Protein 2W77 (pdb70)

Sequence (1532 aa):
QEVEFDIPPQALGSALQEFGRQADIQVLYRPEEVRNKRSSAIKGKLEPNQAITELLRGTGASVDFQGNAITISVAEAADSSVDLGATMITSNQLGTITEDSGSYTPGTIATATRLVLTPRETPQSITVVTRQNMDDFGLNNIDDVMRHTPGITVSAYDTDRNNYYARGFSINNFQYDGIPSTARNVGYSAGNTLSDMAIYDRVEVLKGATGLLTGAGSLGATINLIRKKPTHEFKGHVELGAGSWDNYRSELDVSGPLTESGNVRGRAVAAYQDKHSFMDHYERKTSVYYGILEFDLNPDTMLTVGADYQDNDPKGSGWSGSFPLFDSQGNRNDVSRSFNNGAKWSSWEQYTRTVFANLEHNFANGWVGKVQLDHKINGYHAPLGAIMGDWPAPDNSAKIVAQKYTGETKSNSLDIYLTGPFQFLGREHELVVGTSASFSHWEGKSYWNLRNYDNTTDDFINWDGDIGKPDWGTPSQYIDDKTRQLGSYMTARFNVTDDLNLFLGGRVVDYRVTGLNPTIRESGRFIPYVGAVYDLNDTYSVYASYTDIFMPQDSWYRDSSNKLLEPDEGQNYEIGIKGEYLDGRLNTSLAYFEIHEENRAEEDALYNSKPTNPAITYAYKGIKAKTKGYEAEISGELAPGWQVQAGYTHKIIRDDSGKKVSTWEPQDQLSLYTSYKFKGALDKLTVGGGARWQGKSWQMVYNNPRSRWEKFSQEDYWLVDLMARYQITDKLSASVNVNNVFDKTYYTNIGFYTSASYGDPRNLMFSTRWDFQEVEFDIPPQALGSALQEFGRQADIQVLYRPEEVRNKRSSAIKGKLEPNQAITELLRGTGASVDFQGNAITISVQLGTITEDSGSYTPGTIATATRLVLTPRETPQSITVVTRQNMDDFGLNNIDDVMRHTPGITVSAYDTDRNNYYARGFSINNFQYDGIPSTARNVGYSAGNTLSDMAIYDRVEVLKGATGLLTGAGSLGATINLIRKKPTHEFKGHVELGAGSWDNYRSELDVSGPLTESGNVRGRAVAAYQDKHSFMDHYERKTSVYYGILEFDLNPDTMLTVGADYQDNDPKGSGWSGSFPLFDSQGNRNDVSRSFNNGAKWSSWEQYTRTVFANLEHNFANGWVGKVQLDHKINGYHAPLGAIMGDWPAPDNSAKIVAQKYTGETKSNSLDIYLTGPFQFLGREHELVVGTSASFSHWEGKSYWNLRNYDNTTDDFINWDGDIGKPDWGTPSQYIDDKTRQLGSYMTARFNVTDDLNLFLGGRVVDYRVTGLNPTIRESGRFIPYVGAVYDLNDTYSVYASYTDIFMPQDSWYRDSSNKLLEPDEGQNYEIGIKGEYLDGRLNTSLAYFEIHEENRAEEDALYNSKPTNPAITYAYKGIKAKTKGYEAEISGELAPGWQVQAGYTHKIIRDDSGKKVSTWEPQDQLSLYTSYKFKGALDKLTVGGGARWQGKSWQMVYNNPRSRWEKFSQEDYWLVDLMARYQITDKLSASVNVNNVFDKTYYTNIGFYTSASYGDPRNLMFSTRWDFKGSGKS

Solvent-accessible surface area: 63102 Å² total

B-factor: mean 23.34, std 9.02, range [2.0, 81.34]

InterPro domains:
  IPR000531 TonB-dependent receptor-like, beta-barrel [PF00593] (366-784)
  IPR010105 TonB-dependent siderophore receptor [TIGR01783] (164-815)
  IPR010917 TonB-dependent receptor, conserved site [PS01156] (798-815)
  IPR011662 Secretin/TonB, short N-terminal domain [PF07660] (68-116)
  IPR011662 Secretin/TonB, short N-terminal domain [SM00965] (68-118)
  IPR012910 TonB-dependent receptor, plug domain [PF07715] (162-264)
  IPR036942 TonB-dependent receptor-like, beta-barrel domain superfamily [G3DSA:2.40.170.20] (273-815)
  IPR037066 TonB-dependent receptor, plug domain superfamily [G3DSA:2.170.130.10] (139-272)
  IPR039426 TonB-dependent receptor-like [PS52016] (161-815)
  IPR039426 TonB-dependent receptor-like [PTHR32552] (129-815)

Radius of gyration: 40.29 Å; Cα contacts (8 Å, |Δi|>4): 4493; chains: 3; bounding box: 117×92×98 Å

Organism: Pseudomonas aeruginosa (strain ATCC 15692 / DSM 22644 / CIP 104116 / JCM 14847 / LMG 12228 / 1C / PRS 101 / PAO1) (NCBI:txid208964)

Foldseek 3Di:
DKFFDWDAKDQLLLSQLLLCARAVAKEKEAPVLSPPFMFHTDGTIDDSVVVVVNRCVRSQKDWDDDQRYIYIGHDDPDDPDFQPPADIFMNDQQEGFQVRSLWQAGGWGCQAASDTGHCQNDQFDKWKGFQVNCVFFVVFWPLSVQVQTPQWAWFDFWPQDIFIAHQFDTFQWEEESLATADRQDCLRPFCPRGGTCQFFGIKMKTAAARCQRNPFGDHGIHIYTYGDDAHAAWWWWWKWKAKPQGKIKIKTKIHHAPDPVSQKIKIKMKMWIWGAALAFLKIKIKIKIKMKMKGPPDSFKIKIKMKMKMKIKMFLIARGFAFFQAALQQDGDDADQNGGFWARRWIWIKMKMKIKMKMKGQDPQSKIKMKIKMKMKIWIWGFTKGFADRDDDPQAKTFMATKIKTWMKIKIKIKIKMKDWDDDPNGIKIKIKIKMKMKMKIKIFIFRPWDPDDGMDRHHNPDNSPDDGTRSPDTPDIDIKMKMKIKIKMWMWDSPDSFKIWIWMWMFMWMWMDGPAPIDTDHGDIWTKTKMWGDDDLWKIKMWIKGKHWHQHDCLQAALVSHGFDIWMKIKTKIWMKTADDPNQKIKIKMWIKMKIWQDWAFCCVCLVDPDDPSRNTYTDGFIKMKTWMKIWMWGDPDVFKTKTKMKIAIFMATPVGDTHPQQQARIKMWMWMKGQDDDPRRQKIWIKIKIKGAKGWDWAASVSVGDIDIDIWGIDMKMKIKMKGPPDPFKIKIKIKTSPVQDWTWSDAHSSSYTHIDHGIMMMIMMMGMD/DKFFDWAAKDQPVVSQVRLCVRVVFAEFEDCVQSVGFIFHTDGGIGDSVVRVVRRCPPVCWDWDCPFSHIYIGVFQEDFQPPVLWQFGQWGCQQQSDTGRPQQDQFDKWKGFQNNCVQFVQWWPLSVQVFTPQWAKFDFWPPAIWIAHLQWTAQWEAEQLHTDPPRDCVLPFCPRGGTCQFFGMKMKTAAFRCFSRPFDIHGIYIYTYGDDAGAAWWWWWKWKAKPQGKTKIKTKTWHAPDRNSQKIKIKMKMWIWGGALAFLKIKIKIKIKMKMWHNPDPFKIKIKMKMKIKIKMFLIAGGAQFFQAAPQLDGDDADLRGGFWARGWIWIHIKMKIKMKMKGDDPAQKIKMKIKMKIKGWIWTFTKGFDDHDDDPQQKTFIATKIKTWMKIKIKIKMKMKGWDDDPNDIKMKMKIKMKMKMKIKIFMFHDFDDADGMDRHNRPCSNDGDDTDRPDTPDIWIKMKIKMKIKMWIFDDPDPFKTKIWMWMFMWIWMDTPADIFTDGGDIWIKTKMWGADDPFKIKMWIKGKHWHFDDRAAAALVRHGFDTKMKIKTKIWMKGADPSNQKIKIKMWIKIKIWFDWDWPVVCLVPPDDPVDNTHTTIWMKMKGWMKIWMFGDPDVFKTKTKMKIAIWMATVVRHTHQLQAARIKIKMWMKGADDPPQRQKMKIKMKIKGAKGWDWAASPSVGDIDIDIWHIDMKMKIKMKGNPDPFKIKIKIKTSVVQDWTWSDAHSSNYTHTDGGIMMMIMMMGMD/DPVPDD

CATH classification: 3.55.50.30 (+2 more: 2.170.130.10, 2.40.170.20)

GO terms:
  GO:0038023 signaling receptor activity (F, IDA)
  GO:0002049 pyoverdine biosynthetic process (P, IMP)
  GO:0038023 signaling receptor activity (F, IMP)
  GO:0009279 cell outer membrane (C, IDA)
  GO:0016020 membrane (C, IDA)

Secondary structure (DSSP, 8-state):
--EEEEE-S-BHHHHHHHHHHHHT-EEEE-HHHHTT-BPPPEEEEE-HHHHHHHHTTTTT-EEEEETTEEEEE---S--SS--TT---EES-TTB---TT---SS-S-B-TTTSS-B-TTT-SSEEEEEEHHHHHHHT--BHHHHHHTSTT-EEEEEETTEEEEEETTEE---EEETTEEPP-SSTTTTTTTT--BGGGEEEEEEEEE--HHHH-S--SEEEEEEEE----SS-EEEEEEEEETTTEEEEEEEEEEESSTTSSEEEEEEEEEEEE--SSTT-EEEEEEEEEEEEEEEETTEEEEEEEEEEEEEEES--SSSSEESB-TTSPBP---TT---B-TT---EEEEEEEEEEEEEE-TTS-EEEEEEEEEEEEEEEEEEEE-SS---TTS-EEEEEEEEEEEEEEEEEEEEEEEEEESSSSEEEEEEEEEEEEEEEEEEEE---BS---EES-STT--S-----B--S--EEEEEEEEEEEEEEEEEEE-SSSEEEEEEEEEEEEEEEESS--EEEEEEEEEEEEEEEE-SSSEEEEEEEEEEEEPPPTT-BBTTS-B---EEEEEEEEEEEEEEGGGTEEEEEEEEEEEEEEEEE--HHHHTS-S-TT-SS-BEEEEEEEEEEEEEEEEEEETTEEEEEEEEEEEEEETT--B-STTS-SEEEEEEEEEE--GGGTTEEEEEEEEEE--EEEEEEEGGGTEEEEEEE--EEEEEEEEEE--SSSEEEEEEEESTT----EEEESTTSEEEEPPPSEEEEEEEEE-/--EEEEE-S-BHHHHHHHHHHHHT-EEE--TTTTTT-BPPPEEEEE-HHHHHHHHTTTTT-EEE--TTEEEEE---B---SSS--SS-S-B-TTTSS-B-TTT--SEEEEEEHHHHHHHT--BHHHHHTTSTT-EEEEEETTEEEEEETTEE---EEETTEEP----GGG--STT--BGGGEEEEEEEEE--HHHH-S--SEEEEEEEEP---SS-EEEEEEEEETTTEEEEEEEEEEESSTTSSEEEEEEEEEEEE--SSTT-EEEEEEEEEEEEEEEETTEEEEEEEEEEEEEEES---SSSEESB-TTSPBP---TT---B-TT---EEEEEEEEEEEEEE-TTS-EEEEEEEEEEEEEEEEEEEE-SS---TTS-EEEEEEEEEEEEEEEEEEEEEEEEEESSSSEEEEEEEEEEEEEEEEEEEE---BS---EES-STT--S--PPPB--S-SEEEEEEEEEEEEEEEEEEE-SSSEEEEEEEEEEEEEEESSSS-EEEEEEEEEEEEEEEE-SSSEEEEEEEEEEEE---TT-B-TTSPBPP-EEEEEEEEEEEEEETTTTEEEEEEEEEEEEEEEEE--HHHHHS-S-TT-SS--EEEEEEEEEEEEEEEEEEETTEEEEEEEEEEEEEETTS-B--TTS-SEEEEEEEEEE--GGGTTEEEEEEEEEE--EEEEEEETTTTEEEEEEE--EEEEEEEEEE--SSSEEEEEEEESTT----EEEE-TTSEEEEPPPSEEEEEEEEE-/------

Nearest PDB structures (foldseek):
  5odw-assembly1_A  TM=9.945E-01  e=0.000E+00  Pseudomonas aeruginosa PAO1
  5odw-assembly2_B  TM=9.924E-01  e=0.000E+00  Pseudomonas aeruginosa PAO1
  2w78-assembly2_B  TM=9.048E-01  e=0.000E+00  Pseudomonas aeruginosa PAO1
  2iah-assembly1_A  TM=9.122E-01  e=0.000E+00  Pseudomonas aeruginosa
  1xkh-assembly3_C  TM=9.916E-01  e=0.000E+00  Pseudomonas aeruginosa

Structure (mmCIF, N/CA/C/O backbone):
data_2W77
#
_entry.id   2W77
#
_cell.length_a   194.768
_cell.length_b   130.020
_cell.length_c   141.329
_cell.angle_alpha   90.00
_cell.angle_beta   130.92
_cell.angle_gamma   90.00
#
_symmetry.space_group_name_H-M   'C 1 2 1'
#
loop_
_entity.id
_entity.type
_entity.pdbx_description
1 polymer 'FERRIPYOVERDINE RECEPTOR'
2 polymer 'PYOVERDIN 18-1'
3 non-polymer 3,6,9,12,15-PENTAOXATRICOSAN-1-OL
4 non-polymer 'PHOSPHATE ION'
5 non-polymer (1S)-1-CARBOXY-5-[(3-CARBOXYPROPANOYL)AMINO]-8,9-DIHYDROXY-1,2,3,4-TETRAHYDROPYRIMIDO[1,2-A]QUINOLIN-11-IUM
6 non-polymer 'FE (III) ION'
#
loop_
_atom_site.group_PDB
_atom_site.id
_atom_site.type_symbol
_atom_site.label_atom_id
_atom_site.label_alt_id
_atom_site.label_comp_id
_atom_site.label_asym_id
_atom_site.label_entity_id
_atom_site.label_seq_id
_atom_site.pdbx_PDB_ins_code
_atom_site.Cartn_x
_atom_site.Cartn_y
_atom_site.Cartn_z
_atom_site.occupancy
_atom_site.B_iso_or_equiv
_atom_site.auth_seq_id
_atom_site.auth_comp_id
_atom_site.auth_asym_id
_atom_site.auth_atom_id
_atom_site.pdbx_PDB_model_num
ATOM 1 N N . GLN A 1 1 ? -23.049 -30.011 42.786 1.00 51.65 44 GLN A N 1
ATOM 2 C CA . GLN A 1 1 ? -23.693 -31.139 42.020 1.00 51.38 44 GLN A CA 1
ATOM 3 C C . GLN A 1 1 ? -22.645 -32.230 41.673 1.00 49.75 44 GLN A C 1
ATOM 4 O O . GLN A 1 1 ? -21.428 -31.960 41.697 1.00 49.64 44 GLN A O 1
ATOM 10 N N . GLU A 1 2 ? -23.135 -33.434 41.349 1.00 47.78 45 GLU A N 1
ATOM 11 C CA . GLU A 1 2 ? -22.341 -34.690 41.243 1.00 45.83 45 GLU A CA 1
ATOM 12 C C . GLU A 1 2 ? -21.025 -34.709 40.430 1.00 44.14 45 GLU A C 1
ATOM 13 O O . GLU A 1 2 ? -21.015 -34.335 39.275 1.00 43.84 45 GLU A O 1
ATOM 19 N N . VAL A 1 3 ? -19.950 -35.210 41.050 1.00 42.39 46 VAL A N 1
ATOM 20 C CA . VAL A 1 3 ? -18.556 -35.161 40.551 1.00 40.64 46 VAL A CA 1
ATOM 21 C C . VAL A 1 3 ? -17.874 -36.538 40.595 1.00 39.93 46 VAL A C 1
ATOM 22 O O . VAL A 1 3 ? -18.239 -37.390 41.409 1.00 39.75 46 VAL A O 1
ATOM 26 N N . GLU A 1 4 ? -16.856 -36.728 39.748 1.00 38.65 47 GLU A N 1
ATOM 27 C CA . GLU A 1 4 ? -16.121 -37.996 39.618 1.00 37.01 47 GLU A CA 1
ATOM 28 C C . GLU A 1 4 ? -14.917 -38.041 40.566 1.00 35.52 47 GLU A C 1
ATOM 29 O O . GLU A 1 4 ? -13.992 -37.267 40.420 1.00 36.15 47 GLU A O 1
ATOM 35 N N . PHE A 1 5 ? -14.907 -38.934 41.544 1.00 33.68 48 PHE A N 1
ATOM 36 C CA . PHE A 1 5 ? -13.831 -38.940 42.549 1.00 31.55 48 PHE A CA 1
ATOM 37 C C . PHE A 1 5 ? -12.962 -40.217 42.649 1.00 31.02 48 PHE A C 1
ATOM 38 O O . PHE A 1 5 ? -13.432 -41.329 42.432 1.00 30.82 48 PHE A O 1
ATOM 46 N N . ASP A 1 6 ? -11.692 -40.036 43.002 1.00 30.50 49 ASP A N 1
ATOM 47 C CA . ASP A 1 6 ? -10.742 -41.133 43.239 1.00 30.16 49 ASP A CA 1
ATOM 48 C C . ASP A 1 6 ? -9.620 -40.676 44.185 1.00 29.80 49 ASP A C 1
ATOM 49 O O . ASP A 1 6 ? -8.525 -40.351 43.749 1.00 30.20 49 ASP A O 1
ATOM 54 N N . ILE A 1 7 ? -9.882 -40.641 45.480 1.00 29.15 50 ILE A N 1
ATOM 55 C CA . ILE A 1 7 ? -8.812 -40.341 46.425 1.00 28.68 50 ILE A CA 1
ATOM 56 C C . ILE A 1 7 ? -8.712 -41.483 47.426 1.00 28.69 50 ILE A C 1
ATOM 57 O O . ILE A 1 7 ? -9.630 -41.709 48.237 1.00 28.49 50 ILE A O 1
ATOM 62 N N . PRO A 1 8 ? -7.609 -42.241 47.323 1.00 28.45 51 PRO A N 1
ATOM 63 C CA . PRO A 1 8 ? -7.239 -43.321 48.211 1.00 27.85 51 PRO A CA 1
ATOM 64 C C . PRO A 1 8 ? -6.543 -42.771 49.433 1.00 27.16 51 PRO A C 1
ATOM 65 O O . PRO A 1 8 ? -5.920 -41.694 49.338 1.00 26.59 51 PRO A O 1
ATOM 69 N N . PRO A 1 9 ? -6.630 -43.521 50.568 1.00 26.45 52 PRO A N 1
ATOM 70 C CA . PRO A 1 9 ? -6.078 -43.194 51.901 1.00 25.32 52 PRO A CA 1
ATOM 71 C C . PRO A 1 9 ? -4.624 -42.730 51.849 1.00 24.63 52 PRO A C 1
ATOM 72 O O . PRO A 1 9 ? -3.794 -43.362 51.212 1.00 24.90 52 PRO A O 1
ATOM 76 N N . GLN A 1 10 ? -4.354 -41.605 52.502 1.00 24.08 53 GLN A N 1
ATOM 77 C CA . GLN A 1 10 ? -3.035 -40.962 52.559 1.00 23.26 53 GLN A CA 1
ATOM 78 C C . GLN A 1 10 ? -2.960 -40.000 53.767 1.00 22.97 53 GLN A C 1
ATOM 79 O O . GLN A 1 10 ? -3.870 -39.953 54.624 1.00 22.01 53 GLN A O 1
ATOM 85 N N . ALA A 1 11 ? -1.875 -39.235 53.836 1.00 22.75 54 ALA A N 1
ATOM 86 C CA . ALA A 1 11 ? -1.812 -38.122 54.779 1.00 23.07 54 ALA A CA 1
ATOM 87 C C . ALA A 1 11 ? -3.034 -37.190 54.566 1.00 23.40 54 ALA A C 1
ATOM 88 O O . ALA A 1 11 ? -3.376 -36.862 53.404 1.00 24.14 54 ALA A O 1
ATOM 90 N N . LEU A 1 12 ? -3.701 -36.785 55.657 1.00 22.59 55 LEU A N 1
ATOM 91 C CA . LEU A 1 12 ? -4.830 -35.864 55.539 1.00 21.67 55 LEU A CA 1
ATOM 92 C C . LEU A 1 12 ? -4.507 -34.702 54.602 1.00 22.26 55 LEU A C 1
ATOM 93 O O . LEU A 1 12 ? -5.335 -34.337 53.773 1.00 22.63 55 LEU A O 1
ATOM 98 N N . GLY A 1 13 ? -3.303 -34.144 54.734 1.00 22.49 56 GLY A N 1
ATOM 99 C CA . GLY A 1 13 ? -2.787 -33.111 53.822 1.00 22.83 56 GLY A CA 1
ATOM 100 C C . GLY A 1 13 ? -2.909 -33.406 52.328 1.00 23.22 56 GLY A C 1
ATOM 101 O O . GLY A 1 13 ? -3.617 -32.691 51.619 1.00 23.73 56 GLY A O 1
ATOM 102 N N . SER A 1 14 ? -2.245 -34.456 51.836 1.00 23.24 57 SER A N 1
ATOM 103 C CA . SER A 1 14 ? -2.376 -34.851 50.420 1.00 23.43 57 SER A CA 1
ATOM 104 C C . SER A 1 14 ? -3.826 -35.034 50.019 1.00 23.38 57 SER A C 1
ATOM 105 O O . SER A 1 14 ? -4.242 -34.603 48.948 1.00 23.24 57 SER A O 1
ATOM 108 N N . ALA A 1 15 ? -4.585 -35.698 50.887 1.00 23.85 58 ALA A N 1
ATOM 109 C CA . ALA A 1 15 ? -5.981 -36.018 50.608 1.00 23.68 58 ALA A CA 1
ATOM 110 C C . ALA A 1 15 ? -6.698 -34.720 50.337 1.00 23.35 58 ALA A C 1
ATOM 111 O O . ALA A 1 15 ? -7.460 -34.621 49.371 1.00 23.18 58 ALA A O 1
ATOM 113 N N . LEU A 1 16 ? -6.395 -33.712 51.159 1.00 22.76 59 LEU A N 1
ATOM 114 C CA . LEU A 1 16 ? -7.081 -32.443 51.056 1.00 22.85 59 LEU A CA 1
ATOM 115 C C . LEU A 1 16 ? -6.665 -31.683 49.803 1.00 23.48 59 LEU A C 1
ATOM 116 O O . LEU A 1 16 ? -7.493 -31.193 49.036 1.00 23.36 59 LEU A O 1
ATOM 121 N N . GLN A 1 17 ? -5.368 -31.658 49.559 1.00 24.61 60 GLN A N 1
ATOM 122 C CA . GLN A 1 17 ? -4.853 -31.084 48.356 1.00 25.00 60 GLN A CA 1
ATOM 123 C C . GLN A 1 17 ? -5.465 -31.777 47.156 1.00 25.40 60 GLN A C 1
ATOM 124 O O . GLN A 1 17 ? -5.917 -31.106 46.253 1.00 26.92 60 GLN A O 1
ATOM 130 N N . GLU A 1 18 ? -5.499 -33.110 47.157 1.00 25.38 61 GLU A N 1
ATOM 131 C CA . GLU A 1 18 ? -5.985 -33.903 46.027 1.00 25.90 61 GLU A CA 1
ATOM 132 C C . GLU A 1 18 ? -7.466 -33.627 45.867 1.00 23.56 61 GLU A C 1
ATOM 133 O O . GLU A 1 18 ? -7.973 -33.566 44.745 1.00 23.01 61 GLU A O 1
ATOM 139 N N . PHE A 1 19 ? -8.151 -33.434 46.995 1.00 21.83 62 PHE A N 1
ATOM 140 C CA . PHE A 1 19 ? -9.589 -33.148 46.970 1.00 20.09 62 PHE A CA 1
ATOM 141 C C . PHE A 1 19 ? -9.946 -31.809 46.314 1.00 19.74 62 PHE A C 1
ATOM 142 O O . PHE A 1 19 ? -10.861 -31.741 45.486 1.00 19.19 62 PHE A O 1
ATOM 150 N N . GLY A 1 20 ? -9.243 -30.752 46.696 1.00 19.68 63 GLY A N 1
ATOM 151 C CA . GLY A 1 20 ? -9.498 -29.426 46.128 1.00 20.72 63 GLY A CA 1
ATOM 152 C C . GLY A 1 20 ? -9.357 -29.461 44.622 1.00 21.53 63 GLY A C 1
ATOM 153 O O . GLY A 1 20 ? -10.168 -28.883 43.858 1.00 20.18 63 GLY A O 1
ATOM 154 N N . ARG A 1 21 ? -8.325 -30.196 44.209 1.00 22.64 64 ARG A N 1
ATOM 155 C CA . ARG A 1 21 ? -8.053 -30.387 42.807 1.00 23.81 64 ARG A CA 1
ATOM 156 C C . ARG A 1 21 ? -9.203 -31.096 42.136 1.00 23.09 64 ARG A C 1
ATOM 157 O O . ARG A 1 21 ? -9.748 -30.620 41.156 1.00 23.43 64 ARG A O 1
ATOM 165 N N . GLN A 1 22 ? -9.576 -32.234 42.672 1.00 22.88 65 GLN A N 1
ATOM 166 C CA . GLN A 1 22 ? -10.554 -33.065 41.988 1.00 22.75 65 GLN A CA 1
ATOM 167 C C . GLN A 1 22 ? -11.925 -32.437 41.932 1.00 22.34 65 GLN A C 1
ATOM 168 O O . GLN A 1 22 ? -12.730 -32.794 41.076 1.00 22.49 65 GLN A O 1
ATOM 174 N N . ALA A 1 23 ? -12.183 -31.512 42.850 1.00 21.73 66 ALA A N 1
ATOM 175 C CA . ALA A 1 23 ? -13.526 -31.009 43.047 1.00 21.24 66 ALA A CA 1
ATOM 176 C C . ALA A 1 23 ? -13.682 -29.589 42.540 1.00 20.78 66 ALA A C 1
ATOM 177 O O . ALA A 1 23 ? -14.751 -29.021 42.606 1.00 20.51 66 ALA A O 1
ATOM 179 N N . ASP A 1 24 ? -12.593 -29.016 42.064 1.00 20.90 67 ASP A N 1
ATOM 180 C CA . ASP A 1 24 ? -12.569 -27.634 41.614 1.00 21.98 67 ASP A CA 1
ATOM 181 C C . ASP A 1 24 ? -12.959 -26.642 42.737 1.00 22.33 67 ASP A C 1
ATOM 182 O O . ASP A 1 24 ? -13.616 -25.660 42.481 1.00 23.17 67 ASP A O 1
ATOM 187 N N . ILE A 1 25 ? -12.536 -26.899 43.969 1.00 22.67 68 ILE A N 1
ATOM 188 C CA . ILE A 1 25 ? -12.920 -26.111 45.138 1.00 23.35 68 ILE A CA 1
ATOM 189 C C . ILE A 1 25 ? -11.650 -25.804 45.936 1.00 23.08 68 ILE A C 1
ATOM 190 O O . ILE A 1 25 ? -10.748 -26.633 46.025 1.00 23.86 68 ILE A O 1
ATOM 195 N N . GLN A 1 26 ? -11.538 -24.612 46.493 1.00 22.79 69 GLN A N 1
ATOM 196 C CA . GLN A 1 26 ? -10.399 -24.368 47.321 1.00 23.15 69 GLN A CA 1
ATOM 197 C C . GLN A 1 26 ? -10.597 -24.889 48.731 1.00 23.15 69 GLN A C 1
ATOM 198 O O . GLN A 1 26 ? -11.648 -24.623 49.381 1.00 23.47 69 GLN A O 1
ATOM 204 N N . VAL A 1 27 ? -9.580 -25.617 49.202 1.00 22.30 70 VAL A N 1
ATOM 205 C CA . VAL A 1 27 ? -9.645 -26.221 50.504 1.00 21.72 70 VAL A CA 1
ATOM 206 C C . VAL A 1 27 ? -8.623 -25.558 51.393 1.00 22.11 70 VAL A C 1
ATOM 207 O O . VAL A 1 27 ? -7.451 -25.540 51.049 1.00 22.83 70 VAL A O 1
ATOM 211 N N . LEU A 1 28 ? -9.084 -24.984 52.511 1.00 22.45 71 LEU A N 1
ATOM 212 C CA . LEU A 1 28 ? -8.209 -24.366 53.530 1.00 22.53 71 LEU A CA 1
ATOM 213 C C . LEU A 1 28 ? -8.189 -25.246 54.783 1.00 22.23 71 LEU A C 1
ATOM 214 O O . LEU A 1 28 ? -9.214 -25.841 55.173 1.00 23.10 71 LEU A O 1
ATOM 219 N N . TYR A 1 29 ? -7.035 -25.320 55.430 1.00 20.94 72 TYR A N 1
ATOM 220 C CA . TYR A 1 29 ? -6.861 -26.278 56.509 1.00 19.91 72 TYR A CA 1
ATOM 221 C C . TYR A 1 29 ? -5.536 -25.987 57.234 1.00 19.64 72 TYR A C 1
ATOM 222 O O . TYR A 1 29 ? -4.610 -25.421 56.633 1.00 19.33 72 TYR A O 1
ATOM 231 N N . ARG A 1 30 ? -5.480 -26.341 58.524 1.00 19.31 73 ARG A N 1
ATOM 232 C CA . ARG A 1 30 ? -4.362 -25.978 59.416 1.00 19.19 73 ARG A CA 1
ATOM 233 C C . ARG A 1 30 ? -3.366 -27.116 59.472 1.00 19.83 73 ARG A C 1
ATOM 234 O O . ARG A 1 30 ? -3.693 -28.234 59.936 1.00 19.84 73 ARG A O 1
ATOM 242 N N . PRO A 1 31 ? -2.138 -26.842 59.000 1.00 20.40 74 PRO A N 1
ATOM 243 C CA . PRO A 1 31 ? -1.106 -27.880 58.946 1.00 20.62 74 PRO A CA 1
ATOM 244 C C . PRO A 1 31 ? -1.032 -28.705 60.244 1.00 21.64 74 PRO A C 1
ATOM 245 O O . PRO A 1 31 ? -1.120 -29.933 60.177 1.00 22.17 74 PRO A O 1
ATOM 249 N N . GLU A 1 32 ? -0.903 -28.055 61.409 1.00 21.97 75 GLU A N 1
ATOM 250 C CA . GLU A 1 32 ? -0.654 -28.783 62.645 1.00 22.09 75 GLU A CA 1
ATOM 251 C C . GLU A 1 32 ? -1.889 -29.568 63.052 1.00 22.41 75 GLU A C 1
ATOM 252 O O . GLU A 1 32 ? -1.808 -30.484 63.871 1.00 22.89 75 GLU A O 1
ATOM 258 N N . GLU A 1 33 ? -3.030 -29.242 62.458 1.00 22.51 76 GLU A N 1
ATOM 259 C CA . GLU A 1 33 ? -4.270 -29.904 62.840 1.00 22.43 76 GLU A CA 1
ATOM 260 C C . GLU A 1 33 ? -4.451 -31.244 62.129 1.00 23.17 76 GLU A C 1
ATOM 261 O O . GLU A 1 33 ? -4.896 -32.208 62.755 1.00 23.73 76 GLU A O 1
ATOM 267 N N . VAL A 1 34 ? -4.108 -31.291 60.835 1.00 23.41 77 VAL A N 1
ATOM 268 C CA . VAL A 1 34 ? -4.139 -32.514 60.005 1.00 23.29 77 VAL A CA 1
ATOM 269 C C . VAL A 1 34 ? -2.895 -33.421 60.057 1.00 24.36 77 VAL A C 1
ATOM 270 O O . VAL A 1 34 ? -2.919 -34.517 59.513 1.00 24.75 77 VAL A O 1
ATOM 274 N N . ARG A 1 35 ? -1.805 -32.968 60.670 1.00 25.69 78 ARG A N 1
ATOM 275 C CA . ARG A 1 35 ? -0.577 -33.782 60.806 1.00 26.94 78 ARG A CA 1
ATOM 276 C C . ARG A 1 35 ? -0.929 -35.099 61.437 1.00 26.73 78 ARG A C 1
ATOM 277 O O . ARG A 1 35 ? -1.664 -35.145 62.440 1.00 26.97 78 ARG A O 1
ATOM 285 N N . ASN A 1 36 ? -0.425 -36.166 60.842 1.00 26.27 79 ASN A N 1
ATOM 286 C CA . ASN A 1 36 ? -0.589 -37.485 61.432 1.00 26.80 79 ASN A CA 1
ATOM 287 C C . ASN A 1 36 ? -2.011 -37.943 61.483 1.00 26.48 79 ASN A C 1
ATOM 288 O O . ASN A 1 36 ? -2.381 -38.743 62.316 1.00 26.06 79 ASN A O 1
ATOM 293 N N . LYS A 1 37 ? -2.812 -37.425 60.574 1.00 27.06 80 LYS A N 1
ATOM 294 C CA . LYS A 1 37 ? -4.153 -37.926 60.422 1.00 28.13 80 LYS A CA 1
ATOM 295 C C . LYS A 1 37 ? -4.234 -38.590 59.056 1.00 29.49 80 LYS A C 1
ATOM 296 O O . LYS A 1 37 ? -3.329 -38.425 58.230 1.00 29.50 80 LYS A O 1
ATOM 302 N N . ARG A 1 38 ? -5.309 -39.347 58.846 1.00 31.09 81 ARG A N 1
ATOM 303 C CA . ARG A 1 38 ? -5.466 -40.282 57.723 1.00 33.00 81 ARG A CA 1
ATOM 304 C C . ARG A 1 38 ? -6.816 -40.062 57.077 1.00 31.57 81 ARG A C 1
ATOM 305 O O . ARG A 1 38 ? -7.769 -39.819 57.785 1.00 32.29 81 ARG A O 1
ATOM 313 N N . SER A 1 39 ? -6.915 -40.156 55.756 1.00 30.75 82 SER A N 1
ATOM 314 C CA . SER A 1 39 ? -8.208 -39.993 55.065 1.00 29.56 82 SER A CA 1
ATOM 315 C C . SER A 1 39 ? -8.821 -41.343 54.799 1.00 29.34 82 SER A C 1
ATOM 316 O O . SER A 1 39 ? -8.082 -42.321 54.671 1.00 29.67 82 SER A O 1
ATOM 319 N N . SER A 1 40 ? -10.149 -41.428 54.724 1.00 28.82 83 SER A N 1
ATOM 320 C CA . SER A 1 40 ? -10.759 -42.669 54.244 1.00 29.39 83 SER A CA 1
ATOM 321 C C . SER A 1 40 ? -10.906 -42.662 52.722 1.00 29.88 83 SER A C 1
ATOM 322 O O . SER A 1 40 ? -11.055 -41.590 52.108 1.00 29.67 83 SER A O 1
ATOM 325 N N . ALA A 1 41 ? -10.844 -43.866 52.126 1.00 30.26 84 ALA A N 1
ATOM 326 C CA . ALA A 1 41 ? -10.949 -44.029 50.679 1.00 30.03 84 ALA A CA 1
ATOM 327 C C . ALA A 1 41 ? -12.259 -43.416 50.191 1.00 30.14 84 ALA A C 1
ATOM 328 O O . ALA A 1 41 ? -13.276 -43.515 50.883 1.00 29.39 84 ALA A O 1
ATOM 330 N N . ILE A 1 42 ? -12.215 -42.729 49.045 1.00 30.64 85 ILE A N 1
ATOM 331 C CA . ILE A 1 42 ? -13.439 -42.359 48.318 1.00 31.50 85 ILE A CA 1
ATOM 332 C C . ILE A 1 42 ? -13.317 -42.734 46.855 1.00 32.19 85 ILE A C 1
ATOM 333 O O . ILE A 1 42 ? -12.262 -42.522 46.254 1.00 32.85 85 ILE A O 1
ATOM 338 N N . LYS A 1 43 ? -14.394 -43.269 46.280 1.00 32.65 86 LYS A N 1
ATOM 339 C CA . LYS A 1 43 ? -14.351 -43.790 44.924 1.00 33.26 86 LYS A CA 1
ATOM 340 C C . LYS A 1 43 ? -15.652 -43.559 44.190 1.00 34.04 86 LYS A C 1
ATOM 341 O O . LYS A 1 43 ? -16.665 -44.183 44.531 1.00 34.12 86 LYS A O 1
ATOM 347 N N . GLY A 1 44 ? -15.627 -42.666 43.192 1.00 34.85 87 GLY A N 1
ATOM 348 C CA . GLY A 1 44 ? -16.704 -42.557 42.192 1.00 36.02 87 GLY A CA 1
ATOM 349 C C . GLY A 1 44 ? -17.551 -41.287 42.104 1.00 36.81 87 GLY A C 1
ATOM 350 O O . GLY A 1 44 ? -17.262 -40.286 42.766 1.00 36.68 87 GLY A O 1
ATOM 351 N N . LYS A 1 45 ? -18.594 -41.347 41.266 1.00 37.38 88 LYS A N 1
ATOM 352 C CA . LYS A 1 45 ? -19.523 -40.245 41.048 1.00 38.23 88 LYS A CA 1
ATOM 353 C C . LYS A 1 45 ? -20.222 -39.954 42.366 1.00 38.32 88 LYS A C 1
ATOM 354 O O . LYS A 1 45 ? -20.956 -40.801 42.863 1.00 38.59 88 LYS A O 1
ATOM 360 N N . LEU A 1 46 ? -19.938 -38.784 42.953 1.00 38.52 89 LEU A N 1
ATOM 361 C CA . LEU A 1 46 ? -20.584 -38.308 44.198 1.00 38.06 89 LEU A CA 1
ATOM 362 C C . LEU A 1 46 ? -20.676 -36.792 44.237 1.00 37.88 89 LEU A C 1
ATOM 363 O O . LEU A 1 46 ? -19.874 -36.113 43.632 1.00 37.49 89 LEU A O 1
ATOM 368 N N . GLU A 1 47 ? -21.650 -36.278 44.971 1.00 38.15 90 GLU A N 1
ATOM 369 C CA . GLU A 1 47 ? -21.735 -34.861 45.250 1.00 39.07 90 GLU A CA 1
ATOM 370 C C . GLU A 1 47 ? -20.619 -34.396 46.201 1.00 39.11 90 GLU A C 1
ATOM 371 O O . GLU A 1 47 ? -20.269 -35.118 47.145 1.00 38.70 90 GLU A O 1
ATOM 377 N N . PRO A 1 48 ? -20.106 -33.154 46.009 1.00 39.34 91 PRO A N 1
ATOM 378 C CA . PRO A 1 48 ? -18.821 -32.845 46.637 1.00 38.99 91 PRO A CA 1
ATOM 379 C C . PRO A 1 48 ? -18.912 -32.785 48.162 1.00 38.53 91 PRO A C 1
ATOM 380 O O . PRO A 1 48 ? -17.880 -32.898 48.833 1.00 38.44 91 PRO A O 1
ATOM 384 N N . ASN A 1 49 ? -20.122 -32.647 48.707 1.00 37.70 92 ASN A N 1
ATOM 385 C CA . ASN A 1 49 ? -20.267 -32.633 50.155 1.00 37.17 92 ASN A CA 1
ATOM 386 C C . ASN A 1 49 ? -20.530 -33.977 50.809 1.00 36.25 92 ASN A C 1
ATOM 387 O O . ASN A 1 49 ? -20.182 -34.161 51.986 1.00 36.42 92 ASN A O 1
ATOM 392 N N . GLN A 1 50 ? -21.106 -34.932 50.079 1.00 34.87 93 GLN A N 1
ATOM 393 C CA . GLN A 1 50 ? -21.045 -36.307 50.575 1.00 34.14 93 GLN A CA 1
ATOM 394 C C . GLN A 1 50 ? -19.579 -36.738 50.528 1.00 32.44 93 GLN A C 1
ATOM 395 O O . GLN A 1 50 ? -19.036 -37.161 51.530 1.00 32.58 93 GLN A O 1
ATOM 401 N N . ALA A 1 51 ? -18.922 -36.554 49.388 1.00 30.55 94 ALA A N 1
ATOM 402 C CA . ALA A 1 51 ? -17.500 -36.897 49.229 1.00 28.92 94 ALA A CA 1
ATOM 403 C C . ALA A 1 51 ? -16.546 -36.473 50.365 1.00 28.10 94 ALA A C 1
ATOM 404 O O . ALA A 1 51 ? -15.676 -37.251 50.803 1.00 27.12 94 ALA A O 1
ATOM 406 N N . ILE A 1 52 ? -16.697 -35.231 50.825 1.00 27.38 95 ILE A N 1
ATOM 407 C CA . ILE A 1 52 ? -15.764 -34.700 51.794 1.00 26.06 95 ILE A CA 1
ATOM 408 C C . ILE A 1 52 ? -16.057 -35.265 53.160 1.00 25.79 95 ILE A C 1
ATOM 409 O O . ILE A 1 52 ? -15.114 -35.635 53.863 1.00 25.57 95 ILE A O 1
ATOM 414 N N . THR A 1 53 ? -17.331 -35.421 53.527 1.00 25.34 96 THR A N 1
ATOM 415 C CA . THR A 1 53 ? -17.577 -36.044 54.848 1.00 26.05 96 THR A CA 1
ATOM 416 C C . THR A 1 53 ? -17.147 -37.510 54.920 1.00 25.59 96 THR A C 1
ATOM 417 O O . THR A 1 53 ? -16.764 -37.974 55.979 1.00 25.86 96 THR A O 1
ATOM 421 N N . GLU A 1 54 ? -17.194 -38.220 53.796 1.00 25.48 97 GLU A N 1
ATOM 422 C CA . GLU A 1 54 ? -16.670 -39.589 53.677 1.00 25.53 97 GLU A CA 1
ATOM 423 C C . GLU A 1 54 ? -15.135 -39.609 53.879 1.00 24.67 97 GLU A C 1
ATOM 424 O O . GLU A 1 54 ? -14.592 -40.342 54.737 1.00 23.92 97 GLU A O 1
ATOM 430 N N . LEU A 1 55 ? -14.463 -38.768 53.084 1.00 24.06 98 LEU A N 1
ATOM 431 C CA . LEU A 1 55 ? -13.025 -38.507 53.172 1.00 22.60 98 LEU A CA 1
ATOM 432 C C . LEU A 1 55 ? -12.546 -38.275 54.578 1.00 22.23 98 LEU A C 1
ATOM 433 O O . LEU A 1 55 ? -11.492 -38.763 54.954 1.00 22.46 98 LEU A O 1
ATOM 438 N N . LEU A 1 56 ? -13.313 -37.537 55.367 1.00 22.17 99 LEU A N 1
ATOM 439 C CA . LEU A 1 56 ? -12.850 -37.139 56.719 1.00 21.64 99 LEU A CA 1
ATOM 440 C C . LEU A 1 56 ? -13.272 -38.005 57.881 1.00 21.42 99 LEU A C 1
ATOM 441 O O . LEU A 1 56 ? -12.932 -37.703 59.000 1.00 20.76 99 LEU A O 1
ATOM 446 N N . ARG A 1 57 ? -14.035 -39.056 57.591 1.00 22.31 100 ARG A N 1
ATOM 447 C CA . ARG A 1 57 ? -14.442 -40.061 58.563 1.00 23.18 100 ARG A CA 1
ATOM 448 C C . ARG A 1 57 ? -13.146 -40.537 59.188 1.00 21.98 100 ARG A C 1
ATOM 449 O O . ARG A 1 57 ? -12.170 -40.748 58.478 1.00 22.76 100 ARG A O 1
ATOM 457 N N . GLY A 1 58 ? -13.103 -40.638 60.510 1.00 20.50 101 GLY A N 1
ATOM 458 C CA . GLY A 1 58 ? -11.890 -41.040 61.211 1.00 18.85 101 GLY A CA 1
ATOM 459 C C . GLY A 1 58 ? -11.064 -39.886 61.767 1.00 18.61 101 GLY A C 1
ATOM 460 O O . GLY A 1 58 ? -10.421 -39.995 62.836 1.00 19.03 101 GLY A O 1
ATOM 461 N N . THR A 1 59 ? -11.080 -38.758 61.065 1.00 17.49 102 THR A N 1
ATOM 462 C CA . THR A 1 59 ? -10.089 -37.704 61.303 1.00 15.45 102 THR A CA 1
ATOM 463 C C . THR A 1 59 ? -10.465 -36.772 62.443 1.00 15.60 102 THR A C 1
ATOM 464 O O . THR A 1 59 ? -9.666 -35.933 62.851 1.00 15.83 102 THR A O 1
ATOM 468 N N . GLY A 1 60 ? -11.700 -36.871 62.912 1.00 15.63 103 GLY A N 1
ATOM 469 C CA . GLY A 1 60 ? -12.249 -35.884 63.849 1.00 15.95 103 GLY A CA 1
ATOM 470 C C . GLY A 1 60 ? -12.423 -34.455 63.320 1.00 15.71 103 GLY A C 1
ATOM 471 O O . GLY A 1 60 ? -12.390 -33.519 64.087 1.00 16.61 103 GLY A O 1
ATOM 472 N N . ALA A 1 61 ? -12.648 -34.275 62.028 1.00 15.49 104 ALA A N 1
ATOM 473 C CA . ALA A 1 61 ? -12.652 -32.939 61.479 1.00 15.21 104 ALA A CA 1
ATOM 474 C C . ALA A 1 61 ? -14.041 -32.511 61.062 1.00 16.04 104 ALA A C 1
ATOM 475 O O . ALA A 1 61 ? -14.930 -33.358 60.873 1.00 16.47 104 ALA A O 1
ATOM 477 N N . SER A 1 62 ? -14.229 -31.197 60.913 1.00 16.34 105 SER A N 1
ATOM 478 C CA . SER A 1 62 ? -15.512 -30.621 60.504 1.00 16.59 105 SER A CA 1
ATOM 479 C C . SER A 1 62 ? -15.295 -29.788 59.267 1.00 16.48 105 SER A C 1
ATOM 480 O O . SER A 1 62 ? -14.184 -29.319 59.006 1.00 17.66 105 SER A O 1
ATOM 483 N N . VAL A 1 63 ? -16.342 -29.576 58.498 1.00 16.15 106 VAL A N 1
ATOM 484 C CA . VAL A 1 63 ? -16.206 -28.843 57.235 1.00 15.76 106 VAL A CA 1
ATOM 485 C C . VAL A 1 63 ? -17.065 -27.618 57.372 1.00 15.89 106 VAL A C 1
ATOM 486 O O . VAL A 1 63 ? -18.225 -27.733 57.816 1.00 15.61 106 VAL A O 1
ATOM 490 N N . ASP A 1 64 ? -16.528 -26.463 56.969 1.00 15.53 107 ASP A N 1
ATOM 491 C CA . ASP A 1 64 ? -17.322 -25.235 56.826 1.00 14.96 107 ASP A CA 1
ATOM 492 C C . ASP A 1 64 ? -17.506 -24.938 55.327 1.00 14.51 107 ASP A C 1
ATOM 493 O O . ASP A 1 64 ? -16.560 -24.534 54.678 1.00 14.70 107 ASP A O 1
ATOM 498 N N . PHE A 1 65 ? -18.701 -25.155 54.773 1.00 14.45 108 PHE A N 1
ATOM 499 C CA . PHE A 1 65 ? -18.973 -24.798 53.355 1.00 14.72 108 PHE A CA 1
ATOM 500 C C . PHE A 1 65 ? -19.076 -23.297 53.166 1.00 14.91 108 PHE A C 1
ATOM 501 O O . PHE A 1 65 ? -19.895 -22.616 53.794 1.00 15.58 108 PHE A O 1
ATOM 509 N N . GLN A 1 66 ? -18.201 -22.779 52.323 1.00 14.75 109 GLN A N 1
ATOM 510 C CA . GLN A 1 66 ? -18.205 -21.371 52.060 1.00 14.42 109 GLN A CA 1
ATOM 511 C C . GLN A 1 66 ? -18.014 -21.081 50.562 1.00 14.15 109 GLN A C 1
ATOM 512 O O . GLN A 1 66 ? -17.014 -20.534 50.128 1.00 14.96 109 GLN A O 1
ATOM 518 N N . GLY A 1 67 ? -19.026 -21.440 49.791 1.00 13.68 110 GLY A N 1
ATOM 519 C CA . GLY A 1 67 ? -19.108 -21.041 48.394 1.00 13.71 110 GLY A CA 1
ATOM 520 C C . GLY A 1 67 ? -18.169 -21.893 47.604 1.00 13.58 110 GLY A C 1
ATOM 521 O O . GLY A 1 67 ? -18.338 -23.109 47.517 1.00 13.68 110 GLY A O 1
ATOM 522 N N . ASN A 1 68 ? -17.146 -21.262 47.044 1.00 13.48 111 ASN A N 1
ATOM 523 C CA . ASN A 1 68 ? -16.168 -22.000 46.302 1.00 12.50 111 ASN A CA 1
ATOM 524 C C . ASN A 1 68 ? -14.980 -22.481 47.156 1.00 14.09 111 ASN A C 1
ATOM 525 O O . ASN A 1 68 ? -13.964 -22.972 46.628 1.00 14.52 111 ASN A O 1
ATOM 530 N N . ALA A 1 69 ? -15.138 -22.417 48.479 1.00 14.87 112 ALA A N 1
ATOM 531 C CA . ALA A 1 69 ? -14.078 -22.797 49.398 1.00 15.53 112 ALA A CA 1
ATOM 532 C C . ALA A 1 69 ? -14.703 -23.634 50.468 1.00 16.72 112 ALA A C 1
ATOM 533 O O . ALA A 1 69 ? -15.879 -23.381 50.848 1.00 16.97 112 ALA A O 1
ATOM 535 N N . ILE A 1 70 ? -13.949 -24.624 50.952 1.00 16.92 113 ILE A N 1
ATOM 536 C CA . ILE A 1 70 ? -14.299 -25.240 52.231 1.00 17.43 113 ILE A CA 1
ATOM 537 C C . ILE A 1 70 ? -13.161 -25.020 53.247 1.00 18.20 113 ILE A C 1
ATOM 538 O O . ILE A 1 70 ? -11.975 -25.328 52.963 1.00 19.06 113 ILE A O 1
ATOM 543 N N . THR A 1 71 ? -13.446 -24.474 54.428 1.00 17.83 114 THR A N 1
ATOM 544 C CA . THR A 1 71 ? -12.368 -24.624 55.396 1.00 16.85 114 THR A CA 1
ATOM 545 C C . THR A 1 71 ? -12.567 -25.813 56.315 1.00 16.56 114 THR A C 1
ATOM 546 O O . THR A 1 71 ? -13.678 -26.097 56.728 1.00 17.31 114 THR A O 1
ATOM 550 N N . ILE A 1 72 ? -11.479 -26.512 56.615 1.00 16.34 115 ILE A N 1
ATOM 551 C CA . ILE A 1 72 ? -11.511 -27.731 57.434 1.00 16.16 115 ILE A CA 1
ATOM 552 C C . ILE A 1 72 ? -10.969 -27.381 58.818 1.00 16.17 115 ILE A C 1
ATOM 553 O O . ILE A 1 72 ? -9.915 -26.743 58.915 1.00 17.25 115 ILE A O 1
ATOM 558 N N . SER A 1 73 ? -11.655 -27.793 59.884 1.00 15.65 116 SER A N 1
ATOM 559 C CA . SER A 1 73 ? -11.111 -27.592 61.246 1.00 15.21 116 SER A CA 1
ATOM 560 C C . SER A 1 73 ? -11.252 -28.835 62.082 1.00 14.94 116 SER A C 1
ATOM 561 O O . SER A 1 73 ? -12.059 -29.697 61.740 1.00 15.80 116 SER A O 1
ATOM 564 N N . VAL A 1 74 ? -10.472 -28.913 63.162 1.00 14.62 117 VAL A N 1
ATOM 565 C CA . VAL A 1 74 ? -10.512 -30.003 64.143 1.00 14.75 117 VAL A CA 1
ATOM 566 C C . VAL A 1 74 ? -10.663 -29.408 65.558 1.00 16.66 117 VAL A C 1
ATOM 567 O O . VAL A 1 74 ? -9.684 -29.062 66.264 1.00 17.39 117 VAL A O 1
ATOM 571 N N . ALA A 1 75 ? -11.913 -29.289 65.963 1.00 17.97 118 ALA A N 1
ATOM 572 C CA . ALA A 1 75 ? -12.271 -28.903 67.302 1.00 18.82 118 ALA A CA 1
ATOM 573 C C . ALA A 1 75 ? -11.737 -29.892 68.379 1.00 20.44 118 ALA A C 1
ATOM 574 O O . ALA A 1 75 ? -11.622 -31.097 68.137 1.00 19.92 118 ALA A O 1
ATOM 576 N N . GLU A 1 76 ? -11.379 -29.318 69.536 1.00 23.39 119 GLU A N 1
ATOM 577 C CA . GLU A 1 76 ? -10.995 -29.975 70.792 1.00 26.12 119 GLU A CA 1
ATOM 578 C C . GLU A 1 76 ? -12.064 -29.654 71.849 1.00 27.76 119 GLU A C 1
ATOM 579 O O . GLU A 1 76 ? -12.810 -28.696 71.694 1.00 28.02 119 GLU A O 1
ATOM 585 N N . ALA A 1 77 ? -12.091 -30.426 72.934 1.00 30.28 120 ALA A N 1
ATOM 586 C CA . ALA A 1 77 ? -12.866 -30.108 74.125 1.00 32.84 120 ALA A CA 1
ATOM 587 C C . ALA A 1 77 ? -12.185 -28.992 74.874 1.00 35.31 120 ALA A C 1
ATOM 588 O O . ALA A 1 77 ? -12.838 -28.231 75.564 1.00 35.36 120 ALA A O 1
ATOM 590 N N . ALA A 1 78 ? -10.863 -28.909 74.748 1.00 38.90 121 ALA A N 1
ATOM 591 C CA . ALA A 1 78 ? -10.066 -27.792 75.328 1.00 42.57 121 ALA A CA 1
ATOM 592 C C . ALA A 1 78 ? -10.383 -26.354 74.775 1.00 43.35 121 ALA A C 1
ATOM 593 O O . ALA A 1 78 ? -11.314 -25.720 75.264 1.00 43.66 121 ALA A O 1
ATOM 595 N N . ASP A 1 79 ? -9.620 -25.868 73.781 1.00 44.84 122 ASP A N 1
ATOM 596 C CA . ASP A 1 79 ? -9.738 -24.494 73.184 1.00 46.18 122 ASP A CA 1
ATOM 597 C C . ASP A 1 79 ? -9.774 -23.313 74.191 1.00 47.10 122 ASP A C 1
ATOM 598 O O . ASP A 1 79 ? -10.815 -23.054 74.812 1.00 47.28 122 ASP A O 1
ATOM 603 N N . SER A 1 80 ? -8.637 -22.603 74.337 1.00 47.63 123 SER A N 1
ATOM 604 C CA . SER A 1 80 ? -8.441 -21.551 75.402 1.00 47.17 123 SER A CA 1
ATOM 605 C C . SER A 1 80 ? -8.781 -20.091 74.942 1.00 46.42 123 SER A C 1
ATOM 606 O O . SER A 1 80 ? -8.544 -19.098 75.674 1.00 46.40 123 SER A O 1
ATOM 609 N N . SER A 1 81 ? -9.402 -20.035 73.755 1.00 44.63 124 SER A N 1
ATOM 610 C CA . SER A 1 81 ? -9.684 -18.855 72.922 1.00 42.99 124 SER A CA 1
ATOM 611 C C . SER A 1 81 ? -9.241 -19.227 71.480 1.00 41.97 124 SER A C 1
ATOM 612 O O . SER A 1 81 ? -8.631 -20.287 71.250 1.00 41.75 124 SER A O 1
ATOM 615 N N . VAL A 1 82 ? -9.601 -18.387 70.514 1.00 40.05 125 VAL A N 1
ATOM 616 C CA . VAL A 1 82 ? -9.588 -18.791 69.131 1.00 37.76 125 VAL A CA 1
ATOM 617 C C . VAL A 1 82 ? -8.614 -17.965 68.312 1.00 35.77 125 VAL A C 1
ATOM 618 O O . VAL A 1 82 ? -8.533 -16.770 68.476 1.00 35.35 125 VAL A O 1
ATOM 622 N N . ASP A 1 83 ? -7.881 -18.644 67.437 1.00 33.69 126 ASP A N 1
ATOM 623 C CA . ASP A 1 83 ? -6.845 -18.066 66.622 1.00 31.47 126 ASP A CA 1
ATOM 624 C C . ASP A 1 83 ? -7.501 -17.824 65.289 1.00 30.31 126 ASP A C 1
ATOM 625 O O . ASP A 1 83 ? -7.473 -18.674 64.429 1.00 30.37 126 ASP A O 1
ATOM 630 N N . LEU A 1 84 ? -8.109 -16.664 65.099 1.00 28.94 127 LEU A N 1
ATOM 631 C CA . LEU A 1 84 ? -8.834 -16.424 63.853 1.00 27.34 127 LEU A CA 1
ATOM 632 C C . LEU A 1 84 ? -7.920 -16.338 62.663 1.00 26.71 127 LEU A C 1
ATOM 633 O O . LEU A 1 84 ? -8.285 -16.763 61.577 1.00 25.96 127 LEU A O 1
ATOM 638 N N . GLY A 1 85 ? -6.748 -15.738 62.863 1.00 25.88 128 GLY A N 1
ATOM 639 C CA . GLY A 1 85 ? -5.776 -15.691 61.807 1.00 24.43 128 GLY A CA 1
ATOM 640 C C . GLY A 1 85 ? -4.798 -16.848 61.787 1.00 23.74 128 GLY A C 1
ATOM 641 O O . GLY A 1 85 ? -3.643 -16.640 61.414 1.00 24.65 128 GLY A O 1
ATOM 642 N N . ALA A 1 86 ? -5.224 -18.055 62.166 1.00 22.01 129 ALA A N 1
ATOM 643 C CA . ALA A 1 86 ? -4.335 -19.217 62.132 1.00 20.94 129 ALA A CA 1
ATOM 644 C C . ALA A 1 86 ? -3.795 -19.481 60.737 1.00 20.95 129 ALA A C 1
ATOM 645 O O . ALA A 1 86 ? -4.537 -19.367 59.739 1.00 19.57 129 ALA A O 1
ATOM 647 N N . THR A 1 87 ? -2.490 -19.805 60.702 1.00 21.43 130 THR A N 1
ATOM 648 C CA . THR A 1 87 ? -1.753 -20.245 59.504 1.00 21.29 130 THR A CA 1
ATOM 649 C C . THR A 1 87 ? -2.521 -21.346 58.846 1.00 21.37 130 THR A C 1
ATOM 650 O O . THR A 1 87 ? -2.788 -22.381 59.476 1.00 21.14 130 THR A O 1
ATOM 654 N N . MET A 1 88 ? -2.915 -21.102 57.596 1.00 21.73 131 MET A N 1
ATOM 655 C CA . MET A 1 88 ? -3.779 -22.036 56.851 1.00 21.96 131 MET A CA 1
ATOM 656 C C . MET A 1 88 ? -3.071 -22.378 55.585 1.00 21.29 131 MET A C 1
ATOM 657 O O . MET A 1 88 ? -2.525 -21.502 54.958 1.00 22.57 131 MET A O 1
ATOM 662 N N . ILE A 1 89 ? -3.065 -23.635 55.194 1.00 20.52 132 ILE A N 1
ATOM 663 C CA . ILE A 1 89 ? -2.491 -23.999 53.907 1.00 19.44 132 ILE A CA 1
ATOM 664 C C . ILE A 1 89 ? -3.626 -24.271 52.975 1.00 18.89 132 ILE A C 1
ATOM 665 O O . ILE A 1 89 ? -4.638 -24.798 53.369 1.00 19.78 132 ILE A O 1
ATOM 670 N N . THR A 1 90 ? -3.435 -23.934 51.721 1.00 18.25 133 THR A N 1
ATOM 671 C CA . THR A 1 90 ? -4.488 -23.805 50.765 1.00 17.02 133 THR A CA 1
ATOM 672 C C . THR A 1 90 ? -4.230 -24.759 49.617 1.00 16.03 133 THR A C 1
ATOM 673 O O . THR A 1 90 ? -3.109 -25.146 49.381 1.00 16.36 133 THR A O 1
ATOM 677 N N . SER A 1 91 ? -5.246 -25.142 48.873 1.00 15.59 134 SER A N 1
ATOM 678 C CA . SER A 1 91 ? -5.018 -26.025 47.716 1.00 14.90 134 SER A CA 1
ATOM 679 C C . SER A 1 91 ? -4.934 -25.300 46.372 1.00 14.52 134 SER A C 1
ATOM 680 O O . SER A 1 91 ? -4.446 -25.889 45.405 1.00 14.25 134 SER A O 1
ATOM 683 N N . ASN A 1 92 ? -5.423 -24.052 46.313 1.00 13.58 135 ASN A N 1
ATOM 684 C CA . ASN A 1 92 ? -5.257 -23.213 45.132 1.00 12.94 135 ASN A CA 1
ATOM 685 C C . ASN A 1 92 ? -4.389 -21.923 45.348 1.00 13.95 135 ASN A C 1
ATOM 686 O O . ASN A 1 92 ? -4.828 -20.925 45.971 1.00 14.06 135 ASN A O 1
ATOM 691 N N . GLN A 1 93 ? -3.173 -21.931 44.792 1.00 14.03 136 GLN A N 1
ATOM 692 C CA . GLN A 1 93 ? -2.203 -20.876 45.046 1.00 14.01 136 GLN A CA 1
ATOM 693 C C . GLN A 1 93 ? -2.690 -19.502 44.613 1.00 15.07 136 GLN A C 1
ATOM 694 O O . GLN A 1 93 ? -2.154 -18.482 45.093 1.00 17.30 136 GLN A O 1
ATOM 700 N N . LEU A 1 94 ? -3.648 -19.409 43.700 1.00 13.71 137 LEU A N 1
ATOM 701 C CA . LEU A 1 94 ? -4.045 -18.073 43.335 1.00 13.47 137 LEU A CA 1
ATOM 702 C C . LEU A 1 94 ? -5.224 -17.544 44.171 1.00 13.66 137 LEU A C 1
ATOM 703 O O . LEU A 1 94 ? -5.680 -16.393 43.978 1.00 14.00 137 LEU A O 1
ATOM 708 N N . GLY A 1 95 ? -5.742 -18.404 45.051 1.00 13.14 138 GLY A N 1
ATOM 709 C CA . GLY A 1 95 ? -6.917 -18.091 45.862 1.00 12.51 138 GLY A CA 1
ATOM 710 C C . GLY A 1 95 ? -8.219 -18.694 45.326 1.00 11.98 138 GLY A C 1
ATOM 711 O O . GLY A 1 95 ? -8.215 -19.397 44.284 1.00 10.55 138 GLY A O 1
ATOM 712 N N . THR A 1 96 ? -9.322 -18.361 46.034 1.00 10.77 139 THR A N 1
ATOM 713 C CA . THR A 1 96 ? -10.669 -18.829 45.729 1.00 9.58 139 THR A CA 1
ATOM 714 C C . THR A 1 96 ? -11.226 -18.272 44.440 1.00 8.99 139 THR A C 1
ATOM 715 O O . THR A 1 96 ? -11.356 -17.043 44.338 1.00 10.53 139 THR A O 1
ATOM 719 N N . ILE A 1 97 ? -11.623 -19.146 43.508 1.00 7.66 140 ILE A N 1
ATOM 720 C CA . ILE A 1 97 ? -12.228 -18.719 42.242 1.00 7.37 140 ILE A CA 1
ATOM 721 C C . ILE A 1 97 ? -13.564 -17.987 42.500 1.00 9.21 140 ILE A C 1
ATOM 722 O O . ILE A 1 97 ? -14.320 -18.386 43.410 1.00 10.18 140 ILE A O 1
ATOM 727 N N . THR A 1 98 ? -13.858 -16.913 41.757 1.00 9.10 141 THR A N 1
ATOM 728 C CA . THR A 1 98 ? -15.086 -16.201 42.001 1.00 9.32 141 THR A CA 1
ATOM 729 C C . THR A 1 98 ? -16.222 -16.657 41.086 1.00 9.51 141 THR A C 1
ATOM 730 O O . THR A 1 98 ? -17.380 -16.537 41.424 1.00 9.06 141 THR A O 1
ATOM 734 N N . GLU A 1 99 ? -15.900 -17.174 39.917 1.00 10.71 142 GLU A N 1
ATOM 735 C CA . GLU A 1 99 ? -16.935 -17.675 38.973 1.00 12.60 142 GLU A CA 1
ATOM 736 C C . GLU A 1 99 ? -17.928 -18.637 39.646 1.00 13.20 142 GLU A C 1
ATOM 737 O O . GLU A 1 99 ? -17.517 -19.515 40.417 1.00 13.40 142 GLU A O 1
ATOM 743 N N . ASP A 1 100 ? -19.225 -18.469 39.377 1.00 14.24 143 ASP A N 1
ATOM 744 C CA . ASP A 1 100 ? -20.302 -19.222 40.097 1.00 16.05 143 ASP A CA 1
ATOM 745 C C . ASP A 1 100 ? -20.455 -18.952 41.593 1.00 15.95 143 ASP A C 1
ATOM 746 O O . ASP A 1 100 ? -21.320 -19.528 42.228 1.00 16.60 143 ASP A O 1
ATOM 751 N N . SER A 1 101 ? -19.648 -18.065 42.164 1.00 15.57 144 SER A N 1
ATOM 752 C CA . SER A 1 101 ? -19.793 -17.776 43.581 1.00 14.55 144 SER A CA 1
ATOM 753 C C . SER A 1 101 ? -21.085 -17.049 43.930 1.00 13.88 144 SER A C 1
ATOM 754 O O . SER A 1 101 ? -21.461 -17.059 45.079 1.00 13.44 144 SER A O 1
ATOM 757 N N . GLY A 1 102 ? -21.760 -16.407 42.972 1.00 13.48 145 GLY A N 1
ATOM 758 C CA . GLY A 1 102 ? -22.933 -15.574 43.345 1.00 12.38 145 GLY A CA 1
ATOM 759 C C . GLY A 1 102 ? -22.600 -14.236 44.027 1.00 11.88 145 GLY A C 1
ATOM 760 O O . GLY A 1 102 ? -23.496 -13.375 44.165 1.00 11.57 145 GLY A O 1
ATOM 761 N N . SER A 1 103 ? -21.320 -14.034 44.392 1.00 10.30 146 SER A N 1
ATOM 762 C CA . SER A 1 103 ? -20.896 -12.919 45.211 1.00 9.75 146 SER A CA 1
ATOM 763 C C . SER A 1 103 ? -20.139 -11.773 44.510 1.00 10.11 146 SER A C 1
ATOM 764 O O . SER A 1 103 ? -19.623 -11.950 43.399 1.00 11.25 146 SER A O 1
ATOM 767 N N . TYR A 1 104 ? -20.048 -10.595 45.160 1.00 9.30 147 TYR A N 1
ATOM 768 C CA . TYR A 1 104 ? -19.273 -9.466 44.639 1.00 8.45 147 TYR A CA 1
ATOM 769 C C . TYR A 1 104 ? -18.070 -9.183 45.526 1.00 9.27 147 TYR A C 1
ATOM 770 O O . TYR A 1 104 ? -17.423 -8.123 45.411 1.00 9.61 147 TYR A O 1
ATOM 779 N N . THR A 1 105 ? -17.789 -10.123 46.414 1.00 9.86 148 THR A N 1
ATOM 780 C CA . THR A 1 105 ? -16.663 -10.061 47.328 1.00 9.98 148 THR A CA 1
ATOM 781 C C . THR A 1 105 ? -15.771 -11.341 47.182 1.00 10.76 148 THR A C 1
ATOM 782 O O . THR A 1 105 ? -16.253 -12.437 46.912 1.00 11.06 148 THR A O 1
ATOM 786 N N . PRO A 1 106 ? -14.471 -11.207 47.355 1.00 10.72 149 PRO A N 1
ATOM 787 C CA . PRO A 1 106 ? -13.683 -12.329 46.929 1.00 11.75 149 PRO A CA 1
ATOM 788 C C . PRO A 1 106 ? -13.565 -13.331 48.063 1.00 12.95 149 PRO A C 1
ATOM 789 O O . PRO A 1 106 ? -14.248 -13.194 49.068 1.00 12.99 149 PRO A O 1
ATOM 793 N N . GLY A 1 107 ? -12.672 -14.310 47.927 1.00 13.92 150 GLY A N 1
ATOM 794 C CA . GLY A 1 107 ? -12.599 -15.380 48.899 1.00 14.66 150 GLY A CA 1
ATOM 795 C C . GLY A 1 107 ? -11.248 -15.252 49.536 1.00 15.52 150 GLY A C 1
ATOM 796 O O . GLY A 1 107 ? -11.107 -14.575 50.544 1.00 17.91 150 GLY A O 1
ATOM 797 N N . THR A 1 108 ? -10.231 -15.880 48.968 1.00 14.68 151 THR A N 1
ATOM 798 C CA . THR A 1 108 ? -8.896 -15.697 49.471 1.00 13.14 151 THR A CA 1
ATOM 799 C C . THR A 1 108 ? -8.183 -15.184 48.251 1.00 14.00 151 THR A C 1
ATOM 800 O O . THR A 1 108 ? -8.667 -15.343 47.142 1.00 14.72 151 THR A O 1
ATOM 804 N N . ILE A 1 109 ? -6.985 -14.677 48.451 1.00 13.67 152 ILE A N 1
ATOM 805 C CA . ILE A 1 109 ? -6.324 -13.826 47.552 1.00 13.53 152 ILE A CA 1
ATOM 806 C C . ILE A 1 109 ? -4.816 -13.901 47.906 1.00 13.48 152 ILE A C 1
ATOM 807 O O . ILE A 1 109 ? -4.447 -13.975 49.082 1.00 13.74 152 ILE A O 1
ATOM 812 N N . ALA A 1 110 ? -3.934 -13.935 46.913 1.00 13.24 153 ALA A N 1
ATOM 813 C CA . ALA A 1 110 ? -2.495 -13.935 47.192 1.00 12.72 153 ALA A CA 1
ATOM 814 C C . ALA A 1 110 ? -1.806 -12.745 46.570 1.00 12.65 153 ALA A C 1
ATOM 815 O O . ALA A 1 110 ? -0.595 -12.777 46.316 1.00 12.19 153 ALA A O 1
ATOM 817 N N . THR A 1 111 ? -2.561 -11.684 46.362 1.00 12.20 154 THR A N 1
ATOM 818 C CA . THR A 1 111 ? -2.039 -10.572 45.636 1.00 12.86 154 THR A CA 1
ATOM 819 C C . THR A 1 111 ? -0.930 -9.874 46.418 1.00 13.90 154 THR A C 1
ATOM 820 O O . THR A 1 111 ? 0.015 -9.385 45.833 1.00 14.77 154 THR A O 1
ATOM 824 N N . ALA A 1 112 ? -1.019 -9.810 47.738 1.00 14.33 155 ALA A N 1
ATOM 825 C CA . ALA A 1 112 ? -0.018 -9.038 48.442 1.00 14.60 155 ALA A CA 1
ATOM 826 C C . ALA A 1 112 ? 1.273 -9.816 48.608 1.00 14.87 155 ALA A C 1
ATOM 827 O O . ALA A 1 112 ? 2.304 -9.286 48.369 1.00 15.39 155 ALA A O 1
ATOM 829 N N . THR A 1 113 ? 1.259 -11.066 49.017 1.00 15.58 156 THR A N 1
ATOM 830 C CA . THR A 1 113 ? 2.555 -11.578 49.455 1.00 16.41 156 THR A CA 1
ATOM 831 C C . THR A 1 113 ? 2.880 -12.909 48.870 1.00 17.50 156 THR A C 1
ATOM 832 O O . THR A 1 113 ? 3.922 -13.475 49.223 1.00 18.94 156 THR A O 1
ATOM 836 N N . ARG A 1 114 ? 2.018 -13.394 47.976 1.00 17.57 157 ARG A N 1
ATOM 837 C CA . ARG A 1 114 ? 2.084 -14.750 47.444 1.00 17.38 157 ARG A CA 1
ATOM 838 C C . ARG A 1 114 ? 1.488 -15.762 48.438 1.00 17.13 157 ARG A C 1
ATOM 839 O O . ARG A 1 114 ? 1.068 -16.829 48.008 1.00 17.99 157 ARG A O 1
ATOM 847 N N . LEU A 1 115 ? 1.410 -15.442 49.737 1.00 16.34 158 LEU A N 1
ATOM 848 C CA . LEU A 1 115 ? 0.586 -16.266 50.686 1.00 15.45 158 LEU A CA 1
ATOM 849 C C . LEU A 1 115 ? -0.922 -16.153 50.445 1.00 14.58 158 LEU A C 1
ATOM 850 O O . LEU A 1 115 ? -1.458 -15.039 50.373 1.00 14.87 158 LEU A O 1
ATOM 855 N N . VAL A 1 116 ? -1.601 -17.301 50.356 1.00 13.28 159 VAL A N 1
ATOM 856 C CA . VAL A 1 116 ? -3.074 -17.304 50.247 1.00 11.70 159 VAL A CA 1
ATOM 857 C C . VAL A 1 116 ? -3.768 -16.814 51.556 1.00 11.67 159 VAL A C 1
ATOM 858 O O . VAL A 1 116 ? -3.717 -17.472 52.593 1.00 11.03 159 VAL A O 1
ATOM 862 N N . LEU A 1 117 ? -4.403 -15.646 51.479 1.00 11.83 160 LEU A N 1
ATOM 863 C CA . LEU A 1 117 ? -5.047 -15.006 52.652 1.00 11.88 160 LEU A CA 1
ATOM 864 C C . LEU A 1 117 ? -6.377 -14.329 52.303 1.00 11.62 160 LEU A C 1
ATOM 865 O O . LEU A 1 117 ? -6.677 -14.060 51.118 1.00 11.17 160 LEU A O 1
ATOM 870 N N . THR A 1 118 ? -7.174 -14.068 53.343 1.00 11.45 161 THR A N 1
ATOM 871 C CA . THR A 1 118 ? -8.514 -13.470 53.177 1.00 11.28 161 THR A CA 1
ATOM 872 C C . THR A 1 118 ? -8.323 -11.961 53.243 1.00 10.82 161 THR A C 1
ATOM 873 O O . THR A 1 118 ? -7.288 -11.510 53.732 1.00 10.02 161 THR A O 1
ATOM 877 N N . PRO A 1 119 ? -9.262 -11.170 52.668 1.00 11.08 162 PRO A N 1
ATOM 878 C CA . PRO A 1 119 ? -9.153 -9.702 52.790 1.00 10.62 162 PRO A CA 1
ATOM 879 C C . PRO A 1 119 ? -8.995 -9.290 54.256 1.00 11.82 162 PRO A C 1
ATOM 880 O O . PRO A 1 119 ? -8.180 -8.393 54.590 1.00 11.94 162 PRO A O 1
ATOM 884 N N . ARG A 1 120 ? -9.681 -9.972 55.166 1.00 12.66 163 ARG A N 1
ATOM 885 C CA . ARG A 1 120 ? -9.371 -9.649 56.573 1.00 13.65 163 ARG A CA 1
ATOM 886 C C . ARG A 1 120 ? -7.903 -9.883 56.971 1.00 14.31 163 ARG A C 1
ATOM 887 O O . ARG A 1 120 ? -7.299 -9.078 57.668 1.00 14.86 163 ARG A O 1
ATOM 895 N N . GLU A 1 121 ? -7.336 -11.009 56.548 1.00 14.96 164 GLU A N 1
ATOM 896 C CA . GLU A 1 121 ? -5.929 -11.307 56.848 1.00 14.99 164 GLU A CA 1
ATOM 897 C C . GLU A 1 121 ? -4.825 -10.452 56.153 1.00 14.77 164 GLU A C 1
ATOM 898 O O . GLU A 1 121 ? -3.676 -10.563 56.557 1.00 14.54 164 GLU A O 1
ATOM 904 N N . THR A 1 122 ? -5.177 -9.625 55.155 1.00 15.04 165 THR A N 1
ATOM 905 C CA . THR A 1 122 ? -4.216 -8.916 54.279 1.00 15.70 165 THR A CA 1
ATOM 906 C C . THR A 1 122 ? -4.002 -7.432 54.693 1.00 15.58 165 THR A C 1
ATOM 907 O O . THR A 1 122 ? -4.872 -6.581 54.503 1.00 15.73 165 THR A O 1
ATOM 911 N N . PRO A 1 123 ? -2.829 -7.115 55.225 1.00 14.95 166 PRO A N 1
ATOM 912 C CA . PRO A 1 123 ? -2.563 -5.805 55.783 1.00 14.64 166 PRO A CA 1
ATOM 913 C C . PRO A 1 123 ? -2.292 -4.743 54.736 1.00 14.56 166 PRO A C 1
ATOM 914 O O . PRO A 1 123 ? -1.303 -4.000 54.838 1.00 14.96 166 PRO A O 1
ATOM 918 N N . GLN A 1 124 ? -3.160 -4.675 53.736 1.00 14.13 167 GLN A N 1
ATOM 919 C CA . GLN A 1 124 ? -3.062 -3.687 52.648 1.00 13.45 167 GLN A CA 1
ATOM 920 C C . GLN A 1 124 ? -4.452 -3.487 52.038 1.00 12.25 167 GLN A C 1
ATOM 921 O O . GLN A 1 124 ? -5.339 -4.296 52.232 1.00 11.11 167 GLN A O 1
ATOM 927 N N . SER A 1 125 ? -4.632 -2.426 51.269 1.00 11.89 168 SER A N 1
ATOM 928 C CA . SER A 1 125 ? -5.940 -2.167 50.723 1.00 11.61 168 SER A CA 1
ATOM 929 C C . SER A 1 125 ? -6.082 -3.048 49.535 1.00 12.05 168 SER A C 1
ATOM 930 O O . SER A 1 125 ? -5.366 -2.869 48.581 1.00 13.06 168 SER A O 1
ATOM 933 N N . ILE A 1 126 ? -7.001 -3.998 49.554 1.00 11.93 169 ILE A N 1
ATOM 934 C CA . ILE A 1 126 ? -7.133 -4.896 48.423 1.00 11.31 169 ILE A CA 1
ATOM 935 C C . ILE A 1 126 ? -8.609 -4.869 48.001 1.00 11.65 169 ILE A C 1
ATOM 936 O O . ILE A 1 126 ? -9.453 -5.296 48.752 1.00 11.00 169 ILE A O 1
ATOM 941 N N . THR A 1 127 ? -8.895 -4.324 46.810 1.00 12.41 170 THR A N 1
ATOM 942 C CA . THR A 1 127 ? -10.231 -4.344 46.159 1.00 13.46 170 THR A CA 1
ATOM 943 C C . THR A 1 127 ? -10.305 -5.356 44.985 1.00 14.21 170 THR A C 1
ATOM 944 O O . THR A 1 127 ? -9.440 -5.363 44.099 1.00 15.47 170 THR A O 1
ATOM 948 N N . VAL A 1 128 ? -11.332 -6.195 44.955 1.00 13.75 171 VAL A N 1
ATOM 949 C CA . VAL A 1 128 ? -11.496 -7.141 43.874 1.00 13.43 171 VAL A CA 1
ATOM 950 C C . VAL A 1 128 ? -12.835 -6.918 43.120 1.00 13.47 171 VAL A C 1
ATOM 951 O O . VAL A 1 128 ? -13.900 -6.723 43.752 1.00 14.23 171 VAL A O 1
ATOM 955 N N . VAL A 1 129 ? -12.782 -6.966 41.781 1.00 12.25 172 VAL A N 1
ATOM 956 C CA . VAL A 1 129 ? -13.976 -7.033 40.969 1.00 10.85 172 VAL A CA 1
ATOM 957 C C . VAL A 1 129 ? -14.213 -8.467 40.544 1.00 10.58 172 VAL A C 1
ATOM 958 O O . VAL A 1 129 ? -13.456 -9.013 39.764 1.00 10.99 172 VAL A O 1
ATOM 962 N N . THR A 1 130 ? -15.283 -9.069 41.068 1.00 10.28 173 THR A N 1
ATOM 963 C CA . THR A 1 130 ? -15.502 -10.504 40.943 1.00 9.26 173 THR A CA 1
ATOM 964 C C . THR A 1 130 ? -16.211 -10.870 39.638 1.00 9.29 173 THR A C 1
ATOM 965 O O . THR A 1 130 ? -16.900 -10.016 39.014 1.00 8.49 173 THR A O 1
ATOM 969 N N . ARG A 1 131 ? -16.078 -12.150 39.258 1.00 9.11 174 ARG A N 1
ATOM 970 C CA . ARG A 1 131 ? -16.602 -12.616 37.985 1.00 9.79 174 ARG A CA 1
ATOM 971 C C . ARG A 1 131 ? -18.077 -12.282 37.804 1.00 11.13 174 ARG A C 1
ATOM 972 O O . ARG A 1 131 ? -18.503 -11.958 36.705 1.00 11.59 174 ARG A O 1
ATOM 980 N N . GLN A 1 132 ? -18.868 -12.371 38.876 1.00 11.63 175 GLN A N 1
ATOM 981 C CA . GLN A 1 132 ? -20.291 -12.126 38.744 1.00 11.67 175 GLN A CA 1
ATOM 982 C C . GLN A 1 132 ? -20.619 -10.662 38.485 1.00 11.89 175 GLN A C 1
ATOM 983 O O . GLN A 1 132 ? -21.534 -10.381 37.709 1.00 11.59 175 GLN A O 1
ATOM 989 N N . ASN A 1 133 ? -19.904 -9.759 39.189 1.00 11.84 176 ASN A N 1
ATOM 990 C CA . ASN A 1 133 ? -19.986 -8.287 39.016 1.00 11.41 176 ASN A CA 1
ATOM 991 C C . ASN A 1 133 ? -19.851 -7.980 37.557 1.00 10.93 176 ASN A C 1
ATOM 992 O O . ASN A 1 133 ? -20.581 -7.156 36.995 1.00 9.97 176 ASN A O 1
ATOM 997 N N . MET A 1 134 ? -18.911 -8.683 36.940 1.00 10.82 177 MET A N 1
ATOM 998 C CA . MET A 1 134 ? -18.558 -8.385 35.573 1.00 11.48 177 MET A CA 1
ATOM 999 C C . MET A 1 134 ? -19.730 -8.780 34.679 1.00 10.76 177 MET A C 1
ATOM 1000 O O . MET A 1 134 ? -20.124 -8.011 33.780 1.00 9.92 177 MET A O 1
ATOM 1005 N N . ASP A 1 135 ? -20.315 -9.945 34.976 1.00 10.89 178 ASP A N 1
ATOM 1006 C CA . ASP A 1 135 ? -21.505 -10.440 34.270 1.00 11.32 178 ASP A CA 1
ATOM 1007 C C . ASP A 1 135 ? -22.734 -9.550 34.447 1.00 11.91 178 ASP A C 1
ATOM 1008 O O . ASP A 1 135 ? -23.417 -9.302 33.497 1.00 11.13 178 ASP A O 1
ATOM 1013 N N . ASP A 1 136 ? -23.017 -9.066 35.657 1.00 13.51 179 ASP A N 1
ATOM 1014 C CA . ASP A 1 136 ? -24.279 -8.384 35.879 1.00 15.33 179 ASP A CA 1
ATOM 1015 C C . ASP A 1 136 ? -24.189 -6.999 35.245 1.00 15.89 179 ASP A C 1
ATOM 1016 O O . ASP A 1 136 ? -25.135 -6.511 34.582 1.00 16.22 179 ASP A O 1
ATOM 1021 N N . PHE A 1 137 ? -23.029 -6.373 35.386 1.00 15.96 180 PHE A N 1
ATOM 1022 C CA . PHE A 1 137 ? -22.889 -5.036 34.834 1.00 15.88 180 PHE A CA 1
ATOM 1023 C C . PHE A 1 137 ? -22.330 -4.974 33.433 1.00 16.12 180 PHE A C 1
ATOM 1024 O O . PHE A 1 137 ? -22.105 -3.904 32.921 1.00 16.89 180 PHE A O 1
ATOM 1032 N N . GLY A 1 138 ? -22.121 -6.112 32.782 1.00 16.17 181 GLY A N 1
ATOM 1033 C CA . GLY A 1 138 ? -21.622 -6.053 31.396 1.00 16.12 181 GLY A CA 1
ATOM 1034 C C . GLY A 1 138 ? -20.207 -5.512 31.182 1.00 15.64 181 GLY A C 1
ATOM 1035 O O . GLY A 1 138 ? -19.839 -5.082 30.088 1.00 14.90 181 GLY A O 1
ATOM 1036 N N . LEU A 1 139 ? -19.403 -5.578 32.234 1.00 16.00 182 LEU A N 1
ATOM 1037 C CA . LEU A 1 139 ? -18.050 -5.106 32.158 1.00 16.31 182 LEU A CA 1
ATOM 1038 C C . LEU A 1 139 ? -17.230 -6.041 31.252 1.00 17.03 182 LEU A C 1
ATOM 1039 O O . LEU A 1 139 ? -16.701 -7.061 31.709 1.00 17.32 182 LEU A O 1
ATOM 1044 N N . ASN A 1 140 ? -17.136 -5.708 29.963 1.00 17.10 183 ASN A N 1
ATOM 1045 C CA . ASN A 1 140 ? -16.458 -6.619 29.055 1.00 17.61 183 ASN A CA 1
ATOM 1046 C C . ASN A 1 140 ? -14.968 -6.383 28.800 1.00 17.20 183 ASN A C 1
ATOM 1047 O O . ASN A 1 140 ? -14.318 -7.192 28.128 1.00 17.16 183 ASN A O 1
ATOM 1052 N N . ASN A 1 141 ? -14.427 -5.271 29.274 1.00 16.57 184 ASN A N 1
ATOM 1053 C CA . ASN A 1 141 ? -12.981 -5.102 29.226 1.00 16.75 184 ASN A CA 1
ATOM 1054 C C . ASN A 1 141 ? -12.412 -4.361 30.441 1.00 16.12 184 ASN A C 1
ATOM 1055 O O . ASN A 1 141 ? -13.142 -3.851 31.311 1.00 15.93 184 ASN A O 1
ATOM 1060 N N . ILE A 1 142 ? -11.096 -4.267 30.478 1.00 15.30 185 ILE A N 1
ATOM 1061 C CA . ILE A 1 142 ? -10.439 -3.758 31.655 1.00 14.66 185 ILE A CA 1
ATOM 1062 C C . ILE A 1 142 ? -10.833 -2.270 31.860 1.00 15.13 185 ILE A C 1
ATOM 1063 O O . ILE A 1 142 ? -10.985 -1.795 33.004 1.00 14.47 185 ILE A O 1
ATOM 1068 N N . ASP A 1 143 ? -11.082 -1.564 30.753 1.00 15.09 186 ASP A N 1
ATOM 1069 C CA . ASP A 1 143 ? -11.592 -0.209 30.873 1.00 14.65 186 ASP A CA 1
ATOM 1070 C C . ASP A 1 143 ? -12.905 -0.165 31.617 1.00 14.27 186 ASP A C 1
ATOM 1071 O O . ASP A 1 143 ? -12.994 0.570 32.603 1.00 14.39 186 ASP A O 1
ATOM 1076 N N . ASP A 1 144 ? -13.897 -0.977 31.205 1.00 13.92 187 ASP A N 1
ATOM 1077 C CA . ASP A 1 144 ? -15.154 -1.136 31.998 1.00 13.50 187 ASP A CA 1
ATOM 1078 C C . ASP A 1 144 ? -14.922 -1.483 33.483 1.00 12.70 187 ASP A C 1
ATOM 1079 O O . ASP A 1 144 ? -15.458 -0.793 34.325 1.00 12.26 187 ASP A O 1
ATOM 1084 N N . VAL A 1 145 ? -14.084 -2.491 33.789 1.00 11.65 188 VAL A N 1
ATOM 1085 C CA . VAL A 1 145 ? -13.824 -2.916 35.172 1.00 10.70 188 VAL A CA 1
ATOM 1086 C C . VAL A 1 145 ? -13.214 -1.804 36.037 1.00 11.64 188 VAL A C 1
ATOM 1087 O O . VAL A 1 145 ? -13.619 -1.593 37.181 1.00 11.91 188 VAL A O 1
ATOM 1091 N N . MET A 1 146 ? -12.234 -1.085 35.504 1.00 12.31 189 MET A N 1
ATOM 1092 C CA . MET A 1 146 ? -11.625 0.037 36.256 1.00 12.10 189 MET A CA 1
ATOM 1093 C C . MET A 1 146 ? -12.650 1.110 36.569 1.00 12.63 189 MET A C 1
ATOM 1094 O O . MET A 1 146 ? -12.702 1.602 37.707 1.00 12.24 189 MET A O 1
ATOM 1099 N N . ARG A 1 147 ? -13.489 1.451 35.577 1.00 13.40 190 ARG A N 1
ATOM 1100 C CA . ARG A 1 147 ? -14.580 2.431 35.824 1.00 13.92 190 ARG A CA 1
ATOM 1101 C C . ARG A 1 147 ? -15.452 2.032 36.995 1.00 14.06 190 ARG A C 1
ATOM 1102 O O . ARG A 1 147 ? -15.894 2.919 37.709 1.00 14.52 190 ARG A O 1
ATOM 1110 N N . HIS A 1 148 ? -15.641 0.716 37.221 1.00 14.62 191 HIS A N 1
ATOM 1111 C CA . HIS A 1 148 ? -16.422 0.173 38.389 1.00 14.90 191 HIS A CA 1
ATOM 1112 C C . HIS A 1 148 ? -15.593 -0.181 39.604 1.00 14.70 191 HIS A C 1
ATOM 1113 O O . HIS A 1 148 ? -16.118 -0.799 40.527 1.00 14.59 191 HIS A O 1
ATOM 1120 N N . THR A 1 149 ? -14.308 0.153 39.603 1.00 14.96 192 THR A N 1
ATOM 1121 C CA . THR A 1 149 ? -13.449 -0.205 40.750 1.00 15.31 192 THR A CA 1
ATOM 1122 C C . THR A 1 149 ? -13.386 0.889 41.827 1.00 15.71 192 THR A C 1
ATOM 1123 O O . THR A 1 149 ? -12.967 2.049 41.588 1.00 16.10 192 THR A O 1
ATOM 1127 N N . PRO A 1 150 ? -13.809 0.524 43.024 1.00 15.40 193 PRO A N 1
ATOM 1128 C CA . PRO A 1 150 ? -13.740 1.532 44.075 1.00 15.29 193 PRO A CA 1
ATOM 1129 C C . PRO A 1 150 ? -12.327 2.127 44.220 1.00 14.76 193 PRO A C 1
ATOM 1130 O O . PRO A 1 150 ? -11.356 1.405 44.434 1.00 14.68 193 PRO A O 1
ATOM 1134 N N . GLY A 1 151 ? -12.217 3.443 44.096 1.00 14.58 194 GLY A N 1
ATOM 1135 C CA . GLY A 1 151 ? -10.945 4.119 44.422 1.00 14.18 194 GLY A CA 1
ATOM 1136 C C . GLY A 1 151 ? -10.103 4.404 43.200 1.00 13.99 194 GLY A C 1
ATOM 1137 O O . GLY A 1 151 ? -8.938 4.862 43.309 1.00 14.65 194 GLY A O 1
ATOM 1138 N N . ILE A 1 152 ? -10.704 4.133 42.040 1.00 13.28 195 ILE A N 1
ATOM 1139 C CA . ILE A 1 152 ? -10.051 4.238 40.772 1.00 12.59 195 ILE A CA 1
ATOM 1140 C C . ILE A 1 152 ? -10.750 5.296 39.987 1.00 12.86 195 ILE A C 1
ATOM 1141 O O . ILE A 1 152 ? -11.967 5.363 39.950 1.00 12.83 195 ILE A O 1
ATOM 1146 N N . THR A 1 153 ? -9.956 6.135 39.356 1.00 13.37 196 THR A N 1
ATOM 1147 C CA . THR A 1 153 ? -10.480 7.154 38.481 1.00 14.23 196 THR A CA 1
ATOM 1148 C C . THR A 1 153 ? -9.897 6.865 37.103 1.00 14.24 196 THR A C 1
ATOM 1149 O O . THR A 1 153 ? -8.649 6.708 36.997 1.00 14.56 196 THR A O 1
ATOM 1153 N N . VAL A 1 154 ? -10.773 6.773 36.083 1.00 13.25 197 VAL A N 1
ATOM 1154 C CA . VAL A 1 154 ? -10.358 6.476 34.723 1.00 12.89 197 VAL A CA 1
ATOM 1155 C C . VAL A 1 154 ? -10.479 7.732 33.878 1.00 13.43 197 VAL A C 1
ATOM 1156 O O . VAL A 1 154 ? -11.568 8.271 33.741 1.00 13.79 197 VAL A O 1
ATOM 1160 N N . SER A 1 155 ? -9.376 8.191 33.282 1.00 14.19 198 SER A N 1
ATOM 1161 C CA . SER A 1 155 ? -9.391 9.386 32.404 1.00 15.12 198 SER A CA 1
ATOM 1162 C C . SER A 1 155 ? -8.826 9.041 31.038 1.00 15.49 198 SER A C 1
ATOM 1163 O O . SER A 1 155 ? -8.083 8.055 30.910 1.00 15.54 198 SER A O 1
ATOM 1166 N N . ALA A 1 156 ? -9.164 9.845 30.013 1.00 16.17 199 ALA A N 1
ATOM 1167 C CA . ALA A 1 156 ? -8.823 9.500 28.614 1.00 16.00 199 ALA A CA 1
ATOM 1168 C C . ALA A 1 156 ? -7.509 10.159 28.246 1.00 16.65 199 ALA A C 1
ATOM 1169 O O . ALA A 1 156 ? -7.289 11.311 28.652 1.00 17.16 199 ALA A O 1
ATOM 1171 N N . TYR A 1 157 ? -6.601 9.411 27.592 1.00 17.01 200 TYR A N 1
ATOM 1172 C CA . TYR A 1 157 ? -5.557 10.020 26.707 1.00 17.03 200 TYR A CA 1
ATOM 1173 C C . TYR A 1 157 ? -6.132 10.223 25.305 1.00 16.98 200 TYR A C 1
ATOM 1174 O O . TYR A 1 157 ? -6.162 11.348 24.833 1.00 17.83 200 TYR A O 1
ATOM 1183 N N . ASP A 1 158 ? -6.565 9.144 24.649 1.00 15.67 201 ASP A N 1
ATOM 1184 C CA . ASP A 1 158 ? -7.183 9.200 23.328 1.00 15.09 201 ASP A CA 1
ATOM 1185 C C . ASP A 1 158 ? -8.141 8.007 23.145 1.00 14.25 201 ASP A C 1
ATOM 1186 O O . ASP A 1 158 ? -8.234 7.141 24.033 1.00 13.72 201 ASP A O 1
ATOM 1191 N N . THR A 1 159 ? -8.828 7.927 22.010 1.00 12.99 202 THR A N 1
ATOM 1192 C CA . THR A 1 159 ? -9.802 6.859 21.842 1.00 13.31 202 THR A CA 1
ATOM 1193 C C . THR A 1 159 ? -9.312 5.438 22.188 1.00 13.29 202 THR A C 1
ATOM 1194 O O . THR A 1 159 ? -10.139 4.558 22.406 1.00 12.87 202 THR A O 1
ATOM 1198 N N . ASP A 1 160 ? -7.994 5.192 22.207 1.00 12.83 203 ASP A N 1
ATOM 1199 C CA . ASP A 1 160 ? -7.496 3.836 22.360 1.00 12.40 203 ASP A CA 1
ATOM 1200 C C . ASP A 1 160 ? -6.521 3.690 23.515 1.00 13.32 203 ASP A C 1
ATOM 1201 O O . ASP A 1 160 ? -5.797 2.683 23.629 1.00 13.39 203 ASP A O 1
ATOM 1206 N N . ARG A 1 161 ? -6.531 4.665 24.421 1.00 13.98 204 ARG A N 1
ATOM 1207 C CA . ARG A 1 161 ? -5.743 4.516 25.636 1.00 14.70 204 ARG A CA 1
ATOM 1208 C C . ARG A 1 161 ? -6.300 5.352 26.760 1.00 14.84 204 ARG A C 1
ATOM 1209 O O . ARG A 1 161 ? -6.426 6.572 26.618 1.00 14.97 204 ARG A O 1
ATOM 1217 N N . ASN A 1 162 ? -6.609 4.707 27.884 1.00 15.07 205 ASN A N 1
ATOM 1218 C CA . ASN A 1 162 ? -6.986 5.439 29.083 1.00 15.15 205 ASN A CA 1
ATOM 1219 C C . ASN A 1 162 ? -5.889 5.410 30.135 1.00 15.61 205 ASN A C 1
ATOM 1220 O O . ASN A 1 162 ? -4.822 4.820 29.911 1.00 16.12 205 ASN A O 1
ATOM 1225 N N . ASN A 1 163 ? -6.126 6.125 31.239 1.00 16.42 206 ASN A N 1
ATOM 1226 C CA . ASN A 1 163 ? -5.195 6.280 32.357 1.00 16.33 206 ASN A CA 1
ATOM 1227 C C . ASN A 1 163 ? -5.956 5.911 33.601 1.00 16.09 206 ASN A C 1
ATOM 1228 O O . ASN A 1 163 ? -7.152 6.205 33.700 1.00 15.38 206 ASN A O 1
ATOM 1233 N N . TYR A 1 164 ? -5.288 5.233 34.531 1.00 16.78 207 TYR A N 1
ATOM 1234 C CA . TYR A 1 164 ? -5.967 4.763 35.739 1.00 17.64 207 TYR A CA 1
ATOM 1235 C C . TYR A 1 164 ? -5.291 5.342 37.004 1.00 19.23 207 TYR A C 1
ATOM 1236 O O . TYR A 1 164 ? -4.093 5.133 37.221 1.00 20.01 207 TYR A O 1
ATOM 1245 N N . TYR A 1 165 ? -6.034 6.061 37.846 1.00 20.29 208 TYR A N 1
ATOM 1246 C CA . TYR A 1 165 ? -5.408 6.667 39.020 1.00 21.82 208 TYR A CA 1
ATOM 1247 C C . TYR A 1 165 ? -5.814 5.971 40.318 1.00 21.97 208 TYR A C 1
ATOM 1248 O O . TYR A 1 165 ? -7.007 5.696 40.549 1.00 22.57 208 TYR A O 1
ATOM 1257 N N . ALA A 1 166 ? -4.861 5.755 41.214 1.00 21.34 209 ALA A N 1
ATOM 1258 C CA . ALA A 1 166 ? -5.224 5.492 42.607 1.00 21.00 209 ALA A CA 1
ATOM 1259 C C . ALA A 1 166 ? -4.295 6.371 43.447 1.00 21.40 209 ALA A C 1
ATOM 1260 O O . ALA A 1 166 ? -3.126 6.532 43.082 1.00 22.75 209 ALA A O 1
ATOM 1262 N N . ARG A 1 167 ? -4.813 6.987 44.509 1.00 20.11 210 ARG A N 1
ATOM 1263 C CA . ARG A 1 167 ? -3.994 7.603 45.546 1.00 19.37 210 ARG A CA 1
ATOM 1264 C C . ARG A 1 167 ? -2.945 8.604 45.076 1.00 20.12 210 ARG A C 1
ATOM 1265 O O . ARG A 1 167 ? -1.888 8.769 45.711 1.00 20.32 210 ARG A O 1
ATOM 1273 N N . GLY A 1 168 ? -3.251 9.303 43.980 1.00 20.49 211 GLY A N 1
ATOM 1274 C CA . GLY A 1 168 ? -2.367 10.365 43.464 1.00 19.86 211 GLY A CA 1
ATOM 1275 C C . GLY A 1 168 ? -1.605 10.026 42.190 1.00 19.36 211 GLY A C 1
ATOM 1276 O O . GLY A 1 168 ? -1.053 10.939 41.518 1.00 18.76 211 GLY A O 1
ATOM 1277 N N . PHE A 1 169 ? -1.614 8.729 41.847 1.00 18.65 212 PHE A N 1
ATOM 1278 C CA . PHE A 1 169 ? -0.677 8.181 40.876 1.00 18.35 212 PHE A CA 1
ATOM 1279 C C . PHE A 1 169 ? -1.304 7.495 39.694 1.00 18.54 212 PHE A C 1
ATOM 1280 O O . PHE A 1 169 ? -2.384 6.897 39.842 1.00 19.65 212 PHE A O 1
ATOM 1288 N N . SER A 1 170 ? -0.655 7.582 38.522 1.00 17.84 213 SER A N 1
ATOM 1289 C CA . SER A 1 170 ? -1.026 6.719 37.392 1.00 16.69 213 SER A CA 1
ATOM 1290 C C . SER A 1 170 ? -0.551 5.327 37.622 1.00 15.68 213 SER A C 1
ATOM 1291 O O . SER A 1 170 ? 0.632 5.123 37.798 1.00 15.46 213 SER A O 1
ATOM 1294 N N . ILE A 1 171 ? -1.470 4.375 37.598 1.00 14.94 214 ILE A N 1
ATOM 1295 C CA . ILE A 1 171 ? -1.133 2.978 37.667 1.00 15.02 214 ILE A CA 1
ATOM 1296 C C . ILE A 1 171 ? -0.461 2.530 36.377 1.00 15.80 214 ILE A C 1
ATOM 1297 O O . ILE A 1 171 ? -0.891 2.849 35.292 1.00 15.83 214 ILE A O 1
ATOM 1302 N N . ASN A 1 172 ? 0.604 1.765 36.546 1.00 16.81 215 ASN A N 1
ATOM 1303 C CA . ASN A 1 172 ? 1.462 1.265 35.504 1.00 17.23 215 ASN A CA 1
ATOM 1304 C C . ASN A 1 172 ? 2.001 -0.126 35.817 1.00 16.05 215 ASN A C 1
ATOM 1305 O O . ASN A 1 172 ? 2.931 -0.586 35.193 1.00 16.40 215 ASN A O 1
ATOM 1310 N N . ASN A 1 173 ? 1.428 -0.785 36.805 1.00 14.60 216 ASN A N 1
ATOM 1311 C CA . ASN A 1 173 ? 1.741 -2.149 37.108 1.00 13.89 216 ASN A CA 1
ATOM 1312 C C . ASN A 1 173 ? 0.580 -3.014 36.661 1.00 13.80 216 ASN A C 1
ATOM 1313 O O . ASN A 1 173 ? -0.542 -2.760 37.042 1.00 14.69 216 ASN A O 1
ATOM 1318 N N . PHE A 1 174 ? 0.831 -3.988 35.789 1.00 13.17 217 PHE A N 1
ATOM 1319 C CA . PHE A 1 174 ? -0.166 -4.985 35.451 1.00 12.05 217 PHE A CA 1
ATOM 1320 C C . PHE A 1 174 ? 0.433 -6.357 35.645 1.00 12.55 217 PHE A C 1
ATOM 1321 O O . PHE A 1 174 ? 1.584 -6.547 35.287 1.00 13.03 217 PHE A O 1
ATOM 1329 N N . GLN A 1 175 ? -0.311 -7.300 36.250 1.00 13.48 218 GLN A N 1
ATOM 1330 C CA . GLN A 1 175 ? 0.085 -8.758 36.262 1.00 13.77 218 GLN A CA 1
ATOM 1331 C C . GLN A 1 175 ? -0.998 -9.635 35.673 1.00 13.21 218 GLN A C 1
ATOM 1332 O O . GLN A 1 175 ? -2.184 -9.197 35.499 1.00 12.40 218 GLN A O 1
ATOM 1338 N N . TYR A 1 176 ? -0.575 -10.862 35.359 1.00 12.29 219 TYR A N 1
ATOM 1339 C CA . TYR A 1 176 ? -1.460 -11.868 34.827 1.00 12.16 219 TYR A CA 1
ATOM 1340 C C . TYR A 1 176 ? -1.129 -13.132 35.604 1.00 14.03 219 TYR A C 1
ATOM 1341 O O . TYR A 1 176 ? 0.056 -13.519 35.722 1.00 14.88 219 TYR A O 1
ATOM 1350 N N . ASP A 1 177 ? -2.147 -13.732 36.231 1.00 15.19 220 ASP A N 1
ATOM 1351 C CA . ASP A 1 177 ? -1.931 -14.872 37.136 1.00 16.42 220 ASP A CA 1
ATOM 1352 C C . ASP A 1 177 ? -0.752 -14.592 38.094 1.00 16.56 220 ASP A C 1
ATOM 1353 O O . ASP A 1 177 ? -0.069 -15.515 38.558 1.00 17.05 220 ASP A O 1
ATOM 1358 N N . GLY A 1 178 ? -0.534 -13.316 38.401 1.00 16.26 221 GLY A N 1
ATOM 1359 C CA . GLY A 1 178 ? 0.467 -12.947 39.371 1.00 15.92 221 GLY A CA 1
ATOM 1360 C C . GLY A 1 178 ? 1.851 -12.800 38.796 1.00 16.16 221 GLY A C 1
ATOM 1361 O O . GLY A 1 178 ? 2.817 -12.793 39.535 1.00 16.73 221 GLY A O 1
ATOM 1362 N N . ILE A 1 179 ? 1.975 -12.690 37.483 1.00 15.81 222 ILE A N 1
ATOM 1363 C CA . ILE A 1 179 ? 3.288 -12.465 36.886 1.00 15.53 222 ILE A CA 1
ATOM 1364 C C . ILE A 1 179 ? 3.340 -11.019 36.357 1.00 15.86 222 ILE A C 1
ATOM 1365 O O . ILE A 1 179 ? 2.552 -10.671 35.461 1.00 15.93 222 ILE A O 1
ATOM 1370 N N . PRO A 1 180 ? 4.258 -10.165 36.902 1.00 16.04 223 PRO A N 1
ATOM 1371 C CA . PRO A 1 180 ? 4.309 -8.732 36.480 1.00 16.27 223 PRO A CA 1
ATOM 1372 C C . PRO A 1 180 ? 4.675 -8.634 35.021 1.00 17.60 223 PRO A C 1
ATOM 1373 O O . PRO A 1 180 ? 5.502 -9.384 34.570 1.00 18.21 223 PRO A O 1
ATOM 1377 N N . SER A 1 181 ? 4.044 -7.763 34.265 1.00 19.16 224 SER A N 1
ATOM 1378 C CA . SER A 1 181 ? 4.487 -7.559 32.926 1.00 21.33 224 SER A CA 1
ATOM 1379 C C . SER A 1 181 ? 5.476 -6.360 32.906 1.00 22.92 224 SER A C 1
ATOM 1380 O O . SER A 1 181 ? 5.660 -5.697 33.920 1.00 22.92 224 SER A O 1
ATOM 1383 N N . THR A 1 182 ? 6.164 -6.092 31.801 1.00 24.51 225 THR A N 1
ATOM 1384 C CA . THR A 1 182 ? 7.010 -4.896 31.813 1.00 26.17 225 THR A CA 1
ATOM 1385 C C . THR A 1 182 ? 6.195 -3.704 31.296 1.00 27.34 225 THR A C 1
ATOM 1386 O O . THR A 1 182 ? 5.712 -3.744 30.153 1.00 27.93 225 THR A O 1
ATOM 1390 N N . ALA A 1 183 ? 6.043 -2.634 32.089 1.00 28.20 226 ALA A N 1
ATOM 1391 C CA . ALA A 1 183 ? 5.262 -1.482 31.576 1.00 28.95 226 ALA A CA 1
ATOM 1392 C C . ALA A 1 183 ? 5.927 -0.081 31.569 1.00 29.76 226 ALA A C 1
ATOM 1393 O O . ALA A 1 183 ? 5.231 0.929 31.499 1.00 30.70 226 ALA A O 1
ATOM 1395 N N . ARG A 1 184 ? 7.258 -0.017 31.617 1.00 29.94 227 ARG A N 1
ATOM 1396 C CA . ARG A 1 184 ? 8.035 1.230 31.495 1.00 29.83 227 ARG A CA 1
ATOM 1397 C C . ARG A 1 184 ? 7.394 2.404 30.755 1.00 29.64 227 ARG A C 1
ATOM 1398 O O . ARG A 1 184 ? 7.464 3.526 31.221 1.00 30.13 227 ARG A O 1
ATOM 1406 N N . ASN A 1 185 ? 6.847 2.140 29.574 1.00 29.39 228 ASN A N 1
ATOM 1407 C CA . ASN A 1 185 ? 6.196 3.132 28.726 1.00 29.47 228 ASN A CA 1
ATOM 1408 C C . ASN A 1 185 ? 5.263 2.424 27.754 1.00 29.42 228 ASN A C 1
ATOM 1409 O O . ASN A 1 185 ? 5.163 1.180 27.771 1.00 29.11 228 ASN A O 1
ATOM 1414 N N . VAL A 1 186 ? 4.618 3.196 26.880 1.00 29.61 229 VAL A N 1
ATOM 1415 C CA . VAL A 1 186 ? 3.593 2.606 26.018 1.00 30.16 229 VAL A CA 1
ATOM 1416 C C . VAL A 1 186 ? 4.088 1.712 24.853 1.00 29.77 229 VAL A C 1
ATOM 1417 O O . VAL A 1 186 ? 3.271 1.073 24.183 1.00 29.75 229 VAL A O 1
ATOM 1421 N N . GLY A 1 187 ? 5.399 1.676 24.619 1.00 29.27 230 GLY A N 1
ATOM 1422 C CA . GLY A 1 187 ? 5.961 0.744 23.644 1.00 29.25 230 GLY A CA 1
ATOM 1423 C C . GLY A 1 187 ? 5.810 -0.683 24.162 1.00 29.03 230 GLY A C 1
ATOM 1424 O O . GLY A 1 187 ? 5.139 -1.543 23.541 1.00 29.07 230 GLY A O 1
ATOM 1425 N N . TYR A 1 188 ? 6.420 -0.907 25.324 1.00 28.22 231 TYR A N 1
ATOM 1426 C CA . TYR A 1 188 ? 6.300 -2.134 26.102 1.00 27.28 231 TYR A CA 1
ATOM 1427 C C . TYR A 1 188 ? 4.853 -2.602 26.417 1.00 26.39 231 TYR A C 1
ATOM 1428 O O . TYR A 1 188 ? 4.603 -3.822 26.576 1.00 26.31 231 TYR A O 1
ATOM 1437 N N . SER A 1 189 ? 3.906 -1.657 26.537 1.00 24.83 232 SER A N 1
ATOM 1438 C CA . SER A 1 189 ? 2.595 -2.015 27.122 1.00 22.99 232 SER A CA 1
ATOM 1439 C C . SER A 1 189 ? 1.333 -1.903 26.226 1.00 21.73 232 SER A C 1
ATOM 1440 O O . SER A 1 189 ? 0.217 -1.811 26.732 1.00 21.16 232 SER A O 1
ATOM 1443 N N . ALA A 1 190 ? 1.526 -1.974 24.908 1.00 20.74 233 ALA A N 1
ATOM 1444 C CA . ALA A 1 190 ? 0.433 -2.042 23.923 1.00 19.77 233 ALA A CA 1
ATOM 1445 C C . ALA A 1 190 ? -0.654 -2.996 24.363 1.00 19.12 233 ALA A C 1
ATOM 1446 O O . ALA A 1 190 ? -0.345 -4.146 24.743 1.00 18.92 233 ALA A O 1
ATOM 1448 N N . GLY A 1 191 ? -1.910 -2.520 24.303 1.00 17.90 234 GLY A N 1
ATOM 1449 C CA . GLY A 1 191 ? -3.101 -3.287 24.712 1.00 16.54 234 GLY A CA 1
ATOM 1450 C C . GLY A 1 191 ? -3.390 -3.588 26.190 1.00 15.90 234 GLY A C 1
ATOM 1451 O O . GLY A 1 191 ? -4.394 -4.231 26.487 1.00 15.41 234 GLY A O 1
ATOM 1452 N N . ASN A 1 192 ? -2.532 -3.158 27.110 1.00 15.64 235 ASN A N 1
ATOM 1453 C CA . ASN A 1 192 ? -2.837 -3.248 28.535 1.00 16.73 235 ASN A CA 1
ATOM 1454 C C . ASN A 1 192 ? -4.106 -2.509 29.042 1.00 15.99 235 ASN A C 1
ATOM 1455 O O . ASN A 1 192 ? -4.815 -2.975 29.905 1.00 16.06 235 ASN A O 1
ATOM 1460 N N . THR A 1 193 ? -4.386 -1.355 28.478 1.00 15.55 236 THR A N 1
ATOM 1461 C CA . THR A 1 193 ? -5.601 -0.599 28.715 1.00 14.36 236 THR A CA 1
ATOM 1462 C C . THR A 1 193 ? -6.824 -1.283 28.045 1.00 12.63 236 THR A C 1
ATOM 1463 O O . THR A 1 193 ? -7.948 -0.800 28.204 1.00 12.28 236 THR A O 1
ATOM 1467 N N . LEU A 1 194 ? -6.631 -2.358 27.272 1.00 10.95 237 LEU A N 1
ATOM 1468 C CA . LEU A 1 194 ? -7.769 -2.910 26.448 1.00 9.80 237 LEU A CA 1
ATOM 1469 C C . LEU A 1 194 ? -8.162 -4.368 26.625 1.00 9.56 237 LEU A C 1
ATOM 1470 O O . LEU A 1 194 ? -9.044 -4.818 25.895 1.00 8.89 237 LEU A O 1
ATOM 1475 N N . SER A 1 195 ? -7.548 -5.093 27.582 1.00 9.76 238 SER A N 1
ATOM 1476 C CA . SER A 1 195 ? -7.769 -6.560 27.730 1.00 9.73 238 SER A CA 1
ATOM 1477 C C . SER A 1 195 ? -9.236 -6.938 27.872 1.00 9.82 238 SER A C 1
ATOM 1478 O O . SER A 1 195 ? -9.927 -6.429 28.742 1.00 10.00 238 SER A O 1
ATOM 1481 N N . ASP A 1 196 ? -9.732 -7.787 26.982 1.00 10.01 239 ASP A N 1
ATOM 1482 C CA . ASP A 1 196 ? -11.093 -8.345 27.112 1.00 10.29 239 ASP A CA 1
ATOM 1483 C C . ASP A 1 196 ? -11.316 -9.289 28.336 1.00 10.39 239 ASP A C 1
ATOM 1484 O O . ASP A 1 196 ? -10.437 -10.113 28.675 1.00 11.17 239 ASP A O 1
ATOM 1489 N N . MET A 1 197 ? -12.492 -9.216 28.957 1.00 9.36 240 MET A N 1
ATOM 1490 C CA . MET A 1 197 ? -12.715 -9.886 30.210 1.00 8.72 240 MET A CA 1
ATOM 1491 C C . MET A 1 197 ? -13.081 -11.344 30.010 1.00 8.85 240 MET A C 1
ATOM 1492 O O . MET A 1 197 ? -13.082 -12.135 30.982 1.00 9.11 240 MET A O 1
ATOM 1497 N N . ALA A 1 198 ? -13.316 -11.744 28.759 1.00 8.15 241 ALA A N 1
ATOM 1498 C CA . ALA A 1 198 ? -13.822 -13.087 28.514 1.00 8.09 241 ALA A CA 1
ATOM 1499 C C . ALA A 1 198 ? -12.973 -14.200 29.127 1.00 8.92 241 ALA A C 1
ATOM 1500 O O . ALA A 1 198 ? -13.493 -15.320 29.403 1.00 9.21 241 ALA A O 1
ATOM 1502 N N . ILE A 1 199 ? -11.676 -13.936 29.335 1.00 9.07 242 ILE A N 1
ATOM 1503 C CA . ILE A 1 199 ? -10.764 -15.048 29.614 1.00 8.73 242 ILE A CA 1
ATOM 1504 C C . ILE A 1 199 ? -10.427 -15.041 31.076 1.00 9.56 242 ILE A C 1
ATOM 1505 O O . ILE A 1 199 ? -9.557 -15.860 31.517 1.00 9.62 242 ILE A O 1
ATOM 1510 N N . TYR A 1 200 ? -11.058 -14.116 31.832 1.00 9.52 243 TYR A N 1
ATOM 1511 C CA . TYR A 1 200 ? -10.674 -13.944 33.244 1.00 9.96 243 TYR A CA 1
ATOM 1512 C C . TYR A 1 200 ? -11.749 -14.294 34.263 1.00 10.99 243 TYR A C 1
ATOM 1513 O O . TYR A 1 200 ? -12.940 -14.066 34.034 1.00 12.09 243 TYR A O 1
ATOM 1522 N N . ASP A 1 201 ? -11.323 -14.851 35.392 1.00 10.70 244 ASP A N 1
ATOM 1523 C CA . ASP A 1 201 ? -12.187 -15.021 36.511 1.00 11.04 244 ASP A CA 1
ATOM 1524 C C . ASP A 1 201 ? -12.412 -13.744 37.325 1.00 12.25 244 ASP A C 1
ATOM 1525 O O . ASP A 1 201 ? -13.442 -13.605 37.983 1.00 13.33 244 ASP A O 1
ATOM 1530 N N . ARG A 1 202 ? -11.459 -12.825 37.369 1.00 12.57 245 ARG A N 1
ATOM 1531 C CA . ARG A 1 202 ? -11.621 -11.700 38.290 1.00 12.87 245 ARG A CA 1
ATOM 1532 C C . ARG A 1 202 ? -10.490 -10.686 38.114 1.00 12.79 245 ARG A C 1
ATOM 1533 O O . ARG A 1 202 ? -9.457 -11.023 37.557 1.00 12.81 245 ARG A O 1
ATOM 1541 N N . VAL A 1 203 ? -10.664 -9.450 38.556 1.00 12.55 246 VAL A N 1
ATOM 1542 C CA . VAL A 1 203 ? -9.522 -8.556 38.546 1.00 13.06 246 VAL A CA 1
ATOM 1543 C C . VAL A 1 203 ? -9.248 -8.057 39.945 1.00 13.27 246 VAL A C 1
ATOM 1544 O O . VAL A 1 203 ? -10.167 -7.705 40.703 1.00 13.91 246 VAL A O 1
ATOM 1548 N N . GLU A 1 204 ? -7.994 -8.124 40.355 1.00 12.83 247 GLU A N 1
ATOM 1549 C CA . GLU A 1 204 ? -7.742 -7.850 41.761 1.00 12.61 247 GLU A CA 1
ATOM 1550 C C . GLU A 1 204 ? -6.708 -6.743 41.874 1.00 12.25 247 GLU A C 1
ATOM 1551 O O . GLU A 1 204 ? -5.642 -6.812 41.233 1.00 12.46 247 GLU A O 1
ATOM 1557 N N . VAL A 1 205 ? -7.054 -5.692 42.633 1.00 11.34 248 VAL A N 1
ATOM 1558 C CA . VAL A 1 205 ? -6.245 -4.482 42.635 1.00 10.12 248 VAL A CA 1
ATOM 1559 C C . VAL A 1 205 ? -5.701 -4.110 44.004 1.00 10.68 248 VAL A C 1
ATOM 1560 O O . VAL A 1 205 ? -6.457 -3.898 44.938 1.00 11.03 248 VAL A O 1
ATOM 1564 N N . LEU A 1 206 ? -4.378 -4.107 44.126 1.00 11.15 249 LEU A N 1
ATOM 1565 C CA . LEU A 1 206 ? -3.725 -3.850 45.387 1.00 12.08 249 LEU A CA 1
ATOM 1566 C C . LEU A 1 206 ? -3.342 -2.364 45.391 1.00 13.73 249 LEU A C 1
ATOM 1567 O O . LEU A 1 206 ? -2.650 -1.892 44.494 1.00 14.82 249 LEU A O 1
ATOM 1572 N N . LYS A 1 207 ? -3.798 -1.621 46.382 1.00 14.61 250 LYS A N 1
ATOM 1573 C CA . LYS A 1 207 ? -3.598 -0.181 46.409 1.00 15.57 250 LYS A CA 1
ATOM 1574 C C . LYS A 1 207 ? -2.569 0.157 47.452 1.00 16.20 250 LYS A C 1
ATOM 1575 O O . LYS A 1 207 ? -2.586 -0.401 48.547 1.00 17.07 250 LYS A O 1
ATOM 1581 N N . GLY A 1 208 ? -1.665 1.067 47.110 1.00 16.41 251 GLY A N 1
ATOM 1582 C CA . GLY A 1 208 ? -0.587 1.458 48.007 1.00 16.15 251 GLY A CA 1
ATOM 1583 C C . GLY A 1 208 ? 0.723 1.471 47.257 1.00 16.15 251 GLY A C 1
ATOM 1584 O O . GLY A 1 208 ? 0.851 2.149 46.202 1.00 16.29 251 GLY A O 1
ATOM 1585 N N . ALA A 1 209 ? 1.694 0.727 47.796 1.00 15.65 252 ALA A N 1
ATOM 1586 C CA . ALA A 1 209 ? 3.012 0.604 47.176 1.00 15.62 252 ALA A CA 1
ATOM 1587 C C . ALA A 1 209 ? 3.364 -0.857 47.095 1.00 15.98 252 ALA A C 1
ATOM 1588 O O . ALA A 1 209 ? 3.568 -1.515 48.122 1.00 16.42 252 ALA A O 1
ATOM 1590 N N . THR A 1 210 ? 3.459 -1.378 45.881 1.00 15.39 253 THR A N 1
ATOM 1591 C CA . THR A 1 210 ? 3.410 -2.809 45.774 1.00 14.99 253 THR A CA 1
ATOM 1592 C C . THR A 1 210 ? 4.688 -3.436 45.285 1.00 15.24 253 THR A C 1
ATOM 1593 O O . THR A 1 210 ? 4.666 -4.349 44.466 1.00 15.56 253 THR A O 1
ATOM 1597 N N . GLY A 1 211 ? 5.804 -2.971 45.801 1.00 15.40 254 GLY A N 1
ATOM 1598 C CA . GLY A 1 211 ? 7.082 -3.469 45.329 1.00 16.20 254 GLY A CA 1
ATOM 1599 C C . GLY A 1 211 ? 7.344 -4.926 45.673 1.00 16.51 254 GLY A C 1
ATOM 1600 O O . GLY A 1 211 ? 8.084 -5.615 44.946 1.00 17.49 254 GLY A O 1
ATOM 1601 N N . LEU A 1 212 ? 6.752 -5.412 46.760 1.00 15.42 255 LEU A N 1
ATOM 1602 C CA . LEU A 1 212 ? 7.050 -6.759 47.172 1.00 14.96 255 LEU A CA 1
ATOM 1603 C C . LEU A 1 212 ? 6.934 -7.842 46.070 1.00 15.02 255 LEU A C 1
ATOM 1604 O O . LEU A 1 212 ? 7.811 -8.728 45.979 1.00 14.96 255 LEU A O 1
ATOM 1609 N N . LEU A 1 213 ? 5.896 -7.790 45.236 1.00 14.47 256 LEU A N 1
ATOM 1610 C CA . LEU A 1 213 ? 5.842 -8.752 44.133 1.00 14.20 256 LEU A CA 1
ATOM 1611 C C . LEU A 1 213 ? 5.736 -8.145 42.759 1.00 14.43 256 LEU A C 1
ATOM 1612 O O . LEU A 1 213 ? 5.833 -8.869 41.773 1.00 14.83 256 LEU A O 1
ATOM 1617 N N . THR A 1 214 ? 5.516 -6.843 42.658 1.00 13.99 257 THR A N 1
ATOM 1618 C CA . THR A 1 214 ? 5.636 -6.207 41.346 1.00 13.65 257 THR A CA 1
ATOM 1619 C C . THR A 1 214 ? 7.120 -6.057 41.019 1.00 13.31 257 THR A C 1
ATOM 1620 O O . THR A 1 214 ? 7.523 -6.125 39.855 1.00 12.80 257 THR A O 1
ATOM 1624 N N . GLY A 1 215 ? 7.941 -5.858 42.046 1.00 13.24 258 GLY A N 1
ATOM 1625 C CA . GLY A 1 215 ? 9.314 -5.380 41.802 1.00 13.44 258 GLY A CA 1
ATOM 1626 C C . GLY A 1 215 ? 9.232 -3.925 41.397 1.00 13.46 258 GLY A C 1
ATOM 1627 O O . GLY A 1 215 ? 8.392 -3.192 41.911 1.00 14.15 258 GLY A O 1
ATOM 1628 N N . ALA A 1 216 ? 10.088 -3.495 40.486 1.00 13.78 259 ALA A N 1
ATOM 1629 C CA . ALA A 1 216 ? 10.109 -2.085 40.006 1.00 14.26 259 ALA A CA 1
ATOM 1630 C C . ALA A 1 216 ? 8.794 -1.762 39.339 1.00 14.62 259 ALA A C 1
ATOM 1631 O O . ALA A 1 216 ? 8.305 -2.593 38.561 1.00 15.06 259 ALA A O 1
ATOM 1633 N N . GLY A 1 217 ? 8.224 -0.593 39.634 1.00 14.25 260 GLY A N 1
ATOM 1634 C CA . GLY A 1 217 ? 6.901 -0.222 39.120 1.00 14.78 260 GLY A CA 1
ATOM 1635 C C . GLY A 1 217 ? 6.464 1.120 39.690 1.00 15.52 260 GLY A C 1
ATOM 1636 O O . GLY A 1 217 ? 7.283 1.812 40.340 1.00 16.11 260 GLY A O 1
ATOM 1637 N N . SER A 1 218 ? 5.199 1.511 39.478 1.00 15.18 261 SER A N 1
ATOM 1638 C CA . SER A 1 218 ? 4.716 2.817 39.971 1.00 15.57 261 SER A CA 1
ATOM 1639 C C . SER A 1 218 ? 4.095 2.778 41.367 1.00 15.50 261 SER A C 1
ATOM 1640 O O . SER A 1 218 ? 3.716 1.701 41.854 1.00 15.96 261 SER A O 1
ATOM 1643 N N . LEU A 1 219 ? 3.969 3.940 42.007 1.00 14.90 262 LEU A N 1
ATOM 1644 C CA . LEU A 1 219 ? 3.078 4.052 43.176 1.00 14.82 262 LEU A CA 1
ATOM 1645 C C . LEU A 1 219 ? 1.605 3.874 42.767 1.00 15.28 262 LEU A C 1
ATOM 1646 O O . LEU A 1 219 ? 1.295 3.758 41.576 1.00 15.47 262 LEU A O 1
ATOM 1651 N N . GLY A 1 220 ? 0.707 3.810 43.741 1.00 15.51 263 GLY A N 1
ATOM 1652 C CA . GLY A 1 220 ? -0.711 3.761 43.431 1.00 16.31 263 GLY A CA 1
ATOM 1653 C C . GLY A 1 220 ? -1.277 2.370 43.642 1.00 16.98 263 GLY A C 1
ATOM 1654 O O . GLY A 1 220 ? -1.943 2.082 44.636 1.00 17.37 263 GLY A O 1
ATOM 1655 N N . ALA A 1 221 ? -0.985 1.476 42.718 1.00 17.35 264 ALA A N 1
ATOM 1656 C CA . ALA A 1 221 ? -1.666 0.209 42.713 1.00 17.32 264 ALA A CA 1
ATOM 1657 C C . ALA A 1 221 ? -0.996 -0.834 41.794 1.00 17.32 264 ALA A C 1
ATOM 1658 O O . ALA A 1 221 ? -0.173 -0.487 40.941 1.00 17.32 264 ALA A O 1
ATOM 1660 N N . THR A 1 222 ? -1.368 -2.104 41.964 1.00 17.56 265 THR A N 1
ATOM 1661 C CA . THR A 1 222 ? -1.108 -3.155 40.947 1.00 17.60 265 THR A CA 1
ATOM 1662 C C . THR A 1 222 ? -2.436 -3.677 40.454 1.00 17.08 265 THR A C 1
ATOM 1663 O O . THR A 1 222 ? -3.379 -3.747 41.237 1.00 17.56 265 THR A O 1
ATOM 1667 N N . ILE A 1 223 ? -2.519 -4.034 39.186 1.00 15.75 266 ILE A N 1
ATOM 1668 C CA . ILE A 1 223 ? -3.734 -4.632 38.675 1.00 15.45 266 ILE A CA 1
ATOM 1669 C C . ILE A 1 223 ? -3.438 -6.089 38.273 1.00 15.04 266 ILE A C 1
ATOM 1670 O O . ILE A 1 223 ? -2.594 -6.364 37.421 1.00 15.28 266 ILE A O 1
ATOM 1675 N N . ASN A 1 224 ? -4.071 -7.036 38.946 1.00 14.28 267 ASN A N 1
ATOM 1676 C CA . ASN A 1 224 ? -3.688 -8.431 38.798 1.00 13.53 267 ASN A CA 1
ATOM 1677 C C . ASN A 1 224 ? -4.882 -9.152 38.249 1.00 12.58 267 ASN A C 1
ATOM 1678 O O . ASN A 1 224 ? -5.948 -9.133 38.820 1.00 13.02 267 ASN A O 1
ATOM 1683 N N . LEU A 1 225 ? -4.709 -9.727 37.085 1.00 11.89 268 LEU A N 1
ATOM 1684 C CA . LEU A 1 225 ? -5.782 -10.338 36.341 1.00 11.36 268 LEU A CA 1
ATOM 1685 C C . LEU A 1 225 ? -5.585 -11.869 36.406 1.00 11.50 268 LEU A C 1
ATOM 1686 O O . LEU A 1 225 ? -4.488 -12.384 36.095 1.00 12.00 268 LEU A O 1
ATOM 1691 N N . ILE A 1 226 ? -6.618 -12.597 36.795 1.00 10.12 269 ILE A N 1
ATOM 1692 C CA . ILE A 1 226 ? -6.481 -14.022 37.030 1.00 9.73 269 ILE A CA 1
ATOM 1693 C C . ILE A 1 226 ? -7.133 -14.657 35.856 1.00 10.67 269 ILE A C 1
ATOM 1694 O O . ILE A 1 226 ? -8.248 -14.248 35.511 1.00 11.20 269 ILE A O 1
ATOM 1699 N N . ARG A 1 227 ? -6.457 -15.598 35.191 1.00 11.20 270 ARG A N 1
ATOM 1700 C CA . ARG A 1 227 ? -7.042 -16.272 34.019 1.00 11.49 270 ARG A CA 1
ATOM 1701 C C . ARG A 1 227 ? -8.113 -17.320 34.420 1.00 11.33 270 ARG A C 1
ATOM 1702 O O . ARG A 1 227 ? -8.005 -17.939 35.490 1.00 11.35 270 ARG A O 1
ATOM 1710 N N . LYS A 1 228 ? -9.159 -17.485 33.614 1.00 10.78 271 LYS A N 1
ATOM 1711 C CA . LYS A 1 228 ? -10.077 -18.604 33.827 1.00 11.31 271 LYS A CA 1
ATOM 1712 C C . LYS A 1 228 ? -9.341 -19.950 33.637 1.00 13.04 271 LYS A C 1
ATOM 1713 O O . LYS A 1 228 ? -8.581 -20.115 32.635 1.00 13.05 271 LYS A O 1
ATOM 1719 N N . LYS A 1 229 ? -9.598 -20.897 34.563 1.00 13.82 272 LYS A N 1
ATOM 1720 C CA . LYS A 1 229 ? -8.997 -22.243 34.573 1.00 14.80 272 LYS A CA 1
ATOM 1721 C C . LYS A 1 229 ? -9.941 -23.352 34.133 1.00 15.24 272 LYS A C 1
ATOM 1722 O O . LYS A 1 229 ? -11.159 -23.233 34.314 1.00 16.48 272 LYS A O 1
ATOM 1728 N N . PRO A 1 230 ? -9.393 -24.491 33.671 1.00 14.72 273 PRO A N 1
ATOM 1729 C CA . PRO A 1 230 ? -10.285 -25.536 33.209 1.00 14.48 273 PRO A CA 1
ATOM 1730 C C . PRO A 1 230 ? -10.841 -26.269 34.428 1.00 14.35 273 PRO A C 1
ATOM 1731 O O . PRO A 1 230 ? -10.415 -25.973 35.535 1.00 14.11 273 PRO A O 1
ATOM 1735 N N . THR A 1 231 ? -11.758 -27.218 34.205 1.00 14.26 274 THR A N 1
ATOM 1736 C CA . THR A 1 231 ? -12.575 -27.829 35.232 1.00 14.31 274 THR A CA 1
ATOM 1737 C C . THR A 1 231 ? -12.774 -29.323 34.956 1.00 15.35 274 THR A C 1
ATOM 1738 O O . THR A 1 231 ? -12.671 -29.766 33.824 1.00 14.55 274 THR A O 1
ATOM 1742 N N . HIS A 1 232 ? -13.131 -30.060 36.015 1.00 16.64 275 HIS A N 1
ATOM 1743 C CA . HIS A 1 232 ? -13.337 -31.501 36.012 1.00 17.68 275 HIS A CA 1
ATOM 1744 C C . HIS A 1 232 ? -14.661 -32.022 35.498 1.00 18.55 275 HIS A C 1
ATOM 1745 O O . HIS A 1 232 ? -14.805 -33.216 35.236 1.00 17.95 275 HIS A O 1
ATOM 1752 N N . GLU A 1 233 ? -15.623 -31.126 35.364 1.00 20.65 276 GLU A N 1
ATOM 1753 C CA . GLU A 1 233 ? -16.939 -31.463 34.833 1.00 22.68 276 GLU A CA 1
ATOM 1754 C C . GLU A 1 233 ? -17.028 -30.632 33.585 1.00 22.34 276 GLU A C 1
ATOM 1755 O O . GLU A 1 233 ? -16.465 -29.533 33.528 1.00 22.50 276 GLU A O 1
ATOM 1761 N N . PHE A 1 234 ? -17.690 -31.166 32.570 1.00 22.49 277 PHE A N 1
ATOM 1762 C CA . PHE A 1 234 ? -17.940 -30.413 31.350 1.00 22.37 277 PHE A CA 1
ATOM 1763 C C . PHE A 1 234 ? -18.866 -29.238 31.618 1.00 21.72 277 PHE A C 1
ATOM 1764 O O . PHE A 1 234 ? -19.849 -29.392 32.305 1.00 21.46 277 PHE A O 1
ATOM 1772 N N . LYS A 1 235 ? -18.574 -28.079 31.045 1.00 21.77 278 LYS A N 1
ATOM 1773 C CA . LYS A 1 235 ? -19.524 -26.964 31.063 1.00 21.75 278 LYS A CA 1
ATOM 1774 C C . LYS A 1 235 ? -19.114 -25.820 30.145 1.00 21.97 278 LYS A C 1
ATOM 1775 O O . LYS A 1 235 ? -17.920 -25.604 29.899 1.00 22.23 278 LYS A O 1
ATOM 1781 N N . GLY A 1 236 ? -20.096 -25.072 29.649 1.00 22.03 279 GLY A N 1
ATOM 1782 C CA . GLY A 1 236 ? -19.785 -23.790 29.013 1.00 22.03 279 GLY A CA 1
ATOM 1783 C C . GLY A 1 236 ? -20.966 -22.990 28.504 1.00 21.61 279 GLY A C 1
ATOM 1784 O O . GLY A 1 236 ? -22.130 -23.378 28.704 1.00 21.83 279 GLY A O 1
ATOM 1785 N N . HIS A 1 237 ? -20.689 -21.869 27.833 1.00 20.61 280 HIS A N 1
ATOM 1786 C CA . HIS A 1 237 ? -21.799 -21.016 27.395 1.00 19.11 280 HIS A CA 1
ATOM 1787 C C . HIS A 1 237 ? -21.516 -20.202 26.136 1.00 18.63 280 HIS A C 1
ATOM 1788 O O . HIS A 1 237 ? -20.375 -20.122 25.672 1.00 18.05 280 HIS A O 1
ATOM 1795 N N . VAL A 1 238 ? -22.582 -19.632 25.594 1.00 18.01 281 VAL A N 1
ATOM 1796 C CA . VAL A 1 238 ? -22.517 -18.844 24.400 1.00 18.59 281 VAL A CA 1
ATOM 1797 C C . VAL A 1 238 ? -23.308 -17.632 24.772 1.00 19.08 281 VAL A C 1
ATOM 1798 O O . VAL A 1 238 ? -24.360 -17.754 25.401 1.00 19.23 281 VAL A O 1
ATOM 1802 N N . GLU A 1 239 ? -22.806 -16.462 24.375 1.00 19.47 282 GLU A N 1
ATOM 1803 C CA . GLU A 1 239 ? -23.395 -15.206 24.780 1.00 19.80 282 GLU A CA 1
ATOM 1804 C C . GLU A 1 239 ? -23.446 -14.352 23.556 1.00 19.17 282 GLU A C 1
ATOM 1805 O O . GLU A 1 239 ? -22.513 -14.376 22.817 1.00 20.52 282 GLU A O 1
ATOM 1811 N N . LEU A 1 240 ? -24.530 -13.650 23.276 1.00 17.89 283 LEU A N 1
ATOM 1812 C CA . LEU A 1 240 ? -24.592 -12.759 22.106 1.00 16.81 283 LEU A CA 1
ATOM 1813 C C . LEU A 1 240 ? -25.143 -11.478 22.671 1.00 16.76 283 LEU A C 1
ATOM 1814 O O . LEU A 1 240 ? -25.960 -11.503 23.585 1.00 17.29 283 LEU A O 1
ATOM 1819 N N . GLY A 1 241 ? -24.685 -10.346 22.168 1.00 15.75 284 GLY A N 1
ATOM 1820 C CA . GLY A 1 241 ? -25.051 -9.072 22.763 1.00 13.91 284 GLY A CA 1
ATOM 1821 C C . GLY A 1 241 ? -25.137 -8.027 21.689 1.00 12.64 284 GLY A C 1
ATOM 1822 O O . GLY A 1 241 ? -24.463 -8.162 20.706 1.00 12.31 284 GLY A O 1
ATOM 1823 N N . ALA A 1 242 ? -25.953 -6.997 21.900 1.00 12.26 285 ALA A N 1
ATOM 1824 C CA . ALA A 1 242 ? -26.206 -5.915 20.934 1.00 12.38 285 ALA A CA 1
ATOM 1825 C C . ALA A 1 242 ? -26.515 -4.570 21.644 1.00 13.04 285 ALA A C 1
ATOM 1826 O O . ALA A 1 242 ? -27.477 -4.491 22.453 1.00 13.79 285 ALA A O 1
ATOM 1828 N N . GLY A 1 243 ? -25.720 -3.528 21.353 1.00 12.53 286 GLY A N 1
ATOM 1829 C CA . GLY A 1 243 ? -25.854 -2.243 22.038 1.00 12.57 286 GLY A CA 1
ATOM 1830 C C . GLY A 1 243 ? -25.775 -0.986 21.177 1.00 13.23 286 GLY A C 1
ATOM 1831 O O . GLY A 1 243 ? -25.443 -1.022 19.986 1.00 12.62 286 GLY A O 1
ATOM 1832 N N . SER A 1 244 ? -26.046 0.151 21.803 1.00 13.97 287 SER A N 1
ATOM 1833 C CA . SER A 1 244 ? -25.999 1.435 21.136 1.00 15.15 287 SER A CA 1
ATOM 1834 C C . SER A 1 244 ? -24.868 1.496 20.154 1.00 16.00 287 SER A C 1
ATOM 1835 O O . SER A 1 244 ? -23.792 0.919 20.381 1.00 16.40 287 SER A O 1
ATOM 1838 N N . TRP A 1 245 ? -25.107 2.211 19.059 1.00 16.82 288 TRP A N 1
ATOM 1839 C CA . TRP A 1 245 ? -24.039 2.501 18.084 1.00 16.83 288 TRP A CA 1
ATOM 1840 C C . TRP A 1 245 ? -23.415 1.213 17.543 1.00 17.02 288 TRP A C 1
ATOM 1841 O O . TRP A 1 245 ? -22.179 1.035 17.553 1.00 17.44 288 TRP A O 1
ATOM 1852 N N . ASP A 1 246 ? -24.278 0.300 17.104 1.00 16.41 289 ASP A N 1
ATOM 1853 C CA . ASP A 1 246 ? -23.828 -0.865 16.359 1.00 15.88 289 ASP A CA 1
ATOM 1854 C C . ASP A 1 246 ? -22.682 -1.641 17.015 1.00 15.35 289 ASP A C 1
ATOM 1855 O O . ASP A 1 246 ? -21.680 -1.980 16.371 1.00 15.82 289 ASP A O 1
ATOM 1860 N N . ASN A 1 247 ? -22.875 -1.905 18.299 1.00 14.22 290 ASN A N 1
ATOM 1861 C CA . ASN A 1 247 ? -21.970 -2.625 19.155 1.00 13.23 290 ASN A CA 1
ATOM 1862 C C . ASN A 1 247 ? -22.500 -4.037 19.274 1.00 13.11 290 ASN A C 1
ATOM 1863 O O . ASN A 1 247 ? -23.539 -4.270 19.895 1.00 12.82 290 ASN A O 1
ATOM 1868 N N . TYR A 1 248 ? -21.820 -4.993 18.649 1.00 13.41 291 TYR A N 1
ATOM 1869 C CA . TYR A 1 248 ? -22.250 -6.423 18.703 1.00 12.17 291 TYR A CA 1
ATOM 1870 C C . TYR A 1 248 ? -21.112 -7.217 19.261 1.00 11.79 291 TYR A C 1
ATOM 1871 O O . TYR A 1 248 ? -19.958 -7.025 18.859 1.00 11.27 291 TYR A O 1
ATOM 1880 N N . ARG A 1 249 ? -21.416 -8.098 20.198 1.00 11.61 292 ARG A N 1
ATOM 1881 C CA . ARG A 1 249 ? -20.362 -8.878 20.864 1.00 11.92 292 ARG A CA 1
ATOM 1882 C C . ARG A 1 249 ? -20.824 -10.335 20.801 1.00 12.02 292 ARG A C 1
ATOM 1883 O O . ARG A 1 249 ? -22.003 -10.577 20.811 1.00 11.83 292 ARG A O 1
ATOM 1891 N N . SER A 1 250 ? -19.928 -11.299 20.669 1.00 12.82 293 SER A N 1
ATOM 1892 C CA . SER A 1 250 ? -20.314 -12.698 20.939 1.00 13.95 293 SER A CA 1
ATOM 1893 C C . SER A 1 250 ? -19.183 -13.331 21.677 1.00 14.50 293 SER A C 1
ATOM 1894 O O . SER A 1 250 ? -18.063 -12.769 21.648 1.00 14.92 293 SER A O 1
ATOM 1897 N N . GLU A 1 251 ? -19.442 -14.507 22.268 1.00 14.40 294 GLU A N 1
ATOM 1898 C CA . GLU A 1 251 ? -18.495 -15.172 23.181 1.00 14.92 294 GLU A CA 1
ATOM 1899 C C . GLU A 1 251 ? -18.831 -16.654 23.416 1.00 15.64 294 GLU A C 1
ATOM 1900 O O . GLU A 1 251 ? -20.015 -16.974 23.661 1.00 16.46 294 GLU A O 1
ATOM 1906 N N . LEU A 1 252 ? -17.812 -17.533 23.313 1.00 14.94 295 LEU A N 1
ATOM 1907 C CA . LEU A 1 252 ? -17.899 -18.975 23.542 1.00 14.21 295 LEU A CA 1
ATOM 1908 C C . LEU A 1 252 ? -16.846 -19.324 24.575 1.00 14.45 295 LEU A C 1
ATOM 1909 O O . LEU A 1 252 ? -15.693 -18.874 24.453 1.00 15.18 295 LEU A O 1
ATOM 1914 N N . ASP A 1 253 ? -17.220 -20.122 25.584 1.00 13.79 296 ASP A N 1
ATOM 1915 C CA . ASP A 1 253 ? -16.343 -20.530 26.709 1.00 12.94 296 ASP A CA 1
ATOM 1916 C C . ASP A 1 253 ? -16.649 -22.031 26.991 1.00 13.01 296 ASP A C 1
ATOM 1917 O O . ASP A 1 253 ? -17.781 -22.354 27.309 1.00 13.18 296 ASP A O 1
ATOM 1922 N N . VAL A 1 254 ? -15.677 -22.934 26.793 1.00 12.92 297 VAL A N 1
ATOM 1923 C CA . VAL A 1 254 ? -15.860 -24.398 26.942 1.00 13.22 297 VAL A CA 1
ATOM 1924 C C . VAL A 1 254 ? -14.768 -24.993 27.815 1.00 13.45 297 VAL A C 1
ATOM 1925 O O . VAL A 1 254 ? -13.570 -24.736 27.621 1.00 12.60 297 VAL A O 1
ATOM 1929 N N . SER A 1 255 ? -15.202 -25.851 28.731 1.00 14.46 298 SER A N 1
ATOM 1930 C CA . SER A 1 255 ? -14.351 -26.341 29.789 1.00 15.87 298 SER A CA 1
ATOM 1931 C C . SER A 1 255 ? -14.646 -27.778 30.181 1.00 16.56 298 SER A C 1
ATOM 1932 O O . SER A 1 255 ? -15.814 -28.188 30.211 1.00 16.93 298 SER A O 1
ATOM 1935 N N . GLY A 1 256 ? -13.611 -28.546 30.510 1.00 16.67 299 GLY A N 1
ATOM 1936 C CA . GLY A 1 256 ? -13.872 -29.898 30.960 1.00 17.40 299 GLY A CA 1
ATOM 1937 C C . GLY A 1 256 ? -12.768 -30.910 30.749 1.00 17.94 299 GLY A C 1
ATOM 1938 O O . GLY A 1 256 ? -11.674 -30.546 30.262 1.00 17.44 299 GLY A O 1
ATOM 1939 N N . PRO A 1 257 ? -13.032 -32.181 31.153 1.00 18.28 300 PRO A N 1
ATOM 1940 C CA . PRO A 1 257 ? -12.070 -33.270 31.007 1.00 18.55 300 PRO A CA 1
ATOM 1941 C C . PRO A 1 257 ? -12.032 -33.722 29.565 1.00 18.49 300 PRO A C 1
ATOM 1942 O O . PRO A 1 257 ? -13.068 -33.748 28.916 1.00 18.35 300 PRO A O 1
ATOM 1946 N N . LEU A 1 258 ? -10.822 -34.023 29.093 1.00 18.86 301 LEU A N 1
ATOM 1947 C CA . LEU A 1 258 ? -10.541 -34.448 27.724 1.00 19.19 301 LEU A CA 1
ATOM 1948 C C . LEU A 1 258 ? -10.141 -35.937 27.660 1.00 19.81 301 LEU A C 1
ATOM 1949 O O . LEU A 1 258 ? -9.890 -36.481 26.597 1.00 19.22 301 LEU A O 1
ATOM 1954 N N . THR A 1 259 ? -10.052 -36.569 28.822 1.00 21.13 302 THR A N 1
ATOM 1955 C CA . THR A 1 259 ? -9.789 -37.993 28.937 1.00 22.28 302 THR A CA 1
ATOM 1956 C C . THR A 1 259 ? -10.717 -38.582 29.966 1.00 24.08 302 THR A C 1
ATOM 1957 O O . THR A 1 259 ? -10.899 -38.032 31.058 1.00 24.41 302 THR A O 1
ATOM 1961 N N . GLU A 1 260 ? -11.290 -39.720 29.604 1.00 26.51 303 GLU A N 1
ATOM 1962 C CA . GLU A 1 260 ? -12.046 -40.581 30.533 1.00 28.73 303 GLU A CA 1
ATOM 1963 C C . GLU A 1 260 ? -11.624 -40.509 32.047 1.00 27.96 303 GLU A C 1
ATOM 1964 O O . GLU A 1 260 ? -12.481 -40.392 32.914 1.00 27.86 303 GLU A O 1
ATOM 1970 N N . SER A 1 261 ? -10.324 -40.539 32.356 1.00 27.78 304 SER A N 1
ATOM 1971 C CA . SER A 1 261 ? -9.874 -40.471 33.760 1.00 27.37 304 SER A CA 1
ATOM 1972 C C . SER A 1 261 ? -10.015 -39.099 34.359 1.00 27.41 304 SER A C 1
ATOM 1973 O O . SER A 1 261 ? -10.070 -38.972 35.569 1.00 27.68 304 SER A O 1
ATOM 1976 N N . GLY A 1 262 ? -10.026 -38.063 33.519 1.00 26.95 305 GLY A N 1
ATOM 1977 C CA . GLY A 1 262 ? -9.954 -36.691 34.007 1.00 25.89 305 GLY A CA 1
ATOM 1978 C C . GLY A 1 262 ? -8.557 -36.076 34.098 1.00 25.31 305 GLY A C 1
ATOM 1979 O O . GLY A 1 262 ? -8.437 -34.865 34.338 1.00 25.40 305 GLY A O 1
ATOM 1980 N N . ASN A 1 263 ? -7.502 -36.873 33.898 1.00 24.03 306 ASN A N 1
ATOM 1981 C CA . ASN A 1 263 ? -6.119 -36.407 34.121 1.00 23.08 306 ASN A CA 1
ATOM 1982 C C . ASN A 1 263 ? -5.588 -35.380 33.097 1.00 22.48 306 ASN A C 1
ATOM 1983 O O . ASN A 1 263 ? -4.527 -34.770 33.263 1.00 22.66 306 ASN A O 1
ATOM 1988 N N . VAL A 1 264 ? -6.320 -35.194 32.022 1.00 21.48 307 VAL A N 1
ATOM 1989 C CA . VAL A 1 264 ? -6.081 -34.027 31.204 1.00 20.18 307 VAL A CA 1
ATOM 1990 C C . VAL A 1 264 ? -7.433 -33.333 30.967 1.00 19.95 307 VAL A C 1
ATOM 1991 O O . VAL A 1 264 ? -8.457 -34.006 30.662 1.00 19.73 307 VAL A O 1
ATOM 1995 N N . ARG A 1 265 ? -7.396 -32.003 31.149 1.00 18.45 308 ARG A N 1
ATOM 1996 C CA . ARG A 1 265 ? -8.538 -31.123 31.202 1.00 17.60 308 ARG A CA 1
ATOM 1997 C C . ARG A 1 265 ? -8.197 -29.868 30.419 1.00 16.67 308 ARG A C 1
ATOM 1998 O O . ARG A 1 265 ? -7.042 -29.446 30.405 1.00 16.13 308 ARG A O 1
ATOM 2006 N N . GLY A 1 266 ? -9.213 -29.204 29.875 1.00 15.62 309 GLY A N 1
ATOM 2007 C CA . GLY A 1 266 ? -9.003 -28.040 29.010 1.00 14.85 309 GLY A CA 1
ATOM 2008 C C . GLY A 1 266 ? -10.019 -26.911 29.163 1.00 14.43 309 GLY A C 1
ATOM 2009 O O . GLY A 1 266 ? -11.092 -27.075 29.748 1.00 14.53 309 GLY A O 1
ATOM 2010 N N . ARG A 1 267 ? -9.675 -25.739 28.668 1.00 13.22 310 ARG A N 1
ATOM 2011 C CA . ARG A 1 267 ? -10.652 -24.721 28.594 1.00 12.49 310 ARG A CA 1
ATOM 2012 C C . ARG A 1 267 ? -10.339 -23.836 27.414 1.00 12.23 310 ARG A C 1
ATOM 2013 O O . ARG A 1 267 ? -9.172 -23.551 27.154 1.00 12.46 310 ARG A O 1
ATOM 2021 N N . ALA A 1 268 ? -11.381 -23.430 26.688 1.00 11.51 311 ALA A N 1
ATOM 2022 C CA . ALA A 1 268 ? -11.207 -22.688 25.460 1.00 11.28 311 ALA A CA 1
ATOM 2023 C C . ALA A 1 268 ? -12.231 -21.568 25.375 1.00 11.37 311 ALA A C 1
ATOM 2024 O O . ALA A 1 268 ? -13.425 -21.790 25.571 1.00 10.23 311 ALA A O 1
ATOM 2026 N N . VAL A 1 269 ? -11.750 -20.363 25.077 1.00 12.25 312 VAL A N 1
ATOM 2027 C CA . VAL A 1 269 ? -12.637 -19.248 24.864 1.00 13.86 312 VAL A CA 1
ATOM 2028 C C . VAL A 1 269 ? -12.226 -18.378 23.697 1.00 14.06 312 VAL A C 1
ATOM 2029 O O . VAL A 1 269 ? -11.045 -18.164 23.435 1.00 14.31 312 VAL A O 1
ATOM 2033 N N . ALA A 1 270 ? -13.245 -17.880 23.006 1.00 14.33 313 ALA A N 1
ATOM 2034 C CA . ALA A 1 270 ? -13.094 -17.051 21.824 1.00 14.23 313 ALA A CA 1
ATOM 2035 C C . ALA A 1 270 ? -14.158 -16.003 22.039 1.00 14.43 313 ALA A C 1
ATOM 2036 O O . ALA A 1 270 ? -15.202 -16.326 22.624 1.00 14.64 313 ALA A O 1
ATOM 2038 N N . ALA A 1 271 ? -13.914 -14.776 21.577 1.00 14.05 314 ALA A N 1
ATOM 2039 C CA . ALA A 1 271 ? -14.842 -13.674 21.762 1.00 14.04 314 ALA A CA 1
ATOM 2040 C C . ALA A 1 271 ? -14.497 -12.672 20.694 1.00 14.93 314 ALA A C 1
ATOM 2041 O O . ALA A 1 271 ? -13.300 -12.437 20.398 1.00 14.50 314 ALA A O 1
ATOM 2043 N N . TYR A 1 272 ? -15.539 -12.122 20.081 1.00 16.17 315 TYR A N 1
ATOM 2044 C CA . TYR A 1 272 ? -15.407 -11.227 18.928 1.00 17.59 315 TYR A CA 1
ATOM 2045 C C . TYR A 1 272 ? -16.366 -10.064 19.186 1.00 17.63 315 TYR A C 1
ATOM 2046 O O . TYR A 1 272 ? -17.528 -10.272 19.612 1.00 18.29 315 TYR A O 1
ATOM 2055 N N . GLN A 1 273 ? -15.892 -8.842 18.967 1.00 16.74 316 GLN A N 1
ATOM 2056 C CA . GLN A 1 273 ? -16.705 -7.654 19.214 1.00 15.77 316 GLN A CA 1
ATOM 2057 C C . GLN A 1 273 ? -16.412 -6.622 18.153 1.00 16.42 316 GLN A C 1
ATOM 2058 O O . GLN A 1 273 ? -15.256 -6.294 17.920 1.00 17.03 316 GLN A O 1
ATOM 2064 N N . ASP A 1 274 ? -17.443 -6.127 17.497 1.00 16.63 317 ASP A N 1
ATOM 2065 C CA . ASP A 1 274 ? -17.294 -5.130 16.455 1.00 17.50 317 ASP A CA 1
ATOM 2066 C C . ASP A 1 274 ? -18.248 -4.030 16.861 1.00 17.46 317 ASP A C 1
ATOM 2067 O O . ASP A 1 274 ? -19.469 -4.302 17.009 1.00 17.79 317 ASP A O 1
ATOM 2072 N N . LYS A 1 275 ? -17.736 -2.810 17.032 1.00 16.42 318 LYS A N 1
ATOM 2073 C CA . LYS A 1 275 ? -18.577 -1.728 17.502 1.00 16.76 318 LYS A CA 1
ATOM 2074 C C . LYS A 1 275 ? -18.319 -0.416 16.811 1.00 18.03 318 LYS A C 1
ATOM 2075 O O . LYS A 1 275 ? -17.192 -0.093 16.527 1.00 19.10 318 LYS A O 1
ATOM 2081 N N . HIS A 1 276 ? -19.349 0.390 16.584 1.00 18.72 319 HIS A N 1
ATOM 2082 C CA . HIS A 1 276 ? -19.107 1.780 16.227 1.00 18.83 319 HIS A CA 1
ATOM 2083 C C . HIS A 1 276 ? -19.128 2.509 17.543 1.00 18.79 319 HIS A C 1
ATOM 2084 O O . HIS A 1 276 ? -18.634 1.947 18.529 1.00 19.16 319 HIS A O 1
ATOM 2091 N N . SER A 1 277 ? -19.688 3.718 17.615 1.00 18.38 320 SER A N 1
ATOM 2092 C CA . SER A 1 277 ? -19.504 4.552 18.820 1.00 18.09 320 SER A CA 1
ATOM 2093 C C . SER A 1 277 ? -20.214 5.866 18.670 1.00 18.46 320 SER A C 1
ATOM 2094 O O . SER A 1 277 ? -20.428 6.321 17.544 1.00 19.15 320 SER A O 1
ATOM 2097 N N . PHE A 1 278 ? -20.532 6.524 19.780 1.00 18.06 321 PHE A N 1
ATOM 2098 C CA . PHE A 1 278 ? -21.234 7.791 19.674 1.00 17.89 321 PHE A CA 1
ATOM 2099 C C . PHE A 1 278 ? -20.357 8.749 18.956 1.00 18.88 321 PHE A C 1
ATOM 2100 O O . PHE A 1 278 ? -20.864 9.660 18.313 1.00 19.87 321 PHE A O 1
ATOM 2108 N N . MET A 1 279 ? -19.039 8.557 19.082 1.00 19.04 322 MET A N 1
ATOM 2109 C CA . MET A 1 279 ? -18.061 9.423 18.431 1.00 19.40 322 MET A CA 1
ATOM 2110 C C . MET A 1 279 ? -18.078 9.154 16.983 1.00 19.47 322 MET A C 1
ATOM 2111 O O . MET A 1 279 ? -18.143 7.998 16.559 1.00 20.02 322 MET A O 1
ATOM 2116 N N . ASP A 1 280 ? -18.005 10.222 16.213 1.00 19.50 323 ASP A N 1
ATOM 2117 C CA . ASP A 1 280 ? -18.029 10.097 14.778 1.00 19.70 323 ASP A CA 1
ATOM 2118 C C . ASP A 1 280 ? -16.900 9.291 14.158 1.00 19.00 323 ASP A C 1
ATOM 2119 O O . ASP A 1 280 ? -15.726 9.449 14.526 1.00 18.98 323 ASP A O 1
ATOM 2124 N N . HIS A 1 281 ? -17.275 8.472 13.181 1.00 18.39 324 HIS A N 1
ATOM 2125 C CA . HIS A 1 281 ? -16.343 7.682 12.357 1.00 18.20 324 HIS A CA 1
ATOM 2126 C C . HIS A 1 281 ? -15.264 6.964 13.143 1.00 18.31 324 HIS A C 1
ATOM 2127 O O . HIS A 1 281 ? -14.133 6.854 12.672 1.00 19.27 324 HIS A O 1
ATOM 2134 N N . TYR A 1 282 ? -15.595 6.488 14.336 1.00 17.98 325 TYR A N 1
ATOM 2135 C CA . TYR A 1 282 ? -14.694 5.607 15.090 1.00 17.73 325 TYR A CA 1
ATOM 2136 C C . TYR A 1 282 ? -15.304 4.211 15.134 1.00 18.76 325 TYR A C 1
ATOM 2137 O O . TYR A 1 282 ? -16.412 4.063 15.655 1.00 19.61 325 TYR A O 1
ATOM 2146 N N . GLU A 1 283 ? -14.625 3.195 14.614 1.00 18.64 326 GLU A N 1
ATOM 2147 C CA . GLU A 1 283 ? -15.055 1.847 14.914 1.00 19.47 326 GLU A CA 1
ATOM 2148 C C . GLU A 1 283 ? -13.907 1.038 15.511 1.00 18.23 326 GLU A C 1
ATOM 2149 O O . GLU A 1 283 ? -12.755 1.492 15.427 1.00 17.95 326 GLU A O 1
ATOM 2155 N N . ARG A 1 284 ? -14.218 -0.101 16.159 1.00 16.82 327 ARG A N 1
ATOM 2156 C CA . ARG A 1 284 ? -13.187 -0.992 16.707 1.00 16.71 327 ARG A CA 1
ATOM 2157 C C . ARG A 1 284 ? -13.553 -2.470 16.743 1.00 17.31 327 ARG A C 1
ATOM 2158 O O . ARG A 1 284 ? -14.466 -2.826 17.495 1.00 17.77 327 ARG A O 1
ATOM 2166 N N . LYS A 1 285 ? -12.821 -3.329 16.001 1.00 17.53 328 LYS A N 1
ATOM 2167 C CA . LYS A 1 285 ? -13.016 -4.805 16.048 1.00 18.30 328 LYS A CA 1
ATOM 2168 C C . LYS A 1 285 ? -12.073 -5.427 17.064 1.00 17.75 328 LYS A C 1
ATOM 2169 O O . LYS A 1 285 ? -10.872 -5.289 16.928 1.00 17.84 328 LYS A O 1
ATOM 2175 N N . THR A 1 286 ? -12.558 -6.096 18.098 1.00 17.23 329 THR A N 1
ATOM 2176 C CA . THR A 1 286 ? -11.570 -6.817 18.888 1.00 17.04 329 THR A CA 1
ATOM 2177 C C . THR A 1 286 ? -11.757 -8.352 18.790 1.00 16.59 329 THR A C 1
ATOM 2178 O O . THR A 1 286 ? -12.886 -8.802 18.649 1.00 17.21 329 THR A O 1
ATOM 2182 N N . SER A 1 287 ? -10.673 -9.141 18.824 1.00 15.59 330 SER A N 1
ATOM 2183 C CA . SER A 1 287 ? -10.766 -10.630 18.832 1.00 14.82 330 SER A CA 1
ATOM 2184 C C . SER A 1 287 ? -9.927 -11.225 19.901 1.00 14.22 330 SER A C 1
ATOM 2185 O O . SER A 1 287 ? -8.783 -10.800 20.083 1.00 14.83 330 SER A O 1
ATOM 2188 N N . VAL A 1 288 ? -10.430 -12.249 20.574 1.00 13.04 331 VAL A N 1
ATOM 2189 C CA . VAL A 1 288 ? -9.607 -12.910 21.557 1.00 12.63 331 VAL A CA 1
ATOM 2190 C C . VAL A 1 288 ? -9.749 -14.413 21.459 1.00 13.11 331 VAL A C 1
ATOM 2191 O O . VAL A 1 288 ? -10.840 -14.899 21.155 1.00 13.44 331 VAL A O 1
ATOM 2195 N N . TYR A 1 289 ? -8.659 -15.150 21.678 1.00 13.11 332 TYR A N 1
ATOM 2196 C CA . TYR A 1 289 ? -8.701 -16.615 21.823 1.00 13.69 332 TYR A CA 1
ATOM 2197 C C . TYR A 1 289 ? -7.833 -16.942 22.961 1.00 13.17 332 TYR A C 1
ATOM 2198 O O . TYR A 1 289 ? -6.808 -16.259 23.173 1.00 12.99 332 TYR A O 1
ATOM 2207 N N . TYR A 1 290 ? -8.221 -18.025 23.646 1.00 12.71 333 TYR A N 1
ATOM 2208 C CA . TYR A 1 290 ? -7.554 -18.531 24.839 1.00 12.22 333 TYR A CA 1
ATOM 2209 C C . TYR A 1 290 ? -7.665 -20.046 24.951 1.00 12.36 333 TYR A C 1
ATOM 2210 O O . TYR A 1 290 ? -8.763 -20.622 24.845 1.00 12.46 333 TYR A O 1
ATOM 2219 N N . GLY A 1 291 ? -6.541 -20.695 25.208 1.00 12.04 334 GLY A N 1
ATOM 2220 C CA . GLY A 1 291 ? -6.570 -22.137 25.382 1.00 12.09 334 GLY A CA 1
ATOM 2221 C C . GLY A 1 291 ? -5.588 -22.438 26.477 1.00 12.41 334 GLY A C 1
ATOM 2222 O O . GLY A 1 291 ? -4.490 -21.855 26.495 1.00 12.22 334 GLY A O 1
ATOM 2223 N N . ILE A 1 292 ? -6.006 -23.308 27.403 1.00 12.55 335 ILE A N 1
ATOM 2224 C CA . ILE A 1 292 ? -5.188 -23.796 28.518 1.00 12.69 335 ILE A CA 1
ATOM 2225 C C . ILE A 1 292 ? -5.526 -25.272 28.628 1.00 12.76 335 ILE A C 1
ATOM 2226 O O . ILE A 1 292 ? -6.638 -25.652 28.325 1.00 12.70 335 ILE A O 1
ATOM 2231 N N . LEU A 1 293 ? -4.547 -26.094 28.980 1.00 13.25 336 LEU A N 1
ATOM 2232 C CA . LEU A 1 293 ? -4.693 -27.546 29.104 1.00 13.51 336 LEU A CA 1
ATOM 2233 C C . LEU A 1 293 ? -3.913 -27.864 30.360 1.00 14.56 336 LEU A C 1
ATOM 2234 O O . LEU A 1 293 ? -2.829 -27.297 30.578 1.00 15.05 336 LEU A O 1
ATOM 2239 N N . GLU A 1 294 ? -4.467 -28.727 31.209 1.00 15.39 337 GLU A N 1
ATOM 2240 C CA . GLU A 1 294 ? -3.818 -29.147 32.444 1.00 15.96 337 GLU A CA 1
ATOM 2241 C C . GLU A 1 294 ? -3.532 -30.640 32.378 1.00 16.77 337 GLU A C 1
ATOM 2242 O O . GLU A 1 294 ? -4.412 -31.424 31.967 1.00 17.07 337 GLU A O 1
ATOM 2248 N N . PHE A 1 295 ? -2.308 -31.026 32.757 1.00 17.32 338 PHE A N 1
ATOM 2249 C CA . PHE A 1 295 ? -1.873 -32.446 32.774 1.00 17.93 338 PHE A CA 1
ATOM 2250 C C . PHE A 1 295 ? -1.456 -32.780 34.212 1.00 18.89 338 PHE A C 1
ATOM 2251 O O . PHE A 1 295 ? -0.659 -32.052 34.818 1.00 19.07 338 PHE A O 1
ATOM 2259 N N . ASP A 1 296 ? -2.027 -33.848 34.770 1.00 19.95 339 ASP A N 1
ATOM 2260 C CA . ASP A 1 296 ? -1.592 -34.384 36.054 1.00 21.29 339 ASP A CA 1
ATOM 2261 C C . ASP A 1 296 ? -0.514 -35.420 35.826 1.00 21.65 339 ASP A C 1
ATOM 2262 O O . ASP A 1 296 ? -0.808 -36.540 35.461 1.00 21.50 339 ASP A O 1
ATOM 2267 N N . LEU A 1 297 ? 0.739 -35.062 36.032 1.00 22.60 340 LEU A N 1
ATOM 2268 C CA . LEU A 1 297 ? 1.782 -36.053 35.851 1.00 23.45 340 LEU A CA 1
ATOM 2269 C C . LEU A 1 297 ? 1.601 -37.204 36.839 1.00 23.84 340 LEU A C 1
ATOM 2270 O O . LEU A 1 297 ? 1.843 -38.347 36.498 1.00 23.69 340 LEU A O 1
ATOM 2275 N N . ASN A 1 298 ? 1.156 -36.869 38.046 1.00 24.99 341 ASN A N 1
ATOM 2276 C CA . ASN A 1 298 ? 0.720 -37.801 39.102 1.00 26.46 341 ASN A CA 1
ATOM 2277 C C . ASN A 1 298 ? -0.066 -36.972 40.129 1.00 27.67 341 ASN A C 1
ATOM 2278 O O . ASN A 1 298 ? -0.002 -35.739 40.089 1.00 27.96 341 ASN A O 1
ATOM 2283 N N . PRO A 1 299 ? -0.778 -37.625 41.076 1.00 28.58 342 PRO A N 1
ATOM 2284 C CA . PRO A 1 299 ? -1.677 -36.855 41.964 1.00 28.62 342 PRO A CA 1
ATOM 2285 C C . PRO A 1 299 ? -1.079 -35.574 42.577 1.00 28.88 342 PRO A C 1
ATOM 2286 O O . PRO A 1 299 ? -1.814 -34.624 42.828 1.00 29.34 342 PRO A O 1
ATOM 2290 N N . ASP A 1 300 ? 0.225 -35.494 42.790 1.00 29.25 343 ASP A N 1
ATOM 2291 C CA . ASP A 1 300 ? 0.750 -34.248 43.374 1.00 29.71 343 ASP A CA 1
ATOM 2292 C C . ASP A 1 300 ? 1.724 -33.406 42.521 1.00 28.88 343 ASP A C 1
ATOM 2293 O O . ASP A 1 300 ? 2.518 -32.631 43.047 1.00 29.35 343 ASP A O 1
ATOM 2298 N N . THR A 1 301 ? 1.609 -33.502 41.206 1.00 27.42 344 THR A N 1
ATOM 2299 C CA . THR A 1 301 ? 2.459 -32.734 40.323 1.00 26.17 344 THR A CA 1
ATOM 2300 C C . THR A 1 301 ? 1.658 -32.390 39.081 1.00 25.36 344 THR A C 1
ATOM 2301 O O . THR A 1 301 ? 1.286 -33.284 38.314 1.00 25.40 344 THR A O 1
ATOM 2305 N N . MET A 1 302 ? 1.379 -31.101 38.878 1.00 24.01 345 MET A N 1
ATOM 2306 C CA . MET A 1 302 ? 0.572 -30.681 37.723 1.00 23.02 345 MET A CA 1
ATOM 2307 C C . MET A 1 302 ? 1.326 -29.826 36.701 1.00 21.53 345 MET A C 1
ATOM 2308 O O . MET A 1 302 ? 2.010 -28.866 37.076 1.00 21.47 345 MET A O 1
ATOM 2313 N N . LEU A 1 303 ? 1.188 -30.177 35.418 1.00 19.61 346 LEU A N 1
ATOM 2314 C CA . LEU A 1 303 ? 1.731 -29.375 34.304 1.00 18.34 346 LEU A CA 1
ATOM 2315 C C . LEU A 1 303 ? 0.623 -28.683 33.545 1.00 17.64 346 LEU A C 1
ATOM 2316 O O . LEU A 1 303 ? -0.367 -29.325 33.163 1.00 17.31 346 LEU A O 1
ATOM 2321 N N . THR A 1 304 ? 0.817 -27.392 33.289 1.00 16.57 347 THR A N 1
ATOM 2322 C CA . THR A 1 304 ? -0.200 -26.530 32.686 1.00 16.20 347 THR A CA 1
ATOM 2323 C C . THR A 1 304 ? 0.453 -25.807 31.519 1.00 15.34 347 THR A C 1
ATOM 2324 O O . THR A 1 304 ? 1.566 -25.274 31.657 1.00 15.51 347 THR A O 1
ATOM 2328 N N . VAL A 1 305 ? -0.182 -25.802 30.356 1.00 13.66 348 VAL A N 1
ATOM 2329 C CA . VAL A 1 305 ? 0.383 -25.021 29.269 1.00 12.29 348 VAL A CA 1
ATOM 2330 C C . VAL A 1 305 ? -0.753 -24.225 28.664 1.00 11.43 348 VAL A C 1
ATOM 2331 O O . VAL A 1 305 ? -1.875 -24.704 28.602 1.00 11.22 348 VAL A O 1
ATOM 2335 N N . GLY A 1 306 ? -0.515 -22.997 28.262 1.00 10.41 349 GLY A N 1
ATOM 2336 C CA . GLY A 1 306 ? -1.625 -22.215 27.756 1.00 9.89 349 GLY A CA 1
ATOM 2337 C C . GLY A 1 306 ? -1.180 -21.124 26.818 1.00 9.81 349 GLY A C 1
ATOM 2338 O O . GLY A 1 306 ? 0.000 -20.741 26.814 1.00 9.98 349 GLY A O 1
ATOM 2339 N N . ALA A 1 307 ? -2.121 -20.630 26.015 1.00 9.23 350 ALA A N 1
ATOM 2340 C CA . ALA A 1 307 ? -1.874 -19.498 25.112 1.00 8.75 350 ALA A CA 1
ATOM 2341 C C . ALA A 1 307 ? -3.106 -18.573 25.026 1.00 9.06 350 ALA A C 1
ATOM 2342 O O . ALA A 1 307 ? -4.286 -19.048 25.167 1.00 8.46 350 ALA A O 1
ATOM 2344 N N . ASP A 1 308 ? -2.846 -17.274 24.850 1.00 8.39 351 ASP A N 1
ATOM 2345 C CA . ASP A 1 308 ? -3.933 -16.349 24.717 1.00 9.22 351 ASP A CA 1
ATOM 2346 C C . ASP A 1 308 ? -3.550 -15.304 23.695 1.00 9.82 351 ASP A C 1
ATOM 2347 O O . ASP A 1 308 ? -2.389 -15.200 23.345 1.00 9.41 351 ASP A O 1
ATOM 2352 N N . TYR A 1 309 ? -4.509 -14.504 23.245 1.00 10.84 352 TYR A N 1
ATOM 2353 C CA . TYR A 1 309 ? -4.307 -13.665 22.069 1.00 11.80 352 TYR A CA 1
ATOM 2354 C C . TYR A 1 309 ? -5.400 -12.573 21.969 1.00 12.53 352 TYR A C 1
ATOM 2355 O O . TYR A 1 309 ? -6.589 -12.856 22.120 1.00 12.99 352 TYR A O 1
ATOM 2364 N N . GLN A 1 310 ? -5.042 -11.323 21.729 1.00 13.03 353 GLN A N 1
ATOM 2365 C CA . GLN A 1 310 ? -6.090 -10.315 21.585 1.00 13.50 353 GLN A CA 1
ATOM 2366 C C . GLN A 1 310 ? -5.700 -9.260 20.580 1.00 13.62 353 GLN A C 1
ATOM 2367 O O . GLN A 1 310 ? -4.604 -8.692 20.647 1.00 13.07 353 GLN A O 1
ATOM 2373 N N . ASP A 1 311 ? -6.592 -8.995 19.645 1.00 14.76 354 ASP A N 1
ATOM 2374 C CA . ASP A 1 311 ? -6.291 -7.980 18.636 1.00 15.25 354 ASP A CA 1
ATOM 2375 C C . ASP A 1 311 ? -7.311 -6.840 18.708 1.00 14.90 354 ASP A C 1
ATOM 2376 O O . ASP A 1 311 ? -8.538 -7.064 18.547 1.00 14.57 354 ASP A O 1
ATOM 2381 N N . ASN A 1 312 ? -6.791 -5.643 18.969 1.00 13.91 355 ASN A N 1
ATOM 2382 C CA . ASN A 1 312 ? -7.606 -4.474 19.110 1.00 13.81 355 ASN A CA 1
ATOM 2383 C C . ASN A 1 312 ? -7.271 -3.671 17.880 1.00 14.38 355 ASN A C 1
ATOM 2384 O O . ASN A 1 312 ? -6.094 -3.341 17.693 1.00 14.68 355 ASN A O 1
ATOM 2389 N N . ASP A 1 313 ? -8.284 -3.330 17.073 1.00 14.40 356 ASP A N 1
ATOM 2390 C CA . ASP A 1 313 ? -8.107 -2.855 15.690 1.00 15.32 356 ASP A CA 1
ATOM 2391 C C . ASP A 1 313 ? -9.110 -1.715 15.302 1.00 15.20 356 ASP A C 1
ATOM 2392 O O . ASP A 1 313 ? -10.188 -1.947 14.766 1.00 15.37 356 ASP A O 1
ATOM 2397 N N . PRO A 1 314 ? -8.748 -0.462 15.584 1.00 15.40 357 PRO A N 1
ATOM 2398 C CA . PRO A 1 314 ? -9.718 0.612 15.345 1.00 15.19 357 PRO A CA 1
ATOM 2399 C C . PRO A 1 314 ? -9.489 1.339 14.020 1.00 15.54 357 PRO A C 1
ATOM 2400 O O . PRO A 1 314 ? -8.489 1.094 13.331 1.00 15.32 357 PRO A O 1
ATOM 2404 N N . LYS A 1 315 ? -10.423 2.236 13.702 1.00 15.89 358 LYS A N 1
ATOM 2405 C CA . LYS A 1 315 ? -10.402 3.098 12.553 1.00 16.36 358 LYS A CA 1
ATOM 2406 C C . LYS A 1 315 ? -10.931 4.446 13.059 1.00 15.95 358 LYS A C 1
ATOM 2407 O O . LYS A 1 315 ? -11.898 4.484 13.804 1.00 16.16 358 LYS A O 1
ATOM 2413 N N . GLY A 1 316 ? -10.307 5.560 12.728 1.00 15.29 359 GLY A N 1
ATOM 2414 C CA . GLY A 1 316 ? -10.753 6.825 13.329 1.00 14.86 359 GLY A CA 1
ATOM 2415 C C . GLY A 1 316 ? -10.142 7.129 14.702 1.00 14.84 359 GLY A C 1
ATOM 2416 O O . GLY A 1 316 ? -10.664 7.966 15.464 1.00 14.93 359 GLY A O 1
ATOM 2417 N N . SER A 1 317 ? -9.042 6.451 15.029 1.00 14.80 360 SER A N 1
ATOM 2418 C CA . SER A 1 317 ? -8.284 6.729 16.231 1.00 15.17 360 SER A CA 1
ATOM 2419 C C . SER A 1 317 ? -7.819 8.174 16.258 1.00 16.44 360 SER A C 1
ATOM 2420 O O . SER A 1 317 ? -7.620 8.784 15.210 1.00 16.39 360 SER A O 1
ATOM 2423 N N . GLY A 1 318 ? -7.641 8.723 17.452 1.00 17.52 361 GLY A N 1
ATOM 2424 C CA . GLY A 1 318 ? -6.968 9.995 17.577 1.00 19.62 361 GLY A CA 1
ATOM 2425 C C . GLY A 1 318 ? -5.669 9.892 18.355 1.00 21.47 361 GLY A C 1
ATOM 2426 O O . GLY A 1 318 ? -5.391 8.907 18.994 1.00 21.68 361 GLY A O 1
ATOM 2427 N N . TRP A 1 319 ? -4.882 10.946 18.312 1.00 23.92 362 TRP A N 1
ATOM 2428 C CA . TRP A 1 319 ? -3.556 10.992 18.919 1.00 26.01 362 TRP A CA 1
ATOM 2429 C C . TRP A 1 319 ? -3.813 11.350 20.390 1.00 24.67 362 TRP A C 1
ATOM 2430 O O . TRP A 1 319 ? -3.500 10.599 21.295 1.00 24.27 362 TRP A O 1
ATOM 2441 N N . SER A 1 320 ? -4.466 12.495 20.595 1.00 23.21 363 SER A N 1
ATOM 2442 C CA . SER A 1 320 ? -4.571 13.126 21.904 1.00 21.30 363 SER A CA 1
ATOM 2443 C C . SER A 1 320 ? -5.943 13.770 22.086 1.00 20.52 363 SER A C 1
ATOM 2444 O O . SER A 1 320 ? -6.134 14.890 21.629 1.00 20.77 363 SER A O 1
ATOM 2447 N N . GLY A 1 321 ? -6.892 13.099 22.728 1.00 19.00 364 GLY A N 1
ATOM 2448 C CA . GLY A 1 321 ? -8.195 13.697 22.968 1.00 18.40 364 GLY A CA 1
ATOM 2449 C C . GLY A 1 321 ? -9.041 13.861 21.726 1.00 18.08 364 GLY A C 1
ATOM 2450 O O . GLY A 1 321 ? -8.550 13.711 20.615 1.00 18.55 364 GLY A O 1
ATOM 2451 N N . SER A 1 322 ? -10.315 14.197 21.899 1.00 17.75 365 SER A N 1
ATOM 2452 C CA . SER A 1 322 ? -11.251 14.236 20.765 1.00 17.40 365 SER A CA 1
ATOM 2453 C C . SER A 1 322 ? -11.329 15.559 19.969 1.00 17.35 365 SER A C 1
ATOM 2454 O O . SER A 1 322 ? -11.850 15.603 18.822 1.00 16.89 365 SER A O 1
ATOM 2457 N N . PHE A 1 323 ? -10.828 16.637 20.563 1.00 17.26 366 PHE A N 1
ATOM 2458 C CA . PHE A 1 323 ? -10.855 17.928 19.884 1.00 17.39 366 PHE A CA 1
ATOM 2459 C C . PHE A 1 323 ? -10.024 18.912 20.650 1.00 17.60 366 PHE A C 1
ATOM 2460 O O . PHE A 1 323 ? -9.688 18.622 21.810 1.00 17.92 366 PHE A O 1
ATOM 2468 N N . PRO A 1 324 ? -9.607 20.024 19.988 1.00 17.18 367 PRO A N 1
ATOM 2469 C CA . PRO A 1 324 ? -8.730 20.998 20.646 1.00 17.07 367 PRO A CA 1
ATOM 2470 C C . PRO A 1 324 ? -9.505 21.983 21.492 1.00 17.39 367 PRO A C 1
ATOM 2471 O O . PRO A 1 324 ? -10.591 22.408 21.095 1.00 16.99 367 PRO A O 1
ATOM 2475 N N . LEU A 1 325 ? -8.946 22.336 22.647 1.00 18.01 368 LEU A N 1
ATOM 2476 C CA . LEU A 1 325 ? -9.617 23.234 23.568 1.00 18.74 368 LEU A CA 1
ATOM 2477 C C . LEU A 1 325 ? -9.839 24.613 22.987 1.00 19.57 368 LEU A C 1
ATOM 2478 O O . LEU A 1 325 ? -10.971 25.094 22.992 1.00 20.20 368 LEU A O 1
ATOM 2483 N N . PHE A 1 326 ? -8.792 25.264 22.488 1.00 19.98 369 PHE A N 1
ATOM 2484 C CA . PHE A 1 326 ? -8.989 26.614 21.934 1.00 20.12 369 PHE A CA 1
ATOM 2485 C C . PHE A 1 326 ? -8.944 26.614 20.413 1.00 20.21 369 PHE A C 1
ATOM 2486 O O . PHE A 1 326 ? -8.326 25.744 19.817 1.00 19.70 369 PHE A O 1
ATOM 2494 N N . ASP A 1 327 ? -9.621 27.582 19.806 1.00 20.63 370 ASP A N 1
ATOM 2495 C CA . ASP A 1 327 ? -9.466 27.851 18.384 1.00 21.88 370 ASP A CA 1
ATOM 2496 C C . ASP A 1 327 ? -8.179 28.688 18.081 1.00 22.70 370 ASP A C 1
ATOM 2497 O O . ASP A 1 327 ? -7.356 28.917 18.974 1.00 22.73 370 ASP A O 1
ATOM 2502 N N . SER A 1 328 ? -8.025 29.157 16.842 1.00 23.58 371 SER A N 1
ATOM 2503 C CA . SER A 1 328 ? -6.853 29.951 16.453 1.00 24.79 371 SER A CA 1
ATOM 2504 C C . SER A 1 328 ? -6.720 31.228 17.265 1.00 25.52 371 SER A C 1
ATOM 2505 O O . SER A 1 328 ? -5.617 31.650 17.573 1.00 25.59 371 SER A O 1
ATOM 2508 N N . GLN A 1 329 ? -7.843 31.827 17.637 1.00 26.98 372 GLN A N 1
ATOM 2509 C CA . GLN A 1 329 ? -7.803 33.102 18.384 1.00 28.19 372 GLN A CA 1
ATOM 2510 C C . GLN A 1 329 ? -7.918 33.010 19.907 1.00 27.81 372 GLN A C 1
ATOM 2511 O O . GLN A 1 329 ? -7.915 34.040 20.596 1.00 28.16 372 GLN A O 1
ATOM 2517 N N . GLY A 1 330 ? -7.993 31.793 20.434 1.00 27.12 373 GLY A N 1
ATOM 2518 C CA . GLY A 1 330 ? -7.828 31.615 21.873 1.00 26.26 373 GLY A CA 1
ATOM 2519 C C . GLY A 1 330 ? -9.109 31.471 22.664 1.00 25.84 373 GLY A C 1
ATOM 2520 O O . GLY A 1 330 ? -9.028 31.281 23.864 1.00 25.51 373 GLY A O 1
ATOM 2521 N N . ASN A 1 331 ? -10.270 31.556 21.992 1.00 25.61 374 ASN A N 1
ATOM 2522 C CA . ASN A 1 331 ? -11.603 31.268 22.563 1.00 25.67 374 ASN A CA 1
ATOM 2523 C C . ASN A 1 331 ? -11.791 29.803 22.820 1.00 26.43 374 ASN A C 1
ATOM 2524 O O . ASN A 1 331 ? -11.456 29.003 21.971 1.00 26.97 374 ASN A O 1
ATOM 2529 N N . ARG A 1 332 ? -12.380 29.435 23.952 1.00 27.34 375 ARG A N 1
ATOM 2530 C CA . ARG A 1 332 ? -12.734 28.034 24.186 1.00 27.85 375 ARG A CA 1
ATOM 2531 C C . ARG A 1 332 ? -13.598 27.547 23.045 1.00 28.03 375 ARG A C 1
ATOM 2532 O O . ARG A 1 332 ? -14.497 28.251 22.610 1.00 28.06 375 ARG A O 1
ATOM 2540 N N . ASN A 1 333 ? -13.297 26.339 22.575 1.00 28.54 376 ASN A N 1
ATOM 2541 C CA . ASN A 1 333 ? -14.020 25.625 21.521 1.00 28.62 376 ASN A CA 1
ATOM 2542 C C . ASN A 1 333 ? -15.252 24.861 22.013 1.00 29.12 376 ASN A C 1
ATOM 2543 O O . ASN A 1 333 ? -15.171 24.132 23.010 1.00 29.68 376 ASN A O 1
ATOM 2548 N N . ASP A 1 334 ? -16.350 24.932 21.277 1.00 28.62 377 ASP A N 1
ATOM 2549 C CA . ASP A 1 334 ? -17.538 24.237 21.706 1.00 28.27 377 ASP A CA 1
ATOM 2550 C C . ASP A 1 334 ? -18.128 23.296 20.640 1.00 27.15 377 ASP A C 1
ATOM 2551 O O . ASP A 1 334 ? -18.672 23.746 19.628 1.00 26.88 377 ASP A O 1
ATOM 2556 N N . VAL A 1 335 ? -18.032 21.989 20.868 1.00 25.88 378 VAL A N 1
ATOM 2557 C CA . VAL A 1 335 ? -18.477 21.022 19.857 1.00 24.76 378 VAL A CA 1
ATOM 2558 C C . VAL A 1 335 ? -19.387 19.970 20.405 1.00 24.04 378 VAL A C 1
ATOM 2559 O O . VAL A 1 335 ? -19.318 19.635 21.576 1.00 23.90 378 VAL A O 1
ATOM 2563 N N . SER A 1 336 ? -20.204 19.414 19.526 1.00 23.18 379 SER A N 1
ATOM 2564 C CA . SER A 1 336 ? -20.921 18.164 19.760 1.00 22.48 379 SER A CA 1
ATOM 2565 C C . SER A 1 336 ? -20.077 17.058 20.422 1.00 21.87 379 SER A C 1
ATOM 2566 O O . SER A 1 336 ? -18.852 17.024 20.290 1.00 22.07 379 SER A O 1
ATOM 2569 N N . ARG A 1 337 ? -20.736 16.134 21.117 1.00 21.13 380 ARG A N 1
ATOM 2570 C CA . ARG A 1 337 ? -20.058 14.971 21.713 1.00 19.88 380 ARG A CA 1
ATOM 2571 C C . ARG A 1 337 ? -19.647 13.949 20.653 1.00 19.66 380 ARG A C 1
ATOM 2572 O O . ARG A 1 337 ? -18.829 13.082 20.902 1.00 19.66 380 ARG A O 1
ATOM 2580 N N . SER A 1 338 ? -20.204 14.057 19.459 1.00 19.20 381 SER A N 1
ATOM 2581 C CA . SER A 1 338 ? -19.825 13.148 18.399 1.00 19.03 381 SER A CA 1
ATOM 2582 C C . SER A 1 338 ? -18.535 13.584 17.751 1.00 18.37 381 SER A C 1
ATOM 2583 O O . SER A 1 338 ? -17.877 12.805 17.066 1.00 18.49 381 SER A O 1
ATOM 2586 N N . PHE A 1 339 ? -18.151 14.822 17.962 1.00 17.65 382 PHE A N 1
ATOM 2587 C CA . PHE A 1 339 ? -16.939 15.286 17.329 1.00 17.40 382 PHE A CA 1
ATOM 2588 C C . PHE A 1 339 ? -15.705 14.360 17.534 1.00 17.17 382 PHE A C 1
ATOM 2589 O O . PHE A 1 339 ? -15.399 13.954 18.650 1.00 17.25 382 PHE A O 1
ATOM 2597 N N . ASN A 1 340 ? -14.996 14.043 16.451 1.00 16.38 383 ASN A N 1
ATOM 2598 C CA . ASN A 1 340 ? -13.807 13.198 16.549 1.00 15.44 383 ASN A CA 1
ATOM 2599 C C . ASN A 1 340 ? -12.687 13.696 15.645 1.00 15.18 383 ASN A C 1
ATOM 2600 O O . ASN A 1 340 ? -12.765 13.623 14.416 1.00 14.56 383 ASN A O 1
ATOM 2605 N N . ASN A 1 341 ? -11.628 14.182 16.272 1.00 15.50 384 ASN A N 1
ATOM 2606 C CA . ASN A 1 341 ? -10.553 14.800 15.518 1.00 15.72 384 ASN A CA 1
ATOM 2607 C C . ASN A 1 341 ? -9.720 13.813 14.704 1.00 15.52 384 ASN A C 1
ATOM 2608 O O . ASN A 1 341 ? -9.069 14.236 13.764 1.00 15.82 384 ASN A O 1
ATOM 2613 N N . GLY A 1 342 ? -9.747 12.516 15.037 1.00 15.02 385 GLY A N 1
ATOM 2614 C CA . GLY A 1 342 ? -9.047 11.516 14.205 1.00 14.16 385 GLY A CA 1
ATOM 2615 C C . GLY A 1 342 ? -9.535 11.466 12.748 1.00 13.62 385 GLY A C 1
ATOM 2616 O O . GLY A 1 342 ? -10.741 11.749 12.462 1.00 13.17 385 GLY A O 1
ATOM 2617 N N . ALA A 1 343 ? -8.614 11.116 11.837 1.00 12.59 386 ALA A N 1
ATOM 2618 C CA . ALA A 1 343 ? -8.940 10.857 10.429 1.00 12.48 386 ALA A CA 1
ATOM 2619 C C . ALA A 1 343 ? -9.613 9.485 10.228 1.00 13.14 386 ALA A C 1
ATOM 2620 O O . ALA A 1 343 ? -9.403 8.543 11.012 1.00 13.58 386 ALA A O 1
ATOM 2622 N N . LYS A 1 344 ? -10.398 9.351 9.161 1.00 13.02 387 LYS A N 1
ATOM 2623 C CA . LYS A 1 344 ? -11.009 8.065 8.809 1.00 13.31 387 LYS A CA 1
ATOM 2624 C C . LYS A 1 344 ? -10.030 6.904 8.840 1.00 12.48 387 LYS A C 1
ATOM 2625 O O . LYS A 1 344 ? -10.308 5.942 9.495 1.00 13.27 387 LYS A O 1
ATOM 2631 N N . TRP A 1 345 ? -8.891 7.004 8.154 1.00 11.74 388 TRP A N 1
ATOM 2632 C CA . TRP A 1 345 ? -7.865 5.947 8.079 1.00 10.94 388 TRP A CA 1
ATOM 2633 C C . TRP A 1 345 ? -7.030 5.802 9.340 1.00 11.27 388 TRP A C 1
ATOM 2634 O O . TRP A 1 345 ? -6.180 4.909 9.426 1.00 11.86 388 TRP A O 1
ATOM 2645 N N . SER A 1 346 ? -7.237 6.667 10.319 1.00 10.99 389 SER A N 1
ATOM 2646 C CA . SER A 1 346 ? -6.331 6.706 11.431 1.00 11.37 389 SER A CA 1
ATOM 2647 C C . SER A 1 346 ? -6.567 5.549 12.381 1.00 11.84 389 SER A C 1
ATOM 2648 O O . SER A 1 346 ? -7.746 5.227 12.720 1.00 11.91 389 SER A O 1
ATOM 2651 N N . SER A 1 347 ? -5.476 4.919 12.836 1.00 11.45 390 SER A N 1
ATOM 2652 C CA . SER A 1 347 ? -5.647 3.720 13.632 1.00 11.35 390 SER A CA 1
ATOM 2653 C C . SER A 1 347 ? -4.563 3.508 14.657 1.00 11.79 390 SER A C 1
ATOM 2654 O O . SER A 1 347 ? -3.417 3.622 14.345 1.00 12.43 390 SER A O 1
ATOM 2657 N N . TRP A 1 348 ? -4.907 3.205 15.895 1.00 12.73 391 TRP A N 1
ATOM 2658 C CA . TRP A 1 348 ? -3.884 2.788 16.839 1.00 13.33 391 TRP A CA 1
ATOM 2659 C C . TRP A 1 348 ? -4.112 1.314 17.177 1.00 14.01 391 TRP A C 1
ATOM 2660 O O . TRP A 1 348 ? -4.442 0.978 18.319 1.00 14.04 391 TRP A O 1
ATOM 2671 N N . GLU A 1 349 ? -3.913 0.427 16.207 1.00 14.42 392 GLU A N 1
ATOM 2672 C CA . GLU A 1 349 ? -4.155 -0.982 16.501 1.00 15.50 392 GLU A CA 1
ATOM 2673 C C . GLU A 1 349 ? -3.107 -1.594 17.456 1.00 15.51 392 GLU A C 1
ATOM 2674 O O . GLU A 1 349 ? -1.922 -1.268 17.361 1.00 15.91 392 GLU A O 1
ATOM 2680 N N . GLN A 1 350 ? -3.560 -2.423 18.406 1.00 15.18 393 GLN A N 1
ATOM 2681 C CA . GLN A 1 350 ? -2.708 -2.886 19.500 1.00 15.26 393 GLN A CA 1
ATOM 2682 C C . GLN A 1 350 ? -2.987 -4.334 19.662 1.00 16.00 393 GLN A C 1
ATOM 2683 O O . GLN A 1 350 ? -4.173 -4.711 19.770 1.00 15.88 393 GLN A O 1
ATOM 2689 N N . TYR A 1 351 ? -1.933 -5.154 19.708 1.00 16.77 394 TYR A N 1
ATOM 2690 C CA . TYR A 1 351 ? -2.141 -6.599 19.868 1.00 18.28 394 TYR A CA 1
ATOM 2691 C C . TYR A 1 351 ? -1.366 -7.201 21.055 1.00 18.23 394 TYR A C 1
ATOM 2692 O O . TYR A 1 351 ? -0.455 -6.579 21.558 1.00 18.52 394 TYR A O 1
ATOM 2701 N N . THR A 1 352 ? -1.737 -8.396 21.514 1.00 18.37 395 THR A N 1
ATOM 2702 C CA . THR A 1 352 ? -1.077 -9.034 22.686 1.00 18.33 395 THR A CA 1
ATOM 2703 C C . THR A 1 352 ? -1.232 -10.534 22.522 1.00 18.29 395 THR A C 1
ATOM 2704 O O . THR A 1 352 ? -2.269 -10.994 22.046 1.00 17.53 395 THR A O 1
ATOM 2708 N N . ARG A 1 353 ? -0.200 -11.291 22.872 1.00 18.85 396 ARG A N 1
ATOM 2709 C CA . ARG A 1 353 ? -0.309 -12.755 22.982 1.00 20.79 396 ARG A CA 1
ATOM 2710 C C . ARG A 1 353 ? 0.649 -13.332 23.983 1.00 19.61 396 ARG A C 1
ATOM 2711 O O . ARG A 1 353 ? 1.708 -12.778 24.198 1.00 20.70 396 ARG A O 1
ATOM 2719 N N . THR A 1 354 ? 0.261 -14.424 24.625 1.00 18.61 397 THR A N 1
ATOM 2720 C CA . THR A 1 354 ? 1.090 -15.040 25.641 1.00 17.35 397 THR A CA 1
ATOM 2721 C C . THR A 1 354 ? 1.194 -16.527 25.360 1.00 16.39 397 THR A C 1
ATOM 2722 O O . THR A 1 354 ? 0.217 -17.154 24.905 1.00 16.17 397 THR A O 1
ATOM 2726 N N . VAL A 1 355 ? 2.360 -17.096 25.620 1.00 14.67 398 VAL A N 1
ATOM 2727 C CA . VAL A 1 355 ? 2.422 -18.512 25.691 1.00 14.12 398 VAL A CA 1
ATOM 2728 C C . VAL A 1 355 ? 3.030 -18.802 27.025 1.00 13.71 398 VAL A C 1
ATOM 2729 O O . VAL A 1 355 ? 4.011 -18.174 27.393 1.00 13.22 398 VAL A O 1
ATOM 2733 N N . PHE A 1 356 ? 2.442 -19.728 27.778 1.00 13.65 399 PHE A N 1
ATOM 2734 C CA . PHE A 1 356 ? 2.969 -19.960 29.111 1.00 13.74 399 PHE A CA 1
ATOM 2735 C C . PHE A 1 356 ? 2.909 -21.384 29.525 1.00 13.86 399 PHE A C 1
ATOM 2736 O O . PHE A 1 356 ? 2.032 -22.112 29.081 1.00 14.22 399 PHE A O 1
ATOM 2744 N N . ALA A 1 357 ? 3.858 -21.781 30.360 1.00 13.84 400 ALA A N 1
ATOM 2745 C CA . ALA A 1 357 ? 3.824 -23.093 30.984 1.00 14.47 400 ALA A CA 1
ATOM 2746 C C . ALA A 1 357 ? 4.109 -22.962 32.470 1.00 15.02 400 ALA A C 1
ATOM 2747 O O . ALA A 1 357 ? 4.927 -22.143 32.875 1.00 15.25 400 ALA A O 1
ATOM 2749 N N . ASN A 1 358 ? 3.423 -23.736 33.297 1.00 15.71 401 ASN A N 1
ATOM 2750 C CA . ASN A 1 358 ? 3.790 -23.778 34.715 1.00 17.31 401 ASN A CA 1
ATOM 2751 C C . ASN A 1 358 ? 3.857 -25.202 35.156 1.00 17.51 401 ASN A C 1
ATOM 2752 O O . ASN A 1 358 ? 3.234 -26.060 34.537 1.00 18.36 401 ASN A O 1
ATOM 2757 N N . LEU A 1 359 ? 4.619 -25.463 36.215 1.00 17.49 402 LEU A N 1
ATOM 2758 C CA . LEU A 1 359 ? 4.725 -26.810 36.804 1.00 17.22 402 LEU A CA 1
ATOM 2759 C C . LEU A 1 359 ? 4.551 -26.593 38.277 1.00 17.78 402 LEU A C 1
ATOM 2760 O O . LEU A 1 359 ? 5.132 -25.671 38.836 1.00 18.22 402 LEU A O 1
ATOM 2765 N N . GLU A 1 360 ? 3.735 -27.414 38.915 1.00 18.41 403 GLU A N 1
ATOM 2766 C CA . GLU A 1 360 ? 3.466 -27.233 40.329 1.00 19.22 403 GLU A CA 1
ATOM 2767 C C . GLU A 1 360 ? 3.440 -28.545 41.054 1.00 19.31 403 GLU A C 1
ATOM 2768 O O . GLU A 1 360 ? 2.787 -29.487 40.625 1.00 19.09 403 GLU A O 1
ATOM 2774 N N . HIS A 1 361 ? 4.152 -28.577 42.171 1.00 20.28 404 HIS A N 1
ATOM 2775 C CA . HIS A 1 361 ? 4.407 -29.780 42.930 1.00 21.42 404 HIS A CA 1
ATOM 2776 C C . HIS A 1 361 ? 4.065 -29.591 44.408 1.00 22.77 404 HIS A C 1
ATOM 2777 O O . HIS A 1 361 ? 4.379 -28.544 45.008 1.00 22.65 404 HIS A O 1
ATOM 2784 N N . ASN A 1 362 ? 3.412 -30.602 44.992 1.00 24.51 405 ASN A N 1
ATOM 2785 C CA . ASN A 1 362 ? 3.166 -30.651 46.446 1.00 26.09 405 ASN A CA 1
ATOM 2786 C C . ASN A 1 362 ? 4.200 -31.511 47.093 1.00 27.11 405 ASN A C 1
ATOM 2787 O O . ASN A 1 362 ? 4.259 -32.707 46.817 1.00 27.57 405 ASN A O 1
ATOM 2792 N N . PHE A 1 363 ? 5.026 -30.913 47.938 1.00 28.30 406 PHE A N 1
ATOM 2793 C CA . PHE A 1 363 ? 5.987 -31.694 48.675 1.00 29.71 406 PHE A CA 1
ATOM 2794 C C . PHE A 1 363 ? 5.238 -32.330 49.794 1.00 31.24 406 PHE A C 1
ATOM 2795 O O . PHE A 1 363 ? 4.371 -31.702 50.405 1.00 31.92 406 PHE A O 1
ATOM 2803 N N . ALA A 1 364 ? 5.544 -33.610 50.011 1.00 33.03 407 ALA A N 1
ATOM 2804 C CA . ALA A 1 364 ? 5.063 -34.374 51.159 1.00 33.82 407 ALA A CA 1
ATOM 2805 C C . ALA A 1 364 ? 5.307 -33.590 52.473 1.00 33.82 407 ALA A C 1
ATOM 2806 O O . ALA A 1 364 ? 4.999 -34.044 53.556 1.00 34.31 407 ALA A O 1
ATOM 2808 N N . ASN A 1 365 ? 5.862 -32.398 52.344 1.00 33.59 408 ASN A N 1
ATOM 2809 C CA . ASN A 1 365 ? 6.001 -31.465 53.439 1.00 33.29 408 ASN A CA 1
ATOM 2810 C C . ASN A 1 365 ? 4.666 -30.909 53.925 1.00 32.23 408 ASN A C 1
ATOM 2811 O O . ASN A 1 365 ? 4.487 -30.656 55.114 1.00 32.44 408 ASN A O 1
ATOM 2816 N N . GLY A 1 366 ? 3.746 -30.693 52.989 1.00 30.47 409 GLY A N 1
ATOM 2817 C CA . GLY A 1 366 ? 2.766 -29.601 53.122 1.00 28.14 409 GLY A CA 1
ATOM 2818 C C . GLY A 1 366 ? 3.230 -28.344 52.377 1.00 26.41 409 GLY A C 1
ATOM 2819 O O . GLY A 1 366 ? 2.450 -27.414 52.103 1.00 26.66 409 GLY A O 1
ATOM 2820 N N . TRP A 1 367 ? 4.522 -28.308 52.068 1.00 24.02 410 TRP A N 1
ATOM 2821 C CA . TRP A 1 367 ? 5.102 -27.298 51.218 1.00 21.39 410 TRP A CA 1
ATOM 2822 C C . TRP A 1 367 ? 4.657 -27.525 49.784 1.00 20.61 410 TRP A C 1
ATOM 2823 O O . TRP A 1 367 ? 4.246 -28.637 49.440 1.00 20.20 410 TRP A O 1
ATOM 2834 N N . VAL A 1 368 ? 4.688 -26.471 48.968 1.00 19.58 411 VAL A N 1
ATOM 2835 C CA . VAL A 1 368 ? 4.336 -26.583 47.551 1.00 19.08 411 VAL A CA 1
ATOM 2836 C C . VAL A 1 368 ? 5.276 -25.735 46.759 1.00 18.61 411 VAL A C 1
ATOM 2837 O O . VAL A 1 368 ? 5.586 -24.634 47.192 1.00 18.47 411 VAL A O 1
ATOM 2841 N N . GLY A 1 369 ? 5.716 -26.245 45.603 1.00 17.89 412 GLY A N 1
ATOM 2842 C CA . GLY A 1 369 ? 6.581 -25.497 44.681 1.00 17.34 412 GLY A CA 1
ATOM 2843 C C . GLY A 1 369 ? 5.992 -25.176 43.312 1.00 17.22 412 GLY A C 1
ATOM 2844 O O . GLY A 1 369 ? 5.161 -25.912 42.787 1.00 17.18 412 GLY A O 1
ATOM 2845 N N . LYS A 1 370 ? 6.444 -24.088 42.704 1.00 17.30 413 LYS A N 1
ATOM 2846 C CA . LYS A 1 370 ? 5.864 -23.675 41.433 1.00 17.52 413 LYS A CA 1
ATOM 2847 C C . LYS A 1 370 ? 6.809 -22.897 40.515 1.00 17.39 413 LYS A C 1
ATOM 2848 O O . LYS A 1 370 ? 7.383 -21.886 40.918 1.00 17.49 413 LYS A O 1
ATOM 2854 N N . VAL A 1 371 ? 6.930 -23.367 39.276 1.00 17.39 414 VAL A N 1
ATOM 2855 C CA . VAL A 1 371 ? 7.768 -22.747 38.242 1.00 17.44 414 VAL A CA 1
ATOM 2856 C C . VAL A 1 371 ? 6.844 -22.204 37.167 1.00 18.22 414 VAL A C 1
ATOM 2857 O O . VAL A 1 371 ? 5.986 -22.944 36.666 1.00 17.92 414 VAL A O 1
ATOM 2861 N N . GLN A 1 372 ? 7.027 -20.920 36.826 1.00 19.19 415 GLN A N 1
ATOM 2862 C CA . GLN A 1 372 ? 6.204 -20.193 35.831 1.00 20.49 415 GLN A CA 1
ATOM 2863 C C . GLN A 1 372 ? 7.041 -19.604 34.713 1.00 20.50 415 GLN A C 1
ATOM 2864 O O . GLN A 1 372 ? 7.937 -18.783 34.956 1.00 20.52 415 GLN A O 1
ATOM 2870 N N . LEU A 1 373 ? 6.707 -20.028 33.493 1.00 20.78 416 LEU A N 1
ATOM 2871 C CA . LEU A 1 373 ? 7.432 -19.702 32.265 1.00 20.99 416 LEU A CA 1
ATOM 2872 C C . LEU A 1 373 ? 6.574 -18.946 31.276 1.00 20.62 416 LEU A C 1
ATOM 2873 O O . LEU A 1 373 ? 5.551 -19.461 30.851 1.00 20.13 416 LEU A O 1
ATOM 2878 N N . ASP A 1 374 ? 7.028 -17.763 30.865 1.00 20.79 417 ASP A N 1
ATOM 2879 C CA . ASP A 1 374 ? 6.235 -16.895 29.993 1.00 21.70 417 ASP A CA 1
ATOM 2880 C C . ASP A 1 374 ? 6.875 -16.323 28.760 1.00 21.41 417 ASP A C 1
ATOM 2881 O O . ASP A 1 374 ? 7.977 -15.777 28.810 1.00 22.10 417 ASP A O 1
ATOM 2886 N N . HIS A 1 375 ? 6.141 -16.337 27.671 1.00 20.28 418 HIS A N 1
ATOM 2887 C CA . HIS A 1 375 ? 6.590 -15.664 26.489 1.00 20.08 418 HIS A CA 1
ATOM 2888 C C . HIS A 1 375 ? 5.484 -14.716 26.171 1.00 19.13 418 HIS A C 1
ATOM 2889 O O . HIS A 1 375 ? 4.394 -15.122 25.832 1.00 18.70 418 HIS A O 1
ATOM 2896 N N . LYS A 1 376 ? 5.732 -13.433 26.329 1.00 19.38 419 LYS A N 1
ATOM 2897 C CA . LYS A 1 376 ? 4.685 -12.460 25.978 1.00 20.01 419 LYS A CA 1
ATOM 2898 C C . LYS A 1 376 ? 5.050 -11.592 24.789 1.00 18.98 419 LYS A C 1
ATOM 2899 O O . LYS A 1 376 ? 6.188 -11.116 24.695 1.00 18.65 419 LYS A O 1
ATOM 2905 N N . ILE A 1 377 ? 4.071 -11.344 23.920 1.00 18.45 420 ILE A N 1
ATOM 2906 C CA . ILE A 1 377 ? 4.208 -10.285 22.939 1.00 18.56 420 ILE A CA 1
ATOM 2907 C C . ILE A 1 377 ? 3.196 -9.156 23.100 1.00 19.21 420 ILE A C 1
ATOM 2908 O O . ILE A 1 377 ? 1.996 -9.412 23.136 1.00 19.99 420 ILE A O 1
ATOM 2913 N N . ASN A 1 378 ? 3.691 -7.913 23.172 1.00 18.93 421 ASN A N 1
ATOM 2914 C CA . ASN A 1 378 ? 2.866 -6.707 23.132 1.00 18.53 421 ASN A CA 1
ATOM 2915 C C . ASN A 1 378 ? 3.198 -5.960 21.855 1.00 17.96 421 ASN A C 1
ATOM 2916 O O . ASN A 1 378 ? 4.310 -5.446 21.741 1.00 18.25 421 ASN A O 1
ATOM 2921 N N . GLY A 1 379 ? 2.284 -5.868 20.904 1.00 16.77 422 GLY A N 1
ATOM 2922 C CA . GLY A 1 379 ? 2.626 -5.234 19.641 1.00 16.62 422 GLY A CA 1
ATOM 2923 C C . GLY A 1 379 ? 1.644 -4.145 19.287 1.00 16.91 422 GLY A C 1
ATOM 2924 O O . GLY A 1 379 ? 0.511 -4.158 19.779 1.00 17.51 422 GLY A O 1
ATOM 2925 N N . TYR A 1 380 ? 2.065 -3.214 18.422 1.00 16.17 423 TYR A N 1
ATOM 2926 C CA . TYR A 1 380 ? 1.219 -2.137 17.925 1.00 15.45 423 TYR A CA 1
ATOM 2927 C C . TYR A 1 380 ? 1.573 -1.753 16.503 1.00 15.62 423 TYR A C 1
ATOM 2928 O O . TYR A 1 380 ? 2.728 -1.926 16.089 1.00 15.95 423 TYR A O 1
ATOM 2937 N N . HIS A 1 381 ? 0.593 -1.174 15.792 1.00 15.42 424 HIS A N 1
ATOM 2938 C CA . HIS A 1 381 ? 0.675 -0.700 14.394 1.00 14.65 424 HIS A CA 1
ATOM 2939 C C . HIS A 1 381 ? -0.138 0.604 14.329 1.00 14.86 424 HIS A C 1
ATOM 2940 O O . HIS A 1 381 ? -1.388 0.594 14.325 1.00 15.51 424 HIS A O 1
ATOM 2947 N N . ALA A 1 382 ? 0.543 1.742 14.313 1.00 14.32 425 ALA A N 1
ATOM 2948 C CA . ALA A 1 382 ? -0.147 3.004 14.609 1.00 13.99 425 ALA A CA 1
ATOM 2949 C C . ALA A 1 382 ? 0.029 4.143 13.582 1.00 13.53 425 ALA A C 1
ATOM 2950 O O . ALA A 1 382 ? 0.791 5.078 13.814 1.00 14.09 425 ALA A O 1
ATOM 2952 N N . PRO A 1 383 ? -0.655 4.053 12.432 1.00 12.66 426 PRO A N 1
ATOM 2953 C CA . PRO A 1 383 ? -0.749 5.192 11.556 1.00 12.80 426 PRO A CA 1
ATOM 2954 C C . PRO A 1 383 ? -1.740 6.235 12.083 1.00 13.69 426 PRO A C 1
ATOM 2955 O O . PRO A 1 383 ? -2.918 6.240 11.733 1.00 14.72 426 PRO A O 1
ATOM 2959 N N . LEU A 1 384 ? -1.288 7.135 12.911 1.00 14.18 427 LEU A N 1
ATOM 2960 C CA . LEU A 1 384 ? -2.230 8.046 13.488 1.00 15.21 427 LEU A CA 1
ATOM 2961 C C . LEU A 1 384 ? -2.316 9.288 12.632 1.00 16.47 427 LEU A C 1
ATOM 2962 O O . LEU A 1 384 ? -1.291 9.750 12.115 1.00 16.90 427 LEU A O 1
ATOM 2967 N N . GLY A 1 385 ? -3.524 9.840 12.486 1.00 17.17 428 GLY A N 1
ATOM 2968 C CA . GLY A 1 385 ? -3.674 11.179 11.919 1.00 18.36 428 GLY A CA 1
ATOM 2969 C C . GLY A 1 385 ? -4.867 11.892 12.504 1.00 19.14 428 GLY A C 1
ATOM 2970 O O . GLY A 1 385 ? -5.968 11.355 12.491 1.00 20.24 428 GLY A O 1
ATOM 2971 N N . ALA A 1 386 ? -4.686 13.104 12.996 1.00 18.79 429 ALA A N 1
ATOM 2972 C CA . ALA A 1 386 ? -5.761 13.757 13.691 1.00 18.97 429 ALA A CA 1
ATOM 2973 C C . ALA A 1 386 ? -5.511 15.249 13.731 1.00 19.59 429 ALA A C 1
ATOM 2974 O O . ALA A 1 386 ? -4.341 15.643 13.892 1.00 20.12 429 ALA A O 1
ATOM 2976 N N . ILE A 1 387 ? -6.582 16.054 13.599 1.00 19.39 430 ILE A N 1
ATOM 2977 C CA . ILE A 1 387 ? -6.563 17.512 13.826 1.00 19.70 430 ILE A CA 1
ATOM 2978 C C . ILE A 1 387 ? -5.930 17.843 15.167 1.00 20.72 430 ILE A C 1
ATOM 2979 O O . ILE A 1 387 ? -6.295 17.240 16.157 1.00 20.49 430 ILE A O 1
ATOM 2984 N N . MET A 1 388 ? -4.976 18.775 15.173 1.00 22.50 431 MET A N 1
ATOM 2985 C CA . MET A 1 388 ? -4.149 19.070 16.343 1.00 24.66 431 MET A CA 1
ATOM 2986 C C . MET A 1 388 ? -3.692 20.520 16.258 1.00 23.72 431 MET A C 1
ATOM 2987 O O . MET A 1 388 ? -3.408 21.013 15.185 1.00 24.08 431 MET A O 1
ATOM 2992 N N . GLY A 1 389 ? -3.605 21.199 17.387 1.00 22.76 432 GLY A N 1
ATOM 2993 C CA . GLY A 1 389 ? -3.258 22.591 17.339 1.00 21.76 432 GLY A CA 1
ATOM 2994 C C . GLY A 1 389 ? -4.419 23.499 17.666 1.00 21.36 432 GLY A C 1
ATOM 2995 O O . GLY A 1 389 ? -5.501 23.051 18.039 1.00 21.28 432 GLY A O 1
ATOM 2996 N N . ASP A 1 390 ? -4.172 24.802 17.538 1.00 21.30 433 ASP A N 1
ATOM 2997 C CA . ASP A 1 390 ? -5.174 25.832 17.845 1.00 20.35 433 ASP A CA 1
ATOM 2998 C C . ASP A 1 390 ? -6.003 26.059 16.575 1.00 20.43 433 ASP A C 1
ATOM 2999 O O . ASP A 1 390 ? -5.698 26.936 15.751 1.00 20.52 433 ASP A O 1
ATOM 3004 N N . TRP A 1 391 ? -7.000 25.195 16.388 1.00 20.28 434 TRP A N 1
ATOM 3005 C CA . TRP A 1 391 ? -7.918 25.290 15.249 1.00 20.96 434 TRP A CA 1
ATOM 3006 C C . TRP A 1 391 ? -9.312 25.253 15.805 1.00 21.49 434 TRP A C 1
ATOM 3007 O O . TRP A 1 391 ? -9.468 24.941 16.988 1.00 21.63 434 TRP A O 1
ATOM 3018 N N . PRO A 1 392 ? -10.336 25.600 14.989 1.00 22.02 435 PRO A N 1
ATOM 3019 C CA . PRO A 1 392 ? -10.363 26.177 13.641 1.00 22.46 435 PRO A CA 1
ATOM 3020 C C . PRO A 1 392 ? -9.754 27.561 13.573 1.00 23.36 435 PRO A C 1
ATOM 3021 O O . PRO A 1 392 ? -9.448 28.167 14.598 1.00 24.25 435 PRO A O 1
ATOM 3025 N N . ALA A 1 393 ? -9.595 28.064 12.365 1.00 24.05 436 ALA A N 1
ATOM 3026 C CA . ALA A 1 393 ? -9.139 29.427 12.169 1.00 24.75 436 ALA A CA 1
ATOM 3027 C C . ALA A 1 393 ? -10.349 30.210 11.654 1.00 25.34 436 ALA A C 1
ATOM 3028 O O . ALA A 1 393 ? -11.370 29.604 11.289 1.00 25.42 436 ALA A O 1
ATOM 3030 N N . PRO A 1 394 ? -10.262 31.551 11.647 1.00 25.58 437 PRO A N 1
ATOM 3031 C CA . PRO A 1 394 ? -11.438 32.342 11.324 1.00 25.70 437 PRO A CA 1
ATOM 3032 C C . PRO A 1 394 ? -12.198 31.819 10.109 1.00 25.99 437 PRO A C 1
ATOM 3033 O O . PRO A 1 394 ? -13.429 31.926 10.050 1.00 25.86 437 PRO A O 1
ATOM 3037 N N . ASP A 1 395 ? -11.493 31.241 9.146 1.00 26.04 438 ASP A N 1
ATOM 3038 C CA . ASP A 1 395 ? -12.197 30.763 7.961 1.00 26.52 438 ASP A CA 1
ATOM 3039 C C . ASP A 1 395 ? -12.651 29.290 8.024 1.00 26.16 438 ASP A C 1
ATOM 3040 O O . ASP A 1 395 ? -13.051 28.720 7.008 1.00 26.29 438 ASP A O 1
ATOM 3045 N N . ASN A 1 396 ? -12.582 28.679 9.201 1.00 25.64 439 ASN A N 1
ATOM 3046 C CA . ASN A 1 396 ? -13.041 27.302 9.385 1.00 25.76 439 ASN A CA 1
ATOM 3047 C C . ASN A 1 396 ? -12.088 26.185 8.850 1.00 26.05 439 ASN A C 1
ATOM 3048 O O . ASN A 1 396 ? -12.481 25.025 8.653 1.00 26.01 439 ASN A O 1
ATOM 3053 N N . SER A 1 397 ? -10.832 26.534 8.599 1.00 26.22 440 SER A N 1
ATOM 3054 C CA . SER A 1 397 ? -9.865 25.526 8.182 1.00 25.86 440 SER A CA 1
ATOM 3055 C C . SER A 1 397 ? -9.093 25.026 9.398 1.00 25.04 440 SER A C 1
ATOM 3056 O O . SER A 1 397 ? -9.096 25.658 10.452 1.00 24.69 440 SER A O 1
ATOM 3059 N N . ALA A 1 398 ? -8.442 23.882 9.246 1.00 24.30 441 ALA A N 1
ATOM 3060 C CA . ALA A 1 398 ? -7.718 23.273 10.351 1.00 23.58 441 ALA A CA 1
ATOM 3061 C C . ALA A 1 398 ? -6.494 22.504 9.814 1.00 23.27 441 ALA A C 1
ATOM 3062 O O . ALA A 1 398 ? -6.404 22.199 8.623 1.00 22.15 441 ALA A O 1
ATOM 3064 N N . LYS A 1 399 ? -5.560 22.182 10.698 1.00 23.24 442 LYS A N 1
ATOM 3065 C CA . LYS A 1 399 ? -4.420 21.389 10.274 1.00 23.12 442 LYS A CA 1
ATOM 3066 C C . LYS A 1 399 ? -4.266 20.049 11.002 1.00 22.64 442 LYS A C 1
ATOM 3067 O O . LYS A 1 399 ? -4.371 19.962 12.243 1.00 22.66 442 LYS A O 1
ATOM 3073 N N . ILE A 1 400 ? -3.981 19.015 10.208 1.00 22.14 443 ILE A N 1
ATOM 3074 C CA . ILE A 1 400 ? -3.693 17.649 10.712 1.00 21.27 443 ILE A CA 1
ATOM 3075 C C . ILE A 1 400 ? -2.203 17.435 11.045 1.00 20.07 443 ILE A C 1
ATOM 3076 O O . ILE A 1 400 ? -1.292 17.831 10.281 1.00 19.30 443 ILE A O 1
ATOM 3081 N N . VAL A 1 401 ? -1.985 16.778 12.178 1.00 18.93 444 VAL A N 1
ATOM 3082 C CA . VAL A 1 401 ? -0.724 16.114 12.432 1.00 17.90 444 VAL A CA 1
ATOM 3083 C C . VAL A 1 401 ? -0.929 14.629 12.265 1.00 17.71 444 VAL A C 1
ATOM 3084 O O . VAL A 1 401 ? -1.867 14.053 12.811 1.00 18.01 444 VAL A O 1
ATOM 3088 N N . ALA A 1 402 ? -0.031 14.045 11.479 1.00 17.19 445 ALA A N 1
ATOM 3089 C CA . ALA A 1 402 ? -0.036 12.652 11.068 1.00 16.49 445 ALA A CA 1
ATOM 3090 C C . ALA A 1 402 ? 1.381 12.033 11.217 1.00 16.80 445 ALA A C 1
ATOM 3091 O O . ALA A 1 402 ? 2.317 12.448 10.526 1.00 17.43 445 ALA A O 1
ATOM 3093 N N . GLN A 1 403 ? 1.540 11.061 12.130 1.00 16.74 446 GLN A N 1
ATOM 3094 C CA . GLN A 1 403 ? 2.817 10.277 12.324 1.00 15.71 446 GLN A CA 1
ATOM 3095 C C . GLN A 1 403 ? 2.483 8.798 12.395 1.00 14.24 446 GLN A C 1
ATOM 3096 O O . GLN A 1 403 ? 1.335 8.464 12.607 1.00 13.64 446 GLN A O 1
ATOM 3102 N N . LYS A 1 404 ? 3.471 7.924 12.225 1.00 13.52 447 LYS A N 1
ATOM 3103 C CA . LYS A 1 404 ? 3.218 6.478 12.159 1.00 13.12 447 LYS A CA 1
ATOM 3104 C C . LYS A 1 404 ? 4.189 5.739 13.029 1.00 13.16 447 LYS A C 1
ATOM 3105 O O . LYS A 1 404 ? 5.384 5.904 12.852 1.00 13.40 447 LYS A O 1
ATOM 3111 N N . TYR A 1 405 ? 3.705 4.939 13.970 1.00 13.10 448 TYR A N 1
ATOM 3112 C CA . TYR A 1 405 ? 4.633 4.135 14.802 1.00 13.16 448 TYR A CA 1
ATOM 3113 C C . TYR A 1 405 ? 4.239 2.711 14.602 1.00 12.92 448 TYR A C 1
ATOM 3114 O O . TYR A 1 405 ? 3.044 2.433 14.707 1.00 13.31 448 TYR A O 1
ATOM 3123 N N . THR A 1 406 ? 5.181 1.839 14.224 1.00 12.37 449 THR A N 1
ATOM 3124 C CA . THR A 1 406 ? 4.893 0.396 14.278 1.00 11.99 449 THR A CA 1
ATOM 3125 C C . THR A 1 406 ? 5.921 -0.241 15.212 1.00 13.11 449 THR A C 1
ATOM 3126 O O . THR A 1 406 ? 7.028 0.281 15.328 1.00 13.99 449 THR A O 1
ATOM 3130 N N . GLY A 1 407 ? 5.588 -1.330 15.895 1.00 12.98 450 GLY A N 1
ATOM 3131 C CA . GLY A 1 407 ? 6.608 -1.962 16.692 1.00 13.99 450 GLY A CA 1
ATOM 3132 C C . GLY A 1 407 ? 6.142 -3.148 17.472 1.00 14.97 450 GLY A C 1
ATOM 3133 O O . GLY A 1 407 ? 4.942 -3.434 17.523 1.00 15.52 450 GLY A O 1
ATOM 3134 N N . GLU A 1 408 ? 7.088 -3.837 18.097 1.00 15.21 451 GLU A N 1
ATOM 3135 C CA . GLU A 1 408 ? 6.779 -5.037 18.852 1.00 16.06 451 GLU A CA 1
ATOM 3136 C C . GLU A 1 408 ? 7.647 -5.173 20.110 1.00 15.98 451 GLU A C 1
ATOM 3137 O O . GLU A 1 408 ? 8.801 -4.748 20.137 1.00 15.90 451 GLU A O 1
ATOM 3143 N N . THR A 1 409 ? 7.096 -5.748 21.161 1.00 16.26 452 THR A N 1
ATOM 3144 C CA . THR A 1 409 ? 7.909 -6.086 22.324 1.00 17.10 452 THR A CA 1
ATOM 3145 C C . THR A 1 409 ? 7.729 -7.573 22.616 1.00 17.62 452 THR A C 1
ATOM 3146 O O . THR A 1 409 ? 6.583 -8.074 22.656 1.00 18.01 452 THR A O 1
ATOM 3150 N N . LYS A 1 410 ? 8.852 -8.270 22.792 1.00 17.50 453 LYS A N 1
ATOM 3151 C CA . LYS A 1 410 ? 8.885 -9.686 23.172 1.00 17.65 453 LYS A CA 1
ATOM 3152 C C . LYS A 1 410 ? 9.487 -9.806 24.553 1.00 17.24 453 LYS A C 1
ATOM 3153 O O . LYS A 1 410 ? 10.553 -9.217 24.809 1.00 17.21 453 LYS A O 1
ATOM 3159 N N . SER A 1 411 ? 8.820 -10.550 25.435 1.00 16.77 454 SER A N 1
ATOM 3160 C CA . SER A 1 411 ? 9.240 -10.668 26.835 1.00 16.97 454 SER A CA 1
ATOM 3161 C C . SER A 1 411 ? 9.355 -12.118 27.185 1.00 17.59 454 SER A C 1
ATOM 3162 O O . SER A 1 411 ? 8.523 -12.913 26.764 1.00 17.98 454 SER A O 1
ATOM 3165 N N . ASN A 1 412 ? 10.354 -12.467 27.989 1.00 18.37 455 ASN A N 1
ATOM 3166 C CA . ASN A 1 412 ? 10.415 -13.806 28.596 1.00 19.06 455 ASN A CA 1
ATOM 3167 C C . ASN A 1 412 ? 10.542 -13.781 30.122 1.00 19.50 455 ASN A C 1
ATOM 3168 O O . ASN A 1 412 ? 11.373 -13.047 30.670 1.00 19.82 455 ASN A O 1
ATOM 3173 N N . SER A 1 413 ? 9.733 -14.565 30.819 1.00 19.70 456 SER A N 1
ATOM 3174 C CA . SER A 1 413 ? 9.864 -14.642 32.277 1.00 20.59 456 SER A CA 1
ATOM 3175 C C . SER A 1 413 ? 10.083 -16.027 32.803 1.00 21.26 456 SER A C 1
ATOM 3176 O O . SER A 1 413 ? 9.505 -16.999 32.275 1.00 21.49 456 SER A O 1
ATOM 3179 N N . LEU A 1 414 ? 10.898 -16.103 33.856 1.00 21.67 457 LEU A N 1
ATOM 3180 C CA . LEU A 1 414 ? 10.973 -17.256 34.731 1.00 22.30 457 LEU A CA 1
ATOM 3181 C C . LEU A 1 414 ? 10.539 -16.740 36.104 1.00 23.65 457 LEU A C 1
ATOM 3182 O O . LEU A 1 414 ? 10.959 -15.645 36.574 1.00 23.98 457 LEU A O 1
ATOM 3187 N N . ASP A 1 415 ? 9.664 -17.493 36.754 1.00 24.78 458 ASP A N 1
ATOM 3188 C CA . ASP A 1 415 ? 9.357 -17.200 38.158 1.00 25.59 458 ASP A CA 1
ATOM 3189 C C . ASP A 1 415 ? 9.365 -18.468 38.957 1.00 24.96 458 ASP A C 1
ATOM 3190 O O . ASP A 1 415 ? 8.670 -19.401 38.603 1.00 25.23 458 ASP A O 1
ATOM 3195 N N . ILE A 1 416 ? 10.157 -18.548 40.014 1.00 24.48 459 ILE A N 1
ATOM 3196 C CA . ILE A 1 416 ? 10.073 -19.755 40.840 1.00 24.46 459 ILE A CA 1
ATOM 3197 C C . ILE A 1 416 ? 9.975 -19.483 42.374 1.00 24.19 459 ILE A C 1
ATOM 3198 O O . ILE A 1 416 ? 10.714 -18.644 42.910 1.00 24.12 459 ILE A O 1
ATOM 3203 N N . TYR A 1 417 ? 9.022 -20.145 43.049 1.00 23.80 460 TYR A N 1
ATOM 3204 C CA . TYR A 1 417 ? 8.796 -19.955 44.499 1.00 23.29 460 TYR A CA 1
ATOM 3205 C C . TYR A 1 417 ? 8.422 -21.209 45.278 1.00 22.94 460 TYR A C 1
ATOM 3206 O O . TYR A 1 417 ? 7.834 -22.142 44.743 1.00 22.93 460 TYR A O 1
ATOM 3215 N N . LEU A 1 418 ? 8.792 -21.210 46.547 1.00 22.44 461 LEU A N 1
ATOM 3216 C CA . LEU A 1 418 ? 8.491 -22.270 47.461 1.00 22.25 461 LEU A CA 1
ATOM 3217 C C . LEU A 1 418 ? 7.620 -21.710 48.555 1.00 21.72 461 LEU A C 1
ATOM 3218 O O . LEU A 1 418 ? 7.925 -20.671 49.158 1.00 22.00 461 LEU A O 1
ATOM 3223 N N . THR A 1 419 ? 6.536 -22.404 48.846 1.00 20.96 462 THR A N 1
ATOM 3224 C CA . THR A 1 419 ? 5.670 -22.000 49.964 1.00 19.63 462 THR A CA 1
ATOM 3225 C C . THR A 1 419 ? 5.293 -23.146 50.931 1.00 19.11 462 THR A C 1
ATOM 3226 O O . THR A 1 419 ? 4.963 -24.285 50.514 1.00 18.39 462 THR A O 1
ATOM 3230 N N . GLY A 1 420 ? 5.388 -22.832 52.225 1.00 18.80 463 GLY A N 1
ATOM 3231 C CA . GLY A 1 420 ? 5.128 -23.790 53.293 1.00 18.38 463 GLY A CA 1
ATOM 3232 C C . GLY A 1 420 ? 5.016 -23.209 54.681 1.00 18.45 463 GLY A C 1
ATOM 3233 O O . GLY A 1 420 ? 5.382 -22.061 54.916 1.00 18.10 463 GLY A O 1
ATOM 3234 N N . PRO A 1 421 ? 4.440 -23.986 55.599 1.00 18.84 464 PRO A N 1
ATOM 3235 C CA . PRO A 1 421 ? 4.325 -23.733 57.018 1.00 19.48 464 PRO A CA 1
ATOM 3236 C C . PRO A 1 421 ? 5.519 -24.263 57.800 1.00 20.94 464 PRO A C 1
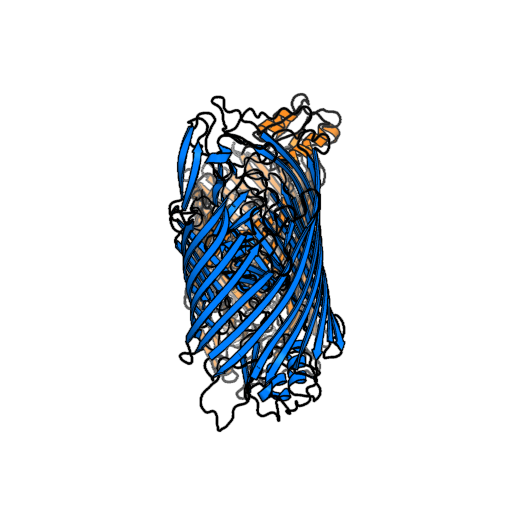ATOM 3237 O O . PRO A 1 421 ? 6.237 -25.168 57.306 1.00 21.47 464 PRO A O 1
ATOM 3241 N N . PHE A 1 422 ? 5.718 -23.729 59.006 1.00 21.65 465 PHE A N 1
ATOM 3242 C CA . PHE A 1 422 ? 6.799 -24.158 59.860 1.00 23.03 465 PHE A CA 1
ATOM 3243 C C . PHE A 1 422 ? 6.578 -23.739 61.322 1.00 24.99 465 PHE A C 1
ATOM 3244 O O . PHE A 1 422 ? 6.062 -22.647 61.610 1.00 25.43 465 PHE A O 1
ATOM 3252 N N . GLN A 1 423 ? 6.985 -24.624 62.232 1.00 26.84 466 GLN A N 1
ATOM 3253 C CA . GLN A 1 423 ? 6.938 -24.407 63.658 1.00 28.48 466 GLN A CA 1
ATOM 3254 C C . GLN A 1 423 ? 8.108 -23.584 64.151 1.00 28.96 466 GLN A C 1
ATOM 3255 O O . GLN A 1 423 ? 9.238 -23.901 63.838 1.00 29.08 466 GLN A O 1
ATOM 3261 N N . PHE A 1 424 ? 7.870 -22.555 64.961 1.00 29.97 467 PHE A N 1
ATOM 3262 C CA . PHE A 1 424 ? 8.996 -21.905 65.632 1.00 30.33 467 PHE A CA 1
ATOM 3263 C C . PHE A 1 424 ? 8.905 -22.039 67.156 1.00 30.71 467 PHE A C 1
ATOM 3264 O O . PHE A 1 424 ? 9.470 -23.001 67.733 1.00 31.33 467 PHE A O 1
ATOM 3272 N N . LEU A 1 425 ? 8.214 -21.126 67.837 1.00 29.95 468 LEU A N 1
ATOM 3273 C CA . LEU A 1 425 ? 8.252 -21.202 69.314 1.00 29.01 468 LEU A CA 1
ATOM 3274 C C . LEU A 1 425 ? 6.969 -21.854 69.818 1.00 28.60 468 LEU A C 1
ATOM 3275 O O . LEU A 1 425 ? 6.167 -21.216 70.497 1.00 28.27 468 LEU A O 1
ATOM 3280 N N . GLY A 1 426 ? 6.771 -23.127 69.452 1.00 27.96 469 GLY A N 1
ATOM 3281 C CA . GLY A 1 426 ? 5.494 -23.803 69.674 1.00 27.22 469 GLY A CA 1
ATOM 3282 C C . GLY A 1 426 ? 4.317 -23.378 68.780 1.00 27.14 469 GLY A C 1
ATOM 3283 O O . GLY A 1 426 ? 3.229 -23.912 68.930 1.00 27.47 469 GLY A O 1
ATOM 3284 N N . ARG A 1 427 ? 4.489 -22.449 67.840 1.00 26.22 470 ARG A N 1
ATOM 3285 C CA . ARG A 1 427 ? 3.352 -22.054 67.027 1.00 25.66 470 ARG A CA 1
ATOM 3286 C C . ARG A 1 427 ? 3.613 -22.203 65.530 1.00 26.10 470 ARG A C 1
ATOM 3287 O O . ARG A 1 427 ? 4.769 -22.341 65.117 1.00 26.62 470 ARG A O 1
ATOM 3295 N N . GLU A 1 428 ? 2.545 -22.142 64.722 1.00 25.66 471 GLU A N 1
ATOM 3296 C CA . GLU A 1 428 ? 2.639 -22.345 63.281 1.00 25.65 471 GLU A CA 1
ATOM 3297 C C . GLU A 1 428 ? 2.694 -21.057 62.467 1.00 25.28 471 GLU A C 1
ATOM 3298 O O . GLU A 1 428 ? 1.798 -20.194 62.529 1.00 25.09 471 GLU A O 1
ATOM 3304 N N . HIS A 1 429 ? 3.745 -20.959 61.665 1.00 24.52 472 HIS A N 1
ATOM 3305 C CA . HIS A 1 429 ? 3.922 -19.834 60.770 1.00 23.64 472 HIS A CA 1
ATOM 3306 C C . HIS A 1 429 ? 4.056 -20.352 59.327 1.00 23.34 472 HIS A C 1
ATOM 3307 O O . HIS A 1 429 ? 4.091 -21.570 59.105 1.00 23.09 472 HIS A O 1
ATOM 3314 N N . GLU A 1 430 ? 4.101 -19.432 58.359 1.00 22.94 473 GLU A N 1
ATOM 3315 C CA . GLU A 1 430 ? 4.353 -19.784 56.956 1.00 22.85 473 GLU A CA 1
ATOM 3316 C C . GLU A 1 430 ? 5.378 -18.818 56.302 1.00 22.16 473 GLU A C 1
ATOM 3317 O O . GLU A 1 430 ? 5.653 -17.752 56.867 1.00 22.04 473 GLU A O 1
ATOM 3323 N N . LEU A 1 431 ? 5.917 -19.197 55.126 1.00 21.22 474 LEU A N 1
ATOM 3324 C CA . LEU A 1 431 ? 7.018 -18.514 54.452 1.00 20.14 474 LEU A CA 1
ATOM 3325 C C . LEU A 1 431 ? 6.839 -18.698 52.965 1.00 19.90 474 LEU A C 1
ATOM 3326 O O . LEU A 1 431 ? 6.403 -19.758 52.523 1.00 20.21 474 LEU A O 1
ATOM 3331 N N . VAL A 1 432 ? 7.171 -17.670 52.184 1.00 19.33 475 VAL A N 1
ATOM 3332 C CA . VAL A 1 432 ? 7.317 -17.786 50.736 1.00 18.36 475 VAL A CA 1
ATOM 3333 C C . VAL A 1 432 ? 8.729 -17.342 50.413 1.00 18.55 475 VAL A C 1
ATOM 3334 O O . VAL A 1 432 ? 9.189 -16.292 50.864 1.00 19.13 475 VAL A O 1
ATOM 3338 N N . VAL A 1 433 ? 9.431 -18.118 49.615 1.00 18.09 476 VAL A N 1
ATOM 3339 C CA . VAL A 1 433 ? 10.718 -17.672 49.122 1.00 17.35 476 VAL A CA 1
ATOM 3340 C C . VAL A 1 433 ? 10.670 -17.911 47.635 1.00 17.62 476 VAL A C 1
ATOM 3341 O O . VAL A 1 433 ? 10.195 -18.954 47.167 1.00 17.69 476 VAL A O 1
ATOM 3345 N N . GLY A 1 434 ? 11.113 -16.924 46.877 1.00 17.66 477 GLY A N 1
ATOM 3346 C CA . GLY A 1 434 ? 11.005 -17.032 45.441 1.00 17.86 477 GLY A CA 1
ATOM 3347 C C . GLY A 1 434 ? 11.989 -16.130 44.781 1.00 17.94 477 GLY A C 1
ATOM 3348 O O . GLY A 1 434 ? 12.447 -15.164 45.377 1.00 18.24 477 GLY A O 1
ATOM 3349 N N . THR A 1 435 ? 12.300 -16.444 43.534 1.00 17.99 478 THR A N 1
ATOM 3350 C CA . THR A 1 435 ? 13.244 -15.668 42.765 1.00 17.75 478 THR A CA 1
ATOM 3351 C C . THR A 1 435 ? 12.618 -15.466 41.422 1.00 17.16 478 THR A C 1
ATOM 3352 O O . THR A 1 435 ? 11.747 -16.232 41.043 1.00 17.25 478 THR A O 1
ATOM 3356 N N . SER A 1 436 ? 12.983 -14.400 40.729 1.00 17.14 479 SER A N 1
ATOM 3357 C CA . SER A 1 436 ? 12.382 -14.123 39.406 1.00 17.26 479 SER A CA 1
ATOM 3358 C C . SER A 1 436 ? 13.349 -13.443 38.431 1.00 16.69 479 SER A C 1
ATOM 3359 O O . SER A 1 436 ? 14.284 -12.767 38.843 1.00 15.81 479 SER A O 1
ATOM 3362 N N . ALA A 1 437 ? 13.087 -13.643 37.137 1.00 16.94 480 ALA A N 1
ATOM 3363 C CA . ALA A 1 437 ? 13.936 -13.138 36.052 1.00 16.97 480 ALA A CA 1
ATOM 3364 C C . ALA A 1 437 ? 13.078 -12.749 34.856 1.00 17.41 480 ALA A C 1
ATOM 3365 O O . ALA A 1 437 ? 12.267 -13.555 34.401 1.00 17.27 480 ALA A O 1
ATOM 3367 N N . SER A 1 438 ? 13.225 -11.522 34.362 1.00 18.07 481 SER A N 1
ATOM 3368 C CA . SER A 1 438 ? 12.532 -11.116 33.142 1.00 19.79 481 SER A CA 1
ATOM 3369 C C . SER A 1 438 ? 13.424 -10.325 32.166 1.00 21.08 481 SER A C 1
ATOM 3370 O O . SER A 1 438 ? 14.296 -9.519 32.579 1.00 21.67 481 SER A O 1
ATOM 3373 N N . PHE A 1 439 ? 13.189 -10.552 30.876 1.00 21.80 482 PHE A N 1
ATOM 3374 C CA . PHE A 1 439 ? 14.012 -10.019 29.816 1.00 22.93 482 PHE A CA 1
ATOM 3375 C C . PHE A 1 439 ? 12.991 -9.643 28.810 1.00 23.33 482 PHE A C 1
ATOM 3376 O O . PHE A 1 439 ? 12.234 -10.511 28.366 1.00 23.40 482 PHE A O 1
ATOM 3384 N N . SER A 1 440 ? 12.940 -8.370 28.441 1.00 23.76 483 SER A N 1
ATOM 3385 C CA . SER A 1 440 ? 12.008 -7.927 27.394 1.00 24.53 483 SER A CA 1
ATOM 3386 C C . SER A 1 440 ? 12.688 -6.923 26.507 1.00 24.63 483 SER A C 1
ATOM 3387 O O . SER A 1 440 ? 13.550 -6.164 26.969 1.00 25.06 483 SER A O 1
ATOM 3390 N N . HIS A 1 441 ? 12.276 -6.919 25.239 1.00 24.14 484 HIS A N 1
ATOM 3391 C CA . HIS A 1 441 ? 13.039 -6.313 24.169 1.00 23.26 484 HIS A CA 1
ATOM 3392 C C . HIS A 1 441 ? 12.065 -5.603 23.258 1.00 22.44 484 HIS A C 1
ATOM 3393 O O . HIS A 1 441 ? 11.340 -6.246 22.519 1.00 22.76 484 HIS A O 1
ATOM 3400 N N . TRP A 1 442 ? 12.016 -4.275 23.342 1.00 21.00 485 TRP A N 1
ATOM 3401 C CA . TRP A 1 442 ? 11.153 -3.465 22.484 1.00 19.74 485 TRP A CA 1
ATOM 3402 C C . TRP A 1 442 ? 11.895 -3.131 21.217 1.00 19.97 485 TRP A C 1
ATOM 3403 O O . TRP A 1 442 ? 13.029 -2.666 21.280 1.00 20.08 485 TRP A O 1
ATOM 3414 N N . GLU A 1 443 ? 11.269 -3.374 20.071 1.00 20.36 486 GLU A N 1
ATOM 3415 C CA . GLU A 1 443 ? 11.824 -2.973 18.757 1.00 20.72 486 GLU A CA 1
ATOM 3416 C C . GLU A 1 443 ? 10.777 -2.252 17.941 1.00 20.76 486 GLU A C 1
ATOM 3417 O O . GLU A 1 443 ? 9.606 -2.657 17.954 1.00 20.97 486 GLU A O 1
ATOM 3423 N N . GLY A 1 444 ? 11.157 -1.180 17.251 1.00 20.16 487 GLY A N 1
ATOM 3424 C CA . GLY A 1 444 ? 10.165 -0.486 16.451 1.00 19.69 487 GLY A CA 1
ATOM 3425 C C . GLY A 1 444 ? 10.715 0.465 15.437 1.00 19.75 487 GLY A C 1
ATOM 3426 O O . GLY A 1 444 ? 11.906 0.637 15.334 1.00 19.88 487 GLY A O 1
ATOM 3427 N N . LYS A 1 445 ? 9.815 1.085 14.690 1.00 19.98 488 LYS A N 1
ATOM 3428 C CA . LYS A 1 445 ? 10.128 1.981 13.596 1.00 20.61 488 LYS A CA 1
ATOM 3429 C C . LYS A 1 445 ? 9.215 3.168 13.744 1.00 20.32 488 LYS A C 1
ATOM 3430 O O . LYS A 1 445 ? 7.996 2.995 13.974 1.00 20.72 488 LYS A O 1
ATOM 3436 N N . SER A 1 446 ? 9.755 4.364 13.572 1.00 19.62 489 SER A N 1
ATOM 3437 C CA . SER A 1 446 ? 8.906 5.547 13.562 1.00 19.56 489 SER A CA 1
ATOM 3438 C C . SER A 1 446 ? 8.953 6.270 12.187 1.00 19.32 489 SER A C 1
ATOM 3439 O O . SER A 1 446 ? 9.975 6.306 11.515 1.00 19.51 489 SER A O 1
ATOM 3442 N N . TYR A 1 447 ? 7.842 6.852 11.761 1.00 18.62 490 TYR A N 1
ATOM 3443 C CA . TYR A 1 447 ? 7.802 7.565 10.506 1.00 17.93 490 TYR A CA 1
ATOM 3444 C C . TYR A 1 447 ? 7.264 8.916 10.814 1.00 18.17 490 TYR A C 1
ATOM 3445 O O . TYR A 1 447 ? 6.109 9.013 11.195 1.00 18.43 490 TYR A O 1
ATOM 3454 N N . TRP A 1 448 ? 8.075 9.963 10.656 1.00 18.26 491 TRP A N 1
ATOM 3455 C CA . TRP A 1 448 ? 7.560 11.323 10.736 1.00 17.86 491 TRP A CA 1
ATOM 3456 C C . TRP A 1 448 ? 7.946 12.205 9.588 1.00 18.09 491 TRP A C 1
ATOM 3457 O O . TRP A 1 448 ? 7.454 13.312 9.526 1.00 17.99 491 TRP A O 1
ATOM 3468 N N . ASN A 1 449 ? 8.795 11.730 8.669 1.00 18.93 492 ASN A N 1
ATOM 3469 C CA . ASN A 1 449 ? 9.152 12.550 7.475 1.00 19.31 492 ASN A CA 1
ATOM 3470 C C . ASN A 1 449 ? 8.201 12.372 6.284 1.00 19.64 492 ASN A C 1
ATOM 3471 O O . ASN A 1 449 ? 8.537 11.733 5.266 1.00 19.66 492 ASN A O 1
ATOM 3476 N N . LEU A 1 450 ? 7.013 12.942 6.416 1.00 19.65 493 LEU A N 1
ATOM 3477 C CA . LEU A 1 450 ? 6.009 12.826 5.392 1.00 19.71 493 LEU A CA 1
ATOM 3478 C C . LEU A 1 450 ? 6.507 13.521 4.128 1.00 19.70 493 LEU A C 1
ATOM 3479 O O . LEU A 1 450 ? 7.148 14.556 4.203 1.00 19.66 493 LEU A O 1
ATOM 3484 N N . ARG A 1 451 ? 6.222 12.910 2.983 1.00 19.76 494 ARG A N 1
ATOM 3485 C CA . ARG A 1 451 ? 6.677 13.392 1.706 1.00 19.82 494 ARG A CA 1
ATOM 3486 C C . ARG A 1 451 ? 5.454 13.881 0.968 1.00 19.18 494 ARG A C 1
ATOM 3487 O O . ARG A 1 451 ? 4.548 13.104 0.679 1.00 18.58 494 ARG A O 1
ATOM 3495 N N . ASN A 1 452 ? 5.452 15.183 0.686 1.00 19.10 495 ASN A N 1
ATOM 3496 C CA . ASN A 1 452 ? 4.486 15.868 -0.190 1.00 18.61 495 ASN A CA 1
ATOM 3497 C C . ASN A 1 452 ? 3.016 15.816 0.212 1.00 18.47 495 ASN A C 1
ATOM 3498 O O . ASN A 1 452 ? 2.113 15.761 -0.619 1.00 18.11 495 ASN A O 1
ATOM 3503 N N . TYR A 1 453 ? 2.802 15.882 1.517 1.00 18.74 496 TYR A N 1
ATOM 3504 C CA . TYR A 1 453 ? 1.461 15.916 2.087 1.00 19.29 496 TYR A CA 1
ATOM 3505 C C . TYR A 1 453 ? 0.908 17.354 2.279 1.00 19.85 496 TYR A C 1
ATOM 3506 O O . TYR A 1 453 ? 1.619 18.284 2.714 1.00 19.18 496 TYR A O 1
ATOM 3515 N N . ASP A 1 454 ? -0.372 17.513 1.958 1.00 20.59 497 ASP A N 1
ATOM 3516 C CA . ASP A 1 454 ? -1.072 18.752 2.237 1.00 21.04 497 ASP A CA 1
ATOM 3517 C C . ASP A 1 454 ? -2.026 18.550 3.391 1.00 21.07 497 ASP A C 1
ATOM 3518 O O . ASP A 1 454 ? -3.173 18.140 3.189 1.00 20.86 497 ASP A O 1
ATOM 3523 N N . ASN A 1 455 ? -1.544 18.875 4.586 1.00 21.24 498 ASN A N 1
ATOM 3524 C CA . ASN A 1 455 ? -2.242 18.585 5.838 1.00 21.86 498 ASN A CA 1
ATOM 3525 C C . ASN A 1 455 ? -3.366 19.560 6.289 1.00 21.98 498 ASN A C 1
ATOM 3526 O O . ASN A 1 455 ? -3.873 19.436 7.415 1.00 21.80 498 ASN A O 1
ATOM 3531 N N . THR A 1 456 ? -3.747 20.518 5.444 1.00 22.09 499 THR A N 1
ATOM 3532 C CA . THR A 1 456 ? -4.895 21.340 5.783 1.00 22.60 499 THR A CA 1
ATOM 3533 C C . THR A 1 456 ? -6.230 20.686 5.407 1.00 22.89 499 THR A C 1
ATOM 3534 O O . THR A 1 456 ? -6.303 19.924 4.487 1.00 22.64 499 THR A O 1
ATOM 3538 N N . THR A 1 457 ? -7.273 20.984 6.170 1.00 24.16 500 THR A N 1
ATOM 3539 C CA . THR A 1 457 ? -8.635 20.606 5.849 1.00 25.43 500 THR A CA 1
ATOM 3540 C C . THR A 1 457 ? -9.477 21.867 5.899 1.00 26.41 500 THR A C 1
ATOM 3541 O O . THR A 1 457 ? -9.343 22.667 6.829 1.00 26.29 500 THR A O 1
ATOM 3545 N N . ASP A 1 458 ? -10.331 22.031 4.892 1.00 27.76 501 ASP A N 1
ATOM 3546 C CA . ASP A 1 458 ? -11.065 23.285 4.601 1.00 29.24 501 ASP A CA 1
ATOM 3547 C C . ASP A 1 458 ? -12.280 23.555 5.527 1.00 28.87 501 ASP A C 1
ATOM 3548 O O . ASP A 1 458 ? -12.810 24.681 5.543 1.00 29.80 501 ASP A O 1
ATOM 3553 N N . ASP A 1 459 ? -12.728 22.532 6.265 1.00 27.47 502 ASP A N 1
ATOM 3554 C CA . ASP A 1 459 ? -13.962 22.580 7.069 1.00 26.17 502 ASP A CA 1
ATOM 3555 C C . ASP A 1 459 ? -13.904 21.873 8.448 1.00 24.92 502 ASP A C 1
ATOM 3556 O O . ASP A 1 459 ? -14.102 20.682 8.528 1.00 24.54 502 ASP A O 1
ATOM 3561 N N . PHE A 1 460 ? -13.700 22.631 9.519 1.00 23.97 503 PHE A N 1
ATOM 3562 C CA . PHE A 1 460 ? -13.652 22.115 10.886 1.00 23.41 503 PHE A CA 1
ATOM 3563 C C . PHE A 1 460 ? -15.010 21.745 11.535 1.00 23.81 503 PHE A C 1
ATOM 3564 O O . PHE A 1 460 ? -15.208 20.623 12.015 1.00 23.23 503 PHE A O 1
ATOM 3572 N N . ILE A 1 461 ? -15.915 22.724 11.596 1.00 24.43 504 ILE A N 1
ATOM 3573 C CA . ILE A 1 461 ? -17.242 22.547 12.199 1.00 24.76 504 ILE A CA 1
ATOM 3574 C C . ILE A 1 461 ? -17.849 21.235 11.688 1.00 24.54 504 ILE A C 1
ATOM 3575 O O . ILE A 1 461 ? -18.494 20.548 12.433 1.00 24.51 504 ILE A O 1
ATOM 3580 N N . ASN A 1 462 ? -17.608 20.875 10.430 1.00 24.50 505 ASN A N 1
ATOM 3581 C CA . ASN A 1 462 ? -18.188 19.658 9.879 1.00 24.54 505 ASN A CA 1
ATOM 3582 C C . ASN A 1 462 ? -17.208 18.541 9.618 1.00 24.47 505 ASN A C 1
ATOM 3583 O 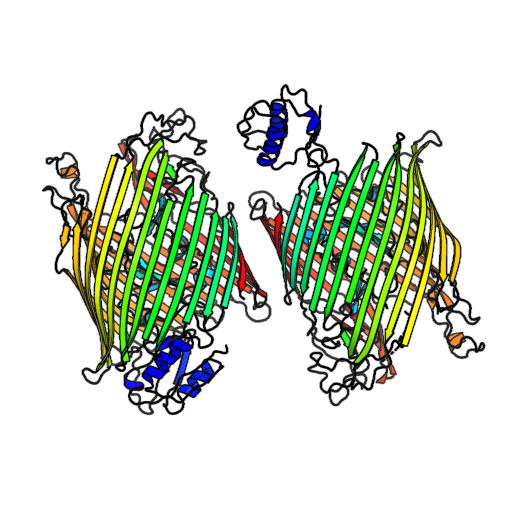O . ASN A 1 462 ? -17.501 17.626 8.856 1.00 25.06 505 ASN A O 1
ATOM 3588 N N . TRP A 1 463 ? -16.039 18.608 10.239 1.00 23.76 506 TRP A N 1
ATOM 3589 C CA . TRP A 1 463 ? -15.071 17.543 10.136 1.00 23.06 506 TRP A CA 1
ATOM 3590 C C . TRP A 1 463 ? -15.738 16.195 10.238 1.00 23.05 506 TRP A C 1
ATOM 3591 O O . TRP A 1 463 ? -16.607 15.963 11.024 1.00 23.10 506 TRP A O 1
ATOM 3602 N N . ASP A 1 464 ? -15.242 15.293 9.433 1.00 23.80 507 ASP A N 1
ATOM 3603 C CA . ASP A 1 464 ? -15.866 14.046 9.117 1.00 23.48 507 ASP A CA 1
ATOM 3604 C C . ASP A 1 464 ? -14.783 12.944 9.207 1.00 22.67 507 ASP A C 1
ATOM 3605 O O . ASP A 1 464 ? -15.092 11.765 9.102 1.00 22.10 507 ASP A O 1
ATOM 3610 N N . GLY A 1 465 ? -13.511 13.367 9.388 1.00 21.94 508 GLY A N 1
ATOM 3611 C CA . GLY A 1 465 ? -12.306 12.532 9.244 1.00 20.85 508 GLY A CA 1
ATOM 3612 C C . GLY A 1 465 ? -11.864 12.324 7.789 1.00 20.54 508 GLY A C 1
ATOM 3613 O O . GLY A 1 465 ? -10.984 11.510 7.493 1.00 20.53 508 GLY A O 1
ATOM 3614 N N . ASP A 1 466 ? -12.482 13.053 6.867 1.00 19.78 509 ASP A N 1
ATOM 3615 C CA . ASP A 1 466 ? -12.360 12.728 5.471 1.00 18.57 509 ASP A CA 1
ATOM 3616 C C . ASP A 1 466 ? -11.266 13.542 4.857 1.00 17.32 509 ASP A C 1
ATOM 3617 O O . ASP A 1 466 ? -11.530 14.511 4.118 1.00 17.17 509 ASP A O 1
ATOM 3622 N N . ILE A 1 467 ? -10.043 13.126 5.160 1.00 15.60 510 ILE A N 1
ATOM 3623 C CA . ILE A 1 467 ? -8.828 13.723 4.636 1.00 14.03 510 ILE A CA 1
ATOM 3624 C C . ILE A 1 467 ? -7.996 12.608 3.982 1.00 14.18 510 ILE A C 1
ATOM 3625 O O . ILE A 1 467 ? -8.133 11.419 4.353 1.00 13.67 510 ILE A O 1
ATOM 3630 N N . GLY A 1 468 ? -7.133 12.967 3.033 1.00 13.83 511 GLY A N 1
ATOM 3631 C CA . GLY A 1 468 ? -6.234 11.964 2.432 1.00 14.43 511 GLY A CA 1
ATOM 3632 C C . GLY A 1 468 ? -5.202 11.361 3.400 1.00 14.70 511 GLY A C 1
ATOM 3633 O O . GLY A 1 468 ? -5.053 11.839 4.530 1.00 14.16 511 GLY A O 1
ATOM 3634 N N . LYS A 1 469 ? -4.486 10.324 2.944 1.00 14.50 512 LYS A N 1
ATOM 3635 C CA . LYS A 1 469 ? -3.485 9.593 3.745 1.00 15.18 512 LYS A CA 1
ATOM 3636 C C . LYS A 1 469 ? -2.041 9.873 3.265 1.00 14.73 512 LYS A C 1
ATOM 3637 O O . LYS A 1 469 ? -1.744 9.746 2.077 1.00 15.27 512 LYS A O 1
ATOM 3643 N N . PRO A 1 470 ? -1.114 10.196 4.173 1.00 14.45 513 PRO A N 1
ATOM 3644 C CA . PRO A 1 470 ? 0.094 10.737 3.587 1.00 14.44 513 PRO A CA 1
ATOM 3645 C C . PRO A 1 470 ? 1.086 9.653 3.068 1.00 14.87 513 PRO A C 1
ATOM 3646 O O . PRO A 1 470 ? 0.894 8.445 3.273 1.00 15.52 513 PRO A O 1
ATOM 3650 N N . ASP A 1 471 ? 2.143 10.079 2.389 1.00 14.81 514 ASP A N 1
ATOM 3651 C CA . ASP A 1 471 ? 3.257 9.189 2.139 1.00 14.75 514 ASP A CA 1
ATOM 3652 C C . ASP A 1 471 ? 4.179 9.287 3.381 1.00 14.75 514 ASP A C 1
ATOM 3653 O O . ASP A 1 471 ? 4.699 10.376 3.711 1.00 14.48 514 ASP A O 1
ATOM 3658 N N . TRP A 1 472 ? 4.354 8.155 4.077 1.00 14.50 515 TRP A N 1
ATOM 3659 C CA . TRP A 1 472 ? 5.095 8.138 5.338 1.00 14.11 515 TRP A CA 1
ATOM 3660 C C . TRP A 1 472 ? 6.566 8.336 5.100 1.00 14.20 515 TRP A C 1
ATOM 3661 O O . TRP A 1 472 ? 7.312 8.736 6.026 1.00 14.70 515 TRP A O 1
ATOM 3672 N N . GLY A 1 473 ? 6.979 8.108 3.852 1.00 13.95 516 GLY A N 1
ATOM 3673 C CA . GLY A 1 473 ? 8.377 8.239 3.460 1.00 13.85 516 GLY A CA 1
ATOM 3674 C C . GLY A 1 473 ? 9.123 7.138 4.164 1.00 14.05 516 GLY A C 1
ATOM 3675 O O . GLY A 1 473 ? 8.529 6.108 4.434 1.00 14.23 516 GLY A O 1
ATOM 3676 N N . THR A 1 474 ? 10.385 7.348 4.524 1.00 14.44 517 THR A N 1
ATOM 3677 C CA . THR A 1 474 ? 11.181 6.239 5.080 1.00 15.30 517 THR A CA 1
ATOM 3678 C C . THR A 1 474 ? 11.356 6.264 6.598 1.00 15.57 517 THR A C 1
ATOM 3679 O O . THR A 1 474 ? 11.117 7.267 7.250 1.00 16.07 517 THR A O 1
ATOM 3683 N N . PRO A 1 475 ? 11.722 5.145 7.192 1.00 16.01 518 PRO A N 1
ATOM 3684 C CA . PRO A 1 475 ? 11.699 5.254 8.656 1.00 16.78 518 PRO A CA 1
ATOM 3685 C C . PRO A 1 475 ? 12.551 6.396 9.193 1.00 17.89 518 PRO A C 1
ATOM 3686 O O . PRO A 1 475 ? 13.725 6.512 8.856 1.00 18.17 518 PRO A O 1
ATOM 3690 N N . SER A 1 476 ? 11.953 7.235 10.022 1.00 19.49 519 SER A N 1
ATOM 3691 C CA . SER A 1 476 ? 12.683 8.278 10.744 1.00 21.01 519 SER A CA 1
ATOM 3692 C C . SER A 1 476 ? 13.570 7.849 11.924 1.00 22.29 519 SER A C 1
ATOM 3693 O O . SER A 1 476 ? 14.488 8.582 12.309 1.00 22.12 519 SER A O 1
ATOM 3696 N N . GLN A 1 477 ? 13.295 6.679 12.498 1.00 24.11 520 GLN A N 1
ATOM 3697 C CA . GLN A 1 477 ? 13.955 6.250 13.726 1.00 26.57 520 GLN A CA 1
ATOM 3698 C C . GLN A 1 477 ? 13.868 4.752 13.893 1.00 26.70 520 GLN A C 1
ATOM 3699 O O . GLN A 1 477 ? 12.871 4.159 13.480 1.00 27.18 520 GLN A O 1
ATOM 3705 N N . TYR A 1 478 ? 14.871 4.150 14.529 1.00 26.84 521 TYR A N 1
ATOM 3706 C CA . TYR A 1 478 ? 14.799 2.734 14.891 1.00 27.31 521 TYR A CA 1
ATOM 3707 C C . TYR A 1 478 ? 14.939 2.605 16.382 1.00 27.69 521 TYR A C 1
ATOM 3708 O O . TYR A 1 478 ? 15.970 3.000 16.925 1.00 28.45 521 TYR A O 1
ATOM 3717 N N . ILE A 1 479 ? 13.908 2.068 17.034 1.00 27.65 522 ILE A N 1
ATOM 3718 C CA . ILE A 1 479 ? 13.874 1.824 18.479 1.00 27.60 522 ILE A CA 1
ATOM 3719 C C . ILE A 1 479 ? 14.558 0.492 18.740 1.00 27.82 522 ILE A C 1
ATOM 3720 O O . ILE A 1 479 ? 14.481 -0.426 17.914 1.00 27.75 522 ILE A O 1
ATOM 3725 N N . ASP A 1 480 ? 15.258 0.416 19.867 1.00 28.44 523 ASP A N 1
ATOM 3726 C CA . ASP A 1 480 ? 15.809 -0.847 20.394 1.00 29.04 523 ASP A CA 1
ATOM 3727 C C . ASP A 1 480 ? 16.099 -0.654 21.888 1.00 29.63 523 ASP A C 1
ATOM 3728 O O . ASP A 1 480 ? 16.996 0.110 22.277 1.00 29.70 523 ASP A O 1
ATOM 3733 N N . ASP A 1 481 ? 15.296 -1.316 22.715 1.00 29.58 524 ASP A N 1
ATOM 3734 C CA . ASP A 1 481 ? 15.335 -1.103 24.138 1.00 29.65 524 ASP A CA 1
ATOM 3735 C C . ASP A 1 481 ? 15.227 -2.481 24.755 1.00 29.07 524 ASP A C 1
ATOM 3736 O O . ASP A 1 481 ? 14.342 -3.246 24.391 1.00 28.86 524 ASP A O 1
ATOM 3741 N N . LYS A 1 482 ? 16.143 -2.797 25.662 1.00 28.37 525 LYS A N 1
ATOM 3742 C CA . LYS A 1 482 ? 16.101 -4.051 26.384 1.00 28.46 525 LYS A CA 1
ATOM 3743 C C . LYS A 1 482 ? 16.026 -3.751 27.885 1.00 27.00 525 LYS A C 1
ATOM 3744 O O . LYS A 1 482 ? 16.841 -3.009 28.407 1.00 27.31 525 LYS A O 1
ATOM 3750 N N . THR A 1 483 ? 15.051 -4.320 28.579 1.00 25.31 526 THR A N 1
ATOM 3751 C CA . THR A 1 483 ? 14.983 -4.251 30.041 1.00 23.76 526 THR A CA 1
ATOM 3752 C C . THR A 1 483 ? 15.293 -5.633 30.674 1.00 23.00 526 THR A C 1
ATOM 3753 O O . THR A 1 483 ? 14.912 -6.663 30.150 1.00 22.87 526 THR A O 1
ATOM 3757 N N . ARG A 1 484 ? 15.977 -5.679 31.796 1.00 22.15 527 ARG A N 1
ATOM 3758 C CA . ARG A 1 484 ? 16.242 -6.967 32.413 1.00 22.23 527 ARG A CA 1
ATOM 3759 C C . ARG A 1 484 ? 15.970 -6.850 33.914 1.00 21.99 527 ARG A C 1
ATOM 3760 O O . ARG A 1 484 ? 16.672 -6.108 34.620 1.00 22.43 527 ARG A O 1
ATOM 3768 N N . GLN A 1 485 ? 14.974 -7.561 34.426 1.00 20.86 528 GLN A N 1
ATOM 3769 C CA . GLN A 1 485 ? 14.703 -7.506 35.866 1.00 20.28 528 GLN A CA 1
ATOM 3770 C C . GLN A 1 485 ? 15.081 -8.821 36.500 1.00 20.29 528 GLN A C 1
ATOM 3771 O O . GLN A 1 485 ? 14.697 -9.876 36.004 1.00 20.35 528 GLN A O 1
ATOM 3777 N N . LEU A 1 486 ? 15.817 -8.766 37.601 1.00 19.96 529 LEU A N 1
ATOM 3778 C CA . LEU A 1 486 ? 16.093 -9.956 38.395 1.00 20.19 529 LEU A CA 1
ATOM 3779 C C . LEU A 1 486 ? 15.623 -9.635 39.781 1.00 20.54 529 LEU A C 1
ATOM 3780 O O . LEU A 1 486 ? 15.955 -8.586 40.289 1.00 21.39 529 LEU A O 1
ATOM 3785 N N . GLY A 1 487 ? 14.819 -10.517 40.378 1.00 20.65 530 GLY A N 1
ATOM 3786 C CA . GLY A 1 487 ? 14.249 -10.288 41.693 1.00 20.33 530 GLY A CA 1
ATOM 3787 C C . GLY A 1 487 ? 14.396 -11.484 42.585 1.00 20.68 530 GLY A C 1
ATOM 3788 O O . GLY A 1 487 ? 14.487 -12.595 42.104 1.00 20.79 530 GLY A O 1
ATOM 3789 N N . SER A 1 488 ? 14.430 -11.231 43.894 1.00 21.31 531 SER A N 1
ATOM 3790 C CA . SER A 1 488 ? 14.458 -12.258 44.958 1.00 21.90 531 SER A CA 1
ATOM 3791 C C . SER A 1 488 ? 13.673 -11.760 46.171 1.00 22.38 531 SER A C 1
ATOM 3792 O O . SER A 1 488 ? 13.916 -10.672 46.659 1.00 22.61 531 SER A O 1
ATOM 3795 N N . TYR A 1 489 ? 12.747 -12.565 46.673 1.00 23.04 532 TYR A N 1
ATOM 3796 C CA . TYR A 1 489 ? 11.821 -12.098 47.686 1.00 23.48 532 TYR A CA 1
ATOM 3797 C C . TYR A 1 489 ? 11.538 -13.173 48.691 1.00 24.56 532 TYR A C 1
ATOM 3798 O O . TYR A 1 489 ? 11.645 -14.360 48.374 1.00 24.75 532 TYR A O 1
ATOM 3807 N N . MET A 1 490 ? 11.163 -12.740 49.894 1.00 25.38 533 MET A N 1
ATOM 3808 C CA . MET A 1 490 ? 10.925 -13.614 51.034 1.00 27.17 533 MET A CA 1
ATOM 3809 C C . MET A 1 490 ? 9.965 -12.880 51.974 1.00 25.85 533 MET A C 1
ATOM 3810 O O . MET A 1 490 ? 10.278 -11.804 52.476 1.00 25.75 533 MET A O 1
ATOM 3815 N N . THR A 1 491 ? 8.778 -13.432 52.161 1.00 24.83 534 THR A N 1
ATOM 3816 C CA . THR A 1 491 ? 7.869 -12.887 53.131 1.00 24.31 534 THR A CA 1
ATOM 3817 C C . THR A 1 491 ? 7.597 -13.986 54.121 1.00 23.84 534 THR A C 1
ATOM 3818 O O . THR A 1 491 ? 7.425 -15.143 53.700 1.00 24.10 534 THR A O 1
ATOM 3822 N N . ALA A 1 492 ? 7.565 -13.645 55.420 1.00 22.39 535 ALA A N 1
ATOM 3823 C CA . ALA A 1 492 ? 7.259 -14.606 56.486 1.00 21.16 535 ALA A CA 1
ATOM 3824 C C . ALA A 1 492 ? 6.061 -14.118 57.297 1.00 21.03 535 ALA A C 1
ATOM 3825 O O . ALA A 1 492 ? 5.951 -12.932 57.617 1.00 20.88 535 ALA A O 1
ATOM 3827 N N . ARG A 1 493 ? 5.133 -15.017 57.596 1.00 20.53 536 ARG A N 1
ATOM 3828 C CA . ARG A 1 493 ? 3.973 -14.627 58.363 1.00 20.52 536 ARG A CA 1
ATOM 3829 C C . ARG A 1 493 ? 3.964 -15.352 59.714 1.00 20.75 536 ARG A C 1
ATOM 3830 O O . ARG A 1 493 ? 3.815 -16.577 59.749 1.00 20.86 536 ARG A O 1
ATOM 3838 N N . PHE A 1 494 ? 4.151 -14.606 60.810 1.00 20.44 537 PHE A N 1
ATOM 3839 C CA . PHE A 1 494 ? 4.320 -15.215 62.124 1.00 20.54 537 PHE A CA 1
ATOM 3840 C C . PHE A 1 494 ? 3.027 -15.092 62.889 1.00 21.15 537 PHE A C 1
ATOM 3841 O O . PHE A 1 494 ? 2.447 -13.989 63.004 1.00 21.26 537 PHE A O 1
ATOM 3849 N N . ASN A 1 495 ? 2.580 -16.215 63.429 1.00 21.27 538 ASN A N 1
ATOM 3850 C CA . ASN A 1 495 ? 1.439 -16.197 64.280 1.00 22.28 538 ASN A CA 1
ATOM 3851 C C . ASN A 1 495 ? 1.913 -15.963 65.751 1.00 22.96 538 ASN A C 1
ATOM 3852 O O . ASN A 1 495 ? 2.172 -16.899 66.502 1.00 23.10 538 ASN A O 1
ATOM 3857 N N . VAL A 1 496 ? 2.033 -14.707 66.162 1.00 23.18 539 VAL A N 1
ATOM 3858 C CA . VAL A 1 496 ? 2.705 -14.421 67.408 1.00 24.10 539 VAL A CA 1
ATOM 3859 C C . VAL A 1 496 ? 1.845 -14.755 68.638 1.00 24.70 539 VAL A C 1
ATOM 3860 O O . VAL A 1 496 ? 2.321 -15.402 69.580 1.00 25.47 539 VAL A O 1
ATOM 3864 N N . THR A 1 497 ? 0.589 -14.324 68.642 1.00 24.56 540 THR A N 1
ATOM 3865 C CA . THR A 1 497 ? -0.382 -14.767 69.638 1.00 24.12 540 THR A CA 1
ATOM 3866 C C . THR A 1 497 ? -1.608 -15.236 68.872 1.00 24.02 540 THR A C 1
ATOM 3867 O O . THR A 1 497 ? -1.596 -15.294 67.658 1.00 24.32 540 THR A O 1
ATOM 3871 N N . ASP A 1 498 ? -2.689 -15.521 69.580 1.00 24.04 541 ASP A N 1
ATOM 3872 C CA . ASP A 1 498 ? -3.950 -15.905 68.966 1.00 23.73 541 ASP A CA 1
ATOM 3873 C C . ASP A 1 498 ? -4.640 -14.696 68.357 1.00 23.26 541 ASP A C 1
ATOM 3874 O O . ASP A 1 498 ? -5.615 -14.856 67.638 1.00 22.88 541 ASP A O 1
ATOM 3879 N N . ASP A 1 499 ? -4.168 -13.483 68.622 1.00 23.36 542 ASP A N 1
ATOM 3880 C CA . ASP A 1 499 ? -4.766 -12.336 67.913 1.00 24.09 542 ASP A CA 1
ATOM 3881 C C . ASP A 1 499 ? -3.797 -11.525 67.076 1.00 23.65 542 ASP A C 1
ATOM 3882 O O . ASP A 1 499 ? -4.193 -10.503 66.517 1.00 23.58 542 ASP A O 1
ATOM 3887 N N . LEU A 1 500 ? -2.531 -11.915 67.015 1.00 23.26 543 LEU A N 1
ATOM 3888 C CA . LEU A 1 500 ? -1.569 -11.013 66.383 1.00 22.95 543 LEU A CA 1
ATOM 3889 C C . LEU A 1 500 ? -0.697 -11.713 65.363 1.00 22.35 543 LEU A C 1
ATOM 3890 O O . LEU A 1 500 ? 0.055 -12.608 65.749 1.00 22.84 543 LEU A O 1
ATOM 3895 N N . ASN A 1 501 ? -0.797 -11.305 64.083 1.00 21.11 544 ASN A N 1
ATOM 3896 C CA . ASN A 1 501 ? 0.068 -11.837 63.020 1.00 19.77 544 ASN A CA 1
ATOM 3897 C C . ASN A 1 501 ? 0.987 -10.805 62.452 1.00 19.49 544 ASN A C 1
ATOM 3898 O O . ASN A 1 501 ? 0.534 -9.754 62.000 1.00 19.16 544 ASN A O 1
ATOM 3903 N N . LEU A 1 502 ? 2.281 -11.119 62.492 1.00 18.77 545 LEU A N 1
ATOM 3904 C CA . LEU A 1 502 ? 3.329 -10.206 62.071 1.00 18.34 545 LEU A CA 1
ATOM 3905 C C . LEU A 1 502 ? 3.856 -10.634 60.711 1.00 18.45 545 LEU A C 1
ATOM 3906 O O . LEU A 1 502 ? 4.107 -11.830 60.492 1.00 18.58 545 LEU A O 1
ATOM 3911 N N . PHE A 1 503 ? 4.002 -9.663 59.802 1.00 18.29 546 PHE A N 1
ATOM 3912 C CA . PHE A 1 503 ? 4.539 -9.876 58.445 1.00 17.58 546 PHE A CA 1
ATOM 3913 C C . PHE A 1 503 ? 5.917 -9.271 58.338 1.00 17.77 546 PHE A C 1
ATOM 3914 O O . PHE A 1 503 ? 6.097 -8.109 58.645 1.00 18.07 546 PHE A O 1
ATOM 3922 N N . LEU A 1 504 ? 6.893 -10.058 57.931 1.00 17.95 547 LEU A N 1
ATOM 3923 C CA . LEU A 1 504 ? 8.246 -9.548 57.712 1.00 18.47 547 LEU A CA 1
ATOM 3924 C C . LEU A 1 504 ? 8.781 -10.150 56.448 1.00 18.90 547 LEU A C 1
ATOM 3925 O O . LEU A 1 504 ? 8.889 -11.375 56.345 1.00 18.85 547 LEU A O 1
ATOM 3930 N N . GLY A 1 505 ? 9.111 -9.287 55.488 1.00 19.56 548 GLY A N 1
ATOM 3931 C CA . GLY A 1 505 ? 9.917 -9.703 54.351 1.00 20.29 548 GLY A CA 1
ATOM 3932 C C . GLY A 1 505 ? 10.438 -8.592 53.472 1.00 20.43 548 GLY A C 1
ATOM 3933 O O . GLY A 1 505 ? 10.467 -7.446 53.872 1.00 20.22 548 GLY A O 1
ATOM 3934 N N . GLY A 1 506 ? 10.856 -8.961 52.263 1.00 20.74 549 GLY A N 1
ATOM 3935 C CA . GLY A 1 506 ? 11.207 -7.999 51.227 1.00 20.81 549 GLY A CA 1
ATOM 3936 C C . GLY A 1 506 ? 11.731 -8.643 49.949 1.00 21.04 549 GLY A C 1
ATOM 3937 O O . GLY A 1 506 ? 11.866 -9.878 49.863 1.00 21.24 549 GLY A O 1
ATOM 3938 N N . ARG A 1 507 ? 12.022 -7.790 48.963 1.00 20.67 550 ARG A N 1
ATOM 3939 C CA . ARG A 1 507 ? 12.505 -8.170 47.655 1.00 20.53 550 ARG A CA 1
ATOM 3940 C C . ARG A 1 507 ? 13.888 -7.538 47.498 1.00 21.24 550 ARG A C 1
ATOM 3941 O O . ARG A 1 507 ? 14.084 -6.406 47.926 1.00 21.77 550 ARG A O 1
ATOM 3949 N N . VAL A 1 508 ? 14.860 -8.268 46.948 1.00 21.57 551 VAL A N 1
ATOM 3950 C CA . VAL A 1 508 ? 16.116 -7.652 46.467 1.00 22.31 551 VAL A CA 1
ATOM 3951 C C . VAL A 1 508 ? 16.086 -7.676 44.918 1.00 23.05 551 VAL A C 1
ATOM 3952 O O . VAL A 1 508 ? 15.626 -8.658 44.331 1.00 23.10 551 VAL A O 1
ATOM 3956 N N . VAL A 1 509 ? 16.513 -6.579 44.278 1.00 23.81 552 VAL A N 1
ATOM 3957 C CA . VAL A 1 509 ? 16.131 -6.260 42.881 1.00 24.53 552 VAL A CA 1
ATOM 3958 C C . VAL A 1 509 ? 17.289 -5.679 42.073 1.00 25.30 552 VAL A C 1
ATOM 3959 O O . VAL A 1 509 ? 18.030 -4.805 42.557 1.00 25.08 552 VAL A O 1
ATOM 3963 N N . ASP A 1 510 ? 17.440 -6.171 40.847 1.00 26.26 553 ASP A N 1
ATOM 3964 C CA . ASP A 1 510 ? 18.498 -5.730 39.954 1.00 27.83 553 ASP A CA 1
ATOM 3965 C C . ASP A 1 510 ? 17.834 -5.400 38.605 1.00 27.94 553 ASP A C 1
ATOM 3966 O O . ASP A 1 510 ? 17.112 -6.222 38.033 1.00 28.97 553 ASP A O 1
ATOM 3971 N N . TYR A 1 511 ? 18.054 -4.181 38.117 1.00 27.29 554 TYR A N 1
ATOM 3972 C CA . TYR A 1 511 ? 17.292 -3.655 36.990 1.00 26.87 554 TYR A CA 1
ATOM 3973 C C . TYR A 1 511 ? 18.237 -2.941 36.039 1.00 26.95 554 TYR A C 1
ATOM 3974 O O . TYR A 1 511 ? 18.905 -1.970 36.433 1.00 27.09 554 TYR A O 1
ATOM 3983 N N . ARG A 1 512 ? 18.324 -3.452 34.810 1.00 26.77 555 ARG A N 1
ATOM 3984 C CA . ARG A 1 512 ? 19.270 -2.946 33.808 1.00 26.53 555 ARG A CA 1
ATOM 3985 C C . ARG A 1 512 ? 18.445 -2.595 32.574 1.00 24.80 555 ARG A C 1
ATOM 3986 O O . ARG A 1 512 ? 17.653 -3.410 32.097 1.00 24.37 555 ARG A O 1
ATOM 3994 N N . VAL A 1 513 ? 18.579 -1.353 32.107 1.00 23.82 556 VAL A N 1
ATOM 3995 C CA . VAL A 1 513 ? 17.926 -0.943 30.855 1.00 23.20 556 VAL A CA 1
ATOM 3996 C C . VAL A 1 513 ? 18.921 -0.400 29.859 1.00 22.92 556 VAL A C 1
ATOM 3997 O O . VAL A 1 513 ? 19.581 0.636 30.073 1.00 22.59 556 VAL A O 1
ATOM 4001 N N . THR A 1 514 ? 18.916 -1.110 28.736 1.00 22.91 557 THR A N 1
ATOM 4002 C CA . THR A 1 514 ? 19.986 -1.231 27.768 1.00 22.84 557 THR A CA 1
ATOM 4003 C C . THR A 1 514 ? 19.436 -1.047 26.365 1.00 22.99 557 THR A C 1
ATOM 4004 O O . THR A 1 514 ? 18.284 -1.400 26.093 1.00 23.14 557 THR A O 1
ATOM 4008 N N . GLY A 1 515 ? 20.234 -0.476 25.477 1.00 23.01 558 GLY A N 1
ATOM 4009 C CA . GLY A 1 515 ? 19.751 -0.169 24.135 1.00 23.73 558 GLY A CA 1
ATOM 4010 C C . GLY A 1 515 ? 20.313 1.113 23.585 1.00 24.34 558 GLY A C 1
ATOM 4011 O O . GLY A 1 515 ? 21.480 1.361 23.730 1.00 24.56 558 GLY A O 1
ATOM 4012 N N . LEU A 1 516 ? 19.494 1.949 22.969 1.00 25.56 559 LEU A N 1
ATOM 4013 C CA . LEU A 1 516 ? 20.024 3.149 22.312 1.00 26.92 559 LEU A CA 1
ATOM 4014 C C . LEU A 1 516 ? 20.224 4.339 23.267 1.00 28.02 559 LEU A C 1
ATOM 4015 O O . LEU A 1 516 ? 20.804 5.387 22.879 1.00 28.91 559 LEU A O 1
ATOM 4020 N N . ASN A 1 517 ? 19.772 4.202 24.511 1.00 27.61 560 ASN A N 1
ATOM 4021 C CA . ASN A 1 517 ? 20.134 5.213 25.480 1.00 27.21 560 ASN A CA 1
ATOM 4022 C C . ASN A 1 517 ? 21.329 4.760 26.305 1.00 27.10 560 ASN A C 1
ATOM 4023 O O . ASN A 1 517 ? 21.816 3.626 26.105 1.00 27.00 560 ASN A O 1
ATOM 4028 N N . PRO A 1 518 ? 21.873 5.653 27.169 1.00 26.86 561 PRO A N 1
ATOM 4029 C CA . PRO A 1 518 ? 22.957 5.156 28.016 1.00 26.78 561 PRO A CA 1
ATOM 4030 C C . PRO A 1 518 ? 22.359 4.249 29.082 1.00 26.99 561 PRO A C 1
ATOM 4031 O O . PRO A 1 518 ? 21.343 4.593 29.686 1.00 27.43 561 PRO A O 1
ATOM 4035 N N . THR A 1 519 ? 22.947 3.062 29.210 1.00 27.09 562 THR A N 1
ATOM 4036 C CA . THR A 1 519 ? 22.648 2.060 30.221 1.00 26.87 562 THR A CA 1
ATOM 4037 C C . THR A 1 519 ? 22.090 2.658 31.516 1.00 26.45 562 THR A C 1
ATOM 4038 O O . THR A 1 519 ? 22.630 3.621 32.054 1.00 26.65 562 THR A O 1
ATOM 4042 N N . ILE A 1 520 ? 21.005 2.081 32.010 1.00 25.67 563 ILE A N 1
ATOM 4043 C CA . ILE A 1 520 ? 20.468 2.442 33.303 1.00 25.03 563 ILE A CA 1
ATOM 4044 C C . ILE A 1 520 ? 20.549 1.217 34.212 1.00 25.32 563 ILE A C 1
ATOM 4045 O O . ILE A 1 520 ? 19.855 0.258 33.962 1.00 25.04 563 ILE A O 1
ATOM 4050 N N . ARG A 1 521 ? 21.410 1.237 35.230 1.00 26.11 564 ARG A N 1
ATOM 4051 C CA . ARG A 1 521 ? 21.585 0.095 36.159 1.00 27.48 564 ARG A CA 1
ATOM 4052 C C . ARG A 1 521 ? 21.122 0.513 37.543 1.00 27.47 564 ARG A C 1
ATOM 4053 O O . ARG A 1 521 ? 21.164 1.692 37.889 1.00 27.08 564 ARG A O 1
ATOM 4061 N N . GLU A 1 522 ? 20.668 -0.476 38.311 1.00 27.82 565 GLU A N 1
ATOM 4062 C CA . GLU A 1 522 ? 20.464 -0.381 39.754 1.00 27.97 565 GLU A CA 1
ATOM 4063 C C . GLU A 1 522 ? 20.717 -1.783 40.336 1.00 28.33 565 GLU A C 1
ATOM 4064 O O . GLU A 1 522 ? 19.881 -2.646 40.177 1.00 28.60 565 GLU A O 1
ATOM 4070 N N . SER A 1 523 ? 21.865 -2.028 40.965 1.00 28.84 566 SER A N 1
ATOM 4071 C CA . SER A 1 523 ? 22.159 -3.333 41.569 1.00 29.47 566 SER A CA 1
ATOM 4072 C C . SER A 1 523 ? 21.620 -3.371 42.973 1.00 29.30 566 SER A C 1
ATOM 4073 O O . SER A 1 523 ? 21.528 -2.321 43.617 1.00 29.69 566 SER A O 1
ATOM 4076 N N . GLY A 1 524 ? 21.284 -4.574 43.454 1.00 28.92 567 GLY A N 1
ATOM 4077 C CA . GLY A 1 524 ? 20.999 -4.822 44.887 1.00 27.91 567 GLY A CA 1
ATOM 4078 C C . GLY A 1 524 ? 20.079 -3.897 45.692 1.00 27.26 567 GLY A C 1
ATOM 4079 O O . GLY A 1 524 ? 20.277 -3.719 46.871 1.00 26.52 567 GLY A O 1
ATOM 4080 N N . ARG A 1 525 ? 19.055 -3.326 45.070 1.00 27.61 568 ARG A N 1
ATOM 4081 C CA . ARG A 1 525 ? 18.040 -2.536 45.801 1.00 27.85 568 ARG A CA 1
ATOM 4082 C C . ARG A 1 525 ? 17.069 -3.374 46.657 1.00 27.11 568 ARG A C 1
ATOM 4083 O O . ARG A 1 525 ? 16.382 -4.295 46.147 1.00 26.95 568 ARG A O 1
ATOM 4091 N N . PHE A 1 526 ? 16.992 -3.030 47.947 1.00 25.86 569 PHE A N 1
ATOM 4092 C CA . PHE A 1 526 ? 16.125 -3.740 48.867 1.00 24.14 569 PHE A CA 1
ATOM 4093 C C . PHE A 1 526 ? 14.784 -3.050 49.017 1.00 22.63 569 PHE A C 1
ATOM 4094 O O . PHE A 1 526 ? 14.726 -1.872 49.281 1.00 21.53 569 PHE A O 1
ATOM 4102 N N . ILE A 1 527 ? 13.709 -3.801 48.833 1.00 21.44 570 ILE A N 1
ATOM 4103 C CA . ILE A 1 527 ? 12.383 -3.297 49.096 1.00 20.77 570 ILE A CA 1
ATOM 4104 C C . ILE A 1 527 ? 11.778 -3.963 50.345 1.00 20.14 570 ILE A C 1
ATOM 4105 O O . ILE A 1 527 ? 11.447 -5.137 50.319 1.00 19.99 570 ILE A O 1
ATOM 4110 N N . PRO A 1 528 ? 11.627 -3.203 51.447 1.00 19.87 571 PRO A N 1
ATOM 4111 C CA . PRO A 1 528 ? 11.120 -3.814 52.697 1.00 19.25 571 PRO A CA 1
ATOM 4112 C C . PRO A 1 528 ? 9.611 -4.054 52.729 1.00 18.56 571 PRO A C 1
ATOM 4113 O O . PRO A 1 528 ? 8.847 -3.519 51.911 1.00 18.28 571 PRO A O 1
ATOM 4117 N N . TYR A 1 529 ? 9.192 -4.903 53.656 1.00 18.20 572 TYR A N 1
ATOM 4118 C CA . TYR A 1 529 ? 7.773 -5.203 53.841 1.00 17.93 572 TYR A CA 1
ATOM 4119 C C . TYR A 1 529 ? 7.517 -5.470 55.306 1.00 18.27 572 TYR A C 1
ATOM 4120 O O . TYR A 1 529 ? 8.032 -6.442 55.874 1.00 18.17 572 TYR A O 1
ATOM 4129 N N . VAL A 1 530 ? 6.763 -4.560 55.921 1.00 18.77 573 VAL A N 1
ATOM 4130 C CA . VAL A 1 530 ? 6.393 -4.686 57.327 1.00 19.25 573 VAL A CA 1
ATOM 4131 C C . VAL A 1 530 ? 4.865 -4.545 57.496 1.00 19.66 573 VAL A C 1
ATOM 4132 O O . VAL A 1 530 ? 4.218 -3.590 57.025 1.00 19.68 573 VAL A O 1
ATOM 4136 N N . GLY A 1 531 ? 4.281 -5.533 58.148 1.00 19.95 574 GLY A N 1
ATOM 4137 C CA . GLY A 1 531 ? 2.838 -5.526 58.315 1.00 20.47 574 GLY A CA 1
ATOM 4138 C C . GLY A 1 531 ? 2.510 -6.240 59.595 1.00 20.64 574 GLY A C 1
ATOM 4139 O O . GLY A 1 531 ? 3.311 -7.081 60.055 1.00 20.79 574 GLY A O 1
ATOM 4140 N N . ALA A 1 532 ? 1.362 -5.871 60.177 1.00 20.30 575 ALA A N 1
ATOM 4141 C CA . ALA A 1 532 ? 0.775 -6.569 61.309 1.00 20.11 575 ALA A CA 1
ATOM 4142 C C . ALA A 1 532 ? -0.753 -6.474 61.284 1.00 20.36 575 ALA A C 1
ATOM 4143 O O . ALA A 1 532 ? -1.325 -5.484 60.811 1.00 20.46 575 ALA A O 1
ATOM 4145 N N . VAL A 1 533 ? -1.407 -7.527 61.770 1.00 20.88 576 VAL A N 1
ATOM 4146 C CA . VAL A 1 533 ? -2.877 -7.610 61.874 1.00 21.10 576 VAL A CA 1
ATOM 4147 C C . VAL A 1 533 ? -3.264 -8.059 63.288 1.00 21.64 576 VAL A C 1
ATOM 4148 O O . VAL A 1 533 ? -2.949 -9.171 63.732 1.00 21.92 576 VAL A O 1
ATOM 4152 N N . TYR A 1 534 ? -3.972 -7.181 63.981 1.00 22.66 577 TYR A N 1
ATOM 4153 C CA . TYR A 1 534 ? -4.458 -7.431 65.344 1.00 23.25 577 TYR A CA 1
ATOM 4154 C C . TYR A 1 534 ? -5.992 -7.661 65.415 1.00 22.57 577 TYR A C 1
ATOM 4155 O O . TYR A 1 534 ? -6.767 -6.794 65.046 1.00 22.70 577 TYR A O 1
ATOM 4164 N N . ASP A 1 535 ? -6.425 -8.829 65.878 1.00 22.32 578 ASP A N 1
ATOM 4165 C CA . ASP A 1 535 ? -7.878 -9.151 65.988 1.00 21.85 578 ASP A CA 1
ATOM 4166 C C . ASP A 1 535 ? -8.539 -8.550 67.249 1.00 21.84 578 ASP A C 1
ATOM 4167 O O . ASP A 1 535 ? -8.001 -8.645 68.340 1.00 21.80 578 ASP A O 1
ATOM 4172 N N . LEU A 1 536 ? -9.710 -7.946 67.089 1.00 21.53 579 LEU A N 1
ATOM 4173 C CA . LEU A 1 536 ? -10.368 -7.275 68.181 1.00 21.09 579 LEU A CA 1
ATOM 4174 C C . LEU A 1 536 ? -11.495 -8.119 68.705 1.00 21.33 579 LEU A C 1
ATOM 4175 O O . LEU A 1 536 ? -11.493 -8.454 69.843 1.00 21.11 579 LEU A O 1
ATOM 4180 N N . ASN A 1 537 ? -12.471 -8.469 67.893 1.00 21.99 580 ASN A N 1
ATOM 4181 C CA . ASN A 1 537 ? -13.430 -9.485 68.305 1.00 23.11 580 ASN A CA 1
ATOM 4182 C C . ASN A 1 537 ? -13.530 -10.469 67.183 1.00 23.41 580 ASN A C 1
ATOM 4183 O O . ASN A 1 537 ? -12.688 -10.447 66.298 1.00 23.43 580 ASN A O 1
ATOM 4188 N N . ASP A 1 538 ? -14.546 -11.332 67.232 1.00 23.32 581 ASP A N 1
ATOM 4189 C CA . ASP A 1 538 ? -14.830 -12.231 66.140 1.00 23.32 581 ASP A CA 1
ATOM 4190 C C . ASP A 1 538 ? -15.122 -11.422 64.895 1.00 22.20 581 ASP A C 1
ATOM 4191 O O . ASP A 1 538 ? -15.078 -11.986 63.820 1.00 21.60 581 ASP A O 1
ATOM 4196 N N . THR A 1 539 ? -15.455 -10.133 65.011 1.00 20.94 582 THR A N 1
ATOM 4197 C CA . THR A 1 539 ? -15.770 -9.351 63.780 1.00 20.83 582 THR A CA 1
ATOM 4198 C C . THR A 1 539 ? -14.651 -8.488 63.168 1.00 20.63 582 THR A C 1
ATOM 4199 O O . THR A 1 539 ? -14.469 -8.489 61.957 1.00 20.75 582 THR A O 1
ATOM 4203 N N . TYR A 1 540 ? -13.949 -7.723 63.999 1.00 20.12 583 TYR A N 1
ATOM 4204 C CA . TYR A 1 540 ? -13.062 -6.677 63.522 1.00 19.25 583 TYR A CA 1
ATOM 4205 C C . TYR A 1 540 ? -11.613 -7.008 63.812 1.00 19.19 583 TYR A C 1
ATOM 4206 O O . TYR A 1 540 ? -11.313 -7.651 64.822 1.00 19.52 583 TYR A O 1
ATOM 4215 N N . SER A 1 541 ? -10.721 -6.568 62.921 1.00 18.54 584 SER A N 1
ATOM 4216 C CA . SER A 1 541 ? -9.287 -6.549 63.194 1.00 17.60 584 SER A CA 1
ATOM 4217 C C . SER A 1 541 ? -8.757 -5.178 62.803 1.00 17.14 584 SER A C 1
ATOM 4218 O O . SER A 1 541 ? -9.310 -4.531 61.906 1.00 16.76 584 SER A O 1
ATOM 4221 N N . VAL A 1 542 ? -7.716 -4.720 63.494 1.00 16.92 585 VAL A N 1
ATOM 4222 C CA . VAL A 1 542 ? -6.923 -3.616 62.968 1.00 17.32 585 VAL A CA 1
ATOM 4223 C C . VAL A 1 542 ? -5.597 -4.132 62.455 1.00 17.15 585 VAL A C 1
ATOM 4224 O O . VAL A 1 542 ? -5.184 -5.251 62.817 1.00 17.10 585 VAL A O 1
ATOM 4228 N N . TYR A 1 543 ? -4.964 -3.293 61.610 1.00 16.67 586 TYR A N 1
ATOM 4229 C CA . TYR A 1 543 ? -3.766 -3.616 60.847 1.00 15.98 586 TYR A CA 1
ATOM 4230 C C . TYR A 1 543 ? -2.990 -2.358 60.452 1.00 16.06 586 TYR A C 1
ATOM 4231 O O . TYR A 1 543 ? -3.533 -1.236 60.327 1.00 15.69 586 TYR A O 1
ATOM 4240 N N . ALA A 1 544 ? -1.715 -2.589 60.175 1.00 16.27 587 ALA A N 1
ATOM 4241 C CA . ALA A 1 544 ? -0.766 -1.543 59.863 1.00 16.04 587 ALA A CA 1
ATOM 4242 C C . ALA A 1 544 ? 0.240 -2.171 58.951 1.00 15.82 587 ALA A C 1
ATOM 4243 O O . ALA A 1 544 ? 0.603 -3.344 59.134 1.00 15.27 587 ALA A O 1
ATOM 4245 N N . SER A 1 545 ? 0.684 -1.403 57.959 1.00 16.07 588 SER A N 1
ATOM 4246 C CA . SER A 1 545 ? 1.772 -1.869 57.110 1.00 16.52 588 SER A CA 1
ATOM 4247 C C . SER A 1 545 ? 2.599 -0.698 56.628 1.00 17.04 588 SER A C 1
ATOM 4248 O O . SER A 1 545 ? 2.093 0.423 56.522 1.00 17.19 588 SER A O 1
ATOM 4251 N N . TYR A 1 546 ? 3.878 -0.985 56.370 1.00 17.73 589 TYR A N 1
ATOM 4252 C CA . TYR A 1 546 ? 4.856 -0.082 55.748 1.00 17.97 589 TYR A CA 1
ATOM 4253 C C . TYR A 1 546 ? 5.369 -0.843 54.511 1.00 18.19 589 TYR A C 1
ATOM 4254 O O . TYR A 1 546 ? 5.925 -1.955 54.620 1.00 17.81 589 TYR A O 1
ATOM 4263 N N . THR A 1 547 ? 5.147 -0.233 53.346 1.00 18.70 590 THR A N 1
ATOM 4264 C CA . THR A 1 547 ? 5.391 -0.851 52.032 1.00 19.40 590 THR A CA 1
ATOM 4265 C C . THR A 1 547 ? 6.152 0.077 51.104 1.00 18.92 590 THR A C 1
ATOM 4266 O O . THR A 1 547 ? 6.053 1.291 51.229 1.00 19.10 590 THR A O 1
ATOM 4270 N N . ASP A 1 548 ? 6.887 -0.506 50.155 1.00 18.82 591 ASP A N 1
ATOM 4271 C CA . ASP A 1 548 ? 7.775 0.257 49.265 1.00 17.97 591 ASP A CA 1
ATOM 4272 C C . ASP A 1 548 ? 7.705 -0.090 47.765 1.00 17.65 591 ASP A C 1
ATOM 4273 O O . ASP A 1 548 ? 7.157 -1.126 47.339 1.00 17.30 591 ASP A O 1
ATOM 4278 N N . ILE A 1 549 ? 8.251 0.819 46.958 1.00 17.02 592 ILE A N 1
ATOM 4279 C CA . ILE A 1 549 ? 8.433 0.587 45.535 1.00 15.75 592 ILE A CA 1
ATOM 4280 C C . ILE A 1 549 ? 9.269 1.713 44.932 1.00 15.78 592 ILE A C 1
ATOM 4281 O O . ILE A 1 549 ? 9.342 2.813 45.487 1.00 15.77 592 ILE A O 1
ATOM 4286 N N . PHE A 1 550 ? 9.906 1.404 43.806 1.00 15.98 593 PHE A N 1
ATOM 4287 C CA . PHE A 1 550 ? 10.656 2.354 42.997 1.00 16.19 593 PHE A CA 1
ATOM 4288 C C . PHE A 1 550 ? 10.630 1.986 41.506 1.00 16.87 593 PHE A C 1
ATOM 4289 O O . PHE A 1 550 ? 10.291 0.860 41.109 1.00 16.90 593 PHE A O 1
ATOM 4297 N N . MET A 1 551 ? 10.981 2.960 40.688 1.00 17.49 594 MET A N 1
ATOM 4298 C CA . MET A 1 551 ? 10.997 2.793 39.273 1.00 19.12 594 MET A CA 1
ATOM 4299 C C . MET A 1 551 ? 12.173 3.651 38.836 1.00 20.12 594 MET A C 1
ATOM 4300 O O . MET A 1 551 ? 12.182 4.842 39.133 1.00 20.54 594 MET A O 1
ATOM 4305 N N . PRO A 1 552 ? 13.209 3.037 38.218 1.00 20.74 595 PRO A N 1
ATOM 4306 C CA . PRO A 1 552 ? 14.273 3.776 37.635 1.00 21.24 595 PRO A CA 1
ATOM 4307 C C . PRO A 1 552 ? 13.680 4.540 36.513 1.00 22.10 595 PRO A C 1
ATOM 4308 O O . PRO A 1 552 ? 12.799 4.039 35.824 1.00 21.43 595 PRO A O 1
ATOM 4312 N N . GLN A 1 553 ? 14.177 5.761 36.349 1.00 24.30 596 GLN A N 1
ATOM 4313 C CA . GLN A 1 553 ? 13.534 6.762 35.531 1.00 26.24 596 GLN A CA 1
ATOM 4314 C C . GLN A 1 553 ? 13.687 6.567 34.005 1.00 27.41 596 GLN A C 1
ATOM 4315 O O . GLN A 1 553 ? 14.546 5.831 33.572 1.00 27.27 596 GLN A O 1
ATOM 4321 N N . ASP A 1 554 ? 12.828 7.184 33.203 1.00 29.31 597 ASP A N 1
ATOM 4322 C CA . ASP A 1 554 ? 13.037 7.194 31.765 1.00 32.15 597 ASP A CA 1
ATOM 4323 C C . ASP A 1 554 ? 14.295 7.954 31.408 1.00 33.12 597 ASP A C 1
ATOM 4324 O O . ASP A 1 554 ? 14.645 8.916 32.063 1.00 33.26 597 ASP A O 1
ATOM 4329 N N . SER A 1 555 ? 14.943 7.534 30.331 1.00 34.56 598 SER A N 1
ATOM 4330 C CA . SER A 1 555 ? 16.262 7.977 30.059 1.00 36.27 598 SER A CA 1
ATOM 4331 C C . SER A 1 555 ? 16.330 9.490 29.835 1.00 36.76 598 SER A C 1
ATOM 4332 O O . SER A 1 555 ? 17.417 10.068 29.748 1.00 36.86 598 SER A O 1
ATOM 4335 N N . TRP A 1 556 ? 15.194 10.157 29.761 1.00 37.42 599 TRP A N 1
ATOM 4336 C CA . TRP A 1 556 ? 15.284 11.554 29.393 1.00 38.39 599 TRP A CA 1
ATOM 4337 C C . TRP A 1 556 ? 14.961 12.445 30.560 1.00 36.71 599 TRP A C 1
ATOM 4338 O O . TRP A 1 556 ? 14.957 13.664 30.452 1.00 36.42 599 TRP A O 1
ATOM 4349 N N . TYR A 1 557 ? 14.733 11.808 31.692 1.00 34.74 600 TYR A N 1
ATOM 4350 C CA . TYR A 1 557 ? 14.634 12.491 32.957 1.00 32.68 600 TYR A CA 1
ATOM 4351 C C . TYR A 1 557 ? 16.019 12.754 33.541 1.00 31.42 600 TYR A C 1
ATOM 4352 O O . TYR A 1 557 ? 16.398 12.164 34.561 1.00 30.99 600 TYR A O 1
ATOM 4361 N N . ARG A 1 558 ? 16.775 13.633 32.874 1.00 29.92 601 ARG A N 1
ATOM 4362 C CA . ARG A 1 558 ? 18.115 14.030 33.339 1.00 28.71 601 ARG A CA 1
ATOM 4363 C C . ARG A 1 558 ? 18.148 15.440 33.995 1.00 27.29 601 ARG A C 1
ATOM 4364 O O . ARG A 1 558 ? 17.160 16.172 33.972 1.00 26.48 601 ARG A O 1
ATOM 4372 N N . ASP A 1 559 ? 19.273 15.802 34.606 1.00 25.85 602 ASP A N 1
ATOM 4373 C CA . ASP A 1 559 ? 19.346 17.061 35.313 1.00 25.05 602 ASP A CA 1
ATOM 4374 C C . ASP A 1 559 ? 20.278 18.068 34.657 1.00 25.05 602 ASP A C 1
ATOM 4375 O O . ASP A 1 559 ? 20.889 17.766 33.649 1.00 24.84 602 ASP A O 1
ATOM 4380 N N . SER A 1 560 ? 20.307 19.280 35.232 1.00 25.02 603 SER A N 1
ATOM 4381 C CA . SER A 1 560 ? 21.324 20.296 35.050 1.00 24.76 603 SER A CA 1
ATOM 4382 C C . SER A 1 560 ? 22.603 19.739 34.460 1.00 24.92 603 SER A C 1
ATOM 4383 O O . SER A 1 560 ? 23.165 20.309 33.518 1.00 25.42 603 SER A O 1
ATOM 4386 N N . SER A 1 561 ? 23.095 18.651 35.061 1.00 23.97 604 SER A N 1
ATOM 4387 C CA . SER A 1 561 ? 24.420 18.129 34.750 1.00 22.68 604 SER A CA 1
ATOM 4388 C C . SER A 1 561 ? 24.373 17.054 33.688 1.00 22.14 604 SER A C 1
ATOM 4389 O O . SER A 1 561 ? 25.404 16.489 33.375 1.00 21.89 604 SER A O 1
ATOM 4392 N N . ASN A 1 562 ? 23.189 16.757 33.157 1.00 21.11 605 ASN A N 1
ATOM 4393 C CA . ASN A 1 562 ? 23.018 15.632 32.252 1.00 20.67 605 ASN A CA 1
ATOM 4394 C C . ASN A 1 562 ? 23.138 14.324 33.026 1.00 20.67 605 ASN A C 1
ATOM 4395 O O . ASN A 1 562 ? 23.730 13.387 32.563 1.00 20.63 605 ASN A O 1
ATOM 4400 N N . LYS A 1 563 ? 22.585 14.258 34.227 1.00 20.94 606 LYS A N 1
ATOM 4401 C CA . LYS A 1 563 ? 22.577 13.003 34.968 1.00 21.55 606 LYS A CA 1
ATOM 4402 C C . LYS A 1 563 ? 21.168 12.491 35.188 1.00 21.43 606 LYS A C 1
ATOM 4403 O O . LYS A 1 563 ? 20.276 13.271 35.517 1.00 21.83 606 LYS A O 1
ATOM 4409 N N . LEU A 1 564 ? 20.959 11.192 34.968 1.00 20.96 607 LEU A N 1
ATOM 4410 C CA . LEU A 1 564 ? 19.644 10.596 35.120 1.00 20.18 607 LEU A CA 1
ATOM 4411 C C . LEU A 1 564 ? 19.259 10.780 36.566 1.00 20.67 607 LEU A C 1
ATOM 4412 O O . LEU A 1 564 ? 20.126 10.687 37.450 1.00 20.70 607 LEU A O 1
ATOM 4417 N N . LEU A 1 565 ? 17.985 11.078 36.815 1.00 20.61 608 LEU A N 1
ATOM 4418 C CA . LEU A 1 565 ? 17.566 11.267 38.179 1.00 20.77 608 LEU A CA 1
ATOM 4419 C C . LEU A 1 565 ? 17.597 9.943 38.870 1.00 21.58 608 LEU A C 1
ATOM 4420 O O . LEU A 1 565 ? 17.312 8.915 38.279 1.00 21.81 608 LEU A O 1
ATOM 4425 N N . GLU A 1 566 ? 17.981 9.961 40.127 1.00 22.53 609 GLU A N 1
ATOM 4426 C CA . GLU A 1 566 ? 17.738 8.840 41.016 1.00 23.81 609 GLU A CA 1
ATOM 4427 C C . GLU A 1 566 ? 16.286 8.260 40.851 1.00 23.26 609 GLU A C 1
ATOM 4428 O O . GLU A 1 566 ? 15.339 9.004 40.519 1.00 23.17 609 GLU A O 1
ATOM 4434 N N . PRO A 1 567 ? 16.093 6.945 41.107 1.00 22.88 610 PRO A N 1
ATOM 4435 C CA . PRO A 1 567 ? 14.781 6.349 40.755 1.00 22.38 610 PRO A CA 1
ATOM 4436 C C . PRO A 1 567 ? 13.595 6.899 41.559 1.00 22.10 610 PRO A C 1
ATOM 4437 O O . PRO A 1 567 ? 13.713 7.165 42.769 1.00 22.41 610 PRO A O 1
ATOM 4441 N N . ASP A 1 568 ? 12.470 7.070 40.876 1.00 21.27 611 ASP A N 1
ATOM 4442 C CA . ASP A 1 568 ? 11.225 7.502 41.489 1.00 20.60 611 ASP A CA 1
ATOM 4443 C C . ASP A 1 568 ? 10.715 6.475 42.509 1.00 21.31 611 ASP A C 1
ATOM 4444 O O . ASP A 1 568 ? 10.193 5.458 42.105 1.00 21.52 611 ASP A O 1
ATOM 4449 N N . GLU A 1 569 ? 10.854 6.754 43.809 1.00 22.00 612 GLU A N 1
ATOM 4450 C CA . GLU A 1 569 ? 10.470 5.847 44.904 1.00 22.93 612 GLU A CA 1
ATOM 4451 C C . GLU A 1 569 ? 9.213 6.332 45.618 1.00 23.75 612 GLU A C 1
ATOM 4452 O O . GLU A 1 569 ? 8.910 7.533 45.591 1.00 24.59 612 GLU A O 1
ATOM 4458 N N . GLY A 1 570 ? 8.562 5.442 46.371 1.00 23.41 613 GLY A N 1
ATOM 4459 C CA . GLY A 1 570 ? 7.571 5.875 47.351 1.00 23.14 613 GLY A CA 1
ATOM 4460 C C . GLY A 1 570 ? 7.328 4.859 48.460 1.00 23.12 613 GLY A C 1
ATOM 4461 O O . GLY A 1 570 ? 7.574 3.658 48.278 1.00 23.94 613 GLY A O 1
ATOM 4462 N N . GLN A 1 571 ? 6.838 5.322 49.608 1.00 21.82 614 GLN A N 1
ATOM 4463 C CA . GLN A 1 571 ? 6.474 4.417 50.678 1.00 20.61 614 GLN A CA 1
ATOM 4464 C C . GLN A 1 571 ? 5.034 4.682 51.081 1.00 20.59 614 GLN A C 1
ATOM 4465 O O . GLN A 1 571 ? 4.645 5.853 51.279 1.00 21.21 614 GLN A O 1
ATOM 4471 N N . ASN A 1 572 ? 4.257 3.606 51.243 1.00 19.29 615 ASN A N 1
ATOM 4472 C CA . ASN A 1 572 ? 2.883 3.696 51.730 1.00 18.06 615 ASN A CA 1
ATOM 4473 C C . ASN A 1 572 ? 2.849 3.399 53.241 1.00 17.80 615 ASN A C 1
ATOM 4474 O O . ASN A 1 572 ? 3.414 2.398 53.687 1.00 18.03 615 ASN A O 1
ATOM 4479 N N . TYR A 1 573 ? 2.229 4.292 54.018 1.00 16.92 616 TYR A N 1
ATOM 4480 C CA . TYR A 1 573 ? 2.007 4.081 55.463 1.00 16.72 616 TYR A CA 1
ATOM 4481 C C . TYR A 1 573 ? 0.521 3.901 55.612 1.00 17.05 616 TYR A C 1
ATOM 4482 O O . TYR A 1 573 ? -0.268 4.729 55.116 1.00 17.79 616 TYR A O 1
ATOM 4491 N N . GLU A 1 574 ? 0.106 2.837 56.273 1.00 16.44 617 GLU A N 1
ATOM 4492 C CA . GLU A 1 574 ? -1.312 2.544 56.276 1.00 16.24 617 GLU A CA 1
ATOM 4493 C C . GLU A 1 574 ? -1.664 2.008 57.642 1.00 15.86 617 GLU A C 1
ATOM 4494 O O . GLU A 1 574 ? -0.953 1.121 58.182 1.00 16.08 617 GLU A O 1
ATOM 4500 N N . ILE A 1 575 ? -2.716 2.589 58.219 1.00 14.86 618 ILE A N 1
ATOM 4501 C CA . ILE A 1 575 ? -3.343 2.026 59.421 1.00 14.23 618 ILE A CA 1
ATOM 4502 C C . ILE A 1 575 ? -4.838 1.841 59.118 1.00 13.40 618 ILE A C 1
ATOM 4503 O O . ILE A 1 575 ? -5.465 2.655 58.387 1.00 13.37 618 ILE A O 1
ATOM 4508 N N . GLY A 1 576 ? -5.409 0.747 59.608 1.00 12.53 619 GLY A N 1
ATOM 4509 C CA . GLY A 1 576 ? -6.804 0.455 59.227 1.00 11.40 619 GLY A CA 1
ATOM 4510 C C . GLY A 1 576 ? -7.576 -0.527 60.068 1.00 10.77 619 GLY A C 1
ATOM 4511 O O . GLY A 1 576 ? -7.007 -1.225 60.920 1.00 10.42 619 GLY A O 1
ATOM 4512 N N . ILE A 1 577 ? -8.881 -0.589 59.817 1.00 10.55 620 ILE A N 1
ATOM 4513 C CA . ILE A 1 577 ? -9.750 -1.585 60.441 1.00 11.06 620 ILE A CA 1
ATOM 4514 C C . ILE A 1 577 ? -10.561 -2.291 59.354 1.00 10.49 620 ILE A C 1
ATOM 4515 O O . ILE A 1 577 ? -11.026 -1.667 58.384 1.00 9.62 620 ILE A O 1
ATOM 4520 N N . LYS A 1 578 ? -10.701 -3.602 59.524 1.00 11.00 621 LYS A N 1
ATOM 4521 C CA . LYS A 1 578 ? -11.366 -4.471 58.549 1.00 11.37 621 LYS A CA 1
ATOM 4522 C C . LYS A 1 578 ? -12.252 -5.370 59.321 1.00 12.20 621 LYS A C 1
ATOM 4523 O O . LYS A 1 578 ? -11.838 -5.892 60.375 1.00 12.93 621 LYS A O 1
ATOM 4529 N N . GLY A 1 579 ? -13.467 -5.569 58.806 1.00 12.42 622 GLY A N 1
ATOM 4530 C CA . GLY A 1 579 ? -14.476 -6.372 59.501 1.00 12.17 622 GLY A CA 1
ATOM 4531 C C . GLY A 1 579 ? -15.075 -7.388 58.563 1.00 12.77 622 GLY A C 1
ATOM 4532 O O . GLY A 1 579 ? -15.276 -7.141 57.356 1.00 12.55 622 GLY A O 1
ATOM 4533 N N . GLU A 1 580 ? -15.388 -8.537 59.138 1.00 13.50 623 GLU A N 1
ATOM 4534 C CA . GLU A 1 580 ? -15.818 -9.689 58.375 1.00 14.19 623 GLU A CA 1
ATOM 4535 C C . GLU A 1 580 ? -17.152 -10.199 58.907 1.00 14.00 623 GLU A C 1
ATOM 4536 O O . GLU A 1 580 ? -17.271 -10.405 60.090 1.00 14.72 623 GLU A O 1
ATOM 4542 N N . TYR A 1 581 ? -18.144 -10.402 58.057 1.00 13.79 624 TYR A N 1
ATOM 4543 C CA . TYR A 1 581 ? -19.456 -10.846 58.530 1.00 14.45 624 TYR A CA 1
ATOM 4544 C C . TYR A 1 581 ? -19.956 -12.061 57.768 1.00 14.70 624 TYR A C 1
ATOM 4545 O O . TYR A 1 581 ? -19.453 -12.367 56.677 1.00 14.59 624 TYR A O 1
ATOM 4554 N N . LEU A 1 582 ? -20.961 -12.731 58.345 1.00 15.04 625 LEU A N 1
ATOM 4555 C CA . LEU A 1 582 ? -21.600 -13.928 57.775 1.00 15.11 625 LEU A CA 1
ATOM 4556 C C . LEU A 1 582 ? -20.638 -15.002 57.226 1.00 15.43 625 LEU A C 1
ATOM 4557 O O . LEU A 1 582 ? -20.824 -15.492 56.088 1.00 14.90 625 LEU A O 1
ATOM 4562 N N . ASP A 1 583 ? -19.628 -15.383 58.022 1.00 15.64 626 ASP A N 1
ATOM 4563 C CA . ASP A 1 583 ? -18.650 -16.389 57.575 1.00 16.14 626 ASP A CA 1
ATOM 4564 C C . ASP A 1 583 ? -17.900 -15.951 56.308 1.00 16.06 626 ASP A C 1
ATOM 4565 O O . ASP A 1 583 ? -17.692 -16.759 55.412 1.00 16.39 626 ASP A O 1
ATOM 4570 N N . GLY A 1 584 ? -17.529 -14.673 56.201 1.00 16.17 627 GLY A N 1
ATOM 4571 C CA . GLY A 1 584 ? -16.807 -14.167 55.032 1.00 15.86 627 GLY A CA 1
ATOM 4572 C C . GLY A 1 584 ? -17.653 -13.839 53.805 1.00 16.52 627 GLY A C 1
ATOM 4573 O O . GLY A 1 584 ? -17.114 -13.438 52.767 1.00 17.51 627 GLY A O 1
ATOM 4574 N N . ARG A 1 585 ? -18.971 -13.974 53.896 1.00 15.90 628 ARG A N 1
ATOM 4575 C CA . ARG A 1 585 ? -19.861 -13.537 52.835 1.00 14.93 628 ARG A CA 1
ATOM 4576 C C . ARG A 1 585 ? -19.996 -11.994 52.749 1.00 15.34 628 ARG A C 1
ATOM 4577 O O . ARG A 1 585 ? -20.525 -11.480 51.751 1.00 16.00 628 ARG A O 1
ATOM 4585 N N . LEU A 1 586 ? -19.532 -11.250 53.763 1.00 14.97 629 LEU A N 1
ATOM 4586 C CA . LEU A 1 586 ? -19.495 -9.763 53.693 1.00 14.84 629 LEU A CA 1
ATOM 4587 C C . LEU A 1 586 ? -18.258 -9.170 54.376 1.00 14.61 629 LEU A C 1
ATOM 4588 O O . LEU A 1 586 ? -17.936 -9.515 55.490 1.00 14.13 629 LEU A O 1
ATOM 4593 N N . ASN A 1 587 ? -17.558 -8.286 53.665 1.00 15.62 630 ASN A N 1
ATOM 4594 C CA . ASN A 1 587 ? -16.279 -7.673 54.126 1.00 16.14 630 ASN A CA 1
ATOM 4595 C C . ASN A 1 587 ? -16.422 -6.136 54.203 1.00 15.56 630 ASN A C 1
ATOM 4596 O O . ASN A 1 587 ? -17.078 -5.529 53.344 1.00 15.78 630 ASN A O 1
ATOM 4601 N N . THR A 1 588 ? -15.874 -5.516 55.247 1.00 14.89 631 THR A N 1
ATOM 4602 C CA . THR A 1 588 ? -15.846 -4.053 55.328 1.00 14.78 631 THR A CA 1
ATOM 4603 C C . THR A 1 588 ? -14.478 -3.596 55.757 1.00 15.60 631 THR A C 1
ATOM 4604 O O . THR A 1 588 ? -13.799 -4.260 56.578 1.00 15.31 631 THR A O 1
ATOM 4608 N N . SER A 1 589 ? -14.086 -2.437 55.229 1.00 16.67 632 SER A N 1
ATOM 4609 C CA . SER A 1 589 ? -12.837 -1.806 55.634 1.00 17.65 632 SER A CA 1
ATOM 4610 C C . SER A 1 589 ? -12.891 -0.277 55.654 1.00 17.49 632 SER A C 1
ATOM 4611 O O . SER A 1 589 ? -13.542 0.351 54.831 1.00 17.44 632 SER A O 1
ATOM 4614 N N . LEU A 1 590 ? -12.171 0.308 56.596 1.00 18.47 633 LEU A N 1
ATOM 4615 C CA . LEU A 1 590 ? -11.899 1.742 56.604 1.00 18.46 633 LEU A CA 1
ATOM 4616 C C . LEU A 1 590 ? -10.392 1.862 56.810 1.00 18.12 633 LEU A C 1
ATOM 4617 O O . LEU A 1 590 ? -9.828 1.291 57.755 1.00 18.06 633 LEU A O 1
ATOM 4622 N N . ALA A 1 591 ? -9.733 2.577 55.912 1.00 18.28 634 ALA A N 1
ATOM 4623 C CA . ALA A 1 591 ? -8.264 2.788 55.999 1.00 18.13 634 ALA A CA 1
ATOM 4624 C C . ALA A 1 591 ? -7.883 4.266 55.951 1.00 18.22 634 ALA A C 1
ATOM 4625 O O . ALA A 1 591 ? -8.588 5.126 55.383 1.00 17.64 634 ALA A O 1
ATOM 4627 N N . TYR A 1 592 ? -6.752 4.548 56.577 1.00 18.55 635 TYR A N 1
ATOM 4628 C CA . TYR A 1 592 ? -6.100 5.844 56.436 1.00 18.28 635 TYR A CA 1
ATOM 4629 C C . TYR A 1 592 ? -4.688 5.555 55.898 1.00 17.86 635 TYR A C 1
ATOM 4630 O O . TYR A 1 592 ? -3.947 4.670 56.423 1.00 17.56 635 TYR A O 1
ATOM 4639 N N . PHE A 1 593 ? -4.310 6.286 54.858 1.00 17.02 636 PHE A N 1
ATOM 4640 C CA . PHE A 1 593 ? -3.009 6.054 54.263 1.00 16.90 636 PHE A CA 1
ATOM 4641 C C . PHE A 1 593 ? -2.320 7.341 53.930 1.00 17.98 636 PHE A C 1
ATOM 4642 O O . PHE A 1 593 ? -2.955 8.385 53.720 1.00 18.13 636 PHE A O 1
ATOM 4650 N N . GLU A 1 594 ? -1.008 7.227 53.792 1.00 19.22 637 GLU A N 1
ATOM 4651 C CA . GLU A 1 594 ? -0.118 8.336 53.467 1.00 20.01 637 GLU A CA 1
ATOM 4652 C C . GLU A 1 594 ? 0.912 7.779 52.484 1.00 19.79 637 GLU A C 1
ATOM 4653 O O . GLU A 1 594 ? 1.489 6.709 52.733 1.00 19.53 637 GLU A O 1
ATOM 4659 N N . ILE A 1 595 ? 1.125 8.456 51.355 1.00 19.97 638 ILE A N 1
ATOM 4660 C CA . ILE A 1 595 ? 2.215 8.038 50.448 1.00 20.15 638 ILE A CA 1
ATOM 4661 C C . ILE A 1 595 ? 3.350 9.071 50.450 1.00 21.09 638 ILE A C 1
ATOM 4662 O O . ILE A 1 595 ? 3.123 10.255 50.240 1.00 21.52 638 ILE A O 1
ATOM 4667 N N . HIS A 1 596 ? 4.572 8.638 50.734 1.00 21.74 639 HIS A N 1
ATOM 4668 C CA . HIS A 1 596 ? 5.711 9.553 50.626 1.00 22.19 639 HIS A CA 1
ATOM 4669 C C . HIS A 1 596 ? 6.515 9.223 49.392 1.00 22.20 639 HIS A C 1
ATOM 4670 O O . HIS A 1 596 ? 7.100 8.138 49.331 1.00 22.41 639 HIS A O 1
ATOM 4677 N N . GLU A 1 597 ? 6.532 10.138 48.421 1.00 21.88 640 GLU A N 1
ATOM 4678 C CA . GLU A 1 597 ? 7.307 9.945 47.200 1.00 21.99 640 GLU A CA 1
ATOM 4679 C C . GLU A 1 597 ? 8.625 10.705 47.230 1.00 22.61 640 GLU A C 1
ATOM 4680 O O . GLU A 1 597 ? 8.668 11.891 47.546 1.00 22.42 640 GLU A O 1
ATOM 4686 N N . GLU A 1 598 ? 9.705 10.037 46.873 1.00 23.13 641 GLU A N 1
ATOM 4687 C CA . GLU A 1 598 ? 10.896 10.804 46.628 1.00 24.00 641 GLU A CA 1
ATOM 4688 C C . GLU A 1 598 ? 11.499 10.640 45.191 1.00 24.36 641 GLU A C 1
ATOM 4689 O O . GLU A 1 598 ? 11.211 9.638 44.483 1.00 24.52 641 GLU A O 1
ATOM 4695 N N . ASN A 1 599 ? 12.270 11.663 44.769 1.00 24.37 642 ASN A N 1
ATOM 4696 C CA . ASN A 1 599 ? 12.743 11.860 43.388 1.00 24.38 642 ASN A CA 1
ATOM 4697 C C . ASN A 1 599 ? 11.634 11.871 42.340 1.00 24.43 642 ASN A C 1
ATOM 4698 O O . ASN A 1 599 ? 11.733 11.203 41.333 1.00 24.05 642 ASN A O 1
ATOM 4703 N N . ARG A 1 600 ? 10.558 12.598 42.556 1.00 25.36 643 ARG A N 1
ATOM 4704 C CA . ARG A 1 600 ? 9.523 12.619 41.517 1.00 25.89 643 ARG A CA 1
ATOM 4705 C C . ARG A 1 600 ? 10.047 13.654 40.558 1.00 26.88 643 ARG A C 1
ATOM 4706 O O . ARG A 1 600 ? 10.288 14.800 40.985 1.00 26.93 643 ARG A O 1
ATOM 4714 N N . ALA A 1 601 ? 10.252 13.245 39.297 1.00 27.34 644 ALA A N 1
ATOM 4715 C CA . ALA A 1 601 ? 10.750 14.127 38.236 1.00 28.00 644 ALA A CA 1
ATOM 4716 C C . ALA A 1 601 ? 9.985 15.417 38.273 1.00 29.22 644 ALA A C 1
ATOM 4717 O O . ALA A 1 601 ? 8.781 15.381 38.123 1.00 29.89 644 ALA A O 1
ATOM 4719 N N . GLU A 1 602 ? 10.643 16.556 38.492 1.00 30.27 645 GLU A N 1
ATOM 4720 C CA . GLU A 1 602 ? 9.987 17.831 38.169 1.00 31.81 645 GLU A CA 1
ATOM 4721 C C . GLU A 1 602 ? 10.790 18.673 37.182 1.00 30.74 645 GLU A C 1
ATOM 4722 O O . GLU A 1 602 ? 11.968 18.965 37.405 1.00 31.16 645 GLU A O 1
ATOM 4728 N N . GLU A 1 603 ? 10.122 19.015 36.085 1.00 29.66 646 GLU A N 1
ATOM 4729 C CA . GLU A 1 603 ? 10.529 20.031 35.146 1.00 28.64 646 GLU A CA 1
ATOM 4730 C C . GLU A 1 603 ? 11.882 20.738 35.369 1.00 29.25 646 GLU A C 1
ATOM 4731 O O . GLU A 1 603 ? 12.804 20.408 34.651 1.00 30.72 646 GLU A O 1
ATOM 4737 N N . ASP A 1 604 ? 12.042 21.688 36.303 1.00 27.27 647 ASP A N 1
ATOM 4738 C CA . ASP A 1 604 ? 13.266 22.595 36.342 1.00 26.41 647 ASP A CA 1
ATOM 4739 C C . ASP A 1 604 ? 13.132 23.841 35.459 1.00 25.00 647 ASP A C 1
ATOM 4740 O O . ASP A 1 604 ? 13.753 23.941 34.407 1.00 24.77 647 ASP A O 1
ATOM 4745 N N . ALA A 1 605 ? 12.346 24.801 35.926 1.00 23.20 648 ALA A N 1
ATOM 4746 C CA . ALA A 1 605 ? 11.924 25.898 35.096 1.00 21.36 648 ALA A CA 1
ATOM 4747 C C . ALA A 1 605 ? 13.096 26.845 34.897 1.00 20.23 648 ALA A C 1
ATOM 4748 O O . ALA A 1 605 ? 13.341 27.308 33.788 1.00 20.68 648 ALA A O 1
ATOM 4750 N N . LEU A 1 606 ? 13.809 27.128 35.982 1.00 18.10 649 LEU A N 1
ATOM 4751 C CA . LEU A 1 606 ? 14.838 28.126 35.979 1.00 15.80 649 LEU A CA 1
ATOM 4752 C C . LEU A 1 606 ? 15.902 27.791 34.964 1.00 15.39 649 LEU A C 1
ATOM 4753 O O . LEU A 1 606 ? 16.242 28.656 34.184 1.00 14.37 649 LEU A O 1
ATOM 4758 N N . TYR A 1 607 ? 16.395 26.544 34.966 1.00 15.89 650 TYR A N 1
ATOM 4759 C CA . TYR A 1 607 ? 17.295 26.045 33.906 1.00 16.31 650 TYR A CA 1
ATOM 4760 C C . TYR A 1 607 ? 16.655 26.093 32.546 1.00 16.65 650 TYR A C 1
ATOM 4761 O O . TYR A 1 607 ? 17.168 26.767 31.635 1.00 16.00 650 TYR A O 1
ATOM 4770 N N . ASN A 1 608 ? 15.553 25.365 32.401 1.00 17.77 651 ASN A N 1
ATOM 4771 C CA . ASN A 1 608 ? 14.883 25.263 31.101 1.00 19.53 651 ASN A CA 1
ATOM 4772 C C . ASN A 1 608 ? 14.484 26.594 30.463 1.00 20.69 651 ASN A C 1
ATOM 4773 O O . ASN A 1 608 ? 14.322 26.669 29.234 1.00 21.44 651 ASN A O 1
ATOM 4778 N N . SER A 1 609 ? 14.367 27.651 31.253 1.00 21.48 652 SER A N 1
ATOM 4779 C CA . SER A 1 609 ? 14.015 28.909 30.640 1.00 22.94 652 SER A CA 1
ATOM 4780 C C . SER A 1 609 ? 15.154 29.446 29.768 1.00 23.76 652 SER A C 1
ATOM 4781 O O . SER A 1 609 ? 14.979 30.467 29.102 1.00 24.32 652 SER A O 1
ATOM 4784 N N . LYS A 1 610 ? 16.306 28.776 29.780 1.00 24.22 653 LYS A N 1
ATOM 4785 C CA . LYS A 1 610 ? 17.471 29.173 28.971 1.00 24.75 653 LYS A CA 1
ATOM 4786 C C . LYS A 1 610 ? 18.655 28.221 29.263 1.00 25.44 653 LYS A C 1
ATOM 4787 O O . LYS A 1 610 ? 19.558 28.547 30.055 1.00 24.90 653 LYS A O 1
ATOM 4793 N N . PRO A 1 611 ? 18.610 27.005 28.645 1.00 26.15 654 PRO A N 1
ATOM 4794 C CA . PRO A 1 611 ? 19.576 25.919 28.792 1.00 26.62 654 PRO A CA 1
ATOM 4795 C C . PRO A 1 611 ? 21.001 26.312 28.463 1.00 27.46 654 PRO A C 1
ATOM 4796 O O . PRO A 1 611 ? 21.225 27.274 27.742 1.00 27.21 654 PRO A O 1
ATOM 4800 N N . THR A 1 612 ? 21.932 25.533 29.008 1.00 28.83 655 THR A N 1
ATOM 4801 C CA . THR A 1 612 ? 23.351 25.844 29.112 1.00 30.31 655 THR A CA 1
ATOM 4802 C C . THR A 1 612 ? 24.145 24.512 28.861 1.00 32.06 655 THR A C 1
ATOM 4803 O O . THR A 1 612 ? 25.337 24.362 29.165 1.00 32.53 655 THR A O 1
ATOM 4807 N N . ASN A 1 613 ? 23.445 23.542 28.292 1.00 33.47 656 ASN A N 1
ATOM 4808 C CA . ASN A 1 613 ? 24.025 22.276 27.943 1.00 35.10 656 ASN A CA 1
ATOM 4809 C C . ASN A 1 613 ? 23.136 21.592 26.905 1.00 36.01 656 ASN A C 1
ATOM 4810 O O . ASN A 1 613 ? 22.074 21.062 27.246 1.00 35.71 656 ASN A O 1
ATOM 4815 N N . PRO A 1 614 ? 23.561 21.638 25.619 1.00 37.04 657 PRO A N 1
ATOM 4816 C CA . PRO A 1 614 ? 22.840 21.006 24.499 1.00 37.48 657 PRO A CA 1
ATOM 4817 C C . PRO A 1 614 ? 22.623 19.493 24.658 1.00 37.88 657 PRO A C 1
ATOM 4818 O O . PRO A 1 614 ? 21.794 18.887 23.938 1.00 38.08 657 PRO A O 1
ATOM 4822 N N . ALA A 1 615 ? 23.335 18.885 25.603 1.00 37.71 658 ALA A N 1
ATOM 4823 C CA . ALA A 1 615 ? 23.062 17.489 25.889 1.00 37.40 658 ALA A CA 1
ATOM 4824 C C . ALA A 1 615 ? 21.730 17.334 26.644 1.00 36.80 658 ALA A C 1
ATOM 4825 O O . ALA A 1 615 ? 20.985 16.412 26.334 1.00 36.79 658 ALA A O 1
ATOM 4827 N N . ILE A 1 616 ? 21.426 18.231 27.599 1.00 35.92 659 ILE A N 1
ATOM 4828 C CA . ILE A 1 616 ? 20.058 18.328 28.178 1.00 35.10 659 ILE A CA 1
ATOM 4829 C C . ILE A 1 616 ? 19.424 19.696 27.986 1.00 35.15 659 ILE A C 1
ATOM 4830 O O . ILE A 1 616 ? 19.797 20.697 28.624 1.00 35.33 659 ILE A O 1
ATOM 4835 N N . THR A 1 617 ? 18.412 19.690 27.134 1.00 34.52 660 THR A N 1
ATOM 4836 C CA . THR A 1 617 ? 17.825 20.885 26.617 1.00 33.61 660 THR A CA 1
ATOM 4837 C C . THR A 1 617 ? 16.593 21.095 27.483 1.00 32.47 660 THR A C 1
ATOM 4838 O O . THR A 1 617 ? 15.993 22.155 27.511 1.00 32.26 660 THR A O 1
ATOM 4842 N N . TYR A 1 618 ? 16.248 20.060 28.226 1.00 31.35 661 TYR A N 1
ATOM 4843 C CA . TYR A 1 618 ? 15.094 20.108 29.082 1.00 30.54 661 TYR A CA 1
ATOM 4844 C C . TYR A 1 618 ? 15.388 19.243 30.295 1.00 30.31 661 TYR A C 1
ATOM 4845 O O . TYR A 1 618 ? 15.038 18.055 30.320 1.00 30.50 661 TYR A O 1
ATOM 4854 N N . ALA A 1 619 ? 16.039 19.840 31.295 1.00 29.39 662 ALA A N 1
ATOM 4855 C CA . ALA A 1 619 ? 16.574 19.083 32.423 1.00 28.68 662 ALA A CA 1
ATOM 4856 C C . ALA A 1 619 ? 15.459 18.955 33.385 1.00 28.27 662 ALA A C 1
ATOM 4857 O O . ALA A 1 619 ? 14.523 19.710 33.262 1.00 27.86 662 ALA A O 1
ATOM 4859 N N . TYR A 1 620 ? 15.544 17.998 34.309 1.00 28.26 663 TYR A N 1
ATOM 4860 C CA . TYR A 1 620 ? 14.595 17.907 35.413 1.00 28.56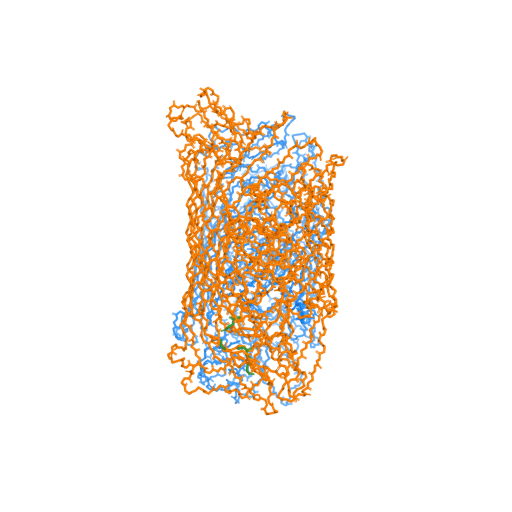 663 TYR A CA 1
ATOM 4861 C C . TYR A 1 620 ? 15.273 18.047 36.760 1.00 28.96 663 TYR A C 1
ATOM 4862 O O . TYR A 1 620 ? 16.487 18.308 36.866 1.00 29.31 663 TYR A O 1
ATOM 4871 N N . LYS A 1 621 ? 14.440 17.893 37.784 1.00 29.05 664 LYS A N 1
ATOM 4872 C CA . LYS A 1 621 ? 14.781 18.064 39.190 1.00 28.68 664 LYS A CA 1
ATOM 4873 C C . LYS A 1 621 ? 13.997 16.934 39.876 1.00 27.67 664 LYS A C 1
ATOM 4874 O O . LYS A 1 621 ? 12.807 16.722 39.573 1.00 26.44 664 LYS A O 1
ATOM 4880 N N . GLY A 1 622 ? 14.674 16.188 40.749 1.00 27.13 665 GLY A N 1
ATOM 4881 C CA . GLY A 1 622 ? 14.035 15.106 41.476 1.00 26.53 665 GLY A CA 1
ATOM 4882 C C . GLY A 1 622 ? 13.482 15.617 42.783 1.00 26.51 665 GLY A C 1
ATOM 4883 O O . GLY A 1 622 ? 14.249 15.946 43.678 1.00 26.61 665 GLY A O 1
ATOM 4884 N N . ILE A 1 623 ? 12.148 15.688 42.907 1.00 26.71 666 ILE A N 1
ATOM 4885 C CA . ILE A 1 623 ? 11.522 16.216 44.162 1.00 25.72 666 ILE A CA 1
ATOM 4886 C C . ILE A 1 623 ? 10.797 15.221 45.086 1.00 24.99 666 ILE A C 1
ATOM 4887 O O . ILE A 1 623 ? 11.059 14.025 45.047 1.00 24.84 666 ILE A O 1
ATOM 4892 N N . LYS A 1 624 ? 9.930 15.751 45.937 1.00 23.79 667 LYS A N 1
ATOM 4893 C CA . LYS A 1 624 ? 9.221 14.963 46.918 1.00 23.21 667 LYS A CA 1
ATOM 4894 C C . LYS A 1 624 ? 7.772 15.342 46.841 1.00 23.45 667 LYS A C 1
ATOM 4895 O O . LYS A 1 624 ? 7.455 16.478 46.480 1.00 23.72 667 LYS A O 1
ATOM 4901 N N . ALA A 1 625 ? 6.896 14.398 47.193 1.00 23.24 668 ALA A N 1
ATOM 4902 C CA . ALA A 1 625 ? 5.453 14.606 47.144 1.00 22.95 668 ALA A CA 1
ATOM 4903 C C . ALA A 1 625 ? 4.791 13.737 48.196 1.00 23.09 668 ALA A C 1
ATOM 4904 O O . ALA A 1 625 ? 5.341 12.712 48.611 1.00 23.27 668 ALA A O 1
ATOM 4906 N N . LYS A 1 626 ? 3.602 14.132 48.616 1.00 22.84 669 LYS A N 1
ATOM 4907 C CA . LYS A 1 626 ? 2.904 13.441 49.690 1.00 23.90 669 LYS A CA 1
ATOM 4908 C C . LYS A 1 626 ? 1.442 13.202 49.298 1.00 23.46 669 LYS A C 1
ATOM 4909 O O . LYS A 1 626 ? 0.728 14.123 48.857 1.00 24.48 669 LYS A O 1
ATOM 4915 N N . THR A 1 627 ? 0.987 11.969 49.446 1.00 22.05 670 THR A N 1
ATOM 4916 C CA . THR A 1 627 ? -0.430 11.731 49.418 1.00 20.11 670 THR A CA 1
ATOM 4917 C C . THR A 1 627 ? -0.902 11.562 50.858 1.00 19.27 670 THR A C 1
ATOM 4918 O O . THR A 1 627 ? -0.308 10.781 51.628 1.00 19.15 670 THR A O 1
ATOM 4922 N N . LYS A 1 628 ? -1.939 12.325 51.226 1.00 17.83 671 LYS A N 1
ATOM 4923 C CA . LYS A 1 628 ? -2.721 12.050 52.446 1.00 16.89 671 LYS A CA 1
ATOM 4924 C C . LYS A 1 628 ? -4.180 11.739 52.026 1.00 16.19 671 LYS A C 1
ATOM 4925 O O . LYS A 1 628 ? -4.730 12.384 51.129 1.00 15.87 671 LYS A O 1
ATOM 4931 N N . GLY A 1 629 ? -4.765 10.707 52.639 1.00 15.78 672 GLY A N 1
ATOM 4932 C CA . GLY A 1 629 ? -6.115 10.266 52.341 1.00 15.02 672 GLY A CA 1
ATOM 4933 C C . GLY A 1 629 ? -6.632 9.085 53.149 1.00 15.15 672 GLY A C 1
ATOM 4934 O O . GLY A 1 629 ? -5.898 8.428 53.904 1.00 14.91 672 GLY A O 1
ATOM 4935 N N . TYR A 1 630 ? -7.917 8.818 52.970 1.00 15.26 673 TYR A N 1
ATOM 4936 C CA . TYR A 1 630 ? -8.586 7.705 53.614 1.00 15.93 673 TYR A CA 1
ATOM 4937 C C . TYR A 1 630 ? -9.621 7.042 52.686 1.00 15.56 673 TYR A C 1
ATOM 4938 O O . TYR A 1 630 ? -10.128 7.669 51.753 1.00 14.99 673 TYR A O 1
ATOM 4947 N N . GLU A 1 631 ? -9.895 5.759 52.936 1.00 15.62 674 GLU A N 1
ATOM 4948 C CA . GLU A 1 631 ? -10.760 4.975 52.070 1.00 16.08 674 GLU A CA 1
ATOM 4949 C C . GLU A 1 631 ? -11.677 4.009 52.840 1.00 15.02 674 GLU A C 1
ATOM 4950 O O . GLU A 1 631 ? -11.235 3.351 53.787 1.00 14.94 674 GLU A O 1
ATOM 4956 N N . ALA A 1 632 ? -12.953 3.949 52.436 1.00 14.82 675 ALA A N 1
ATOM 4957 C CA . ALA A 1 632 ? -13.950 3.006 53.034 1.00 14.54 675 ALA A CA 1
ATOM 4958 C C . ALA A 1 632 ? -14.597 2.210 51.967 1.00 14.34 675 ALA A C 1
ATOM 4959 O O . ALA A 1 632 ? -14.979 2.755 50.912 1.00 14.18 675 ALA A O 1
ATOM 4961 N N . GLU A 1 633 ? -14.696 0.911 52.209 1.00 14.57 676 GLU A N 1
ATOM 4962 C CA . GLU A 1 633 ? -15.368 0.046 51.239 1.00 15.54 676 GLU A CA 1
ATOM 4963 C C . GLU A 1 633 ? -16.076 -1.126 51.863 1.00 13.55 676 GLU A C 1
ATOM 4964 O O . GLU A 1 633 ? -15.767 -1.517 52.961 1.00 13.49 676 GLU A O 1
ATOM 4970 N N . ILE A 1 634 ? -17.036 -1.673 51.144 1.00 12.61 677 ILE A N 1
ATOM 4971 C CA . ILE A 1 634 ? -17.831 -2.793 51.595 1.00 12.20 677 ILE A CA 1
ATOM 4972 C C . ILE A 1 634 ? -18.194 -3.619 50.339 1.00 12.17 677 ILE A C 1
ATOM 4973 O O . ILE A 1 634 ? -18.373 -3.049 49.233 1.00 12.04 677 ILE A O 1
ATOM 4978 N N . SER A 1 635 ? -18.289 -4.946 50.488 1.00 12.04 678 SER A N 1
ATOM 4979 C CA . SER A 1 635 ? -18.680 -5.848 49.367 1.00 11.34 678 SER A CA 1
ATOM 4980 C C . SER A 1 635 ? -19.158 -7.193 49.892 1.00 11.33 678 SER A C 1
ATOM 4981 O O . SER A 1 635 ? -18.644 -7.706 50.929 1.00 10.80 678 SER A O 1
ATOM 4984 N N . GLY A 1 636 ? -20.147 -7.742 49.179 1.00 10.81 679 GLY A N 1
ATOM 4985 C CA . GLY A 1 636 ? -20.767 -8.969 49.587 1.00 11.47 679 GLY A CA 1
ATOM 4986 C C . GLY A 1 636 ? -22.265 -8.915 49.791 1.00 12.17 679 GLY A C 1
ATOM 4987 O O . GLY A 1 636 ? -22.940 -8.088 49.217 1.00 12.16 679 GLY A O 1
ATOM 4988 N N . GLU A 1 637 ? -22.766 -9.827 50.622 1.00 13.05 680 GLU A N 1
ATOM 4989 C CA . GLU A 1 637 ? -24.172 -9.969 50.958 1.00 14.00 680 GLU A CA 1
ATOM 4990 C C . GLU A 1 637 ? -24.604 -8.980 52.041 1.00 14.19 680 GLU A C 1
ATOM 4991 O O . GLU A 1 637 ? -24.057 -8.980 53.139 1.00 13.75 680 GLU A O 1
ATOM 4997 N N . LEU A 1 638 ? -25.561 -8.123 51.705 1.00 15.16 681 LEU A N 1
ATOM 4998 C CA . LEU A 1 638 ? -26.250 -7.301 52.692 1.00 16.31 681 LEU A CA 1
ATOM 4999 C C . LEU A 1 638 ? -27.454 -8.081 53.288 1.00 17.62 681 LEU A C 1
ATOM 5000 O O . LEU A 1 638 ? -27.810 -7.910 54.469 1.00 17.35 681 LEU A O 1
ATOM 5005 N N . ALA A 1 639 ? -28.088 -8.908 52.447 1.00 18.54 682 ALA A N 1
ATOM 5006 C CA . ALA A 1 639 ? -29.181 -9.800 52.863 1.00 19.29 682 ALA A CA 1
ATOM 5007 C C . ALA A 1 639 ? -29.259 -10.947 51.843 1.00 19.80 682 ALA A C 1
ATOM 5008 O O . ALA A 1 639 ? -28.566 -10.883 50.801 1.00 19.74 682 ALA A O 1
ATOM 5010 N N . PRO A 1 640 ? -30.015 -12.035 52.166 1.00 20.02 683 PRO A N 1
ATOM 5011 C CA . PRO A 1 640 ? -29.931 -13.203 51.248 1.00 19.83 683 PRO A CA 1
ATOM 5012 C C . PRO A 1 640 ? -29.972 -12.937 49.733 1.00 19.82 683 PRO A C 1
ATOM 5013 O O . PRO A 1 640 ? -29.003 -13.274 49.053 1.00 20.58 683 PRO A O 1
ATOM 5017 N N . GLY A 1 641 ? -30.956 -12.319 49.142 1.00 18.89 684 GLY A N 1
ATOM 5018 C CA . GLY A 1 641 ? -30.642 -12.156 47.705 1.00 18.94 684 GLY A CA 1
ATOM 5019 C C . GLY A 1 641 ? -29.817 -10.943 47.232 1.00 18.28 684 GLY A C 1
ATOM 5020 O O . GLY A 1 641 ? -29.807 -10.630 46.053 1.00 18.51 684 GLY A O 1
ATOM 5021 N N . TRP A 1 642 ? -29.163 -10.231 48.138 1.00 17.54 685 TRP A N 1
ATOM 5022 C CA . TRP A 1 642 ? -28.823 -8.829 47.904 1.00 16.66 685 TRP A CA 1
ATOM 5023 C C . TRP A 1 642 ? -27.338 -8.688 48.033 1.00 16.43 685 TRP A C 1
ATOM 5024 O O . TRP A 1 642 ? -26.799 -8.959 49.121 1.00 17.16 685 TRP A O 1
ATOM 5035 N N . GLN A 1 643 ? -26.684 -8.254 46.947 1.00 14.78 686 GLN A N 1
ATOM 5036 C CA . GLN A 1 643 ? -25.244 -8.084 46.910 1.00 13.19 686 GLN A CA 1
ATOM 5037 C C . GLN A 1 643 ? -24.896 -6.641 46.593 1.00 12.52 686 GLN A C 1
ATOM 5038 O O . GLN A 1 643 ? -25.546 -6.003 45.744 1.00 12.37 686 GLN A O 1
ATOM 5044 N N . VAL A 1 644 ? -23.863 -6.128 47.251 1.00 11.91 687 VAL A N 1
ATOM 5045 C CA . VAL A 1 644 ? -23.251 -4.858 46.865 1.00 11.48 687 VAL A CA 1
ATOM 5046 C C . VAL A 1 644 ? -21.759 -4.927 46.803 1.00 10.82 687 VAL A C 1
ATOM 5047 O O . VAL A 1 644 ? -21.169 -5.815 47.447 1.00 10.35 687 VAL A O 1
ATOM 5051 N N . GLN A 1 645 ? -21.192 -3.903 46.120 1.00 10.14 688 GLN A N 1
ATOM 5052 C CA . GLN A 1 645 ? -19.802 -3.434 46.267 1.00 9.53 688 GLN A CA 1
ATOM 5053 C C . GLN A 1 645 ? -19.766 -1.917 46.171 1.00 8.91 688 GLN A C 1
ATOM 5054 O O . GLN A 1 645 ? -20.284 -1.336 45.200 1.00 8.96 688 GLN A O 1
ATOM 5060 N N . ALA A 1 646 ? -19.124 -1.272 47.142 1.00 7.75 689 ALA A N 1
ATOM 5061 C CA . ALA A 1 646 ? -19.195 0.193 47.259 1.00 7.12 689 ALA A CA 1
ATOM 5062 C C . ALA A 1 646 ? -17.951 0.672 47.970 1.00 7.55 689 ALA A C 1
ATOM 5063 O O . ALA A 1 646 ? -17.402 -0.052 48.806 1.00 7.53 689 ALA A O 1
ATOM 5065 N N . GLY A 1 647 ? -17.487 1.880 47.653 1.00 7.49 690 GLY A N 1
ATOM 5066 C CA . GLY A 1 647 ? -16.359 2.418 48.394 1.00 8.32 690 GLY A CA 1
ATOM 5067 C C . GLY A 1 647 ? -16.430 3.924 48.429 1.00 9.08 690 GLY A C 1
ATOM 5068 O O . GLY A 1 647 ? -17.263 4.554 47.728 1.00 9.66 690 GLY A O 1
ATOM 5069 N N . TYR A 1 648 ? -15.574 4.516 49.246 1.00 8.67 691 TYR A N 1
ATOM 5070 C CA . TYR A 1 648 ? -15.485 5.949 49.251 1.00 8.89 691 TYR A CA 1
ATOM 5071 C C . TYR A 1 648 ? -14.022 6.322 49.493 1.00 8.36 691 TYR A C 1
ATOM 5072 O O . TYR A 1 648 ? -13.418 5.911 50.505 1.00 7.04 691 TYR A O 1
ATOM 5081 N N . THR A 1 649 ? -13.450 7.093 48.580 1.00 8.57 692 THR A N 1
ATOM 5082 C CA . THR A 1 649 ? -12.066 7.497 48.789 1.00 10.08 692 THR A CA 1
ATOM 5083 C C . THR A 1 649 ? -11.804 9.007 48.801 1.00 11.05 692 THR A C 1
ATOM 5084 O O . THR A 1 649 ? -12.262 9.738 47.899 1.00 11.61 692 THR A O 1
ATOM 5088 N N . HIS A 1 650 ? -11.066 9.472 49.806 1.00 11.31 693 HIS A N 1
ATOM 5089 C CA . HIS A 1 650 ? -10.652 10.863 49.833 1.00 12.41 693 HIS A CA 1
ATOM 5090 C C . HIS A 1 650 ? -9.110 11.014 49.722 1.00 13.25 693 HIS A C 1
ATOM 5091 O O . HIS A 1 650 ? -8.367 10.282 50.417 1.00 13.10 693 HIS A O 1
ATOM 5098 N N . LYS A 1 651 ? -8.638 11.949 48.873 1.00 13.69 694 LYS A N 1
ATOM 5099 C CA . LYS A 1 651 ? -7.200 12.193 48.691 1.00 14.76 694 LYS A CA 1
ATOM 5100 C C . LYS A 1 651 ? -6.833 13.649 48.403 1.00 15.96 694 LYS A C 1
ATOM 5101 O O . LYS A 1 651 ? -7.587 14.394 47.729 1.00 16.44 694 LYS A O 1
ATOM 5107 N N . ILE A 1 652 ? -5.672 14.065 48.899 1.00 16.20 695 ILE A N 1
ATOM 5108 C CA . ILE A 1 652 ? -4.993 15.195 48.303 1.00 16.82 695 ILE A CA 1
ATOM 5109 C C . ILE A 1 652 ? -3.532 14.793 48.183 1.00 17.82 695 ILE A C 1
ATOM 5110 O O . ILE A 1 652 ? -2.951 14.211 49.140 1.00 17.98 695 ILE A O 1
ATOM 5115 N N . ILE A 1 653 ? -2.956 15.064 47.001 1.00 18.48 696 ILE A N 1
ATOM 5116 C CA . ILE A 1 653 ? -1.516 14.911 46.806 1.00 18.75 696 ILE A CA 1
ATOM 5117 C C . ILE A 1 653 ? -0.832 16.255 46.455 1.00 20.76 696 ILE A C 1
ATOM 5118 O O . ILE A 1 653 ? -1.235 16.963 45.492 1.00 20.17 696 ILE A O 1
ATOM 5123 N N . ARG A 1 654 ? 0.170 16.614 47.272 1.00 23.30 697 ARG A N 1
ATOM 5124 C CA . ARG A 1 654 ? 0.994 17.823 47.033 1.00 26.05 697 ARG A CA 1
ATOM 5125 C C . ARG A 1 654 ? 2.462 17.466 46.846 1.00 28.47 697 ARG A C 1
ATOM 5126 O O . ARG A 1 654 ? 2.884 16.356 47.197 1.00 28.96 697 ARG A O 1
ATOM 5134 N N . ASP A 1 655 ? 3.233 18.391 46.266 1.00 31.23 698 ASP A N 1
ATOM 5135 C CA . ASP A 1 655 ? 4.702 18.318 46.320 1.00 33.76 698 ASP A CA 1
ATOM 5136 C C . ASP A 1 655 ? 5.225 19.290 47.399 1.00 35.59 698 ASP A C 1
ATOM 5137 O O . ASP A 1 655 ? 4.600 20.339 47.651 1.00 36.19 698 ASP A O 1
ATOM 5142 N N . ASP A 1 656 ? 6.338 18.910 48.043 1.00 37.24 699 ASP A N 1
ATOM 5143 C CA . ASP A 1 656 ? 6.958 19.584 49.229 1.00 38.33 699 ASP A CA 1
ATOM 5144 C C . ASP A 1 656 ? 6.926 21.185 49.323 1.00 38.71 699 ASP A C 1
ATOM 5145 O O . ASP A 1 656 ? 6.998 21.765 50.464 1.00 38.11 699 ASP A O 1
ATOM 5150 N N . SER A 1 657 ? 6.848 21.854 48.136 1.00 38.58 700 SER A N 1
ATOM 5151 C CA . SER A 1 657 ? 6.515 23.308 48.000 1.00 38.04 700 SER A CA 1
ATOM 5152 C C . SER A 1 657 ? 5.159 23.603 48.632 1.00 37.56 700 SER A C 1
ATOM 5153 O O . SER A 1 657 ? 5.061 24.250 49.691 1.00 37.64 700 SER A O 1
ATOM 5156 N N . GLY A 1 658 ? 4.120 23.101 47.955 1.00 36.75 701 GLY A N 1
ATOM 5157 C CA . GLY A 1 658 ? 2.788 22.959 48.529 1.00 34.72 701 GLY A CA 1
ATOM 5158 C C . GLY A 1 658 ? 1.717 22.733 47.492 1.00 33.01 701 GLY A C 1
ATOM 5159 O O . GLY A 1 658 ? 0.575 22.471 47.850 1.00 32.37 701 GLY A O 1
ATOM 5160 N N . LYS A 1 659 ? 2.066 22.844 46.216 1.00 31.93 702 LYS A N 1
ATOM 5161 C CA . LYS A 1 659 ? 1.030 22.819 45.180 1.00 31.69 702 LYS A CA 1
ATOM 5162 C C . LYS A 1 659 ? 0.308 21.467 44.985 1.00 30.21 702 LYS A C 1
ATOM 5163 O O . LYS A 1 659 ? 0.919 20.379 44.995 1.00 30.14 702 LYS A O 1
ATOM 5169 N N . LYS A 1 660 ? -1.009 21.557 44.836 1.00 27.66 703 LYS A N 1
ATOM 5170 C CA . LYS A 1 660 ? -1.813 20.392 44.563 1.00 25.24 703 LYS A CA 1
ATOM 5171 C C . LYS A 1 660 ? -1.436 19.807 43.231 1.00 24.62 703 LYS A C 1
ATOM 5172 O O . LYS A 1 660 ? -1.383 20.517 42.223 1.00 24.93 703 LYS A O 1
ATOM 5178 N N . VAL A 1 661 ? -1.189 18.501 43.228 1.00 22.89 704 VAL A N 1
ATOM 5179 C CA . VAL A 1 661 ? -0.769 17.820 42.026 1.00 20.67 704 VAL A CA 1
ATOM 5180 C C . VAL A 1 661 ? -1.848 16.767 41.675 1.00 20.39 704 VAL A C 1
ATOM 5181 O O . VAL A 1 661 ? -2.743 16.558 42.472 1.00 20.71 704 VAL A O 1
ATOM 5185 N N . SER A 1 662 ? -1.805 16.142 40.498 1.00 19.65 705 SER A N 1
ATOM 5186 C CA . SER A 1 662 ? -2.890 15.247 39.991 1.00 18.71 705 SER A CA 1
ATOM 5187 C C . SER A 1 662 ? -4.277 15.828 40.271 1.00 18.24 705 SER A C 1
ATOM 5188 O O . SER A 1 662 ? -5.175 15.195 40.833 1.00 18.30 705 SER A O 1
ATOM 5191 N N . THR A 1 663 ? -4.445 17.066 39.889 1.00 17.78 706 THR A N 1
ATOM 5192 C CA . THR A 1 663 ? -5.631 17.806 40.226 1.00 16.89 706 THR A CA 1
ATOM 5193 C C . THR A 1 663 ? -6.829 17.378 39.379 1.00 16.98 706 THR A C 1
ATOM 5194 O O . THR A 1 663 ? -7.930 17.956 39.495 1.00 17.09 706 THR A O 1
ATOM 5198 N N . TRP A 1 664 ? -6.617 16.360 38.542 1.00 16.83 707 TRP A N 1
ATOM 5199 C CA . TRP A 1 664 ? -7.655 15.894 37.618 1.00 16.80 707 TRP A CA 1
ATOM 5200 C C . TRP A 1 664 ? -8.350 14.704 38.183 1.00 17.01 707 TRP A C 1
ATOM 5201 O O . TRP A 1 664 ? -9.546 14.534 37.945 1.00 17.73 707 TRP A O 1
ATOM 5212 N N . GLU A 1 665 ? -7.588 13.866 38.890 1.00 16.87 708 GLU A N 1
ATOM 5213 C CA . GLU A 1 665 ? -8.123 12.888 39.825 1.00 17.21 708 GLU A CA 1
ATOM 5214 C C . GLU A 1 665 ? -8.879 13.738 40.841 1.00 17.41 708 GLU A C 1
ATOM 5215 O O . GLU A 1 665 ? -8.319 14.701 41.344 1.00 17.90 708 GLU A O 1
ATOM 5221 N N . PRO A 1 666 ? -10.155 13.413 41.118 1.00 17.49 709 PRO A N 1
ATOM 5222 C CA . PRO A 1 666 ? -10.942 14.198 42.072 1.00 17.54 709 PRO A CA 1
ATOM 5223 C C . PRO A 1 666 ? -10.535 13.933 43.513 1.00 17.53 709 PRO A C 1
ATOM 5224 O O . PRO A 1 666 ? -9.917 12.920 43.781 1.00 17.49 709 PRO A O 1
ATOM 5228 N N . GLN A 1 667 ? -10.854 14.854 44.430 1.00 18.19 710 GLN A N 1
ATOM 5229 C CA . GLN A 1 667 ? -10.357 14.742 45.813 1.00 17.91 710 GLN A CA 1
ATOM 5230 C C . GLN A 1 667 ? -11.231 13.788 46.581 1.00 17.91 710 GLN A C 1
ATOM 5231 O O . GLN A 1 667 ? -10.798 13.159 47.562 1.00 18.31 710 GLN A O 1
ATOM 5237 N N . ASP A 1 668 ? -12.452 13.633 46.078 1.00 17.30 711 ASP A N 1
ATOM 5238 C CA . ASP A 1 668 ? -13.444 12.786 46.700 1.00 16.37 711 ASP A CA 1
ATOM 5239 C C . ASP A 1 668 ? -14.165 11.982 45.641 1.00 15.71 711 ASP A C 1
ATOM 5240 O O . ASP A 1 668 ? -14.652 12.537 44.628 1.00 14.86 711 ASP A O 1
ATOM 5245 N N . GLN A 1 669 ? -14.267 10.681 45.900 1.00 15.73 712 GLN A N 1
ATOM 5246 C CA . GLN A 1 669 ? -15.056 9.792 45.038 1.00 16.57 712 GLN A CA 1
ATOM 5247 C C . GLN A 1 669 ? -15.826 8.740 45.825 1.00 17.56 712 GLN A C 1
ATOM 5248 O O . GLN A 1 669 ? -15.449 8.376 46.968 1.00 17.52 712 GLN A O 1
ATOM 5254 N N . LEU A 1 670 ? -16.881 8.242 45.172 1.00 18.45 713 LEU A N 1
ATOM 5255 C CA . LEU A 1 670 ? -17.799 7.288 45.732 1.00 19.74 713 LEU A CA 1
ATOM 5256 C C . LEU A 1 670 ? -18.307 6.407 44.639 1.00 19.62 713 LEU A C 1
ATOM 5257 O O . LEU A 1 670 ? -18.734 6.921 43.621 1.00 20.34 713 LEU A O 1
ATOM 5262 N N . SER A 1 671 ? -18.276 5.089 44.871 1.00 19.54 714 SER A N 1
ATOM 5263 C CA . SER A 1 671 ? -18.959 4.063 44.044 1.00 18.94 714 SER A CA 1
ATOM 5264 C C . SER A 1 671 ? -19.879 3.179 44.864 1.00 17.74 714 SER A C 1
ATOM 5265 O O . SER A 1 671 ? -19.517 2.764 45.978 1.00 17.27 714 SER A O 1
ATOM 5268 N N . LEU A 1 672 ? -21.042 2.877 44.298 1.00 16.92 715 LEU A N 1
ATOM 5269 C CA . LEU A 1 672 ? -21.955 1.860 44.843 1.00 16.74 715 LEU A CA 1
ATOM 5270 C C . LEU A 1 672 ? -22.645 1.051 43.749 1.00 16.19 715 LEU A C 1
ATOM 5271 O O . LEU A 1 672 ? -23.385 1.579 42.914 1.00 15.87 715 LEU A O 1
ATOM 5276 N N . TYR A 1 673 ? -22.406 -0.241 43.749 1.00 16.22 716 TYR A N 1
ATOM 5277 C CA . TYR A 1 673 ? -23.074 -1.083 42.778 1.00 16.33 716 TYR A CA 1
ATOM 5278 C C . TYR A 1 673 ? -23.820 -2.193 43.454 1.00 15.81 716 TYR A C 1
ATOM 5279 O O . TYR A 1 673 ? -23.330 -2.799 44.420 1.00 16.11 716 TYR A O 1
ATOM 5288 N N . THR A 1 674 ? -25.010 -2.469 42.978 1.00 14.73 717 THR A N 1
ATOM 5289 C CA . THR A 1 674 ? -25.778 -3.455 43.690 1.00 14.52 717 THR A CA 1
ATOM 5290 C C . THR A 1 674 ? -26.721 -4.225 42.770 1.00 14.82 717 THR A C 1
ATOM 5291 O O . THR A 1 674 ? -27.180 -3.712 41.722 1.00 15.08 717 THR A O 1
ATOM 5295 N N . SER A 1 675 ? -26.997 -5.469 43.146 1.00 15.07 718 SER A N 1
ATOM 5296 C CA . SER A 1 675 ? -28.148 -6.186 42.571 1.00 15.39 718 SER A CA 1
ATOM 5297 C C . SER A 1 675 ? -28.815 -7.040 43.617 1.00 15.95 718 SER A C 1
ATOM 5298 O O . SER A 1 675 ? -28.211 -7.395 44.644 1.00 15.56 718 SER A O 1
ATOM 5301 N N . TYR A 1 676 ? -30.049 -7.393 43.275 1.00 17.29 719 TYR A N 1
ATOM 5302 C CA . TYR A 1 676 ? -31.009 -8.100 44.099 1.00 18.62 719 TYR A CA 1
ATOM 5303 C C . TYR A 1 676 ? -31.674 -9.218 43.311 1.00 19.40 719 TYR A C 1
ATOM 5304 O O . TYR A 1 676 ? -32.210 -8.966 42.227 1.00 19.46 719 TYR A O 1
ATOM 5313 N N . LYS A 1 677 ? -31.652 -10.440 43.847 1.00 20.74 720 LYS A N 1
ATOM 5314 C CA . LYS A 1 677 ? -32.338 -11.576 43.225 1.00 22.72 720 LYS A CA 1
ATOM 5315 C C . LYS A 1 677 ? -33.623 -11.796 43.998 1.00 23.54 720 LYS A C 1
ATOM 5316 O O . LYS A 1 677 ? -33.556 -12.041 45.213 1.00 24.20 720 LYS A O 1
ATOM 5322 N N . PHE A 1 678 ? -34.786 -11.680 43.342 1.00 24.44 721 PHE A N 1
ATOM 5323 C CA . PHE A 1 678 ? -36.078 -11.889 44.018 1.00 25.52 721 PHE A CA 1
ATOM 5324 C C . PHE A 1 678 ? -36.237 -13.333 44.499 1.00 26.34 721 PHE A C 1
ATOM 5325 O O . PHE A 1 678 ? -35.634 -14.255 43.959 1.00 26.22 721 PHE A O 1
ATOM 5333 N N . LYS A 1 679 ? -37.027 -13.534 45.544 1.00 27.90 722 LYS A N 1
ATOM 5334 C CA . LYS A 1 679 ? -37.345 -14.905 45.934 1.00 29.12 722 LYS A CA 1
ATOM 5335 C C . LYS A 1 679 ? -38.832 -15.231 45.637 1.00 28.79 722 LYS A C 1
ATOM 5336 O O . LYS A 1 679 ? -39.581 -14.364 45.227 1.00 28.12 722 LYS A O 1
ATOM 5342 N N . GLY A 1 680 ? -39.230 -16.492 45.762 1.00 29.40 723 GLY A N 1
ATOM 5343 C CA . GLY A 1 680 ? -40.593 -16.905 45.384 1.00 30.17 723 GLY A CA 1
ATOM 5344 C C . GLY A 1 680 ? -41.030 -16.792 43.912 1.00 30.29 723 GLY A C 1
ATOM 5345 O O . GLY A 1 680 ? -40.393 -17.332 42.986 1.00 30.06 723 GLY A O 1
ATOM 5346 N N . ALA A 1 681 ? -42.146 -16.099 43.704 1.00 30.52 724 ALA A N 1
ATOM 5347 C CA . ALA A 1 681 ? -42.767 -16.028 42.383 1.00 30.33 724 ALA A CA 1
ATOM 5348 C C . ALA A 1 681 ? -41.837 -15.378 41.347 1.00 30.04 724 ALA A C 1
ATOM 5349 O O . ALA A 1 681 ? -41.888 -15.742 40.171 1.00 30.50 724 ALA A O 1
ATOM 5351 N N . LEU A 1 682 ? -40.994 -14.437 41.783 1.00 28.91 725 LEU A N 1
ATOM 5352 C CA . LEU A 1 682 ? -40.129 -13.689 40.885 1.00 27.84 725 LEU A CA 1
ATOM 5353 C C . LEU A 1 682 ? -38.676 -14.179 40.948 1.00 27.77 725 LEU A C 1
ATOM 5354 O O . LEU A 1 682 ? -37.747 -13.411 40.718 1.00 27.60 725 LEU A O 1
ATOM 5359 N N . ASP A 1 683 ? -38.454 -15.455 41.257 1.00 27.64 726 ASP A N 1
ATOM 5360 C CA . ASP A 1 683 ? -37.087 -15.864 41.607 1.00 27.55 726 ASP A CA 1
ATOM 5361 C C . ASP A 1 683 ? -36.164 -16.035 40.429 1.00 27.37 726 ASP A C 1
ATOM 5362 O O . ASP A 1 683 ? -34.999 -16.396 40.604 1.00 27.70 726 ASP A O 1
ATOM 5367 N N . LYS A 1 684 ? -36.687 -15.774 39.234 1.00 26.85 727 LYS A N 1
ATOM 5368 C CA . LYS A 1 684 ? -35.910 -15.848 38.007 1.00 26.32 727 LYS A CA 1
ATOM 5369 C C . LYS A 1 684 ? -35.491 -14.415 37.539 1.00 24.71 727 LYS A C 1
ATOM 5370 O O . LYS A 1 684 ? -34.734 -14.255 36.582 1.00 24.71 727 LYS A O 1
ATOM 5376 N N . LEU A 1 685 ? -35.950 -13.391 38.258 1.00 22.75 728 LEU A N 1
ATOM 5377 C CA . LEU A 1 685 ? -35.634 -12.002 37.959 1.00 21.28 728 LEU A CA 1
ATOM 5378 C C . LEU A 1 685 ? -34.518 -11.438 38.871 1.00 21.24 728 LEU A C 1
ATOM 5379 O O . LEU A 1 685 ? -34.596 -11.532 40.093 1.00 21.28 728 LEU A O 1
ATOM 5384 N N . THR A 1 686 ? -33.477 -10.859 38.278 1.00 20.33 729 THR A N 1
ATOM 5385 C CA . THR A 1 686 ? -32.443 -10.202 39.050 1.00 19.62 729 THR A CA 1
ATOM 5386 C C . THR A 1 686 ? -32.375 -8.749 38.572 1.00 18.79 729 THR A C 1
ATOM 5387 O O . THR A 1 686 ? -32.301 -8.473 37.375 1.00 17.98 729 THR A O 1
ATOM 5391 N N . VAL A 1 687 ? -32.373 -7.837 39.532 1.00 18.39 730 VAL A N 1
ATOM 5392 C CA . VAL A 1 687 ? -32.504 -6.424 39.264 1.00 18.24 730 VAL A CA 1
ATOM 5393 C C . VAL A 1 687 ? -31.301 -5.709 39.890 1.00 18.07 730 VAL A C 1
ATOM 5394 O O . VAL A 1 687 ? -30.720 -6.179 40.867 1.00 18.17 730 VAL A O 1
ATOM 5398 N N . GLY A 1 688 ? -30.879 -4.603 39.294 1.00 17.47 731 GLY A N 1
ATOM 5399 C CA . GLY A 1 688 ? -29.569 -4.073 39.642 1.00 16.75 731 GLY A CA 1
ATOM 5400 C C . GLY A 1 688 ? -29.387 -2.646 39.230 1.00 16.18 731 GLY A C 1
ATOM 5401 O O . GLY A 1 688 ? -29.940 -2.189 38.238 1.00 15.62 731 GLY A O 1
ATOM 5402 N N . GLY A 1 689 ? -28.602 -1.927 40.000 1.00 15.85 732 GLY A N 1
ATOM 5403 C CA . GLY A 1 689 ? -28.371 -0.562 39.640 1.00 15.92 732 GLY A CA 1
ATOM 5404 C C . GLY A 1 689 ? -27.089 -0.152 40.274 1.00 15.76 732 GLY A C 1
ATOM 5405 O O . GLY A 1 689 ? -26.515 -0.903 41.069 1.00 15.70 732 GLY A O 1
ATOM 5406 N N . GLY A 1 690 ? -26.638 1.042 39.933 1.00 15.84 733 GLY A N 1
ATOM 5407 C CA . GLY A 1 690 ? -25.460 1.585 40.576 1.00 16.00 733 GLY A CA 1
ATOM 5408 C C . GLY A 1 690 ? -25.259 3.033 40.265 1.00 16.18 733 GLY A C 1
ATOM 5409 O O . GLY A 1 690 ? -25.894 3.603 39.342 1.00 15.94 733 GLY A O 1
ATOM 5410 N N . ALA A 1 691 ? -24.352 3.628 41.030 1.00 16.67 734 ALA A N 1
ATOM 5411 C CA . ALA A 1 691 ? -24.045 5.068 40.922 1.00 17.35 734 ALA A CA 1
ATOM 5412 C C . ALA A 1 691 ? -22.569 5.305 41.160 1.00 18.01 734 ALA A C 1
ATOM 5413 O O . ALA A 1 691 ? -21.931 4.578 41.920 1.00 18.28 734 ALA A O 1
ATOM 5415 N N . ARG A 1 692 ? -22.007 6.299 40.495 1.00 19.17 735 ARG A N 1
ATOM 5416 C CA . ARG A 1 692 ? -20.641 6.690 40.797 1.00 20.67 735 ARG A CA 1
ATOM 5417 C C . ARG A 1 692 ? -20.719 8.181 40.886 1.00 20.17 735 ARG A C 1
ATOM 5418 O O . ARG A 1 692 ? -21.344 8.810 40.057 1.00 20.74 735 ARG A O 1
ATOM 5426 N N . TRP A 1 693 ? -20.198 8.736 41.967 1.00 20.19 736 TRP A N 1
ATOM 5427 C CA . TRP A 1 693 ? -20.062 10.194 42.105 1.00 19.93 736 TRP A CA 1
ATOM 5428 C C . TRP A 1 693 ? -18.626 10.597 42.290 1.00 19.96 736 TRP A C 1
ATOM 5429 O O . TRP A 1 693 ? -17.851 9.874 42.904 1.00 19.83 736 TRP A O 1
ATOM 5440 N N . GLN A 1 694 ? -18.276 11.756 41.758 1.00 20.64 737 GLN A N 1
ATOM 5441 C CA . GLN A 1 694 ? -16.981 12.337 42.074 1.00 21.58 737 GLN A CA 1
ATOM 5442 C C . GLN A 1 694 ? -17.048 13.850 42.199 1.00 22.01 737 GLN A C 1
ATOM 5443 O O . GLN A 1 694 ? -17.944 14.466 41.635 1.00 21.94 737 GLN A O 1
ATOM 5449 N N . GLY A 1 695 ? -16.110 14.418 42.960 1.00 22.66 738 GLY A N 1
ATOM 5450 C CA . GLY A 1 695 ? -16.039 15.863 43.204 1.00 24.18 738 GLY A CA 1
ATOM 5451 C C . GLY A 1 695 ? -15.363 16.670 42.123 1.00 25.06 738 GLY A C 1
ATOM 5452 O O . GLY A 1 695 ? -15.054 16.141 41.082 1.00 26.00 738 GLY A O 1
ATOM 5453 N N . LYS A 1 696 ? -15.152 17.959 42.371 1.00 26.23 739 LYS A N 1
ATOM 5454 C CA . LYS A 1 696 ? -14.467 18.879 41.449 1.00 27.14 739 LYS A CA 1
ATOM 5455 C C . LYS A 1 696 ? -13.206 18.244 40.949 1.00 26.32 739 LYS A C 1
ATOM 5456 O O . LYS A 1 696 ? -12.523 17.550 41.712 1.00 25.89 739 LYS A O 1
ATOM 5462 N N . SER A 1 697 ? -12.897 18.492 39.681 1.00 25.83 740 SER A N 1
ATOM 5463 C CA . SER A 1 697 ? -11.542 18.262 39.137 1.00 25.81 740 SER A CA 1
ATOM 5464 C C . SER A 1 697 ? -11.127 19.357 38.122 1.00 25.25 740 SER A C 1
ATOM 5465 O O . SER A 1 697 ? -11.957 19.883 37.347 1.00 24.92 740 SER A O 1
ATOM 5468 N N . TRP A 1 698 ? -9.836 19.687 38.131 1.00 24.35 741 TRP A N 1
ATOM 5469 C CA . TRP A 1 698 ? -9.325 20.685 37.223 1.00 23.34 741 TRP A CA 1
ATOM 5470 C C . TRP A 1 698 ? -7.920 20.409 36.667 1.00 22.97 741 TRP A C 1
ATOM 5471 O O . TRP A 1 698 ? -7.149 19.601 37.215 1.00 21.92 741 TRP A O 1
ATOM 5482 N N . GLN A 1 699 ? -7.635 21.118 35.570 1.00 23.37 742 GLN A N 1
ATOM 5483 C CA . GLN A 1 699 ? -6.326 21.208 34.934 1.00 24.22 742 GLN A CA 1
ATOM 5484 C C . GLN A 1 699 ? -5.946 22.646 34.748 1.00 24.63 742 GLN A C 1
ATOM 5485 O O . GLN A 1 699 ? -6.805 23.466 34.396 1.00 24.97 742 GLN A O 1
ATOM 5491 N N . MET A 1 700 ? -4.656 22.943 34.887 1.00 24.94 743 MET A N 1
ATOM 5492 C CA . MET A 1 700 ? -4.099 24.195 34.350 1.00 25.24 743 MET A CA 1
ATOM 5493 C C . MET A 1 700 ? -3.584 23.966 32.916 1.00 25.37 743 MET A C 1
ATOM 5494 O O . MET A 1 700 ? -2.734 23.115 32.674 1.00 25.10 743 MET A O 1
ATOM 5499 N N . VAL A 1 701 ? -4.095 24.729 31.965 1.00 25.65 744 VAL A N 1
ATOM 5500 C CA . VAL A 1 701 ? -3.636 24.610 30.595 1.00 26.18 744 VAL A CA 1
ATOM 5501 C C . VAL A 1 701 ? -3.341 25.972 29.959 1.00 26.44 744 VAL A C 1
ATOM 5502 O O . VAL A 1 701 ? -4.026 26.945 30.241 1.00 26.48 744 VAL A O 1
ATOM 5506 N N . TYR A 1 702 ? -2.315 26.029 29.108 1.00 26.78 745 TYR A N 1
ATOM 5507 C CA . TYR A 1 702 ? -1.841 27.283 28.527 1.00 26.76 745 TYR A CA 1
ATOM 5508 C C . TYR A 1 702 ? -2.599 27.615 27.270 1.00 26.72 745 TYR A C 1
ATOM 5509 O O . TYR A 1 702 ? -2.685 26.815 26.370 1.00 27.13 745 TYR A O 1
ATOM 5518 N N . ASN A 1 703 ? -3.172 28.804 27.225 1.00 27.34 746 ASN A N 1
ATOM 5519 C CA . ASN A 1 703 ? -3.860 29.309 26.049 1.00 27.50 746 ASN A CA 1
ATOM 5520 C C . ASN A 1 703 ? -2.811 30.067 25.282 1.00 28.11 746 ASN A C 1
ATOM 5521 O O . ASN A 1 703 ? -2.549 31.243 25.546 1.00 28.62 746 ASN A O 1
ATOM 5526 N N . ASN A 1 704 ? -2.189 29.373 24.348 1.00 28.55 747 ASN A N 1
ATOM 5527 C CA . ASN A 1 704 ? -1.088 29.949 23.594 1.00 28.95 747 ASN A CA 1
ATOM 5528 C C . ASN A 1 704 ? -1.433 31.233 22.757 1.00 27.72 747 ASN A C 1
ATOM 5529 O O . ASN A 1 704 ? -0.684 32.200 22.817 1.00 27.19 747 ASN A O 1
ATOM 5534 N N . PRO A 1 705 ? -2.568 31.260 22.022 1.00 27.00 748 PRO A N 1
ATOM 5535 C CA . PRO A 1 705 ? -2.941 32.483 21.292 1.00 26.97 748 PRO A CA 1
ATOM 5536 C C . PRO A 1 705 ? -3.244 33.711 22.162 1.00 27.54 748 PRO A C 1
ATOM 5537 O O . PRO A 1 705 ? -3.441 34.818 21.635 1.00 27.39 748 PRO A O 1
ATOM 5541 N N . ARG A 1 706 ? -3.296 33.522 23.476 1.00 28.10 749 ARG A N 1
ATOM 5542 C CA . ARG A 1 706 ? -3.610 34.617 24.362 1.00 29.02 749 ARG A CA 1
ATOM 5543 C C . ARG A 1 706 ? -2.607 34.721 25.480 1.00 29.47 749 ARG A C 1
ATOM 5544 O O . ARG A 1 706 ? -2.717 35.588 26.343 1.00 29.73 749 ARG A O 1
ATOM 5552 N N . SER A 1 707 ? -1.636 33.821 25.457 1.00 30.17 750 SER A N 1
ATOM 5553 C CA . SER A 1 707 ? -0.413 33.928 26.267 1.00 31.28 750 SER A CA 1
ATOM 5554 C C . SER A 1 707 ? -0.641 33.952 27.772 1.00 31.64 750 SER A C 1
ATOM 5555 O O . SER A 1 707 ? 0.096 34.633 28.510 1.00 32.05 750 SER A O 1
ATOM 5558 N N . ARG A 1 708 ? -1.654 33.193 28.204 1.00 31.42 751 ARG A N 1
ATOM 5559 C CA . ARG A 1 708 ? -2.101 33.137 29.594 1.00 30.66 751 ARG A CA 1
ATOM 5560 C C . ARG A 1 708 ? -2.516 31.702 29.944 1.00 29.89 751 ARG A C 1
ATOM 5561 O O . ARG A 1 708 ? -3.084 30.993 29.108 1.00 29.16 751 ARG A O 1
ATOM 5569 N N . TRP A 1 709 ? -2.229 31.300 31.182 1.00 29.08 752 TRP A N 1
ATOM 5570 C CA . TRP A 1 709 ? -2.747 30.065 31.735 1.00 28.39 752 TRP A CA 1
ATOM 5571 C C . TRP A 1 709 ? -4.246 30.202 32.086 1.00 27.90 752 TRP A C 1
ATOM 5572 O O . TRP A 1 709 ? -4.729 31.284 32.358 1.00 27.89 752 TRP A O 1
ATOM 5583 N N . GLU A 1 710 ? -4.976 29.095 32.059 1.00 27.35 753 GLU A N 1
ATOM 5584 C CA . GLU A 1 710 ? -6.407 29.077 32.330 1.00 26.76 753 GLU A CA 1
ATOM 5585 C C . GLU A 1 710 ? -6.689 27.875 33.211 1.00 26.64 753 GLU A C 1
ATOM 5586 O O . GLU A 1 710 ? -5.941 26.928 33.183 1.00 26.99 753 GLU A O 1
ATOM 5592 N N . LYS A 1 711 ? -7.730 27.917 34.024 1.00 26.28 754 LYS A N 1
ATOM 5593 C CA . LYS A 1 711 ? -8.093 26.763 34.818 1.00 26.36 754 LYS A CA 1
ATOM 5594 C C . LYS A 1 711 ? -9.297 26.110 34.144 1.00 25.99 754 LYS A C 1
ATOM 5595 O O . LYS A 1 711 ? -10.261 26.787 33.836 1.00 25.85 754 LYS A O 1
ATOM 5601 N N . PHE A 1 712 ? -9.252 24.809 33.880 1.00 25.88 755 PHE A N 1
ATOM 5602 C CA . PHE A 1 712 ? -10.446 24.138 33.365 1.00 25.82 755 PHE A CA 1
ATOM 5603 C C . PHE A 1 712 ? -11.055 23.273 34.460 1.00 26.30 755 PHE A C 1
ATOM 5604 O O . PHE A 1 712 ? -10.331 22.513 35.109 1.00 26.12 755 PHE A O 1
ATOM 5612 N N . SER A 1 713 ? -12.375 23.395 34.659 1.00 26.80 756 SER A N 1
ATOM 5613 C CA . SER A 1 713 ? -13.089 22.706 35.765 1.00 27.43 756 SER A CA 1
ATOM 5614 C C . SER A 1 713 ? -14.138 21.737 35.248 1.00 27.55 756 SER A C 1
ATOM 5615 O O . SER A 1 713 ? -14.910 22.082 34.339 1.00 28.02 756 SER A O 1
ATOM 5618 N N . GLN A 1 714 ? -14.143 20.525 35.823 1.00 27.05 757 GLN A N 1
ATOM 5619 C CA . GLN A 1 714 ? -15.263 19.611 35.724 1.00 26.52 757 GLN A CA 1
ATOM 5620 C C . GLN A 1 714 ? -15.956 19.614 37.075 1.00 27.38 757 GLN A C 1
ATOM 5621 O O . GLN A 1 714 ? -15.378 19.183 38.100 1.00 27.60 757 GLN A O 1
ATOM 5627 N N . GLU A 1 715 ? -17.185 20.131 37.077 1.00 27.79 758 GLU A N 1
ATOM 5628 C CA . GLU A 1 715 ? -17.990 20.187 38.272 1.00 28.63 758 GLU A CA 1
ATOM 5629 C C . GLU A 1 715 ? -18.368 18.764 38.656 1.00 27.46 758 GLU A C 1
ATOM 5630 O O . GLU A 1 715 ? -18.595 17.947 37.774 1.00 27.64 758 GLU A O 1
ATOM 5636 N N . ASP A 1 716 ? -18.372 18.450 39.957 1.00 26.01 759 ASP A N 1
ATOM 5637 C CA . ASP A 1 716 ? -18.744 17.112 40.450 1.00 24.09 759 ASP A CA 1
ATOM 5638 C C . ASP A 1 716 ? -20.000 16.620 39.741 1.00 22.40 759 ASP A C 1
ATOM 5639 O O . ASP A 1 716 ? -20.860 17.438 39.346 1.00 21.92 759 ASP A O 1
ATOM 5644 N N . TYR A 1 717 ? -20.108 15.301 39.566 1.00 20.10 760 TYR A N 1
ATOM 5645 C CA . TYR A 1 717 ? -21.218 14.752 38.798 1.00 18.08 760 TYR A CA 1
ATOM 5646 C C . TYR A 1 717 ? -21.538 13.332 39.216 1.00 16.68 760 TYR A C 1
ATOM 5647 O O . TYR A 1 717 ? -20.686 12.648 39.759 1.00 16.42 760 TYR A O 1
ATOM 5656 N N . TRP A 1 718 ? -22.775 12.915 38.953 1.00 14.97 761 TRP A N 1
ATOM 5657 C CA . TRP A 1 718 ? -23.231 11.548 39.169 1.00 13.63 761 TRP A CA 1
ATOM 5658 C C . TRP A 1 718 ? -23.263 10.764 37.826 1.00 13.43 761 TRP A C 1
ATOM 5659 O O . TRP A 1 718 ? -23.658 11.308 36.800 1.00 13.04 761 TRP A O 1
ATOM 5670 N N . LEU A 1 719 ? -22.887 9.494 37.833 1.00 12.66 762 LEU A N 1
ATOM 5671 C CA . LEU A 1 719 ? -23.335 8.605 36.778 1.00 13.11 762 LEU A CA 1
ATOM 5672 C C . LEU A 1 719 ? -24.155 7.463 37.370 1.00 14.01 762 LEU A C 1
ATOM 5673 O O . LEU A 1 719 ? -23.682 6.795 38.321 1.00 14.62 762 LEU A O 1
ATOM 5678 N N . VAL A 1 720 ? -25.345 7.206 36.813 1.00 13.53 763 VAL A N 1
ATOM 5679 C CA . VAL A 1 720 ? -26.228 6.160 37.331 1.00 13.72 763 VAL A CA 1
ATOM 5680 C C . VAL A 1 720 ? -26.320 4.997 36.324 1.00 14.38 763 VAL A C 1
ATOM 5681 O O . VAL A 1 720 ? -26.523 5.202 35.123 1.00 14.13 763 VAL A O 1
ATOM 5685 N N . ASP A 1 721 ? -26.166 3.774 36.812 1.00 15.19 764 ASP A N 1
ATOM 5686 C CA . ASP A 1 721 ? -26.365 2.570 35.983 1.00 15.99 764 ASP A CA 1
ATOM 5687 C C . ASP A 1 721 ? -27.605 1.777 36.435 1.00 16.34 764 ASP A C 1
ATOM 5688 O O . ASP A 1 721 ? -27.972 1.811 37.630 1.00 16.38 764 ASP A O 1
ATOM 5693 N N . LEU A 1 722 ? -28.221 1.042 35.498 1.00 15.66 765 LEU A N 1
ATOM 5694 C CA . LEU A 1 722 ? -29.374 0.171 35.793 1.00 14.86 765 LEU A CA 1
ATOM 5695 C C . LEU A 1 722 ? -29.236 -1.095 34.999 1.00 15.05 765 LEU A C 1
ATOM 5696 O O . LEU A 1 722 ? -28.563 -1.120 33.979 1.00 15.79 765 LEU A O 1
ATOM 5701 N N . MET A 1 723 ? -29.938 -2.135 35.433 1.00 15.36 766 MET A N 1
ATOM 5702 C CA . MET A 1 723 ? -29.640 -3.510 35.043 1.00 15.08 766 MET A CA 1
ATOM 5703 C C . MET A 1 723 ? -30.783 -4.469 35.435 1.00 15.67 766 MET A C 1
ATOM 5704 O O . MET A 1 723 ? -31.335 -4.372 36.535 1.00 16.36 766 MET A O 1
ATOM 5709 N N . ALA A 1 724 ? -31.117 -5.400 34.546 1.00 15.58 767 ALA A N 1
ATOM 5710 C CA . ALA A 1 724 ? -32.071 -6.453 34.835 1.00 15.32 767 ALA A CA 1
ATOM 5711 C C . ALA A 1 724 ? -31.731 -7.732 34.024 1.00 16.11 767 ALA A C 1
ATOM 5712 O O . ALA A 1 724 ? -31.334 -7.667 32.828 1.00 16.00 767 ALA A O 1
ATOM 5714 N N . ARG A 1 725 ? -31.861 -8.889 34.672 1.00 16.35 768 ARG A N 1
ATOM 5715 C CA . ARG A 1 725 ? -31.671 -10.184 33.993 1.00 16.64 768 ARG A CA 1
ATOM 5716 C C . ARG A 1 725 ? -32.858 -11.064 34.361 1.00 17.25 768 ARG A C 1
ATOM 5717 O O . ARG A 1 725 ? -33.390 -10.929 35.469 1.00 17.84 768 ARG A O 1
ATOM 5725 N N . TYR A 1 726 ? -33.271 -11.952 33.449 1.00 17.11 769 TYR A N 1
ATOM 5726 C CA . TYR A 1 726 ? -34.379 -12.881 33.702 1.00 16.88 769 TYR A CA 1
ATOM 5727 C C . TYR A 1 726 ? -33.990 -14.261 33.188 1.00 16.88 769 TYR A C 1
ATOM 5728 O O . TYR A 1 726 ? -33.681 -14.424 32.004 1.00 16.83 769 TYR A O 1
ATOM 5737 N N . GLN A 1 727 ? -33.974 -15.243 34.087 1.00 16.54 770 GLN A N 1
ATOM 5738 C CA . GLN A 1 727 ? -33.577 -16.594 33.743 1.00 16.59 770 GLN A CA 1
ATOM 5739 C C . GLN A 1 727 ? -34.816 -17.303 33.203 1.00 17.41 770 GLN A C 1
ATOM 5740 O O . GLN A 1 727 ? -35.580 -17.915 33.981 1.00 18.11 770 GLN A O 1
ATOM 5746 N N . ILE A 1 728 ? -35.039 -17.190 31.888 1.00 17.26 771 ILE A N 1
ATOM 5747 C CA . ILE A 1 728 ? -36.255 -17.701 31.239 1.00 17.61 771 ILE A CA 1
ATOM 5748 C C . ILE A 1 728 ? -36.321 -19.207 31.316 1.00 17.83 771 ILE A C 1
ATOM 5749 O O . ILE A 1 728 ? -37.390 -19.801 31.281 1.00 18.05 771 ILE A O 1
ATOM 5754 N N . THR A 1 729 ? -35.152 -19.813 31.443 1.00 18.20 772 THR A N 1
ATOM 5755 C CA . THR A 1 729 ? -34.975 -21.233 31.293 1.00 18.22 772 THR A CA 1
ATOM 5756 C C . THR A 1 729 ? -33.730 -21.670 32.044 1.00 19.65 772 THR A C 1
ATOM 5757 O O . THR A 1 729 ? -32.783 -20.888 32.216 1.00 19.55 772 THR A O 1
ATOM 5761 N N . ASP A 1 730 ? -33.737 -22.916 32.513 1.00 21.40 773 ASP A N 1
ATOM 5762 C CA . ASP A 1 730 ? -32.526 -23.530 33.067 1.00 22.99 773 ASP A CA 1
ATOM 5763 C C . ASP A 1 730 ? -31.250 -23.113 32.305 1.00 22.57 773 ASP A C 1
ATOM 5764 O O . ASP A 1 730 ? -30.229 -22.887 32.913 1.00 22.68 773 ASP A O 1
ATOM 5769 N N . LYS A 1 731 ? -31.336 -23.008 30.978 1.00 22.27 774 LYS A N 1
ATOM 5770 C CA . LYS A 1 731 ? -30.179 -22.950 30.113 1.00 21.76 774 LYS A CA 1
ATOM 5771 C C . LYS A 1 731 ? -30.066 -21.615 29.357 1.00 20.43 774 LYS A C 1
ATOM 5772 O O . LYS A 1 731 ? -28.994 -21.268 28.862 1.00 20.01 774 LYS A O 1
ATOM 5778 N N . LEU A 1 732 ? -31.160 -20.867 29.269 1.00 19.16 775 LEU A N 1
ATOM 5779 C CA . LEU A 1 732 ? -31.118 -19.594 28.568 1.00 18.30 775 LEU A CA 1
ATOM 5780 C C . LEU A 1 732 ? -31.578 -18.379 29.404 1.00 17.78 775 LEU A C 1
ATOM 5781 O O . LEU A 1 732 ? -32.586 -18.449 30.059 1.00 17.37 775 LEU A O 1
ATOM 5786 N N . SER A 1 733 ? -30.831 -17.274 29.378 1.00 17.77 776 SER A N 1
ATOM 5787 C CA . SER A 1 733 ? -31.256 -16.037 30.035 1.00 18.19 776 SER A CA 1
ATOM 5788 C C . SER A 1 733 ? -31.137 -14.774 29.140 1.00 18.40 776 SER A C 1
ATOM 5789 O O . SER A 1 733 ? -30.311 -14.726 28.220 1.00 18.53 776 SER A O 1
ATOM 5792 N N . ALA A 1 734 ? -31.961 -13.758 29.416 1.00 18.09 777 ALA A N 1
ATOM 5793 C CA . ALA A 1 734 ? -31.844 -12.456 28.752 1.00 17.83 777 ALA A CA 1
ATOM 5794 C C . ALA A 1 734 ? -31.645 -11.296 29.745 1.00 18.41 777 ALA A C 1
ATOM 5795 O O . ALA A 1 734 ? -32.293 -11.231 30.813 1.00 18.60 777 ALA A O 1
ATOM 5797 N N . SER A 1 735 ? -30.758 -10.376 29.352 1.00 18.04 778 SER A N 1
ATOM 5798 C CA . SER A 1 735 ? -30.356 -9.239 30.157 1.00 17.79 778 SER A CA 1
ATOM 5799 C C . SER A 1 735 ? -30.478 -7.924 29.381 1.00 17.41 778 SER A C 1
ATOM 5800 O O . SER A 1 735 ? -30.544 -7.935 28.155 1.00 16.73 778 SER A O 1
ATOM 5803 N N . VAL A 1 736 ? -30.553 -6.819 30.130 1.00 16.78 779 VAL A N 1
ATOM 5804 C CA . VAL A 1 736 ? -30.406 -5.486 29.605 1.00 16.91 779 VAL A CA 1
ATOM 5805 C C . VAL A 1 736 ? -29.581 -4.643 30.584 1.00 17.41 779 VAL A C 1
ATOM 5806 O O . VAL A 1 736 ? -29.771 -4.722 31.820 1.00 17.93 779 VAL A O 1
ATOM 5810 N N . ASN A 1 737 ? -28.636 -3.869 30.037 1.00 17.15 780 ASN A N 1
ATOM 5811 C CA . ASN A 1 737 ? -27.929 -2.865 30.814 1.00 16.79 780 ASN A CA 1
ATOM 5812 C C . ASN A 1 737 ? -28.178 -1.459 30.209 1.00 17.10 780 ASN A C 1
ATOM 5813 O O . ASN A 1 737 ? -28.056 -1.221 28.982 1.00 17.46 780 ASN A O 1
ATOM 5818 N N . VAL A 1 738 ? -28.559 -0.531 31.069 1.00 16.46 781 VAL A N 1
ATOM 5819 C CA . VAL A 1 738 ? -28.643 0.847 30.660 1.00 16.29 781 VAL A CA 1
ATOM 5820 C C . VAL A 1 738 ? -27.572 1.627 31.433 1.00 16.07 781 VAL A C 1
ATOM 5821 O O . VAL A 1 738 ? -27.541 1.586 32.670 1.00 16.36 781 VAL A O 1
ATOM 5825 N N . ASN A 1 739 ? -26.666 2.294 30.718 1.00 15.72 782 ASN A N 1
ATOM 5826 C CA . ASN A 1 739 ? -25.558 2.992 31.377 1.00 15.62 782 ASN A CA 1
ATOM 5827 C C . ASN A 1 739 ? -25.683 4.475 31.224 1.00 16.37 782 ASN A C 1
ATOM 5828 O O . ASN A 1 739 ? -26.163 4.937 30.189 1.00 16.46 782 ASN A O 1
ATOM 5833 N N . ASN A 1 740 ? -25.240 5.217 32.241 1.00 16.68 783 ASN A N 1
ATOM 5834 C CA . ASN A 1 740 ? -25.394 6.676 32.260 1.00 17.60 783 ASN A CA 1
ATOM 5835 C C . ASN A 1 740 ? -26.866 7.022 31.959 1.00 17.99 783 ASN A C 1
ATOM 5836 O O . ASN A 1 740 ? -27.213 7.614 30.929 1.00 18.35 783 ASN A O 1
ATOM 5841 N N . VAL A 1 741 ? -27.719 6.619 32.898 1.00 18.00 784 VAL A N 1
ATOM 5842 C CA . VAL A 1 741 ? -29.177 6.683 32.747 1.00 17.24 784 VAL A CA 1
ATOM 5843 C C . VAL A 1 741 ? -29.674 8.102 32.481 1.00 16.70 784 VAL A C 1
ATOM 5844 O O . VAL A 1 741 ? -30.469 8.297 31.589 1.00 16.24 784 VAL A O 1
ATOM 5848 N N . PHE A 1 742 ? -29.162 9.086 33.216 1.00 16.70 785 PHE A N 1
ATOM 5849 C CA . PHE A 1 742 ? -29.642 10.481 33.061 1.00 16.56 785 PHE A CA 1
ATOM 5850 C C . PHE A 1 742 ? -28.867 11.271 32.006 1.00 16.28 785 PHE A C 1
ATOM 5851 O O . PHE A 1 742 ? -28.944 12.503 31.954 1.00 15.91 785 PHE A O 1
ATOM 5859 N N . ASP A 1 743 ? -28.116 10.531 31.185 1.00 16.19 786 ASP A N 1
ATOM 5860 C CA . ASP A 1 743 ? -27.400 11.077 30.021 1.00 15.83 786 ASP A CA 1
ATOM 5861 C C . ASP A 1 743 ? -26.496 12.257 30.374 1.00 15.05 786 ASP A C 1
ATOM 5862 O O . ASP A 1 743 ? -26.375 13.200 29.635 1.00 14.49 786 ASP A O 1
ATOM 5867 N N . LYS A 1 744 ? -25.839 12.176 31.517 1.00 15.03 787 LYS A N 1
ATOM 5868 C CA . LYS A 1 744 ? -25.029 13.285 31.98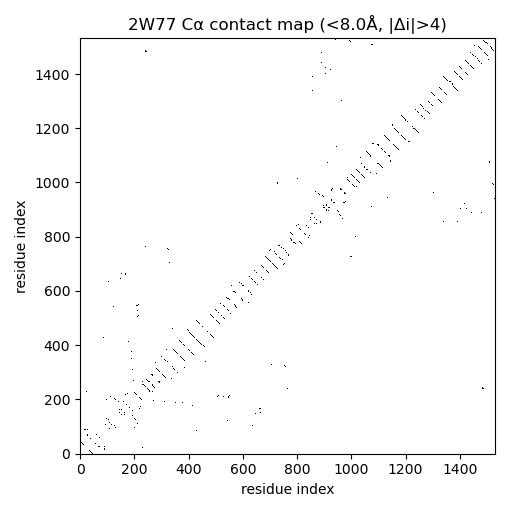0 1.00 15.24 787 LYS A CA 1
ATOM 5869 C C . LYS A 1 744 ? -23.892 13.518 30.983 1.00 15.09 787 LYS A C 1
ATOM 5870 O O . LYS A 1 744 ? -23.157 12.600 30.669 1.00 15.62 787 LYS A O 1
ATOM 5876 N N . THR A 1 745 ? -23.733 14.727 30.476 1.00 14.49 788 THR A N 1
ATOM 5877 C CA . THR A 1 745 ? -22.618 14.934 29.588 1.00 13.97 788 THR A CA 1
ATOM 5878 C C . THR A 1 745 ? -21.476 15.503 30.434 1.00 14.33 788 THR A C 1
ATOM 5879 O O . THR A 1 745 ? -21.656 16.487 31.098 1.00 14.75 788 THR A O 1
ATOM 5883 N N . TYR A 1 746 ? -20.326 14.833 30.462 1.00 14.80 789 TYR A N 1
ATOM 5884 C CA . TYR A 1 746 ? -19.197 15.239 31.309 1.00 15.08 789 TYR A CA 1
ATOM 5885 C C . TYR A 1 746 ? -17.920 15.017 30.507 1.00 15.69 789 TYR A C 1
ATOM 5886 O O . TYR A 1 746 ? -18.006 14.555 29.362 1.00 15.43 789 TYR A O 1
ATOM 5895 N N . TYR A 1 747 ? -16.758 15.342 31.100 1.00 16.78 790 TYR A N 1
ATOM 5896 C CA . TYR A 1 747 ? -15.401 15.152 30.470 1.00 17.43 790 TYR A CA 1
ATOM 5897 C C . TYR A 1 747 ? -14.513 14.109 31.145 1.00 17.47 790 TYR A C 1
ATOM 5898 O O . TYR A 1 747 ? -14.444 14.012 32.379 1.00 17.97 790 TYR A O 1
ATOM 5907 N N . THR A 1 748 ? -13.765 13.381 30.324 1.00 17.54 791 THR A N 1
ATOM 5908 C CA . THR A 1 748 ? -12.803 12.392 30.817 1.00 16.93 791 THR A CA 1
ATOM 5909 C C . THR A 1 748 ? -11.373 12.829 30.622 1.00 17.26 791 THR A C 1
ATOM 5910 O O . THR A 1 748 ? -10.486 12.225 31.188 1.00 17.53 791 THR A O 1
ATOM 5914 N N . ASN A 1 749 ? -11.153 13.860 29.802 1.00 17.66 792 ASN A N 1
ATOM 5915 C CA . ASN A 1 749 ? -9.835 14.503 29.647 1.00 18.36 792 ASN A CA 1
ATOM 5916 C C . ASN A 1 749 ? -10.045 15.958 29.413 1.00 18.42 792 ASN A C 1
ATOM 5917 O O . ASN A 1 749 ? -10.904 16.337 28.610 1.00 17.89 792 ASN A O 1
ATOM 5922 N N . ILE A 1 750 ? -9.297 16.772 30.160 1.00 18.96 793 ILE A N 1
ATOM 5923 C CA . ILE A 1 750 ? -9.055 18.156 29.753 1.00 19.70 793 ILE A CA 1
ATOM 5924 C C . ILE A 1 750 ? -7.602 18.505 29.910 1.00 19.56 793 ILE A C 1
ATOM 5925 O O . ILE A 1 750 ? -7.066 18.391 30.999 1.00 20.14 793 ILE A O 1
ATOM 5930 N N . GLY A 1 751 ? -6.946 18.942 28.848 1.00 19.06 794 GLY A N 1
ATOM 5931 C CA . GLY A 1 751 ? -5.599 19.467 29.048 1.00 18.59 794 GLY A CA 1
ATOM 5932 C C . GLY A 1 751 ? -4.475 18.609 28.532 1.00 18.34 794 GLY A C 1
ATOM 5933 O O . GLY A 1 751 ? -3.358 19.129 28.291 1.00 18.76 794 GLY A O 1
ATOM 5934 N N . PHE A 1 752 ? -4.752 17.310 28.339 1.00 17.82 795 PHE A N 1
ATOM 5935 C CA . PHE A 1 752 ? -3.774 16.417 27.680 1.00 16.83 795 PHE A CA 1
ATOM 5936 C C . PHE A 1 752 ? -3.470 16.912 26.232 1.00 16.66 795 PHE A C 1
ATOM 5937 O O . PHE A 1 752 ? -4.295 16.782 25.312 1.00 15.83 795 PHE A O 1
ATOM 5945 N N . TYR A 1 753 ? -2.282 17.507 26.085 1.00 17.00 796 TYR A N 1
ATOM 5946 C CA . TYR A 1 753 ? -1.919 18.271 24.906 1.00 17.58 796 TYR A CA 1
ATOM 5947 C C . TYR A 1 753 ? -3.038 19.224 24.504 1.00 17.82 796 TYR A C 1
ATOM 5948 O O . TYR A 1 753 ? -3.440 19.261 23.341 1.00 17.48 796 TYR A O 1
ATOM 5957 N N . THR A 1 754 ? -3.555 19.973 25.475 1.00 18.22 797 THR A N 1
ATOM 5958 C CA . THR A 1 754 ? -4.458 21.073 25.168 1.00 18.78 797 THR A CA 1
ATOM 5959 C C . THR A 1 754 ? -5.691 20.576 24.410 1.00 19.07 797 THR A C 1
ATOM 5960 O O . THR A 1 754 ? -6.080 21.158 23.356 1.00 19.63 797 THR A O 1
ATOM 5964 N N . SER A 1 755 ? -6.293 19.498 24.928 1.00 18.69 798 SER A N 1
ATOM 5965 C CA . SER A 1 755 ? -7.429 18.837 24.246 1.00 18.25 798 SER A CA 1
ATOM 5966 C C . SER A 1 755 ? -8.454 18.350 25.270 1.00 18.25 798 SER A C 1
ATOM 5967 O O . SER A 1 755 ? -8.233 18.501 26.483 1.00 18.74 798 SER A O 1
ATOM 5970 N N . ALA A 1 756 ? -9.543 17.751 24.771 1.00 17.59 799 ALA A N 1
ATOM 5971 C CA . ALA A 1 756 ? -10.660 17.284 25.586 1.00 17.26 799 ALA A CA 1
ATOM 5972 C C . ALA A 1 756 ? -11.408 16.090 25.000 1.00 17.49 799 ALA A C 1
ATOM 5973 O O . ALA A 1 756 ? -11.686 16.007 23.806 1.00 17.42 799 ALA A O 1
ATOM 5975 N N . SER A 1 757 ? -11.744 15.180 25.898 1.00 18.01 800 SER A N 1
ATOM 5976 C CA . SER A 1 757 ? -12.570 14.023 25.636 1.00 18.05 800 SER A CA 1
ATOM 5977 C C . SER A 1 757 ? -13.832 14.008 26.534 1.00 17.63 800 SER A C 1
ATOM 5978 O O . SER A 1 757 ? -13.751 14.190 27.753 1.00 17.67 800 SER A O 1
ATOM 5981 N N . TYR A 1 758 ? -14.983 13.793 25.904 1.00 17.21 801 TYR A N 1
ATOM 5982 C CA . TYR A 1 758 ? -16.256 13.467 26.569 1.00 16.63 801 TYR A CA 1
ATOM 5983 C C . TYR A 1 758 ? -16.367 12.025 26.978 1.00 15.71 801 TYR A C 1
ATOM 5984 O O . TYR A 1 758 ? -16.119 11.162 26.177 1.00 16.23 801 TYR A O 1
ATOM 5993 N N . GLY A 1 759 ? -16.821 11.753 28.185 1.00 14.93 802 GLY A N 1
ATOM 5994 C CA . GLY A 1 759 ? -17.277 10.406 28.543 1.00 14.32 802 GLY A CA 1
ATOM 5995 C C . GLY A 1 759 ? -18.530 9.920 27.828 1.00 14.35 802 GLY A C 1
ATOM 5996 O O . GLY A 1 759 ? -19.297 10.727 27.310 1.00 13.78 802 GLY A O 1
ATOM 5997 N N . ASP A 1 760 ? -18.745 8.591 27.816 1.00 15.29 803 ASP A N 1
ATOM 5998 C CA . ASP A 1 760 ? -19.888 7.966 27.101 1.00 15.96 803 ASP A CA 1
ATOM 5999 C C . ASP A 1 760 ? -21.233 8.586 27.473 1.00 15.55 803 ASP A C 1
ATOM 6000 O O . ASP A 1 760 ? -21.572 8.659 28.666 1.00 15.95 803 ASP A O 1
ATOM 6005 N N . PRO A 1 761 ? -21.983 9.063 26.465 1.00 14.94 804 PRO A N 1
ATOM 6006 C CA . PRO A 1 761 ? -23.434 9.242 26.564 1.00 14.67 804 PRO A CA 1
ATOM 6007 C C . PRO A 1 761 ? -24.173 7.958 26.960 1.00 14.60 804 PRO A C 1
ATOM 6008 O O . PRO A 1 761 ? -23.558 6.870 27.048 1.00 14.82 804 PRO A O 1
ATOM 6012 N N . ARG A 1 762 ? -25.486 8.099 27.191 1.00 14.06 805 ARG A N 1
ATOM 6013 C CA . ARG A 1 762 ? -26.354 7.016 27.678 1.00 13.32 805 ARG A CA 1
ATOM 6014 C C . ARG A 1 762 ? -26.198 5.903 26.704 1.00 13.52 805 ARG A C 1
ATOM 6015 O O . ARG A 1 762 ? -26.148 6.165 25.513 1.00 13.98 805 ARG A O 1
ATOM 6023 N N . ASN A 1 763 ? -26.110 4.672 27.164 1.00 13.18 806 ASN A N 1
ATOM 6024 C CA . ASN A 1 763 ? -26.036 3.597 26.220 1.00 13.36 806 ASN A CA 1
ATOM 6025 C C . ASN A 1 763 ? -26.686 2.314 26.741 1.00 14.00 806 ASN A C 1
ATOM 6026 O O . ASN A 1 763 ? -26.696 2.058 27.954 1.00 14.43 806 ASN A O 1
ATOM 6031 N N . LEU A 1 764 ? -27.222 1.495 25.847 1.00 14.13 807 LEU A N 1
ATOM 6032 C CA . LEU A 1 764 ? -27.856 0.273 26.299 1.00 15.09 807 LEU A CA 1
ATOM 6033 C C . LEU A 1 764 ? -27.139 -0.950 25.752 1.00 16.35 807 LEU A C 1
ATOM 6034 O O . LEU A 1 764 ? -26.498 -0.885 24.700 1.00 16.93 807 LEU A O 1
ATOM 6039 N N . MET A 1 765 ? -27.257 -2.075 26.440 1.00 17.15 808 MET A N 1
ATOM 6040 C CA . MET A 1 765 ? -26.738 -3.326 25.907 1.00 18.37 808 MET A CA 1
ATOM 6041 C C . MET A 1 765 ? -27.740 -4.483 26.147 1.00 18.37 808 MET A C 1
ATOM 6042 O O . MET A 1 765 ? -28.134 -4.767 27.289 1.00 18.23 808 MET A O 1
ATOM 6047 N N . PHE A 1 766 ? -28.156 -5.144 25.074 1.00 18.14 809 PHE A N 1
ATOM 6048 C CA . PHE A 1 766 ? -28.995 -6.320 25.206 1.00 18.15 809 PHE A CA 1
ATOM 6049 C C . PHE A 1 766 ? -28.167 -7.570 25.015 1.00 18.27 809 PHE A C 1
ATOM 6050 O O . PHE A 1 766 ? -27.201 -7.538 24.280 1.00 18.72 809 PHE A O 1
ATOM 6058 N N . SER A 1 767 ? -28.499 -8.662 25.699 1.00 18.02 810 SER A N 1
ATOM 6059 C CA . SER A 1 767 ? -27.738 -9.899 25.518 1.00 18.06 810 SER A CA 1
ATOM 6060 C C . SER A 1 767 ? -28.486 -11.134 25.966 1.00 17.82 810 SER A C 1
ATOM 6061 O O . SER A 1 767 ? -29.375 -11.026 26.747 1.00 18.00 810 SER A O 1
ATOM 6064 N N . THR A 1 768 ? -28.123 -12.289 25.437 1.00 17.70 811 THR A N 1
ATOM 6065 C CA . THR A 1 768 ? -28.628 -13.550 25.909 1.00 18.42 811 THR A CA 1
ATOM 6066 C C . THR A 1 768 ? -27.445 -14.410 26.189 1.00 18.42 811 THR A C 1
ATOM 6067 O O . THR A 1 768 ? -26.525 -14.450 25.406 1.00 18.82 811 THR A O 1
ATOM 6071 N N . ARG A 1 769 ? -27.496 -15.143 27.280 1.00 18.13 812 ARG A N 1
ATOM 6072 C CA . ARG A 1 769 ? -26.506 -16.119 27.553 1.00 18.35 812 ARG A CA 1
ATOM 6073 C C . ARG A 1 769 ? -27.136 -17.535 27.538 1.00 18.75 812 ARG A C 1
ATOM 6074 O O . ARG A 1 769 ? -28.214 -17.765 28.102 1.00 18.27 812 ARG A O 1
ATOM 6082 N N . TRP A 1 770 ? -26.452 -18.473 26.892 1.00 19.57 813 TRP A N 1
ATOM 6083 C CA . TRP A 1 770 ? -26.882 -19.852 26.829 1.00 20.63 813 TRP A CA 1
ATOM 6084 C C . TRP A 1 770 ? -25.846 -20.751 27.459 1.00 20.62 813 TRP A C 1
ATOM 6085 O O . TRP A 1 770 ? -24.777 -20.870 26.891 1.00 20.22 813 TRP A O 1
ATOM 6096 N N . ASP A 1 771 ? -26.172 -21.371 28.621 1.00 21.44 814 ASP A N 1
ATOM 6097 C CA . ASP A 1 771 ? -25.334 -22.410 29.315 1.00 21.86 814 ASP A CA 1
ATOM 6098 C C . ASP A 1 771 ? -25.724 -23.835 28.903 1.00 23.03 814 ASP A C 1
ATOM 6099 O O . ASP A 1 771 ? -26.895 -24.244 29.002 1.00 22.33 814 ASP A O 1
ATOM 6104 N N . PHE A 1 772 ? -24.740 -24.573 28.380 1.00 25.06 815 PHE A N 1
ATOM 6105 C CA . PHE A 1 772 ? -24.926 -25.993 28.076 1.00 26.53 815 PHE A CA 1
ATOM 6106 C C . PHE A 1 772 ? -24.824 -26.654 29.453 1.00 27.27 815 PHE A C 1
ATOM 6107 O O . PHE A 1 772 ? -25.679 -27.503 29.770 1.00 27.94 815 PHE A O 1
ATOM 6115 N N . GLN B 1 1 ? -34.926 9.875 4.507 1.00 53.37 44 GLN B N 1
ATOM 6116 C CA . GLN B 1 1 ? -33.887 10.943 4.684 1.00 53.37 44 GLN B CA 1
ATOM 6117 C C . GLN B 1 1 ? -32.611 10.765 3.822 1.00 53.13 44 GLN B C 1
ATOM 6118 O O . GLN B 1 1 ? -32.471 9.773 3.082 1.00 53.00 44 GLN B O 1
ATOM 6124 N N . GLU B 1 2 ? -31.697 11.738 3.955 1.00 52.37 45 GLU B N 1
ATOM 6125 C CA . GLU B 1 2 ? -30.520 11.915 3.091 1.00 51.29 45 GLU B CA 1
ATOM 6126 C C . GLU B 1 2 ? -29.517 10.761 3.199 1.00 50.39 45 GLU B C 1
ATOM 6127 O O . GLU B 1 2 ? -29.174 10.351 4.295 1.00 50.48 45 GLU B O 1
ATOM 6133 N N . VAL B 1 3 ? -29.041 10.248 2.063 1.00 48.97 46 VAL B N 1
ATOM 6134 C CA . VAL B 1 3 ? -28.053 9.159 2.047 1.00 47.26 46 VAL B CA 1
ATOM 6135 C C . VAL B 1 3 ? -26.713 9.607 1.456 1.00 46.30 46 VAL B C 1
ATOM 6136 O O . VAL B 1 3 ? -26.640 10.575 0.698 1.00 46.21 46 VAL B O 1
ATOM 6140 N N . GLU B 1 4 ? -25.659 8.896 1.836 1.00 44.82 47 GLU B N 1
ATOM 6141 C CA . GLU B 1 4 ? -24.299 9.193 1.422 1.00 43.51 47 GLU B CA 1
ATOM 6142 C C . GLU B 1 4 ? -23.968 8.283 0.249 1.00 42.23 47 GLU B C 1
ATOM 6143 O O . GLU B 1 4 ? -24.002 7.068 0.408 1.00 42.29 47 GLU B O 1
ATOM 6149 N N . PHE B 1 5 ? -23.667 8.864 -0.921 1.00 40.65 48 PHE B N 1
ATOM 6150 C CA . PHE B 1 5 ? -23.339 8.093 -2.158 1.00 38.93 48 PHE B CA 1
ATOM 6151 C C . PHE B 1 5 ? -21.910 8.257 -2.712 1.00 37.61 48 PHE B C 1
ATOM 6152 O O . PHE B 1 5 ? -21.290 9.304 -2.561 1.00 37.50 48 PHE B O 1
ATOM 6160 N N . ASP B 1 6 ? -21.418 7.217 -3.379 1.00 35.87 49 ASP B N 1
ATOM 6161 C CA . ASP B 1 6 ? -20.185 7.291 -4.142 1.00 34.15 49 ASP B CA 1
ATOM 6162 C C . ASP B 1 6 ? -20.246 6.312 -5.304 1.00 32.56 49 ASP B C 1
ATOM 6163 O O . ASP B 1 6 ? -19.854 5.173 -5.160 1.00 32.39 49 ASP B O 1
ATOM 6168 N N . ILE B 1 7 ? -20.742 6.762 -6.456 1.00 30.83 50 ILE B N 1
ATOM 6169 C CA . ILE B 1 7 ? -20.871 5.898 -7.644 1.00 28.98 50 ILE B CA 1
ATOM 6170 C C . ILE B 1 7 ? -20.334 6.565 -8.936 1.00 27.69 50 ILE B C 1
ATOM 6171 O O . ILE B 1 7 ? -21.031 7.374 -9.586 1.00 27.82 50 ILE B O 1
ATOM 6176 N N . PRO B 1 8 ? -19.092 6.215 -9.320 1.00 25.93 51 PRO B N 1
ATOM 6177 C CA . PRO B 1 8 ? -18.442 6.883 -10.454 1.00 24.58 51 PRO B CA 1
ATOM 6178 C C . PRO B 1 8 ? -18.985 6.361 -11.794 1.00 23.10 51 PRO B C 1
ATOM 6179 O O . PRO B 1 8 ? -19.611 5.295 -11.802 1.00 22.94 51 PRO B O 1
ATOM 6183 N N . PRO B 1 9 ? -18.804 7.127 -12.911 1.00 21.79 52 PRO B N 1
ATOM 6184 C CA . PRO B 1 9 ? -19.155 6.680 -14.269 1.00 20.75 52 PRO B CA 1
ATOM 6185 C C . PRO B 1 9 ? -18.730 5.236 -14.530 1.00 20.32 52 PRO B C 1
ATOM 6186 O O . PRO B 1 9 ? -17.559 4.884 -14.394 1.00 20.32 52 PRO B O 1
ATOM 6190 N N . GLN B 1 10 ? -19.694 4.394 -14.855 1.00 20.12 53 GLN B N 1
ATOM 6191 C CA . GLN B 1 10 ? -19.439 2.969 -15.044 1.00 19.88 53 GLN B CA 1
ATOM 6192 C C . GLN B 1 10 ? -20.600 2.367 -15.810 1.00 19.76 53 GLN B C 1
ATOM 6193 O O . GLN B 1 10 ? -21.551 3.072 -16.185 1.00 19.40 53 GLN B O 1
ATOM 6199 N N . ALA B 1 11 ? -20.533 1.066 -16.044 1.00 19.53 54 ALA B N 1
ATOM 6200 C CA . ALA B 1 11 ? -21.589 0.439 -16.781 1.00 19.71 54 ALA B CA 1
ATOM 6201 C C . ALA B 1 11 ? -22.912 0.619 -16.001 1.00 19.69 54 ALA B C 1
ATOM 6202 O O . ALA B 1 11 ? -22.971 0.320 -14.805 1.00 19.57 54 ALA B O 1
ATOM 6204 N N . LEU B 1 12 ? -23.949 1.144 -16.656 1.00 19.49 55 LEU B N 1
ATOM 6205 C CA . LEU B 1 12 ? -25.239 1.347 -16.003 1.00 19.84 55 LEU B CA 1
ATOM 6206 C C . LEU B 1 12 ? -25.654 0.159 -15.097 1.00 20.54 55 LEU B C 1
ATOM 6207 O O . LEU B 1 12 ? -26.045 0.336 -13.935 1.00 21.17 55 LEU B O 1
ATOM 6212 N N . GLY B 1 13 ? -25.587 -1.047 -15.639 1.00 21.00 56 GLY B N 1
ATOM 6213 C CA . GLY B 1 13 ? -25.986 -2.238 -14.926 1.00 21.60 56 GLY B CA 1
ATOM 6214 C C . GLY B 1 13 ? -25.382 -2.315 -13.546 1.00 22.45 56 GLY B C 1
ATOM 6215 O O . GLY B 1 13 ? -26.092 -2.520 -12.554 1.00 22.95 56 GLY B O 1
ATOM 6216 N N . SER B 1 14 ? -24.066 -2.170 -13.440 1.00 23.02 57 SER B N 1
ATOM 6217 C CA . SER B 1 14 ? -23.477 -2.386 -12.119 1.00 23.16 57 SER B CA 1
ATOM 6218 C C . SER B 1 14 ? -23.597 -1.165 -11.246 1.00 23.46 57 SER B C 1
ATOM 6219 O O . SER B 1 14 ? -23.531 -1.274 -10.029 1.00 24.00 57 SER B O 1
ATOM 6222 N N . ALA B 1 15 ? -23.791 -0.011 -11.877 1.00 23.54 58 ALA B N 1
ATOM 6223 C CA . ALA B 1 15 ? -24.067 1.230 -11.181 1.00 23.54 58 ALA B CA 1
ATOM 6224 C C . ALA B 1 15 ? -25.372 1.052 -10.390 1.00 23.95 58 ALA B C 1
ATOM 6225 O O . ALA B 1 15 ? -25.430 1.350 -9.166 1.00 23.90 58 ALA B O 1
ATOM 6227 N N . LEU B 1 16 ? -26.400 0.548 -11.086 1.00 23.74 59 LEU B N 1
ATOM 6228 C CA . LEU B 1 16 ? -27.713 0.338 -10.486 1.00 23.74 59 LEU B CA 1
ATOM 6229 C C . LEU B 1 16 ? -27.650 -0.587 -9.268 1.00 24.68 59 LEU B C 1
ATOM 6230 O O . LEU B 1 16 ? -28.250 -0.299 -8.239 1.00 24.33 59 LEU B O 1
ATOM 6235 N N . GLN B 1 17 ? -26.886 -1.670 -9.395 1.00 26.19 60 GLN B N 1
ATOM 6236 C CA . GLN B 1 17 ? -26.671 -2.605 -8.318 1.00 27.88 60 GLN B CA 1
ATOM 6237 C C . GLN B 1 17 ? -25.911 -1.958 -7.194 1.00 29.08 60 GLN B C 1
ATOM 6238 O O . GLN B 1 17 ? -26.185 -2.261 -6.029 1.00 30.08 60 GLN B O 1
ATOM 6244 N N . GLU B 1 18 ? -24.987 -1.040 -7.507 1.00 30.04 61 GLU B N 1
ATOM 6245 C CA . GLU B 1 18 ? -24.312 -0.281 -6.432 1.00 30.53 61 GLU B CA 1
ATOM 6246 C C . GLU B 1 18 ? -25.280 0.688 -5.757 1.00 30.14 61 GLU B C 1
ATOM 6247 O O . GLU B 1 18 ? -25.274 0.828 -4.541 1.00 29.84 61 GLU B O 1
ATOM 6253 N N . PHE B 1 19 ? -26.126 1.336 -6.549 1.00 30.16 62 PHE B N 1
ATOM 6254 C CA . PHE B 1 19 ? -27.138 2.213 -5.976 1.00 30.33 62 PHE B CA 1
ATOM 6255 C C . PHE B 1 19 ? -27.970 1.497 -4.940 1.00 30.35 62 PHE B C 1
ATOM 6256 O O . PHE B 1 19 ? -28.314 2.078 -3.930 1.00 30.46 62 PHE B O 1
ATOM 6264 N N . GLY B 1 20 ? -28.295 0.237 -5.223 1.00 30.51 63 GLY B N 1
ATOM 6265 C CA . GLY B 1 20 ? -29.117 -0.594 -4.363 1.00 30.17 63 GLY B CA 1
ATOM 6266 C C . GLY B 1 20 ? -28.435 -0.761 -3.040 1.00 30.19 63 GLY B C 1
ATOM 6267 O O . GLY B 1 20 ? -29.046 -0.541 -1.993 1.00 29.86 63 GLY B O 1
ATOM 6268 N N . ARG B 1 21 ? -27.153 -1.131 -3.115 1.00 30.39 64 ARG B N 1
ATOM 6269 C CA . ARG B 1 21 ? -26.322 -1.431 -1.956 1.00 30.57 64 ARG B CA 1
ATOM 6270 C C . ARG B 1 21 ? -26.187 -0.225 -1.027 1.00 30.09 64 ARG B C 1
ATOM 6271 O O . ARG B 1 21 ? -26.366 -0.355 0.177 1.00 30.47 64 ARG B O 1
ATOM 6279 N N . GLN B 1 22 ? -25.930 0.949 -1.595 1.00 29.61 65 GLN B N 1
ATOM 6280 C CA . GLN B 1 22 ? -25.679 2.161 -0.818 1.00 29.11 65 GLN B CA 1
ATOM 6281 C C . GLN B 1 22 ? -26.926 2.816 -0.188 1.00 29.23 65 GLN B C 1
ATOM 6282 O O . GLN B 1 22 ? -26.806 3.568 0.797 1.00 29.56 65 GLN B O 1
ATOM 6288 N N . ALA B 1 23 ? -28.103 2.551 -0.755 1.00 28.64 66 ALA B N 1
ATOM 6289 C CA . ALA B 1 23 ? -29.344 3.209 -0.331 1.00 28.53 66 ALA B CA 1
ATOM 6290 C C . ALA B 1 23 ? -30.217 2.255 0.434 1.00 28.64 66 ALA B C 1
ATOM 6291 O O . ALA B 1 23 ? -31.194 2.668 1.070 1.00 28.56 66 ALA B O 1
ATOM 6293 N N . ASP B 1 24 ? -29.852 0.974 0.353 1.00 28.79 67 ASP B N 1
ATOM 6294 C CA . ASP B 1 24 ? -30.621 -0.121 0.934 1.00 28.50 67 ASP B CA 1
ATOM 6295 C C . ASP B 1 24 ? -32.062 -0.152 0.395 1.00 28.36 67 ASP B C 1
ATOM 6296 O O . ASP B 1 24 ? -33.000 -0.476 1.123 1.00 28.45 67 ASP B O 1
ATOM 6301 N N . ILE B 1 25 ? -32.224 0.198 -0.881 1.00 27.88 68 ILE B N 1
ATOM 6302 C CA . ILE B 1 25 ? -33.525 0.160 -1.559 1.00 27.69 68 ILE B CA 1
ATOM 6303 C C . ILE B 1 25 ? -33.286 -0.722 -2.809 1.00 26.56 68 ILE B C 1
ATOM 6304 O O . ILE B 1 25 ? -32.225 -0.631 -3.405 1.00 26.45 68 ILE B O 1
ATOM 6309 N N . GLN B 1 26 ? -34.212 -1.626 -3.140 1.00 25.29 69 GLN B N 1
ATOM 6310 C CA . GLN B 1 26 ? -34.040 -2.579 -4.238 1.00 24.12 69 GLN B CA 1
ATOM 6311 C C . GLN B 1 26 ? -34.335 -1.939 -5.581 1.00 25.01 69 GLN B C 1
ATOM 6312 O O . GLN B 1 26 ? -35.376 -1.293 -5.737 1.00 25.11 69 GLN B O 1
ATOM 6318 N N . VAL B 1 27 ? -33.430 -2.123 -6.559 1.00 25.63 70 VAL B N 1
ATOM 6319 C CA . VAL B 1 27 ? -33.598 -1.575 -7.914 1.00 25.43 70 VAL B CA 1
ATOM 6320 C C . VAL B 1 27 ? -33.894 -2.676 -8.912 1.00 25.88 70 VAL B C 1
ATOM 6321 O O . VAL B 1 27 ? -33.264 -3.722 -8.889 1.00 25.93 70 VAL B O 1
ATOM 6325 N N . LEU B 1 28 ? -34.846 -2.405 -9.795 1.00 26.50 71 LEU B N 1
ATOM 6326 C CA . LEU B 1 28 ? -35.307 -3.350 -10.791 1.00 27.03 71 LEU B CA 1
ATOM 6327 C C . LEU B 1 28 ? -35.100 -2.794 -12.187 1.00 28.48 71 LEU B C 1
ATOM 6328 O O . LEU B 1 28 ? -35.380 -1.609 -12.467 1.00 28.78 71 LEU B O 1
ATOM 6333 N N . TYR B 1 29 ? -34.624 -3.672 -13.069 1.00 29.92 72 TYR B N 1
ATOM 6334 C CA . TYR B 1 29 ? -34.358 -3.345 -14.467 1.00 30.79 72 TYR B CA 1
ATOM 6335 C C . TYR B 1 29 ? -34.256 -4.611 -15.300 1.00 31.56 72 TYR B C 1
ATOM 6336 O O . TYR B 1 29 ? -33.983 -5.687 -14.776 1.00 31.80 72 TYR B O 1
ATOM 6345 N N . ARG B 1 30 ? -34.466 -4.470 -16.603 1.00 32.41 73 ARG B N 1
ATOM 6346 C CA . ARG B 1 30 ? -34.257 -5.551 -17.540 1.00 33.05 73 ARG B CA 1
ATOM 6347 C C . ARG B 1 30 ? -32.801 -5.417 -17.939 1.00 32.77 73 ARG B C 1
ATOM 6348 O O . ARG B 1 30 ? -32.419 -4.350 -18.395 1.00 32.59 73 ARG B O 1
ATOM 6356 N N . PRO B 1 31 ? -31.974 -6.488 -17.768 1.00 32.96 74 PRO B N 1
ATOM 6357 C CA . PRO B 1 31 ? -30.530 -6.278 -17.995 1.00 32.68 74 PRO B CA 1
ATOM 6358 C C . PRO B 1 31 ? -30.238 -5.918 -19.443 1.00 32.63 74 PRO B C 1
ATOM 6359 O O . PRO B 1 31 ? -29.316 -5.152 -19.702 1.00 32.52 74 PRO B O 1
ATOM 6363 N N . GLU B 1 32 ? -31.054 -6.438 -20.356 1.00 32.76 75 GLU B N 1
ATOM 6364 C CA . GLU B 1 32 ? -30.902 -6.199 -21.784 1.00 33.19 75 GLU B CA 1
ATOM 6365 C C . GLU B 1 32 ? -31.142 -4.732 -22.168 1.00 32.85 75 GLU B C 1
ATOM 6366 O O . GLU B 1 32 ? -30.457 -4.200 -23.026 1.00 32.62 75 GLU B O 1
ATOM 6372 N N . GLU B 1 33 ? -32.083 -4.065 -21.502 1.00 32.88 76 GLU B N 1
ATOM 6373 C CA . GLU B 1 33 ? -32.377 -2.653 -21.796 1.00 32.42 76 GLU B CA 1
ATOM 6374 C C . GLU B 1 33 ? -31.321 -1.678 -21.297 1.00 32.03 76 GLU B C 1
ATOM 6375 O O . GLU B 1 33 ? -31.214 -0.588 -21.801 1.00 31.71 76 GLU B O 1
ATOM 6381 N N . VAL B 1 34 ? -30.531 -2.076 -20.318 1.00 32.48 77 VAL B N 1
ATOM 6382 C CA . VAL B 1 34 ? -29.456 -1.233 -19.770 1.00 33.22 77 VAL B CA 1
ATOM 6383 C C . VAL B 1 34 ? -28.049 -1.671 -20.212 1.00 33.91 77 VAL B C 1
ATOM 6384 O O . VAL B 1 34 ? -27.033 -1.201 -19.672 1.00 34.40 77 VAL B O 1
ATOM 6388 N N . ARG B 1 35 ? -27.998 -2.566 -21.193 1.00 33.93 78 ARG B N 1
ATOM 6389 C CA . ARG B 1 35 ? -26.808 -3.334 -21.430 1.00 34.02 78 ARG B CA 1
ATOM 6390 C C . ARG B 1 35 ? -25.655 -2.551 -22.044 1.00 33.40 78 ARG B C 1
ATOM 6391 O O . ARG B 1 35 ? -24.526 -3.041 -22.023 1.00 34.17 78 ARG B O 1
ATOM 6399 N N . ASN B 1 36 ? -25.872 -1.349 -22.560 1.00 31.82 79 ASN B N 1
ATOM 6400 C CA . ASN B 1 36 ? -24.712 -0.625 -23.098 1.00 30.85 79 ASN B CA 1
ATOM 6401 C C . ASN B 1 36 ? -24.796 0.840 -22.825 1.00 31.13 79 ASN B C 1
ATOM 6402 O O . ASN B 1 36 ? -24.676 1.661 -23.728 1.00 31.49 79 ASN B O 1
ATOM 6407 N N . LYS B 1 37 ? -25.001 1.167 -21.559 1.00 30.86 80 LYS B N 1
ATOM 6408 C CA . LYS B 1 37 ? -25.258 2.517 -21.146 1.00 30.54 80 LYS B CA 1
ATOM 6409 C C . LYS B 1 37 ? -24.286 2.833 -20.050 1.00 30.14 80 LYS B C 1
ATOM 6410 O O . LYS B 1 37 ? -23.744 1.938 -19.403 1.00 30.14 80 LYS B O 1
ATOM 6416 N N . ARG B 1 38 ? -24.076 4.121 -19.846 1.00 29.49 81 ARG B N 1
ATOM 6417 C CA . ARG B 1 38 ? -23.089 4.612 -18.943 1.00 29.54 81 ARG B CA 1
ATOM 6418 C C . ARG B 1 38 ? -23.846 5.429 -17.909 1.00 28.65 81 ARG B C 1
ATOM 6419 O O . ARG B 1 38 ? -24.689 6.255 -18.262 1.00 28.48 81 ARG B O 1
ATOM 6427 N N . SER B 1 39 ? -23.578 5.180 -16.633 1.00 27.69 82 SER B N 1
ATOM 6428 C CA . SER B 1 39 ? -24.106 6.024 -15.595 1.00 27.17 82 SER B CA 1
ATOM 6429 C C . SER B 1 39 ? -23.334 7.361 -15.492 1.00 27.32 82 SER B C 1
ATOM 6430 O O . SER B 1 39 ? -22.158 7.431 -15.859 1.00 27.00 82 SER B O 1
ATOM 6433 N N . SER B 1 40 ? -23.984 8.430 -15.017 1.00 27.56 83 SER B N 1
ATOM 6434 C CA . SER B 1 40 ? -23.236 9.655 -14.683 1.00 27.78 83 SER B CA 1
ATOM 6435 C C . SER B 1 40 ? -22.941 9.710 -13.205 1.00 28.61 83 SER B C 1
ATOM 6436 O O . SER B 1 40 ? -23.635 9.085 -12.419 1.00 28.62 83 SER B O 1
ATOM 6439 N N . ALA B 1 41 ? -21.878 10.425 -12.850 1.00 30.14 84 ALA B N 1
ATOM 6440 C CA . ALA B 1 41 ? -21.334 10.432 -11.481 1.00 31.64 84 ALA B CA 1
ATOM 6441 C C . ALA B 1 41 ? -22.324 10.969 -10.467 1.00 32.49 84 ALA B C 1
ATOM 6442 O O . ALA B 1 41 ? -22.945 12.004 -10.707 1.00 32.47 84 ALA B O 1
ATOM 6444 N N . ILE B 1 42 ? -22.469 10.258 -9.355 1.00 33.34 85 ILE B N 1
ATOM 6445 C CA . ILE B 1 42 ? -23.125 10.817 -8.201 1.00 34.78 85 ILE B CA 1
ATOM 6446 C C . ILE B 1 42 ? -22.191 10.660 -7.006 1.00 36.04 85 ILE B C 1
ATOM 6447 O O . ILE B 1 42 ? -21.549 9.611 -6.855 1.00 36.03 85 ILE B O 1
ATOM 6452 N N . LYS B 1 43 ? -22.094 11.716 -6.191 1.00 37.47 86 LYS B N 1
ATOM 6453 C CA . LYS B 1 43 ? -21.221 11.724 -5.002 1.00 39.17 86 LYS B CA 1
ATOM 6454 C C . LYS B 1 43 ? -21.592 12.813 -3.995 1.00 40.24 86 LYS B C 1
ATOM 6455 O O . LYS B 1 43 ? -21.950 13.932 -4.363 1.00 40.43 86 LYS B O 1
ATOM 6461 N N . GLY B 1 44 ? -21.473 12.465 -2.718 1.00 41.32 87 GLY B N 1
ATOM 6462 C CA . GLY B 1 44 ? -21.866 13.339 -1.627 1.00 42.86 87 GLY B CA 1
ATOM 6463 C C . GLY B 1 44 ? -23.098 12.785 -0.937 1.00 43.73 87 GLY B C 1
ATOM 6464 O O . GLY B 1 44 ? -23.408 11.585 -1.053 1.00 44.10 87 GLY B O 1
ATOM 6465 N N . LYS B 1 45 ? -23.814 13.674 -0.247 1.00 43.88 88 LYS B N 1
ATOM 6466 C CA . LYS B 1 45 ? -24.937 13.314 0.604 1.00 43.73 88 LYS B CA 1
ATOM 6467 C C . LYS B 1 45 ? -26.195 13.796 -0.091 1.00 43.50 88 LYS B C 1
ATOM 6468 O O . LYS B 1 45 ? -26.394 14.998 -0.224 1.00 43.56 88 LYS B O 1
ATOM 6474 N N . LEU B 1 46 ? -27.042 12.871 -0.542 1.00 43.37 89 LEU B N 1
ATOM 6475 C CA . LEU B 1 46 ? -28.214 13.226 -1.387 1.00 43.13 89 LEU B CA 1
ATOM 6476 C C . LEU B 1 46 ? -29.518 12.509 -1.042 1.00 42.69 89 LEU B C 1
ATOM 6477 O O . LEU B 1 46 ? -29.499 11.385 -0.546 1.00 42.41 89 LEU B O 1
ATOM 6482 N N . GLU B 1 47 ? -30.644 13.148 -1.353 1.00 42.24 90 GLU B N 1
ATOM 6483 C CA . GLU B 1 47 ? -31.936 12.467 -1.383 1.00 42.37 90 GLU B CA 1
ATOM 6484 C C . GLU B 1 47 ? -31.857 11.234 -2.296 1.00 41.76 90 GLU B C 1
ATOM 6485 O O . GLU B 1 47 ? -31.282 11.315 -3.378 1.00 41.92 90 GLU B O 1
ATOM 6491 N N . PRO B 1 48 ? -32.476 10.105 -1.901 1.00 41.23 91 PRO B N 1
ATOM 6492 C CA . PRO B 1 48 ? -32.425 8.915 -2.769 1.00 40.65 91 PRO B CA 1
ATOM 6493 C C . PRO B 1 48 ? -33.033 9.166 -4.159 1.00 39.81 91 PRO B C 1
ATOM 6494 O O . PRO B 1 48 ? -32.345 9.027 -5.163 1.00 40.12 91 PRO B O 1
ATOM 6498 N N . ASN B 1 49 ? -34.300 9.556 -4.213 1.00 38.88 92 ASN B N 1
ATOM 6499 C CA . ASN B 1 49 ? -34.944 10.002 -5.458 1.00 37.77 92 ASN B CA 1
ATOM 6500 C C . ASN B 1 49 ? -34.144 10.997 -6.346 1.00 37.37 92 ASN B C 1
ATOM 6501 O O . ASN B 1 49 ? -34.287 11.007 -7.559 1.00 37.14 92 ASN B O 1
ATOM 6506 N N . GLN B 1 50 ? -33.315 11.841 -5.738 1.00 36.63 93 GLN B N 1
ATOM 6507 C CA . GLN B 1 50 ? -32.492 12.785 -6.496 1.00 35.90 93 GLN B CA 1
ATOM 6508 C C . GLN B 1 50 ? -31.296 12.042 -7.130 1.00 35.09 93 GLN B C 1
ATOM 6509 O O . GLN B 1 50 ? -30.951 12.240 -8.302 1.00 35.09 93 GLN B O 1
ATOM 6515 N N . ALA B 1 51 ? -30.682 11.179 -6.328 1.00 33.60 94 ALA B N 1
ATOM 6516 C CA . ALA B 1 51 ? -29.466 10.473 -6.692 1.00 32.26 94 ALA B CA 1
ATOM 6517 C C . ALA B 1 51 ? -29.683 9.551 -7.901 1.00 31.70 94 ALA B C 1
ATOM 6518 O O . ALA B 1 51 ? -28.903 9.572 -8.872 1.00 31.23 94 ALA B O 1
ATOM 6520 N N . ILE B 1 52 ? -30.749 8.737 -7.831 1.00 31.01 95 ILE B N 1
ATOM 6521 C CA . ILE B 1 52 ? -31.055 7.795 -8.916 1.00 29.82 95 ILE B CA 1
ATOM 6522 C C . ILE B 1 52 ? -31.314 8.575 -10.197 1.00 29.12 95 ILE B C 1
ATOM 6523 O O . ILE B 1 52 ? -30.949 8.171 -11.295 1.00 29.68 95 ILE B O 1
ATOM 6528 N N . THR B 1 53 ? -31.893 9.737 -10.018 1.00 27.68 96 THR B N 1
ATOM 6529 C CA . THR B 1 53 ? -32.332 10.505 -11.110 1.00 26.35 96 THR B CA 1
ATOM 6530 C C . THR B 1 53 ? -31.154 11.134 -11.830 1.00 25.82 96 THR B C 1
ATOM 6531 O O . THR B 1 53 ? -31.217 11.338 -13.038 1.00 25.01 96 THR B O 1
ATOM 6535 N N . GLU B 1 54 ? -30.086 11.408 -11.083 1.00 25.70 97 GLU B N 1
ATOM 6536 C CA . GLU B 1 54 ? -28.873 12.009 -11.636 1.00 26.54 97 GLU B CA 1
ATOM 6537 C C . GLU B 1 54 ? -27.888 10.982 -12.211 1.00 26.38 97 GLU B C 1
ATOM 6538 O O . GLU B 1 54 ? -27.176 11.245 -13.186 1.00 26.28 97 GLU B O 1
ATOM 6544 N N . LEU B 1 55 ? -27.860 9.809 -11.601 1.00 26.20 98 LEU B N 1
ATOM 6545 C CA . LEU B 1 55 ? -26.983 8.765 -12.025 1.00 26.09 98 LEU B CA 1
ATOM 6546 C C . LEU B 1 55 ? -27.460 8.274 -13.370 1.00 26.65 98 LEU B C 1
ATOM 6547 O O . LEU B 1 55 ? -26.677 7.705 -14.148 1.00 26.57 98 LEU B O 1
ATOM 6552 N N . LEU B 1 56 ? -28.750 8.497 -13.637 1.00 27.00 99 LEU B N 1
ATOM 6553 C CA . LEU B 1 56 ? -29.352 8.066 -14.892 1.00 27.66 99 LEU B CA 1
ATOM 6554 C C . LEU B 1 56 ? -29.221 9.118 -15.988 1.00 28.28 99 LEU B C 1
ATOM 6555 O O . LEU B 1 56 ? -29.626 8.884 -17.139 1.00 28.30 99 LEU B O 1
ATOM 6560 N N . ARG B 1 57 ? -28.653 10.269 -15.650 1.00 28.58 100 ARG B N 1
ATOM 6561 C CA . ARG B 1 57 ? -28.682 11.381 -16.589 1.00 29.55 100 ARG B CA 1
ATOM 6562 C C . ARG B 1 57 ? -27.996 10.982 -17.919 1.00 28.97 100 ARG B C 1
ATOM 6563 O O . ARG B 1 57 ? -26.863 10.482 -17.918 1.00 29.53 100 ARG B O 1
ATOM 6571 N N . GLY B 1 58 ? -28.690 11.164 -19.044 1.00 27.81 101 GLY B N 1
ATOM 6572 C CA . GLY B 1 58 ? -28.094 10.827 -20.324 1.00 25.99 101 GLY B CA 1
ATOM 6573 C C . GLY B 1 58 ? -28.177 9.364 -20.718 1.00 25.27 101 GLY B C 1
ATOM 6574 O O . GLY B 1 58 ? -27.699 8.999 -21.775 1.00 25.19 101 GLY B O 1
ATOM 6575 N N . THR B 1 59 ? -28.784 8.512 -19.897 1.00 24.43 102 THR B N 1
ATOM 6576 C CA . THR B 1 59 ? -29.087 7.159 -20.350 1.00 23.70 102 THR B CA 1
ATOM 6577 C C . THR B 1 59 ? -30.384 7.105 -21.168 1.00 24.39 102 THR B C 1
ATOM 6578 O O . THR B 1 59 ? -30.681 6.082 -21.825 1.00 24.43 102 THR B O 1
ATOM 6582 N N . GLY B 1 60 ? -31.174 8.182 -21.088 1.00 24.73 103 GLY B N 1
ATOM 6583 C CA . GLY B 1 60 ? -32.540 8.200 -21.601 1.00 25.46 103 GLY B CA 1
ATOM 6584 C C . GLY B 1 60 ? -33.482 7.302 -20.810 1.00 26.36 103 GLY B C 1
ATOM 6585 O O . GLY B 1 60 ? -34.477 6.835 -21.328 1.00 26.13 103 GLY B O 1
ATOM 6586 N N . ALA B 1 61 ? -33.189 7.074 -19.535 1.00 27.69 104 ALA B N 1
ATOM 6587 C CA . ALA B 1 61 ? -33.987 6.136 -18.743 1.00 28.79 104 ALA B CA 1
ATOM 6588 C C . ALA B 1 61 ? -34.813 6.812 -17.651 1.00 29.52 104 ALA B C 1
ATOM 6589 O O . ALA B 1 61 ? -34.356 7.771 -17.026 1.00 29.51 104 ALA B O 1
ATOM 6591 N N . SER B 1 62 ? -36.024 6.291 -17.436 1.00 30.81 105 SER B N 1
ATOM 6592 C CA . SER B 1 62 ? -36.940 6.783 -16.402 1.00 32.18 105 SER B CA 1
ATOM 6593 C C . SER B 1 62 ? -37.147 5.841 -15.198 1.00 33.30 105 SER B C 1
ATOM 6594 O O . SER B 1 62 ? -36.763 4.681 -15.216 1.00 32.77 105 SER B O 1
ATOM 6597 N N . VAL B 1 63 ? -37.735 6.374 -14.132 1.00 35.50 106 VAL B N 1
ATOM 6598 C CA . VAL B 1 63 ? -37.755 5.669 -12.864 1.00 37.58 106 VAL B CA 1
ATOM 6599 C C . VAL B 1 63 ? -39.102 5.778 -12.243 1.00 39.12 106 VAL B C 1
ATOM 6600 O O . VAL B 1 63 ? -39.584 6.882 -12.052 1.00 39.59 106 VAL B O 1
ATOM 6604 N N . ASP B 1 64 ? -39.686 4.628 -11.916 1.00 41.08 107 ASP B N 1
ATOM 6605 C CA . ASP B 1 64 ? -40.891 4.532 -11.110 1.00 42.93 107 ASP B CA 1
ATOM 6606 C C . ASP B 1 64 ? -40.550 4.159 -9.687 1.00 44.26 107 ASP B C 1
ATOM 6607 O O . ASP B 1 64 ? -39.691 3.316 -9.462 1.00 44.32 107 ASP B O 1
ATOM 6612 N N . PHE B 1 65 ? -41.241 4.774 -8.728 1.00 46.21 108 PHE B N 1
ATOM 6613 C CA . PHE B 1 65 ? -41.081 4.440 -7.309 1.00 47.74 108 PHE B CA 1
ATOM 6614 C C . PHE B 1 65 ? -42.222 3.571 -6.766 1.00 48.90 108 PHE B C 1
ATOM 6615 O O . PHE B 1 65 ? -42.415 3.524 -5.554 1.00 49.80 108 PHE B O 1
ATOM 6623 N N . GLN B 1 66 ? -42.982 2.876 -7.616 1.00 49.44 109 GLN B N 1
ATOM 6624 C CA . GLN B 1 66 ? -44.096 2.055 -7.083 1.00 50.14 109 GLN B CA 1
ATOM 6625 C C . GLN B 1 66 ? -43.627 0.683 -6.493 1.00 50.02 109 GLN B C 1
ATOM 6626 O O . GLN B 1 66 ? -42.565 0.144 -6.895 1.00 50.12 109 GLN B O 1
ATOM 6632 N N . GLY B 1 67 ? -44.417 0.136 -5.550 1.00 49.52 110 GLY B N 1
ATOM 6633 C CA . GLY B 1 67 ? -43.966 -0.944 -4.648 1.00 48.44 110 GLY B CA 1
ATOM 6634 C C . GLY B 1 67 ? -42.962 -0.292 -3.699 1.00 47.84 110 GLY B C 1
ATOM 6635 O O . GLY B 1 67 ? -42.905 0.948 -3.617 1.00 47.97 110 GLY B O 1
ATOM 6636 N N . ASN B 1 68 ? -42.161 -1.097 -2.994 1.00 46.61 111 ASN B N 1
ATOM 6637 C CA . ASN B 1 68 ? -41.040 -0.566 -2.178 1.00 45.21 111 ASN B CA 1
ATOM 6638 C C . ASN B 1 68 ? -39.698 -0.703 -2.933 1.00 44.20 111 ASN B C 1
ATOM 6639 O O . ASN B 1 68 ? -38.609 -0.674 -2.328 1.00 44.26 111 ASN B O 1
ATOM 6644 N N . ALA B 1 69 ? -39.807 -0.870 -4.256 1.00 42.60 112 ALA B N 1
ATOM 6645 C CA . ALA B 1 69 ? -38.671 -1.026 -5.176 1.00 41.08 112 ALA B CA 1
ATOM 6646 C C . ALA B 1 69 ? -38.740 0.028 -6.258 1.00 40.18 112 ALA B C 1
ATOM 6647 O O . ALA B 1 69 ? -39.839 0.434 -6.671 1.00 40.46 112 ALA B O 1
ATOM 6649 N N . ILE B 1 70 ? -37.583 0.476 -6.729 1.00 38.30 113 ILE B N 1
ATOM 6650 C CA . ILE B 1 70 ? -37.584 1.384 -7.860 1.00 36.83 113 ILE B CA 1
ATOM 6651 C C . ILE B 1 70 ? -37.361 0.606 -9.160 1.00 35.65 113 ILE B C 1
ATOM 6652 O O . ILE B 1 70 ? -36.406 -0.158 -9.285 1.00 35.69 113 ILE B O 1
ATOM 6657 N N . THR B 1 71 ? -38.256 0.778 -10.123 1.00 33.98 114 THR B N 1
ATOM 6658 C CA . THR B 1 71 ? -38.067 0.140 -11.412 1.00 32.33 114 THR B CA 1
ATOM 6659 C C . THR B 1 71 ? -37.513 1.133 -12.418 1.00 31.18 114 THR B C 1
ATOM 6660 O O . THR B 1 71 ? -37.979 2.266 -12.527 1.00 30.61 114 THR B O 1
ATOM 6664 N N . ILE B 1 72 ? -36.501 0.672 -13.145 1.00 30.30 115 ILE B N 1
ATOM 6665 C CA . ILE B 1 72 ? -35.810 1.450 -14.161 1.00 29.29 115 ILE B CA 1
ATOM 6666 C C . ILE B 1 72 ? -36.183 0.920 -15.543 1.00 29.50 115 ILE B C 1
ATOM 6667 O O . ILE B 1 72 ? -36.040 -0.264 -15.796 1.00 29.94 115 ILE B O 1
ATOM 6672 N N . SER B 1 73 ? -36.635 1.785 -16.441 1.00 29.18 116 SER B N 1
ATOM 6673 C CA . SER B 1 73 ? -36.986 1.348 -17.788 1.00 29.32 116 SER B CA 1
ATOM 6674 C C . SER B 1 73 ? -36.589 2.364 -18.858 1.00 29.07 116 SER B C 1
ATOM 6675 O O . SER B 1 73 ? -36.072 3.436 -18.552 1.00 28.51 116 SER B O 1
ATOM 6678 N N . VAL B 1 74 ? -36.842 2.016 -20.116 1.00 29.27 117 VAL B N 1
ATOM 6679 C CA . VAL B 1 74 ? -36.228 2.715 -21.231 1.00 29.42 117 VAL B CA 1
ATOM 6680 C C . VAL B 1 74 ? -37.213 3.057 -22.336 1.00 29.55 117 VAL B C 1
ATOM 6681 O O . VAL B 1 74 ? -37.828 2.167 -22.903 1.00 29.78 117 VAL B O 1
ATOM 6685 N N . GLN B 1 93 ? -56.099 -8.420 -4.493 1.00 59.60 136 GLN B N 1
ATOM 6686 C CA . GLN B 1 93 ? -57.237 -9.275 -4.882 1.00 59.73 136 GLN B CA 1
ATOM 6687 C C . GLN B 1 93 ? -57.876 -10.057 -3.725 1.00 59.44 136 GLN B C 1
ATOM 6688 O O . GLN B 1 93 ? -59.077 -10.361 -3.759 1.00 59.34 136 GLN B O 1
ATOM 6694 N N . LEU B 1 94 ? -57.058 -10.418 -2.729 1.00 59.32 137 LEU B N 1
ATOM 6695 C CA . LEU B 1 94 ? -57.547 -10.935 -1.426 1.00 58.75 137 LEU B CA 1
ATOM 6696 C C . LEU B 1 94 ? -57.562 -9.742 -0.454 1.00 58.17 137 LEU B C 1
ATOM 6697 O O . LEU B 1 94 ? -57.844 -9.894 0.760 1.00 57.93 137 LEU B O 1
ATOM 6702 N N . GLY B 1 95 ? -57.273 -8.561 -1.043 1.00 57.41 138 GLY B N 1
ATOM 6703 C CA . GLY B 1 95 ? -57.233 -7.253 -0.370 1.00 56.28 138 GLY B CA 1
ATOM 6704 C C . GLY B 1 95 ? -55.822 -6.680 -0.257 1.00 55.27 138 GLY B C 1
ATOM 6705 O O . GLY B 1 95 ? -54.920 -7.105 -0.982 1.00 55.52 138 GLY B O 1
ATOM 6706 N N . THR B 1 96 ? -55.632 -5.713 0.650 1.00 54.10 139 THR B N 1
ATOM 6707 C CA . THR B 1 96 ? -54.307 -5.097 0.862 1.00 52.29 139 THR B CA 1
ATOM 6708 C C . THR B 1 96 ? -53.543 -5.764 2.010 1.00 51.34 139 THR B C 1
ATOM 6709 O O . THR B 1 96 ? -54.043 -5.877 3.136 1.00 51.35 139 THR B O 1
ATOM 6713 N N . ILE B 1 97 ? -52.337 -6.216 1.678 1.00 49.53 140 ILE B N 1
ATOM 6714 C CA . ILE B 1 97 ? -51.354 -6.729 2.623 1.00 47.80 140 ILE B CA 1
ATOM 6715 C C . ILE B 1 97 ? -51.200 -5.781 3.831 1.00 46.92 140 ILE B C 1
ATOM 6716 O O . ILE B 1 97 ? -51.185 -4.563 3.668 1.00 46.82 140 ILE B O 1
ATOM 6721 N N . THR B 1 98 ? -51.090 -6.342 5.036 1.00 45.80 141 THR B N 1
ATOM 6722 C CA . THR B 1 98 ? -50.963 -5.536 6.266 1.00 44.53 141 THR B CA 1
ATOM 6723 C C . THR B 1 98 ? -49.558 -5.545 6.871 1.00 43.40 141 THR B C 1
ATOM 6724 O O . THR B 1 98 ? -49.294 -4.924 7.912 1.00 43.19 141 THR B O 1
ATOM 6728 N N . GLU B 1 99 ? -48.691 -6.287 6.200 1.00 42.12 142 GLU B N 1
ATOM 6729 C CA . GLU B 1 99 ? -47.263 -6.345 6.448 1.00 40.93 142 GLU B CA 1
ATOM 6730 C C . GLU B 1 99 ? -46.671 -4.994 6.106 1.00 40.88 142 GLU B C 1
ATOM 6731 O O . GLU B 1 99 ? -47.045 -4.366 5.098 1.00 40.74 142 GLU B O 1
ATOM 6737 N N . ASP B 1 100 ? -45.730 -4.548 6.930 1.00 40.87 143 ASP B N 1
ATOM 6738 C CA . ASP B 1 100 ? -44.987 -3.286 6.662 1.00 40.66 143 ASP B CA 1
ATOM 6739 C C . ASP B 1 100 ? -45.845 -1.983 6.807 1.00 39.22 143 ASP B C 1
ATOM 6740 O O . ASP B 1 100 ? -45.290 -0.898 7.015 1.00 39.15 143 ASP B O 1
ATOM 6745 N N . SER B 1 101 ? -47.177 -2.110 6.723 1.00 37.15 144 SER B N 1
ATOM 6746 C CA . SER B 1 101 ? -48.089 -0.992 6.940 1.00 35.04 144 SER B CA 1
ATOM 6747 C C . SER B 1 101 ? -47.957 -0.464 8.348 1.00 33.87 144 SER B C 1
ATOM 6748 O O . SER B 1 101 ? -48.262 0.699 8.583 1.00 33.70 144 SER B O 1
ATOM 6751 N N . GLY B 1 102 ? -47.522 -1.329 9.276 1.00 32.48 145 GLY B N 1
ATOM 6752 C CA . GLY B 1 102 ? -47.446 -1.000 10.704 1.00 30.57 145 GLY B CA 1
ATOM 6753 C C . GLY B 1 102 ? -48.778 -0.807 11.445 1.00 29.39 145 GLY B C 1
ATOM 6754 O O . GLY B 1 102 ? -48.772 -0.442 12.624 1.00 29.32 145 GLY B O 1
ATOM 6755 N N . SER B 1 103 ? -49.911 -1.076 10.777 1.00 27.98 146 SER B N 1
ATOM 6756 C CA . SER B 1 103 ? -51.249 -0.851 11.335 1.00 26.58 146 SER B CA 1
ATOM 6757 C C . SER B 1 103 ? -52.014 -2.078 11.856 1.00 25.55 146 SER B C 1
ATOM 6758 O O . SER B 1 103 ? -51.823 -3.201 11.401 1.00 25.46 146 SER B O 1
ATOM 6761 N N . TYR B 1 104 ? -52.910 -1.816 12.798 1.00 24.15 147 TYR B N 1
ATOM 6762 C CA . TYR B 1 104 ? -53.819 -2.800 13.356 1.00 23.21 147 TYR B CA 1
ATOM 6763 C C . TYR B 1 104 ? -55.169 -2.820 12.623 1.00 23.44 147 TYR B C 1
ATOM 6764 O O . TYR B 1 104 ? -56.138 -3.381 13.120 1.00 23.41 147 TYR B O 1
ATOM 6773 N N . THR B 1 105 ? -55.242 -2.186 11.457 1.00 23.87 148 THR B N 1
ATOM 6774 C CA . THR B 1 105 ? -56.514 -2.096 10.735 1.00 24.19 148 THR B CA 1
ATOM 6775 C C . THR B 1 105 ? -56.346 -2.563 9.311 1.00 23.98 148 THR B C 1
ATOM 6776 O O . THR B 1 105 ? -55.311 -2.356 8.706 1.00 23.92 148 THR B O 1
ATOM 6780 N N . PRO B 1 106 ? -57.361 -3.195 8.766 1.00 23.88 149 PRO B N 1
ATOM 6781 C CA . PRO B 1 106 ? -57.252 -3.604 7.391 1.00 24.59 149 PRO B CA 1
ATOM 6782 C C . PRO B 1 106 ? -57.401 -2.464 6.389 1.00 25.19 149 PRO B C 1
ATOM 6783 O O . PRO B 1 106 ? -57.808 -1.368 6.718 1.00 25.22 149 PRO B O 1
ATOM 6787 N N . GLY B 1 107 ? -57.036 -2.742 5.158 1.00 26.02 150 GLY B N 1
ATOM 6788 C CA . GLY B 1 107 ? -57.015 -1.730 4.141 1.00 27.03 150 GLY B CA 1
ATOM 6789 C C . GLY B 1 107 ? -58.286 -2.103 3.479 1.00 27.88 150 GLY B C 1
ATOM 6790 O O . GLY B 1 107 ? -59.295 -1.492 3.744 1.00 28.82 150 GLY B O 1
ATOM 6791 N N . THR B 1 108 ? -58.258 -3.166 2.687 1.00 28.20 151 THR B N 1
ATOM 6792 C CA . THR B 1 108 ? -59.455 -3.647 1.994 1.00 28.19 151 THR B CA 1
ATOM 6793 C C . THR B 1 108 ? -59.592 -5.136 2.213 1.00 28.49 151 THR B C 1
ATOM 6794 O O . THR B 1 108 ? -58.625 -5.792 2.532 1.00 29.11 151 THR B O 1
ATOM 6798 N N . ILE B 1 109 ? -60.787 -5.679 2.040 1.00 28.64 152 ILE B N 1
ATOM 6799 C CA . ILE B 1 109 ? -60.985 -7.128 2.134 1.00 28.63 152 ILE B CA 1
ATOM 6800 C C . ILE B 1 109 ? -61.941 -7.665 1.061 1.00 28.84 152 ILE B C 1
ATOM 6801 O O . ILE B 1 109 ? -62.904 -7.009 0.700 1.00 28.56 152 ILE B O 1
ATOM 6806 N N . ALA B 1 110 ? -61.617 -8.833 0.516 1.00 29.79 153 ALA B N 1
ATOM 6807 C CA . ALA B 1 110 ? -62.429 -9.519 -0.498 1.00 30.63 153 ALA B CA 1
ATOM 6808 C C . ALA B 1 110 ? -63.135 -10.749 0.087 1.00 31.67 153 ALA B C 1
ATOM 6809 O O . ALA B 1 110 ? -63.831 -11.446 -0.613 1.00 32.27 153 ALA B O 1
ATOM 6811 N N . THR B 1 111 ? -62.914 -11.003 1.373 1.00 32.93 154 THR B N 1
ATOM 6812 C CA . THR B 1 111 ? -63.525 -12.073 2.173 1.00 33.94 154 THR B CA 1
ATOM 6813 C C . THR B 1 111 ? -64.987 -12.364 1.881 1.00 33.29 154 THR B C 1
ATOM 6814 O O . THR B 1 111 ? -65.370 -13.508 1.668 1.00 33.22 154 THR B O 1
ATOM 6818 N N . ALA B 1 112 ? -65.784 -11.294 1.932 1.00 33.13 155 ALA B N 1
ATOM 6819 C CA . ALA B 1 112 ? -67.246 -11.324 2.028 1.00 32.42 155 ALA B CA 1
ATOM 6820 C C . ALA B 1 112 ? -67.925 -11.715 0.730 1.00 32.27 155 ALA B C 1
ATOM 6821 O O . ALA B 1 112 ? -68.766 -12.602 0.723 1.00 32.46 155 ALA B O 1
ATOM 6823 N N . THR B 1 113 ? -67.551 -11.063 -0.366 1.00 32.06 156 THR B N 1
ATOM 6824 C CA . THR B 1 113 ? -68.243 -11.251 -1.642 1.00 31.59 156 THR B CA 1
ATOM 6825 C C . THR B 1 113 ? -67.322 -11.665 -2.763 1.00 31.60 156 THR B C 1
ATOM 6826 O O . THR B 1 113 ? -67.777 -12.029 -3.841 1.00 31.66 156 THR B O 1
ATOM 6830 N N . ARG B 1 114 ? -66.025 -11.579 -2.513 1.00 31.95 157 ARG B N 1
ATOM 6831 C CA . ARG B 1 114 ? -65.029 -11.709 -3.556 1.00 32.48 157 ARG B CA 1
ATOM 6832 C C . ARG B 1 114 ? -64.879 -10.361 -4.277 1.00 32.25 157 ARG B C 1
ATOM 6833 O O . ARG B 1 114 ? -64.176 -10.267 -5.278 1.00 32.51 157 ARG B O 1
ATOM 6841 N N . LEU B 1 115 ? -65.559 -9.323 -3.788 1.00 31.79 158 LEU B N 1
ATOM 6842 C CA . LEU B 1 115 ? -65.362 -7.961 -4.296 1.00 30.98 158 LEU B CA 1
ATOM 6843 C C . LEU B 1 115 ? -64.410 -7.232 -3.365 1.00 30.27 158 LEU B C 1
ATOM 6844 O O . LEU B 1 115 ? -64.646 -7.194 -2.174 1.00 30.36 158 LEU B O 1
ATOM 6849 N N . VAL B 1 116 ? -63.329 -6.683 -3.908 1.00 29.43 159 VAL B N 1
ATOM 6850 C CA . VAL B 1 116 ? -62.306 -5.956 -3.130 1.00 28.60 159 VAL B CA 1
ATOM 6851 C C . VAL B 1 116 ? -62.885 -4.638 -2.554 1.00 28.90 159 VAL B C 1
ATOM 6852 O O . VAL B 1 116 ? -62.777 -3.553 -3.182 1.00 28.93 159 VAL B O 1
ATOM 6856 N N . LEU B 1 117 ? -63.504 -4.740 -1.373 1.00 28.49 160 LEU B N 1
ATOM 6857 C CA . LEU B 1 117 ? -64.117 -3.582 -0.713 1.00 28.12 160 LEU B CA 1
ATOM 6858 C C . LEU B 1 117 ? -63.411 -3.268 0.589 1.00 28.07 160 LEU B C 1
ATOM 6859 O O . LEU B 1 117 ? -62.694 -4.110 1.130 1.00 27.92 160 LEU B O 1
ATOM 6864 N N . THR B 1 118 ? -63.649 -2.058 1.103 1.00 28.12 161 THR B N 1
ATOM 6865 C CA . THR B 1 118 ? -63.160 -1.638 2.428 1.00 27.74 161 THR B CA 1
ATOM 6866 C C . THR B 1 118 ? -64.129 -2.142 3.518 1.00 27.61 161 THR B C 1
ATOM 6867 O O . THR B 1 118 ? -65.252 -2.573 3.199 1.00 27.63 161 THR B O 1
ATOM 6871 N N . PRO B 1 119 ? -63.708 -2.114 4.799 1.00 27.24 162 PRO B N 1
ATOM 6872 C CA . PRO B 1 119 ? -64.661 -2.539 5.832 1.00 27.13 162 PRO B CA 1
ATOM 6873 C C . PRO B 1 119 ? -65.979 -1.732 5.788 1.00 27.28 162 PRO B C 1
ATOM 6874 O O . PRO B 1 119 ? -67.064 -2.294 5.784 1.00 27.75 162 PRO B O 1
ATOM 6878 N N . ARG B 1 120 ? -65.896 -0.423 5.737 1.00 26.93 163 ARG B N 1
ATOM 6879 C CA . ARG B 1 120 ? -67.088 0.375 5.730 1.00 26.84 163 ARG B CA 1
ATOM 6880 C C . ARG B 1 120 ? -68.000 0.033 4.531 1.00 26.90 163 ARG B C 1
ATOM 6881 O O . ARG B 1 120 ? -69.220 -0.051 4.682 1.00 27.27 163 ARG B O 1
ATOM 6889 N N . GLU B 1 121 ? -67.416 -0.185 3.356 1.00 26.63 164 GLU B N 1
ATOM 6890 C CA . GLU B 1 121 ? -68.181 -0.564 2.167 1.00 26.75 164 GLU B CA 1
ATOM 6891 C C . GLU B 1 121 ? -68.732 -2.000 2.188 1.00 26.76 164 GLU B C 1
ATOM 6892 O O . GLU B 1 121 ? -69.550 -2.329 1.309 1.00 26.78 164 GLU B O 1
ATOM 6898 N N . THR B 1 122 ? -68.270 -2.825 3.154 1.00 26.42 165 THR B N 1
ATOM 6899 C CA . THR B 1 122 ? -68.746 -4.209 3.439 1.00 26.60 165 THR B CA 1
ATOM 6900 C C . THR B 1 122 ? -69.906 -4.280 4.469 1.00 26.20 165 THR B C 1
ATOM 6901 O O . THR B 1 122 ? -69.717 -3.953 5.651 1.00 26.01 165 THR B O 1
ATOM 6905 N N . PRO B 1 123 ? -71.106 -4.750 4.034 1.00 26.05 166 PRO B N 1
ATOM 6906 C CA . PRO B 1 123 ? -72.310 -4.709 4.880 1.00 25.59 166 PRO B CA 1
ATOM 6907 C C . PRO B 1 123 ? -72.342 -5.854 5.876 1.00 25.50 166 PRO B C 1
ATOM 6908 O O . PRO B 1 123 ? -73.419 -6.258 6.299 1.00 25.78 166 PRO B O 1
ATOM 6912 N N . GLN B 1 124 ? -71.176 -6.385 6.225 1.00 24.84 167 GLN B N 1
ATOM 6913 C CA . GLN B 1 124 ? -71.097 -7.549 7.079 1.00 24.71 167 GLN B CA 1
ATOM 6914 C C . GLN B 1 124 ? -70.171 -7.294 8.263 1.00 24.64 167 GLN B C 1
ATOM 6915 O O . GLN B 1 124 ? -69.270 -6.461 8.193 1.00 24.64 167 GLN B O 1
ATOM 6921 N N . SER B 1 125 ? -70.386 -8.001 9.362 1.00 24.62 168 SER B N 1
ATOM 6922 C CA . SER B 1 125 ? -69.404 -7.976 10.451 1.00 24.48 168 SER B CA 1
ATOM 6923 C C . SER B 1 125 ? -68.046 -8.584 10.066 1.00 24.06 168 SER B C 1
ATOM 6924 O O . SER B 1 125 ? -67.949 -9.730 9.643 1.00 24.33 168 SER B O 1
ATOM 6927 N N . ILE B 1 126 ? -66.973 -7.839 10.231 1.00 23.60 169 ILE B N 1
ATOM 6928 C CA . ILE B 1 126 ? -65.689 -8.417 9.855 1.00 22.86 169 ILE B CA 1
ATOM 6929 C C . ILE B 1 126 ? -64.570 -8.030 10.796 1.00 21.65 169 ILE B C 1
ATOM 6930 O O . ILE B 1 126 ? -64.410 -6.877 11.117 1.00 22.33 169 ILE B O 1
ATOM 6935 N N . THR B 1 127 ? -63.786 -8.988 11.247 1.00 20.31 170 THR B N 1
ATOM 6936 C CA . THR B 1 127 ? -62.705 -8.655 12.169 1.00 18.78 170 THR B CA 1
ATOM 6937 C C . THR B 1 127 ? -61.367 -9.186 11.665 1.00 17.74 170 THR B C 1
ATOM 6938 O O . THR B 1 127 ? -61.279 -10.310 11.216 1.00 17.28 170 THR B O 1
ATOM 6942 N N . VAL B 1 128 ? -60.330 -8.380 11.741 1.00 16.72 171 VAL B N 1
ATOM 6943 C CA . VAL B 1 128 ? -59.037 -8.848 11.273 1.00 16.47 171 VAL B CA 1
ATOM 6944 C C . VAL B 1 128 ? -57.899 -8.747 12.290 1.00 15.97 171 VAL B C 1
ATOM 6945 O O . VAL B 1 128 ? -57.726 -7.725 12.964 1.00 16.84 171 VAL B O 1
ATOM 6949 N N . VAL B 1 129 ? -57.076 -9.769 12.372 1.00 14.59 172 VAL B N 1
ATOM 6950 C CA . VAL B 1 129 ? -55.841 -9.578 13.104 1.00 13.73 172 VAL B CA 1
ATOM 6951 C C . VAL B 1 129 ? -54.695 -9.353 12.130 1.00 13.88 172 VAL B C 1
ATOM 6952 O O . VAL B 1 129 ? -54.238 -10.274 11.473 1.00 14.64 172 VAL B O 1
ATOM 6956 N N . THR B 1 130 ? -54.224 -8.118 12.044 1.00 14.08 173 THR B N 1
ATOM 6957 C CA . THR B 1 130 ? -53.158 -7.749 11.103 1.00 13.74 173 THR B CA 1
ATOM 6958 C C . THR B 1 130 ? -51.793 -8.299 11.502 1.00 13.69 173 THR B C 1
ATOM 6959 O O . THR B 1 130 ? -51.535 -8.634 12.657 1.00 13.49 173 THR B O 1
ATOM 6963 N N . ARG B 1 131 ? -50.909 -8.365 10.518 1.00 14.48 174 ARG B N 1
ATOM 6964 C CA . ARG B 1 131 ? -49.506 -8.810 10.683 1.00 14.84 174 ARG B CA 1
ATOM 6965 C C . ARG B 1 131 ? -48.748 -8.130 11.825 1.00 14.63 174 ARG B C 1
ATOM 6966 O O . ARG B 1 131 ? -47.991 -8.761 12.563 1.00 13.87 174 ARG B O 1
ATOM 6974 N N . GLN B 1 132 ? -48.971 -6.832 11.944 1.00 15.55 175 GLN B N 1
ATOM 6975 C CA . GLN B 1 132 ? -48.281 -6.009 12.927 1.00 16.69 175 GLN B CA 1
ATOM 6976 C C . GLN B 1 132 ? -48.742 -6.344 14.311 1.00 17.19 175 GLN B C 1
ATOM 6977 O O . GLN B 1 132 ? -47.961 -6.303 15.275 1.00 17.34 175 GLN B O 1
ATOM 6983 N N . ASN B 1 133 ? -50.034 -6.624 14.415 1.00 17.60 176 ASN B N 1
ATOM 6984 C CA . ASN B 1 133 ? -50.569 -7.104 15.661 1.00 18.25 176 ASN B CA 1
ATOM 6985 C C . ASN B 1 133 ? -49.875 -8.424 16.087 1.00 18.30 176 ASN B C 1
ATOM 6986 O O . ASN B 1 133 ? -49.352 -8.506 17.208 1.00 17.74 176 ASN B O 1
ATOM 6991 N N . MET B 1 134 ? -49.883 -9.431 15.188 1.00 18.31 177 MET B N 1
ATOM 6992 C CA . MET B 1 134 ? -49.282 -10.751 15.444 1.00 18.24 177 MET B CA 1
ATOM 6993 C C . MET B 1 134 ? -47.842 -10.604 15.950 1.00 17.31 177 MET B C 1
ATOM 6994 O O . MET B 1 134 ? -47.442 -11.264 16.932 1.00 16.28 177 MET B O 1
ATOM 6999 N N . ASP B 1 135 ? -47.091 -9.701 15.313 1.00 17.26 178 ASP B N 1
ATOM 7000 C CA . ASP B 1 135 ? -45.699 -9.440 15.711 1.00 17.64 178 ASP B CA 1
ATOM 7001 C C . ASP B 1 135 ? -45.595 -8.816 17.092 1.00 17.80 178 ASP B C 1
ATOM 7002 O O . ASP B 1 135 ? -44.973 -9.396 17.995 1.00 17.68 178 ASP B O 1
ATOM 7007 N N . ASP B 1 136 ? -46.229 -7.659 17.286 1.00 18.44 179 ASP B N 1
ATOM 7008 C CA . ASP B 1 136 ? -46.161 -6.988 18.587 1.00 18.86 179 ASP B CA 1
ATOM 7009 C C . ASP B 1 136 ? -46.521 -7.964 19.709 1.00 18.46 179 ASP B C 1
ATOM 7010 O O . ASP B 1 136 ? -45.859 -8.011 20.733 1.00 19.41 179 ASP B O 1
ATOM 7015 N N . PHE B 1 137 ? -47.512 -8.808 19.501 1.00 17.42 180 PHE B N 1
ATOM 7016 C CA . PHE B 1 137 ? -47.960 -9.638 20.589 1.00 16.73 180 PHE B CA 1
ATOM 7017 C C . PHE B 1 137 ? -47.448 -11.052 20.613 1.00 17.38 180 PHE B C 1
ATOM 7018 O O . PHE B 1 137 ? -47.786 -11.809 21.524 1.00 17.44 180 PHE B O 1
ATOM 7026 N N . GLY B 1 138 ? -46.650 -11.437 19.620 1.00 17.51 181 GLY B N 1
ATOM 7027 C CA . GLY B 1 138 ? -46.105 -12.802 19.602 1.00 17.61 181 GLY B CA 1
ATOM 7028 C C . GLY B 1 138 ? -47.205 -13.843 19.445 1.00 17.48 181 GLY B C 1
ATOM 7029 O O . GLY B 1 138 ? -47.115 -14.975 19.957 1.00 17.51 181 GLY B O 1
ATOM 7030 N N . LEU B 1 139 ? -48.258 -13.449 18.739 1.00 17.09 182 LEU B N 1
ATOM 7031 C CA . LEU B 1 139 ? -49.281 -14.392 18.314 1.00 16.24 182 LEU B CA 1
ATOM 7032 C C . LEU B 1 139 ? -48.649 -15.333 17.295 1.00 15.68 182 LEU B C 1
ATOM 7033 O O . LEU B 1 139 ? -48.408 -14.953 16.173 1.00 14.76 182 LEU B O 1
ATOM 7038 N N . ASN B 1 140 ? -48.363 -16.560 17.724 1.00 16.18 183 ASN B N 1
ATOM 7039 C CA . ASN B 1 140 ? -47.607 -17.478 16.876 1.00 17.04 183 ASN B CA 1
ATOM 7040 C C . ASN B 1 140 ? -48.340 -18.580 16.117 1.00 16.51 183 ASN B C 1
ATOM 7041 O O . ASN B 1 140 ? -47.787 -19.110 15.131 1.00 16.06 183 ASN B O 1
ATOM 7046 N N . ASN B 1 141 ? -49.538 -18.936 16.595 1.00 16.24 184 ASN B N 1
ATOM 7047 C CA . ASN B 1 141 ? -50.427 -19.886 15.912 1.00 16.34 184 ASN B CA 1
ATOM 7048 C C . ASN B 1 141 ? -51.900 -19.462 15.930 1.00 16.71 184 ASN B C 1
ATOM 7049 O O . ASN B 1 141 ? -52.289 -18.504 16.631 1.00 16.46 184 ASN B O 1
ATOM 7054 N N . ILE B 1 142 ? -52.737 -20.174 15.173 1.00 17.07 185 ILE B N 1
ATOM 7055 C CA . ILE B 1 142 ? -54.136 -19.748 15.092 1.00 17.41 185 ILE B CA 1
ATOM 7056 C C . ILE B 1 142 ? -54.803 -19.603 16.478 1.00 17.55 185 ILE B C 1
ATOM 7057 O O . ILE B 1 142 ? -55.499 -18.636 16.702 1.00 17.76 185 ILE B O 1
ATOM 7062 N N . ASP B 1 143 ? -54.542 -20.534 17.401 1.00 18.07 186 ASP B N 1
ATOM 7063 C CA . ASP B 1 143 ? -54.968 -20.411 18.823 1.00 18.15 186 ASP B CA 1
ATOM 7064 C C . ASP B 1 143 ? -54.629 -19.054 19.476 1.00 18.07 186 ASP B C 1
ATOM 7065 O O . ASP B 1 143 ? -55.512 -18.379 20.012 1.00 17.76 186 ASP B O 1
ATOM 7070 N N . ASP B 1 144 ? -53.359 -18.651 19.399 1.00 18.21 187 ASP B N 1
ATOM 7071 C CA . ASP B 1 144 ? -52.953 -17.322 19.852 1.00 18.51 187 ASP B CA 1
ATOM 7072 C C . ASP B 1 144 ? -53.773 -16.193 19.212 1.00 18.76 187 ASP B C 1
ATOM 7073 O O . ASP B 1 144 ? -54.323 -15.329 19.914 1.00 19.69 187 ASP B O 1
ATOM 7078 N N . VAL B 1 145 ? -53.844 -16.189 17.881 1.00 17.95 188 VAL B N 1
ATOM 7079 C CA . VAL B 1 145 ? -54.558 -15.149 17.165 1.00 16.50 188 VAL B CA 1
ATOM 7080 C C . VAL B 1 145 ? -55.969 -15.089 17.713 1.00 16.75 188 VAL B C 1
ATOM 7081 O O . VAL B 1 145 ? -56.394 -14.026 18.121 1.00 17.02 188 VAL B O 1
ATOM 7085 N N . MET B 1 146 ? -56.650 -16.240 17.786 1.00 16.82 189 MET B N 1
ATOM 7086 C CA . MET B 1 146 ? -58.046 -16.344 18.208 1.00 16.97 189 MET B CA 1
ATOM 7087 C C . MET B 1 146 ? -58.247 -15.808 19.618 1.00 17.89 189 MET B C 1
ATOM 7088 O O . MET B 1 146 ? -59.152 -14.986 19.850 1.00 18.14 189 MET B O 1
ATOM 7093 N N . ARG B 1 147 ? -57.385 -16.205 20.558 1.00 18.51 190 ARG B N 1
ATOM 7094 C CA . ARG B 1 147 ? -57.448 -15.600 21.907 1.00 19.48 190 ARG B CA 1
ATOM 7095 C C . ARG B 1 147 ? -57.472 -14.048 21.970 1.00 20.88 190 ARG B C 1
ATOM 7096 O O . ARG B 1 147 ? -57.777 -13.462 23.009 1.00 22.14 190 ARG B O 1
ATOM 7104 N N . HIS B 1 148 ? -57.168 -13.384 20.861 1.00 21.57 191 HIS B N 1
ATOM 7105 C CA . HIS B 1 148 ? -56.938 -11.938 20.835 1.00 21.48 191 HIS B CA 1
ATOM 7106 C C . HIS B 1 148 ? -57.888 -11.367 19.796 1.00 20.91 191 HIS B C 1
ATOM 7107 O O . HIS B 1 148 ? -57.677 -10.252 19.306 1.00 20.37 191 HIS B O 1
ATOM 7114 N N . THR B 1 149 ? -58.896 -12.134 19.404 1.00 20.02 192 THR B N 1
ATOM 7115 C CA . THR B 1 149 ? -59.770 -11.638 18.364 1.00 20.27 192 THR B CA 1
ATOM 7116 C C . THR B 1 149 ? -61.048 -11.138 18.983 1.00 19.94 192 THR B C 1
ATOM 7117 O O . THR B 1 149 ? -61.805 -11.905 19.532 1.00 19.66 192 THR B O 1
ATOM 7121 N N . PRO B 1 150 ? -61.302 -9.839 18.900 1.00 20.01 193 PRO B N 1
ATOM 7122 C CA . PRO B 1 150 ? -62.541 -9.400 19.510 1.00 19.93 193 PRO B CA 1
ATOM 7123 C C . PRO B 1 150 ? -63.743 -10.160 18.966 1.00 19.54 193 PRO B C 1
ATOM 7124 O O . PRO B 1 150 ? -63.892 -10.317 17.748 1.00 19.06 193 PRO B O 1
ATOM 7128 N N . GLY B 1 151 ? -64.577 -10.624 19.901 1.00 19.44 194 GLY B N 1
ATOM 7129 C CA . GLY B 1 151 ? -65.814 -11.345 19.607 1.00 18.74 194 GLY B CA 1
ATOM 7130 C C . GLY B 1 151 ? -65.681 -12.846 19.745 1.00 18.89 194 GLY B C 1
ATOM 7131 O O . GLY B 1 151 ? -66.641 -13.561 19.540 1.00 19.73 194 GLY B O 1
ATOM 7132 N N . ILE B 1 152 ? -64.490 -13.335 20.083 1.00 18.60 195 ILE B N 1
ATOM 7133 C CA . ILE B 1 152 ? -64.187 -14.763 20.014 1.00 18.24 195 ILE B CA 1
ATOM 7134 C C . ILE B 1 152 ? -63.716 -15.299 21.342 1.00 17.33 195 ILE B C 1
ATOM 7135 O O . ILE B 1 152 ? -62.981 -14.642 22.053 1.00 16.96 195 ILE B O 1
ATOM 7140 N N . THR B 1 153 ? -64.234 -16.469 21.688 1.00 17.05 196 THR B N 1
ATOM 7141 C CA . THR B 1 153 ? -64.029 -17.040 22.988 1.00 17.55 196 THR B CA 1
ATOM 7142 C C . THR B 1 153 ? -63.461 -18.346 22.651 1.00 16.94 196 THR B C 1
ATOM 7143 O O . THR B 1 153 ? -64.076 -19.102 21.882 1.00 18.22 196 THR B O 1
ATOM 7147 N N . VAL B 1 154 ? -62.293 -18.616 23.206 1.00 15.48 197 VAL B N 1
ATOM 7148 C CA . VAL B 1 154 ? -61.628 -19.867 22.990 1.00 13.94 197 VAL B CA 1
ATOM 7149 C C . VAL B 1 154 ? -61.809 -20.736 24.254 1.00 14.07 197 VAL B C 1
ATOM 7150 O O . VAL B 1 154 ? -61.499 -20.277 25.358 1.00 14.07 197 VAL B O 1
ATOM 7154 N N . SER B 1 155 ? -62.312 -21.968 24.073 1.00 13.86 198 SER B N 1
ATOM 7155 C CA . SER B 1 155 ? -62.393 -23.016 25.119 1.00 14.00 198 SER B CA 1
ATOM 7156 C C . SER B 1 155 ? -61.593 -24.243 24.773 1.00 14.07 198 SER B C 1
ATOM 7157 O O . SER B 1 155 ? -61.209 -24.447 23.626 1.00 14.22 198 SER B O 1
ATOM 7160 N N . ALA B 1 156 ? -61.358 -25.085 25.767 1.00 14.39 199 ALA B N 1
ATOM 7161 C CA . ALA B 1 156 ? -60.510 -26.268 25.557 1.00 14.24 199 ALA B CA 1
ATOM 7162 C C . ALA B 1 156 ? -61.328 -27.510 25.423 1.00 14.62 199 ALA B C 1
ATOM 7163 O O . ALA B 1 156 ? -62.481 -27.529 25.829 1.00 14.77 199 ALA B O 1
ATOM 7165 N N . TYR B 1 157 ? -60.704 -28.502 24.776 1.00 15.35 200 TYR B N 1
ATOM 7166 C CA . TYR B 1 157 ? -61.069 -29.911 24.780 1.00 14.89 200 TYR B CA 1
ATOM 7167 C C . TYR B 1 157 ? -59.882 -30.646 25.422 1.00 14.51 200 TYR B C 1
ATOM 7168 O O . TYR B 1 157 ? -60.052 -31.400 26.398 1.00 15.39 200 TYR B O 1
ATOM 7177 N N . ASP B 1 158 ? -58.685 -30.468 24.885 1.00 11.99 201 ASP B N 1
ATOM 7178 C CA . ASP B 1 158 ? -57.541 -31.062 25.526 1.00 11.23 201 ASP B CA 1
ATOM 7179 C C . ASP B 1 158 ? -56.236 -30.476 25.003 1.00 10.79 201 ASP B C 1
ATOM 7180 O O . ASP B 1 158 ? -56.246 -29.636 24.079 1.00 10.46 201 ASP B O 1
ATOM 7185 N N . THR B 1 159 ? -55.119 -30.857 25.624 1.00 10.62 202 THR B N 1
ATOM 7186 C CA . THR B 1 159 ? -53.828 -30.205 25.326 1.00 10.68 202 THR B CA 1
ATOM 7187 C C . THR B 1 159 ? -53.674 -29.866 23.864 1.00 11.41 202 THR B C 1
ATOM 7188 O O . THR B 1 159 ? -53.085 -28.891 23.546 1.00 12.10 202 THR B O 1
ATOM 7192 N N . ASP B 1 160 ? -54.205 -30.672 22.959 1.00 12.79 203 ASP B N 1
ATOM 7193 C CA . ASP B 1 160 ? -53.937 -30.465 21.544 1.00 13.44 203 ASP B CA 1
ATOM 7194 C C . ASP B 1 160 ? -55.188 -30.147 20.668 1.00 12.79 203 ASP B C 1
ATOM 7195 O O . ASP B 1 160 ? -55.137 -30.269 19.443 1.00 11.51 203 ASP B O 1
ATOM 7200 N N . ARG B 1 161 ? -56.310 -29.793 21.272 1.00 12.51 204 ARG B N 1
ATOM 7201 C CA . ARG B 1 161 ? -57.418 -29.332 20.466 1.00 13.91 204 ARG B CA 1
ATOM 7202 C C . ARG B 1 161 ? -58.134 -28.224 21.206 1.00 13.90 204 ARG B C 1
ATOM 7203 O O . ARG B 1 161 ? -58.263 -28.272 22.413 1.00 14.08 204 ARG B O 1
ATOM 7211 N N . ASN B 1 162 ? -58.619 -27.238 20.467 1.00 13.95 205 ASN B N 1
ATOM 7212 C CA . ASN B 1 162 ? -59.358 -26.133 21.029 1.00 14.10 205 ASN B CA 1
ATOM 7213 C C . ASN B 1 162 ? -60.657 -25.831 20.272 1.00 13.60 205 ASN B C 1
ATOM 7214 O O . ASN B 1 162 ? -60.899 -26.353 19.177 1.00 12.31 205 ASN B O 1
ATOM 7219 N N . ASN B 1 163 ? -61.522 -25.045 20.919 1.00 13.82 206 ASN B N 1
ATOM 7220 C CA . ASN B 1 163 ? -62.804 -24.732 20.378 1.00 14.15 206 ASN B CA 1
ATOM 7221 C C . ASN B 1 163 ? -62.980 -23.236 20.220 1.00 14.85 206 ASN B C 1
ATOM 7222 O O . ASN B 1 163 ? -62.617 -22.457 21.105 1.00 14.83 206 ASN B O 1
ATOM 7227 N N . TYR B 1 164 ? -63.549 -22.802 19.108 1.00 15.66 207 TYR B N 1
ATOM 7228 C CA . TYR B 1 164 ? -63.692 -21.370 18.988 1.00 16.65 207 TYR B CA 1
ATOM 7229 C C . TYR B 1 164 ? -65.159 -21.071 18.862 1.00 16.93 207 TYR B C 1
ATOM 7230 O O . TYR B 1 164 ? -65.843 -21.693 18.039 1.00 16.39 207 TYR B O 1
ATOM 7239 N N . TYR B 1 165 ? -65.636 -20.109 19.661 1.00 17.64 208 TYR B N 1
ATOM 7240 C CA . TYR B 1 165 ? -67.041 -19.652 19.597 1.00 18.29 208 TYR B CA 1
ATOM 7241 C C . TYR B 1 165 ? -67.230 -18.246 18.991 1.00 18.72 208 TYR B C 1
ATOM 7242 O O . TYR B 1 165 ? -66.479 -17.286 19.313 1.00 18.86 208 TYR B O 1
ATOM 7251 N N . ALA B 1 166 ? -68.295 -18.111 18.203 1.00 18.84 209 ALA B N 1
ATOM 7252 C CA . ALA B 1 166 ? -68.851 -16.799 17.824 1.00 19.01 209 ALA B CA 1
ATOM 7253 C C . ALA B 1 166 ? -70.385 -16.809 17.871 1.00 19.45 209 ALA B C 1
ATOM 7254 O O . ALA B 1 166 ? -71.042 -17.637 17.192 1.00 19.62 209 ALA B O 1
ATOM 7256 N N . ARG B 1 167 ? -70.952 -15.891 18.660 1.00 19.21 210 ARG B N 1
ATOM 7257 C CA . ARG B 1 167 ? -72.371 -15.625 18.600 1.00 19.18 210 ARG B CA 1
ATOM 7258 C C . ARG B 1 167 ? -73.145 -16.882 18.941 1.00 20.00 210 ARG B C 1
ATOM 7259 O O . ARG B 1 167 ? -74.147 -17.192 18.295 1.00 20.71 210 ARG B O 1
ATOM 7267 N N . GLY B 1 168 ? -72.676 -17.620 19.951 1.00 20.08 211 GLY B N 1
ATOM 7268 C CA . GLY B 1 168 ? -73.368 -18.843 20.400 1.00 19.88 211 GLY B CA 1
ATOM 7269 C C . GLY B 1 168 ? -73.163 -20.064 19.508 1.00 19.72 211 GLY B C 1
ATOM 7270 O O . GLY B 1 168 ? -73.860 -21.086 19.662 1.00 19.88 211 GLY B O 1
ATOM 7271 N N . PHE B 1 169 ? -72.218 -19.963 18.575 1.00 19.25 212 PHE B N 1
ATOM 7272 C CA . PHE B 1 169 ? -71.855 -21.102 17.743 1.00 19.15 212 PHE B CA 1
ATOM 7273 C C . PHE B 1 169 ? -70.397 -21.552 17.828 1.00 18.49 212 PHE B C 1
ATOM 7274 O O . PHE B 1 169 ? -69.513 -20.773 18.158 1.00 18.90 212 PHE B O 1
ATOM 7282 N N . SER B 1 170 ? -70.150 -22.834 17.587 1.00 17.89 213 SER B N 1
ATOM 7283 C CA . SER B 1 170 ? -68.772 -23.280 17.423 1.00 17.20 213 SER B CA 1
ATOM 7284 C C . SER B 1 170 ? -68.372 -22.959 16.022 1.00 16.59 213 SER B C 1
ATOM 7285 O O . SER B 1 170 ? -69.052 -23.331 15.086 1.00 16.44 213 SER B O 1
ATOM 7288 N N . ILE B 1 171 ? -67.285 -22.222 15.885 1.00 16.59 214 ILE B N 1
ATOM 7289 C CA . ILE B 1 171 ? -66.730 -21.961 14.585 1.00 16.74 214 ILE B CA 1
ATOM 7290 C C . ILE B 1 171 ? -66.199 -23.284 14.078 1.00 16.48 214 ILE B C 1
ATOM 7291 O O . ILE B 1 171 ? -65.448 -23.969 14.760 1.00 15.71 214 ILE B O 1
ATOM 7296 N N . ASN B 1 172 ? -66.635 -23.639 12.879 1.00 17.07 215 ASN B N 1
ATOM 7297 C CA . ASN B 1 172 ? -66.208 -24.872 12.240 1.00 17.31 215 ASN B CA 1
ATOM 7298 C C . ASN B 1 172 ? -66.031 -24.704 10.715 1.00 17.19 215 ASN B C 1
ATOM 7299 O O . ASN B 1 172 ? -66.047 -25.679 10.008 1.00 17.45 215 ASN B O 1
ATOM 7304 N N . ASN B 1 173 ? -65.830 -23.475 10.229 1.00 17.22 216 ASN B N 1
ATOM 7305 C CA . ASN B 1 173 ? -65.373 -23.201 8.841 1.00 17.74 216 ASN B CA 1
ATOM 7306 C C . ASN B 1 173 ? -64.001 -22.526 8.772 1.00 18.12 216 ASN B C 1
ATOM 7307 O O . ASN B 1 173 ? -63.869 -21.357 9.174 1.00 18.90 216 ASN B O 1
ATOM 7312 N N . PHE B 1 174 ? -62.984 -23.221 8.246 1.00 18.06 217 PHE B N 1
ATOM 7313 C CA . PHE B 1 174 ? -61.674 -22.582 7.981 1.00 17.54 217 PHE B CA 1
ATOM 7314 C C . PHE B 1 174 ? -61.415 -22.385 6.494 1.00 17.72 217 PHE B C 1
ATOM 7315 O O . PHE B 1 174 ? -61.618 -23.273 5.713 1.00 17.51 217 PHE B O 1
ATOM 7323 N N . GLN B 1 175 ? -60.988 -21.208 6.083 1.00 19.09 218 GLN B N 1
ATOM 7324 C CA . GLN B 1 175 ? -60.503 -21.058 4.708 1.00 20.18 218 GLN B CA 1
ATOM 7325 C C . GLN B 1 175 ? -58.999 -20.753 4.660 1.00 20.48 218 GLN B C 1
ATOM 7326 O O . GLN B 1 175 ? -58.439 -20.041 5.522 1.00 20.07 218 GLN B O 1
ATOM 7332 N N . TYR B 1 176 ? -58.364 -21.263 3.610 1.00 21.02 219 TYR B N 1
ATOM 7333 C CA . TYR B 1 176 ? -56.974 -20.961 3.339 1.00 21.80 219 TYR B CA 1
ATOM 7334 C C . TYR B 1 176 ? -56.902 -20.232 2.012 1.00 22.49 219 TYR B C 1
ATOM 7335 O O . TYR B 1 176 ? -57.130 -20.829 0.949 1.00 22.99 219 TYR B O 1
ATOM 7344 N N . ASP B 1 177 ? -56.636 -18.927 2.077 1.00 23.13 220 ASP B N 1
ATOM 7345 C CA . ASP B 1 177 ? -56.586 -18.080 0.855 1.00 23.92 220 ASP B CA 1
ATOM 7346 C C . ASP B 1 177 ? -57.868 -18.308 0.088 1.00 24.43 220 ASP B C 1
ATOM 7347 O O . ASP B 1 177 ? -57.839 -18.649 -1.105 1.00 24.77 220 ASP B O 1
ATOM 7352 N N . GLY B 1 178 ? -58.990 -18.180 0.790 1.00 24.97 221 GLY B N 1
ATOM 7353 C CA . GLY B 1 178 ? -60.302 -18.303 0.167 1.00 24.69 221 GLY B CA 1
ATOM 7354 C C . GLY B 1 178 ? -60.806 -19.719 0.059 1.00 24.33 221 GLY B C 1
ATOM 7355 O O . GLY B 1 178 ? -61.994 -19.938 0.194 1.00 24.79 221 GLY B O 1
ATOM 7356 N N . ILE B 1 179 ? -59.929 -20.682 -0.182 1.00 23.70 222 ILE B N 1
ATOM 7357 C CA . ILE B 1 179 ? -60.359 -22.096 -0.297 1.00 23.47 222 ILE B CA 1
ATOM 7358 C C . ILE B 1 179 ? -60.836 -22.694 1.061 1.00 23.24 222 ILE B C 1
ATOM 7359 O O . ILE B 1 179 ? -60.079 -22.720 2.014 1.00 22.90 222 ILE B O 1
ATOM 7364 N N . PRO B 1 180 ? -62.096 -23.154 1.148 1.00 23.38 223 PRO B N 1
ATOM 7365 C CA . PRO B 1 180 ? -62.632 -23.816 2.376 1.00 23.72 223 PRO B CA 1
ATOM 7366 C C . PRO B 1 180 ? -62.004 -25.185 2.781 1.00 24.21 223 PRO B C 1
ATOM 7367 O O . PRO B 1 180 ? -61.937 -26.089 1.959 1.00 24.79 223 PRO B O 1
ATOM 7371 N N . SER B 1 181 ? -61.562 -25.334 4.029 1.00 24.67 224 SER B N 1
ATOM 7372 C CA . SER B 1 181 ? -61.093 -26.613 4.547 1.00 25.68 224 SER B CA 1
ATOM 7373 C C . SER B 1 181 ? -62.242 -27.615 4.647 1.00 26.96 224 SER B C 1
ATOM 7374 O O . SER B 1 181 ? -63.308 -27.326 5.188 1.00 26.71 224 SER B O 1
ATOM 7377 N N . THR B 1 182 ? -62.020 -28.815 4.127 1.00 29.01 225 THR B N 1
ATOM 7378 C CA . THR B 1 182 ? -63.032 -29.845 4.287 1.00 30.78 225 THR B CA 1
ATOM 7379 C C . THR B 1 182 ? -62.630 -30.895 5.299 1.00 31.87 225 THR B C 1
ATOM 7380 O O . THR B 1 182 ? -63.183 -31.966 5.265 1.00 32.03 225 THR B O 1
ATOM 7384 N N . ALA B 1 183 ? -61.670 -30.606 6.183 1.00 33.82 226 ALA B N 1
ATOM 7385 C CA . ALA B 1 183 ? -61.462 -31.437 7.414 1.00 35.39 226 ALA B CA 1
ATOM 7386 C C . ALA B 1 183 ? -62.196 -30.776 8.614 1.00 36.45 226 ALA B C 1
ATOM 7387 O O . ALA B 1 183 ? -61.581 -30.117 9.488 1.00 37.20 226 ALA B O 1
ATOM 7389 N N . ARG B 1 184 ? -63.526 -30.967 8.604 1.00 36.72 227 ARG B N 1
ATOM 7390 C CA . ARG B 1 184 ? -64.496 -30.313 9.489 1.00 36.74 227 ARG B CA 1
ATOM 7391 C C . ARG B 1 184 ? -64.886 -31.113 10.739 1.00 36.23 227 ARG B C 1
ATOM 7392 O O . ARG B 1 184 ? -65.895 -30.776 11.360 1.00 36.40 227 ARG B O 1
ATOM 7400 N N . ASN B 1 185 ? -64.119 -32.151 11.093 1.00 35.08 228 ASN B N 1
ATOM 7401 C CA . ASN B 1 185 ? -64.450 -33.008 12.222 1.00 34.20 228 ASN B CA 1
ATOM 7402 C C . ASN B 1 185 ? -63.313 -33.132 13.294 1.00 34.21 228 ASN B C 1
ATOM 7403 O O . ASN B 1 185 ? -62.354 -33.890 13.112 1.00 33.94 228 ASN B O 1
ATOM 7408 N N . VAL B 1 186 ? -63.455 -32.379 14.407 1.00 34.37 229 VAL B N 1
ATOM 7409 C CA . VAL B 1 186 ? -62.433 -32.244 15.488 1.00 34.17 229 VAL B CA 1
ATOM 7410 C C . VAL B 1 186 ? -62.260 -33.483 16.347 1.00 34.45 229 VAL B C 1
ATOM 7411 O O . VAL B 1 186 ? -61.360 -33.525 17.215 1.00 34.34 229 VAL B O 1
ATOM 7415 N N . GLY B 1 187 ? -63.137 -34.467 16.146 1.00 34.56 230 GLY B N 1
ATOM 7416 C CA . GLY B 1 187 ? -62.967 -35.777 16.785 1.00 35.07 230 GLY B CA 1
ATOM 7417 C C . GLY B 1 187 ? -61.688 -36.369 16.227 1.00 35.23 230 GLY B C 1
ATOM 7418 O O . GLY B 1 187 ? -60.920 -37.044 16.912 1.00 35.77 230 GLY B O 1
ATOM 7419 N N . TYR B 1 188 ? -61.463 -36.060 14.959 1.00 34.90 231 TYR B N 1
ATOM 7420 C CA . TYR B 1 188 ? -60.269 -36.445 14.260 1.00 34.10 231 TYR B CA 1
ATOM 7421 C C . TYR B 1 188 ? -59.558 -35.156 13.858 1.00 34.08 231 TYR B C 1
ATOM 7422 O O . TYR B 1 188 ? -59.428 -34.836 12.651 1.00 34.49 231 TYR B O 1
ATOM 7431 N N . SER B 1 189 ? -59.123 -34.421 14.895 1.00 33.55 232 SER B N 1
ATOM 7432 C CA . SER B 1 189 ? -58.410 -33.131 14.752 1.00 32.86 232 SER B CA 1
ATOM 7433 C C . SER B 1 189 ? -57.184 -33.254 13.852 1.00 31.29 232 SER B C 1
ATOM 7434 O O . SER B 1 189 ? -56.310 -34.127 14.095 1.00 31.21 232 SER B O 1
ATOM 7437 N N . ALA B 1 190 ? -57.143 -32.415 12.810 1.00 28.58 233 ALA B N 1
ATOM 7438 C CA . ALA B 1 190 ? -56.072 -32.511 11.879 1.00 26.23 233 ALA B CA 1
ATOM 7439 C C . ALA B 1 190 ? -55.443 -31.152 11.635 1.00 24.67 233 ALA B C 1
ATOM 7440 O O . ALA B 1 190 ? -55.100 -30.783 10.520 1.00 24.75 233 ALA B O 1
ATOM 7442 N N . GLY B 1 191 ? -55.271 -30.395 12.693 1.00 22.88 234 GLY B N 1
ATOM 7443 C CA . GLY B 1 191 ? -54.401 -29.270 12.579 1.00 21.19 234 GLY B CA 1
ATOM 7444 C C . GLY B 1 191 ? -54.958 -27.908 12.313 1.00 20.43 234 GLY B C 1
ATOM 7445 O O . GLY B 1 191 ? -54.222 -26.944 12.492 1.00 20.30 234 GLY B O 1
ATOM 7446 N N . ASN B 1 192 ? -56.226 -27.802 11.895 1.00 20.17 235 ASN B N 1
ATOM 7447 C CA . ASN B 1 192 ? -56.897 -26.488 11.660 1.00 19.98 235 ASN B CA 1
ATOM 7448 C C . ASN B 1 192 ? -56.856 -25.553 12.846 1.00 19.70 235 ASN B C 1
ATOM 7449 O O . ASN B 1 192 ? -57.013 -24.348 12.747 1.00 20.31 235 ASN B O 1
ATOM 7454 N N . THR B 1 193 ? -56.593 -26.154 13.969 1.00 19.02 236 THR B N 1
ATOM 7455 C CA . THR B 1 193 ? -56.668 -25.555 15.245 1.00 18.10 236 THR B CA 1
ATOM 7456 C C . THR B 1 193 ? -55.258 -25.118 15.642 1.00 16.56 236 THR B C 1
ATOM 7457 O O . THR B 1 193 ? -55.112 -24.393 16.609 1.00 16.51 236 THR B O 1
ATOM 7461 N N . LEU B 1 194 ? -54.229 -25.565 14.914 1.00 14.95 237 LEU B N 1
ATOM 7462 C CA . LEU B 1 194 ? -52.809 -25.362 15.323 1.00 14.06 237 LEU B CA 1
ATOM 7463 C C . LEU B 1 194 ? -51.912 -24.628 14.310 1.00 14.40 237 LEU B C 1
ATOM 7464 O O . LEU B 1 194 ? -50.662 -24.636 14.477 1.00 14.07 237 LEU B O 1
ATOM 7469 N N . SER B 1 195 ? -52.525 -24.039 13.256 1.00 14.38 238 SER B N 1
ATOM 7470 C CA . SER B 1 195 ? -51.786 -23.389 12.169 1.00 13.77 238 SER B CA 1
ATOM 7471 C C . SER B 1 195 ? -50.896 -22.360 12.794 1.00 14.35 238 SER B C 1
ATOM 7472 O O . SER B 1 195 ? -51.350 -21.547 13.624 1.00 14.85 238 SER B O 1
ATOM 7475 N N . ASP B 1 196 ? -49.631 -22.441 12.416 1.00 13.93 239 ASP B N 1
ATOM 7476 C CA . ASP B 1 196 ? -48.596 -21.546 12.826 1.00 14.67 239 ASP B CA 1
ATOM 7477 C C . ASP B 1 196 ? -48.586 -20.313 11.955 1.00 15.01 239 ASP B C 1
ATOM 7478 O O . ASP B 1 196 ? -48.605 -20.413 10.713 1.00 15.90 239 ASP B O 1
ATOM 7483 N N . MET B 1 197 ? -48.457 -19.157 12.590 1.00 15.31 240 MET B N 1
ATOM 7484 C CA . MET B 1 197 ? -48.630 -17.852 11.922 1.00 15.18 240 MET B CA 1
ATOM 7485 C C . MET B 1 197 ? -47.466 -17.463 11.028 1.00 15.80 240 MET B C 1
ATOM 7486 O O . MET B 1 197 ? -47.581 -16.491 10.279 1.00 16.73 240 MET B O 1
ATOM 7491 N N . ALA B 1 198 ? -46.364 -18.209 11.064 1.00 15.14 241 ALA B N 1
ATOM 7492 C CA . ALA B 1 198 ? -45.186 -17.758 10.339 1.00 15.07 241 ALA B CA 1
ATOM 7493 C C . ALA B 1 198 ? -45.404 -17.521 8.855 1.00 14.55 241 ALA B C 1
ATOM 7494 O O . ALA B 1 198 ? -44.632 -16.755 8.251 1.00 14.41 241 ALA B O 1
ATOM 7496 N N . ILE B 1 199 ? -46.415 -18.177 8.268 1.00 13.61 242 ILE B N 1
ATOM 7497 C CA . ILE B 1 199 ? -46.601 -18.138 6.813 1.00 13.26 242 ILE B CA 1
ATOM 7498 C C . ILE B 1 199 ? -47.741 -17.216 6.354 1.00 15.05 242 ILE B C 1
ATOM 7499 O O . ILE B 1 199 ? -48.008 -17.095 5.118 1.00 15.41 242 ILE B O 1
ATOM 7504 N N . TYR B 1 200 ? -48.417 -16.580 7.328 1.00 15.54 243 TYR B N 1
ATOM 7505 C CA . TYR B 1 200 ? -49.579 -15.755 7.027 1.00 16.13 243 TYR B CA 1
ATOM 7506 C C . TYR B 1 200 ? -49.375 -14.273 7.235 1.00 16.57 243 TYR B C 1
ATOM 7507 O O . TYR B 1 200 ? -48.555 -13.839 8.066 1.00 16.48 243 TYR B O 1
ATOM 7516 N N . ASP B 1 201 ? -50.182 -13.509 6.508 1.00 17.04 244 ASP B N 1
ATOM 7517 C CA . ASP B 1 201 ? -50.146 -12.065 6.554 1.00 17.99 244 ASP B CA 1
ATOM 7518 C C . ASP B 1 201 ? -51.184 -11.494 7.497 1.00 18.39 244 ASP B C 1
ATOM 7519 O O . ASP B 1 201 ? -50.965 -10.472 8.134 1.00 18.76 244 ASP B O 1
ATOM 7524 N N . ARG B 1 202 ? -52.337 -12.127 7.555 1.00 18.91 245 ARG B N 1
ATOM 7525 C CA . ARG B 1 202 ? -53.388 -11.708 8.469 1.00 19.31 245 ARG B CA 1
ATOM 7526 C C . ARG B 1 202 ? -54.398 -12.841 8.537 1.00 19.81 245 ARG B C 1
ATOM 7527 O O . ARG B 1 202 ? -54.428 -13.709 7.639 1.00 20.51 245 ARG B O 1
ATOM 7535 N N . VAL B 1 203 ? -55.221 -12.825 9.576 1.00 19.36 246 VAL B N 1
ATOM 7536 C CA . VAL B 1 203 ? -56.311 -13.752 9.701 1.00 19.68 246 VAL B CA 1
ATOM 7537 C C . VAL B 1 203 ? -57.609 -12.934 9.593 1.00 19.98 246 VAL B C 1
ATOM 7538 O O . VAL B 1 203 ? -57.836 -12.018 10.379 1.00 19.93 246 VAL B O 1
ATOM 7542 N N . GLU B 1 204 ? -58.450 -13.214 8.614 1.00 19.94 247 GLU B N 1
ATOM 7543 C CA . GLU B 1 204 ? -59.720 -12.491 8.556 1.00 20.77 247 GLU B CA 1
ATOM 7544 C C . GLU B 1 204 ? -60.804 -13.332 9.216 1.00 21.28 247 GLU B C 1
ATOM 7545 O O . GLU B 1 204 ? -61.028 -14.492 8.822 1.00 21.81 247 GLU B O 1
ATOM 7551 N N . VAL B 1 205 ? -61.508 -12.761 10.189 1.00 21.32 248 VAL B N 1
ATOM 7552 C CA . VAL B 1 205 ? -62.658 -13.442 10.786 1.00 21.14 248 VAL B CA 1
ATOM 7553 C C . VAL B 1 205 ? -63.984 -12.779 10.428 1.00 21.46 248 VAL B C 1
ATOM 7554 O O . VAL B 1 205 ? -64.287 -11.670 10.860 1.00 21.26 248 VAL B O 1
ATOM 7558 N N . LEU B 1 206 ? -64.778 -13.476 9.635 1.00 22.03 249 LEU B N 1
ATOM 7559 C CA . LEU B 1 206 ? -66.043 -12.945 9.179 1.00 22.74 249 LEU B CA 1
ATOM 7560 C C . LEU B 1 206 ? -67.200 -13.527 10.025 1.00 22.65 249 LEU B C 1
ATOM 7561 O O . LEU B 1 206 ? -67.415 -14.755 10.081 1.00 22.51 249 LEU B O 1
ATOM 7566 N N . LYS B 1 207 ? -67.926 -12.646 10.707 1.00 22.56 250 LYS B N 1
ATOM 7567 C CA . LYS B 1 207 ? -68.926 -13.085 11.680 1.00 22.75 250 LYS B CA 1
ATOM 7568 C C . LYS B 1 207 ? -70.363 -12.979 11.160 1.00 23.25 250 LYS B C 1
ATOM 7569 O O . LYS B 1 207 ? -70.758 -11.937 10.595 1.00 23.75 250 LYS B O 1
ATOM 7575 N N . GLY B 1 208 ? -71.134 -14.056 11.357 1.00 22.87 251 GLY B N 1
ATOM 7576 C CA . GLY B 1 208 ? -72.528 -14.106 10.989 1.00 22.57 251 GLY B CA 1
ATOM 7577 C C . GLY B 1 208 ? -72.823 -15.424 10.324 1.00 23.01 251 GLY B C 1
ATOM 7578 O O . GLY B 1 208 ? -72.544 -16.497 10.893 1.00 23.12 251 GLY B O 1
ATOM 7579 N N . ALA B 1 209 ? -73.448 -15.334 9.142 1.00 23.31 252 ALA B N 1
ATOM 7580 C CA . ALA B 1 209 ? -73.690 -16.477 8.223 1.00 22.90 252 ALA B CA 1
ATOM 7581 C C . ALA B 1 209 ? -72.852 -16.261 6.942 1.00 22.93 252 ALA B C 1
ATOM 7582 O O . ALA B 1 209 ? -73.022 -15.255 6.215 1.00 23.04 252 ALA B O 1
ATOM 7584 N N . THR B 1 210 ? -71.947 -17.195 6.671 1.00 22.28 253 THR B N 1
ATOM 7585 C CA . THR B 1 210 ? -70.997 -16.997 5.600 1.00 22.19 253 THR B CA 1
ATOM 7586 C C . THR B 1 210 ? -71.095 -17.980 4.416 1.00 22.20 253 THR B C 1
ATOM 7587 O O . THR B 1 210 ? -70.090 -18.288 3.780 1.00 22.28 253 THR B O 1
ATOM 7591 N N . GLY B 1 211 ? -72.309 -18.446 4.116 1.00 22.08 254 GLY B N 1
ATOM 7592 C CA . GLY B 1 211 ? -72.552 -19.378 3.024 1.00 21.82 254 GLY B CA 1
ATOM 7593 C C . GLY B 1 211 ? -72.170 -18.888 1.630 1.00 21.96 254 GLY B C 1
ATOM 7594 O O . GLY B 1 211 ? -71.801 -19.708 0.761 1.00 22.11 254 GLY B O 1
ATOM 7595 N N . LEU B 1 212 ? -72.241 -17.575 1.386 1.00 21.45 255 LEU B N 1
ATOM 7596 C CA . LEU B 1 212 ? -72.025 -17.085 0.027 1.00 21.60 255 LEU B CA 1
ATOM 7597 C C . LEU B 1 212 ? -70.723 -17.646 -0.561 1.00 22.15 255 LEU B C 1
ATOM 7598 O O . LEU B 1 212 ? -70.694 -18.247 -1.655 1.00 22.51 255 LEU B O 1
ATOM 7603 N N . LEU B 1 213 ? -69.642 -17.460 0.179 1.00 22.52 256 LEU B N 1
ATOM 7604 C CA . LEU B 1 213 ? -68.349 -17.952 -0.265 1.00 22.28 256 LEU B CA 1
ATOM 7605 C C . LEU B 1 213 ? -67.953 -19.238 0.427 1.00 21.91 256 LEU B C 1
ATOM 7606 O O . LEU B 1 213 ? -67.108 -19.974 -0.073 1.00 21.91 256 LEU B O 1
ATOM 7611 N N . THR B 1 214 ? -68.566 -19.529 1.556 1.00 21.32 257 THR B N 1
ATOM 7612 C CA . THR B 1 214 ? -68.203 -20.734 2.239 1.00 21.57 257 THR B CA 1
ATOM 7613 C C . THR B 1 214 ? -68.841 -21.965 1.618 1.00 21.67 257 THR B C 1
ATOM 7614 O O . THR B 1 214 ? -68.335 -23.073 1.816 1.00 22.71 257 THR B O 1
ATOM 7618 N N . GLY B 1 215 ? -69.924 -21.815 0.860 1.00 20.66 258 GLY B N 1
ATOM 7619 C CA . GLY B 1 215 ? -70.759 -22.988 0.612 1.00 19.51 258 GLY B CA 1
ATOM 7620 C C . GLY B 1 215 ? -71.279 -23.566 1.942 1.00 18.90 258 GLY B C 1
ATOM 7621 O O . GLY B 1 215 ? -71.624 -22.826 2.859 1.00 18.68 258 GLY B O 1
ATOM 7622 N N . ALA B 1 216 ? -71.309 -24.884 2.061 1.00 18.79 259 ALA B N 1
ATOM 7623 C CA . ALA B 1 216 ? -71.912 -25.546 3.217 1.00 19.36 259 ALA B CA 1
ATOM 7624 C C . ALA B 1 216 ? -71.116 -25.299 4.496 1.00 19.58 259 ALA B C 1
ATOM 7625 O O . ALA B 1 216 ? -69.900 -25.213 4.428 1.00 20.56 259 ALA B O 1
ATOM 7627 N N . GLY B 1 217 ? -71.743 -25.206 5.658 1.00 19.15 260 GLY B N 1
ATOM 7628 C CA . GLY B 1 217 ? -70.925 -25.032 6.848 1.00 19.59 260 GLY B CA 1
ATOM 7629 C C . GLY B 1 217 ? -71.678 -24.588 8.088 1.00 20.30 260 GLY B C 1
ATOM 7630 O O . GLY B 1 217 ? -72.932 -24.556 8.079 1.00 20.50 260 GLY B O 1
ATOM 7631 N N . SER B 1 218 ? -70.932 -24.231 9.144 1.00 19.64 261 SER B N 1
ATOM 7632 C CA . SER B 1 218 ? -71.525 -23.951 10.447 1.00 19.87 261 SER B CA 1
ATOM 7633 C C . SER B 1 218 ? -71.990 -22.505 10.613 1.00 19.65 261 SER B C 1
ATOM 7634 O O . SER B 1 218 ? -71.687 -21.649 9.814 1.00 19.63 261 SER B O 1
ATOM 7637 N N . LEU B 1 219 ? -72.716 -22.206 11.670 1.00 19.81 262 LEU B N 1
ATOM 7638 C CA . LEU B 1 219 ? -73.046 -20.815 11.888 1.00 20.17 262 LEU B CA 1
ATOM 7639 C C . LEU B 1 219 ? -71.900 -20.124 12.615 1.00 20.33 262 LEU B C 1
ATOM 7640 O O . LEU B 1 219 ? -70.882 -20.740 12.859 1.00 20.74 262 LEU B O 1
ATOM 7645 N N . GLY B 1 220 ? -72.033 -18.833 12.898 1.00 20.18 263 GLY B N 1
ATOM 7646 C CA . GLY B 1 220 ? -71.109 -18.168 13.778 1.00 20.20 263 GLY B CA 1
ATOM 7647 C C . GLY B 1 220 ? -70.112 -17.295 13.068 1.00 20.80 263 GLY B C 1
ATOM 7648 O O . GLY B 1 220 ? -70.124 -16.072 13.259 1.00 21.37 263 GLY B O 1
ATOM 7649 N N . ALA B 1 221 ? -69.226 -17.932 12.286 1.00 20.86 264 ALA B N 1
ATOM 7650 C CA . ALA B 1 221 ? -68.062 -17.283 11.654 1.00 20.82 264 ALA B CA 1
ATOM 7651 C C . ALA B 1 221 ? -67.352 -18.152 10.582 1.00 21.30 264 ALA B C 1
ATOM 7652 O O . ALA B 1 221 ? -67.504 -19.392 10.542 1.00 21.68 264 ALA B O 1
ATOM 7654 N N . THR B 1 222 ? -66.567 -17.516 9.719 1.00 20.97 265 THR B N 1
ATOM 7655 C CA . THR B 1 222 ? -65.555 -18.266 9.005 1.00 20.68 265 THR B CA 1
ATOM 7656 C C . THR B 1 222 ? -64.230 -17.652 9.356 1.00 20.48 265 THR B C 1
ATOM 7657 O O . THR B 1 222 ? -64.150 -16.443 9.555 1.00 20.74 265 THR B O 1
ATOM 7661 N N . ILE B 1 223 ? -63.199 -18.479 9.466 1.00 20.17 266 ILE B N 1
ATOM 7662 C CA . ILE B 1 223 ? -61.850 -17.977 9.680 1.00 20.06 266 ILE B CA 1
ATOM 7663 C C . ILE B 1 223 ? -61.047 -18.161 8.373 1.00 20.20 266 ILE B C 1
ATOM 7664 O O . ILE B 1 223 ? -60.938 -19.283 7.848 1.00 20.04 266 ILE B O 1
ATOM 7669 N N . ASN B 1 224 ? -60.521 -17.052 7.846 1.00 19.93 267 ASN B N 1
ATOM 7670 C CA . ASN B 1 224 ? -59.812 -17.035 6.567 1.00 19.68 267 ASN B CA 1
ATOM 7671 C C . ASN B 1 224 ? -58.388 -16.560 6.771 1.00 19.01 267 ASN B C 1
ATOM 7672 O O . ASN B 1 224 ? -58.137 -15.439 7.233 1.00 19.79 267 ASN B O 1
ATOM 7677 N N . LEU B 1 225 ? -57.446 -17.431 6.471 1.00 17.98 268 LEU B N 1
ATOM 7678 C CA . LEU B 1 225 ? -56.052 -17.098 6.658 1.00 17.02 268 LEU B CA 1
ATOM 7679 C C . LEU B 1 225 ? -55.541 -16.716 5.296 1.00 17.39 268 LEU B C 1
ATOM 7680 O O . LEU B 1 225 ? -55.686 -17.515 4.351 1.00 17.69 268 LEU B O 1
ATOM 7685 N N . ILE B 1 226 ? -54.980 -15.513 5.178 1.00 16.93 269 ILE B N 1
ATOM 7686 C CA . ILE B 1 226 ? -54.280 -15.095 3.966 1.00 17.20 269 ILE B CA 1
ATOM 7687 C C . ILE B 1 226 ? -52.766 -15.424 4.122 1.00 17.64 269 ILE B C 1
ATOM 7688 O O . ILE B 1 226 ? -52.144 -15.038 5.125 1.00 18.13 269 ILE B O 1
ATOM 7693 N N . ARG B 1 227 ? -52.188 -16.128 3.145 1.00 17.51 270 ARG B N 1
ATOM 7694 C CA . ARG B 1 227 ? -50.779 -16.507 3.152 1.00 18.12 270 ARG B CA 1
ATOM 7695 C C . ARG B 1 227 ? -49.872 -15.334 2.793 1.00 17.94 270 ARG B C 1
ATOM 7696 O O . ARG B 1 227 ? -50.273 -14.457 2.065 1.00 18.04 270 ARG B O 1
ATOM 7704 N N . LYS B 1 228 ? -48.642 -15.322 3.286 1.00 18.51 271 LYS B N 1
ATOM 7705 C CA . LYS B 1 228 ? -47.624 -14.348 2.819 1.00 18.65 271 LYS B CA 1
ATOM 7706 C C . LYS B 1 228 ? -47.327 -14.522 1.319 1.00 20.11 271 LYS B C 1
ATOM 7707 O O . LYS B 1 228 ? -47.260 -15.667 0.815 1.00 20.54 271 LYS B O 1
ATOM 7713 N N . LYS B 1 229 ? -47.136 -13.398 0.615 1.00 20.63 272 LYS B N 1
ATOM 7714 C CA . LYS B 1 229 ? -46.884 -13.425 -0.826 1.00 20.80 272 LYS B CA 1
ATOM 7715 C C . LYS B 1 229 ? -45.440 -13.002 -1.155 1.00 20.58 272 LYS B C 1
ATOM 7716 O O . LYS B 1 229 ? -44.744 -12.518 -0.269 1.00 20.85 272 LYS B O 1
ATOM 7722 N N . PRO B 1 230 ? -44.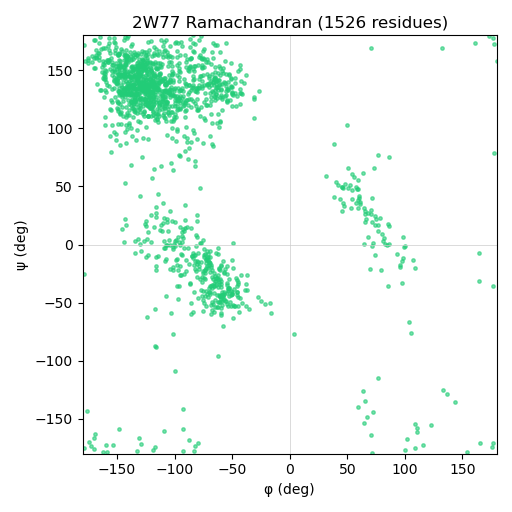935 -13.273 -2.381 1.00 20.21 273 PRO B N 1
ATOM 7723 C CA . PRO B 1 230 ? -43.592 -12.770 -2.593 1.00 20.36 273 PRO B CA 1
ATOM 7724 C C . PRO B 1 230 ? -43.621 -11.261 -2.854 1.00 20.82 273 PRO B C 1
ATOM 7725 O O . PRO B 1 230 ? -44.697 -10.642 -2.854 1.00 20.69 273 PRO B O 1
ATOM 7729 N N . THR B 1 231 ? -42.454 -10.673 -3.059 1.00 20.98 274 THR B N 1
ATOM 7730 C CA . THR B 1 231 ? -42.366 -9.250 -3.104 1.00 21.81 274 THR B CA 1
ATOM 7731 C C . THR B 1 231 ? -41.302 -8.778 -4.073 1.00 22.50 274 THR B C 1
ATOM 7732 O O . THR B 1 231 ? -40.246 -9.396 -4.238 1.00 22.65 274 THR B O 1
ATOM 7736 N N . HIS B 1 232 ? -41.600 -7.652 -4.702 1.00 23.19 275 HIS B N 1
ATOM 7737 C CA . HIS B 1 232 ? -40.684 -6.994 -5.611 1.00 23.68 275 HIS B CA 1
ATOM 7738 C C . HIS B 1 232 ? -39.335 -6.580 -4.984 1.00 23.99 275 HIS B C 1
ATOM 7739 O O . HIS B 1 232 ? -38.344 -6.559 -5.689 1.00 23.58 275 HIS B O 1
ATOM 7746 N N . GLU B 1 233 ? -39.296 -6.249 -3.693 1.00 24.60 276 GLU B N 1
ATOM 7747 C CA . GLU B 1 233 ? -38.017 -5.938 -3.010 1.00 25.93 276 GLU B CA 1
ATOM 7748 C C . GLU B 1 233 ? -37.497 -7.090 -2.124 1.00 25.99 276 GLU B C 1
ATOM 7749 O O . GLU B 1 233 ? -38.290 -7.883 -1.567 1.00 26.25 276 GLU B O 1
ATOM 7755 N N . PHE B 1 234 ? -36.176 -7.198 -2.003 1.00 25.46 277 PHE B N 1
ATOM 7756 C CA . PHE B 1 234 ? -35.612 -8.195 -1.107 1.00 25.11 277 PHE B CA 1
ATOM 7757 C C . PHE B 1 234 ? -35.869 -7.746 0.328 1.00 25.43 277 PHE B C 1
ATOM 7758 O O . PHE B 1 234 ? -35.445 -6.661 0.731 1.00 25.76 277 PHE B O 1
ATOM 7766 N N . LYS B 1 235 ? -36.582 -8.568 1.093 1.00 25.08 278 LYS B N 1
ATOM 7767 C CA . LYS B 1 235 ? -36.684 -8.369 2.527 1.00 24.64 278 LYS B CA 1
ATOM 7768 C C . LYS B 1 235 ? -36.638 -9.713 3.202 1.00 24.13 278 LYS B C 1
ATOM 7769 O O . LYS B 1 235 ? -36.923 -10.730 2.581 1.00 24.08 278 LYS B O 1
ATOM 7775 N N . GLY B 1 236 ? -36.256 -9.718 4.470 1.00 23.90 279 GLY B N 1
ATOM 7776 C CA . GLY B 1 236 ? -36.637 -10.811 5.350 1.00 23.35 279 GLY B CA 1
ATOM 7777 C C . GLY B 1 236 ? -36.064 -10.750 6.742 1.00 22.88 279 GLY B C 1
ATOM 7778 O O . GLY B 1 236 ? -35.380 -9.803 7.093 1.00 23.05 279 GLY B O 1
ATOM 7779 N N . HIS B 1 237 ? -36.290 -11.793 7.525 1.00 22.42 280 HIS B N 1
ATOM 7780 C CA . HIS B 1 237 ? -35.779 -11.788 8.867 1.00 22.26 280 HIS B CA 1
ATOM 7781 C C . HIS B 1 237 ? -35.495 -13.151 9.434 1.00 21.71 280 HIS B C 1
ATOM 7782 O O . HIS B 1 237 ? -35.940 -14.175 8.905 1.00 21.80 280 HIS B O 1
ATOM 7789 N N . VAL B 1 238 ? -34.747 -13.136 10.521 1.00 20.78 281 VAL B N 1
ATOM 7790 C CA . VAL B 1 238 ? -34.536 -14.283 11.341 1.00 21.08 281 VAL B CA 1
ATOM 7791 C C . VAL B 1 238 ? -35.012 -13.862 12.696 1.00 20.69 281 VAL B C 1
ATOM 7792 O O . VAL B 1 238 ? -34.777 -12.739 13.104 1.00 20.64 281 VAL B O 1
ATOM 7796 N N . GLU B 1 239 ? -35.671 -14.767 13.410 1.00 20.86 282 GLU B N 1
ATOM 7797 C CA . GLU B 1 239 ? -36.137 -14.479 14.758 1.00 21.04 282 GLU B CA 1
ATOM 7798 C C . GLU B 1 239 ? -35.893 -15.648 15.674 1.00 20.46 282 GLU B C 1
ATOM 7799 O O . GLU B 1 239 ? -36.281 -16.761 15.349 1.00 20.73 282 GLU B O 1
ATOM 7805 N N . LEU B 1 240 ? -35.278 -15.394 16.824 1.00 19.75 283 LEU B N 1
ATOM 7806 C CA . LEU B 1 240 ? -35.061 -16.429 17.850 1.00 19.19 283 LEU B CA 1
ATOM 7807 C C . LEU B 1 240 ? -35.822 -16.084 19.138 1.00 18.89 283 LEU B C 1
ATOM 7808 O O . LEU B 1 240 ? -35.611 -15.030 19.679 1.00 19.58 283 LEU B O 1
ATOM 7813 N N . GLY B 1 241 ? -36.707 -16.940 19.624 1.00 17.89 284 GLY B N 1
ATOM 7814 C CA . GLY B 1 241 ? -37.462 -16.634 20.845 1.00 17.42 284 GLY B CA 1
ATOM 7815 C C . GLY B 1 241 ? -37.313 -17.671 21.971 1.00 17.49 284 GLY B C 1
ATOM 7816 O O . GLY B 1 241 ? -37.064 -18.868 21.704 1.00 17.51 284 GLY B O 1
ATOM 7817 N N . ALA B 1 242 ? -37.442 -17.226 23.230 1.00 17.37 285 ALA B N 1
ATOM 7818 C CA . ALA B 1 242 ? -37.345 -18.114 24.414 1.00 17.24 285 ALA B CA 1
ATOM 7819 C C . ALA B 1 242 ? -38.401 -17.684 25.379 1.00 17.08 285 ALA B C 1
ATOM 7820 O O . ALA B 1 242 ? -38.542 -16.483 25.583 1.00 17.42 285 ALA B O 1
ATOM 7822 N N . GLY B 1 243 ? -39.135 -18.638 25.970 1.00 16.43 286 GLY B N 1
ATOM 7823 C CA . GLY B 1 243 ? -40.208 -18.317 26.938 1.00 15.51 286 GLY B CA 1
ATOM 7824 C C . GLY B 1 243 ? -40.476 -19.403 27.991 1.00 14.75 286 GLY B C 1
ATOM 7825 O O . GLY B 1 243 ? -39.940 -20.501 27.906 1.00 14.03 286 GLY B O 1
ATOM 7826 N N . SER B 1 244 ? -41.342 -19.094 28.955 1.00 14.11 287 SER B N 1
ATOM 7827 C CA . SER B 1 244 ? -41.742 -20.005 30.016 1.00 14.69 287 SER B CA 1
ATOM 7828 C C . SER B 1 244 ? -41.963 -21.468 29.627 1.00 15.41 287 SER B C 1
ATOM 7829 O O . SER B 1 244 ? -42.572 -21.772 28.594 1.00 15.76 287 SER B O 1
ATOM 7832 N N . TRP B 1 245 ? -41.504 -22.364 30.506 1.00 15.95 288 TRP B N 1
ATOM 7833 C CA . TRP B 1 245 ? -41.676 -23.814 30.354 1.00 16.29 288 TRP B CA 1
ATOM 7834 C C . TRP B 1 245 ? -40.934 -24.244 29.095 1.00 16.34 288 TRP B C 1
ATOM 7835 O O . TRP B 1 245 ? -41.519 -24.742 28.119 1.00 16.70 288 TRP B O 1
ATOM 7846 N N . ASP B 1 246 ? -39.615 -24.011 29.150 1.00 16.10 289 ASP B N 1
ATOM 7847 C CA . ASP B 1 246 ? -38.697 -24.232 28.041 1.00 15.52 289 ASP B CA 1
ATOM 7848 C C . ASP B 1 246 ? -39.352 -24.006 26.654 1.00 15.56 289 ASP B C 1
ATOM 7849 O O . ASP B 1 246 ? -39.419 -24.906 25.834 1.00 16.89 289 ASP B O 1
ATOM 7854 N N . ASN B 1 247 ? -39.864 -22.817 26.386 1.00 14.53 290 ASN B N 1
ATOM 7855 C CA . ASN B 1 247 ? -40.507 -22.576 25.103 1.00 13.70 290 ASN B CA 1
ATOM 7856 C C . ASN B 1 247 ? -39.561 -21.880 24.104 1.00 13.37 290 ASN B C 1
ATOM 7857 O O . ASN B 1 247 ? -39.381 -20.650 24.167 1.00 13.51 290 ASN B O 1
ATOM 7862 N N . TYR B 1 248 ? -38.973 -22.674 23.199 1.00 12.59 291 TYR B N 1
ATOM 7863 C CA . TYR B 1 248 ? -37.957 -22.220 22.197 1.00 11.98 291 TYR B CA 1
ATOM 7864 C C . TYR B 1 248 ? -38.448 -22.135 20.756 1.00 11.49 291 TYR B C 1
ATOM 7865 O O . TYR B 1 248 ? -38.983 -23.102 20.250 1.00 11.30 291 TYR B O 1
ATOM 7874 N N . ARG B 1 249 ? -38.200 -21.032 20.061 1.00 11.48 292 ARG B N 1
ATOM 7875 C CA . ARG B 1 249 ? -38.705 -20.901 18.673 1.00 12.35 292 ARG B CA 1
ATOM 7876 C C . ARG B 1 249 ? -37.721 -20.202 17.741 1.00 12.71 292 ARG B C 1
ATOM 7877 O O . ARG B 1 249 ? -37.087 -19.213 18.131 1.00 12.67 292 ARG B O 1
ATOM 7885 N N . SER B 1 250 ? -37.595 -20.715 16.514 1.00 13.16 293 SER B N 1
ATOM 7886 C CA . SER B 1 250 ? -36.773 -20.080 15.477 1.00 14.45 293 SER B CA 1
ATOM 7887 C C . SER B 1 250 ? -37.551 -19.994 14.174 1.00 15.47 293 SER B C 1
ATOM 7888 O O . SER B 1 250 ? -38.416 -20.824 13.920 1.00 15.88 293 SER B O 1
ATOM 7891 N N . GLU B 1 251 ? -37.243 -18.986 13.355 1.00 16.77 294 GLU B N 1
ATOM 7892 C CA . GLU B 1 251 ? -38.084 -18.611 12.220 1.00 18.50 294 GLU B CA 1
ATOM 7893 C C . GLU B 1 251 ? -37.272 -17.787 11.224 1.00 18.28 294 GLU B C 1
ATOM 7894 O O . GLU B 1 251 ? -36.574 -16.863 11.629 1.00 18.70 294 GLU B O 1
ATOM 7900 N N . LEU B 1 252 ? -37.388 -18.143 9.939 1.00 18.42 295 LEU B N 1
ATOM 7901 C CA . LEU B 1 252 ? -36.626 -17.595 8.839 1.00 18.39 295 LEU B CA 1
ATOM 7902 C C . LEU B 1 252 ? -37.582 -17.325 7.698 1.00 18.60 295 LEU B C 1
ATOM 7903 O O . LEU B 1 252 ? -38.293 -18.250 7.259 1.00 19.12 295 LEU B O 1
ATOM 7908 N N . ASP B 1 253 ? -37.601 -16.079 7.213 1.00 18.26 296 ASP B N 1
ATOM 7909 C CA . ASP B 1 253 ? -38.563 -15.610 6.172 1.00 17.78 296 ASP B CA 1
ATOM 7910 C C . ASP B 1 253 ? -37.724 -14.881 5.117 1.00 17.08 296 ASP B C 1
ATOM 7911 O O . ASP B 1 253 ? -37.042 -13.942 5.437 1.00 17.32 296 ASP B O 1
ATOM 7916 N N . VAL B 1 254 ? -37.699 -15.337 3.880 1.00 16.69 297 VAL B N 1
ATOM 7917 C CA . VAL B 1 254 ? -36.916 -14.612 2.857 1.00 16.71 297 VAL B CA 1
ATOM 7918 C C . VAL B 1 254 ? -37.769 -14.309 1.617 1.00 17.27 297 VAL B C 1
ATOM 7919 O O . VAL B 1 254 ? -38.476 -15.201 1.106 1.00 17.08 297 VAL B O 1
ATOM 7923 N N . SER B 1 255 ? -37.718 -13.084 1.119 1.00 17.33 298 SER B N 1
ATOM 7924 C CA . SER B 1 255 ? -38.516 -12.780 -0.051 1.00 18.62 298 SER B CA 1
ATOM 7925 C C . SER B 1 255 ? -37.774 -11.883 -0.999 1.00 18.93 298 SER B C 1
ATOM 7926 O O . SER B 1 255 ? -37.022 -11.034 -0.552 1.00 19.41 298 SER B O 1
ATOM 7929 N N . GLY B 1 256 ? -37.985 -12.032 -2.306 1.00 18.94 299 GLY B N 1
ATOM 7930 C CA . GLY B 1 256 ? -37.405 -11.057 -3.250 1.00 18.87 299 GLY B CA 1
ATOM 7931 C C . GLY B 1 256 ? -37.578 -11.444 -4.688 1.00 18.91 299 GLY B C 1
ATOM 7932 O O . GLY B 1 256 ? -38.197 -12.450 -4.967 1.00 19.16 299 GLY B O 1
ATOM 7933 N N . PRO B 1 257 ? -37.088 -10.616 -5.617 1.00 19.23 300 PRO B N 1
ATOM 7934 C CA . PRO B 1 257 ? -36.984 -10.988 -7.031 1.00 19.57 300 PRO B CA 1
ATOM 7935 C C . PRO B 1 257 ? -35.979 -12.104 -7.316 1.00 20.17 300 PRO B C 1
ATOM 7936 O O . PRO B 1 257 ? -34.902 -12.151 -6.733 1.00 19.70 300 PRO B O 1
ATOM 7940 N N . LEU B 1 258 ? -36.355 -13.005 -8.212 1.00 21.58 301 LEU B N 1
ATOM 7941 C CA . LEU B 1 258 ? -35.437 -14.049 -8.665 1.00 22.67 301 LEU B CA 1
ATOM 7942 C C . LEU B 1 258 ? -34.777 -13.664 -9.965 1.00 23.04 301 LEU B C 1
ATOM 7943 O O . LEU B 1 258 ? -33.732 -14.185 -10.284 1.00 23.51 301 LEU B O 1
ATOM 7948 N N . THR B 1 259 ? -35.376 -12.753 -10.717 1.00 23.23 302 THR B N 1
ATOM 7949 C CA . THR B 1 259 ? -34.686 -12.200 -11.872 1.00 23.47 302 THR B CA 1
ATOM 7950 C C . THR B 1 259 ? -34.404 -10.738 -11.585 1.00 23.89 302 THR B C 1
ATOM 7951 O O . THR B 1 259 ? -35.077 -10.112 -10.791 1.00 23.96 302 THR B O 1
ATOM 7955 N N . GLU B 1 260 ? -33.405 -10.174 -12.229 1.00 24.54 303 GLU B N 1
ATOM 7956 C CA . GLU B 1 260 ? -33.122 -8.768 -11.966 1.00 24.86 303 GLU B CA 1
ATOM 7957 C C . GLU B 1 260 ? -34.219 -7.793 -12.526 1.00 23.83 303 GLU B C 1
ATOM 7958 O O . GLU B 1 260 ? -34.345 -6.662 -12.047 1.00 23.90 303 GLU B O 1
ATOM 7964 N N . SER B 1 261 ? -35.065 -8.245 -13.449 1.00 22.53 304 SER B N 1
ATOM 7965 C CA . SER B 1 261 ? -36.201 -7.402 -13.827 1.00 21.52 304 SER B CA 1
ATOM 7966 C C . SER B 1 261 ? -37.364 -7.462 -12.837 1.00 21.48 304 SER B C 1
ATOM 7967 O O . SER B 1 261 ? -38.255 -6.615 -12.865 1.00 20.94 304 SER B O 1
ATOM 7970 N N . GLY B 1 262 ? -37.354 -8.461 -11.955 1.00 21.72 305 GLY B N 1
ATOM 7971 C CA . GLY B 1 262 ? -38.451 -8.663 -10.988 1.00 21.47 305 GLY B CA 1
ATOM 7972 C C . GLY B 1 262 ? -39.654 -9.458 -11.495 1.00 21.82 305 GLY B C 1
ATOM 7973 O O . GLY B 1 262 ? -40.604 -9.698 -10.737 1.00 21.65 305 GLY B O 1
ATOM 7974 N N . ASN B 1 263 ? -39.618 -9.887 -12.760 1.00 21.88 306 ASN B N 1
ATOM 7975 C CA . ASN B 1 263 ? -40.728 -10.623 -13.358 1.00 22.11 306 ASN B CA 1
ATOM 7976 C C . ASN B 1 263 ? -40.924 -12.048 -12.777 1.00 21.93 306 ASN B C 1
ATOM 7977 O O . ASN B 1 263 ? -41.983 -12.674 -12.942 1.00 21.93 306 ASN B O 1
ATOM 7982 N N . VAL B 1 264 ? -39.913 -12.551 -12.086 1.00 21.25 307 VAL B N 1
ATOM 7983 C CA . VAL B 1 264 ? -40.072 -13.755 -11.307 1.00 20.77 307 VAL B CA 1
ATOM 7984 C C . VAL B 1 264 ? -39.701 -13.406 -9.868 1.00 21.27 307 VAL B C 1
ATOM 7985 O O . VAL B 1 264 ? -38.639 -12.848 -9.587 1.00 21.64 307 VAL B O 1
ATOM 7989 N N . ARG B 1 265 ? -40.601 -13.740 -8.960 1.00 21.50 308 ARG B N 1
ATOM 7990 C CA . ARG B 1 265 ? -40.443 -13.481 -7.532 1.00 21.46 308 ARG B CA 1
ATOM 7991 C C . ARG B 1 265 ? -40.698 -14.769 -6.708 1.00 20.59 308 ARG B C 1
ATOM 7992 O O . ARG B 1 265 ? -41.485 -15.663 -7.133 1.00 20.14 308 ARG B O 1
ATOM 8000 N N . GLY B 1 266 ? -40.083 -14.821 -5.521 1.00 19.33 309 GLY B N 1
ATOM 8001 C CA . GLY B 1 266 ? -40.261 -15.931 -4.588 1.00 18.41 309 GLY B CA 1
ATOM 8002 C C . GLY B 1 266 ? -40.170 -15.606 -3.097 1.00 17.73 309 GLY B C 1
ATOM 8003 O O . GLY B 1 266 ? -39.489 -14.636 -2.691 1.00 17.64 309 GLY B O 1
ATOM 8004 N N . ARG B 1 267 ? -40.850 -16.427 -2.281 1.00 16.77 310 ARG B N 1
ATOM 8005 C CA . ARG B 1 267 ? -40.715 -16.361 -0.821 1.00 16.13 310 ARG B CA 1
ATOM 8006 C C . ARG B 1 267 ? -40.513 -17.735 -0.209 1.00 16.44 310 ARG B C 1
ATOM 8007 O O . ARG B 1 267 ? -41.097 -18.709 -0.670 1.00 16.58 310 ARG B O 1
ATOM 8015 N N . ALA B 1 268 ? -39.710 -17.836 0.841 1.00 16.64 311 ALA B N 1
ATOM 8016 C CA . ALA B 1 268 ? -39.628 -19.116 1.576 1.00 17.21 311 ALA B CA 1
ATOM 8017 C C . ALA B 1 268 ? -39.682 -18.811 3.041 1.00 17.48 311 ALA B C 1
ATOM 8018 O O . ALA B 1 268 ? -39.051 -17.835 3.480 1.00 17.57 311 ALA B O 1
ATOM 8020 N N . VAL B 1 269 ? -40.441 -19.611 3.797 1.00 17.99 312 VAL B N 1
ATOM 8021 C CA . VAL B 1 269 ? -40.375 -19.523 5.258 1.00 18.95 312 VAL B CA 1
ATOM 8022 C C . VAL B 1 269 ? -40.187 -20.876 5.879 1.00 19.20 312 VAL B C 1
ATOM 8023 O O . VAL B 1 269 ? -40.829 -21.863 5.465 1.00 19.65 312 VAL B O 1
ATOM 8027 N N . ALA B 1 270 ? -39.344 -20.912 6.905 1.00 19.03 313 ALA B N 1
ATOM 8028 C CA . ALA B 1 270 ? -39.306 -22.064 7.792 1.00 18.63 313 ALA B CA 1
ATOM 8029 C C . ALA B 1 270 ? -39.389 -21.615 9.257 1.00 18.67 313 ALA B C 1
ATOM 8030 O O . ALA B 1 270 ? -38.859 -20.545 9.678 1.00 18.22 313 ALA B O 1
ATOM 8032 N N . ALA B 1 271 ? -40.047 -22.443 10.049 1.00 17.84 314 ALA B N 1
ATOM 8033 C CA . ALA B 1 271 ? -40.094 -22.146 11.449 1.00 17.07 314 ALA B CA 1
ATOM 8034 C C . ALA B 1 271 ? -40.040 -23.448 12.212 1.00 16.96 314 ALA B C 1
ATOM 8035 O O . ALA B 1 271 ? -40.447 -24.511 11.688 1.00 16.16 314 ALA B O 1
ATOM 8037 N N . TYR B 1 272 ? -39.524 -23.363 13.433 1.00 17.14 315 TYR B N 1
ATOM 8038 C CA . TYR B 1 272 ? -39.359 -24.518 14.258 1.00 18.67 315 TYR B CA 1
ATOM 8039 C C . TYR B 1 272 ? -39.664 -24.163 15.690 1.00 17.92 315 TYR B C 1
ATOM 8040 O O . TYR B 1 272 ? -39.182 -23.191 16.199 1.00 18.52 315 TYR B O 1
ATOM 8049 N N . GLN B 1 273 ? -40.492 -24.928 16.363 1.00 17.93 316 GLN B N 1
ATOM 8050 C CA . GLN B 1 273 ? -40.760 -24.623 17.780 1.00 17.58 316 GLN B CA 1
ATOM 8051 C C . GLN B 1 273 ? -40.720 -25.891 18.624 1.00 18.32 316 GLN B C 1
ATOM 8052 O O . GLN B 1 273 ? -41.116 -26.960 18.144 1.00 17.98 316 GLN B O 1
ATOM 8058 N N . ASP B 1 274 ? -40.239 -25.757 19.865 1.00 19.22 317 ASP B N 1
ATOM 8059 C CA . ASP B 1 274 ? -40.087 -26.869 20.807 1.00 20.61 317 ASP B CA 1
ATOM 8060 C C . ASP B 1 274 ? -40.462 -26.305 22.149 1.00 20.83 317 ASP B C 1
ATOM 8061 O O . ASP B 1 274 ? -39.752 -25.451 22.684 1.00 21.07 317 ASP B O 1
ATOM 8066 N N . LYS B 1 275 ? -41.583 -26.749 22.701 1.00 21.26 318 LYS B N 1
ATOM 8067 C CA . LYS B 1 275 ? -41.990 -26.212 23.994 1.00 21.44 318 LYS B CA 1
ATOM 8068 C C . LYS B 1 275 ? -42.359 -27.301 24.990 1.00 22.08 318 LYS B C 1
ATOM 8069 O O . LYS B 1 275 ? -42.859 -28.379 24.589 1.00 21.91 318 LYS B O 1
ATOM 8075 N N . HIS B 1 276 ? -42.082 -27.041 26.273 1.00 22.04 319 HIS B N 1
ATOM 8076 C CA . HIS B 1 276 ? -42.669 -27.852 27.331 1.00 22.39 319 HIS B CA 1
ATOM 8077 C C . HIS B 1 276 ? -43.937 -27.130 27.739 1.00 21.82 319 HIS B C 1
ATOM 8078 O O . HIS B 1 276 ? -44.458 -26.357 26.931 1.00 21.50 319 HIS B O 1
ATOM 8085 N N . SER B 1 277 ? -44.469 -27.377 28.942 1.00 21.45 320 SER B N 1
ATOM 8086 C CA . SER B 1 277 ? -45.522 -26.458 29.457 1.00 21.33 320 SER B CA 1
ATOM 8087 C C . SER B 1 277 ? -45.729 -26.410 30.974 1.00 20.75 320 SER B C 1
ATOM 8088 O O . SER B 1 277 ? -45.058 -27.119 31.720 1.00 21.15 320 SER B O 1
ATOM 8091 N N . PHE B 1 278 ? -46.639 -25.544 31.413 1.00 19.65 321 PHE B N 1
ATOM 8092 C CA . PHE B 1 278 ? -46.982 -25.460 32.810 1.00 19.00 321 PHE B CA 1
ATOM 8093 C C . PHE B 1 278 ? -47.552 -26.778 33.254 1.00 19.07 321 PHE B C 1
ATOM 8094 O O . PHE B 1 278 ? -47.570 -27.081 34.441 1.00 19.79 321 PHE B O 1
ATOM 8102 N N . MET B 1 279 ? -48.012 -27.551 32.284 1.00 18.77 322 MET B N 1
ATOM 8103 C CA . MET B 1 279 ? -48.537 -28.865 32.508 1.00 18.54 322 MET B CA 1
ATOM 8104 C C . MET B 1 279 ? -47.432 -29.841 32.402 1.00 18.91 322 MET B C 1
ATOM 8105 O O . MET B 1 279 ? -46.579 -29.794 31.542 1.00 18.87 322 MET B O 1
ATOM 8110 N N . ASP B 1 280 ? -47.495 -30.759 33.330 1.00 20.51 323 ASP B N 1
ATOM 8111 C CA . ASP B 1 280 ? -46.508 -31.798 33.553 1.00 21.51 323 ASP B CA 1
ATOM 8112 C C . ASP B 1 280 ? -46.329 -32.751 32.396 1.00 20.56 323 ASP B C 1
ATOM 8113 O O . ASP B 1 280 ? -47.281 -33.044 31.680 1.00 20.65 323 ASP B O 1
ATOM 8118 N N . HIS B 1 281 ? -45.106 -33.241 32.230 1.00 19.86 324 HIS B N 1
ATOM 8119 C CA . HIS B 1 281 ? -44.740 -34.176 31.147 1.00 18.99 324 HIS B CA 1
ATOM 8120 C C . HIS B 1 281 ? -45.372 -33.954 29.751 1.00 19.27 324 HIS B C 1
ATOM 8121 O O . HIS B 1 281 ? -45.761 -34.923 29.084 1.00 19.98 324 HIS B O 1
ATOM 8128 N N . TYR B 1 282 ? -45.484 -32.707 29.305 1.00 19.26 325 TYR B N 1
ATOM 8129 C CA . TYR B 1 282 ? -46.006 -32.415 27.962 1.00 19.60 325 TYR B CA 1
ATOM 8130 C C . TYR B 1 282 ? -45.011 -31.601 27.153 1.00 20.09 325 TYR B C 1
ATOM 8131 O O . TYR B 1 282 ? -44.658 -30.484 27.551 1.00 20.38 325 TYR B O 1
ATOM 8140 N N . GLU B 1 283 ? -44.562 -32.136 26.022 1.00 20.18 326 GLU B N 1
ATOM 8141 C CA . GLU B 1 283 ? -43.849 -31.297 25.088 1.00 21.20 326 GLU B CA 1
ATOM 8142 C C . GLU B 1 283 ? -44.422 -31.353 23.667 1.00 20.09 326 GLU B C 1
ATOM 8143 O O . GLU B 1 283 ? -45.017 -32.352 23.288 1.00 20.25 326 GLU B O 1
ATOM 8149 N N . ARG B 1 284 ? -44.279 -30.275 22.901 1.00 19.12 327 ARG B N 1
ATOM 8150 C CA . ARG B 1 284 ? -44.714 -30.269 21.503 1.00 18.36 327 ARG B CA 1
ATOM 8151 C C . ARG B 1 284 ? -43.661 -29.674 20.594 1.00 18.63 327 ARG B C 1
ATOM 8152 O O . ARG B 1 284 ? -43.244 -28.502 20.770 1.00 18.83 327 ARG B O 1
ATOM 8160 N N . LYS B 1 285 ? -43.218 -30.478 19.630 1.00 18.22 328 LYS B N 1
ATOM 8161 C CA . LYS B 1 285 ? -42.290 -30.010 18.604 1.00 18.41 328 LYS B CA 1
ATOM 8162 C C . LYS B 1 285 ? -43.092 -29.635 17.359 1.00 18.03 328 LYS B C 1
ATOM 8163 O O . LYS B 1 285 ? -43.747 -30.482 16.759 1.00 18.58 328 LYS B O 1
ATOM 8169 N N . THR B 1 286 ? -43.067 -28.367 16.969 1.00 17.14 329 THR B N 1
ATOM 8170 C CA . THR B 1 286 ? -43.731 -28.000 15.726 1.00 16.65 329 THR B CA 1
ATOM 8171 C C . THR B 1 286 ? -42.797 -27.469 14.606 1.00 15.89 329 THR B C 1
ATOM 8172 O O . THR B 1 286 ? -41.932 -26.641 14.835 1.00 15.24 329 THR B O 1
ATOM 8176 N N . SER B 1 287 ? -43.009 -27.983 13.395 1.00 16.05 330 SER B N 1
ATOM 8177 C CA . SER B 1 287 ? -42.181 -27.715 12.205 1.00 15.81 330 SER B CA 1
ATOM 8178 C C . SER B 1 287 ? -42.958 -27.141 11.055 1.00 15.63 330 SER B C 1
ATOM 8179 O O . SER B 1 287 ? -43.966 -27.747 10.602 1.00 15.37 330 SER B O 1
ATOM 8182 N N . VAL B 1 288 ? -42.487 -26.011 10.530 1.00 15.18 331 VAL B N 1
ATOM 8183 C CA . VAL B 1 288 ? -43.147 -25.455 9.330 1.00 14.87 331 VAL B CA 1
ATOM 8184 C C . VAL B 1 288 ? -42.223 -25.090 8.171 1.00 14.86 331 VAL B C 1
ATOM 8185 O O . VAL B 1 288 ? -41.154 -24.498 8.392 1.00 15.14 331 VAL B O 1
ATOM 8189 N N . TYR B 1 289 ? -42.641 -25.428 6.949 1.00 14.59 332 TYR B N 1
ATOM 8190 C CA . TYR B 1 289 ? -42.001 -24.886 5.725 1.00 14.85 332 TYR B CA 1
ATOM 8191 C C . TYR B 1 289 ? -42.988 -24.337 4.706 1.00 14.50 332 TYR B C 1
ATOM 8192 O O . TYR B 1 289 ? -44.113 -24.787 4.614 1.00 14.12 332 TYR B O 1
ATOM 8201 N N . TYR B 1 290 ? -42.539 -23.378 3.904 1.00 14.78 333 TYR B N 1
ATOM 8202 C CA . TYR B 1 290 ? -43.409 -22.751 2.900 1.00 14.39 333 TYR B CA 1
ATOM 8203 C C . TYR B 1 290 ? -42.568 -22.156 1.812 1.00 14.76 333 TYR B C 1
ATOM 8204 O O . TYR B 1 290 ? -41.551 -21.505 2.077 1.00 14.67 333 TYR B O 1
ATOM 8213 N N . GLY B 1 291 ? -43.006 -22.376 0.582 1.00 15.46 334 GLY B N 1
ATOM 8214 C CA . GLY B 1 291 ? -42.263 -21.906 -0.591 1.00 16.18 334 GLY B CA 1
ATOM 8215 C C . GLY B 1 291 ? -43.278 -21.449 -1.603 1.00 16.72 334 GLY B C 1
ATOM 8216 O O . GLY B 1 291 ? -44.297 -22.133 -1.833 1.00 16.36 334 GLY B O 1
ATOM 8217 N N . ILE B 1 292 ? -43.026 -20.276 -2.180 1.00 17.35 335 ILE B N 1
ATOM 8218 C CA . ILE B 1 292 ? -43.930 -19.691 -3.189 1.00 18.24 335 ILE B CA 1
ATOM 8219 C C . ILE B 1 292 ? -43.197 -18.910 -4.302 1.00 18.77 335 ILE B C 1
ATOM 8220 O O . ILE B 1 292 ? -42.208 -18.196 -4.050 1.00 18.76 335 ILE B O 1
ATOM 8225 N N . LEU B 1 293 ? -43.697 -19.077 -5.529 1.00 19.46 336 LEU B N 1
ATOM 8226 C CA . LEU B 1 293 ? -43.145 -18.422 -6.732 1.00 19.80 336 LEU B CA 1
ATOM 8227 C C . LEU B 1 293 ? -44.258 -17.664 -7.455 1.00 19.86 336 LEU B C 1
ATOM 8228 O O . LEU B 1 293 ? -45.389 -18.155 -7.593 1.00 19.27 336 LEU B O 1
ATOM 8233 N N . GLU B 1 294 ? -43.935 -16.452 -7.898 1.00 20.45 337 GLU B N 1
ATOM 8234 C CA . GLU B 1 294 ? -44.822 -15.691 -8.788 1.00 20.72 337 GLU B CA 1
ATOM 8235 C C . GLU B 1 294 ? -44.064 -15.414 -10.072 1.00 20.63 337 GLU B C 1
ATOM 8236 O O . GLU B 1 294 ? -43.017 -14.798 -10.034 1.00 20.57 337 GLU B O 1
ATOM 8242 N N . PHE B 1 295 ? -44.577 -15.934 -11.185 1.00 20.93 338 PHE B N 1
ATOM 8243 C CA . PHE B 1 295 ? -44.058 -15.686 -12.521 1.00 21.32 338 PHE B CA 1
ATOM 8244 C C . PHE B 1 295 ? -44.995 -14.715 -13.184 1.00 21.72 338 PHE B C 1
ATOM 8245 O O . PHE B 1 295 ? -46.217 -14.813 -13.023 1.00 21.27 338 PHE B O 1
ATOM 8253 N N . ASP B 1 296 ? -44.429 -13.771 -13.929 1.00 22.81 339 ASP B N 1
ATOM 8254 C CA . ASP B 1 296 ? -45.240 -12.883 -14.788 1.00 23.74 339 ASP B CA 1
ATOM 8255 C C . ASP B 1 296 ? -45.264 -13.351 -16.232 1.00 25.22 339 ASP B C 1
ATOM 8256 O O . ASP B 1 296 ? -44.349 -13.073 -16.994 1.00 25.18 339 ASP B O 1
ATOM 8261 N N . LEU B 1 297 ? -46.319 -14.064 -16.599 1.00 27.10 340 LEU B N 1
ATOM 8262 C CA . LEU B 1 297 ? -46.439 -14.573 -17.950 1.00 29.05 340 LEU B CA 1
ATOM 8263 C C . LEU B 1 297 ? -46.419 -13.428 -18.978 1.00 30.47 340 LEU B C 1
ATOM 8264 O O . LEU B 1 297 ? -45.732 -13.514 -20.002 1.00 30.69 340 LEU B O 1
ATOM 8269 N N . ASN B 1 298 ? -47.144 -12.346 -18.688 1.00 31.96 341 ASN B N 1
ATOM 8270 C CA . ASN B 1 298 ? -46.976 -11.076 -19.409 1.00 33.00 341 ASN B CA 1
ATOM 8271 C C . ASN B 1 298 ? -47.393 -9.898 -18.519 1.00 33.58 341 ASN B C 1
ATOM 8272 O O . ASN B 1 298 ? -47.668 -10.087 -17.348 1.00 33.11 341 ASN B O 1
ATOM 8277 N N . PRO B 1 299 ? -47.448 -8.674 -19.070 1.00 34.74 342 PRO B N 1
ATOM 8278 C CA . PRO B 1 299 ? -47.913 -7.573 -18.204 1.00 35.30 342 PRO B CA 1
ATOM 8279 C C . PRO B 1 299 ? -49.374 -7.726 -17.692 1.00 35.69 342 PRO B C 1
ATOM 8280 O O . PRO B 1 299 ? -49.834 -6.896 -16.904 1.00 35.79 342 PRO B O 1
ATOM 8284 N N . ASP B 1 300 ? -50.075 -8.780 -18.119 1.00 35.71 343 ASP B N 1
ATOM 8285 C CA . ASP B 1 300 ? -51.501 -8.962 -17.814 1.00 35.67 343 ASP B CA 1
ATOM 8286 C C . ASP B 1 300 ? -51.828 -10.318 -17.179 1.00 35.18 343 ASP B C 1
ATOM 8287 O O . ASP B 1 300 ? -52.996 -10.640 -16.920 1.00 34.96 343 ASP B O 1
ATOM 8292 N N . THR B 1 301 ? -50.798 -11.119 -16.936 1.00 34.57 344 THR B N 1
ATOM 8293 C CA . THR B 1 301 ? -51.014 -12.503 -16.570 1.00 33.77 344 THR B CA 1
ATOM 8294 C C . THR B 1 301 ? -49.963 -12.995 -15.600 1.00 32.97 344 THR B C 1
ATOM 8295 O O . THR B 1 301 ? -48.754 -12.835 -15.844 1.00 32.80 344 THR B O 1
ATOM 8299 N N . MET B 1 302 ? -50.438 -13.622 -14.520 1.00 31.98 345 MET B N 1
ATOM 8300 C CA . MET B 1 302 ? -49.577 -14.065 -13.427 1.00 30.94 345 MET B CA 1
ATOM 8301 C C . MET B 1 302 ? -49.892 -15.450 -12.948 1.00 30.11 345 MET B C 1
ATOM 8302 O O . MET B 1 302 ? -50.993 -15.693 -12.515 1.00 30.24 345 MET B O 1
ATOM 8307 N N . LEU B 1 303 ? -48.908 -16.342 -13.025 1.00 29.32 346 LEU B N 1
ATOM 8308 C CA . LEU B 1 303 ? -49.016 -17.712 -12.548 1.00 28.32 346 LEU B CA 1
ATOM 8309 C C . LEU B 1 303 ? -48.344 -17.793 -11.183 1.00 28.42 346 LEU B C 1
ATOM 8310 O O . LEU B 1 303 ? -47.229 -17.353 -11.038 1.00 28.80 346 LEU B O 1
ATOM 8315 N N . THR B 1 304 ? -49.023 -18.324 -10.175 1.00 28.20 347 THR B N 1
ATOM 8316 C CA . THR B 1 304 ? -48.392 -18.603 -8.882 1.00 28.00 347 THR B CA 1
ATOM 8317 C C . THR B 1 304 ? -48.345 -20.114 -8.641 1.00 27.20 347 THR B C 1
ATOM 8318 O O . THR B 1 304 ? -49.291 -20.827 -8.976 1.00 27.01 347 THR B O 1
ATOM 8322 N N . VAL B 1 305 ? -47.236 -20.606 -8.098 1.00 26.27 348 VAL B N 1
ATOM 8323 C CA . VAL B 1 305 ? -47.224 -21.949 -7.519 1.00 25.47 348 VAL B CA 1
ATOM 8324 C C . VAL B 1 305 ? -46.676 -21.857 -6.115 1.00 25.03 348 VAL B C 1
ATOM 8325 O O . VAL B 1 305 ? -45.901 -20.935 -5.799 1.00 25.08 348 VAL B O 1
ATOM 8329 N N . GLY B 1 306 ? -47.087 -22.801 -5.277 1.00 24.02 349 GLY B N 1
ATOM 8330 C CA . GLY B 1 306 ? -46.634 -22.817 -3.901 1.00 23.42 349 GLY B CA 1
ATOM 8331 C C . GLY B 1 306 ? -46.954 -24.097 -3.158 1.00 22.90 349 GLY B C 1
ATOM 8332 O O . GLY B 1 306 ? -47.832 -24.873 -3.559 1.00 23.28 349 GLY B O 1
ATOM 8333 N N . ALA B 1 307 ? -46.225 -24.304 -2.069 1.00 21.82 350 ALA B N 1
ATOM 8334 C CA . ALA B 1 307 ? -46.365 -25.472 -1.220 1.00 20.69 350 ALA B CA 1
ATOM 8335 C C . ALA B 1 307 ? -46.155 -25.055 0.223 1.00 20.15 350 ALA B C 1
ATOM 8336 O O . ALA B 1 307 ? -45.397 -24.094 0.498 1.00 20.55 350 ALA B O 1
ATOM 8338 N N . ASP B 1 308 ? -46.822 -25.757 1.140 1.00 18.71 351 ASP B N 1
ATOM 8339 C CA . ASP B 1 308 ? -46.558 -25.592 2.565 1.00 17.79 351 ASP B CA 1
ATOM 8340 C C . ASP B 1 308 ? -46.768 -26.887 3.292 1.00 16.54 351 ASP B C 1
ATOM 8341 O O . ASP B 1 308 ? -47.456 -27.765 2.837 1.00 15.01 351 ASP B O 1
ATOM 8346 N N . TYR B 1 309 ? -46.147 -26.969 4.446 1.00 16.74 352 TYR B N 1
ATOM 8347 C CA . TYR B 1 309 ? -46.057 -28.164 5.192 1.00 17.58 352 TYR B CA 1
ATOM 8348 C C . TYR B 1 309 ? -46.091 -27.715 6.658 1.00 17.04 352 TYR B C 1
ATOM 8349 O O . TYR B 1 309 ? -45.439 -26.751 7.021 1.00 16.84 352 TYR B O 1
ATOM 8358 N N . GLN B 1 310 ? -46.874 -28.397 7.491 1.00 16.86 353 GLN B N 1
ATOM 8359 C CA . GLN B 1 310 ? -46.806 -28.218 8.957 1.00 16.84 353 GLN B CA 1
ATOM 8360 C C . GLN B 1 310 ? -47.059 -29.498 9.716 1.00 16.54 353 GLN B C 1
ATOM 8361 O O . GLN B 1 310 ? -48.037 -30.220 9.478 1.00 15.73 353 GLN B O 1
ATOM 8367 N N . ASP B 1 311 ? -46.184 -29.708 10.690 1.00 17.22 354 ASP B N 1
ATOM 8368 C CA . ASP B 1 311 ? -46.184 -30.875 11.547 1.00 17.49 354 ASP B CA 1
ATOM 8369 C C . ASP B 1 311 ? -46.241 -30.460 13.005 1.00 16.47 354 ASP B C 1
ATOM 8370 O O . ASP B 1 311 ? -45.356 -29.732 13.476 1.00 16.25 354 ASP B O 1
ATOM 8375 N N . ASN B 1 312 ? -47.276 -30.919 13.702 1.00 15.59 355 ASN B N 1
ATOM 8376 C CA . ASN B 1 312 ? -47.384 -30.756 15.153 1.00 14.84 355 ASN B CA 1
ATOM 8377 C C . ASN B 1 312 ? -47.239 -32.103 15.801 1.00 14.95 355 ASN B C 1
ATOM 8378 O O . ASN B 1 312 ? -48.037 -33.035 15.528 1.00 14.98 355 ASN B O 1
ATOM 8383 N N . ASP B 1 313 ? -46.239 -32.213 16.662 1.00 14.52 356 ASP B N 1
ATOM 8384 C CA . ASP B 1 313 ? -45.833 -33.506 17.166 1.00 14.56 356 ASP B CA 1
ATOM 8385 C C . ASP B 1 313 ? -45.642 -33.492 18.674 1.00 14.56 356 ASP B C 1
ATOM 8386 O O . ASP B 1 313 ? -44.546 -33.250 19.124 1.00 15.16 356 ASP B O 1
ATOM 8391 N N . PRO B 1 314 ? -46.687 -33.790 19.463 1.00 14.44 357 PRO B N 1
ATOM 8392 C CA . PRO B 1 314 ? -46.521 -33.666 20.900 1.00 14.73 357 PRO B CA 1
ATOM 8393 C C . PRO B 1 314 ? -46.249 -35.021 21.623 1.00 15.62 357 PRO B C 1
ATOM 8394 O O . PRO B 1 314 ? -46.301 -36.084 21.005 1.00 15.83 357 PRO B O 1
ATOM 8398 N N . LYS B 1 315 ? -45.945 -34.965 22.918 1.00 16.44 358 LYS B N 1
ATOM 8399 C CA . LYS B 1 315 ? -45.870 -36.137 23.778 1.00 17.52 358 LYS B CA 1
ATOM 8400 C C . LYS B 1 315 ? -46.563 -35.787 25.071 1.00 17.34 358 LYS B C 1
ATOM 8401 O O . LYS B 1 315 ? -46.590 -34.615 25.446 1.00 17.96 358 LYS B O 1
ATOM 8407 N N . GLY B 1 316 ? -47.140 -36.777 25.753 1.00 16.99 359 GLY B N 1
ATOM 8408 C CA . GLY B 1 316 ? -47.946 -36.522 26.979 1.00 16.50 359 GLY B CA 1
ATOM 8409 C C . GLY B 1 316 ? -49.294 -35.864 26.694 1.00 16.06 359 GLY B C 1
ATOM 8410 O O . GLY B 1 316 ? -49.905 -35.245 27.572 1.00 15.83 359 GLY B O 1
ATOM 8411 N N . SER B 1 317 ? -49.748 -35.978 25.445 1.00 15.82 360 SER B N 1
ATOM 8412 C CA . SER B 1 317 ? -51.003 -35.399 25.034 1.00 15.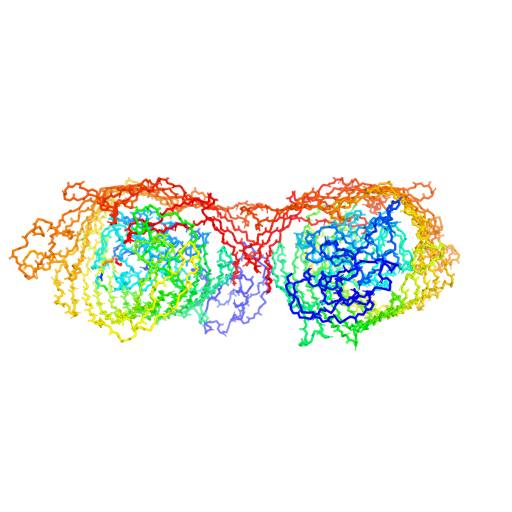96 360 SER B CA 1
ATOM 8413 C C . SER B 1 317 ? -52.056 -35.839 25.996 1.00 16.91 360 SER B C 1
ATOM 8414 O O . SER B 1 317 ? -52.080 -37.003 26.407 1.00 17.80 360 SER B O 1
ATOM 8417 N N . GLY B 1 318 ? -52.910 -34.922 26.420 1.00 17.04 361 GLY B N 1
ATOM 8418 C CA . GLY B 1 318 ? -54.014 -35.342 27.276 1.00 16.87 361 GLY B CA 1
ATOM 8419 C C . GLY B 1 318 ? -55.212 -35.603 26.413 1.00 17.03 361 GLY B C 1
ATOM 8420 O O . GLY B 1 318 ? -55.200 -35.315 25.241 1.00 17.31 361 GLY B O 1
ATOM 8421 N N . TRP B 1 319 ? -56.280 -36.110 26.992 1.00 17.32 362 TRP B N 1
ATOM 8422 C CA . TRP B 1 319 ? -57.470 -36.375 26.216 1.00 17.66 362 TRP B CA 1
ATOM 8423 C C . TRP B 1 319 ? -58.655 -36.239 27.164 1.00 18.09 362 TRP B C 1
ATOM 8424 O O . TRP B 1 319 ? -58.568 -36.651 28.339 1.00 17.91 362 TRP B O 1
ATOM 8435 N N . SER B 1 320 ? -59.746 -35.665 26.623 1.00 18.10 363 SER B N 1
ATOM 8436 C CA . SER B 1 320 ? -60.874 -35.119 27.381 1.00 17.46 363 SER B CA 1
ATOM 8437 C C . SER B 1 320 ? -60.470 -34.404 28.672 1.00 17.12 363 SER B C 1
ATOM 8438 O O . SER B 1 320 ? -60.421 -34.991 29.742 1.00 16.74 363 SER B O 1
ATOM 8441 N N . GLY B 1 321 ? -60.155 -33.119 28.527 1.00 17.04 364 GLY B N 1
ATOM 8442 C CA . GLY B 1 321 ? -59.850 -32.260 29.655 1.00 16.63 364 GLY B CA 1
ATOM 8443 C C . GLY B 1 321 ? -58.521 -32.628 30.247 1.00 16.70 364 GLY B C 1
ATOM 8444 O O . GLY B 1 321 ? -57.848 -33.555 29.781 1.00 17.20 364 GLY B O 1
ATOM 8445 N N . SER B 1 322 ? -58.142 -31.918 31.302 1.00 16.35 365 SER B N 1
ATOM 8446 C CA . SER B 1 322 ? -56.838 -32.115 31.912 1.00 15.11 365 SER B CA 1
ATOM 8447 C C . SER B 1 322 ? -56.895 -33.072 33.080 1.00 14.71 365 SER B C 1
ATOM 8448 O O . SER B 1 322 ? -55.913 -33.685 33.418 1.00 14.79 365 SER B O 1
ATOM 8451 N N . PHE B 1 323 ? -58.053 -33.172 33.719 1.00 15.21 366 PHE B N 1
ATOM 8452 C CA . PHE B 1 323 ? -58.282 -34.074 34.895 1.00 15.06 366 PHE B CA 1
ATOM 8453 C C . PHE B 1 323 ? -59.764 -34.292 35.068 1.00 14.89 366 PHE B C 1
ATOM 8454 O O . PHE B 1 323 ? -60.561 -33.410 34.733 1.00 14.73 366 PHE B O 1
ATOM 8462 N N . PRO B 1 324 ? -60.142 -35.474 35.550 1.00 15.05 367 PRO B N 1
ATOM 8463 C CA . PRO B 1 324 ? -61.562 -35.688 35.803 1.00 15.51 367 PRO B CA 1
ATOM 8464 C C . PRO B 1 324 ? -62.042 -34.767 36.907 1.00 15.98 367 PRO B C 1
ATOM 8465 O O . PRO B 1 324 ? -61.279 -34.472 37.863 1.00 15.75 367 PRO B O 1
ATOM 8469 N N . LEU B 1 325 ? -63.280 -34.291 36.740 1.00 16.02 368 LEU B N 1
ATOM 8470 C CA . LEU B 1 325 ? -63.939 -33.458 37.758 1.00 15.89 368 LEU B CA 1
ATOM 8471 C C . LEU B 1 325 ? -64.240 -34.150 39.111 1.00 15.85 368 LEU B C 1
ATOM 8472 O O . LEU B 1 325 ? -64.335 -33.475 40.115 1.00 15.80 368 LEU B O 1
ATOM 8477 N N . PHE B 1 326 ? -64.418 -35.473 39.109 1.00 16.23 369 PHE B N 1
ATOM 8478 C CA . PHE B 1 326 ? -64.976 -36.223 40.251 1.00 16.59 369 PHE B CA 1
ATOM 8479 C C . PHE B 1 326 ? -64.174 -37.495 40.583 1.00 17.96 369 PHE B C 1
ATOM 8480 O O . PHE B 1 326 ? -63.715 -38.208 39.652 1.00 18.43 369 PHE B O 1
ATOM 8488 N N . ASP B 1 327 ? -64.016 -37.798 41.875 1.00 18.35 370 ASP B N 1
ATOM 8489 C CA . ASP B 1 327 ? -63.357 -39.041 42.242 1.00 19.67 370 ASP B CA 1
ATOM 8490 C C . ASP B 1 327 ? -64.389 -40.180 42.206 1.00 20.11 370 ASP B C 1
ATOM 8491 O O . ASP B 1 327 ? -65.536 -39.945 41.839 1.00 20.02 370 ASP B O 1
ATOM 8496 N N . SER B 1 328 ? -63.979 -41.399 42.561 1.00 20.86 371 SER B N 1
ATOM 8497 C CA . SER B 1 328 ? -64.838 -42.602 42.480 1.00 21.20 371 SER B CA 1
ATOM 8498 C C . SER B 1 328 ? -66.097 -42.419 43.285 1.00 21.40 371 SER B C 1
ATOM 8499 O O . SER B 1 328 ? -67.109 -43.056 42.993 1.00 21.26 371 SER B O 1
ATOM 8502 N N . GLN B 1 329 ? -66.006 -41.537 44.287 1.00 21.52 372 GLN B N 1
ATOM 8503 C CA . GLN B 1 329 ? -67.070 -41.297 45.246 1.00 21.85 372 GLN B CA 1
ATOM 8504 C C . GLN B 1 329 ? -67.900 -40.067 44.931 1.00 21.37 372 GLN B C 1
ATOM 8505 O O . GLN B 1 329 ? -68.765 -39.731 45.711 1.00 21.64 372 GLN B O 1
ATOM 8511 N N . GLY B 1 330 ? -67.643 -39.390 43.812 1.00 21.17 373 GLY B N 1
ATOM 8512 C CA . GLY B 1 330 ? -68.357 -38.159 43.445 1.00 20.60 373 GLY B CA 1
ATOM 8513 C C . GLY B 1 330 ? -68.002 -36.870 44.199 1.00 20.59 373 GLY B C 1
ATOM 8514 O O . GLY B 1 330 ? -68.802 -35.948 44.242 1.00 20.30 373 GLY B O 1
ATOM 8515 N N . ASN B 1 331 ? -66.824 -36.787 44.809 1.00 20.74 374 ASN B N 1
ATOM 8516 C CA . ASN B 1 331 ? -66.363 -35.517 45.393 1.00 21.25 374 ASN B CA 1
ATOM 8517 C C . ASN B 1 331 ? -65.650 -34.658 44.354 1.00 21.83 374 ASN B C 1
ATOM 8518 O O . ASN B 1 331 ? -65.088 -35.188 43.367 1.00 22.63 374 ASN B O 1
ATOM 8523 N N . ARG B 1 332 ? -65.648 -33.338 44.529 1.00 21.55 375 ARG B N 1
ATOM 8524 C CA . ARG B 1 332 ? -64.839 -32.518 43.597 1.00 21.10 375 ARG B CA 1
ATOM 8525 C C . ARG B 1 332 ? -63.317 -32.798 43.736 1.00 20.70 375 ARG B C 1
ATOM 8526 O O . ARG B 1 332 ? -62.767 -32.791 44.845 1.00 20.44 375 ARG B O 1
ATOM 8534 N N . ASN B 1 333 ? -62.659 -33.102 42.620 1.00 20.70 376 ASN B N 1
ATOM 8535 C CA . ASN B 1 333 ? -61.216 -33.294 42.626 1.00 21.06 376 ASN B CA 1
ATOM 8536 C C . ASN B 1 333 ? -60.531 -31.951 42.736 1.00 22.05 376 ASN B C 1
ATOM 8537 O O . ASN B 1 333 ? -60.948 -31.003 42.071 1.00 21.54 376 ASN B O 1
ATOM 8542 N N . ASP B 1 334 ? -59.494 -31.886 43.577 1.00 23.58 377 ASP B N 1
ATOM 8543 C CA . ASP B 1 334 ? -58.664 -30.682 43.752 1.00 25.21 377 ASP B CA 1
ATOM 8544 C C . ASP B 1 334 ? -57.219 -30.934 43.230 1.00 24.90 377 ASP B C 1
ATOM 8545 O O . ASP B 1 334 ? -56.467 -31.717 43.827 1.00 25.33 377 ASP B O 1
ATOM 8550 N N . VAL B 1 335 ? -56.820 -30.301 42.126 1.00 24.29 378 VAL B N 1
ATOM 8551 C CA . VAL B 1 335 ? -55.473 -30.589 41.555 1.00 23.83 378 VAL B CA 1
ATOM 8552 C C . VAL B 1 335 ? -54.698 -29.356 41.121 1.00 23.28 378 VAL B C 1
ATOM 8553 O O . VAL B 1 335 ? -55.293 -28.339 40.687 1.00 23.29 378 VAL B O 1
ATOM 8557 N N . SER B 1 336 ? -53.368 -29.456 41.206 1.00 22.24 379 SER B N 1
ATOM 8558 C CA . SER B 1 336 ? -52.496 -28.422 40.657 1.00 21.02 379 SER B CA 1
ATOM 8559 C C . SER B 1 336 ? -52.859 -28.122 39.238 1.00 20.07 379 SER B C 1
ATOM 8560 O O . SER B 1 336 ? -53.191 -29.025 38.457 1.00 19.74 379 SER B O 1
ATOM 8563 N N . ARG B 1 337 ? -52.743 -26.845 38.905 1.00 18.88 380 ARG B N 1
ATOM 8564 C CA . ARG B 1 337 ? -52.747 -26.385 37.533 1.00 17.46 380 ARG B CA 1
ATOM 8565 C C . ARG B 1 337 ? -51.850 -27.251 36.635 1.00 17.33 380 ARG B C 1
ATOM 8566 O O . ARG B 1 337 ? -52.203 -27.552 35.481 1.00 17.71 380 ARG B O 1
ATOM 8574 N N . SER B 1 338 ? -50.754 -27.741 37.197 1.00 16.27 381 SER B N 1
ATOM 8575 C CA . SER B 1 338 ? -49.815 -28.516 36.420 1.00 16.18 381 SER B CA 1
ATOM 8576 C C . SER B 1 338 ? -50.174 -29.988 36.197 1.00 16.37 381 SER B C 1
ATOM 8577 O O . SER B 1 338 ? -49.341 -30.719 35.654 1.00 16.74 381 SER B O 1
ATOM 8580 N N . PHE B 1 339 ? -51.366 -30.440 36.607 1.00 15.57 382 PHE B N 1
ATOM 8581 C CA . PHE B 1 339 ? -51.709 -31.862 36.508 1.00 14.92 382 PHE B CA 1
ATOM 8582 C C . PHE B 1 339 ? -52.089 -32.151 35.072 1.00 15.69 382 PHE B C 1
ATOM 8583 O O . PHE B 1 339 ? -52.731 -31.317 34.426 1.00 16.36 382 PHE B O 1
ATOM 8591 N N . ASN B 1 340 ? -51.702 -33.330 34.577 1.00 15.97 383 ASN B N 1
ATOM 8592 C CA . ASN B 1 340 ? -51.862 -33.716 33.160 1.00 15.45 383 ASN B CA 1
ATOM 8593 C C . ASN B 1 340 ? -52.295 -35.193 33.059 1.00 15.71 383 ASN B C 1
ATOM 8594 O O . ASN B 1 340 ? -51.476 -36.102 33.233 1.00 16.24 383 ASN B O 1
ATOM 8599 N N . ASN B 1 341 ? -53.566 -35.441 32.792 1.00 15.54 384 ASN B N 1
ATOM 8600 C CA . ASN B 1 341 ? -54.128 -36.808 32.816 1.00 16.30 384 ASN B CA 1
ATOM 8601 C C . ASN B 1 341 ? -53.511 -37.806 31.822 1.00 16.73 384 ASN B C 1
ATOM 8602 O O . ASN B 1 341 ? -53.627 -39.019 32.038 1.00 17.38 384 ASN B O 1
ATOM 8607 N N . GLY B 1 342 ? -52.861 -37.316 30.756 1.00 16.47 385 GLY B N 1
ATOM 8608 C CA . GLY B 1 342 ? -52.309 -38.180 29.698 1.00 15.76 385 GLY B CA 1
ATOM 8609 C C . GLY B 1 342 ? -51.077 -38.984 30.081 1.00 15.58 385 GLY B C 1
ATOM 8610 O O . GLY B 1 342 ? -50.259 -38.529 30.861 1.00 15.00 385 GLY B O 1
ATOM 8611 N N . ALA B 1 343 ? -50.960 -40.183 29.519 1.00 15.55 386 ALA B N 1
ATOM 8612 C CA . ALA B 1 343 ? -49.740 -40.974 29.568 1.00 15.97 386 ALA B CA 1
ATOM 8613 C C . ALA B 1 343 ? -48.530 -40.295 28.921 1.00 16.75 386 ALA B C 1
ATOM 8614 O O . ALA B 1 343 ? -48.668 -39.529 27.955 1.00 16.99 386 ALA B O 1
ATOM 8616 N N . LYS B 1 344 ? -47.338 -40.636 29.417 1.00 17.09 387 LYS B N 1
ATOM 8617 C CA . LYS B 1 344 ? -46.076 -40.126 28.892 1.00 17.75 387 LYS B CA 1
ATOM 8618 C C . LYS B 1 344 ? -46.022 -40.171 27.371 1.00 16.92 387 LYS B C 1
ATOM 8619 O O . LYS B 1 344 ? -45.544 -39.219 26.714 1.00 17.04 387 LYS B O 1
ATOM 8625 N N . TRP B 1 345 ? -46.537 -41.281 26.843 1.00 16.00 388 TRP B N 1
ATOM 8626 C CA . TRP B 1 345 ? -46.404 -41.653 25.458 1.00 15.10 388 TRP B CA 1
ATOM 8627 C C . TRP B 1 345 ? -47.636 -41.300 24.684 1.00 15.93 388 TRP B C 1
ATOM 8628 O O . TRP B 1 345 ? -47.723 -41.604 23.487 1.00 16.70 388 TRP B O 1
ATOM 8639 N N . SER B 1 346 ? -48.603 -40.668 25.343 1.00 16.10 389 SER B N 1
ATOM 8640 C CA . SER B 1 346 ? -49.778 -40.195 24.633 1.00 16.05 389 SER B CA 1
ATOM 8641 C C . SER B 1 346 ? -49.466 -39.040 23.645 1.00 16.69 389 SER B C 1
ATOM 8642 O O . SER B 1 346 ? -48.794 -38.065 23.983 1.00 17.03 389 SER B O 1
ATOM 8645 N N . SER B 1 347 ? -49.964 -39.148 22.426 1.00 17.35 390 SER B N 1
ATOM 8646 C CA . SER B 1 347 ? -49.633 -38.176 21.417 1.00 17.93 390 SER B CA 1
ATOM 8647 C C . SER B 1 347 ? -50.739 -37.979 20.381 1.00 18.79 390 SER B C 1
ATOM 8648 O O . SER B 1 347 ? -51.144 -38.947 19.722 1.00 19.29 390 SER B O 1
ATOM 8651 N N . TRP B 1 348 ? -51.208 -36.736 20.222 1.00 19.16 391 TRP B N 1
ATOM 8652 C CA . TRP B 1 348 ? -52.108 -36.397 19.142 1.00 19.84 391 TRP B CA 1
ATOM 8653 C C . TRP B 1 348 ? -51.357 -35.665 18.043 1.00 19.83 391 TRP B C 1
ATOM 8654 O O . TRP B 1 348 ? -51.572 -34.468 17.808 1.00 19.26 391 TRP B O 1
ATOM 8665 N N . GLU B 1 349 ? -50.500 -36.392 17.341 1.00 20.30 392 GLU B N 1
ATOM 8666 C CA . GLU B 1 349 ? -49.759 -35.824 16.233 1.00 21.13 392 GLU B CA 1
ATOM 8667 C C . GLU B 1 349 ? -50.720 -35.305 15.173 1.00 20.26 392 GLU B C 1
ATOM 8668 O O . GLU B 1 349 ? -51.675 -35.989 14.852 1.00 20.53 392 GLU B O 1
ATOM 8674 N N . GLN B 1 350 ? -50.504 -34.092 14.663 1.00 19.22 393 GLN B N 1
ATOM 8675 C CA . GLN B 1 350 ? -51.397 -33.540 13.623 1.00 18.51 393 GLN B CA 1
ATOM 8676 C C . GLN B 1 350 ? -50.597 -32.835 12.534 1.00 17.73 393 GLN B C 1
ATOM 8677 O O . GLN B 1 350 ? -49.847 -31.876 12.827 1.00 17.10 393 GLN B O 1
ATOM 8683 N N . TYR B 1 351 ? -50.773 -33.290 11.291 1.00 16.86 394 TYR B N 1
ATOM 8684 C CA . TYR B 1 351 ? -50.001 -32.742 10.178 1.00 16.68 394 TYR B CA 1
ATOM 8685 C C . TYR B 1 351 ? -50.831 -32.205 8.994 1.00 16.92 394 TYR B C 1
ATOM 8686 O O . TYR B 1 351 ? -51.873 -32.787 8.639 1.00 16.79 394 TYR B O 1
ATOM 8695 N N . THR B 1 352 ? -50.376 -31.098 8.394 1.00 17.15 395 THR B N 1
ATOM 8696 C CA . THR B 1 352 ? -51.077 -30.483 7.250 1.00 17.63 395 THR B CA 1
ATOM 8697 C C . THR B 1 352 ? -50.099 -30.193 6.135 1.00 18.55 395 THR B C 1
ATOM 8698 O O . THR B 1 352 ? -48.920 -29.923 6.397 1.00 18.80 395 THR B O 1
ATOM 8702 N N . ARG B 1 353 ? -50.552 -30.252 4.885 1.00 19.64 396 ARG B N 1
ATOM 8703 C CA . ARG B 1 353 ? -49.703 -29.757 3.797 1.00 21.06 396 ARG B CA 1
ATOM 8704 C C . ARG B 1 353 ? -50.440 -29.419 2.502 1.00 20.61 396 ARG B C 1
ATOM 8705 O O . ARG B 1 353 ? -51.448 -30.023 2.218 1.00 21.26 396 ARG B O 1
ATOM 8713 N N . THR B 1 354 ? -49.955 -28.456 1.724 1.00 20.11 397 THR B N 1
ATOM 8714 C CA . THR B 1 354 ? -50.719 -27.968 0.558 1.00 19.11 397 THR B CA 1
ATOM 8715 C C . THR B 1 354 ? -49.827 -27.781 -0.638 1.00 18.45 397 THR B C 1
ATOM 8716 O O . THR B 1 354 ? -48.725 -27.327 -0.492 1.00 17.95 397 THR B O 1
ATOM 8720 N N . VAL B 1 355 ? -50.322 -28.151 -1.813 1.00 18.48 398 VAL B N 1
ATOM 8721 C CA . VAL B 1 355 ? -49.705 -27.789 -3.075 1.00 18.81 398 VAL B CA 1
ATOM 8722 C C . VAL B 1 355 ? -50.774 -27.046 -3.861 1.00 19.51 398 VAL B C 1
ATOM 8723 O O . VAL B 1 355 ? -51.895 -27.540 -3.970 1.00 19.53 398 VAL B O 1
ATOM 8727 N N . PHE B 1 356 ? -50.450 -25.871 -4.400 1.00 20.48 399 PHE B N 1
ATOM 8728 C CA . PHE B 1 356 ? -51.460 -25.067 -5.099 1.00 21.73 399 PHE B CA 1
ATOM 8729 C C . PHE B 1 356 ? -51.004 -24.204 -6.268 1.00 22.96 399 PHE B C 1
ATOM 8730 O O . PHE B 1 356 ? -49.815 -23.914 -6.436 1.00 22.96 399 PHE B O 1
ATOM 8738 N N . ALA B 1 357 ? -51.981 -23.752 -7.043 1.00 24.63 400 ALA B N 1
ATOM 8739 C CA . ALA B 1 357 ? -51.722 -22.967 -8.257 1.00 26.71 400 ALA B CA 1
ATOM 8740 C C . ALA B 1 357 ? -52.838 -21.940 -8.570 1.00 28.06 400 ALA B C 1
ATOM 8741 O O . ALA B 1 357 ? -54.022 -22.178 -8.340 1.00 28.42 400 ALA B O 1
ATOM 8743 N N . ASN B 1 358 ? -52.410 -20.793 -9.074 1.00 29.92 401 ASN B N 1
ATOM 8744 C CA . ASN B 1 358 ? -53.228 -19.609 -9.277 1.00 31.57 401 ASN B CA 1
ATOM 8745 C C . ASN B 1 358 ? -52.824 -19.010 -10.598 1.00 32.35 401 ASN B C 1
ATOM 8746 O O . ASN B 1 358 ? -51.648 -18.777 -10.851 1.00 32.89 401 ASN B O 1
ATOM 8751 N N . LEU B 1 359 ? -53.781 -18.746 -11.456 1.00 33.03 402 LEU B N 1
ATOM 8752 C CA . LEU B 1 359 ? -53.478 -17.972 -12.633 1.00 33.57 402 LEU B CA 1
ATOM 8753 C C . LEU B 1 359 ? -54.466 -16.827 -12.592 1.00 34.33 402 LEU B C 1
ATOM 8754 O O . LEU B 1 359 ? -55.667 -17.061 -12.533 1.00 34.25 402 LEU B O 1
ATOM 8759 N N . GLU B 1 360 ? -54.004 -15.592 -12.551 1.00 35.03 403 GLU B N 1
ATOM 8760 C CA . GLU B 1 360 ? -54.970 -14.541 -12.795 1.00 36.61 403 GLU B CA 1
ATOM 8761 C C . GLU B 1 360 ? -54.643 -13.716 -14.041 1.00 37.29 403 GLU B C 1
ATOM 8762 O O . GLU B 1 360 ? -53.481 -13.569 -14.414 1.00 37.33 403 GLU B O 1
ATOM 8768 N N . HIS B 1 361 ? -55.698 -13.240 -14.703 1.00 38.47 404 HIS B N 1
ATOM 8769 C CA . HIS B 1 361 ? -55.619 -12.479 -15.951 1.00 39.30 404 HIS B CA 1
ATOM 8770 C C . HIS B 1 361 ? -56.446 -11.195 -15.829 1.00 39.99 404 HIS B C 1
ATOM 8771 O O . HIS B 1 361 ? -57.616 -11.227 -15.446 1.00 39.79 404 HIS B O 1
ATOM 8778 N N . ASN B 1 362 ? -55.805 -10.066 -16.122 1.00 41.21 405 ASN B N 1
ATOM 8779 C CA . ASN B 1 362 ? -56.489 -8.795 -16.370 1.00 42.57 405 ASN B CA 1
ATOM 8780 C C . ASN B 1 362 ? -57.030 -8.790 -17.812 1.00 43.04 405 ASN B C 1
ATOM 8781 O O . ASN B 1 362 ? -56.249 -8.869 -18.760 1.00 43.09 405 ASN B O 1
ATOM 8786 N N . PHE B 1 363 ? -58.349 -8.730 -17.985 1.00 43.64 406 PHE B N 1
ATOM 8787 C CA . PHE B 1 363 ? -58.931 -8.575 -19.322 1.00 44.46 406 PHE B CA 1
ATOM 8788 C C . PHE B 1 363 ? -58.886 -7.091 -19.742 1.00 45.40 406 PHE B C 1
ATOM 8789 O O . PHE B 1 363 ? -59.197 -6.217 -18.921 1.00 45.73 406 PHE B O 1
ATOM 8797 N N . ALA B 1 364 ? -58.464 -6.795 -20.982 1.00 46.04 407 ALA B N 1
ATOM 8798 C CA . ALA B 1 364 ? -58.382 -5.379 -21.445 1.00 46.22 407 ALA B CA 1
ATOM 8799 C C . ALA B 1 364 ? -59.804 -4.798 -21.534 1.00 45.92 407 ALA B C 1
ATOM 8800 O O . ALA B 1 364 ? -60.422 -4.780 -22.602 1.00 46.03 407 ALA B O 1
ATOM 8802 N N . ASN B 1 365 ? -60.302 -4.314 -20.393 1.00 45.13 408 ASN B N 1
ATOM 8803 C CA . ASN B 1 365 ? -61.721 -4.270 -20.157 1.00 44.24 408 ASN B CA 1
ATOM 8804 C C . ASN B 1 365 ? -62.083 -3.665 -18.816 1.00 43.66 408 ASN B C 1
ATOM 8805 O O . ASN B 1 365 ? -63.170 -3.150 -18.647 1.00 43.52 408 ASN B O 1
ATOM 8810 N N . GLY B 1 366 ? -61.166 -3.741 -17.859 1.00 43.18 409 GLY B N 1
ATOM 8811 C CA . GLY B 1 366 ? -61.467 -3.462 -16.452 1.00 42.44 409 GLY B CA 1
ATOM 8812 C C . GLY B 1 366 ? -61.779 -4.741 -15.671 1.00 42.07 409 GLY B C 1
ATOM 8813 O O . GLY B 1 366 ? -61.702 -4.752 -14.436 1.00 41.95 409 GLY B O 1
ATOM 8814 N N . TRP B 1 367 ? -62.122 -5.815 -16.400 1.00 41.59 410 TRP B N 1
ATOM 8815 C CA . TRP B 1 367 ? -62.539 -7.123 -15.850 1.00 41.09 410 TRP B CA 1
ATOM 8816 C C . TRP B 1 367 ? -61.380 -8.068 -15.503 1.00 40.74 410 TRP B C 1
ATOM 8817 O O . TRP B 1 367 ? -60.464 -8.222 -16.313 1.00 41.01 410 TRP B O 1
ATOM 8828 N N . VAL B 1 368 ? -61.417 -8.719 -14.333 1.00 39.95 411 VAL B N 1
ATOM 8829 C CA . VAL B 1 368 ? -60.374 -9.731 -13.991 1.00 39.21 411 VAL B CA 1
ATOM 8830 C C . VAL B 1 368 ? -60.896 -11.150 -13.686 1.00 38.57 411 VAL B C 1
ATOM 8831 O O . VAL B 1 368 ? -61.951 -11.311 -13.092 1.00 38.60 411 VAL B O 1
ATOM 8835 N N . GLY B 1 369 ? -60.154 -12.165 -14.126 1.00 37.73 412 GLY B N 1
ATOM 8836 C CA . GLY B 1 369 ? -60.459 -13.572 -13.827 1.00 36.61 412 GLY B CA 1
ATOM 8837 C C . GLY B 1 369 ? -59.336 -14.278 -13.081 1.00 36.01 412 GLY B C 1
ATOM 8838 O O . GLY B 1 369 ? -58.162 -13.939 -13.236 1.00 36.04 412 GLY B O 1
ATOM 8839 N N . LYS B 1 370 ? -59.687 -15.249 -12.244 1.00 35.03 413 LYS B N 1
ATOM 8840 C CA . LYS B 1 370 ? -58.685 -15.993 -11.490 1.00 34.46 413 LYS B CA 1
ATOM 8841 C C . LYS B 1 370 ? -59.082 -17.452 -11.379 1.00 33.26 413 LYS B C 1
ATOM 8842 O O . LYS B 1 370 ? -60.249 -17.749 -11.187 1.00 33.23 413 LYS B O 1
ATOM 8848 N N . VAL B 1 371 ? -58.104 -18.348 -11.500 1.00 32.19 414 VAL B N 1
ATOM 8849 C CA . VAL B 1 371 ? -58.292 -19.794 -11.339 1.00 31.07 414 VAL B CA 1
ATOM 8850 C C . VAL B 1 371 ? -57.385 -20.292 -10.217 1.00 30.47 414 VAL B C 1
ATOM 8851 O O . VAL B 1 371 ? -56.173 -20.102 -10.288 1.00 30.34 414 VAL B O 1
ATOM 8855 N N . GLN B 1 372 ? -57.969 -20.920 -9.195 1.00 29.68 415 GLN B N 1
ATOM 8856 C CA . GLN B 1 372 ? -57.211 -21.562 -8.109 1.00 29.34 415 GLN B CA 1
ATOM 8857 C C . GLN B 1 372 ? -57.238 -23.079 -8.213 1.00 28.30 415 GLN B C 1
ATOM 8858 O O . GLN B 1 372 ? -58.270 -23.642 -8.533 1.00 28.20 415 GLN B O 1
ATOM 8864 N N . LEU B 1 373 ? -56.109 -23.737 -7.943 1.00 27.86 416 LEU B N 1
ATOM 8865 C CA . LEU B 1 373 ? -56.070 -25.215 -7.774 1.00 27.48 416 LEU B CA 1
ATOM 8866 C C . LEU B 1 373 ? -55.432 -25.634 -6.454 1.00 26.54 416 LEU B C 1
ATOM 8867 O O . LEU B 1 373 ? -54.340 -25.174 -6.137 1.00 26.77 416 LEU B O 1
ATOM 8872 N N . ASP B 1 374 ? -56.079 -26.504 -5.692 1.00 24.67 417 ASP B N 1
ATOM 8873 C CA . ASP B 1 374 ? -55.549 -26.853 -4.389 1.00 23.42 417 ASP B CA 1
ATOM 8874 C C . ASP B 1 374 ? -55.512 -28.314 -4.133 1.00 21.67 417 ASP B C 1
ATOM 8875 O O . ASP B 1 374 ? -56.520 -28.982 -4.248 1.00 20.93 417 ASP B O 1
ATOM 8880 N N . HIS B 1 375 ? -54.369 -28.800 -3.703 1.00 20.13 418 HIS B N 1
ATOM 8881 C CA . HIS B 1 375 ? -54.303 -30.150 -3.232 1.00 19.45 418 HIS B CA 1
ATOM 8882 C C . HIS B 1 375 ? -53.983 -30.174 -1.702 1.00 19.60 418 HIS B C 1
ATOM 8883 O O . HIS B 1 375 ? -52.852 -29.871 -1.301 1.00 19.71 418 HIS B O 1
ATOM 8890 N N . LYS B 1 376 ? -54.966 -30.474 -0.840 1.00 19.06 419 LYS B N 1
ATOM 8891 C CA . LYS B 1 376 ? -54.746 -30.268 0.617 1.00 19.19 419 LYS B CA 1
ATOM 8892 C C . LYS B 1 376 ? -54.684 -31.548 1.417 1.00 19.27 419 LYS B C 1
ATOM 8893 O O . LYS B 1 376 ? -55.438 -32.461 1.151 1.00 19.78 419 LYS B O 1
ATOM 8899 N N . ILE B 1 377 ? -53.791 -31.628 2.395 1.00 18.65 420 ILE B N 1
ATOM 8900 C CA . ILE B 1 377 ? -53.705 -32.816 3.221 1.00 18.34 420 ILE B CA 1
ATOM 8901 C C . ILE B 1 377 ? -53.829 -32.410 4.660 1.00 17.67 420 ILE B C 1
ATOM 8902 O O . ILE B 1 377 ? -53.071 -31.568 5.123 1.00 17.55 420 ILE B O 1
ATOM 8907 N N . ASN B 1 378 ? -54.783 -33.027 5.354 1.00 17.07 421 ASN B N 1
ATOM 8908 C CA . ASN B 1 378 ? -54.911 -32.920 6.791 1.00 17.00 421 ASN B CA 1
ATOM 8909 C C . ASN B 1 378 ? -54.807 -34.330 7.334 1.00 16.38 421 ASN B C 1
ATOM 8910 O O . ASN B 1 378 ? -55.661 -35.159 7.025 1.00 16.42 421 ASN B O 1
ATOM 8915 N N . GLY B 1 379 ? -53.785 -34.599 8.146 1.00 15.76 422 GLY B N 1
ATOM 8916 C CA . GLY B 1 379 ? -53.566 -35.931 8.706 1.00 15.01 422 GLY B CA 1
ATOM 8917 C C . GLY B 1 379 ? -53.433 -35.900 10.214 1.00 14.79 422 GLY B C 1
ATOM 8918 O O . GLY B 1 379 ? -53.120 -34.851 10.797 1.00 14.48 422 GLY B O 1
ATOM 8919 N N . TYR B 1 380 ? -53.700 -37.051 10.850 1.00 14.43 423 TYR B N 1
ATOM 8920 C CA . TYR B 1 380 ? -53.486 -37.229 12.279 1.00 13.99 423 TYR B CA 1
ATOM 8921 C C . TYR B 1 380 ? -52.824 -38.534 12.502 1.00 14.73 423 TYR B C 1
ATOM 8922 O O . TYR B 1 380 ? -53.026 -39.444 11.724 1.00 15.45 423 TYR B O 1
ATOM 8931 N N . HIS B 1 381 ? -52.045 -38.626 13.575 1.00 15.38 424 HIS B N 1
ATOM 8932 C CA . HIS B 1 381 ? -51.515 -39.888 14.099 1.00 15.95 424 HIS B CA 1
ATOM 8933 C C . HIS B 1 381 ? -51.652 -39.888 15.648 1.00 16.68 424 HIS B C 1
ATOM 8934 O O . HIS B 1 381 ? -50.788 -39.362 16.375 1.00 17.20 424 HIS B O 1
ATOM 8941 N N . ALA B 1 382 ? -52.737 -40.443 16.170 1.00 16.61 425 ALA B N 1
ATOM 8942 C CA . ALA B 1 382 ? -53.003 -40.253 17.590 1.00 16.66 425 ALA B CA 1
ATOM 8943 C C . ALA B 1 382 ? -53.149 -41.539 18.381 1.00 16.92 425 ALA B C 1
ATOM 8944 O O . ALA B 1 382 ? -54.227 -42.114 18.457 1.00 17.59 425 ALA B O 1
ATOM 8946 N N . PRO B 1 383 ? -52.041 -42.050 18.927 1.00 16.74 426 PRO B N 1
ATOM 8947 C CA . PRO B 1 383 ? -52.202 -43.023 20.006 1.00 16.48 426 PRO B CA 1
ATOM 8948 C C . PRO B 1 383 ? -52.399 -42.275 21.319 1.00 16.65 426 PRO B C 1
ATOM 8949 O O . PRO B 1 383 ? -51.427 -41.819 21.921 1.00 17.51 426 PRO B O 1
ATOM 8953 N N . LEU B 1 384 ? -53.638 -42.130 21.756 1.00 15.92 427 LEU B N 1
ATOM 8954 C CA . LEU B 1 384 ? -53.950 -41.450 22.999 1.00 14.61 427 LEU B CA 1
ATOM 8955 C C . LEU B 1 384 ? -54.116 -42.438 24.110 1.00 14.72 427 LEU B C 1
ATOM 8956 O O . LEU B 1 384 ? -54.581 -43.550 23.892 1.00 14.19 427 LEU B O 1
ATOM 8961 N N . GLY B 1 385 ? -53.769 -41.998 25.310 1.00 15.05 428 GLY B N 1
ATOM 8962 C CA . GLY B 1 385 ? -53.995 -42.723 26.567 1.00 16.03 428 GLY B CA 1
ATOM 8963 C C . GLY B 1 385 ? -54.030 -41.677 27.682 1.00 17.18 428 GLY B C 1
ATOM 8964 O O . GLY B 1 385 ? -53.044 -40.972 27.931 1.00 17.65 428 GLY B O 1
ATOM 8965 N N . ALA B 1 386 ? -55.154 -41.530 28.360 1.00 17.37 429 ALA B N 1
ATOM 8966 C CA . ALA B 1 386 ? -55.215 -40.559 29.449 1.00 18.25 429 ALA B CA 1
ATOM 8967 C C . ALA B 1 386 ? -56.046 -41.108 30.612 1.00 19.38 429 ALA B C 1
ATOM 8968 O O . ALA B 1 386 ? -56.806 -42.086 30.413 1.00 20.27 429 ALA B O 1
ATOM 8970 N N . ILE B 1 387 ? -55.893 -40.539 31.817 1.00 19.22 430 ILE B N 1
ATOM 8971 C CA . ILE B 1 387 ? -56.718 -40.967 32.924 1.00 19.81 430 ILE B CA 1
ATOM 8972 C C . ILE B 1 387 ? -58.083 -40.335 32.713 1.00 20.75 430 ILE B C 1
ATOM 8973 O O . ILE B 1 387 ? -58.208 -39.112 32.688 1.00 20.89 430 ILE B O 1
ATOM 8978 N N . MET B 1 388 ? -59.105 -41.165 32.548 1.00 21.68 431 MET B N 1
ATOM 8979 C CA . MET B 1 388 ? -60.461 -40.658 32.565 1.00 22.88 431 MET B CA 1
ATOM 8980 C C . MET B 1 388 ? -61.502 -41.540 33.257 1.00 23.15 431 MET B C 1
ATOM 8981 O O . MET B 1 388 ? -61.302 -42.770 33.494 1.00 23.67 431 MET B O 1
ATOM 8986 N N . GLY B 1 389 ? -62.619 -40.882 33.576 1.00 22.80 432 GLY B N 1
ATOM 8987 C CA . GLY B 1 389 ? -63.663 -41.467 34.398 1.00 21.97 432 GLY B CA 1
ATOM 8988 C C . GLY B 1 389 ? -63.540 -40.909 35.790 1.00 21.64 432 GLY B C 1
ATOM 8989 O O . GLY B 1 389 ? -62.795 -39.951 36.003 1.00 22.06 432 GLY B O 1
ATOM 8990 N N . ASP B 1 390 ? -64.246 -41.524 36.734 1.00 20.91 433 ASP B N 1
ATOM 8991 C CA . ASP B 1 390 ? -64.358 -41.007 38.076 1.00 20.12 433 ASP B CA 1
ATOM 8992 C C . ASP B 1 390 ? -63.242 -41.544 38.933 1.00 19.83 433 ASP B C 1
ATOM 8993 O O . ASP B 1 390 ? -63.399 -42.597 39.522 1.00 20.14 433 ASP B O 1
ATOM 8998 N N . TRP B 1 391 ? -62.127 -40.825 39.000 1.00 19.11 434 TRP B N 1
ATOM 8999 C CA . TRP B 1 391 ? -60.939 -41.254 39.744 1.00 19.07 434 TRP B CA 1
ATOM 9000 C C . TRP B 1 391 ? -60.399 -40.058 40.539 1.00 19.01 434 TRP B C 1
ATOM 9001 O O . TRP B 1 391 ? -60.731 -38.909 40.216 1.00 19.31 434 TRP B O 1
ATOM 9012 N N . PRO B 1 392 ? -59.589 -40.300 41.596 1.00 18.69 435 PRO B N 1
ATOM 9013 C CA . PRO B 1 392 ? -59.095 -41.587 42.115 1.00 18.28 435 PRO B CA 1
ATOM 9014 C C . PRO B 1 392 ? -60.143 -42.381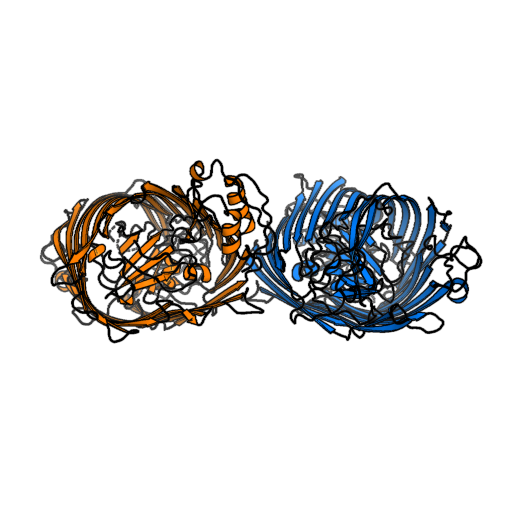 42.850 1.00 17.90 435 PRO B C 1
ATOM 9015 O O . PRO B 1 392 ? -61.205 -41.863 43.124 1.00 17.61 435 PRO B O 1
ATOM 9019 N N . ALA B 1 393 ? -59.825 -43.641 43.131 1.00 18.28 436 ALA B N 1
ATOM 9020 C CA . ALA B 1 393 ? -60.544 -44.498 44.074 1.00 18.61 436 ALA B CA 1
ATOM 9021 C C . ALA B 1 393 ? -60.018 -44.215 45.508 1.00 19.72 436 ALA B C 1
ATOM 9022 O O . ALA B 1 393 ? -59.040 -43.450 45.687 1.00 20.04 436 ALA B O 1
ATOM 9024 N N . PRO B 1 394 ? -60.648 -44.806 46.550 1.00 20.31 437 PRO B N 1
ATOM 9025 C CA . PRO B 1 394 ? -60.146 -44.349 47.860 1.00 20.53 437 PRO B CA 1
ATOM 9026 C C . PRO B 1 394 ? -58.681 -44.707 48.141 1.00 20.62 437 PRO B C 1
ATOM 9027 O O . PRO B 1 394 ? -58.022 -43.962 48.867 1.00 21.11 437 PRO B O 1
ATOM 9031 N N . ASP B 1 395 ? -58.176 -45.811 47.571 1.00 20.30 438 ASP B N 1
ATOM 9032 C CA . ASP B 1 395 ? -56.742 -46.211 47.681 1.00 20.25 438 ASP B CA 1
ATOM 9033 C C . ASP B 1 395 ? -55.780 -45.478 46.709 1.00 20.37 438 ASP B C 1
ATOM 9034 O O . ASP B 1 395 ? -54.694 -45.982 46.427 1.00 20.52 438 ASP B O 1
ATOM 9039 N N . ASN B 1 396 ? -56.196 -44.319 46.182 1.00 20.08 439 ASN B N 1
ATOM 9040 C CA . ASN B 1 396 ? -55.387 -43.473 45.302 1.00 19.35 439 ASN B CA 1
ATOM 9041 C C . ASN B 1 396 ? -55.035 -44.075 43.935 1.00 19.48 439 ASN B C 1
ATOM 9042 O O . ASN B 1 396 ? -54.091 -43.626 43.268 1.00 19.15 439 ASN B O 1
ATOM 9047 N N . SER B 1 397 ? -55.793 -45.080 43.517 1.00 19.43 440 SER B N 1
ATOM 9048 C CA . SER B 1 397 ? -55.578 -45.707 42.221 1.00 20.01 440 SER B CA 1
ATOM 9049 C C . SER B 1 397 ? -56.528 -45.181 41.135 1.00 20.36 440 SER B C 1
ATOM 9050 O O . SER B 1 397 ? -57.502 -44.482 41.421 1.00 20.53 440 SER B O 1
ATOM 9053 N N . ALA B 1 398 ? -56.223 -45.487 39.876 1.00 20.70 441 ALA B N 1
ATOM 9054 C CA . ALA B 1 398 ? -57.011 -44.940 38.766 1.00 20.75 441 ALA B CA 1
ATOM 9055 C C . ALA B 1 398 ? -56.846 -45.724 37.482 1.00 20.31 441 ALA B C 1
ATOM 9056 O O . ALA B 1 398 ? -55.980 -46.571 37.373 1.00 20.04 441 ALA B O 1
ATOM 9058 N N . LYS B 1 399 ? -57.686 -45.422 36.507 1.00 20.57 442 LYS B N 1
ATOM 9059 C CA . LYS B 1 399 ? -57.649 -46.153 35.264 1.00 21.07 442 LYS B CA 1
ATOM 9060 C C . LYS B 1 399 ? -57.510 -45.239 34.070 1.00 20.81 442 LYS B C 1
ATOM 9061 O O . LYS B 1 399 ? -57.973 -44.083 34.088 1.00 20.29 442 LYS B O 1
ATOM 9067 N N . ILE B 1 400 ? -56.866 -45.793 33.038 1.00 20.91 443 ILE B N 1
ATOM 9068 C CA . ILE B 1 400 ? -56.524 -45.111 31.778 1.00 20.63 443 ILE B CA 1
ATOM 9069 C C . ILE B 1 400 ? -57.490 -45.647 30.769 1.00 20.47 443 ILE B C 1
ATOM 9070 O O . ILE B 1 400 ? -57.809 -46.828 30.813 1.00 20.66 443 ILE B O 1
ATOM 9075 N N . VAL B 1 401 ? -57.985 -44.767 29.906 1.00 20.05 444 VAL B N 1
ATOM 9076 C CA . VAL B 1 401 ? -58.686 -45.144 28.679 1.00 19.82 444 VAL B CA 1
ATOM 9077 C C . VAL B 1 401 ? -57.682 -44.873 27.551 1.00 19.96 444 VAL B C 1
ATOM 9078 O O . VAL B 1 401 ? -57.058 -43.792 27.519 1.00 20.39 444 VAL B O 1
ATOM 9082 N N . ALA B 1 402 ? -57.499 -45.855 26.660 1.00 19.17 445 ALA B N 1
ATOM 9083 C CA . ALA B 1 402 ? -56.490 -45.786 25.595 1.00 18.63 445 ALA B CA 1
ATOM 9084 C C . ALA B 1 402 ? -57.017 -46.247 24.221 1.00 18.61 445 ALA B C 1
ATOM 9085 O O . ALA B 1 402 ? -57.693 -47.273 24.120 1.00 18.01 445 ALA B O 1
ATOM 9087 N N . GLN B 1 403 ? -56.710 -45.467 23.175 1.00 18.88 446 GLN B N 1
ATOM 9088 C CA . GLN B 1 403 ? -57.194 -45.699 21.806 1.00 19.24 446 GLN B CA 1
ATOM 9089 C C . GLN B 1 403 ? -56.320 -44.966 20.821 1.00 19.51 446 GLN B C 1
ATOM 9090 O O . GLN B 1 403 ? -55.835 -43.872 21.127 1.00 20.63 446 GLN B O 1
ATOM 9096 N N . LYS B 1 404 ? -56.092 -45.551 19.650 1.00 18.49 447 LYS B N 1
ATOM 9097 C CA . LYS B 1 404 ? -55.205 -44.955 18.681 1.00 17.70 447 LYS B CA 1
ATOM 9098 C C . LYS B 1 404 ? -56.044 -44.648 17.452 1.00 16.92 447 LYS B C 1
ATOM 9099 O O . LYS B 1 404 ? -56.885 -45.451 17.080 1.00 16.10 447 LYS B O 1
ATOM 9105 N N . TYR B 1 405 ? -55.822 -43.485 16.831 1.00 16.89 448 TYR B N 1
ATOM 9106 C CA . TYR B 1 405 ? -56.588 -43.025 15.651 1.00 16.96 448 TYR B CA 1
ATOM 9107 C C . TYR B 1 405 ? -55.608 -42.465 14.676 1.00 16.68 448 TYR B C 1
ATOM 9108 O O . TYR B 1 405 ? -54.916 -41.480 14.975 1.00 17.38 448 TYR B O 1
ATOM 9117 N N . THR B 1 406 ? -55.527 -43.074 13.504 1.00 15.59 449 THR B N 1
ATOM 9118 C CA . THR B 1 406 ? -54.642 -42.566 12.468 1.00 14.14 449 THR B CA 1
ATOM 9119 C C . THR B 1 406 ? -55.437 -42.384 11.189 1.00 14.22 449 THR B C 1
ATOM 9120 O O . THR B 1 406 ? -56.290 -43.198 10.858 1.00 13.78 449 THR B O 1
ATOM 9124 N N . GLY B 1 407 ? -55.195 -41.305 10.482 1.00 14.29 450 GLY B N 1
ATOM 9125 C CA . GLY B 1 407 ? -55.868 -41.129 9.227 1.00 15.78 450 GLY B CA 1
ATOM 9126 C C . GLY B 1 407 ? -55.295 -39.995 8.427 1.00 17.18 450 GLY B C 1
ATOM 9127 O O . GLY B 1 407 ? -54.420 -39.260 8.901 1.00 17.15 450 GLY B O 1
ATOM 9128 N N . GLU B 1 408 ? -55.822 -39.835 7.220 1.00 18.32 451 GLU B N 1
ATOM 9129 C CA . GLU B 1 408 ? -55.445 -38.714 6.370 1.00 20.55 451 GLU B CA 1
ATOM 9130 C C . GLU B 1 408 ? -56.650 -38.295 5.530 1.00 20.30 451 GLU B C 1
ATOM 9131 O O . GLU B 1 408 ? -57.521 -39.117 5.260 1.00 20.46 451 GLU B O 1
ATOM 9137 N N . THR B 1 409 ? -56.688 -37.025 5.126 1.00 20.84 452 THR B N 1
ATOM 9138 C CA . THR B 1 409 ? -57.735 -36.492 4.248 1.00 21.31 452 THR B CA 1
ATOM 9139 C C . THR B 1 409 ? -57.093 -35.644 3.168 1.00 21.85 452 THR B C 1
ATOM 9140 O O . THR B 1 409 ? -56.515 -34.613 3.477 1.00 22.26 452 THR B O 1
ATOM 9144 N N . LYS B 1 410 ? -57.224 -36.085 1.917 1.00 22.03 453 LYS B N 1
ATOM 9145 C CA . LYS B 1 410 ? -56.786 -35.358 0.747 1.00 22.72 453 LYS B CA 1
ATOM 9146 C C . LYS B 1 410 ? -57.997 -34.658 0.115 1.00 22.52 453 LYS B C 1
ATOM 9147 O O . LYS B 1 410 ? -59.027 -35.290 0.011 1.00 21.91 453 LYS B O 1
ATOM 9153 N N . SER B 1 411 ? -57.872 -33.371 -0.272 1.00 23.04 454 SER B N 1
ATOM 9154 C CA . SER B 1 411 ? -58.895 -32.611 -1.036 1.00 24.35 454 SER B CA 1
ATOM 9155 C C . SER B 1 411 ? -58.351 -31.890 -2.225 1.00 24.72 454 SER B C 1
ATOM 9156 O O . SER B 1 411 ? -57.330 -31.195 -2.126 1.00 25.06 454 SER B O 1
ATOM 9159 N N . ASN B 1 412 ? -59.100 -31.952 -3.313 1.00 24.89 455 ASN B N 1
ATOM 9160 C CA . ASN B 1 412 ? -58.751 -31.221 -4.496 1.00 25.60 455 ASN B CA 1
ATOM 9161 C C . ASN B 1 412 ? -59.759 -30.156 -4.859 1.00 26.59 455 ASN B C 1
ATOM 9162 O O . ASN B 1 412 ? -60.850 -30.474 -5.318 1.00 26.85 455 ASN B O 1
ATOM 9167 N N . SER B 1 413 ? -59.399 -28.890 -4.668 1.00 27.68 456 SER B N 1
ATOM 9168 C CA . SER B 1 413 ? -60.338 -27.805 -4.985 1.00 29.08 456 SER B CA 1
ATOM 9169 C C . SER B 1 413 ? -60.088 -27.056 -6.291 1.00 30.03 456 SER B C 1
ATOM 9170 O O . SER B 1 413 ? -58.948 -26.841 -6.714 1.00 30.48 456 SER B O 1
ATOM 9173 N N . LEU B 1 414 ? -61.182 -26.647 -6.910 1.00 30.70 457 LEU B N 1
ATOM 9174 C CA . LEU B 1 414 ? -61.137 -25.829 -8.089 1.00 31.52 457 LEU B CA 1
ATOM 9175 C C . LEU B 1 414 ? -61.999 -24.592 -7.818 1.00 32.03 457 LEU B C 1
ATOM 9176 O O . LEU B 1 414 ? -63.107 -24.705 -7.278 1.00 32.01 457 LEU B O 1
ATOM 9181 N N . ASP B 1 415 ? -61.483 -23.411 -8.135 1.00 32.59 458 ASP B N 1
ATOM 9182 C CA . ASP B 1 415 ? -62.311 -22.215 -8.052 1.00 33.60 458 ASP B CA 1
ATOM 9183 C C . ASP B 1 415 ? -61.958 -21.191 -9.122 1.00 33.74 458 ASP B C 1
ATOM 9184 O O . ASP B 1 415 ? -60.948 -20.512 -9.006 1.00 33.97 458 ASP B O 1
ATOM 9189 N N . ILE B 1 416 ? -62.795 -21.098 -10.156 1.00 33.98 459 ILE B N 1
ATOM 9190 C CA . ILE B 1 416 ? -62.703 -20.032 -11.157 1.00 34.49 459 ILE B CA 1
ATOM 9191 C C . ILE B 1 416 ? -63.670 -18.913 -10.788 1.00 34.38 459 ILE B C 1
ATOM 9192 O O . ILE B 1 416 ? -64.766 -19.169 -10.285 1.00 34.25 459 ILE B O 1
ATOM 9197 N N . TYR B 1 417 ? -63.286 -17.670 -11.044 1.00 34.37 460 TYR B N 1
ATOM 9198 C CA . TYR B 1 417 ? -64.248 -16.588 -10.911 1.00 34.67 460 TYR B CA 1
ATOM 9199 C C . TYR B 1 417 ? -63.913 -15.418 -11.765 1.00 35.14 460 TYR B C 1
ATOM 9200 O O . TYR B 1 417 ? -62.758 -15.224 -12.091 1.00 35.30 460 TYR B O 1
ATOM 9209 N N . LEU B 1 418 ? -64.939 -14.643 -12.117 1.00 35.89 461 LEU B N 1
ATOM 9210 C CA . LEU B 1 418 ? -64.788 -13.395 -12.875 1.00 36.39 461 LEU B CA 1
ATOM 9211 C C . LEU B 1 418 ? -65.492 -12.239 -12.199 1.00 36.89 461 LEU B C 1
ATOM 9212 O O . LEU B 1 418 ? -66.645 -12.354 -11.803 1.00 36.88 461 LEU B O 1
ATOM 9217 N N . THR B 1 419 ? -64.798 -11.118 -12.090 1.00 37.66 462 THR B N 1
ATOM 9218 C CA . THR B 1 419 ? -65.392 -9.888 -11.580 1.00 38.69 462 THR B CA 1
ATOM 9219 C C . THR B 1 419 ? -64.996 -8.666 -12.419 1.00 39.52 462 THR B C 1
ATOM 9220 O O . THR B 1 419 ? -63.824 -8.525 -12.817 1.00 39.77 462 THR B O 1
ATOM 9224 N N . GLY B 1 420 ? -65.981 -7.800 -12.685 1.00 40.34 463 GLY B N 1
ATOM 9225 C CA . GLY B 1 420 ? -65.753 -6.493 -13.334 1.00 41.15 463 GLY B CA 1
ATOM 9226 C C . GLY B 1 420 ? -66.943 -5.535 -13.340 1.00 41.70 463 GLY B C 1
ATOM 9227 O O . GLY B 1 420 ? -67.994 -5.841 -12.750 1.00 41.43 463 GLY B O 1
ATOM 9228 N N . PRO B 1 421 ? -66.785 -4.363 -14.007 1.00 42.20 464 PRO B N 1
ATOM 9229 C CA . PRO B 1 421 ? -67.810 -3.318 -14.039 1.00 42.65 464 PRO B CA 1
ATOM 9230 C C . PRO B 1 421 ? -68.831 -3.507 -15.152 1.00 43.08 464 PRO B C 1
ATOM 9231 O O . PRO B 1 421 ? -68.551 -4.220 -16.108 1.00 43.05 464 PRO B O 1
ATOM 9235 N N . PHE B 1 422 ? -70.005 -2.881 -15.004 1.00 43.81 465 PHE B N 1
ATOM 9236 C CA . PHE B 1 422 ? -71.053 -2.826 -16.043 1.00 44.36 465 PHE B CA 1
ATOM 9237 C C . PHE B 1 422 ? -72.077 -1.739 -15.772 1.00 45.08 465 PHE B C 1
ATOM 9238 O O . PHE B 1 422 ? -72.315 -1.374 -14.621 1.00 44.81 465 PHE B O 1
ATOM 9246 N N . GLN B 1 423 ? -72.698 -1.234 -16.837 1.00 46.39 466 GLN B N 1
ATOM 9247 C CA . GLN B 1 423 ? -73.653 -0.134 -16.670 1.00 47.59 466 GLN B CA 1
ATOM 9248 C C . GLN B 1 423 ? -75.097 -0.537 -16.941 1.00 47.68 466 GLN B C 1
ATOM 9249 O O . GLN B 1 423 ? -75.354 -1.325 -17.834 1.00 47.43 466 GLN B O 1
ATOM 9255 N N . PHE B 1 424 ? -76.025 -0.022 -16.142 1.00 48.41 467 PHE B N 1
ATOM 9256 C CA . PHE B 1 424 ? -77.417 -0.453 -16.239 1.00 49.38 467 PHE B CA 1
ATOM 9257 C C . PHE B 1 424 ? -78.386 0.704 -16.483 1.00 49.58 467 PHE B C 1
ATOM 9258 O O . PHE B 1 424 ? -79.076 0.751 -17.526 1.00 49.69 467 PHE B O 1
ATOM 9266 N N . LEU B 1 425 ? -78.452 1.632 -15.530 1.00 49.36 468 LEU B N 1
ATOM 9267 C CA . LEU B 1 425 ? -79.310 2.803 -15.712 1.00 48.84 468 LEU B CA 1
ATOM 9268 C C . LEU B 1 425 ? -78.457 4.069 -15.676 1.00 48.24 468 LEU B C 1
ATOM 9269 O O . LEU B 1 425 ? -78.665 4.960 -14.858 1.00 48.08 468 LEU B O 1
ATOM 9274 N N . GLY B 1 426 ? -77.476 4.107 -16.577 1.00 47.61 469 GLY B N 1
ATOM 9275 C CA . GLY B 1 426 ? -76.551 5.225 -16.707 1.00 47.19 469 GLY B CA 1
ATOM 9276 C C . GLY B 1 426 ? -75.550 5.358 -15.575 1.00 46.97 469 GLY B C 1
ATOM 9277 O O . GLY B 1 426 ? -75.066 6.448 -15.295 1.00 46.79 469 GLY B O 1
ATOM 9278 N N . ARG B 1 427 ? -75.233 4.248 -14.915 1.00 46.91 470 ARG B N 1
ATOM 9279 C CA . ARG B 1 427 ? -74.313 4.266 -13.776 1.00 46.60 470 ARG B CA 1
ATOM 9280 C C . ARG B 1 427 ? -73.502 2.983 -13.744 1.00 46.51 470 ARG B C 1
ATOM 9281 O O . ARG B 1 427 ? -74.026 1.931 -14.097 1.00 46.43 470 ARG B O 1
ATOM 9289 N N . GLU B 1 428 ? -72.237 3.061 -13.320 1.00 46.41 471 GLU B N 1
ATOM 9290 C CA . GLU B 1 428 ? -71.344 1.872 -13.323 1.00 46.34 471 GLU B CA 1
ATOM 9291 C C . GLU B 1 428 ? -71.475 1.015 -12.045 1.00 45.79 471 GLU B C 1
ATOM 9292 O O . GLU B 1 428 ? -71.346 1.511 -10.930 1.00 45.73 471 GLU B O 1
ATOM 9298 N N . HIS B 1 429 ? -71.754 -0.270 -12.230 1.00 45.15 472 HIS B N 1
ATOM 9299 C CA . HIS B 1 429 ? -71.919 -1.216 -11.128 1.00 44.59 472 HIS B CA 1
ATOM 9300 C C . HIS B 1 429 ? -70.849 -2.273 -11.210 1.00 44.33 472 HIS B C 1
ATOM 9301 O O . HIS B 1 429 ? -69.960 -2.173 -12.055 1.00 44.40 472 HIS B O 1
ATOM 9308 N N . GLU B 1 430 ? -70.913 -3.287 -10.347 1.00 43.67 473 GLU B N 1
ATOM 9309 C CA . GLU B 1 430 ? -70.002 -4.433 -10.496 1.00 43.09 473 GLU B CA 1
ATOM 9310 C C . GLU B 1 430 ? -70.578 -5.824 -10.232 1.00 41.66 473 GLU B C 1
ATOM 9311 O O . GLU B 1 430 ? -71.471 -5.989 -9.415 1.00 41.38 473 GLU B O 1
ATOM 9317 N N . LEU B 1 431 ? -70.037 -6.813 -10.941 1.00 40.36 474 LEU B N 1
ATOM 9318 C CA . LEU B 1 431 ? -70.519 -8.189 -10.895 1.00 39.24 474 LEU B CA 1
ATOM 9319 C C . LEU B 1 431 ? -69.395 -9.155 -10.516 1.00 38.60 474 LEU B C 1
ATOM 9320 O O . LEU B 1 431 ? -68.210 -8.847 -10.696 1.00 38.86 474 LEU B O 1
ATOM 9325 N N . VAL B 1 432 ? -69.773 -10.310 -9.965 1.00 37.03 475 VAL B N 1
ATOM 9326 C CA . VAL B 1 432 ? -68.863 -11.401 -9.688 1.00 35.39 475 VAL B CA 1
ATOM 9327 C C . VAL B 1 432 ? -69.618 -12.646 -10.017 1.00 34.65 475 VAL B C 1
ATOM 9328 O O . VAL B 1 432 ? -70.592 -12.954 -9.334 1.00 34.75 475 VAL B O 1
ATOM 9332 N N . VAL B 1 433 ? -69.190 -13.363 -11.055 1.00 33.65 476 VAL B N 1
ATOM 9333 C CA . VAL B 1 433 ? -69.646 -14.751 -11.262 1.00 32.49 476 VAL B CA 1
ATOM 9334 C C . VAL B 1 433 ? -68.504 -15.758 -11.110 1.00 31.58 476 VAL B C 1
ATOM 9335 O O . VAL B 1 433 ? -67.391 -15.523 -11.596 1.00 30.85 476 VAL B O 1
ATOM 9339 N N . GLY B 1 434 ? -68.793 -16.864 -10.424 1.00 30.96 477 GLY B N 1
ATOM 9340 C CA . GLY B 1 434 ? -67.834 -17.962 -10.306 1.00 30.55 477 GLY B CA 1
ATOM 9341 C C . GLY B 1 434 ? -68.423 -19.317 -9.966 1.00 30.20 477 GLY B C 1
ATOM 9342 O O . GLY B 1 434 ? -69.521 -19.417 -9.447 1.00 29.97 477 GLY B O 1
ATOM 9343 N N . THR B 1 435 ? -67.671 -20.362 -10.276 1.00 30.11 478 THR B N 1
ATOM 9344 C CA . THR B 1 435 ? -68.016 -21.712 -9.876 1.00 30.11 478 THR B CA 1
ATOM 9345 C C . THR B 1 435 ? -66.873 -22.375 -9.073 1.00 29.47 478 THR B C 1
ATOM 9346 O O . THR B 1 435 ? -65.733 -21.939 -9.098 1.00 29.11 478 THR B O 1
ATOM 9350 N N . SER B 1 436 ? -67.197 -23.414 -8.322 1.00 29.36 479 SER B N 1
ATOM 9351 C CA . SER B 1 436 ? -66.210 -24.067 -7.465 1.00 29.35 479 SER B CA 1
ATOM 9352 C C . SER B 1 436 ? -66.542 -25.546 -7.307 1.00 29.66 479 SER B C 1
ATOM 9353 O O . SER B 1 436 ? -67.710 -25.919 -7.146 1.00 29.83 479 SER B O 1
ATOM 9356 N N . ALA B 1 437 ? -65.512 -26.380 -7.361 1.00 29.48 480 ALA B N 1
ATOM 9357 C CA . ALA B 1 437 ? -65.676 -27.799 -7.128 1.00 29.40 480 ALA B CA 1
ATOM 9358 C C . ALA B 1 437 ? -64.706 -28.239 -6.047 1.00 29.40 480 ALA B C 1
ATOM 9359 O O . ALA B 1 437 ? -63.640 -27.642 -5.864 1.00 29.92 480 ALA B O 1
ATOM 9361 N N . SER B 1 438 ? -65.077 -29.297 -5.343 1.00 28.75 481 SER B N 1
ATOM 9362 C CA . SER B 1 438 ? -64.335 -29.739 -4.200 1.00 28.17 481 SER B CA 1
ATOM 9363 C C . SER B 1 438 ? -64.538 -31.251 -3.947 1.00 28.08 481 SER B C 1
ATOM 9364 O O . SER B 1 438 ? -65.574 -31.681 -3.438 1.00 28.22 481 SER B O 1
ATOM 9367 N N . PHE B 1 439 ? -63.537 -32.048 -4.325 1.00 27.45 482 PHE B N 1
ATOM 9368 C CA . PHE B 1 439 ? -63.503 -33.484 -4.058 1.00 26.65 482 PHE B CA 1
ATOM 9369 C C . PHE B 1 439 ? -62.558 -33.806 -2.898 1.00 25.87 482 PHE B C 1
ATOM 9370 O O . PHE B 1 439 ? -61.362 -33.595 -3.022 1.00 25.64 482 PHE B O 1
ATOM 9378 N N . SER B 1 440 ? -63.077 -34.294 -1.770 1.00 24.72 483 SER B N 1
ATOM 9379 C CA . SER B 1 440 ? -62.194 -34.781 -0.746 1.00 24.18 483 SER B CA 1
ATOM 9380 C C . SER B 1 440 ? -62.537 -36.161 -0.249 1.00 24.18 483 SER B C 1
ATOM 9381 O O . SER B 1 440 ? -63.688 -36.533 -0.228 1.00 24.71 483 SER B O 1
ATOM 9384 N N . HIS B 1 441 ? -61.501 -36.892 0.168 1.00 24.12 484 HIS B N 1
ATOM 9385 C CA . HIS B 1 441 ? -61.514 -38.320 0.529 1.00 24.09 484 HIS B CA 1
ATOM 9386 C C . HIS B 1 441 ? -60.780 -38.501 1.870 1.00 23.77 484 HIS B C 1
ATOM 9387 O O . HIS B 1 441 ? -59.595 -38.274 1.978 1.00 23.64 484 HIS B O 1
ATOM 9394 N N . TRP B 1 442 ? -61.516 -38.881 2.901 1.00 23.94 485 TRP B N 1
ATOM 9395 C CA . TRP B 1 442 ? -60.970 -39.116 4.227 1.00 23.86 485 TRP B CA 1
ATOM 9396 C C . TRP B 1 442 ? -60.897 -40.607 4.480 1.00 23.91 485 TRP B C 1
ATOM 9397 O O . TRP B 1 442 ? -61.936 -41.259 4.462 1.00 24.09 485 TRP B O 1
ATOM 9408 N N . GLU B 1 443 ? -59.691 -41.139 4.705 1.00 23.58 486 GLU B N 1
ATOM 9409 C CA . GLU B 1 443 ? -59.501 -42.554 5.080 1.00 23.28 486 GLU B CA 1
ATOM 9410 C C . GLU B 1 443 ? -58.855 -42.681 6.449 1.00 22.73 486 GLU B C 1
ATOM 9411 O O . GLU B 1 443 ? -58.025 -41.862 6.790 1.00 22.58 486 GLU B O 1
ATOM 9417 N N . GLY B 1 444 ? -59.203 -43.699 7.224 1.00 22.01 487 GLY B N 1
ATOM 9418 C CA . GLY B 1 444 ? -58.653 -43.805 8.567 1.00 22.02 487 GLY B CA 1
ATOM 9419 C C . GLY B 1 444 ? -58.796 -45.123 9.313 1.00 22.44 487 GLY B C 1
ATOM 9420 O O . GLY B 1 444 ? -59.665 -45.954 9.006 1.00 22.17 487 GLY B O 1
ATOM 9421 N N . LYS B 1 445 ? -57.940 -45.316 10.310 1.00 22.83 488 LYS B N 1
ATOM 9422 C CA . LYS B 1 445 ? -57.986 -46.529 11.127 1.00 23.78 488 LYS B CA 1
ATOM 9423 C C . LYS B 1 445 ? -58.136 -46.186 12.625 1.00 24.24 488 LYS B C 1
ATOM 9424 O O . LYS B 1 445 ? -57.507 -45.253 13.122 1.00 24.70 488 LYS B O 1
ATOM 9430 N N . SER B 1 446 ? -59.000 -46.914 13.327 1.00 24.20 489 SER B N 1
ATOM 9431 C CA . SER B 1 446 ? -59.106 -46.745 14.753 1.00 24.20 489 SER B CA 1
ATOM 9432 C C . SER B 1 446 ? -58.815 -48.100 15.333 1.00 24.47 489 SER B C 1
ATOM 9433 O O . SER B 1 446 ? -59.184 -49.108 14.753 1.00 23.90 489 SER B O 1
ATOM 9436 N N . TYR B 1 447 ? -58.118 -48.090 16.460 1.00 25.41 490 TYR B N 1
ATOM 9437 C CA . TYR B 1 447 ? -57.643 -49.260 17.159 1.00 26.53 490 TYR B CA 1
ATOM 9438 C C . TYR B 1 447 ? -58.250 -49.170 18.540 1.00 27.04 490 TYR B C 1
ATOM 9439 O O . TYR B 1 447 ? -57.987 -48.180 19.244 1.00 27.20 490 TYR B O 1
ATOM 9448 N N . TRP B 1 448 ? -59.033 -50.174 18.968 1.00 27.47 491 TRP B N 1
ATOM 9449 C CA . TRP B 1 448 ? -59.515 -50.134 20.363 1.00 27.57 491 TRP B CA 1
ATOM 9450 C C . TRP B 1 448 ? -59.664 -51.414 21.158 1.00 27.19 491 TRP B C 1
ATOM 9451 O O . TRP B 1 448 ? -60.047 -51.391 22.312 1.00 26.80 491 TRP B O 1
ATOM 9462 N N . ASN B 1 449 ? -59.304 -52.534 20.567 1.00 27.54 492 ASN B N 1
ATOM 9463 C CA . ASN B 1 449 ? -59.311 -53.773 21.304 1.00 28.23 492 ASN B CA 1
ATOM 9464 C C . ASN B 1 449 ? -57.901 -54.108 21.678 1.00 29.81 492 ASN B C 1
ATOM 9465 O O . ASN B 1 449 ? -57.219 -54.769 20.930 1.00 30.65 492 ASN B O 1
ATOM 9470 N N . LEU B 1 450 ? -57.449 -53.690 22.846 1.00 31.29 493 LEU B N 1
ATOM 9471 C CA . LEU B 1 450 ? -56.040 -53.843 23.124 1.00 32.83 493 LEU B CA 1
ATOM 9472 C C . LEU B 1 450 ? -55.596 -55.092 23.862 1.00 33.84 493 LEU B C 1
ATOM 9473 O O . LEU B 1 450 ? -56.099 -55.406 24.923 1.00 34.04 493 LEU B O 1
ATOM 9478 N N . ARG B 1 451 ? -54.640 -55.791 23.255 1.00 35.47 494 ARG B N 1
ATOM 9479 C CA . ARG B 1 451 ? -54.111 -57.062 23.748 1.00 37.15 494 ARG B CA 1
ATOM 9480 C C . ARG B 1 451 ? -53.731 -56.919 25.211 1.00 36.92 494 ARG B C 1
ATOM 9481 O O . ARG B 1 451 ? -53.003 -55.997 25.551 1.00 37.41 494 ARG B O 1
ATOM 9489 N N . ASN B 1 452 ? -54.200 -57.844 26.049 1.00 36.83 495 ASN B N 1
ATOM 9490 C CA . ASN B 1 452 ? -54.338 -57.624 27.504 1.00 36.68 495 ASN B CA 1
ATOM 9491 C C . ASN B 1 452 ? -53.337 -56.698 28.131 1.00 35.55 495 ASN B C 1
ATOM 9492 O O . ASN B 1 452 ? -52.169 -57.008 28.288 1.00 35.44 495 ASN B O 1
ATOM 9497 N N . TYR B 1 453 ? -53.860 -55.539 28.490 1.00 34.52 496 TYR B N 1
ATOM 9498 C CA . TYR B 1 453 ? -53.070 -54.397 28.841 1.00 33.55 496 TYR B CA 1
ATOM 9499 C C . TYR B 1 453 ? -53.426 -54.003 30.256 1.00 32.72 496 TYR B C 1
ATOM 9500 O O . TYR B 1 453 ? -54.594 -53.800 30.549 1.00 32.18 496 TYR B O 1
ATOM 9509 N N . ASP B 1 454 ? -52.440 -53.904 31.139 1.00 32.19 497 ASP B N 1
ATOM 9510 C CA . ASP B 1 454 ? -52.726 -53.405 32.488 1.00 32.01 497 ASP B CA 1
ATOM 9511 C C . ASP B 1 454 ? -52.953 -51.863 32.488 1.00 31.34 497 ASP B C 1
ATOM 9512 O O . ASP B 1 454 ? -52.007 -51.074 32.284 1.00 31.00 497 ASP B O 1
ATOM 9517 N N . ASN B 1 455 ? -54.203 -51.440 32.701 1.00 30.35 498 ASN B N 1
ATOM 9518 C CA . ASN B 1 455 ? -54.566 -50.028 32.521 1.00 29.72 498 ASN B CA 1
ATOM 9519 C C . ASN B 1 455 ? -54.929 -49.288 33.833 1.00 29.77 498 ASN B C 1
ATOM 9520 O O . ASN B 1 455 ? -55.543 -48.207 33.828 1.00 29.82 498 ASN B O 1
ATOM 9525 N N . THR B 1 456 ? -54.536 -49.897 34.949 1.00 29.66 499 THR B N 1
ATOM 9526 C CA . THR B 1 456 ? -54.575 -49.268 36.259 1.00 29.18 499 THR B CA 1
ATOM 9527 C C . THR B 1 456 ? -53.225 -48.662 36.601 1.00 28.47 499 THR B C 1
ATOM 9528 O O . THR B 1 456 ? -52.198 -49.204 36.207 1.00 28.11 499 THR B O 1
ATOM 9532 N N . THR B 1 457 ? -53.255 -47.562 37.362 1.00 28.12 500 THR B N 1
ATOM 9533 C CA . THR B 1 457 ? -52.064 -46.939 37.976 1.00 27.67 500 THR B CA 1
ATOM 9534 C C . THR B 1 457 ? -52.196 -46.888 39.511 1.00 28.14 500 THR B C 1
ATOM 9535 O O . THR B 1 457 ? -53.310 -46.778 40.007 1.00 28.17 500 THR B O 1
ATOM 9539 N N . ASP B 1 458 ? -51.077 -46.969 40.243 1.00 28.64 501 ASP B N 1
ATOM 9540 C CA . ASP B 1 458 ? -51.066 -47.053 41.739 1.00 29.30 501 ASP B CA 1
ATOM 9541 C C . ASP B 1 458 ? -51.132 -45.700 42.461 1.00 28.28 501 ASP B C 1
ATOM 9542 O O . ASP B 1 458 ? -51.265 -45.638 43.682 1.00 28.06 501 ASP B O 1
ATOM 9547 N N . ASP B 1 459 ? -50.988 -44.618 41.714 1.00 27.13 502 ASP B N 1
ATOM 9548 C CA . ASP B 1 459 ? -50.832 -43.320 42.315 1.00 25.96 502 ASP B CA 1
ATOM 9549 C C . ASP B 1 459 ? -51.459 -42.289 41.423 1.00 24.88 502 ASP B C 1
ATOM 9550 O O . ASP B 1 459 ? -50.968 -42.054 40.312 1.00 24.39 502 ASP B O 1
ATOM 9555 N N . PHE B 1 460 ? -52.544 -41.691 41.923 1.00 23.59 503 PHE B N 1
ATOM 9556 C CA . PHE B 1 460 ? -53.208 -40.565 41.269 1.00 22.26 503 PHE B CA 1
ATOM 9557 C C . PHE B 1 460 ? -52.555 -39.233 41.668 1.00 23.27 503 PHE B C 1
ATOM 9558 O O . PHE B 1 460 ? -52.229 -38.410 40.808 1.00 22.79 503 PHE B O 1
ATOM 9566 N N . ILE B 1 461 ? -52.378 -39.020 42.970 1.00 24.46 504 ILE B N 1
ATOM 9567 C CA . ILE B 1 461 ? -51.821 -37.747 43.459 1.00 26.31 504 ILE B CA 1
ATOM 9568 C C . ILE B 1 461 ? -50.483 -37.369 42.776 1.00 26.52 504 ILE B C 1
ATOM 9569 O O . ILE B 1 461 ? -50.258 -36.208 42.467 1.00 26.98 504 ILE B O 1
ATOM 9574 N N . ASN B 1 462 ? -49.638 -38.371 42.514 1.00 26.75 505 ASN B N 1
ATOM 9575 C CA . ASN B 1 462 ? -48.278 -38.181 42.003 1.00 26.36 505 ASN B CA 1
ATOM 9576 C C . ASN B 1 462 ? -48.147 -38.617 40.565 1.00 25.91 505 ASN B C 1
ATOM 9577 O O . ASN B 1 462 ? -47.058 -38.940 40.122 1.00 25.92 505 ASN B O 1
ATOM 9582 N N . TRP B 1 463 ? -49.265 -38.639 39.849 1.00 25.47 506 TRP B N 1
ATOM 9583 C CA . TRP B 1 463 ? -49.296 -39.024 38.446 1.00 24.95 506 TRP B CA 1
ATOM 9584 C C . TRP B 1 463 ? -48.380 -38.109 37.625 1.00 25.74 506 TRP B C 1
ATOM 9585 O O . TRP B 1 463 ? -48.573 -36.898 37.512 1.00 25.55 506 TRP B O 1
ATOM 9596 N N . ASP B 1 464 ? -47.360 -38.755 37.084 1.00 27.24 507 ASP B N 1
ATOM 9597 C CA . ASP B 1 464 ? -46.361 -38.157 36.269 1.00 28.19 507 ASP B CA 1
ATOM 9598 C C . ASP B 1 464 ? -46.560 -38.695 34.871 1.00 27.64 507 ASP B C 1
ATOM 9599 O O . ASP B 1 464 ? -45.687 -38.513 34.017 1.00 27.81 507 ASP B O 1
ATOM 9604 N N . GLY B 1 465 ? -47.694 -39.358 34.636 1.00 26.23 508 GLY B N 1
ATOM 9605 C CA . GLY B 1 465 ? -47.924 -40.029 33.374 1.00 25.69 508 GLY B CA 1
ATOM 9606 C C . GLY B 1 465 ? -47.173 -41.326 33.106 1.00 25.54 508 GLY B C 1
ATOM 9607 O O . GLY B 1 465 ? -47.128 -41.788 31.984 1.00 25.07 508 GLY B O 1
ATOM 9608 N N . ASP B 1 466 ? -46.625 -41.951 34.137 1.00 26.27 509 ASP B N 1
ATOM 9609 C CA . ASP B 1 466 ? -45.898 -43.200 33.964 1.00 26.89 509 ASP B CA 1
ATOM 9610 C C . ASP B 1 466 ? -46.720 -44.502 33.900 1.00 26.15 509 ASP B C 1
ATOM 9611 O O . ASP B 1 466 ? -47.048 -45.089 34.914 1.00 25.91 509 ASP B O 1
ATOM 9616 N N . ILE B 1 467 ? -47.029 -44.962 32.696 1.00 25.44 510 ILE B N 1
ATOM 9617 C CA . ILE B 1 467 ? -47.719 -46.231 32.529 1.00 24.93 510 ILE B CA 1
ATOM 9618 C C . ILE B 1 467 ? -47.286 -46.861 31.219 1.00 24.85 510 ILE B C 1
ATOM 9619 O O . ILE B 1 467 ? -47.001 -46.170 30.263 1.00 24.93 510 ILE B O 1
ATOM 9624 N N . GLY B 1 468 ? -47.217 -48.184 31.186 1.00 24.89 511 GLY B N 1
ATOM 9625 C CA . GLY B 1 468 ? -46.841 -48.897 29.989 1.00 23.94 511 GLY B CA 1
ATOM 9626 C C . GLY B 1 468 ? -47.707 -48.453 28.850 1.00 23.88 511 GLY B C 1
ATOM 9627 O O . GLY B 1 468 ? -48.858 -48.084 29.046 1.00 23.37 511 GLY B O 1
ATOM 9628 N N . LYS B 1 469 ? -47.097 -48.443 27.666 1.00 24.54 512 LYS B N 1
ATOM 9629 C CA . LYS B 1 469 ? -47.748 -48.231 26.367 1.00 24.38 512 LYS B CA 1
ATOM 9630 C C . LYS B 1 469 ? -48.486 -49.524 25.972 1.00 23.60 512 LYS B C 1
ATOM 9631 O O . LYS B 1 469 ? -47.970 -50.602 26.133 1.00 23.16 512 LYS B O 1
ATOM 9637 N N . PRO B 1 470 ? -49.726 -49.425 25.496 1.00 23.88 513 PRO B N 1
ATOM 9638 C CA . PRO B 1 470 ? -50.404 -50.663 25.046 1.00 23.84 513 PRO B CA 1
ATOM 9639 C C . PRO B 1 470 ? -49.894 -51.253 23.743 1.00 24.04 513 PRO B C 1
ATOM 9640 O O . PRO B 1 470 ? -49.301 -50.563 22.922 1.00 23.62 513 PRO B O 1
ATOM 9644 N N . ASP B 1 471 ? -50.134 -52.543 23.578 1.00 24.65 514 ASP B N 1
ATOM 9645 C CA . ASP B 1 471 ? -50.040 -53.157 22.283 1.00 25.45 514 ASP B CA 1
ATOM 9646 C C . ASP B 1 471 ? -51.435 -52.969 21.711 1.00 24.78 514 ASP B C 1
ATOM 9647 O O . ASP B 1 471 ? -52.403 -53.400 22.296 1.00 24.46 514 ASP B O 1
ATOM 9652 N N . TRP B 1 472 ? -51.529 -52.270 20.586 1.00 24.68 515 TRP B N 1
ATOM 9653 C CA . TRP B 1 472 ? -52.836 -51.863 20.043 1.00 24.11 515 TRP B CA 1
ATOM 9654 C C . TRP B 1 472 ? -53.590 -52.973 19.295 1.00 24.55 515 TRP B C 1
ATOM 9655 O O . TRP B 1 472 ? -54.807 -52.851 19.104 1.00 24.64 515 TRP B O 1
ATOM 9666 N N . GLY B 1 473 ? -52.885 -54.037 18.879 1.00 24.39 516 GLY B N 1
ATOM 9667 C CA . GLY B 1 473 ? -53.488 -55.088 18.054 1.00 24.20 516 GLY B CA 1
ATOM 9668 C C . GLY B 1 473 ? -53.916 -54.561 16.695 1.00 24.04 516 GLY B C 1
ATOM 9669 O O . GLY B 1 473 ? -53.349 -53.574 16.230 1.00 24.15 516 GLY B O 1
ATOM 9670 N N . THR B 1 474 ? -54.916 -55.197 16.073 1.00 23.55 517 THR B N 1
ATOM 9671 C CA . THR B 1 474 ? -55.362 -54.844 14.725 1.00 23.35 517 THR B CA 1
ATOM 9672 C C . THR B 1 474 ? -56.413 -53.758 14.717 1.00 24.10 517 THR B C 1
ATOM 9673 O O . THR B 1 474 ? -57.142 -53.590 15.687 1.00 24.48 517 THR B O 1
ATOM 9677 N N . PRO B 1 475 ? -56.479 -52.977 13.629 1.00 24.83 518 PRO B N 1
ATOM 9678 C CA . PRO B 1 475 ? -57.523 -51.939 13.509 1.00 25.07 518 PRO B CA 1
ATOM 9679 C C . PRO B 1 475 ? -58.918 -52.497 13.738 1.00 25.05 518 PRO B C 1
ATOM 9680 O O . PRO B 1 475 ? -59.172 -53.631 13.379 1.00 25.67 518 PRO B O 1
ATOM 9684 N N . SER B 1 476 ? -59.807 -51.703 14.323 1.00 24.72 519 SER B N 1
ATOM 9685 C CA . SER B 1 476 ? -61.130 -52.163 14.735 1.00 24.34 519 SER B CA 1
ATOM 9686 C C . SER B 1 476 ? -62.197 -51.474 13.934 1.00 24.68 519 SER B C 1
ATOM 9687 O O . SER B 1 476 ? -63.369 -51.840 13.988 1.00 24.96 519 SER B O 1
ATOM 9690 N N . GLN B 1 477 ? -61.780 -50.463 13.188 1.00 24.99 520 GLN B N 1
ATOM 9691 C CA . GLN B 1 477 ? -62.660 -49.682 12.338 1.00 25.01 520 GLN B CA 1
ATOM 9692 C C . GLN B 1 477 ? -61.898 -49.217 11.096 1.00 24.72 520 GLN B C 1
ATOM 9693 O O . GLN B 1 477 ? -60.677 -49.006 11.150 1.00 25.14 520 GLN B O 1
ATOM 9699 N N . TYR B 1 478 ? -62.588 -49.075 9.974 1.00 23.91 521 TYR B N 1
ATOM 9700 C CA . TYR B 1 478 ? -61.937 -48.594 8.765 1.00 23.76 521 TYR B CA 1
ATOM 9701 C C . TYR B 1 478 ? -62.820 -47.506 8.224 1.00 24.21 521 TYR B C 1
ATOM 9702 O O . TYR B 1 478 ? -63.873 -47.791 7.721 1.00 24.50 521 TYR B O 1
ATOM 9711 N N . ILE B 1 479 ? -62.414 -46.251 8.356 1.00 24.90 522 ILE B N 1
ATOM 9712 C CA . ILE B 1 479 ? -63.172 -45.150 7.773 1.00 25.58 522 ILE B CA 1
ATOM 9713 C C . ILE B 1 479 ? -62.703 -44.954 6.341 1.00 25.84 522 ILE B C 1
ATOM 9714 O O . ILE B 1 479 ? -61.507 -44.998 6.079 1.00 25.56 522 ILE B O 1
ATOM 9719 N N . ASP B 1 480 ? -63.673 -44.743 5.445 1.00 26.64 523 ASP B N 1
ATOM 9720 C CA . ASP B 1 480 ? -63.481 -44.434 4.011 1.00 27.37 523 ASP B CA 1
ATOM 9721 C C . ASP B 1 480 ? -64.707 -43.582 3.592 1.00 28.30 523 ASP B C 1
ATOM 9722 O O . ASP B 1 480 ? -65.773 -44.132 3.310 1.00 28.73 523 ASP B O 1
ATOM 9727 N N . ASP B 1 481 ? -64.564 -42.245 3.628 1.00 28.84 524 ASP B N 1
ATOM 9728 C CA . ASP B 1 481 ? -65.644 -41.279 3.365 1.00 29.69 524 ASP B CA 1
ATOM 9729 C C . ASP B 1 481 ? -65.232 -40.357 2.243 1.00 30.37 524 ASP B C 1
ATOM 9730 O O . ASP B 1 481 ? -64.101 -39.910 2.216 1.00 30.66 524 ASP B O 1
ATOM 9735 N N . LYS B 1 482 ? -66.131 -40.053 1.314 1.00 31.25 525 LYS B N 1
ATOM 9736 C CA . LYS B 1 482 ? -65.823 -39.086 0.246 1.00 31.80 525 LYS B CA 1
ATOM 9737 C C . LYS B 1 482 ? -66.844 -37.971 0.267 1.00 32.23 525 LYS B C 1
ATOM 9738 O O . LYS B 1 482 ? -67.996 -38.246 -0.079 1.00 32.59 525 LYS B O 1
ATOM 9744 N N . THR B 1 483 ? -66.452 -36.746 0.659 1.00 31.86 526 THR B N 1
ATOM 9745 C CA . THR B 1 483 ? -67.291 -35.565 0.420 1.00 31.91 526 THR B CA 1
ATOM 9746 C C . THR B 1 483 ? -67.119 -34.980 -1.020 1.00 31.71 526 THR B C 1
ATOM 9747 O O . THR B 1 483 ? -66.018 -35.009 -1.562 1.00 31.65 526 THR B O 1
ATOM 9751 N N . ARG B 1 484 ? -68.209 -34.505 -1.644 1.00 31.34 527 ARG B N 1
ATOM 9752 C CA . ARG B 1 484 ? -68.156 -33.723 -2.906 1.00 31.18 527 ARG B CA 1
ATOM 9753 C C . ARG B 1 484 ? -69.060 -32.472 -2.883 1.00 31.33 527 ARG B C 1
ATOM 9754 O O . ARG B 1 484 ? -70.267 -32.557 -2.594 1.00 31.55 527 ARG B O 1
ATOM 9762 N N . GLN B 1 485 ? -68.484 -31.311 -3.201 1.00 30.78 528 GLN B N 1
ATOM 9763 C CA . GLN B 1 485 ? -69.256 -30.087 -3.172 1.00 30.39 528 GLN B CA 1
ATOM 9764 C C . GLN B 1 485 ? -69.052 -29.237 -4.400 1.00 30.73 528 GLN B C 1
ATOM 9765 O O . GLN B 1 485 ? -67.934 -29.014 -4.820 1.00 30.86 528 GLN B O 1
ATOM 9771 N N . LEU B 1 486 ? -70.153 -28.749 -4.957 1.00 31.24 529 LEU B N 1
ATOM 9772 C CA . LEU B 1 486 ? -70.128 -27.857 -6.109 1.00 31.59 529 LEU B CA 1
ATOM 9773 C C . LEU B 1 486 ? -70.703 -26.506 -5.694 1.00 31.97 529 LEU B C 1
ATOM 9774 O O . LEU B 1 486 ? -71.520 -26.438 -4.781 1.00 32.56 529 LEU B O 1
ATOM 9779 N N . GLY B 1 487 ? -70.273 -25.428 -6.337 1.00 32.05 530 GLY B N 1
ATOM 9780 C CA . GLY B 1 487 ? -70.781 -24.085 -5.998 1.00 31.93 530 GLY B CA 1
ATOM 9781 C C . GLY B 1 487 ? -70.848 -23.124 -7.171 1.00 31.77 530 GLY B C 1
ATOM 9782 O O . GLY B 1 487 ? -69.926 -23.055 -7.980 1.00 31.77 530 GLY B O 1
ATOM 9783 N N . SER B 1 488 ? -71.956 -22.403 -7.289 1.00 31.67 531 SER B N 1
ATOM 9784 C CA . SER B 1 488 ? -72.077 -21.361 -8.297 1.00 31.32 531 SER B CA 1
ATOM 9785 C C . SER B 1 488 ? -72.677 -20.156 -7.636 1.00 32.04 531 SER B C 1
ATOM 9786 O O . SER B 1 488 ? -73.695 -20.267 -6.943 1.00 32.12 531 SER B O 1
ATOM 9789 N N . TYR B 1 489 ? -72.029 -19.013 -7.834 1.00 32.57 532 TYR B N 1
ATOM 9790 C CA . TYR B 1 489 ? -72.454 -17.778 -7.229 1.00 33.67 532 TYR B CA 1
ATOM 9791 C C . TYR B 1 489 ? -72.347 -16.630 -8.211 1.00 34.88 532 TYR B C 1
ATOM 9792 O O . TYR B 1 489 ? -71.342 -16.518 -8.929 1.00 35.07 532 TYR B O 1
ATOM 9801 N N . MET B 1 490 ? -73.421 -15.828 -8.267 1.00 36.23 533 MET B N 1
ATOM 9802 C CA . MET B 1 490 ? -73.461 -14.481 -8.879 1.00 37.58 533 MET B CA 1
ATOM 9803 C C . MET B 1 490 ? -73.564 -13.466 -7.701 1.00 37.52 533 MET B C 1
ATOM 9804 O O . MET B 1 490 ? -74.300 -13.697 -6.727 1.00 37.58 533 MET B O 1
ATOM 9809 N N . THR B 1 491 ? -72.831 -12.361 -7.761 1.00 37.36 534 THR B N 1
ATOM 9810 C CA . THR B 1 491 ? -73.096 -11.246 -6.839 1.00 37.22 534 THR B CA 1
ATOM 9811 C C . THR B 1 491 ? -73.005 -9.892 -7.534 1.00 37.41 534 THR B C 1
ATOM 9812 O O . THR B 1 491 ? -72.056 -9.621 -8.279 1.00 37.49 534 THR B O 1
ATOM 9816 N N . ALA B 1 492 ? -73.980 -9.029 -7.275 1.00 37.07 535 ALA B N 1
ATOM 9817 C CA . ALA B 1 492 ? -73.933 -7.706 -7.836 1.00 36.84 535 ALA B CA 1
ATOM 9818 C C . ALA B 1 492 ? -73.931 -6.660 -6.740 1.00 36.87 535 ALA B C 1
ATOM 9819 O O . ALA B 1 492 ? -74.718 -6.742 -5.807 1.00 37.02 535 ALA B O 1
ATOM 9821 N N . ARG B 1 493 ? -73.010 -5.704 -6.844 1.00 36.80 536 ARG B N 1
ATOM 9822 C CA . ARG B 1 493 ? -73.057 -4.484 -6.052 1.00 36.59 536 ARG B CA 1
ATOM 9823 C C . ARG B 1 493 ? -73.573 -3.381 -6.949 1.00 36.71 536 ARG B C 1
ATOM 9824 O O . ARG B 1 493 ? -72.822 -2.845 -7.763 1.00 36.95 536 ARG B O 1
ATOM 9832 N N . PHE B 1 494 ? -74.861 -3.073 -6.811 1.00 36.59 537 PHE B N 1
ATOM 9833 C CA . PHE B 1 494 ? -75.506 -2.029 -7.596 1.00 36.40 537 PHE B CA 1
ATOM 9834 C C . PHE B 1 494 ? -75.168 -0.674 -7.026 1.00 36.88 537 PHE B C 1
ATOM 9835 O O . PHE B 1 494 ? -75.205 -0.467 -5.814 1.00 36.84 537 PHE B O 1
ATOM 9843 N N . ASN B 1 495 ? -74.828 0.241 -7.916 1.00 37.38 538 ASN B N 1
ATOM 9844 C CA . ASN B 1 495 ? -74.665 1.635 -7.559 1.00 37.99 538 ASN B CA 1
ATOM 9845 C C . ASN B 1 495 ? -75.985 2.448 -7.731 1.00 38.28 538 ASN B C 1
ATOM 9846 O O . ASN B 1 495 ? -76.174 3.149 -8.748 1.00 38.52 538 ASN B O 1
ATOM 9851 N N . VAL B 1 496 ? -76.892 2.360 -6.752 1.00 37.83 539 VAL B N 1
ATOM 9852 C CA . VAL B 1 496 ? -78.194 3.043 -6.843 1.00 37.55 539 VAL B CA 1
ATOM 9853 C C . VAL B 1 496 ? -78.103 4.591 -6.785 1.00 37.36 539 VAL B C 1
ATOM 9854 O O . VAL B 1 496 ? -78.671 5.266 -7.635 1.00 37.00 539 VAL B O 1
ATOM 9858 N N . THR B 1 497 ? -77.374 5.113 -5.787 1.00 37.29 540 THR B N 1
ATOM 9859 C CA . THR B 1 497 ? -77.096 6.554 -5.556 1.00 37.17 540 THR B CA 1
ATOM 9860 C C . THR B 1 497 ? -75.594 6.690 -5.291 1.00 37.33 540 THR B C 1
ATOM 9861 O O . THR B 1 497 ? -74.865 5.703 -5.349 1.00 37.63 540 THR B O 1
ATOM 9865 N N . ASP B 1 498 ? -75.125 7.902 -5.006 1.00 37.22 541 ASP B N 1
ATOM 9866 C CA . ASP B 1 498 ? -73.757 8.110 -4.529 1.00 37.04 541 ASP B CA 1
ATOM 9867 C C . ASP B 1 498 ? -73.640 7.796 -3.036 1.00 36.81 541 ASP B C 1
ATOM 9868 O O . ASP B 1 498 ? -72.555 7.766 -2.476 1.00 36.63 541 ASP B O 1
ATOM 9873 N N . ASP B 1 499 ? -74.782 7.554 -2.408 1.00 36.93 542 ASP B N 1
ATOM 9874 C CA . ASP B 1 499 ? -74.841 7.186 -1.002 1.00 37.03 542 ASP B CA 1
ATOM 9875 C C . ASP B 1 499 ? -75.414 5.773 -0.811 1.00 36.98 542 ASP B C 1
ATOM 9876 O O . ASP B 1 499 ? -75.332 5.203 0.284 1.00 37.13 542 ASP B O 1
ATOM 9881 N N . LEU B 1 500 ? -75.962 5.194 -1.875 1.00 36.44 543 LEU B N 1
ATOM 9882 C CA . LEU B 1 500 ? -76.642 3.920 -1.743 1.00 36.08 543 LEU B CA 1
ATOM 9883 C C . LEU B 1 500 ? -76.136 2.855 -2.688 1.00 35.52 543 LEU B C 1
ATOM 9884 O O . LEU B 1 500 ? -76.126 3.040 -3.897 1.00 35.51 543 LEU B O 1
ATOM 9889 N N . ASN B 1 501 ? -75.706 1.740 -2.102 1.00 35.20 544 ASN B N 1
ATOM 9890 C CA . ASN B 1 501 ? -75.275 0.554 -2.834 1.00 34.60 544 ASN B CA 1
ATOM 9891 C C . ASN B 1 501 ? -76.058 -0.652 -2.328 1.00 34.36 544 ASN B C 1
ATOM 9892 O O . ASN B 1 501 ? -76.060 -0.935 -1.118 1.00 34.23 544 ASN B O 1
ATOM 9897 N N . LEU B 1 502 ? -76.709 -1.358 -3.252 1.00 33.89 545 LEU B N 1
ATOM 9898 C CA . LEU B 1 502 ? -77.503 -2.546 -2.924 1.00 33.63 545 LEU B CA 1
ATOM 9899 C C . LEU B 1 502 ? -76.783 -3.835 -3.380 1.00 32.83 545 LEU B C 1
ATOM 9900 O O . LEU B 1 502 ? -76.443 -3.979 -4.559 1.00 32.68 545 LEU B O 1
ATOM 9905 N N . PHE B 1 503 ? -76.538 -4.752 -2.447 1.00 31.91 546 PHE B N 1
ATOM 9906 C CA . PHE B 1 503 ? -75.888 -6.022 -2.759 1.00 31.17 546 PHE B CA 1
ATOM 9907 C C . PHE B 1 503 ? -76.958 -7.091 -2.876 1.00 30.95 546 PHE B C 1
ATOM 9908 O O . PHE B 1 503 ? -77.692 -7.312 -1.922 1.00 30.74 546 PHE B O 1
ATOM 9916 N N . LEU B 1 504 ? -77.036 -7.745 -4.035 1.00 30.67 547 LEU B N 1
ATOM 9917 C CA . LEU B 1 504 ? -77.887 -8.911 -4.245 1.00 30.58 547 LEU B CA 1
ATOM 9918 C C . LEU B 1 504 ? -77.076 -10.001 -4.897 1.00 30.58 547 LEU B C 1
ATOM 9919 O O . LEU B 1 504 ? -76.412 -9.765 -5.906 1.00 30.76 547 LEU B O 1
ATOM 9924 N N . GLY B 1 505 ? -77.128 -11.202 -4.349 1.00 30.32 548 GLY B N 1
ATOM 9925 C CA . GLY B 1 505 ? -76.391 -12.301 -4.960 1.00 30.39 548 GLY B CA 1
ATOM 9926 C C . GLY B 1 505 ? -76.754 -13.625 -4.341 1.00 30.33 548 GLY B C 1
ATOM 9927 O O . GLY B 1 505 ? -77.732 -13.721 -3.611 1.00 30.37 548 GLY B O 1
ATOM 9928 N N . GLY B 1 506 ? -75.974 -14.659 -4.612 1.00 30.14 549 GLY B N 1
ATOM 9929 C CA . GLY B 1 506 ? -76.297 -15.936 -4.002 1.00 30.06 549 GLY B CA 1
ATOM 9930 C C . GLY B 1 506 ? -75.695 -17.154 -4.641 1.00 30.01 549 GLY B C 1
ATOM 9931 O O . GLY B 1 506 ? -75.090 -17.074 -5.705 1.00 30.51 549 GLY B O 1
ATOM 9932 N N . ARG B 1 507 ? -75.888 -18.296 -4.002 1.00 29.71 550 ARG B N 1
ATOM 9933 C CA . ARG B 1 507 ? -75.133 -19.479 -4.359 1.00 29.52 550 ARG B CA 1
ATOM 9934 C C . ARG B 1 507 ? -76.016 -20.709 -4.498 1.00 29.84 550 ARG B C 1
ATOM 9935 O O . ARG B 1 507 ? -76.826 -20.981 -3.607 1.00 29.81 550 ARG B O 1
ATOM 9943 N N . VAL B 1 508 ? -75.877 -21.451 -5.595 1.00 29.97 551 VAL B N 1
ATOM 9944 C CA . VAL B 1 508 ? -76.486 -22.786 -5.619 1.00 30.84 551 VAL B CA 1
ATOM 9945 C C . VAL B 1 508 ? -75.447 -23.843 -5.217 1.00 31.57 551 VAL B C 1
ATOM 9946 O O . VAL B 1 508 ? -74.284 -23.833 -5.670 1.00 31.89 551 VAL B O 1
ATOM 9950 N N . VAL B 1 509 ? -75.860 -24.725 -4.320 1.00 32.18 552 VAL B N 1
ATOM 9951 C CA . VAL B 1 509 ? -74.937 -25.637 -3.681 1.00 32.70 552 VAL B CA 1
ATOM 9952 C C . VAL B 1 509 ? -75.389 -27.059 -3.903 1.00 34.13 552 VAL B C 1
ATOM 9953 O O . VAL B 1 509 ? -76.571 -27.387 -3.728 1.00 34.21 552 VAL B O 1
ATOM 9957 N N . ASP B 1 510 ? -74.438 -27.887 -4.315 1.00 35.53 553 ASP B N 1
ATOM 9958 C CA . ASP B 1 510 ? -74.609 -29.324 -4.333 1.00 37.13 553 ASP B CA 1
ATOM 9959 C C . ASP B 1 510 ? -73.636 -29.983 -3.343 1.00 37.30 553 ASP B C 1
ATOM 9960 O O . ASP B 1 510 ? -72.468 -29.610 -3.259 1.00 36.93 553 ASP B O 1
ATOM 9965 N N . TYR B 1 511 ? -74.123 -30.973 -2.607 1.00 38.13 554 TYR B N 1
ATOM 9966 C CA . TYR B 1 511 ? -73.342 -31.633 -1.550 1.00 39.11 554 TYR B CA 1
ATOM 9967 C C . TYR B 1 511 ? -73.603 -33.154 -1.464 1.00 39.74 554 TYR B C 1
ATOM 9968 O O . TYR B 1 511 ? -74.691 -33.580 -1.060 1.00 40.01 554 TYR B O 1
ATOM 9977 N N . ARG B 1 512 ? -72.612 -33.961 -1.856 1.00 40.29 555 ARG B N 1
ATOM 9978 C CA . ARG B 1 512 ? -72.710 -35.434 -1.825 1.00 40.46 555 ARG B CA 1
ATOM 9979 C C . ARG B 1 512 ? -71.624 -35.947 -0.874 1.00 40.02 555 ARG B C 1
ATOM 9980 O O . ARG B 1 512 ? -70.549 -35.382 -0.796 1.00 40.05 555 ARG B O 1
ATOM 9988 N N . VAL B 1 513 ? -71.943 -36.969 -0.096 1.00 39.81 556 VAL B N 1
ATOM 9989 C CA . VAL B 1 513 ? -70.992 -37.594 0.821 1.00 39.67 556 VAL B CA 1
ATOM 9990 C C . VAL B 1 513 ? -71.369 -39.065 1.040 1.00 39.62 556 VAL B C 1
ATOM 9991 O O . VAL B 1 513 ? -72.242 -39.402 1.853 1.00 39.41 556 VAL B O 1
ATOM 9995 N N . THR B 1 514 ? -70.690 -39.915 0.272 1.00 39.43 557 THR B N 1
ATOM 9996 C CA . THR B 1 514 ? -70.795 -41.360 0.346 1.00 39.64 557 THR B CA 1
ATOM 9997 C C . THR B 1 514 ? -69.812 -41.957 1.394 1.00 40.16 557 THR B C 1
ATOM 9998 O O . THR B 1 514 ? -68.730 -41.405 1.614 1.00 40.39 557 THR B O 1
ATOM 10002 N N . GLY B 1 515 ? -70.173 -43.076 2.029 1.00 40.40 558 GLY B N 1
ATOM 10003 C CA . GLY B 1 515 ? -69.304 -43.715 3.020 1.00 40.91 558 GLY B CA 1
ATOM 10004 C C . GLY B 1 515 ? -69.850 -45.020 3.556 1.00 41.68 558 GLY B C 1
ATOM 10005 O O . GLY B 1 515 ? -70.456 -45.793 2.824 1.00 41.40 558 GLY B O 1
ATOM 10006 N N . LEU B 1 516 ? -69.630 -45.269 4.842 1.00 42.99 559 LEU B N 1
ATOM 10007 C CA . LEU B 1 516 ? -70.197 -46.447 5.512 1.00 44.20 559 LEU B CA 1
ATOM 10008 C C . LEU B 1 516 ? -71.713 -46.310 5.719 1.00 44.88 559 LEU B C 1
ATOM 10009 O O . LEU B 1 516 ? -72.482 -47.280 5.516 1.00 45.20 559 LEU B O 1
ATOM 10014 N N . ASN B 1 517 ? -72.128 -45.112 6.133 1.00 45.16 560 ASN B N 1
ATOM 10015 C CA . ASN B 1 517 ? -73.533 -44.802 6.323 1.00 45.49 560 ASN B CA 1
ATOM 10016 C C . ASN B 1 517 ? -74.201 -44.511 4.989 1.00 45.91 560 ASN B C 1
ATOM 10017 O O . ASN B 1 517 ? -73.508 -44.277 3.988 1.00 45.82 560 ASN B O 1
ATOM 10022 N N . PRO B 1 518 ? -75.551 -44.584 4.965 1.00 46.40 561 PRO B N 1
ATOM 10023 C CA . PRO B 1 518 ? -76.424 -44.110 3.886 1.00 46.34 561 PRO B CA 1
ATOM 10024 C C . PRO B 1 518 ? -75.975 -42.763 3.328 1.00 45.80 561 PRO B C 1
ATOM 10025 O O . PRO B 1 518 ? -75.737 -41.821 4.113 1.00 45.58 561 PRO B O 1
ATOM 10029 N N . THR B 1 519 ? -75.858 -42.698 1.993 1.00 45.10 562 THR B N 1
ATOM 10030 C CA . THR B 1 519 ? -75.466 -41.475 1.268 1.00 44.66 562 THR B CA 1
ATOM 10031 C C . THR B 1 519 ? -76.225 -40.241 1.786 1.00 44.57 562 THR B C 1
ATOM 10032 O O . THR B 1 519 ? -77.449 -40.255 1.890 1.00 44.76 562 THR B O 1
ATOM 10036 N N . ILE B 1 520 ? -75.495 -39.192 2.141 1.00 44.13 563 ILE B N 1
ATOM 10037 C CA . ILE B 1 520 ? -76.108 -37.910 2.468 1.00 43.93 563 ILE B CA 1
ATOM 10038 C C . ILE B 1 520 ? -76.060 -37.038 1.198 1.00 43.48 563 ILE B C 1
ATOM 10039 O O . ILE B 1 520 ? -75.029 -36.961 0.537 1.00 43.22 563 ILE B O 1
ATOM 10044 N N . ARG B 1 521 ? -77.174 -36.413 0.828 1.00 43.24 564 ARG B N 1
ATOM 10045 C CA . ARG B 1 521 ? -77.245 -35.777 -0.501 1.00 43.08 564 ARG B CA 1
ATOM 10046 C C . ARG B 1 521 ? -78.122 -34.531 -0.519 1.00 42.05 564 ARG B C 1
ATOM 10047 O O . ARG B 1 521 ? -79.304 -34.610 -0.209 1.00 42.02 564 ARG B O 1
ATOM 10055 N N . GLU B 1 522 ? -77.548 -33.387 -0.886 1.00 40.75 565 GLU B N 1
ATOM 10056 C CA . GLU B 1 522 ? -78.323 -32.148 -1.047 1.00 39.46 565 GLU B CA 1
ATOM 10057 C C . GLU B 1 522 ? -78.060 -31.434 -2.376 1.00 38.30 565 GLU B C 1
ATOM 10058 O O . GLU B 1 522 ? -77.017 -30.830 -2.553 1.00 38.06 565 GLU B O 1
ATOM 10064 N N . SER B 1 523 ? -79.007 -31.511 -3.312 1.00 37.30 566 SER B N 1
ATOM 10065 C CA . SER B 1 523 ? -78.854 -30.832 -4.604 1.00 36.10 566 SER B CA 1
ATOM 10066 C C . SER B 1 523 ? -79.670 -29.559 -4.761 1.00 35.27 566 SER B C 1
ATOM 10067 O O . SER B 1 523 ? -80.792 -29.492 -4.281 1.00 34.89 566 SER B O 1
ATOM 10070 N N . GLY B 1 524 ? -79.062 -28.566 -5.422 1.00 34.45 567 GLY B N 1
ATOM 10071 C CA . GLY B 1 524 ? -79.668 -27.284 -5.754 1.00 33.54 567 GLY B CA 1
ATOM 10072 C C . GLY B 1 524 ? -80.177 -26.398 -4.628 1.00 33.31 567 GLY B C 1
ATOM 10073 O O . GLY B 1 524 ? -81.143 -25.667 -4.835 1.00 33.20 567 GLY B O 1
ATOM 10074 N N . ARG B 1 525 ? -79.562 -26.427 -3.443 1.00 33.06 568 ARG B N 1
ATOM 10075 C CA . ARG B 1 525 ? -80.047 -25.526 -2.373 1.00 32.75 568 ARG B CA 1
ATOM 10076 C C . ARG B 1 525 ? -79.520 -24.140 -2.642 1.00 31.58 568 ARG B C 1
ATOM 10077 O O . ARG B 1 525 ? -78.415 -23.989 -3.154 1.00 31.41 568 ARG B O 1
ATOM 10085 N N . PHE B 1 526 ? -80.330 -23.143 -2.309 1.00 30.23 569 PHE B N 1
ATOM 10086 C CA . PHE B 1 526 ? -80.032 -21.773 -2.624 1.00 28.85 569 PHE B CA 1
ATOM 10087 C C . PHE B 1 526 ? -79.636 -21.046 -1.360 1.00 28.53 569 PHE B C 1
ATOM 10088 O O . PHE B 1 526 ? -80.292 -21.186 -0.345 1.00 28.24 569 PHE B O 1
ATOM 10096 N N . ILE B 1 527 ? -78.542 -20.293 -1.415 1.00 28.27 570 ILE B N 1
ATOM 10097 C CA . ILE B 1 527 ? -78.149 -19.414 -0.322 1.00 27.82 570 ILE B CA 1
ATOM 10098 C C . ILE B 1 527 ? -78.247 -18.014 -0.878 1.00 27.77 570 ILE B C 1
ATOM 10099 O O . ILE B 1 527 ? -77.556 -17.714 -1.836 1.00 27.78 570 ILE B O 1
ATOM 10104 N N . PRO B 1 528 ? -79.151 -17.176 -0.326 1.00 28.12 571 PRO B N 1
ATOM 10105 C CA . PRO B 1 528 ? -79.288 -15.751 -0.693 1.00 28.23 571 PRO B CA 1
ATOM 10106 C C . PRO B 1 528 ? -78.324 -14.809 0.032 1.00 28.24 571 PRO B C 1
ATOM 10107 O O . PRO B 1 528 ? -77.888 -15.096 1.152 1.00 28.46 571 PRO B O 1
ATOM 10111 N N . TYR B 1 529 ? -77.976 -13.712 -0.635 1.00 28.21 572 TYR B N 1
ATOM 10112 C CA . TYR B 1 529 ? -77.164 -12.666 -0.055 1.00 28.38 572 TYR B CA 1
ATOM 10113 C C . TYR B 1 529 ? -77.848 -11.398 -0.458 1.00 28.45 572 TYR B C 1
ATOM 10114 O O . TYR B 1 529 ? -77.986 -11.108 -1.645 1.00 28.32 572 TYR B O 1
ATOM 10123 N N . VAL B 1 530 ? -78.319 -10.675 0.546 1.00 28.65 573 VAL B N 1
ATOM 10124 C CA . VAL B 1 530 ? -78.954 -9.385 0.362 1.00 28.85 573 VAL B CA 1
ATOM 10125 C C . VAL B 1 530 ? -78.396 -8.461 1.426 1.00 29.32 573 VAL B C 1
ATOM 10126 O O . VAL B 1 530 ? -78.238 -8.850 2.590 1.00 29.20 573 VAL B O 1
ATOM 10130 N N . GLY B 1 531 ? -78.094 -7.236 1.013 1.00 29.86 574 GLY B N 1
ATOM 10131 C CA . GLY B 1 531 ? -77.630 -6.223 1.938 1.00 30.42 574 GLY B CA 1
ATOM 10132 C C . GLY B 1 531 ? -77.409 -4.918 1.237 1.00 30.71 574 GLY B C 1
ATOM 10133 O O . GLY B 1 531 ? -77.220 -4.900 0.035 1.00 31.03 574 GLY B O 1
ATOM 10134 N N . ALA B 1 532 ? -77.424 -3.834 2.008 1.00 30.95 575 ALA B N 1
ATOM 10135 C CA . ALA B 1 532 ? -77.325 -2.472 1.495 1.00 31.04 575 ALA B CA 1
ATOM 10136 C C . ALA B 1 532 ? -76.375 -1.627 2.355 1.00 31.25 575 ALA B C 1
ATOM 10137 O O . ALA B 1 532 ? -76.236 -1.864 3.553 1.00 30.83 575 ALA B O 1
ATOM 10139 N N . VAL B 1 533 ? -75.706 -0.651 1.757 1.00 31.94 576 VAL B N 1
ATOM 10140 C CA . VAL B 1 533 ? -75.012 0.347 2.576 1.00 33.04 576 VAL B CA 1
ATOM 10141 C C . VAL B 1 533 ? -75.299 1.765 2.092 1.00 33.79 576 VAL B C 1
ATOM 10142 O O . VAL B 1 533 ? -75.187 2.072 0.904 1.00 33.97 576 VAL B O 1
ATOM 10146 N N . TYR B 1 534 ? -75.686 2.611 3.039 1.00 34.60 577 TYR B N 1
ATOM 10147 C CA . TYR B 1 534 ? -76.057 3.996 2.787 1.00 35.49 577 TYR B CA 1
ATOM 10148 C C . TYR B 1 534 ? -75.100 4.925 3.562 1.00 35.33 577 TYR B C 1
ATOM 10149 O O . TYR B 1 534 ? -74.916 4.760 4.761 1.00 35.27 577 TYR B O 1
ATOM 10158 N N . ASP B 1 535 ? -74.459 5.860 2.863 1.00 35.17 578 ASP B N 1
ATOM 10159 C CA . ASP B 1 535 ? -73.580 6.870 3.484 1.00 35.12 578 ASP B CA 1
ATOM 10160 C C . ASP B 1 535 ? -74.386 8.004 4.163 1.00 35.69 578 ASP B C 1
ATOM 10161 O O . ASP B 1 535 ? -75.478 8.382 3.679 1.00 35.93 578 ASP B O 1
ATOM 10166 N N . LEU B 1 536 ? -73.881 8.539 5.280 1.00 35.66 579 LEU B N 1
ATOM 10167 C CA . LEU B 1 536 ? -74.588 9.637 5.984 1.00 35.88 579 LEU B CA 1
ATOM 10168 C C . LEU B 1 536 ? -73.854 10.966 5.784 1.00 36.59 579 LEU B C 1
ATOM 10169 O O . LEU B 1 536 ? -74.466 12.002 5.516 1.00 36.55 579 LEU B O 1
ATOM 10174 N N . ASN B 1 537 ? -72.532 10.892 5.920 1.00 37.36 580 ASN B N 1
ATOM 10175 C CA . ASN B 1 537 ? -71.583 11.935 5.570 1.00 37.89 580 ASN B CA 1
ATOM 10176 C C . ASN B 1 537 ? -70.298 11.240 5.120 1.00 38.47 580 ASN B C 1
ATOM 10177 O O . ASN B 1 537 ? -70.322 10.052 4.764 1.00 38.69 580 ASN B O 1
ATOM 10182 N N . ASP B 1 538 ? -69.177 11.971 5.166 1.00 39.00 581 ASP B N 1
ATOM 10183 C CA . ASP B 1 538 ? -67.838 11.440 4.815 1.00 38.98 581 ASP B CA 1
ATOM 10184 C C . ASP B 1 538 ? -67.282 10.419 5.792 1.00 38.05 581 ASP B C 1
ATOM 10185 O O . ASP B 1 538 ? -66.589 9.510 5.374 1.00 38.29 581 ASP B O 1
ATOM 10190 N N . THR B 1 539 ? -67.556 10.596 7.082 1.00 36.74 582 THR B N 1
ATOM 10191 C CA . THR B 1 539 ? -67.183 9.635 8.117 1.00 35.44 582 THR B CA 1
ATOM 10192 C C . THR B 1 539 ? -68.023 8.332 8.104 1.00 34.36 582 THR B C 1
ATOM 10193 O O . THR B 1 539 ? -67.457 7.247 8.053 1.00 33.87 582 THR B O 1
ATOM 10197 N N . TYR B 1 540 ? -69.357 8.456 8.141 1.00 33.16 583 TYR B N 1
ATOM 10198 C CA . TYR B 1 540 ? -70.248 7.345 8.510 1.00 31.94 583 TYR B CA 1
ATOM 10199 C C . TYR B 1 540 ? -70.977 6.669 7.375 1.00 30.68 583 TYR B C 1
ATOM 10200 O O . TYR B 1 540 ? -71.018 7.212 6.276 1.00 30.91 583 TYR B O 1
ATOM 10209 N N . SER B 1 541 ? -71.487 5.456 7.650 1.00 28.74 584 SER B N 1
ATOM 10210 C CA . SER B 1 541 ? -72.480 4.735 6.825 1.00 26.73 584 SER B CA 1
ATOM 10211 C C . SER B 1 541 ? -73.302 3.785 7.693 1.00 26.15 584 SER B C 1
ATOM 10212 O O . SER B 1 541 ? -72.733 3.089 8.530 1.00 25.82 584 SER B O 1
ATOM 10215 N N . VAL B 1 542 ? -74.627 3.756 7.521 1.00 25.31 585 VAL B N 1
ATOM 10216 C CA . VAL B 1 542 ? -75.384 2.634 8.072 1.00 24.67 585 VAL B CA 1
ATOM 10217 C C . VAL B 1 542 ? -75.446 1.566 6.998 1.00 24.00 585 VAL B C 1
ATOM 10218 O O . VAL B 1 542 ? -75.365 1.883 5.798 1.00 23.62 585 VAL B O 1
ATOM 10222 N N . TYR B 1 543 ? -75.564 0.309 7.446 1.00 23.29 586 TYR B N 1
ATOM 10223 C CA . TYR B 1 543 ? -75.747 -0.836 6.564 1.00 22.37 586 TYR B CA 1
ATOM 10224 C C . TYR B 1 543 ? -76.664 -1.869 7.180 1.00 21.87 586 TYR B C 1
ATOM 10225 O O . TYR B 1 543 ? -76.884 -1.877 8.373 1.00 21.75 586 TYR B O 1
ATOM 10234 N N . ALA B 1 544 ? -77.172 -2.768 6.356 1.00 21.73 587 ALA B N 1
ATOM 10235 C CA . ALA B 1 544 ? -78.058 -3.852 6.809 1.00 21.77 587 ALA B CA 1
ATOM 10236 C C . ALA B 1 544 ? -77.937 -5.050 5.869 1.00 21.76 587 ALA B C 1
ATOM 10237 O O . ALA B 1 544 ? -77.647 -4.890 4.679 1.00 21.42 587 ALA B O 1
ATOM 10239 N N . SER B 1 545 ? -78.160 -6.251 6.394 1.00 21.58 588 SER B N 1
ATOM 10240 C CA . SER B 1 545 ? -78.032 -7.425 5.557 1.00 21.47 588 SER B CA 1
ATOM 10241 C C . SER B 1 545 ? -78.711 -8.661 6.120 1.00 21.36 588 SER B C 1
ATOM 10242 O O . SER B 1 545 ? -78.905 -8.783 7.327 1.00 20.85 588 SER B O 1
ATOM 10245 N N . TYR B 1 546 ? -79.055 -9.551 5.189 1.00 21.67 589 TYR B N 1
ATOM 10246 C CA . TYR B 1 546 ? -79.633 -10.862 5.423 1.00 22.12 589 TYR B CA 1
ATOM 10247 C C . TYR B 1 546 ? -78.696 -11.900 4.788 1.00 22.61 589 TYR B C 1
ATOM 10248 O O . TYR B 1 546 ? -78.456 -11.886 3.574 1.00 22.27 589 TYR B O 1
ATOM 10257 N N . THR B 1 547 ? -78.146 -12.774 5.632 1.00 23.67 590 THR B N 1
ATOM 10258 C CA . THR B 1 547 ? -77.215 -13.825 5.196 1.00 24.40 590 THR B CA 1
ATOM 10259 C C . THR B 1 547 ? -77.613 -15.201 5.724 1.00 25.18 590 THR B C 1
ATOM 10260 O O . THR B 1 547 ? -78.213 -15.334 6.819 1.00 25.24 590 THR B O 1
ATOM 10264 N N . ASP B 1 548 ? -77.236 -16.215 4.944 1.00 25.40 591 ASP B N 1
ATOM 10265 C CA . ASP B 1 548 ? -77.671 -17.586 5.157 1.00 25.85 591 ASP B CA 1
ATOM 10266 C C . ASP B 1 548 ? -76.475 -18.558 5.106 1.00 26.33 591 ASP B C 1
ATOM 10267 O O . ASP B 1 548 ? -75.495 -18.323 4.384 1.00 26.60 591 ASP B O 1
ATOM 10272 N N . ILE B 1 549 ? -76.538 -19.639 5.881 1.00 26.60 592 ILE B N 1
ATOM 10273 C CA . ILE B 1 549 ? -75.644 -20.790 5.652 1.00 26.68 592 ILE B CA 1
ATOM 10274 C C . ILE B 1 549 ? -76.429 -22.050 5.941 1.00 27.38 592 ILE B C 1
ATOM 10275 O O . ILE B 1 549 ? -77.408 -21.980 6.686 1.00 27.80 592 ILE B O 1
ATOM 10280 N N . PHE B 1 550 ? -76.034 -23.188 5.357 1.00 28.10 593 PHE B N 1
ATOM 10281 C CA . PHE B 1 550 ? -76.571 -24.502 5.815 1.00 28.79 593 PHE B CA 1
ATOM 10282 C C . PHE B 1 550 ? -75.516 -25.609 5.901 1.00 29.94 593 PHE B C 1
ATOM 10283 O O . PHE B 1 550 ? -74.435 -25.495 5.301 1.00 30.11 593 PHE B O 1
ATOM 10291 N N . MET B 1 551 ? -75.840 -26.674 6.635 1.00 30.93 594 MET B N 1
ATOM 10292 C CA . MET B 1 551 ? -74.936 -27.812 6.772 1.00 32.33 594 MET B CA 1
ATOM 10293 C C . MET B 1 551 ? -75.698 -29.103 6.962 1.00 32.22 594 MET B C 1
ATOM 10294 O O . MET B 1 551 ? -76.377 -29.254 7.993 1.00 32.38 594 MET B O 1
ATOM 10299 N N . PRO B 1 552 ? -75.592 -30.044 5.989 1.00 31.90 595 PRO B N 1
ATOM 10300 C CA . PRO B 1 552 ? -76.174 -31.389 6.090 1.00 31.84 595 PRO B CA 1
ATOM 10301 C C . PRO B 1 552 ? -75.776 -32.057 7.389 1.00 32.30 595 PRO B C 1
ATOM 10302 O O . PRO B 1 552 ? -74.625 -31.960 7.790 1.00 32.49 595 PRO B O 1
ATOM 10306 N N . GLN B 1 553 ? -76.722 -32.712 8.047 1.00 32.90 596 GLN B N 1
ATOM 10307 C CA . GLN B 1 553 ? -76.478 -33.288 9.348 1.00 33.69 596 GLN B CA 1
ATOM 10308 C C . GLN B 1 553 ? -75.466 -34.435 9.366 1.00 34.23 596 GLN B C 1
ATOM 10309 O O . GLN B 1 553 ? -75.400 -35.222 8.433 1.00 34.32 596 GLN B O 1
ATOM 10315 N N . ASP B 1 554 ? -74.661 -34.502 10.429 1.00 35.71 597 ASP B N 1
ATOM 10316 C CA . ASP B 1 554 ? -73.885 -35.711 10.793 1.00 36.78 597 ASP B CA 1
ATOM 10317 C C . ASP B 1 554 ? -74.795 -36.927 10.620 1.00 36.21 597 ASP B C 1
ATOM 10318 O O . ASP B 1 554 ? -75.935 -36.946 11.075 1.00 36.40 597 ASP B O 1
ATOM 10323 N N . SER B 1 555 ? -74.273 -37.953 9.982 1.00 35.64 598 SER B N 1
ATOM 10324 C CA . SER B 1 555 ? -75.031 -39.137 9.650 1.00 34.88 598 SER B CA 1
ATOM 10325 C C . SER B 1 555 ? -76.003 -39.725 10.698 1.00 34.22 598 SER B C 1
ATOM 10326 O O . SER B 1 555 ? -76.961 -40.391 10.321 1.00 33.90 598 SER B O 1
ATOM 10329 N N . TRP B 1 556 ? -75.765 -39.506 11.991 1.00 33.61 599 TRP B N 1
ATOM 10330 C CA . TRP B 1 556 ? -76.539 -40.191 13.046 1.00 32.93 599 TRP B CA 1
ATOM 10331 C C . TRP B 1 556 ? -77.756 -39.447 13.605 1.00 32.07 599 TRP B C 1
ATOM 10332 O O . TRP B 1 556 ? -78.540 -39.995 14.397 1.00 32.08 599 TRP B O 1
ATOM 10343 N N . TYR B 1 557 ? -77.910 -38.195 13.206 1.00 31.10 600 TYR B N 1
ATOM 10344 C CA . TYR B 1 557 ? -79.047 -37.386 13.657 1.00 30.02 600 TYR B CA 1
ATOM 10345 C C . TYR B 1 557 ? -80.315 -37.692 12.852 1.00 28.85 600 TYR B C 1
ATOM 10346 O O . TYR B 1 557 ? -80.579 -37.099 11.815 1.00 28.13 600 TYR B O 1
ATOM 10355 N N . ARG B 1 558 ? -81.085 -38.647 13.348 1.00 28.03 601 ARG B N 1
ATOM 10356 C CA . ARG B 1 558 ? -82.248 -39.130 12.649 1.00 27.66 601 ARG B CA 1
ATOM 10357 C C . ARG B 1 558 ? -83.456 -39.008 13.573 1.00 26.75 601 ARG B C 1
ATOM 10358 O O . ARG B 1 558 ? -83.289 -39.049 14.805 1.00 26.43 601 ARG B O 1
ATOM 10366 N N . ASP B 1 559 ? -84.653 -38.864 12.983 1.00 26.16 602 ASP B N 1
ATOM 10367 C CA . ASP B 1 559 ? -85.926 -38.695 13.734 1.00 25.79 602 ASP B CA 1
ATOM 10368 C C . ASP B 1 559 ? -86.637 -40.026 13.997 1.00 25.82 602 ASP B C 1
ATOM 10369 O O . ASP B 1 559 ? -86.093 -41.048 13.625 1.00 25.15 602 ASP B O 1
ATOM 10374 N N . SER B 1 560 ? -87.831 -40.004 14.627 1.00 26.75 603 SER B N 1
ATOM 10375 C CA . SER B 1 560 ? -88.644 -41.225 14.896 1.00 27.71 603 SER B CA 1
ATOM 10376 C C . SER B 1 560 ? -88.795 -42.115 13.675 1.00 28.35 603 SER B C 1
ATOM 10377 O O . SER B 1 560 ? -88.798 -43.355 13.791 1.00 28.54 603 SER B O 1
ATOM 10380 N N . SER B 1 561 ? -88.955 -41.502 12.504 1.00 28.58 604 SER B N 1
ATOM 10381 C CA . SER B 1 561 ? -89.213 -42.292 11.316 1.00 28.88 604 SER B CA 1
ATOM 10382 C C . SER B 1 561 ? -87.931 -42.870 10.735 1.00 28.86 604 SER B C 1
ATOM 10383 O O . SER B 1 561 ? -87.971 -43.598 9.769 1.00 28.97 604 SER B O 1
ATOM 10386 N N . ASN B 1 562 ? -86.804 -42.561 11.368 1.00 29.15 605 ASN B N 1
ATOM 10387 C CA . ASN B 1 562 ? -85.477 -43.011 10.957 1.00 29.54 605 ASN B CA 1
ATOM 10388 C C . ASN B 1 562 ? -84.944 -42.283 9.708 1.00 30.22 605 ASN B C 1
ATOM 10389 O O . ASN B 1 562 ? -84.087 -42.812 8.997 1.00 30.48 605 ASN B O 1
ATOM 10394 N N . LYS B 1 563 ? -85.437 -41.064 9.464 1.00 30.54 606 LYS B N 1
ATOM 10395 C CA . LYS B 1 563 ? -84.960 -40.192 8.381 1.00 30.98 606 LYS B CA 1
ATOM 10396 C C . LYS B 1 563 ? -83.960 -39.163 8.917 1.00 30.53 606 LYS B C 1
ATOM 10397 O O . LYS B 1 563 ? -84.076 -38.676 10.053 1.00 30.70 606 LYS B O 1
ATOM 10403 N N . LEU B 1 564 ? -82.979 -38.816 8.100 1.00 30.05 607 LEU B N 1
ATOM 10404 C CA . LEU B 1 564 ? -81.981 -37.854 8.529 1.00 29.70 607 LEU B CA 1
ATOM 10405 C C . LEU B 1 564 ? -82.671 -36.511 8.760 1.00 29.74 607 LEU B C 1
ATOM 10406 O O . LEU B 1 564 ? -83.495 -36.125 7.960 1.00 30.03 607 LEU B O 1
ATOM 10411 N N . LEU B 1 565 ? -82.376 -35.822 9.863 1.00 29.55 608 LEU B N 1
ATOM 10412 C CA . LEU B 1 565 ? -82.878 -34.462 10.062 1.00 29.02 608 LEU B CA 1
ATOM 10413 C C . LEU B 1 565 ? -82.466 -33.598 8.886 1.00 29.66 608 LEU B C 1
ATOM 10414 O O . LEU B 1 565 ? -81.413 -33.801 8.283 1.00 29.68 608 LEU B O 1
ATOM 10419 N N . GLU B 1 566 ? -83.325 -32.647 8.557 1.00 30.32 609 GLU B N 1
ATOM 10420 C CA . GLU B 1 566 ? -83.061 -31.662 7.536 1.00 30.96 609 GLU B CA 1
ATOM 10421 C C . GLU B 1 566 ? -81.824 -30.812 7.912 1.00 30.50 609 GLU B C 1
ATOM 10422 O O . GLU B 1 566 ? -81.660 -30.420 9.065 1.00 30.24 609 GLU B O 1
ATOM 10428 N N . PRO B 1 567 ? -80.944 -30.532 6.940 1.00 30.79 610 PRO B N 1
ATOM 10429 C CA . PRO B 1 567 ? -79.715 -29.728 7.132 1.00 30.77 610 PRO B CA 1
ATOM 10430 C C . PRO B 1 567 ? -79.801 -28.631 8.216 1.00 30.72 610 PRO B C 1
ATOM 10431 O O . PRO B 1 567 ? -80.710 -27.794 8.171 1.00 31.26 610 PRO B O 1
ATOM 10435 N N . ASP B 1 568 ? -78.879 -28.648 9.184 1.00 30.19 611 ASP B N 1
ATOM 10436 C CA . ASP B 1 568 ? -78.758 -27.570 10.183 1.00 29.35 611 ASP B CA 1
ATOM 10437 C C . ASP B 1 568 ? -78.489 -26.267 9.431 1.00 29.12 611 ASP B C 1
ATOM 10438 O O . ASP B 1 568 ? -77.660 -26.217 8.511 1.00 29.39 611 ASP B O 1
ATOM 10443 N N . GLU B 1 569 ? -79.206 -25.212 9.778 1.00 28.86 612 GLU B N 1
ATOM 10444 C CA . GLU B 1 569 ? -79.081 -23.961 9.021 1.00 28.64 612 GLU B CA 1
ATOM 10445 C C . GLU B 1 569 ? -79.513 -22.718 9.776 1.00 27.96 612 GLU B C 1
ATOM 10446 O O . GLU B 1 569 ? -80.092 -22.793 10.863 1.00 28.09 612 GLU B O 1
ATOM 10452 N N . GLY B 1 570 ? -79.232 -21.569 9.180 1.00 27.23 613 GLY B N 1
ATOM 10453 C CA . GLY B 1 570 ? -79.570 -20.320 9.816 1.00 26.32 613 GLY B CA 1
ATOM 10454 C C . GLY B 1 570 ? -79.294 -19.095 8.994 1.00 25.59 613 GLY B C 1
ATOM 10455 O O . GLY B 1 570 ? -78.473 -19.106 8.046 1.00 24.98 613 GLY B O 1
ATOM 10456 N N . GLN B 1 571 ? -80.005 -18.037 9.385 1.00 25.00 614 GLN B N 1
ATOM 10457 C CA . GLN B 1 571 ? -79.943 -16.737 8.731 1.00 24.50 614 GLN B CA 1
ATOM 10458 C C . GLN B 1 571 ? -79.451 -15.730 9.746 1.00 24.97 614 GLN B C 1
ATOM 10459 O O . GLN B 1 571 ? -79.835 -15.776 10.933 1.00 25.16 614 GLN B O 1
ATOM 10465 N N . ASN B 1 572 ? -78.606 -14.815 9.285 1.00 25.04 615 ASN B N 1
ATOM 10466 C CA . ASN B 1 572 ? -78.129 -13.757 10.140 1.00 25.04 615 ASN B CA 1
ATOM 10467 C C . ASN B 1 572 ? -78.720 -12.435 9.657 1.00 25.54 615 ASN B C 1
ATOM 10468 O O . ASN B 1 572 ? -78.561 -12.103 8.499 1.00 25.53 615 ASN B O 1
ATOM 10473 N N . TYR B 1 573 ? -79.422 -11.727 10.548 1.00 26.30 616 TYR B N 1
ATOM 10474 C CA . TYR B 1 573 ? -80.099 -10.453 10.265 1.00 27.31 616 TYR B CA 1
ATOM 10475 C C . TYR B 1 573 ? -79.352 -9.345 10.968 1.00 27.35 616 TYR B C 1
ATOM 10476 O O . TYR B 1 573 ? -79.306 -9.326 12.213 1.00 27.72 616 TYR B O 1
ATOM 10485 N N . GLU B 1 574 ? -78.804 -8.401 10.205 1.00 26.89 617 GLU B N 1
ATOM 10486 C CA . GLU B 1 574 ? -77.895 -7.424 10.803 1.00 26.71 617 GLU B CA 1
ATOM 10487 C C . GLU B 1 574 ? -78.117 -6.010 10.308 1.00 26.40 617 GLU B C 1
ATOM 10488 O O . GLU B 1 574 ? -78.186 -5.772 9.101 1.00 26.26 617 GLU B O 1
ATOM 10494 N N . ILE B 1 575 ? -78.238 -5.088 11.260 1.00 25.99 618 ILE B N 1
ATOM 10495 C CA . ILE B 1 575 ? -78.247 -3.666 10.976 1.00 25.63 618 ILE B CA 1
ATOM 10496 C C . ILE B 1 575 ? -77.142 -3.037 11.830 1.00 25.41 618 ILE B C 1
ATOM 10497 O O . ILE B 1 575 ? -76.900 -3.482 12.960 1.00 25.11 618 ILE B O 1
ATOM 10502 N N . GLY B 1 576 ? -76.444 -2.058 11.266 1.00 25.29 619 GLY B N 1
ATOM 10503 C CA . GLY B 1 576 ? -75.376 -1.370 11.966 1.00 25.67 619 GLY B CA 1
ATOM 10504 C C . GLY B 1 576 ? -74.817 -0.114 11.307 1.00 26.20 619 GLY B C 1
ATOM 10505 O O . GLY B 1 576 ? -75.172 0.252 10.171 1.00 25.97 619 GLY B O 1
ATOM 10506 N N . ILE B 1 577 ? -73.905 0.530 12.031 1.00 26.66 620 ILE B N 1
ATOM 10507 C CA . ILE B 1 577 ? -73.283 1.774 11.610 1.00 27.07 620 ILE B CA 1
ATOM 10508 C C . ILE B 1 577 ? -71.761 1.624 11.619 1.00 27.38 620 ILE B C 1
ATOM 10509 O O . ILE B 1 577 ? -71.201 1.034 12.535 1.00 27.46 620 ILE B O 1
ATOM 10514 N N . LYS B 1 578 ? -71.101 2.139 10.584 1.00 27.99 621 LYS B N 1
ATOM 10515 C CA . LYS B 1 578 ? -69.612 2.113 10.483 1.00 28.31 621 LYS B CA 1
ATOM 10516 C C . LYS B 1 578 ? -68.919 3.476 10.189 1.00 28.79 621 LYS B C 1
ATOM 10517 O O . LYS B 1 578 ? -69.198 4.163 9.175 1.00 28.65 621 LYS B O 1
ATOM 10523 N N . GLY B 1 579 ? -67.977 3.818 11.069 1.00 29.43 622 GLY B N 1
ATOM 10524 C CA . GLY B 1 579 ? -67.057 4.941 10.858 1.00 29.77 622 GLY B CA 1
ATOM 10525 C C . GLY B 1 579 ? -65.695 4.606 10.272 1.00 29.88 622 GLY B C 1
ATOM 10526 O O . GLY B 1 579 ? -65.206 3.472 10.400 1.00 30.00 622 GLY B O 1
ATOM 10527 N N . GLU B 1 580 ? -65.106 5.627 9.641 1.00 30.27 623 GLU B N 1
ATOM 10528 C CA . GLU B 1 580 ? -63.836 5.573 8.897 1.00 30.75 623 GLU B CA 1
ATOM 10529 C C . GLU B 1 580 ? -63.130 6.949 8.960 1.00 31.12 623 GLU B C 1
ATOM 10530 O O . GLU B 1 580 ? -63.663 7.941 8.485 1.00 30.90 623 GLU B O 1
ATOM 10536 N N . TYR B 1 581 ? -61.937 6.988 9.554 1.00 31.69 624 TYR B N 1
ATOM 10537 C CA . TYR B 1 581 ? -61.246 8.241 9.861 1.00 32.41 624 TYR B CA 1
ATOM 10538 C C . TYR B 1 581 ? -59.794 8.292 9.353 1.00 33.30 624 TYR B C 1
ATOM 10539 O O . TYR B 1 581 ? -59.131 7.253 9.177 1.00 33.32 624 TYR B O 1
ATOM 10548 N N . LEU B 1 582 ? -59.298 9.517 9.146 1.00 33.94 625 LEU B N 1
ATOM 10549 C CA . LEU B 1 582 ? -57.925 9.748 8.723 1.00 34.24 625 LEU B CA 1
ATOM 10550 C C . LEU B 1 582 ? -57.625 8.819 7.566 1.00 34.34 625 LEU B C 1
ATOM 10551 O O . LEU B 1 582 ? -56.666 8.072 7.618 1.00 34.42 625 LEU B O 1
ATOM 10556 N N . ASP B 1 583 ? -58.483 8.840 6.544 1.00 34.85 626 ASP B N 1
ATOM 10557 C CA . ASP B 1 583 ? -58.210 8.177 5.251 1.00 35.17 626 ASP B CA 1
ATOM 10558 C C . ASP B 1 583 ? -58.237 6.667 5.265 1.00 34.90 626 ASP B C 1
ATOM 10559 O O . ASP B 1 583 ? -57.524 6.036 4.492 1.00 35.08 626 ASP B O 1
ATOM 10564 N N . GLY B 1 584 ? -59.036 6.081 6.143 1.00 34.51 627 GLY B N 1
ATOM 10565 C CA . GLY B 1 584 ? -59.014 4.629 6.326 1.00 33.54 627 GLY B CA 1
ATOM 10566 C C . GLY B 1 584 ? -57.863 4.095 7.175 1.00 32.83 627 GLY B C 1
ATOM 10567 O O . GLY B 1 584 ? -57.525 2.907 7.062 1.00 33.10 627 GLY B O 1
ATOM 10568 N N . ARG B 1 585 ? -57.287 4.957 8.028 1.00 31.30 628 ARG B N 1
ATOM 10569 C CA . ARG B 1 585 ? -56.252 4.580 9.008 1.00 29.71 628 ARG B CA 1
ATOM 10570 C C . ARG B 1 585 ? -56.851 4.158 10.362 1.00 28.13 628 ARG B C 1
ATOM 10571 O O . ARG B 1 585 ? -56.206 3.431 11.109 1.00 27.75 628 ARG B O 1
ATOM 10579 N N . LEU B 1 586 ? -58.075 4.607 10.658 1.00 26.40 629 LEU B N 1
ATOM 10580 C CA . LEU B 1 586 ? -58.844 4.177 11.838 1.00 25.12 629 LEU B CA 1
ATOM 10581 C C . LEU B 1 586 ? -60.270 3.755 11.431 1.00 24.93 629 LEU B C 1
ATOM 10582 O O . LEU B 1 586 ? -60.914 4.462 10.631 1.00 24.96 629 LEU B O 1
ATOM 10587 N N . ASN B 1 587 ? -60.761 2.615 11.947 1.00 24.18 630 ASN B N 1
ATOM 10588 C CA . ASN B 1 587 ? -62.162 2.187 11.707 1.00 23.37 630 ASN B CA 1
ATOM 10589 C C . ASN B 1 587 ? -62.939 2.021 12.996 1.00 23.31 630 ASN B C 1
ATOM 10590 O O . ASN B 1 587 ? -62.347 1.753 14.043 1.00 23.38 630 ASN B O 1
ATOM 10595 N N . THR B 1 588 ? -64.260 2.198 12.909 1.00 22.88 631 THR B N 1
ATOM 10596 C CA . THR B 1 588 ? -65.188 1.865 13.992 1.00 22.59 631 THR B CA 1
ATOM 10597 C C . THR B 1 588 ? -66.414 1.181 13.400 1.00 22.45 631 THR B C 1
ATOM 10598 O O . THR B 1 588 ? -66.702 1.340 12.217 1.00 22.31 631 THR B O 1
ATOM 10602 N N . SER B 1 589 ? -67.139 0.441 14.235 1.00 22.48 632 SER B N 1
ATOM 10603 C CA . SER B 1 589 ? -68.413 -0.196 13.867 1.00 22.65 632 SER B CA 1
ATOM 10604 C C . SER B 1 589 ? -69.245 -0.396 15.129 1.00 22.60 632 SER B C 1
ATOM 10605 O O . SER B 1 589 ? -68.688 -0.671 16.195 1.00 22.48 632 SER B O 1
ATOM 10608 N N . LEU B 1 590 ? -70.565 -0.273 15.011 1.00 22.53 633 LEU B N 1
ATOM 10609 C CA . LEU B 1 590 ? -71.483 -0.731 16.054 1.00 22.87 633 LEU B CA 1
ATOM 10610 C C . LEU B 1 590 ? -72.562 -1.513 15.330 1.00 23.32 633 LEU B C 1
ATOM 10611 O O . LEU B 1 590 ? -73.050 -1.053 14.291 1.00 23.51 633 LEU B O 1
ATOM 10616 N N . ALA B 1 591 ? -72.924 -2.695 15.843 1.00 23.54 634 ALA B N 1
ATOM 10617 C CA . ALA B 1 591 ? -73.889 -3.564 15.141 1.00 23.75 634 ALA B CA 1
ATOM 10618 C C . ALA B 1 591 ? -74.931 -4.246 16.009 1.00 24.04 634 ALA B C 1
ATOM 10619 O O . ALA B 1 591 ? -74.636 -4.640 17.149 1.00 23.75 634 ALA B O 1
ATOM 10621 N N . TYR B 1 592 ? -76.141 -4.383 15.456 1.00 24.23 635 TYR B N 1
ATOM 10622 C CA . TYR B 1 592 ? -77.136 -5.263 16.043 1.00 25.11 635 TYR B CA 1
ATOM 10623 C C . TYR B 1 592 ? -77.429 -6.437 15.090 1.00 24.93 635 TYR B C 1
ATOM 10624 O O . TYR B 1 592 ? -77.598 -6.263 13.868 1.00 24.57 635 TYR B O 1
ATOM 10633 N N . PHE B 1 593 ? -77.452 -7.635 15.671 1.00 24.51 636 PHE B N 1
ATOM 10634 C CA . PHE B 1 593 ? -77.562 -8.866 14.906 1.00 24.25 636 PHE B CA 1
ATOM 10635 C C . PHE B 1 593 ? -78.416 -9.913 15.618 1.00 25.02 636 PHE B C 1
ATOM 10636 O O . PHE B 1 593 ? -78.690 -9.849 16.828 1.00 25.03 636 PHE B O 1
ATOM 10644 N N . GLU B 1 594 ? -78.825 -10.901 14.846 1.00 25.48 637 GLU B N 1
ATOM 10645 C CA . GLU B 1 594 ? -79.738 -11.887 15.348 1.00 26.02 637 GLU B CA 1
ATOM 10646 C C . GLU B 1 594 ? -79.624 -13.075 14.421 1.00 25.74 637 GLU B C 1
ATOM 10647 O O . GLU B 1 594 ? -79.706 -12.904 13.207 1.00 25.53 637 GLU B O 1
ATOM 10653 N N . ILE B 1 595 ? -79.372 -14.255 14.985 1.00 25.60 638 ILE B N 1
ATOM 10654 C CA . ILE B 1 595 ? -79.249 -15.489 14.193 1.00 25.28 638 ILE B CA 1
ATOM 10655 C C . ILE B 1 595 ? -80.430 -16.408 14.470 1.00 25.43 638 ILE B C 1
ATOM 10656 O O . ILE B 1 595 ? -80.730 -16.737 15.624 1.00 25.47 638 ILE B O 1
ATOM 10661 N N . HIS B 1 596 ? -81.117 -16.793 13.407 1.00 25.34 639 HIS B N 1
ATOM 10662 C CA . HIS B 1 596 ? -82.248 -17.683 13.534 1.00 25.67 639 HIS B CA 1
ATOM 10663 C C . HIS B 1 596 ? -81.826 -19.033 12.960 1.00 25.56 639 HIS B C 1
ATOM 10664 O O . HIS B 1 596 ? -81.636 -19.173 11.738 1.00 25.60 639 HIS B O 1
ATOM 10671 N N . GLU B 1 597 ? -81.649 -20.008 13.850 1.00 25.35 640 GLU B N 1
ATOM 10672 C CA . GLU B 1 597 ? -81.282 -21.374 13.457 1.00 25.39 640 GLU B CA 1
ATOM 10673 C C . GLU B 1 597 ? -82.525 -22.217 13.205 1.00 25.07 640 GLU B C 1
ATOM 10674 O O . GLU B 1 597 ? -83.474 -22.152 13.972 1.00 24.92 640 GLU B O 1
ATOM 10680 N N . GLU B 1 598 ? -82.526 -22.997 12.135 1.00 24.87 641 GLU B N 1
ATOM 10681 C CA . GLU B 1 598 ? -83.559 -24.015 11.990 1.00 25.52 641 GLU B CA 1
ATOM 10682 C C . GLU B 1 598 ? -82.925 -25.404 11.778 1.00 25.75 641 GLU B C 1
ATOM 10683 O O . GLU B 1 598 ? -81.799 -25.491 11.291 1.00 26.07 641 GLU B O 1
ATOM 10689 N N . ASN B 1 599 ? -83.618 -26.461 12.234 1.00 25.68 642 ASN B N 1
ATOM 10690 C CA . ASN B 1 599 ? -83.068 -27.846 12.408 1.00 25.01 642 ASN B CA 1
ATOM 10691 C C . ASN B 1 599 ? -81.853 -28.079 13.344 1.00 25.16 642 ASN B C 1
ATOM 10692 O O . ASN B 1 599 ? -80.893 -28.782 12.990 1.00 25.16 642 ASN B O 1
ATOM 10697 N N . ARG B 1 600 ? -81.914 -27.529 14.551 1.00 25.48 643 ARG B N 1
ATOM 10698 C CA . ARG B 1 600 ? -80.909 -27.848 15.571 1.00 25.61 643 ARG B CA 1
ATOM 10699 C C . ARG B 1 600 ? -81.329 -29.186 16.129 1.00 26.79 643 ARG B C 1
ATOM 10700 O O . ARG B 1 600 ? -82.396 -29.279 16.707 1.00 26.39 643 ARG B O 1
ATOM 10708 N N . ALA B 1 601 ? -80.484 -30.200 15.924 1.00 28.71 644 ALA B N 1
ATOM 10709 C CA . ALA B 1 601 ? -80.639 -31.551 16.484 1.00 30.53 644 ALA B CA 1
ATOM 10710 C C . ALA B 1 601 ? -80.652 -31.564 17.997 1.00 32.20 644 ALA B C 1
ATOM 10711 O O . ALA B 1 601 ? -79.623 -31.360 18.614 1.00 32.17 644 ALA B O 1
ATOM 10713 N N . GLU B 1 602 ? -81.833 -31.779 18.580 1.00 34.44 645 GLU B N 1
ATOM 10714 C CA . GLU B 1 602 ? -82.004 -31.972 20.015 1.00 36.46 645 GLU B CA 1
ATOM 10715 C C . GLU B 1 602 ? -82.585 -33.395 20.123 1.00 36.28 645 GLU B C 1
ATOM 10716 O O . GLU B 1 602 ? -83.073 -33.947 19.140 1.00 36.24 645 GLU B O 1
ATOM 10722 N N . GLU B 1 603 ? -82.530 -33.976 21.311 1.00 36.48 646 GLU B N 1
ATOM 10723 C CA . GLU B 1 603 ? -82.737 -35.395 21.485 1.00 36.48 646 GLU B CA 1
ATOM 10724 C C . GLU B 1 603 ? -84.126 -35.942 21.176 1.00 36.43 646 GLU B C 1
ATOM 10725 O O . GLU B 1 603 ? -84.214 -37.028 20.606 1.00 36.83 646 GLU B O 1
ATOM 10731 N N . ASP B 1 604 ? -85.202 -35.256 21.563 1.00 35.85 647 ASP B N 1
ATOM 10732 C CA . ASP B 1 604 ? -86.576 -35.851 21.439 1.00 35.22 647 ASP B CA 1
ATOM 10733 C C . ASP B 1 604 ? -86.802 -36.936 22.476 1.00 34.10 647 ASP B C 1
ATOM 10734 O O . ASP B 1 604 ? -86.984 -38.129 22.143 1.00 33.35 647 ASP B O 1
ATOM 10739 N N . ALA B 1 605 ? -86.813 -36.474 23.731 1.00 33.50 648 ALA B N 1
ATOM 10740 C CA . ALA B 1 605 ? -86.893 -37.331 24.927 1.00 32.22 648 ALA B CA 1
ATOM 10741 C C . ALA B 1 605 ? -88.275 -37.926 25.115 1.00 31.09 648 ALA B C 1
ATOM 10742 O O . ALA B 1 605 ? -88.430 -38.952 25.788 1.00 30.40 648 ALA B O 1
ATOM 10744 N N . LEU B 1 606 ? -89.259 -37.292 24.478 1.00 30.68 649 LEU B N 1
ATOM 10745 C CA . LEU B 1 606 ? -90.622 -37.815 24.463 1.00 30.05 649 LEU B CA 1
ATOM 10746 C C . LEU B 1 606 ? -90.707 -39.103 23.668 1.00 28.99 649 LEU B C 1
ATOM 10747 O O . LEU B 1 606 ? -91.153 -40.110 24.194 1.00 29.40 649 LEU B O 1
ATOM 10752 N N . TYR B 1 607 ? -90.288 -39.092 22.409 1.00 27.09 650 TYR B N 1
ATOM 10753 C CA . TYR B 1 607 ? -90.193 -40.351 21.713 1.00 25.26 650 TYR B CA 1
ATOM 10754 C C . TYR B 1 607 ? -89.290 -41.306 22.517 1.00 24.77 650 TYR B C 1
ATOM 10755 O O . TYR B 1 607 ? -89.659 -42.443 22.787 1.00 24.05 650 TYR B O 1
ATOM 10764 N N . ASN B 1 608 ? -88.119 -40.808 22.917 1.00 25.10 651 ASN B N 1
ATOM 10765 C CA . ASN B 1 608 ? -87.118 -41.594 23.662 1.00 25.03 651 ASN B CA 1
ATOM 10766 C C . ASN B 1 608 ? -87.532 -42.182 25.012 1.00 25.30 651 ASN B C 1
ATOM 10767 O O . ASN B 1 608 ? -86.878 -43.103 25.483 1.00 25.73 651 ASN B O 1
ATOM 10772 N N . SER B 1 609 ? -88.613 -41.682 25.620 1.00 25.48 652 SER B N 1
ATOM 10773 C CA . SER B 1 609 ? -89.173 -42.293 26.852 1.00 25.19 652 SER B CA 1
ATOM 10774 C C . SER B 1 609 ? -89.962 -43.573 26.617 1.00 25.89 652 SER B C 1
ATOM 10775 O O . SER B 1 609 ? -90.067 -44.403 27.536 1.00 26.18 652 SER B O 1
ATOM 10778 N N . LYS B 1 610 ? -90.554 -43.708 25.428 1.00 26.16 653 LYS B N 1
ATOM 10779 C CA . LYS B 1 610 ? -91.025 -45.001 24.934 1.00 26.55 653 LYS B CA 1
ATOM 10780 C C . LYS B 1 610 ? -91.143 -45.101 23.411 1.00 26.85 653 LYS B C 1
ATOM 10781 O O . LYS B 1 610 ? -92.153 -44.722 22.799 1.00 26.86 653 LYS B O 1
ATOM 10787 N N . PRO B 1 611 ? -90.074 -45.594 22.792 1.00 26.92 654 PRO B N 1
ATOM 10788 C CA . PRO B 1 611 ? -89.942 -45.698 21.356 1.00 27.02 654 PRO B CA 1
ATOM 10789 C C . PRO B 1 611 ? -90.966 -46.684 20.827 1.00 27.13 654 PRO B C 1
ATOM 10790 O O . PRO B 1 611 ? -91.270 -47.635 21.525 1.00 27.30 654 PRO B O 1
ATOM 10794 N N . THR B 1 612 ? -91.517 -46.428 19.641 1.00 27.11 655 THR B N 1
ATOM 10795 C CA . THR B 1 612 ? -92.502 -47.309 19.013 1.00 27.20 655 THR B CA 1
ATOM 10796 C C . THR B 1 612 ? -91.976 -47.903 17.705 1.00 27.28 655 THR B C 1
ATOM 10797 O O . THR B 1 612 ? -92.454 -48.936 17.235 1.00 27.31 655 THR B O 1
ATOM 10801 N N . ASN B 1 613 ? -90.990 -47.231 17.119 1.00 27.19 656 ASN B N 1
ATOM 10802 C CA . ASN B 1 613 ? -90.287 -47.740 15.951 1.00 26.58 656 ASN B CA 1
ATOM 10803 C C . ASN B 1 613 ? -88.962 -48.375 16.389 1.00 26.34 656 ASN B C 1
ATOM 10804 O O . ASN B 1 613 ? -88.047 -47.652 16.787 1.00 26.52 656 ASN B O 1
ATOM 10809 N N . PRO B 1 614 ? -88.853 -49.725 16.311 1.00 25.73 657 PRO B N 1
ATOM 10810 C CA . PRO B 1 614 ? -87.661 -50.427 16.788 1.00 25.45 657 PRO B CA 1
ATOM 10811 C C . PRO B 1 614 ? -86.401 -50.210 15.942 1.00 25.51 657 PRO B C 1
ATOM 10812 O O . PRO B 1 614 ? -85.299 -50.507 16.403 1.00 25.41 657 PRO B O 1
ATOM 10816 N N . ALA B 1 615 ? -86.561 -49.685 14.728 1.00 25.75 658 ALA B N 1
ATOM 10817 C CA . ALA B 1 615 ? -85.429 -49.283 13.892 1.00 25.95 658 ALA B CA 1
ATOM 10818 C C . ALA B 1 615 ? -84.565 -48.254 14.611 1.00 26.39 658 ALA B C 1
ATOM 10819 O O . ALA B 1 615 ? -83.350 -48.396 14.651 1.00 26.60 658 ALA B O 1
ATOM 10821 N N . ILE B 1 616 ? -85.200 -47.239 15.204 1.00 26.73 659 ILE B N 1
ATOM 10822 C CA . ILE B 1 616 ? -84.492 -46.228 16.014 1.00 26.45 659 ILE B CA 1
ATOM 10823 C C . ILE B 1 616 ? -85.074 -46.043 17.427 1.00 26.64 659 ILE B C 1
ATOM 10824 O O . ILE B 1 616 ? -86.200 -45.575 17.619 1.00 26.66 659 ILE B O 1
ATOM 10829 N N . THR B 1 617 ? -84.249 -46.406 18.403 1.00 27.03 660 THR B N 1
ATOM 10830 C CA . THR B 1 617 ? -84.570 -46.466 19.836 1.00 27.14 660 THR B CA 1
ATOM 10831 C C . THR B 1 617 ? -84.166 -45.188 20.616 1.00 27.30 660 THR B C 1
ATOM 10832 O O . THR B 1 617 ? -84.644 -44.920 21.715 1.00 27.47 660 THR B O 1
ATOM 10836 N N . TYR B 1 618 ? -83.285 -44.401 20.027 1.00 27.23 661 TYR B N 1
ATOM 10837 C CA . TYR B 1 618 ? -82.924 -43.127 20.566 1.00 27.51 661 TYR B CA 1
ATOM 10838 C C . TYR B 1 618 ? -82.842 -42.155 19.385 1.00 27.53 661 TYR B C 1
ATOM 10839 O O . TYR B 1 618 ? -81.835 -42.123 18.652 1.00 27.55 661 TYR B O 1
ATOM 10848 N N . ALA B 1 619 ? -83.895 -41.366 19.210 1.00 27.20 662 ALA B N 1
ATOM 10849 C CA . ALA B 1 619 ? -84.025 -40.500 18.038 1.00 27.61 662 ALA B CA 1
ATOM 10850 C C . ALA B 1 619 ? -83.872 -39.019 18.348 1.00 27.81 662 ALA B C 1
ATOM 10851 O O . ALA B 1 619 ? -83.784 -38.644 19.511 1.00 27.43 662 ALA B O 1
ATOM 10853 N N . TYR B 1 620 ? -83.862 -38.195 17.298 1.00 28.14 663 TYR B N 1
ATOM 10854 C CA . TYR B 1 620 ? -83.661 -36.757 17.419 1.00 28.98 663 TYR B CA 1
ATOM 10855 C C . TYR B 1 620 ? -84.735 -36.007 16.668 1.00 29.55 663 TYR B C 1
ATOM 10856 O O . TYR B 1 620 ? -85.271 -36.534 15.704 1.00 30.14 663 TYR B O 1
ATOM 10865 N N . LYS B 1 621 ? -85.049 -34.786 17.102 1.00 29.57 664 LYS B N 1
ATOM 10866 C CA . LYS B 1 621 ? -85.910 -33.885 16.340 1.00 30.12 664 LYS B CA 1
ATOM 10867 C C . LYS B 1 621 ? -85.191 -32.562 16.123 1.00 29.51 664 LYS B C 1
ATOM 10868 O O . LYS B 1 621 ? -84.328 -32.190 16.921 1.00 29.23 664 LYS B O 1
ATOM 10874 N N . GLY B 1 622 ? -85.524 -31.892 15.017 1.00 29.37 665 GLY B N 1
ATOM 10875 C CA . GLY B 1 622 ? -84.942 -30.612 14.629 1.00 29.32 665 GLY B CA 1
ATOM 10876 C C . GLY B 1 622 ? -85.769 -29.479 15.204 1.00 29.82 665 GLY B C 1
ATOM 10877 O O . GLY B 1 622 ? -86.968 -29.424 14.970 1.00 30.61 665 GLY B O 1
ATOM 10878 N N . ILE B 1 623 ? -85.139 -28.585 15.970 1.00 29.58 666 ILE B N 1
ATOM 10879 C CA . ILE B 1 623 ? -85.806 -27.425 16.568 1.00 29.01 666 ILE B CA 1
ATOM 10880 C C . ILE B 1 623 ? -85.174 -26.110 16.115 1.00 28.49 666 ILE B C 1
ATOM 10881 O O . ILE B 1 623 ? -84.155 -26.116 15.434 1.00 28.17 666 ILE B O 1
ATOM 10886 N N . LYS B 1 624 ? -85.775 -24.988 16.522 1.00 28.07 667 LYS B N 1
ATOM 10887 C CA . LYS B 1 624 ? -85.273 -23.646 16.174 1.00 27.46 667 LYS B CA 1
ATOM 10888 C C . LYS B 1 624 ? -84.438 -23.078 17.302 1.00 26.90 667 LYS B C 1
ATOM 10889 O O . LYS B 1 624 ? -84.508 -23.558 18.440 1.00 26.94 667 LYS B O 1
ATOM 10895 N N . ALA B 1 625 ? -83.628 -22.070 16.979 1.00 26.49 668 ALA B N 1
ATOM 10896 C CA . ALA B 1 625 ? -82.810 -21.369 17.980 1.00 26.32 668 ALA B CA 1
ATOM 10897 C C . ALA B 1 625 ? -82.547 -19.970 17.519 1.00 26.30 668 ALA B C 1
ATOM 10898 O O . ALA B 1 625 ? -82.458 -19.732 16.326 1.00 26.17 668 ALA B O 1
ATOM 10900 N N . LYS B 1 626 ? -82.410 -19.056 18.469 1.00 26.42 669 LYS B N 1
ATOM 10901 C CA . LYS B 1 626 ? -82.141 -17.670 18.156 1.00 27.10 669 LYS B CA 1
ATOM 10902 C C . LYS B 1 626 ? -80.990 -17.110 19.005 1.00 27.09 669 LYS B C 1
ATOM 10903 O O . LYS B 1 626 ? -81.020 -17.234 20.234 1.00 27.59 669 LYS B O 1
ATOM 10909 N N . THR B 1 627 ? -79.980 -16.523 18.355 1.00 26.08 670 THR B N 1
ATOM 10910 C CA . THR B 1 627 ? -78.982 -15.703 19.028 1.00 25.45 670 THR B CA 1
ATOM 10911 C C . THR B 1 627 ? -79.430 -14.274 18.843 1.00 24.92 670 THR B C 1
ATOM 10912 O O . THR B 1 627 ? -79.617 -13.850 17.706 1.00 24.89 670 THR B O 1
ATOM 10916 N N . LYS B 1 628 ? -79.597 -13.540 19.940 1.00 24.38 671 LYS B N 1
ATOM 10917 C CA . LYS B 1 628 ? -79.879 -12.091 19.939 1.00 23.87 671 LYS B CA 1
ATOM 10918 C C . LYS B 1 628 ? -78.640 -11.384 20.498 1.00 23.88 671 LYS B C 1
ATOM 10919 O O . LYS B 1 628 ? -78.160 -11.775 21.575 1.00 24.46 671 LYS B O 1
ATOM 10925 N N . GLY B 1 629 ? -78.097 -10.375 19.800 1.00 23.27 672 GLY B N 1
ATOM 10926 C CA . GLY B 1 629 ? -76.977 -9.583 20.366 1.00 22.38 672 GLY B CA 1
ATOM 10927 C C . GLY B 1 629 ? -76.467 -8.344 19.649 1.00 21.91 672 GLY B C 1
ATOM 10928 O O . GLY B 1 629 ? -77.053 -7.928 18.642 1.00 21.75 672 GLY B O 1
ATOM 10929 N N . TYR B 1 630 ? -75.368 -7.769 20.163 1.00 21.61 673 TYR B N 1
ATOM 10930 C CA . TYR B 1 630 ? -74.709 -6.570 19.571 1.00 21.83 673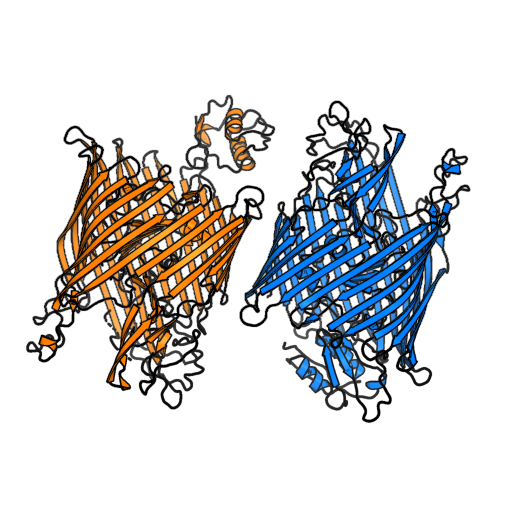 TYR B CA 1
ATOM 10931 C C . TYR B 1 630 ? -73.191 -6.513 19.752 1.00 22.05 673 TYR B C 1
ATOM 10932 O O . TYR B 1 630 ? -72.618 -7.220 20.596 1.00 22.04 673 TYR B O 1
ATOM 10941 N N . GLU B 1 631 ? -72.543 -5.658 18.964 1.00 22.11 674 GLU B N 1
ATOM 10942 C CA . GLU B 1 631 ? -71.078 -5.641 18.882 1.00 22.45 674 GLU B CA 1
ATOM 10943 C C . GLU B 1 631 ? -70.543 -4.275 18.452 1.00 22.44 674 GLU B C 1
ATOM 10944 O O . GLU B 1 631 ? -70.900 -3.756 17.392 1.00 22.60 674 GLU B O 1
ATOM 10950 N N . ALA B 1 632 ? -69.687 -3.683 19.275 1.00 22.43 675 ALA B N 1
ATOM 10951 C CA . ALA B 1 632 ? -68.966 -2.476 18.871 1.00 22.47 675 ALA B CA 1
ATOM 10952 C C . ALA B 1 632 ? -67.441 -2.733 18.797 1.00 22.95 675 ALA B C 1
ATOM 10953 O O . ALA B 1 632 ? -66.868 -3.446 19.642 1.00 22.94 675 ALA B O 1
ATOM 10955 N N . GLU B 1 633 ? -66.780 -2.176 17.789 1.00 23.26 676 GLU B N 1
ATOM 10956 C CA . GLU B 1 633 ? -65.314 -2.292 17.726 1.00 24.08 676 GLU B CA 1
ATOM 10957 C C . GLU B 1 633 ? -64.562 -1.131 17.063 1.00 22.95 676 GLU B C 1
ATOM 10958 O O . GLU B 1 633 ? -65.123 -0.291 16.356 1.00 22.45 676 GLU B O 1
ATOM 10964 N N . ILE B 1 634 ? -63.266 -1.114 17.313 1.00 22.81 677 ILE B N 1
ATOM 10965 C CA . ILE B 1 634 ? -62.405 -0.049 16.864 1.00 22.62 677 ILE B CA 1
ATOM 10966 C C . ILE B 1 634 ? -61.077 -0.669 16.494 1.00 23.33 677 ILE B C 1
ATOM 10967 O O . ILE B 1 634 ? -60.566 -1.518 17.209 1.00 23.29 677 ILE B O 1
ATOM 10972 N N . SER B 1 635 ? -60.531 -0.276 15.352 1.00 24.26 678 SER B N 1
ATOM 10973 C CA . SER B 1 635 ? -59.182 -0.712 14.982 1.00 24.83 678 SER B CA 1
ATOM 10974 C C . SER B 1 635 ? -58.406 0.374 14.266 1.00 25.52 678 SER B C 1
ATOM 10975 O O . SER B 1 635 ? -58.977 1.157 13.511 1.00 25.59 678 SER B O 1
ATOM 10978 N N . GLY B 1 636 ? -57.100 0.406 14.512 1.00 26.35 679 GLY B N 1
ATOM 10979 C CA . GLY B 1 636 ? -56.209 1.287 13.794 1.00 27.73 679 GLY B CA 1
ATOM 10980 C C . GLY B 1 636 ? -55.666 2.449 14.601 1.00 28.97 679 GLY B C 1
ATOM 10981 O O . GLY B 1 636 ? -55.570 2.383 15.836 1.00 28.96 679 GLY B O 1
ATOM 10982 N N . GLU B 1 637 ? -55.316 3.516 13.877 1.00 29.95 680 GLU B N 1
ATOM 10983 C CA . GLU B 1 637 ? -54.535 4.640 14.399 1.00 31.09 680 GLU B CA 1
ATOM 10984 C C . GLU B 1 637 ? -55.347 5.614 15.253 1.00 30.82 680 GLU B C 1
ATOM 10985 O O . GLU B 1 637 ? -56.194 6.344 14.740 1.00 31.20 680 GLU B O 1
ATOM 10991 N N . LEU B 1 638 ? -55.072 5.619 16.554 1.00 30.38 681 LEU B N 1
ATOM 10992 C CA . LEU B 1 638 ? -55.646 6.571 17.498 1.00 29.96 681 LEU B CA 1
ATOM 10993 C C . LEU B 1 638 ? -54.901 7.936 17.443 1.00 30.13 681 LEU B C 1
ATOM 10994 O O . LEU B 1 638 ? -55.463 8.981 17.719 1.00 30.08 681 LEU B O 1
ATOM 10999 N N . ALA B 1 639 ? -53.626 7.916 17.080 1.00 30.30 682 ALA B N 1
ATOM 11000 C CA . ALA B 1 639 ? -52.760 9.091 17.140 1.00 30.36 682 ALA B CA 1
ATOM 11001 C C . ALA B 1 639 ? -51.447 8.676 16.445 1.00 30.62 682 ALA B C 1
ATOM 11002 O O . ALA B 1 639 ? -51.233 7.488 16.231 1.00 30.32 682 ALA B O 1
ATOM 11004 N N . PRO B 1 640 ? -50.595 9.644 16.027 1.00 31.04 683 PRO B N 1
ATOM 11005 C CA . PRO B 1 640 ? -49.430 9.218 15.232 1.00 31.03 683 PRO B CA 1
ATOM 11006 C C . PRO B 1 640 ? -48.724 7.876 15.532 1.00 30.96 683 PRO B C 1
ATOM 11007 O O . PRO B 1 640 ? -48.633 7.050 14.614 1.00 31.71 683 PRO B O 1
ATOM 11011 N N . GLY B 1 641 ? -48.263 7.590 16.739 1.00 30.19 684 GLY B N 1
ATOM 11012 C CA . GLY B 1 641 ? -47.645 6.232 16.899 1.00 29.39 684 GLY B CA 1
ATOM 11013 C C . GLY B 1 641 ? -48.416 5.157 17.675 1.00 28.77 684 GLY B C 1
ATOM 11014 O O . GLY B 1 641 ? -47.831 4.175 18.161 1.00 28.45 684 GLY B O 1
ATOM 11015 N N . TRP B 1 642 ? -49.737 5.346 17.767 1.00 28.38 685 TRP B N 1
ATOM 11016 C CA . TRP B 1 642 ? -50.598 4.716 18.773 1.00 27.60 685 TRP B CA 1
ATOM 11017 C C . TRP B 1 642 ? -51.645 3.848 18.096 1.00 26.95 685 TRP B C 1
ATOM 11018 O O . TRP B 1 642 ? -52.489 4.359 17.382 1.00 26.84 685 TRP B O 1
ATOM 11029 N N . GLN B 1 643 ? -51.599 2.540 18.304 1.00 26.17 686 GLN B N 1
ATOM 11030 C CA . GLN B 1 643 ? -52.510 1.662 17.568 1.00 25.54 686 GLN B CA 1
ATOM 11031 C C . GLN B 1 643 ? -53.441 0.902 18.531 1.00 25.12 686 GLN B C 1
ATOM 11032 O O . GLN B 1 643 ? -53.002 0.528 19.609 1.00 25.02 686 GLN B O 1
ATOM 11038 N N . VAL B 1 644 ? -54.718 0.738 18.179 1.00 24.44 687 VAL B N 1
ATOM 11039 C CA . VAL B 1 644 ? -55.615 -0.156 18.939 1.00 24.34 687 VAL B CA 1
ATOM 11040 C C . VAL B 1 644 ? -56.281 -1.242 18.129 1.00 23.93 687 VAL B C 1
ATOM 11041 O O . VAL B 1 644 ? -56.525 -1.084 16.947 1.00 23.77 687 VAL B O 1
ATOM 11045 N N . GLN B 1 645 ? -56.624 -2.323 18.813 1.00 23.47 688 GLN B N 1
ATOM 11046 C CA . GLN B 1 645 ? -57.728 -3.146 18.384 1.00 23.75 688 GLN B CA 1
ATOM 11047 C C . GLN B 1 645 ? -58.564 -3.482 19.597 1.00 23.21 688 GLN B C 1
ATOM 11048 O O . GLN B 1 645 ? -58.050 -3.976 20.620 1.00 23.32 688 GLN B O 1
ATOM 11054 N N . ALA B 1 646 ? -59.851 -3.203 19.486 1.00 22.38 689 ALA B N 1
ATOM 11055 C CA . ALA B 1 646 ? -60.744 -3.332 20.621 1.00 22.31 689 ALA B CA 1
ATOM 11056 C C . ALA B 1 646 ? -62.130 -3.609 20.148 1.00 22.21 689 ALA B C 1
ATOM 11057 O O . ALA B 1 646 ? -62.585 -3.032 19.165 1.00 21.96 689 ALA B O 1
ATOM 11059 N N . GLY B 1 647 ? -62.816 -4.483 20.871 1.00 22.52 690 GLY B N 1
ATOM 11060 C CA . GLY B 1 647 ? -64.231 -4.717 20.597 1.00 22.84 690 GLY B CA 1
ATOM 11061 C C . GLY B 1 647 ? -65.001 -5.000 21.855 1.00 22.74 690 GLY B C 1
ATOM 11062 O O . GLY B 1 647 ? -64.397 -5.258 22.918 1.00 23.01 690 GLY B O 1
ATOM 11063 N N . TYR B 1 648 ? -66.323 -4.944 21.738 1.00 22.27 691 TYR B N 1
ATOM 11064 C CA . TYR B 1 648 ? -67.203 -5.389 22.809 1.00 22.25 691 TYR B CA 1
ATOM 11065 C C . TYR B 1 648 ? -68.390 -6.192 22.242 1.00 21.69 691 TYR B C 1
ATOM 11066 O O . TYR B 1 648 ? -69.080 -5.730 21.307 1.00 21.22 691 TYR B O 1
ATOM 11075 N N . THR B 1 649 ? -68.629 -7.384 22.802 1.00 21.09 692 THR B N 1
ATOM 11076 C CA . THR B 1 649 ? -69.693 -8.243 22.263 1.00 20.56 692 THR B CA 1
ATOM 11077 C C . THR B 1 649 ? -70.701 -8.742 23.303 1.00 20.13 692 THR B C 1
ATOM 11078 O O . THR B 1 649 ? -70.317 -9.264 24.361 1.00 20.10 692 THR B O 1
ATOM 11082 N N . HIS B 1 650 ? -71.982 -8.611 22.976 1.00 18.67 693 HIS B N 1
ATOM 11083 C CA . HIS B 1 650 ? -73.031 -9.146 23.817 1.00 17.99 693 HIS B CA 1
ATOM 11084 C C . HIS B 1 650 ? -73.814 -10.273 23.097 1.00 17.41 693 HIS B C 1
ATOM 11085 O O . HIS B 1 650 ? -74.082 -10.144 21.897 1.00 17.36 693 HIS B O 1
ATOM 11092 N N . LYS B 1 651 ? -74.212 -11.331 23.805 1.00 16.03 694 LYS B N 1
ATOM 11093 C CA . LYS B 1 651 ? -75.075 -12.329 23.214 1.00 16.17 694 LYS B CA 1
ATOM 11094 C C . LYS B 1 651 ? -75.819 -13.197 24.241 1.00 16.65 694 LYS B C 1
ATOM 11095 O O . LYS B 1 651 ? -75.278 -13.505 25.349 1.00 16.48 694 LYS B O 1
ATOM 11101 N N . ILE B 1 652 ? -77.048 -13.593 23.850 1.00 15.91 695 ILE B N 1
ATOM 11102 C CA . ILE B 1 652 ? -77.746 -14.723 24.449 1.00 15.60 695 ILE B CA 1
ATOM 11103 C C . ILE B 1 652 ? -78.355 -15.576 23.339 1.00 16.71 695 ILE B C 1
ATOM 11104 O O . ILE B 1 652 ? -79.121 -15.052 22.524 1.00 16.89 695 ILE B O 1
ATOM 11109 N N . ILE B 1 653 ? -78.018 -16.872 23.290 1.00 17.01 696 ILE B N 1
ATOM 11110 C CA . ILE B 1 653 ? -78.714 -17.766 22.378 1.00 17.32 696 ILE B CA 1
ATOM 11111 C C . ILE B 1 653 ? -79.659 -18.721 23.142 1.00 18.60 696 ILE B C 1
ATOM 11112 O O . ILE B 1 653 ? -79.224 -19.492 24.010 1.00 17.85 696 ILE B O 1
ATOM 11117 N N . ARG B 1 654 ? -80.943 -18.672 22.807 1.00 20.28 697 ARG B N 1
ATOM 11118 C CA . ARG B 1 654 ? -81.915 -19.590 23.392 1.00 23.31 697 ARG B CA 1
ATOM 11119 C C . ARG B 1 654 ? -82.499 -20.596 22.376 1.00 25.80 697 ARG B C 1
ATOM 11120 O O . ARG B 1 654 ? -82.500 -20.346 21.154 1.00 26.08 697 ARG B O 1
ATOM 11128 N N . ASP B 1 655 ? -82.932 -21.746 22.901 1.00 28.71 698 ASP B N 1
ATOM 11129 C CA . ASP B 1 655 ? -83.936 -22.656 22.294 1.00 31.98 698 ASP B CA 1
ATOM 11130 C C . ASP B 1 655 ? -85.271 -22.056 21.830 1.00 33.30 698 ASP B C 1
ATOM 11131 O O . ASP B 1 655 ? -85.731 -21.017 22.315 1.00 33.87 698 ASP B O 1
ATOM 11136 N N . ASP B 1 656 ? -85.876 -22.760 20.887 1.00 34.88 699 ASP B N 1
ATOM 11137 C CA . ASP B 1 656 ? -87.305 -23.055 20.849 1.00 36.56 699 ASP B CA 1
ATOM 11138 C C . ASP B 1 656 ? -87.978 -22.803 22.199 1.00 36.36 699 ASP B C 1
ATOM 11139 O O . ASP B 1 656 ? -88.918 -22.022 22.306 1.00 36.67 699 ASP B O 1
ATOM 11144 N N . SER B 1 657 ? -87.500 -23.500 23.233 1.00 36.11 700 SER B N 1
ATOM 11145 C CA . SER B 1 657 ? -88.179 -23.545 24.530 1.00 35.32 700 SER B CA 1
ATOM 11146 C C . SER B 1 657 ? -87.850 -22.336 25.389 1.00 34.42 700 SER B C 1
ATOM 11147 O O . SER B 1 657 ? -88.434 -22.148 26.451 1.00 34.16 700 SER B O 1
ATOM 11150 N N . GLY B 1 658 ? -86.888 -21.539 24.934 1.00 33.76 701 GLY B N 1
ATOM 11151 C CA . GLY B 1 658 ? -86.364 -20.422 25.715 1.00 33.02 701 GLY B CA 1
ATOM 11152 C C . GLY B 1 658 ? -85.240 -20.797 26.681 1.00 32.50 701 GLY B C 1
ATOM 11153 O O . GLY B 1 658 ? -84.726 -19.925 27.401 1.00 32.45 701 GLY B O 1
ATOM 11154 N N . LYS B 1 659 ? -84.850 -22.078 26.708 1.00 31.28 702 LYS B N 1
ATOM 11155 C CA . LYS B 1 659 ? -83.725 -22.509 27.530 1.00 30.54 702 LYS B CA 1
ATOM 11156 C C . LYS B 1 659 ? -82.403 -22.006 26.928 1.00 28.95 702 LYS B C 1
ATOM 11157 O O . LYS B 1 659 ? -82.214 -22.043 25.718 1.00 29.04 702 LYS B O 1
ATOM 11163 N N . LYS B 1 660 ? -81.497 -21.508 27.760 1.00 27.27 703 LYS B N 1
ATOM 11164 C CA . LYS B 1 660 ? -80.181 -21.073 27.268 1.00 25.33 703 LYS B CA 1
ATOM 11165 C C . LYS B 1 660 ? -79.263 -22.202 26.773 1.00 24.72 703 LYS B C 1
ATOM 11166 O O . LYS B 1 660 ? -79.345 -23.367 27.204 1.00 24.65 703 LYS B O 1
ATOM 11172 N N . VAL B 1 661 ? -78.351 -21.806 25.889 1.00 23.78 704 VAL B N 1
ATOM 11173 C CA . VAL B 1 661 ? -77.525 -22.725 25.115 1.00 22.44 704 VAL B CA 1
ATOM 11174 C C . VAL B 1 661 ? -76.107 -22.104 24.911 1.00 21.73 704 VAL B C 1
ATOM 11175 O O . VAL B 1 661 ? -75.961 -20.897 24.947 1.00 21.98 704 VAL B O 1
ATOM 11179 N N . SER B 1 662 ? -75.074 -22.916 24.748 1.00 20.80 705 SER B N 1
ATOM 11180 C CA . SER B 1 662 ? -73.660 -22.462 24.880 1.00 20.27 705 SER B CA 1
ATOM 11181 C C . SER B 1 662 ? -73.423 -21.492 26.024 1.00 20.05 705 SER B C 1
ATOM 11182 O O . SER B 1 662 ? -72.853 -20.399 25.853 1.00 20.39 705 SER B O 1
ATOM 11185 N N . THR B 1 663 ? -73.840 -21.917 27.200 1.00 19.57 706 THR B N 1
ATOM 11186 C CA . THR B 1 663 ? -73.731 -21.109 28.387 1.00 19.59 706 THR B CA 1
ATOM 11187 C C . THR B 1 663 ? -72.273 -21.000 28.814 1.00 19.48 706 THR B C 1
ATOM 11188 O O . THR B 1 663 ? -71.955 -20.187 29.658 1.00 19.53 706 THR B O 1
ATOM 11192 N N . TRP B 1 664 ? -71.401 -21.837 28.248 1.00 19.58 707 TRP B N 1
ATOM 11193 C CA . TRP B 1 664 ? -69.961 -21.772 28.531 1.00 19.58 707 TRP B CA 1
ATOM 11194 C C . TRP B 1 664 ? -69.286 -20.582 27.812 1.00 19.78 707 TRP B C 1
ATOM 11195 O O . TRP B 1 664 ? -68.222 -20.103 28.255 1.00 19.70 707 TRP B O 1
ATOM 11206 N N . GLU B 1 665 ? -69.885 -20.117 26.705 1.00 19.61 708 GLU B N 1
ATOM 11207 C CA . GLU B 1 665 ? -69.456 -18.882 26.082 1.00 20.10 708 GLU B CA 1
ATOM 11208 C C . GLU B 1 665 ? -70.156 -17.743 26.812 1.00 21.20 708 GLU B C 1
ATOM 11209 O O . GLU B 1 665 ? -71.405 -17.720 26.898 1.00 21.55 708 GLU B O 1
ATOM 11215 N N . PRO B 1 666 ? -69.360 -16.790 27.341 1.00 21.70 709 PRO B N 1
ATOM 11216 C CA . PRO B 1 666 ? -69.828 -15.710 28.205 1.00 22.18 709 PRO B CA 1
ATOM 11217 C C . PRO B 1 666 ? -70.785 -14.910 27.406 1.00 22.68 709 PRO B C 1
ATOM 11218 O O . PRO B 1 666 ? -70.665 -14.930 26.196 1.00 23.71 709 PRO B O 1
ATOM 11222 N N . GLN B 1 667 ? -71.729 -14.227 28.036 1.00 22.72 710 GLN B N 1
ATOM 11223 C CA . GLN B 1 667 ? -72.684 -13.389 27.295 1.00 22.69 710 GLN B CA 1
ATOM 11224 C C . GLN B 1 667 ? -72.108 -12.016 26.972 1.00 22.50 710 GLN B C 1
ATOM 11225 O O . GLN B 1 667 ? -72.634 -11.281 26.132 1.00 22.76 710 GLN B O 1
ATOM 11231 N N . ASP B 1 668 ? -71.044 -11.658 27.678 1.00 21.69 711 ASP B N 1
ATOM 11232 C CA . ASP B 1 668 ? -70.403 -10.389 27.486 1.00 20.90 711 ASP B CA 1
ATOM 11233 C C . ASP B 1 668 ? -68.936 -10.580 27.512 1.00 20.70 711 ASP B C 1
ATOM 11234 O O . ASP B 1 668 ? -68.413 -11.282 28.373 1.00 20.67 711 ASP B O 1
ATOM 11239 N N . GLN B 1 669 ? -68.264 -9.920 26.590 1.00 20.68 712 GLN B N 1
ATOM 11240 C CA . GLN B 1 669 ? -66.821 -9.910 26.575 1.00 21.09 712 GLN B CA 1
ATOM 11241 C C . GLN B 1 669 ? -66.322 -8.582 25.992 1.00 21.58 712 GLN B C 1
ATOM 11242 O O . GLN B 1 669 ? -67.078 -7.870 25.299 1.00 21.92 712 GLN B O 1
ATOM 11248 N N . LEU B 1 670 ? -65.048 -8.291 26.243 1.00 21.60 713 LEU B N 1
ATOM 11249 C CA . LEU B 1 670 ? -64.431 -7.026 25.950 1.00 22.73 713 LEU B CA 1
ATOM 11250 C C . LEU B 1 670 ? -62.969 -7.325 25.622 1.00 23.33 713 LEU B C 1
ATOM 11251 O O . LEU B 1 670 ? -62.398 -8.241 26.192 1.00 24.33 713 LEU B O 1
ATOM 11256 N N . SER B 1 671 ? -62.365 -6.571 24.702 1.00 23.09 714 SER B N 1
ATOM 11257 C CA . SER B 1 671 ? -60.960 -6.748 24.315 1.00 22.45 714 SER B CA 1
ATOM 11258 C C . SER B 1 671 ? -60.315 -5.430 23.947 1.00 22.26 714 SER B C 1
ATOM 11259 O O . SER B 1 671 ? -60.869 -4.671 23.130 1.00 22.36 714 SER B O 1
ATOM 11262 N N . LEU B 1 672 ? -59.141 -5.165 24.507 1.00 20.98 715 LEU B N 1
ATOM 11263 C CA . LEU B 1 672 ? -58.414 -3.986 24.126 1.00 20.16 715 LEU B CA 1
ATOM 11264 C C . LEU B 1 672 ? -56.952 -4.363 24.065 1.00 19.76 715 LEU B C 1
ATOM 11265 O O . LEU B 1 672 ? -56.419 -4.898 25.021 1.00 18.64 715 LEU B O 1
ATOM 11270 N N . TYR B 1 673 ? -56.338 -4.111 22.913 1.00 20.69 716 TYR B N 1
ATOM 11271 C CA . TYR B 1 673 ? -54.888 -4.257 22.718 1.00 21.99 716 TYR B CA 1
ATOM 11272 C C . TYR B 1 673 ? -54.337 -3.024 22.060 1.00 22.41 716 TYR B C 1
ATOM 11273 O O . TYR B 1 673 ? -54.793 -2.632 20.991 1.00 22.54 716 TYR B O 1
ATOM 11282 N N . THR B 1 674 ? -53.345 -2.422 22.688 1.00 22.79 717 THR B N 1
ATOM 11283 C CA . THR B 1 674 ? -52.771 -1.227 22.148 1.00 23.51 717 THR B CA 1
ATOM 11284 C C . THR B 1 674 ? -51.247 -1.281 22.183 1.00 24.33 717 THR B C 1
ATOM 11285 O O . THR B 1 674 ? -50.670 -1.955 23.038 1.00 24.40 717 THR B O 1
ATOM 11289 N N . SER B 1 675 ? -50.598 -0.590 21.249 1.00 25.17 718 SER B N 1
ATOM 11290 C CA . SER B 1 675 ? -49.156 -0.359 21.350 1.00 26.65 718 SER B CA 1
ATOM 11291 C C . SER B 1 675 ? -48.816 1.082 20.994 1.00 27.61 718 SER B C 1
ATOM 11292 O O . SER B 1 675 ? -49.622 1.779 20.356 1.00 28.35 718 SER B O 1
ATOM 11295 N N . TYR B 1 676 ? -47.614 1.517 21.376 1.00 27.95 719 TYR B N 1
ATOM 11296 C CA . TYR B 1 676 ? -47.223 2.919 21.242 1.00 27.92 719 TYR B CA 1
ATOM 11297 C C . TYR B 1 676 ? -45.725 3.148 20.994 1.00 28.28 719 TYR B C 1
ATOM 11298 O O . TYR B 1 676 ? -44.885 2.753 21.799 1.00 27.93 719 TYR B O 1
ATOM 11307 N N . LYS B 1 677 ? -45.431 3.810 19.875 1.00 29.06 720 LYS B N 1
ATOM 11308 C CA . LYS B 1 677 ? -44.087 4.110 19.430 1.00 30.46 720 LYS B CA 1
ATOM 11309 C C . LYS B 1 677 ? -43.736 5.471 19.888 1.00 30.43 720 LYS B C 1
ATOM 11310 O O . LYS B 1 677 ? -44.357 6.412 19.466 1.00 30.68 720 LYS B O 1
ATOM 11316 N N . PHE B 1 678 ? -42.727 5.599 20.727 1.00 30.67 721 PHE B N 1
ATOM 11317 C CA . PHE B 1 678 ? -42.352 6.912 21.195 1.00 30.94 721 PHE B CA 1
ATOM 11318 C C . PHE B 1 678 ? -41.762 7.795 20.093 1.00 31.79 721 PHE B C 1
ATOM 11319 O O . PHE B 1 678 ? -41.420 7.338 18.998 1.00 31.86 721 PHE B O 1
ATOM 11327 N N . LYS B 1 679 ? -41.685 9.079 20.382 1.00 32.64 722 LYS B N 1
ATOM 11328 C CA . LYS B 1 679 ? -41.130 9.993 19.454 1.00 33.90 722 LYS B CA 1
ATOM 11329 C C . LYS B 1 679 ? -39.884 10.573 20.130 1.00 33.72 722 LYS B C 1
ATOM 11330 O O . LYS B 1 679 ? -39.760 10.518 21.351 1.00 33.82 722 LYS B O 1
ATOM 11336 N N . GLY B 1 680 ? -38.940 11.070 19.331 1.00 33.79 723 GLY B N 1
ATOM 11337 C CA . GLY B 1 680 ? -37.722 11.723 19.833 1.00 33.35 723 GLY B CA 1
ATOM 11338 C C . GLY B 1 680 ? -36.726 10.868 20.605 1.00 32.99 723 GLY B C 1
ATOM 11339 O O . GLY B 1 680 ? -36.392 9.753 20.192 1.00 32.76 723 GLY B O 1
ATOM 11340 N N . ALA B 1 681 ? -36.249 11.407 21.732 1.00 32.68 724 ALA B N 1
ATOM 11341 C CA . ALA B 1 681 ? -35.236 10.743 22.566 1.00 32.00 724 ALA B CA 1
ATOM 11342 C C . ALA B 1 681 ? -35.443 9.225 22.682 1.00 31.67 724 ALA B C 1
ATOM 11343 O O . ALA B 1 681 ? -34.474 8.469 22.645 1.00 32.13 724 ALA B O 1
ATOM 11345 N N . LEU B 1 682 ? -36.686 8.774 22.795 1.00 30.43 725 LEU B N 1
ATOM 11346 C CA . LEU B 1 682 ? -36.952 7.352 22.947 1.00 29.55 725 LEU B CA 1
ATOM 11347 C C . LEU B 1 682 ? -37.617 6.705 21.734 1.00 29.23 725 LEU B C 1
ATOM 11348 O O . LEU B 1 682 ? -38.429 5.840 21.916 1.00 29.38 725 LEU B O 1
ATOM 11353 N N . ASP B 1 683 ? -37.311 7.097 20.503 1.00 28.91 726 ASP B N 1
ATOM 11354 C CA . ASP B 1 683 ? -38.077 6.565 19.345 1.00 28.52 726 ASP B CA 1
ATOM 11355 C C . ASP B 1 683 ? -37.726 5.151 18.914 1.00 27.99 726 ASP B C 1
ATOM 11356 O O . ASP B 1 683 ? -38.275 4.625 17.945 1.00 28.20 726 ASP B O 1
ATOM 11361 N N . LYS B 1 684 ? -36.805 4.543 19.637 1.00 27.40 727 LYS B N 1
ATOM 11362 C CA . LYS B 1 684 ? -36.434 3.158 19.398 1.00 26.61 727 LYS B CA 1
ATOM 11363 C C . LYS B 1 684 ? -37.302 2.204 20.246 1.00 25.47 727 LYS B C 1
ATOM 11364 O O . LYS B 1 684 ? -37.321 0.987 20.004 1.00 25.30 727 LYS B O 1
ATOM 11370 N N . LEU B 1 685 ? -38.012 2.780 21.231 1.00 23.79 728 LEU B N 1
ATOM 11371 C CA . LEU B 1 685 ? -38.858 2.049 22.173 1.00 22.06 728 LEU B CA 1
ATOM 11372 C C . LEU B 1 685 ? -40.290 1.999 21.719 1.00 21.50 728 LEU B C 1
ATOM 11373 O O . LEU B 1 685 ? -40.860 3.038 21.338 1.00 21.64 728 LEU B O 1
ATOM 11378 N N . THR B 1 686 ? -40.867 0.797 21.780 1.00 20.05 729 THR B N 1
ATOM 11379 C CA . THR B 1 686 ? -42.313 0.587 21.606 1.00 18.97 729 THR B CA 1
ATOM 11380 C C . THR B 1 686 ? -42.900 -0.071 22.886 1.00 17.93 729 THR B C 1
ATOM 11381 O O . THR B 1 686 ? -42.345 -1.026 23.407 1.00 17.85 729 THR B O 1
ATOM 11385 N N . VAL B 1 687 ? -43.993 0.454 23.417 1.00 16.56 730 VAL B N 1
ATOM 11386 C CA . VAL B 1 687 ? -44.532 -0.085 24.658 1.00 15.77 730 VAL B CA 1
ATOM 11387 C C . VAL B 1 687 ? -45.972 -0.520 24.414 1.00 15.81 730 VAL B C 1
ATOM 11388 O O . VAL B 1 687 ? -46.722 0.156 23.723 1.00 16.06 730 VAL B O 1
ATOM 11392 N N . GLY B 1 688 ? -46.370 -1.680 24.900 1.00 15.27 731 GLY B N 1
ATOM 11393 C CA . GLY B 1 688 ? -47.706 -2.099 24.571 1.00 15.36 731 GLY B CA 1
ATOM 11394 C C . GLY B 1 688 ? -48.381 -2.879 25.662 1.00 15.82 731 GLY B C 1
ATOM 11395 O O . GLY B 1 688 ? -47.734 -3.324 26.623 1.00 15.91 731 GLY B O 1
ATOM 11396 N N . GLY B 1 689 ? -49.684 -3.077 25.502 1.00 15.69 732 GLY B N 1
ATOM 11397 C CA . GLY B 1 689 ? -50.382 -4.000 26.362 1.00 15.82 732 GLY B CA 1
ATOM 11398 C C . GLY B 1 689 ? -51.817 -4.227 25.978 1.00 16.08 732 GLY B C 1
ATOM 11399 O O . GLY B 1 689 ? -52.271 -3.807 24.921 1.00 16.74 732 GLY B O 1
ATOM 11400 N N . GLY B 1 690 ? -52.548 -4.899 26.848 1.00 15.66 733 GLY B N 1
ATOM 11401 C CA . GLY B 1 690 ? -53.873 -5.325 26.517 1.00 15.74 733 GLY B CA 1
ATOM 11402 C C . GLY B 1 690 ? -54.541 -5.954 27.703 1.00 16.31 733 GLY B C 1
ATOM 11403 O O . GLY B 1 690 ? -53.894 -6.419 28.625 1.00 16.56 733 GLY B O 1
ATOM 11404 N N . ALA B 1 691 ? -55.863 -5.930 27.671 1.00 16.90 734 ALA B N 1
ATOM 11405 C CA . ALA B 1 691 ? -56.690 -6.570 28.647 1.00 17.07 734 ALA B CA 1
ATOM 11406 C C . ALA B 1 691 ? -57.835 -7.245 27.885 1.00 17.61 734 ALA B C 1
ATOM 11407 O O . ALA B 1 691 ? -58.297 -6.725 26.879 1.00 17.60 734 ALA B O 1
ATOM 11409 N N . ARG B 1 692 ? -58.245 -8.430 28.323 1.00 18.60 735 ARG B N 1
ATOM 11410 C CA . ARG B 1 692 ? -59.496 -9.049 27.886 1.00 19.94 735 ARG B CA 1
ATOM 11411 C C . ARG B 1 692 ? -60.261 -9.379 29.160 1.00 20.22 735 ARG B C 1
ATOM 11412 O O . ARG B 1 692 ? -59.639 -9.806 30.146 1.00 21.46 735 ARG B O 1
ATOM 11420 N N . TRP B 1 693 ? -61.579 -9.123 29.159 1.00 18.91 736 TRP B N 1
ATOM 11421 C CA . TRP B 1 693 ? -62.464 -9.414 30.278 1.00 18.31 736 TRP B CA 1
ATOM 11422 C C . TRP B 1 693 ? -63.613 -10.167 29.696 1.00 18.35 736 TRP B C 1
ATOM 11423 O O . TRP B 1 693 ? -63.979 -9.929 28.544 1.00 18.48 736 TRP B O 1
ATOM 11434 N N . GLN B 1 694 ? -64.188 -11.072 30.490 1.00 18.85 737 GLN B N 1
ATOM 11435 C CA . GLN B 1 694 ? -65.499 -11.666 30.175 1.00 18.94 737 GLN B CA 1
ATOM 11436 C C . GLN B 1 694 ? -66.408 -11.890 31.406 1.00 19.54 737 GLN B C 1
ATOM 11437 O O . GLN B 1 694 ? -65.944 -11.873 32.567 1.00 19.62 737 GLN B O 1
ATOM 11443 N N . GLY B 1 695 ? -67.697 -12.063 31.142 1.00 19.09 738 GLY B N 1
ATOM 11444 C CA . GLY B 1 695 ? -68.637 -12.295 32.203 1.00 20.05 738 GLY B CA 1
ATOM 11445 C C . GLY B 1 695 ? -68.744 -13.750 32.566 1.00 20.84 738 GLY B C 1
ATOM 11446 O O . GLY B 1 695 ? -68.093 -14.588 31.955 1.00 21.28 738 GLY B O 1
ATOM 11447 N N . LYS B 1 696 ? -69.551 -14.039 33.586 1.00 21.35 739 LYS B N 1
ATOM 11448 C CA . LYS B 1 696 ? -70.017 -15.396 33.906 1.00 21.74 739 LYS B CA 1
ATOM 11449 C C . LYS B 1 696 ? -70.177 -16.309 32.665 1.00 20.64 739 LYS B C 1
ATOM 11450 O O . LYS B 1 696 ? -70.881 -15.945 31.707 1.00 19.89 739 LYS B O 1
ATOM 11456 N N . SER B 1 697 ? -69.545 -17.485 32.722 1.00 19.84 740 SER B N 1
ATOM 11457 C CA . SER B 1 697 ? -69.917 -18.636 31.899 1.00 19.58 740 SER B CA 1
ATOM 11458 C C . SER B 1 697 ? -70.018 -19.835 32.812 1.00 19.42 740 SER B C 1
ATOM 11459 O O . SER B 1 697 ? -69.369 -19.835 33.870 1.00 19.64 740 SER B O 1
ATOM 11462 N N . TRP B 1 698 ? -70.782 -20.859 32.401 1.00 18.62 741 TRP B N 1
ATOM 11463 C CA . TRP B 1 698 ? -71.056 -22.027 33.236 1.00 18.00 741 TRP B CA 1
ATOM 11464 C C . TRP B 1 698 ? -71.477 -23.281 32.472 1.00 18.39 741 TRP B C 1
ATOM 11465 O O . TRP B 1 698 ? -71.978 -23.250 31.329 1.00 17.27 741 TRP B O 1
ATOM 11476 N N . GLN B 1 699 ? -71.260 -24.409 33.139 1.00 19.50 742 GLN B N 1
ATOM 11477 C CA . GLN B 1 699 ? -71.684 -25.696 32.601 1.00 20.85 742 GLN B CA 1
ATOM 11478 C C . GLN B 1 699 ? -72.473 -26.451 33.640 1.00 20.62 742 GLN B C 1
ATOM 11479 O O . GLN B 1 699 ? -72.272 -26.347 34.863 1.00 20.81 742 GLN B O 1
ATOM 11485 N N . MET B 1 700 ? -73.396 -27.209 33.101 1.00 20.00 743 MET B N 1
ATOM 11486 C CA . MET B 1 700 ? -74.280 -28.010 33.838 1.00 19.16 743 MET B CA 1
ATOM 11487 C C . MET B 1 700 ? -73.680 -29.407 33.554 1.00 19.21 743 MET B C 1
ATOM 11488 O O . MET B 1 700 ? -73.586 -29.834 32.378 1.00 19.41 743 MET B O 1
ATOM 11493 N N . VAL B 1 701 ? -73.204 -30.087 34.591 1.00 18.48 744 VAL B N 1
ATOM 11494 C CA . VAL B 1 701 ? -72.562 -31.401 34.414 1.00 18.32 744 VAL B CA 1
ATOM 11495 C C . VAL B 1 701 ? -73.174 -32.447 35.337 1.00 17.57 744 VAL B C 1
ATOM 11496 O O . VAL B 1 701 ? -73.703 -32.102 36.399 1.00 17.84 744 VAL B O 1
ATOM 11500 N N . TYR B 1 702 ? -73.089 -33.722 34.952 1.00 16.72 745 TYR B N 1
ATOM 11501 C CA . TYR B 1 702 ? -73.774 -34.796 35.691 1.00 15.30 745 TYR B CA 1
ATOM 11502 C C . TYR B 1 702 ? -72.770 -35.550 36.526 1.00 14.67 745 TYR B C 1
ATOM 11503 O O . TYR B 1 702 ? -71.974 -36.277 36.016 1.00 14.58 745 TYR B O 1
ATOM 11512 N N . ASN B 1 703 ? -72.789 -35.333 37.828 1.00 14.56 746 ASN B N 1
ATOM 11513 C CA . ASN B 1 703 ? -72.113 -36.214 38.776 1.00 14.28 746 ASN B CA 1
ATOM 11514 C C . ASN B 1 703 ? -72.617 -37.685 38.792 1.00 15.11 746 ASN B C 1
ATOM 11515 O O . ASN B 1 703 ? -73.624 -37.964 39.412 1.00 16.05 746 ASN B O 1
ATOM 11520 N N . ASN B 1 704 ? -71.907 -38.624 38.160 1.00 14.93 747 ASN B N 1
ATOM 11521 C CA . ASN B 1 704 ? -72.407 -39.991 38.035 1.00 14.46 747 ASN B CA 1
ATOM 11522 C C . ASN B 1 704 ? -72.467 -40.763 39.361 1.00 14.07 747 ASN B C 1
ATOM 11523 O O . ASN B 1 704 ? -73.527 -41.289 39.715 1.00 13.91 747 ASN B O 1
ATOM 11528 N N . PRO B 1 705 ? -71.358 -40.807 40.121 1.00 13.62 748 PRO B N 1
ATOM 11529 C CA . PRO B 1 705 ? -71.432 -41.601 41.353 1.00 13.57 748 PRO B CA 1
ATOM 11530 C C . PRO B 1 705 ? -72.463 -41.062 42.335 1.00 14.14 748 PRO B C 1
ATOM 11531 O O . PRO B 1 705 ? -73.001 -41.864 43.062 1.00 14.36 748 PRO B O 1
ATOM 11535 N N . ARG B 1 706 ? -72.739 -39.750 42.349 1.00 14.08 749 ARG B N 1
ATOM 11536 C CA . ARG B 1 706 ? -73.709 -39.153 43.279 1.00 15.00 749 ARG B CA 1
ATOM 11537 C C . ARG B 1 706 ? -75.052 -38.887 42.642 1.00 14.49 749 ARG B C 1
ATOM 11538 O O . ARG B 1 706 ? -75.965 -38.359 43.302 1.00 14.79 749 ARG B O 1
ATOM 11546 N N . SER B 1 707 ? -75.161 -39.233 41.363 1.00 13.61 750 SER B N 1
ATOM 11547 C CA . SER B 1 707 ? -76.408 -39.211 40.623 1.00 13.14 750 SER B CA 1
ATOM 11548 C C . SER B 1 707 ? -77.122 -37.926 40.648 1.00 13.43 750 SER B C 1
ATOM 11549 O O . SER B 1 707 ? -78.269 -37.906 41.106 1.00 14.18 750 SER B O 1
ATOM 11552 N N . ARG B 1 708 ? -76.512 -36.855 40.154 1.00 13.06 751 ARG B N 1
ATOM 11553 C CA . ARG B 1 708 ? -77.187 -35.554 40.214 1.00 13.46 751 ARG B CA 1
ATOM 11554 C C . ARG B 1 708 ? -76.604 -34.543 39.241 1.00 13.90 751 ARG B C 1
ATOM 11555 O O . ARG B 1 708 ? -75.423 -34.593 38.906 1.00 14.21 751 ARG B O 1
ATOM 11563 N N . TRP B 1 709 ? -77.399 -33.575 38.831 1.00 13.95 752 TRP B N 1
ATOM 11564 C CA . TRP B 1 709 ? -76.789 -32.487 38.114 1.00 14.24 752 TRP B CA 1
ATOM 11565 C C . TRP B 1 709 ? -76.042 -31.530 39.065 1.00 14.46 752 TRP B C 1
ATOM 11566 O O . TRP B 1 709 ? -76.261 -31.517 40.278 1.00 14.29 752 TRP B O 1
ATOM 11577 N N . GLU B 1 710 ? -75.120 -30.760 38.505 1.00 14.88 753 GLU B N 1
ATOM 11578 C CA . GLU B 1 710 ? -74.356 -29.781 39.256 1.00 15.26 753 GLU B CA 1
ATOM 11579 C C . GLU B 1 710 ? -74.063 -28.604 38.336 1.00 15.33 753 GLU B C 1
ATOM 11580 O O . GLU B 1 710 ? -73.719 -28.804 37.193 1.00 14.90 753 GLU B O 1
ATOM 11586 N N . LYS B 1 711 ? -74.203 -27.384 38.832 1.00 16.28 754 LYS B N 1
ATOM 11587 C CA . LYS B 1 711 ? -73.753 -26.205 38.100 1.00 17.64 754 LYS B CA 1
ATOM 11588 C C . LYS B 1 711 ? -72.262 -25.914 38.365 1.00 17.80 754 LYS B C 1
ATOM 11589 O O . LYS B 1 711 ? -71.819 -25.950 39.484 1.00 18.31 754 LYS B O 1
ATOM 11595 N N . PHE B 1 712 ? -71.453 -25.660 37.357 1.00 18.35 755 PHE B N 1
ATOM 11596 C CA . PHE B 1 712 ? -70.084 -25.241 37.646 1.00 18.95 755 PHE B CA 1
ATOM 11597 C C . PHE B 1 712 ? -69.938 -23.861 37.091 1.00 20.07 755 PHE B C 1
ATOM 11598 O O . PHE B 1 712 ? -70.260 -23.632 35.915 1.00 20.30 755 PHE B O 1
ATOM 11606 N N . SER B 1 713 ? -69.446 -22.936 37.898 1.00 21.49 756 SER B N 1
ATOM 11607 C CA . SER B 1 713 ? -69.233 -21.576 37.373 1.00 23.49 756 SER B CA 1
ATOM 11608 C C . SER B 1 713 ? -67.783 -21.123 37.198 1.00 23.65 756 SER B C 1
ATOM 11609 O O . SER B 1 713 ? -66.904 -21.436 38.017 1.00 23.60 756 SER B O 1
ATOM 11612 N N . GLN B 1 714 ? -67.553 -20.394 36.102 1.00 24.08 757 GLN B N 1
ATOM 11613 C CA . GLN B 1 714 ? -66.403 -19.509 35.986 1.00 24.39 757 GLN B CA 1
ATOM 11614 C C . GLN B 1 714 ? -66.902 -18.058 36.145 1.00 25.03 757 GLN B C 1
ATOM 11615 O O . GLN B 1 714 ? -67.689 -17.521 35.335 1.00 24.26 757 GLN B O 1
ATOM 11621 N N . GLU B 1 715 ? -66.481 -17.482 37.270 1.00 26.30 758 GLU B N 1
ATOM 11622 C CA . GLU B 1 715 ? -66.692 -16.087 37.613 1.00 28.51 758 GLU B CA 1
ATOM 11623 C C . GLU B 1 715 ? -66.075 -15.226 36.505 1.00 26.91 758 GLU B C 1
ATOM 11624 O O . GLU B 1 715 ? -65.053 -15.611 35.898 1.00 27.11 758 GLU B O 1
ATOM 11630 N N . ASP B 1 716 ? -66.681 -14.059 36.253 1.00 25.60 759 ASP B N 1
ATOM 11631 C CA . ASP B 1 716 ? -66.105 -13.049 35.347 1.00 23.32 759 ASP B CA 1
ATOM 11632 C C . ASP B 1 716 ? -64.648 -12.770 35.735 1.00 21.86 759 ASP B C 1
ATOM 11633 O O . ASP B 1 716 ? -64.322 -12.771 36.909 1.00 21.17 759 ASP B O 1
ATOM 11638 N N . TYR B 1 717 ? -63.773 -12.559 34.764 1.00 20.64 760 TYR B N 1
ATOM 11639 C CA . TYR B 1 717 ? -62.341 -12.436 35.072 1.00 20.22 760 TYR B CA 1
ATOM 11640 C C . TYR B 1 717 ? -61.585 -11.612 34.050 1.00 20.01 760 TYR B C 1
ATOM 11641 O O . TYR B 1 717 ? -62.025 -11.502 32.889 1.00 20.29 760 TYR B O 1
ATOM 11650 N N . TRP B 1 718 ? -60.467 -11.019 34.481 1.00 19.31 761 TRP B N 1
ATOM 11651 C CA . TRP B 1 718 ? -59.605 -10.262 33.567 1.00 18.61 761 TRP B CA 1
ATOM 11652 C C . TRP B 1 718 ? -58.336 -11.061 33.202 1.00 18.72 761 TRP B C 1
ATOM 11653 O O . TRP B 1 718 ? -57.756 -11.769 34.041 1.00 19.16 761 TRP B O 1
ATOM 11664 N N . LEU B 1 719 ? -57.897 -10.953 31.954 1.00 18.11 762 LEU B N 1
ATOM 11665 C CA . LEU B 1 719 ? -56.525 -11.315 31.633 1.00 17.61 762 LEU B CA 1
ATOM 11666 C C . LEU B 1 719 ? -55.757 -10.084 31.093 1.00 18.05 762 LEU B C 1
ATOM 11667 O O . LEU B 1 719 ? -56.175 -9.493 30.074 1.00 18.17 762 LEU B O 1
ATOM 11672 N N . VAL B 1 720 ? -54.662 -9.692 31.763 1.00 17.05 763 VAL B N 1
ATOM 11673 C CA . VAL B 1 720 ? -53.855 -8.599 31.262 1.00 17.08 763 VAL B CA 1
ATOM 11674 C C . VAL B 1 720 ? -52.551 -9.071 30.663 1.00 17.46 763 VAL B C 1
ATOM 11675 O O . VAL B 1 720 ? -51.924 -9.933 31.240 1.00 17.54 763 VAL B O 1
ATOM 11679 N N . ASP B 1 721 ? -52.116 -8.497 29.533 1.00 18.43 764 ASP B N 1
ATOM 11680 C CA . ASP B 1 721 ? -50.662 -8.569 29.129 1.00 19.41 764 ASP B CA 1
ATOM 11681 C C . ASP B 1 721 ? -49.902 -7.294 28.769 1.00 19.18 764 ASP B C 1
ATOM 11682 O O . ASP B 1 721 ? -50.487 -6.276 28.445 1.00 19.71 764 ASP B O 1
ATOM 11687 N N . LEU B 1 722 ? -48.578 -7.370 28.875 1.00 18.70 765 LEU B N 1
ATOM 11688 C CA . LEU B 1 722 ? -47.706 -6.229 28.672 1.00 18.16 765 LEU B CA 1
ATOM 11689 C C . LEU B 1 722 ? -46.692 -6.582 27.618 1.00 18.41 765 LEU B C 1
ATOM 11690 O O . LEU B 1 722 ? -46.382 -7.775 27.410 1.00 18.37 765 LEU B O 1
ATOM 11695 N N . MET B 1 723 ? -46.160 -5.553 26.960 1.00 18.31 766 MET B N 1
ATOM 11696 C CA . MET B 1 723 ? -45.324 -5.756 25.792 1.00 18.19 766 MET B CA 1
ATOM 11697 C C . MET B 1 723 ? -44.296 -4.623 25.639 1.00 18.41 766 MET B C 1
ATOM 11698 O O . MET B 1 723 ? -44.606 -3.474 25.922 1.00 18.89 766 MET B O 1
ATOM 11703 N N . ALA B 1 724 ? -43.079 -4.938 25.186 1.00 18.12 767 ALA B N 1
ATOM 11704 C CA . ALA B 1 724 ? -42.046 -3.922 24.948 1.00 17.63 767 ALA B CA 1
ATOM 11705 C C . ALA B 1 724 ? -41.040 -4.412 23.892 1.00 18.14 767 ALA B C 1
ATOM 11706 O O . ALA B 1 724 ? -40.598 -5.583 23.937 1.00 18.16 767 ALA B O 1
ATOM 11708 N N . ARG B 1 725 ? -40.733 -3.522 22.924 1.00 18.00 768 ARG B N 1
ATOM 11709 C CA . ARG B 1 725 ? -39.726 -3.724 21.866 1.00 17.41 768 ARG B CA 1
ATOM 11710 C C . ARG B 1 725 ? -38.796 -2.538 21.815 1.00 17.42 768 ARG B C 1
ATOM 11711 O O . ARG B 1 725 ? -39.270 -1.392 21.897 1.00 17.94 768 ARG B O 1
ATOM 11719 N N . TYR B 1 726 ? -37.484 -2.801 21.709 1.00 16.67 769 TYR B N 1
ATOM 11720 C CA . TYR B 1 726 ? -36.494 -1.740 21.563 1.00 16.08 769 TYR B CA 1
ATOM 11721 C C . TYR B 1 726 ? -35.571 -2.074 20.392 1.00 15.91 769 TYR B C 1
ATOM 11722 O O . TYR B 1 726 ? -34.919 -3.107 20.365 1.00 15.26 769 TYR B O 1
ATOM 11731 N N . GLN B 1 727 ? -35.561 -1.180 19.409 1.00 15.85 770 GLN B N 1
ATOM 11732 C CA . GLN B 1 727 ? -34.795 -1.311 18.179 1.00 15.96 770 GLN B CA 1
ATOM 11733 C C . GLN B 1 727 ? -33.295 -0.868 18.385 1.00 16.80 770 GLN B C 1
ATOM 11734 O O . GLN B 1 727 ? -32.853 0.188 17.912 1.00 17.02 770 GLN B O 1
ATOM 11740 N N . ILE B 1 728 ? -32.518 -1.687 19.095 1.00 17.53 771 ILE B N 1
ATOM 11741 C CA . ILE B 1 728 ? -31.062 -1.470 19.310 1.00 18.02 771 ILE B CA 1
ATOM 11742 C C . ILE B 1 728 ? -30.289 -1.042 18.091 1.00 19.15 771 ILE B C 1
ATOM 11743 O O . ILE B 1 728 ? -29.473 -0.168 18.149 1.00 19.51 771 ILE B O 1
ATOM 11748 N N . THR B 1 729 ? -30.532 -1.703 16.988 1.00 20.82 772 THR B N 1
ATOM 11749 C CA . THR B 1 729 ? -29.818 -1.454 15.775 1.00 22.33 772 THR B CA 1
ATOM 11750 C C . THR B 1 729 ? -30.835 -1.194 14.696 1.00 24.14 772 THR B C 1
ATOM 11751 O O . THR B 1 729 ? -32.026 -1.466 14.865 1.00 24.71 772 THR B O 1
ATOM 11755 N N . ASP B 1 730 ? -30.365 -0.661 13.583 1.00 25.95 773 ASP B N 1
ATOM 11756 C CA . ASP B 1 730 ? -31.164 -0.531 12.367 1.00 27.81 773 ASP B CA 1
ATOM 11757 C C . ASP B 1 730 ? -31.768 -1.924 11.939 1.00 27.31 773 ASP B C 1
ATOM 11758 O O . ASP B 1 730 ? -32.930 -2.011 11.462 1.00 26.47 773 ASP B O 1
ATOM 11763 N N . LYS B 1 731 ? -30.984 -2.986 12.186 1.00 26.84 774 LYS B N 1
ATOM 11764 C CA . LYS B 1 731 ? -31.277 -4.354 11.758 1.00 26.46 774 LYS B CA 1
ATOM 11765 C C . LYS B 1 731 ? -31.780 -5.230 12.917 1.00 25.40 774 LYS B C 1
ATOM 11766 O O . LYS B 1 731 ? -32.408 -6.271 12.702 1.00 25.20 774 LYS B O 1
ATOM 11772 N N . LEU B 1 732 ? -31.480 -4.822 14.142 1.00 24.15 775 LEU B N 1
ATOM 11773 C CA . LEU B 1 732 ? -31.714 -5.696 15.276 1.00 22.95 775 LEU B CA 1
ATOM 11774 C C . LEU B 1 732 ? -32.534 -5.056 16.386 1.00 22.75 775 LEU B C 1
ATOM 11775 O O . LEU B 1 732 ? -32.111 -4.048 16.970 1.00 22.34 775 LEU B O 1
ATOM 11780 N N . SER B 1 733 ? -33.692 -5.672 16.668 1.00 22.37 776 SER B N 1
ATOM 11781 C CA . SER B 1 733 ? -34.572 -5.300 17.761 1.00 22.19 776 SER B CA 1
ATOM 11782 C C . SER B 1 733 ? -34.738 -6.463 18.708 1.00 21.93 776 SER B C 1
ATOM 11783 O O . SER B 1 733 ? -34.574 -7.612 18.305 1.00 22.30 776 SER B O 1
ATOM 11786 N N . ALA B 1 734 ? -35.085 -6.157 19.962 1.00 21.60 777 ALA B N 1
ATOM 11787 C CA . ALA B 1 734 ? -35.367 -7.149 21.015 1.00 21.04 777 ALA B CA 1
ATOM 11788 C C . ALA B 1 734 ? -36.722 -6.900 21.765 1.00 21.38 777 ALA B C 1
ATOM 11789 O O . ALA B 1 734 ? -36.943 -5.814 22.375 1.00 21.61 777 ALA B O 1
ATOM 11791 N N . SER B 1 735 ? -37.619 -7.891 21.734 1.00 20.54 778 SER B N 1
ATOM 11792 C CA . SER B 1 735 ? -38.892 -7.763 22.442 1.00 20.56 778 SER B CA 1
ATOM 11793 C C . SER B 1 735 ? -39.053 -8.578 23.726 1.00 19.85 778 SER B C 1
ATOM 11794 O O . SER B 1 735 ? -38.269 -9.484 23.996 1.00 19.94 778 SER B O 1
ATOM 11797 N N . VAL B 1 736 ? -40.078 -8.239 24.512 1.00 18.78 779 VAL B N 1
ATOM 11798 C CA . VAL B 1 736 ? -40.537 -9.079 25.629 1.00 17.48 779 VAL B CA 1
ATOM 11799 C C . VAL B 1 736 ? -42.051 -8.994 25.732 1.00 17.23 779 VAL B C 1
ATOM 11800 O O . VAL B 1 736 ? -42.621 -7.873 25.665 1.00 17.03 779 VAL B O 1
ATOM 11804 N N . ASN B 1 737 ? -42.691 -10.166 25.869 1.00 15.99 780 ASN B N 1
ATOM 11805 C CA . ASN B 1 737 ? -44.115 -10.257 26.181 1.00 14.99 780 ASN B CA 1
ATOM 11806 C C . ASN B 1 737 ? -44.340 -10.975 27.499 1.00 15.03 780 ASN B C 1
ATOM 11807 O O . ASN B 1 737 ? -43.844 -12.098 27.728 1.00 15.22 780 ASN B O 1
ATOM 11812 N N . VAL B 1 738 ? -45.092 -10.324 28.374 1.00 14.34 781 VAL B N 1
ATOM 11813 C CA . VAL B 1 738 ? -45.589 -10.990 29.550 1.00 13.65 781 VAL B CA 1
ATOM 11814 C C . VAL B 1 738 ? -47.094 -11.150 29.398 1.00 13.76 781 VAL B C 1
ATOM 11815 O O . VAL B 1 738 ? -47.782 -10.179 29.109 1.00 13.87 781 VAL B O 1
ATOM 11819 N N . ASN B 1 739 ? -47.603 -12.374 29.577 1.00 14.21 782 ASN B N 1
ATOM 11820 C CA . ASN B 1 739 ? -49.057 -12.634 29.425 1.00 13.97 782 ASN B CA 1
ATOM 11821 C C . ASN B 1 739 ? -49.685 -13.142 30.679 1.00 13.60 782 ASN B C 1
ATOM 11822 O O . ASN B 1 739 ? -49.089 -13.924 31.413 1.00 13.09 782 ASN B O 1
ATOM 11827 N N . ASN B 1 740 ? -50.916 -12.707 30.898 1.00 14.11 783 ASN B N 1
ATOM 11828 C CA . ASN B 1 740 ? -51.637 -13.027 32.124 1.00 14.87 783 ASN B CA 1
ATOM 11829 C C . ASN B 1 740 ? -50.751 -12.543 33.317 1.00 14.80 783 ASN B C 1
ATOM 11830 O O . ASN B 1 740 ? -50.333 -13.299 34.188 1.00 14.51 783 ASN B O 1
ATOM 11835 N N . VAL B 1 741 ? -50.472 -11.248 33.287 1.00 15.04 784 VAL B N 1
ATOM 11836 C CA . VAL B 1 741 ? -49.596 -10.578 34.245 1.00 15.73 784 VAL B CA 1
ATOM 11837 C C . VAL B 1 741 ? -50.013 -10.830 35.686 1.00 15.95 784 VAL B C 1
ATOM 11838 O O . VAL B 1 741 ? -49.164 -11.016 36.551 1.00 16.15 784 VAL B O 1
ATOM 11842 N N . PHE B 1 742 ? -51.318 -10.876 35.955 1.00 16.24 785 PHE B N 1
ATOM 11843 C CA . PHE B 1 742 ? -51.762 -11.043 37.342 1.00 15.49 785 PHE B CA 1
ATOM 11844 C C . PHE B 1 742 ? -51.933 -12.497 37.712 1.00 15.05 785 PHE B C 1
ATOM 11845 O O . PHE B 1 742 ? -52.637 -12.826 38.650 1.00 15.36 785 PHE B O 1
ATOM 11853 N N . ASP B 1 743 ? -51.291 -13.375 36.965 1.00 14.22 786 ASP B N 1
ATOM 11854 C CA . ASP B 1 743 ? -51.412 -14.824 37.180 1.00 13.63 786 ASP B CA 1
ATOM 11855 C C . ASP B 1 743 ? -52.817 -15.396 37.439 1.00 13.08 786 ASP B C 1
ATOM 11856 O O . ASP B 1 743 ? -52.979 -16.315 38.242 1.00 12.40 786 ASP B O 1
ATOM 11861 N N . LYS B 1 744 ? -53.818 -14.886 36.749 1.00 12.98 787 LYS B N 1
ATOM 11862 C CA . LYS B 1 744 ? -55.163 -15.314 37.022 1.00 13.88 787 LYS B CA 1
ATOM 11863 C C . LYS B 1 744 ? -55.270 -16.819 36.813 1.00 14.34 787 LYS B C 1
ATOM 11864 O O . LYS B 1 744 ? -54.910 -17.312 35.770 1.00 15.55 787 LYS B O 1
ATOM 11870 N N . THR B 1 745 ? -55.736 -17.562 37.803 1.00 14.40 788 THR B N 1
ATOM 11871 C CA . THR B 1 745 ? -55.986 -18.964 37.562 1.00 14.19 788 THR B CA 1
ATOM 11872 C C . THR B 1 745 ? -57.486 -19.071 37.252 1.00 13.96 788 THR B C 1
ATOM 11873 O O . THR B 1 745 ? -58.304 -18.445 37.910 1.00 14.16 788 THR B O 1
ATOM 11877 N N . TYR B 1 746 ? -57.832 -19.824 36.217 1.00 13.64 789 TYR B N 1
ATOM 11878 C CA . TYR B 1 746 ? -59.183 -19.811 35.653 1.00 13.58 789 TYR B CA 1
ATOM 11879 C C . TYR B 1 746 ? -59.418 -21.013 34.716 1.00 14.27 789 TYR B C 1
ATOM 11880 O O . TYR B 1 746 ? -58.482 -21.680 34.333 1.00 14.84 789 TYR B O 1
ATOM 11889 N N . TYR B 1 747 ? -60.656 -21.328 34.362 1.00 14.87 790 TYR B N 1
ATOM 11890 C CA . TYR B 1 747 ? -60.889 -22.539 33.561 1.00 15.28 790 TYR B CA 1
ATOM 11891 C C . TYR B 1 747 ? -61.159 -22.274 32.057 1.00 15.52 790 TYR B C 1
ATOM 11892 O O . TYR B 1 747 ? -61.918 -21.370 31.672 1.00 15.46 790 TYR B O 1
ATOM 11901 N N . THR B 1 748 ? -60.534 -23.055 31.193 1.00 15.70 791 THR B N 1
ATOM 11902 C CA . THR B 1 748 ? -60.873 -22.921 29.780 1.00 16.11 791 THR B CA 1
ATOM 11903 C C . THR B 1 748 ? -61.806 -24.042 29.377 1.00 16.55 791 THR B C 1
ATOM 11904 O O . THR B 1 748 ? -62.223 -24.129 28.207 1.00 17.53 791 THR B O 1
ATOM 11908 N N . ASN B 1 749 ? -62.091 -24.933 30.326 1.00 16.00 792 ASN B N 1
ATOM 11909 C CA . ASN B 1 749 ? -62.981 -26.062 30.070 1.00 15.37 792 ASN B CA 1
ATOM 11910 C C . ASN B 1 749 ? -63.550 -26.649 31.342 1.00 15.20 792 ASN B C 1
ATOM 11911 O O . ASN B 1 749 ? -62.810 -26.935 32.295 1.00 14.46 792 ASN B O 1
ATOM 11916 N N . ILE B 1 750 ? -64.866 -26.848 31.341 1.00 15.20 793 ILE B N 1
ATOM 11917 C CA . ILE B 1 750 ? -65.480 -27.601 32.435 1.00 15.52 793 ILE B CA 1
ATOM 11918 C C . ILE B 1 750 ? -66.668 -28.363 31.899 1.00 14.96 793 ILE B C 1
ATOM 11919 O O . ILE B 1 750 ? -67.521 -27.805 31.229 1.00 14.84 793 ILE B O 1
ATOM 11924 N N . GLY B 1 751 ? -66.722 -29.648 32.180 1.00 14.65 794 GLY B N 1
ATOM 11925 C CA . GLY B 1 751 ? -67.828 -30.426 31.678 1.00 15.29 794 GLY B CA 1
ATOM 11926 C C . GLY B 1 751 ? -67.615 -31.234 30.405 1.00 15.63 794 GLY B C 1
ATOM 11927 O O . GLY B 1 751 ? -68.447 -32.093 30.066 1.00 16.13 794 GLY B O 1
ATOM 11928 N N . PHE B 1 752 ? -66.522 -31.003 29.698 1.00 15.35 795 PHE B N 1
ATOM 11929 C CA . PHE B 1 752 ? -66.329 -31.736 28.468 1.00 15.46 795 PHE B CA 1
ATOM 11930 C C . PHE B 1 752 ? -65.952 -33.154 28.867 1.00 15.72 795 PHE B C 1
ATOM 11931 O O . PHE B 1 752 ? -64.839 -33.377 29.361 1.00 16.47 795 PHE B O 1
ATOM 11939 N N . TYR B 1 753 ? -66.891 -34.089 28.676 1.00 15.20 796 TYR B N 1
ATOM 11940 C CA . TYR B 1 753 ? -66.812 -35.446 29.248 1.00 14.70 796 TYR B CA 1
ATOM 11941 C C . TYR B 1 753 ? -66.394 -35.376 30.691 1.00 14.30 796 TYR B C 1
ATOM 11942 O O . TYR B 1 753 ? -65.424 -36.029 31.086 1.00 13.72 796 TYR B O 1
ATOM 11951 N N . THR B 1 754 ? -67.071 -34.524 31.457 1.00 13.67 797 THR B N 1
ATOM 11952 C CA . THR B 1 754 ? -66.928 -34.526 32.896 1.00 14.07 797 THR B CA 1
ATOM 11953 C C . THR B 1 754 ? -65.500 -34.267 33.356 1.00 14.13 797 THR B C 1
ATOM 11954 O O . THR B 1 754 ? -64.942 -35.068 34.115 1.00 14.95 797 THR B O 1
ATOM 11958 N N . SER B 1 755 ? -64.911 -33.145 32.926 1.00 13.40 798 SER B N 1
ATOM 11959 C CA . SER B 1 755 ? -63.493 -32.856 33.175 1.00 12.29 798 SER B CA 1
ATOM 11960 C C . SER B 1 755 ? -63.258 -31.370 33.203 1.00 12.34 798 SER B C 1
ATOM 11961 O O . SER B 1 755 ? -64.150 -30.573 32.904 1.00 12.24 798 SER B O 1
ATOM 11964 N N . ALA B 1 756 ? -62.041 -30.987 33.539 1.00 12.16 799 ALA B N 1
ATOM 11965 C CA . ALA B 1 756 ? -61.687 -29.602 33.434 1.00 12.64 799 ALA B CA 1
ATOM 11966 C C . ALA B 1 756 ? -60.231 -29.344 32.938 1.00 13.11 799 ALA B C 1
ATOM 11967 O O . ALA B 1 756 ? -59.328 -30.216 33.046 1.00 12.71 799 ALA B O 1
ATOM 11969 N N . SER B 1 757 ? -60.040 -28.132 32.398 1.00 13.37 800 SER B N 1
ATOM 11970 C CA . SER B 1 757 ? -58.766 -27.643 31.913 1.00 13.68 800 SER B CA 1
ATOM 11971 C C . SER B 1 757 ? -58.516 -26.196 32.363 1.00 14.03 800 SER B C 1
ATOM 11972 O O . SER B 1 757 ? -59.439 -25.326 32.279 1.00 13.75 800 SER B O 1
ATOM 11975 N N . TYR B 1 758 ? -57.276 -25.931 32.813 1.00 14.27 801 TYR B N 1
ATOM 11976 C CA . TYR B 1 758 ? -56.810 -24.557 33.159 1.00 14.37 801 TYR B CA 1
ATOM 11977 C C . TYR B 1 758 ? -56.346 -23.693 31.995 1.00 14.74 801 TYR B C 1
ATOM 11978 O O . TYR B 1 758 ? -55.890 -24.198 30.979 1.00 15.64 801 TYR B O 1
ATOM 11987 N N . GLY B 1 759 ? -56.448 -22.379 32.140 1.00 15.20 802 GLY B N 1
ATOM 11988 C CA . GLY B 1 759 ? -55.884 -21.429 31.165 1.00 15.50 802 GLY B CA 1
ATOM 11989 C C . GLY B 1 759 ? -54.423 -21.238 31.501 1.00 16.04 802 GLY B C 1
ATOM 11990 O O . GLY B 1 759 ? -53.986 -21.631 32.598 1.00 16.47 802 GLY B O 1
ATOM 11991 N N . ASP B 1 760 ? -53.648 -20.637 30.594 1.00 16.20 803 ASP B N 1
ATOM 11992 C CA . ASP B 1 760 ? -52.203 -20.473 30.870 1.00 16.29 803 ASP B CA 1
ATOM 11993 C C . ASP B 1 760 ? -51.948 -19.580 32.048 1.00 15.48 803 ASP B C 1
ATOM 11994 O O . ASP B 1 760 ? -52.537 -18.500 32.137 1.00 16.12 803 ASP B O 1
ATOM 11999 N N . PRO B 1 761 ? -51.122 -20.051 32.986 1.00 14.64 804 PRO B N 1
ATOM 12000 C CA . PRO B 1 761 ? -50.567 -19.184 34.047 1.00 14.48 804 PRO B CA 1
ATOM 12001 C C . PRO B 1 761 ? -49.741 -18.053 33.428 1.00 14.60 804 PRO B C 1
ATOM 12002 O O . PRO B 1 761 ? -49.441 -18.105 32.240 1.00 14.14 804 PRO B O 1
ATOM 12006 N N . ARG B 1 762 ? -49.410 -17.030 34.207 1.00 15.28 805 ARG B N 1
ATOM 12007 C CA . ARG B 1 762 ? -48.503 -15.962 33.759 1.00 16.44 805 ARG B CA 1
ATOM 12008 C C . ARG B 1 762 ? -47.310 -16.561 33.000 1.00 17.06 805 ARG B C 1
ATOM 12009 O O . ARG B 1 762 ? -46.686 -17.514 33.478 1.00 17.64 805 ARG B O 1
ATOM 12017 N N . ASN B 1 763 ? -46.995 -16.037 31.820 1.00 17.47 806 ASN B N 1
ATOM 12018 C CA . ASN B 1 763 ? -45.837 -16.518 31.057 1.00 17.48 806 ASN B CA 1
ATOM 12019 C C . ASN B 1 763 ? -45.152 -15.379 30.312 1.00 18.04 806 ASN B C 1
ATOM 12020 O O . ASN B 1 763 ? -45.790 -14.315 30.089 1.00 18.41 806 ASN B O 1
ATOM 12025 N N . LEU B 1 764 ? -43.866 -15.583 29.958 1.00 17.63 807 LEU B N 1
ATOM 12026 C CA . LEU B 1 764 ? -43.077 -14.585 29.217 1.00 17.12 807 LEU B CA 1
ATOM 12027 C C . LEU B 1 764 ? -42.607 -15.124 27.878 1.00 17.37 807 LEU B C 1
ATOM 12028 O O . LEU B 1 764 ? -42.498 -16.353 27.674 1.00 17.29 807 LEU B O 1
ATOM 12033 N N . MET B 1 765 ? -42.355 -14.205 26.951 1.00 17.06 808 MET B N 1
ATOM 12034 C CA . MET B 1 765 ? -41.690 -14.554 25.711 1.00 17.39 808 MET B CA 1
ATOM 12035 C C . MET B 1 765 ? -40.612 -13.498 25.356 1.00 17.92 808 MET B C 1
ATOM 12036 O O . MET B 1 765 ? -40.915 -12.324 25.017 1.00 18.33 808 MET B O 1
ATOM 12041 N N . PHE B 1 766 ? -39.351 -13.900 25.468 1.00 17.80 809 PHE B N 1
ATOM 12042 C CA . PHE B 1 766 ? -38.231 -13.081 24.974 1.00 18.22 809 PHE B CA 1
ATOM 12043 C C . PHE B 1 766 ? -37.870 -13.319 23.476 1.00 19.34 809 PHE B C 1
ATOM 12044 O O . PHE B 1 766 ? -37.718 -14.461 23.034 1.00 20.18 809 PHE B O 1
ATOM 12052 N N . SER B 1 767 ? -37.727 -12.249 22.701 1.00 19.70 810 SER B N 1
ATOM 12053 C CA . SER B 1 767 ? -37.672 -12.373 21.259 1.00 20.51 810 SER B CA 1
ATOM 12054 C C . SER B 1 767 ? -36.569 -11.477 20.675 1.00 21.05 810 SER B C 1
ATOM 12055 O O . SER B 1 767 ? -36.454 -10.345 21.095 1.00 21.91 810 SER B O 1
ATOM 12058 N N . THR B 1 768 ? -35.767 -11.957 19.728 1.00 21.33 811 THR B N 1
ATOM 12059 C CA . THR B 1 768 ? -34.814 -11.092 19.015 1.00 21.98 811 THR B CA 1
ATOM 12060 C C . THR B 1 768 ? -35.083 -11.210 17.533 1.00 23.00 811 THR B C 1
ATOM 12061 O O . THR B 1 768 ? -35.027 -12.303 16.982 1.00 23.58 811 THR B O 1
ATOM 12065 N N . ARG B 1 769 ? -35.362 -10.100 16.870 1.00 23.78 812 ARG B N 1
ATOM 12066 C CA . ARG B 1 769 ? -35.561 -10.136 15.436 1.00 24.49 812 ARG B CA 1
ATOM 12067 C C . ARG B 1 769 ? -34.439 -9.361 14.751 1.00 25.39 812 ARG B C 1
ATOM 12068 O O . ARG B 1 769 ? -34.088 -8.255 15.180 1.00 24.78 812 ARG B O 1
ATOM 12076 N N . TRP B 1 770 ? -33.891 -9.984 13.706 1.00 26.77 813 TRP B N 1
ATOM 12077 C CA . TRP B 1 770 ? -32.900 -9.403 12.837 1.00 28.72 813 TRP B CA 1
ATOM 12078 C C . TRP B 1 770 ? -33.465 -9.348 11.425 1.00 28.46 813 TRP B C 1
ATOM 12079 O O . TRP B 1 770 ? -33.723 -10.388 10.837 1.00 28.08 813 TRP B O 1
ATOM 12090 N N . ASP B 1 771 ? -33.684 -8.138 10.899 1.00 28.87 814 ASP B N 1
ATOM 12091 C CA . ASP B 1 771 ? -34.089 -7.982 9.496 1.00 29.80 814 ASP B CA 1
ATOM 12092 C C . ASP B 1 771 ? -32.872 -7.772 8.636 1.00 31.53 814 ASP B C 1
ATOM 12093 O O . ASP B 1 771 ? -32.011 -6.959 8.980 1.00 32.16 814 ASP B O 1
ATOM 12098 N N . PHE B 1 772 ? -32.761 -8.495 7.526 1.00 33.10 815 PHE B N 1
ATOM 12099 C CA . PHE B 1 772 ? -31.675 -8.163 6.598 1.00 34.75 815 PHE B CA 1
ATOM 12100 C C . PHE B 1 772 ? -32.230 -7.386 5.438 1.00 35.42 815 PHE B C 1
ATOM 12101 O O . PHE B 1 772 ? -31.494 -7.171 4.471 1.00 36.01 815 PHE B O 1
ATOM 12115 N N . LYS C 2 2 ? -69.453 -37.130 17.535 1.00 40.56 4 LYS C N 1
ATOM 12116 C CA . LYS C 2 2 ? -68.472 -37.119 16.443 1.00 40.21 4 LYS C CA 1
ATOM 12117 C C . LYS C 2 2 ? -68.271 -38.522 15.852 1.00 40.06 4 LYS C C 1
ATOM 12118 O O . LYS C 2 2 ? -67.481 -38.718 14.920 1.00 39.92 4 LYS C O 1
ATOM 12124 N N . GLY C 2 3 ? -69.017 -39.486 16.401 1.00 40.16 5 GLY C N 1
ATOM 12125 C CA . GLY C 2 3 ? -69.011 -40.890 15.957 1.00 40.13 5 GLY C CA 1
ATOM 12126 C C . GLY C 2 3 ? -67.838 -41.765 16.378 1.00 40.74 5 GLY C C 1
ATOM 12127 O O . GLY C 2 3 ? -67.670 -42.849 15.830 1.00 40.47 5 GLY C O 1
ATOM 12139 N N . SER C 2 5 ? -65.552 -43.951 18.584 1.00 43.19 7 SER C N 1
ATOM 12140 C CA . SER C 2 5 ? -65.296 -44.959 19.647 1.00 43.06 7 SER C CA 1
ATOM 12141 C C . SER C 2 5 ? -66.459 -45.095 20.621 1.00 42.99 7 SER C C 1
ATOM 12142 O O . SER C 2 5 ? -67.576 -45.325 20.172 1.00 43.22 7 SER C O 1
ATOM 12151 N N . GLY C 2 7 ? -68.336 -42.804 22.523 1.00 40.19 9 GLY C N 1
ATOM 12152 C CA . GLY C 2 7 ? -69.407 -41.827 22.742 1.00 38.23 9 GLY C CA 1
ATOM 12153 C C . GLY C 2 7 ? -69.342 -41.446 24.224 1.00 36.72 9 GLY C C 1
ATOM 12154 O O . GLY C 2 7 ? -69.546 -40.300 24.587 1.00 37.22 9 GLY C O 1
ATOM 12155 N N . LYS C 2 8 ? -69.005 -42.406 25.075 1.00 33.90 10 LYS C N 1
ATOM 12156 C CA . LYS C 2 8 ? -69.030 -42.194 26.510 1.00 32.21 10 LYS C CA 1
ATOM 12157 C C . LYS C 2 8 ? -67.683 -41.894 27.211 1.00 31.47 10 LYS C C 1
ATOM 12158 O O . LYS C 2 8 ? -67.694 -41.515 28.384 1.00 32.14 10 LYS C O 1
ATOM 12175 N N . SER C 2 10 ? -65.173 -42.980 29.302 1.00 29.52 12 SER C N 1
ATOM 12176 C CA . SER C 2 10 ? -65.150 -44.234 30.098 1.00 29.19 12 SER C CA 1
ATOM 12177 C C . SER C 2 10 ? -66.520 -44.566 30.658 1.00 29.13 12 SER C C 1
ATOM 12178 O O . SER C 2 10 ? -67.043 -43.863 31.523 1.00 28.91 12 SER C O 1
#